Protein AF-0000000075204461 (afdb_homodimer)

InterPro domains:
  IPR001764 Glycoside hydrolase, family 3, N-terminal [PF00933] (90-359)
  IPR001764 Glycoside hydrolase, family 3, N-terminal [PR00133] (100-116)
  IPR001764 Glycoside hydrolase, family 3, N-terminal [PR00133] (123-142)
  IPR001764 Glycoside hydrolase, family 3, N-terminal [PR00133] (169-185)
  IPR001764 Glycoside hydrolase, family 3, N-terminal [PR00133] (207-223)
  IPR001764 Glycoside hydrolase, family 3, N-terminal [PR00133] (277-295)
  IPR002772 Glycoside hydrolase family 3 C-terminal domain [PF01915] (397-802)
  IPR011658 PA14 domain [PF07691] (496-633)
  IPR013783 Immunoglobulin-like fold [G3DSA:2.60.40.10] (804-918)
  IPR017853 Glycoside hydrolase superfamily [SSF51445] (21-396)
  IPR026891 Fibronectin type III-like domain [PF14310] (844-908)
  IPR026891 Fibronectin type III-like domain [SM01217] (843-917)
  IPR036881 Glycoside hydrolase family 3 C-terminal domain superfamily [G3DSA:3.40.50.1700] (381-486)
  IPR036881 Glycoside hydrolase family 3 C-terminal domain superfamily [G3DSA:3.40.50.1700] (586-803)
  IPR036881 Glycoside hydrolase family 3 C-terminal domain superfamily [SSF52279] (397-805)
  IPR036962 Glycoside hydrolase, family 3, N-terminal domain superfamily [G3DSA:3.20.20.300] (21-378)
  IPR037524 PA14/GLEYA domain [PS51820] (492-662)
  IPR044993 Beta-D-xylosidase [PTHR42721] (97-908)

Organism: Armillaria gallica (NCBI:txid47427)

Structure (mmCIF, N/CA/C/O backbone):
data_AF-0000000075204461-model_v1
#
loop_
_entity.id
_entity.type
_entity.pdbx_description
1 polymer 'xylan 1,4-beta-xylosidase'
#
loop_
_atom_site.group_PDB
_atom_site.id
_atom_site.type_symbol
_atom_site.label_atom_id
_atom_site.label_alt_id
_atom_site.label_comp_id
_atom_site.label_asym_id
_atom_site.label_entity_id
_atom_site.label_seq_id
_atom_site.pdbx_PDB_ins_code
_atom_site.Cartn_x
_atom_site.Cartn_y
_atom_site.Cartn_z
_atom_site.occupancy
_atom_site.B_iso_or_equiv
_atom_site.auth_seq_id
_atom_site.auth_comp_id
_atom_site.auth_asym_id
_atom_site.auth_atom_id
_atom_site.pdbx_PDB_model_num
ATOM 1 N N . MET A 1 1 ? 35.406 50.625 -21.578 1 26.52 1 MET A N 1
ATOM 2 C CA . MET A 1 1 ? 35.844 51.031 -20.25 1 26.52 1 MET A CA 1
ATOM 3 C C . MET A 1 1 ? 34.906 50.469 -19.172 1 26.52 1 MET A C 1
ATOM 5 O O . MET A 1 1 ? 35.219 50.531 -17.984 1 26.52 1 MET A O 1
ATOM 9 N N . VAL A 1 2 ? 33.719 50.188 -19.609 1 34.78 2 VAL A N 1
ATOM 10 C CA . VAL A 1 2 ? 32.656 49.812 -18.672 1 34.78 2 VAL A CA 1
ATOM 11 C C . VAL A 1 2 ? 32.844 48.375 -18.219 1 34.78 2 VAL A C 1
ATOM 13 O O . VAL A 1 2 ? 32.219 47.906 -17.25 1 34.78 2 VAL A O 1
ATOM 16 N N . PHE A 1 3 ? 33.688 47.656 -18.906 1 34.09 3 PHE A N 1
ATOM 17 C CA . PHE A 1 3 ? 33.781 46.219 -18.578 1 34.09 3 PHE A CA 1
ATOM 18 C C . PHE A 1 3 ? 34.594 46.031 -17.312 1 34.09 3 PHE A C 1
ATOM 20 O O . PHE A 1 3 ? 34.625 44.906 -16.766 1 34.09 3 PHE A O 1
ATOM 27 N N . LYS A 1 4 ? 35.562 46.906 -17.172 1 38.06 4 LYS A N 1
ATOM 28 C CA . LYS A 1 4 ? 36.5 46.688 -16.078 1 38.06 4 LYS A CA 1
ATOM 29 C C . LYS A 1 4 ? 35.844 46.969 -14.734 1 38.06 4 LYS A C 1
ATOM 31 O O . LYS A 1 4 ? 36.469 46.844 -13.688 1 38.06 4 LYS A O 1
ATOM 36 N N . LEU A 1 5 ? 34.75 47.625 -14.812 1 35.19 5 LEU A N 1
ATOM 37 C CA . LEU A 1 5 ? 34.125 47.969 -13.531 1 35.19 5 LEU A CA 1
ATOM 38 C C . LEU A 1 5 ? 33.375 46.781 -12.953 1 35.19 5 LEU A C 1
ATOM 40 O O . LEU A 1 5 ? 33.062 46.781 -11.766 1 35.19 5 LEU A O 1
ATOM 44 N N . THR A 1 6 ? 33.062 45.812 -13.875 1 40.22 6 THR A N 1
ATOM 45 C CA . THR A 1 6 ? 32.219 44.75 -13.352 1 40.22 6 THR A CA 1
ATOM 46 C C . THR A 1 6 ? 33.031 43.719 -12.57 1 40.22 6 THR A C 1
ATOM 48 O O . THR A 1 6 ? 32.562 43.156 -11.594 1 40.22 6 THR A O 1
ATOM 51 N N . THR A 1 7 ? 34.344 43.656 -12.961 1 44.19 7 THR A N 1
ATOM 52 C CA . THR A 1 7 ? 35.156 42.688 -12.234 1 44.19 7 THR A CA 1
ATOM 53 C C . THR A 1 7 ? 35.5 43.219 -10.836 1 44.19 7 THR A C 1
ATOM 55 O O . THR A 1 7 ? 35.688 42.438 -9.914 1 44.19 7 THR A O 1
ATOM 58 N N . ALA A 1 8 ? 35.656 44.5 -10.734 1 48.88 8 ALA A N 1
ATOM 59 C CA . ALA A 1 8 ? 36.094 45.094 -9.477 1 48.88 8 ALA A CA 1
ATOM 60 C C . ALA A 1 8 ? 35 45.062 -8.438 1 48.88 8 ALA A C 1
ATOM 62 O O . ALA A 1 8 ? 35.25 44.875 -7.25 1 48.88 8 ALA A O 1
ATOM 63 N N . VAL A 1 9 ? 33.719 45.031 -8.836 1 45.78 9 VAL A N 1
ATOM 64 C CA . VAL A 1 9 ? 32.562 44.969 -7.922 1 45.78 9 VAL A CA 1
ATOM 65 C C . VAL A 1 9 ? 32.375 43.531 -7.426 1 45.78 9 VAL A C 1
ATOM 67 O O . VAL A 1 9 ? 32.094 43.312 -6.246 1 45.78 9 VAL A O 1
ATOM 70 N N . LEU A 1 10 ? 32.656 42.5 -8.273 1 48.97 10 LEU A N 1
ATOM 71 C CA . LEU A 1 10 ? 32.531 41.125 -7.828 1 48.97 10 LEU A CA 1
ATOM 72 C C . LEU A 1 10 ? 33.625 40.781 -6.82 1 48.97 10 LEU A C 1
ATOM 74 O O . LEU A 1 10 ? 33.375 40.094 -5.84 1 48.97 10 LEU A O 1
ATOM 78 N N . ALA A 1 11 ? 34.812 41.406 -6.996 1 53.44 11 ALA A N 1
ATOM 79 C CA . ALA A 1 11 ? 35.906 41.188 -6.047 1 53.44 11 ALA A CA 1
ATOM 80 C C . ALA A 1 11 ? 35.625 41.875 -4.711 1 53.44 11 ALA A C 1
ATOM 82 O O . ALA A 1 11 ? 35.906 41.312 -3.65 1 53.44 11 ALA A O 1
ATOM 83 N N . VAL A 1 12 ? 35.031 42.906 -4.77 1 50.91 12 VAL A N 1
ATOM 84 C CA . VAL A 1 12 ? 34.719 43.625 -3.547 1 50.91 12 VAL A CA 1
ATOM 85 C C . VAL A 1 12 ? 33.594 42.938 -2.799 1 50.91 12 VAL A C 1
ATOM 87 O O . VAL A 1 12 ? 33.625 42.812 -1.574 1 50.91 12 VAL A O 1
ATOM 90 N N . VAL A 1 13 ? 32.562 42.375 -3.48 1 49.94 13 VAL A N 1
ATOM 91 C CA . VAL A 1 13 ? 31.453 41.625 -2.846 1 49.94 13 VAL A CA 1
ATOM 92 C C . VAL A 1 13 ? 31.984 40.312 -2.258 1 49.94 13 VAL A C 1
ATOM 94 O O . VAL A 1 13 ? 31.609 39.938 -1.149 1 49.94 13 VAL A O 1
ATOM 97 N N . PHE A 1 14 ? 32.812 39.625 -2.969 1 50.94 14 PHE A N 1
ATOM 98 C CA . PHE A 1 14 ? 33.438 38.438 -2.422 1 50.94 14 PHE A CA 1
ATOM 99 C C . PHE A 1 14 ? 34.312 38.781 -1.219 1 50.94 14 PHE A C 1
ATOM 101 O O . PHE A 1 14 ? 34.344 38.031 -0.232 1 50.94 14 PHE A O 1
ATOM 108 N N . CYS A 1 15 ? 35 39.938 -1.24 1 50.09 15 CYS A N 1
ATOM 109 C CA . CYS A 1 15 ? 35.875 40.344 -0.146 1 50.09 15 CYS A CA 1
ATOM 110 C C . CYS A 1 15 ? 35.062 40.781 1.068 1 50.09 15 CYS A C 1
ATOM 112 O O . CYS A 1 15 ? 35.406 40.469 2.205 1 50.09 15 CYS A O 1
ATOM 114 N N . VAL A 1 16 ? 34 41.5 0.817 1 42.41 16 VAL A N 1
ATOM 115 C CA . VAL A 1 16 ? 33.156 41.938 1.93 1 42.41 16 VAL A CA 1
ATOM 116 C C . VAL A 1 16 ? 32.469 40.719 2.539 1 42.41 16 VAL A C 1
ATOM 118 O O . VAL A 1 16 ? 32.375 40.594 3.762 1 42.41 16 VAL A O 1
ATOM 121 N N . LYS A 1 17 ? 32.062 39.812 1.627 1 54.38 17 LYS A N 1
ATOM 122 C CA . LYS A 1 17 ? 31.469 38.562 2.121 1 54.38 17 LYS A CA 1
ATOM 123 C C . LYS A 1 17 ? 32.5 37.75 2.898 1 54.38 17 LYS A C 1
ATOM 125 O O . LYS A 1 17 ? 32.156 37.156 3.934 1 54.38 17 LYS A O 1
ATOM 130 N N . ALA A 1 18 ? 33.531 37.75 2.584 1 52.06 18 ALA A N 1
ATOM 131 C CA . ALA A 1 18 ? 34.625 37.031 3.258 1 52.06 18 ALA A CA 1
ATOM 132 C C . ALA A 1 18 ? 34.969 37.719 4.574 1 52.06 18 ALA A C 1
ATOM 134 O O . ALA A 1 18 ? 35.219 37.062 5.582 1 52.06 18 ALA A O 1
ATOM 135 N N . CYS A 1 19 ? 34.938 39 4.582 1 49.62 19 CYS A N 1
ATOM 136 C CA . CYS A 1 19 ? 35.25 39.75 5.789 1 49.62 19 CYS A CA 1
ATOM 137 C C . CYS A 1 19 ? 34.125 39.625 6.805 1 49.62 19 CYS A C 1
ATOM 139 O O . CYS A 1 19 ? 34.375 39.469 8 1 49.62 19 CYS A O 1
ATOM 141 N N . PHE A 1 20 ? 32.875 39.781 6.359 1 58.34 20 PHE A N 1
ATOM 142 C CA . PHE A 1 20 ? 31.734 39.625 7.23 1 58.34 20 PHE A CA 1
ATOM 143 C C . PHE A 1 20 ? 31.703 38.188 7.805 1 58.34 20 PHE A C 1
ATOM 145 O O . PHE A 1 20 ? 31.406 38 8.984 1 58.34 20 PHE A O 1
ATOM 152 N N . ASN A 1 21 ? 32 37.25 6.984 1 73.12 21 ASN A N 1
ATOM 153 C CA . ASN A 1 21 ? 32.062 35.875 7.457 1 73.12 21 ASN A CA 1
ATOM 154 C C . ASN A 1 21 ? 33.219 35.688 8.445 1 73.12 21 ASN A C 1
ATOM 156 O O . ASN A 1 21 ? 33.094 34.938 9.414 1 73.12 21 ASN A O 1
ATOM 160 N N . LEU A 1 22 ? 34.281 36.344 8.227 1 73.38 22 LEU A N 1
ATOM 161 C CA . LEU A 1 22 ? 35.406 36.25 9.133 1 73.38 22 LEU A CA 1
ATOM 162 C C . LEU A 1 22 ? 35.062 36.875 10.484 1 73.38 22 LEU A C 1
ATOM 164 O O . LEU A 1 22 ? 35.438 36.312 11.531 1 73.38 22 LEU A O 1
ATOM 168 N N . ASP A 1 23 ? 34.406 37.969 10.445 1 87.38 23 ASP A N 1
ATOM 169 C CA . ASP A 1 23 ? 33.969 38.594 11.695 1 87.38 23 ASP A CA 1
ATOM 170 C C . ASP A 1 23 ? 32.969 37.719 12.445 1 87.38 23 ASP A C 1
ATOM 172 O O . ASP A 1 23 ? 33.062 37.594 13.672 1 87.38 23 ASP A O 1
ATOM 176 N N . LYS A 1 24 ? 32.031 37.125 11.727 1 94 24 LYS A N 1
ATOM 177 C CA . LYS A 1 24 ? 31.078 36.188 12.328 1 94 24 LYS A CA 1
ATOM 178 C C . LYS A 1 24 ? 31.797 35 12.953 1 94 24 LYS A C 1
ATOM 180 O O . LYS A 1 24 ? 31.516 34.625 14.102 1 94 24 LYS A O 1
ATOM 185 N N . ASP A 1 25 ? 32.719 34.5 12.188 1 95.25 25 ASP A N 1
ATOM 186 C CA . ASP A 1 25 ? 33.438 33.312 12.656 1 95.25 25 ASP A CA 1
ATOM 187 C C . ASP A 1 25 ? 34.25 33.625 13.898 1 95.25 25 ASP A C 1
ATOM 189 O O . ASP A 1 25 ? 34.281 32.844 14.844 1 95.25 25 ASP A O 1
ATOM 193 N N . LEU A 1 26 ? 34.906 34.719 13.898 1 95.06 26 LEU A N 1
ATOM 194 C CA . LEU A 1 26 ? 35.719 35.125 15.047 1 95.06 26 LEU A CA 1
ATOM 195 C C . LEU A 1 26 ? 34.844 35.344 16.266 1 95.06 26 LEU A C 1
ATOM 197 O O . LEU A 1 26 ? 35.188 34.938 17.375 1 95.06 26 LEU A O 1
ATOM 201 N N . PHE A 1 27 ? 33.812 36.062 16.016 1 96.5 27 PHE A N 1
ATOM 202 C CA . PHE A 1 27 ? 32.875 36.312 17.109 1 96.5 27 PHE A CA 1
ATOM 203 C C . PHE A 1 27 ? 32.375 35 17.688 1 96.5 27 PHE A C 1
ATOM 205 O O . PHE A 1 27 ? 32.375 34.844 18.906 1 96.5 27 PHE A O 1
ATOM 212 N N . LEU A 1 28 ? 31.906 34.094 16.859 1 97.5 28 LEU A N 1
ATOM 213 C CA . LEU A 1 28 ? 31.312 32.812 17.281 1 97.5 28 LEU A CA 1
ATOM 214 C C . LEU A 1 28 ? 32.344 31.938 17.969 1 97.5 28 LEU A C 1
ATOM 216 O O . LEU A 1 28 ? 32.031 31.281 18.969 1 97.5 28 LEU A O 1
ATOM 220 N N . ASP A 1 29 ? 33.531 31.875 17.406 1 96.88 29 ASP A N 1
ATOM 221 C CA . ASP A 1 29 ? 34.562 31.062 18.016 1 96.88 29 ASP A CA 1
ATOM 222 C C . ASP A 1 29 ? 34.938 31.578 19.406 1 96.88 29 ASP A C 1
ATOM 224 O O . ASP A 1 29 ? 35.125 30.781 20.328 1 96.88 29 ASP A O 1
ATOM 228 N N . ASP A 1 30 ? 35.062 32.875 19.5 1 97 30 ASP A N 1
ATOM 229 C CA . ASP A 1 30 ? 35.375 33.469 20.797 1 97 30 ASP A CA 1
ATOM 230 C C . ASP A 1 30 ? 34.281 33.188 21.812 1 97 30 ASP A C 1
ATOM 232 O O . ASP A 1 30 ? 34.562 32.812 22.953 1 97 30 ASP A O 1
ATOM 236 N N . LEU A 1 31 ? 33.062 33.344 21.375 1 97.69 31 LEU A N 1
ATOM 237 C CA . LEU A 1 31 ? 31.922 33.125 22.25 1 97.69 31 LEU A CA 1
ATOM 238 C C . LEU A 1 31 ? 31.859 31.656 22.688 1 97.69 31 LEU A C 1
ATOM 240 O O . LEU A 1 31 ? 31.703 31.375 23.875 1 97.69 31 LEU A O 1
ATOM 244 N N . VAL A 1 32 ? 31.969 30.703 21.766 1 98 32 VAL A N 1
ATOM 245 C CA . VAL A 1 32 ? 31.859 29.281 22.047 1 98 32 VAL A CA 1
ATOM 246 C C . VAL A 1 32 ? 33 28.828 22.953 1 98 32 VAL A C 1
ATOM 248 O O . VAL A 1 32 ? 32.781 28 23.844 1 98 32 VAL A O 1
ATOM 251 N N . ASN A 1 33 ? 34.125 29.359 22.75 1 96.81 33 ASN A N 1
ATOM 252 C CA . ASN A 1 33 ? 35.281 29 23.547 1 96.81 33 ASN A CA 1
ATOM 253 C C . ASN A 1 33 ? 35.125 29.438 25 1 96.81 33 ASN A C 1
ATOM 255 O O . ASN A 1 33 ? 35.656 28.797 25.906 1 96.81 33 ASN A O 1
ATOM 259 N N . LYS A 1 34 ? 34.406 30.484 25.234 1 97.56 34 LYS A N 1
ATOM 260 C CA . LYS A 1 34 ? 34.219 31.031 26.562 1 97.56 34 LYS A CA 1
ATOM 261 C C . LYS A 1 34 ? 33.094 30.281 27.297 1 97.56 34 LYS A C 1
ATOM 263 O O . LYS A 1 34 ? 32.938 30.391 28.516 1 97.56 34 LYS A O 1
ATOM 268 N N . MET A 1 35 ? 32.375 29.422 26.609 1 98 35 MET A N 1
ATOM 269 C CA . MET A 1 35 ? 31.188 28.781 27.188 1 98 35 MET A CA 1
ATOM 270 C C . MET A 1 35 ? 31.578 27.547 28 1 98 35 MET A C 1
ATOM 272 O O . MET A 1 35 ? 32.438 26.797 27.578 1 98 35 MET A O 1
ATOM 276 N N . THR A 1 36 ? 30.953 27.391 29.125 1 97.44 36 THR A N 1
ATOM 277 C CA . THR A 1 36 ? 31.016 26.156 29.891 1 97.44 36 THR A CA 1
ATOM 278 C C . THR A 1 36 ? 30.094 25.094 29.281 1 97.44 36 THR A C 1
ATOM 280 O O . THR A 1 36 ? 29.281 25.391 28.406 1 97.44 36 THR A O 1
ATOM 283 N N . ILE A 1 37 ? 30.266 23.859 29.781 1 97.38 37 ILE A N 1
ATOM 284 C CA . ILE A 1 37 ? 29.469 22.75 29.266 1 97.38 37 ILE A CA 1
ATOM 285 C C . ILE A 1 37 ? 27.984 23.047 29.5 1 97.38 37 ILE A C 1
ATOM 287 O O . ILE A 1 37 ? 27.156 22.906 28.594 1 97.38 37 ILE A O 1
ATOM 291 N N . PRO A 1 38 ? 27.547 23.484 30.688 1 97.75 38 PRO A N 1
ATOM 292 C CA . PRO A 1 38 ? 26.141 23.797 30.875 1 97.75 38 PRO A CA 1
ATOM 293 C C . PRO A 1 38 ? 25.641 24.875 29.906 1 97.75 38 PRO A C 1
ATOM 295 O O . PRO A 1 38 ? 24.516 24.797 29.406 1 97.75 38 PRO A O 1
ATOM 298 N N . GLU A 1 39 ? 26.5 25.922 29.672 1 97.94 39 GLU A N 1
ATOM 299 C CA . GLU A 1 39 ? 26.141 26.984 28.734 1 97.94 39 GLU A CA 1
ATOM 300 C C . GLU A 1 39 ? 25.953 26.438 27.312 1 97.94 39 GLU A C 1
ATOM 302 O O . GLU A 1 39 ? 25.047 26.844 26.594 1 97.94 39 GLU A O 1
ATOM 307 N N . LEU A 1 40 ? 26.859 25.484 26.922 1 98.31 40 LEU A N 1
ATOM 308 C CA . LEU A 1 40 ? 26.719 24.828 25.625 1 98.31 40 LEU A CA 1
ATOM 309 C C . LEU A 1 40 ? 25.422 24.031 25.562 1 98.31 40 LEU A C 1
ATOM 311 O O . LEU A 1 40 ? 24.688 24.094 24.562 1 98.31 40 LEU A O 1
ATOM 315 N N . VAL A 1 41 ? 25.062 23.25 26.547 1 98.25 41 VAL A N 1
ATOM 316 C CA . VAL A 1 41 ? 23.875 22.406 26.609 1 98.25 41 VAL A CA 1
ATOM 317 C C . VAL A 1 41 ? 22.609 23.266 26.516 1 98.25 41 VAL A C 1
ATOM 319 O O . VAL A 1 41 ? 21.641 22.859 25.875 1 98.25 41 VAL A O 1
ATOM 322 N N . MET A 1 42 ? 22.641 24.422 27.078 1 97.69 42 MET A N 1
ATOM 323 C CA . MET A 1 42 ? 21.469 25.297 27.062 1 97.69 42 MET A CA 1
ATOM 324 C C . MET A 1 42 ? 21.156 25.766 25.656 1 97.69 42 MET A C 1
ATOM 326 O O . MET A 1 42 ? 20 26.047 25.328 1 97.69 42 MET A O 1
ATOM 330 N N . GLN A 1 43 ? 22.203 25.875 24.766 1 98.06 43 GLN A N 1
ATOM 331 C CA . GLN A 1 43 ? 21.969 26.219 23.359 1 98.06 43 GLN A CA 1
ATOM 332 C C . GLN A 1 43 ? 21.312 25.062 22.609 1 98.06 43 GLN A C 1
ATOM 334 O O . GLN A 1 43 ? 20.75 25.25 21.547 1 98.06 43 GLN A O 1
ATOM 339 N N . LEU A 1 44 ? 21.344 23.859 23.156 1 98.5 44 LEU A N 1
ATOM 340 C CA . LEU A 1 44 ? 20.844 22.656 22.5 1 98.5 44 LEU A CA 1
ATOM 341 C C . LEU A 1 44 ? 19.562 22.172 23.172 1 98.5 44 LEU A C 1
ATOM 343 O O . LEU A 1 44 ? 19.062 21.094 22.828 1 98.5 44 LEU A O 1
ATOM 347 N N . HIS A 1 45 ? 19.047 22.859 24.125 1 98 45 HIS A N 1
ATOM 348 C CA . HIS A 1 45 ? 17.844 22.531 24.875 1 98 45 HIS A CA 1
ATOM 349 C C . HIS A 1 45 ? 16.703 23.469 24.5 1 98 45 HIS A C 1
ATOM 351 O O . HIS A 1 45 ? 16.844 24.703 24.578 1 98 45 HIS A O 1
ATOM 357 N N . LEU A 1 46 ? 15.617 22.922 24.094 1 97.62 46 LEU A N 1
ATOM 358 C CA . LEU A 1 46 ? 14.422 23.719 23.828 1 97.62 46 LEU A CA 1
ATOM 359 C C . LEU A 1 46 ? 13.602 23.906 25.094 1 97.62 46 LEU A C 1
ATOM 361 O O . LEU A 1 46 ? 13.039 22.953 25.625 1 97.62 46 LEU A O 1
ATOM 365 N N . MET A 1 47 ? 13.555 25.109 25.562 1 97 47 MET A N 1
ATOM 366 C CA . MET A 1 47 ? 12.852 25.469 26.797 1 97 47 MET A CA 1
ATOM 367 C C . MET A 1 47 ? 11.367 25.703 26.531 1 97 47 MET A C 1
ATOM 369 O O . MET A 1 47 ? 11.016 26.453 25.625 1 97 47 MET A O 1
ATOM 373 N N . PHE A 1 48 ? 10.539 25.016 27.266 1 96.88 48 PHE A N 1
ATOM 374 C CA . PHE A 1 48 ? 9.125 25.359 27.266 1 96.88 48 PHE A CA 1
ATOM 375 C C . PHE A 1 48 ? 8.898 26.672 28.016 1 96.88 48 PHE A C 1
ATOM 377 O O . PHE A 1 48 ? 9.344 26.844 29.141 1 96.88 48 PHE A O 1
ATOM 384 N N . ALA A 1 49 ? 8.25 27.578 27.406 1 96.12 49 ALA A N 1
ATOM 385 C CA . ALA A 1 49 ? 8.18 28.953 27.891 1 96.12 49 ALA A CA 1
ATOM 386 C C . ALA A 1 49 ? 7.613 29 29.312 1 96.12 49 ALA A C 1
ATOM 388 O O . ALA A 1 49 ? 8.062 29.781 30.141 1 96.12 49 ALA A O 1
ATOM 389 N N . ASP A 1 50 ? 6.648 28.125 29.578 1 95.75 50 ASP A N 1
ATOM 390 C CA . ASP A 1 50 ? 5.992 28.219 30.875 1 95.75 50 ASP A CA 1
ATOM 391 C C . ASP A 1 50 ? 6.895 27.703 31.984 1 95.75 50 ASP A C 1
ATOM 393 O O . ASP A 1 50 ? 6.637 27.938 33.156 1 95.75 50 ASP A O 1
ATOM 397 N N . ASN A 1 51 ? 7.938 27.047 31.641 1 95.88 51 ASN A N 1
ATOM 398 C CA . ASN A 1 51 ? 8.922 26.641 32.656 1 95.88 51 ASN A CA 1
ATOM 399 C C . ASN A 1 51 ? 9.625 27.844 33.25 1 95.88 51 ASN A C 1
ATOM 401 O O . ASN A 1 51 ? 10.219 27.75 34.344 1 95.88 51 ASN A O 1
ATOM 405 N N . VAL A 1 52 ? 9.586 29 32.562 1 96.56 52 VAL A N 1
ATOM 406 C CA . VAL A 1 52 ? 10.281 30.188 33.031 1 96.56 52 VAL A CA 1
ATOM 407 C C . VAL A 1 52 ? 9.266 31.266 33.375 1 96.56 52 VAL A C 1
ATOM 409 O O . VAL A 1 52 ? 9.484 32.062 34.312 1 96.56 52 VAL A O 1
ATOM 412 N N . VAL A 1 53 ? 8.227 31.391 32.594 1 95.62 53 VAL A N 1
ATOM 413 C CA . VAL A 1 53 ? 7.234 32.438 32.781 1 95.62 53 VAL A CA 1
ATOM 414 C C . VAL A 1 53 ? 6.445 32.188 34.062 1 95.62 53 VAL A C 1
ATOM 416 O O . VAL A 1 53 ? 6.305 33.062 34.906 1 95.62 53 VAL A O 1
ATOM 419 N N . GLY A 1 54 ? 5.918 30.953 34.219 1 94.12 54 GLY A N 1
ATOM 420 C CA . GLY A 1 54 ? 5.262 30.516 35.438 1 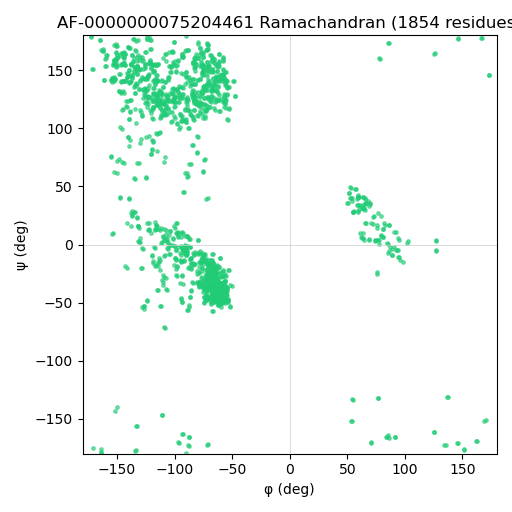94.12 54 GLY A CA 1
ATOM 421 C C . GLY A 1 54 ? 3.791 30.891 35.5 1 94.12 54 GLY A C 1
ATOM 422 O O . GLY A 1 54 ? 3.297 31.609 34.625 1 94.12 54 GLY A O 1
ATOM 423 N N . PRO A 1 55 ? 3.082 30.406 36.531 1 92.19 55 PRO A N 1
ATOM 424 C CA . PRO A 1 55 ? 1.627 30.547 36.625 1 92.19 55 PRO A CA 1
ATOM 425 C C . PRO A 1 55 ? 1.183 31.984 36.812 1 92.19 55 PRO A C 1
ATOM 427 O O . PRO A 1 55 ? 0.061 32.344 36.438 1 92.19 55 PRO A O 1
ATOM 430 N N . ARG A 1 56 ? 2 32.875 37.375 1 93 56 ARG A N 1
ATOM 431 C CA . ARG A 1 56 ? 1.64 34.281 37.594 1 93 56 ARG A CA 1
ATOM 432 C C . ARG A 1 56 ? 2.018 35.125 36.406 1 93 56 ARG A C 1
ATOM 434 O O . ARG A 1 56 ? 1.679 36.312 36.344 1 93 56 ARG A O 1
ATOM 441 N N . SER A 1 57 ? 2.703 34.531 35.375 1 94.06 57 SER A N 1
ATOM 442 C CA . SER A 1 57 ? 3.158 35.188 34.156 1 94.06 57 SER A CA 1
ATOM 443 C C . SER A 1 57 ? 4.09 36.344 34.469 1 94.06 57 SER A C 1
ATOM 445 O O . SER A 1 57 ? 3.982 37.406 33.844 1 94.06 57 SER A O 1
ATOM 447 N N . GLU A 1 58 ? 4.961 36.219 35.438 1 93.94 58 GLU A N 1
ATOM 448 C CA . GLU A 1 58 ? 5.871 37.281 35.844 1 93.94 58 GLU A CA 1
ATOM 449 C C . GLU A 1 58 ? 7.328 36.812 35.75 1 93.94 58 GLU A C 1
ATOM 451 O O . GLU A 1 58 ? 8.203 37.406 36.406 1 93.94 58 GLU A O 1
ATOM 456 N N . ASN A 1 59 ? 7.52 35.75 35 1 97 59 ASN A N 1
ATOM 457 C CA . ASN A 1 59 ? 8.844 35.156 34.844 1 97 59 ASN A CA 1
ATOM 458 C C . ASN A 1 59 ? 9.359 34.656 36.188 1 97 59 ASN A C 1
ATOM 460 O O . ASN A 1 59 ? 10.57 34.625 36.438 1 97 59 ASN A O 1
ATOM 464 N N . GLU A 1 60 ? 8.477 34.219 37.062 1 95.31 60 GLU A N 1
ATOM 465 C CA . GLU A 1 60 ? 8.805 33.938 38.469 1 95.31 60 GLU A CA 1
ATOM 466 C C . GLU A 1 60 ? 9.523 32.594 38.562 1 95.31 60 GLU A C 1
ATOM 468 O O . GLU A 1 60 ? 10.109 32.281 39.625 1 95.31 60 GLU A O 1
ATOM 473 N N . LEU A 1 61 ? 9.445 31.797 37.5 1 96.5 61 LEU A N 1
ATOM 474 C CA . LEU A 1 61 ? 10.047 30.484 37.594 1 96.5 61 LEU A CA 1
ATOM 475 C C . LEU A 1 61 ? 11.398 30.453 36.875 1 96.5 61 LEU A C 1
ATOM 477 O O . LEU A 1 61 ? 12.023 29.391 36.781 1 96.5 61 LEU A O 1
ATOM 481 N N . TYR A 1 62 ? 11.906 31.578 36.375 1 97.25 62 TYR A N 1
ATOM 482 C CA . TYR A 1 62 ? 13.156 31.641 35.625 1 97.25 62 TYR A CA 1
ATOM 483 C C . TYR A 1 62 ? 14.289 30.969 36.406 1 97.25 62 TYR A C 1
ATOM 485 O O . TYR A 1 62 ? 14.969 30.094 35.875 1 97.25 62 TYR A O 1
ATOM 493 N N . ASP A 1 63 ? 14.508 31.391 37.688 1 97 63 ASP A N 1
ATOM 494 C CA . ASP A 1 63 ? 15.625 30.891 38.469 1 97 63 ASP A CA 1
ATOM 495 C C . ASP A 1 63 ? 15.484 29.391 38.75 1 97 63 ASP A C 1
ATOM 497 O O . ASP A 1 63 ? 16.484 28.672 38.781 1 97 63 ASP A O 1
ATOM 501 N N . PHE A 1 64 ? 14.258 29.016 38.969 1 96.31 64 PHE A N 1
ATOM 502 C CA . PHE A 1 64 ? 14.023 27.594 39.219 1 96.31 64 PHE A CA 1
ATOM 503 C C . PHE A 1 64 ? 14.375 26.781 37.969 1 96.31 64 PHE A C 1
ATOM 505 O O . PHE A 1 64 ? 15.047 25.75 38.062 1 96.31 64 PHE A O 1
ATOM 512 N N . ALA A 1 65 ? 13.867 27.219 36.812 1 95.75 65 ALA A N 1
ATOM 513 C CA . ALA A 1 65 ? 14.109 26.531 35.562 1 95.75 65 ALA A CA 1
ATOM 514 C C . ALA A 1 65 ? 15.602 26.438 35.25 1 95.75 65 ALA A C 1
ATOM 516 O O . ALA A 1 65 ? 16.078 25.453 34.688 1 95.75 65 ALA A O 1
ATOM 517 N N . MET A 1 66 ? 16.375 27.453 35.656 1 96 66 MET A N 1
ATOM 518 C CA . MET A 1 66 ? 17.781 27.562 35.312 1 96 66 MET A CA 1
ATOM 519 C C . MET A 1 66 ? 18.672 27.047 36.438 1 96 66 MET A C 1
ATOM 521 O O . MET A 1 66 ? 19.891 27.156 36.344 1 96 66 MET A O 1
ATOM 525 N N . GLN A 1 67 ? 18.125 26.438 37.406 1 95.81 67 GLN A N 1
ATOM 526 C CA . GLN A 1 67 ? 18.844 26.125 38.625 1 95.81 67 GLN A CA 1
ATOM 527 C C . GLN A 1 67 ? 20.047 25.219 38.344 1 95.81 67 GLN A C 1
ATOM 529 O O . GLN A 1 67 ? 21.062 25.297 39.031 1 95.81 67 GLN A O 1
ATOM 534 N N . SER A 1 68 ? 19.906 24.359 37.375 1 94.38 68 SER A N 1
ATOM 535 C CA . SER A 1 68 ? 20.984 23.438 37.062 1 94.38 68 SER A CA 1
ATOM 536 C C . SER A 1 68 ? 22.094 24.141 36.281 1 94.38 68 SER A C 1
ATOM 538 O O . SER A 1 68 ? 23.203 23.625 36.188 1 94.38 68 SER A O 1
ATOM 540 N N . ALA A 1 69 ? 21.812 25.312 35.781 1 94.88 69 ALA A N 1
ATOM 541 C CA . ALA A 1 69 ? 22.75 26.172 35.062 1 94.88 69 ALA A CA 1
ATOM 542 C C . ALA A 1 69 ? 22.422 27.641 35.25 1 94.88 69 ALA A C 1
ATOM 544 O O . ALA A 1 69 ? 22.062 28.344 34.312 1 94.88 69 ALA A O 1
ATOM 545 N N . PRO A 1 70 ? 22.641 28.188 36.375 1 94.44 70 PRO A N 1
ATOM 546 C CA . PRO A 1 70 ? 22.031 29.453 36.781 1 94.44 70 PRO A CA 1
ATOM 547 C C . PRO A 1 70 ? 22.547 30.656 36 1 94.44 70 PRO A C 1
ATOM 549 O O . PRO A 1 70 ? 21.859 31.672 35.906 1 94.44 70 PRO A O 1
ATOM 552 N N . THR A 1 71 ? 23.766 30.609 35.469 1 95.12 71 THR A N 1
ATOM 553 C CA . THR A 1 71 ? 24.312 31.781 34.812 1 95.12 71 THR A CA 1
ATOM 554 C C . THR A 1 71 ? 24.391 31.547 33.281 1 95.12 71 THR A C 1
ATOM 556 O O . THR A 1 71 ? 24.953 32.375 32.562 1 95.12 71 THR A O 1
ATOM 559 N N . ALA A 1 72 ? 23.875 30.469 32.812 1 96.5 72 ALA A N 1
ATOM 560 C CA . ALA A 1 72 ? 24.031 30.094 31.422 1 96.5 72 ALA A CA 1
ATOM 561 C C . ALA A 1 72 ? 23.078 30.891 30.531 1 96.5 72 ALA A C 1
ATOM 563 O O . ALA A 1 72 ? 23.406 31.219 29.391 1 96.5 72 ALA A O 1
ATOM 564 N N . GLY A 1 73 ? 21.875 31.219 31.031 1 96.62 73 GLY A N 1
ATOM 565 C CA . GLY A 1 73 ? 20.812 31.797 30.219 1 96.62 73 GLY A CA 1
ATOM 566 C C . GLY A 1 73 ? 20.094 30.781 29.359 1 96.62 73 GLY A C 1
ATOM 567 O O . GLY A 1 73 ? 20.641 29.734 29.047 1 96.62 73 GLY A O 1
ATOM 568 N N . ILE A 1 74 ? 18.891 31.172 28.938 1 97.88 74 ILE A N 1
ATOM 569 C CA . ILE A 1 74 ? 18.078 30.359 28.031 1 97.88 74 ILE A CA 1
ATOM 570 C C . ILE A 1 74 ? 18.641 30.469 26.609 1 97.88 74 ILE A C 1
ATOM 572 O O . ILE A 1 74 ? 18.953 31.578 26.156 1 97.88 74 ILE A O 1
ATOM 576 N N . GLY A 1 75 ? 18.797 29.328 25.938 1 97.94 75 GLY A N 1
ATOM 577 C CA . GLY A 1 75 ? 19.281 29.359 24.562 1 97.94 75 GLY A CA 1
ATOM 578 C C . GLY A 1 75 ? 18.172 29.484 23.547 1 97.94 75 GLY A C 1
ATOM 579 O O . GLY A 1 75 ? 18.219 30.359 22.672 1 97.94 75 GLY A O 1
ATOM 580 N N . VAL A 1 76 ? 17.25 28.594 23.578 1 98.31 76 VAL A N 1
ATOM 581 C CA . VAL A 1 76 ? 16.125 28.5 22.641 1 98.31 76 VAL A CA 1
ATOM 582 C C . VAL A 1 76 ? 14.828 28.297 23.406 1 98.31 76 VAL A C 1
ATOM 584 O O . VAL A 1 76 ? 14.797 27.578 24.406 1 98.31 76 VAL A O 1
ATOM 587 N N . ILE A 1 77 ? 13.742 28.969 23.016 1 97.38 77 ILE A N 1
ATOM 588 C CA . ILE A 1 77 ? 12.445 28.859 23.672 1 97.38 77 ILE A CA 1
ATOM 589 C C . ILE A 1 77 ? 11.359 28.547 22.641 1 97.38 77 ILE A C 1
ATOM 591 O O . ILE A 1 77 ? 11.469 28.953 21.469 1 97.38 77 ILE A O 1
ATOM 595 N N . HIS A 1 78 ? 10.383 27.75 22.984 1 96 78 HIS A N 1
ATOM 596 C CA . HIS A 1 78 ? 9.266 27.391 22.109 1 96 78 HIS A CA 1
ATOM 597 C C . HIS A 1 78 ? 7.961 27.344 22.906 1 96 78 HIS A C 1
ATOM 599 O O . HIS A 1 78 ? 7.965 27.438 24.125 1 96 78 HIS A O 1
ATOM 605 N N . ASP A 1 79 ? 6.801 27.219 22.141 1 93.12 79 ASP A N 1
ATOM 606 C CA . ASP A 1 79 ? 5.441 27.219 22.672 1 93.12 79 ASP A CA 1
ATOM 607 C C . ASP A 1 79 ? 5.168 28.484 23.469 1 93.12 79 ASP A C 1
ATOM 609 O O . ASP A 1 79 ? 4.746 28.422 24.625 1 93.12 79 ASP A O 1
ATOM 613 N N . TRP A 1 80 ? 5.512 29.594 22.906 1 93.44 80 TRP A N 1
ATOM 614 C CA . TRP A 1 80 ? 5.402 30.922 23.5 1 93.44 80 TRP A CA 1
ATOM 615 C C . TRP A 1 80 ? 4.902 31.938 22.469 1 93.44 80 TRP A C 1
ATOM 617 O O . TRP A 1 80 ? 5.574 32.188 21.469 1 93.44 80 TRP A O 1
ATOM 627 N N . TYR A 1 81 ? 3.711 32.469 22.672 1 92.12 81 TYR A N 1
ATOM 628 C CA . TYR A 1 81 ? 3.104 33.406 21.734 1 92.12 81 TYR A CA 1
ATOM 629 C C . TYR A 1 81 ? 2.57 34.656 22.438 1 92.12 81 TYR A C 1
ATOM 631 O O . TYR A 1 81 ? 1.356 34.844 22.531 1 92.12 81 TYR A O 1
ATOM 639 N N . PRO A 1 82 ? 3.506 35.438 22.891 1 89.62 82 PRO A N 1
ATOM 640 C CA . PRO A 1 82 ? 3.062 36.656 23.594 1 89.62 82 PRO A CA 1
ATOM 641 C C . PRO A 1 82 ? 2.479 37.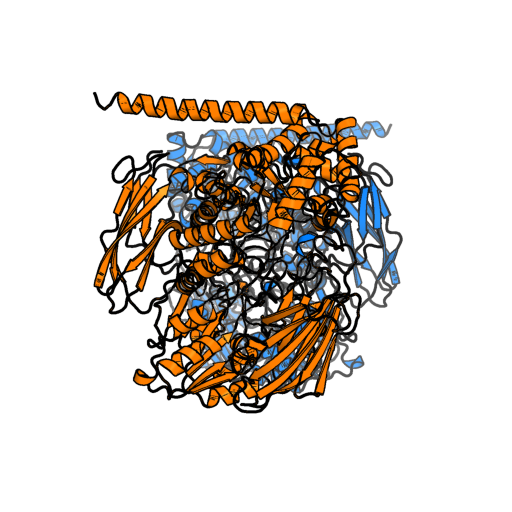719 22.641 1 89.62 82 PRO A C 1
ATOM 643 O O . PRO A 1 82 ? 3.121 38.062 21.656 1 89.62 82 PRO A O 1
ATOM 646 N N . THR A 1 83 ? 1.229 38.062 22.859 1 84.12 83 THR A N 1
ATOM 647 C CA . THR A 1 83 ? 0.583 39 21.969 1 84.12 83 THR A CA 1
ATOM 648 C C . THR A 1 83 ? 0.84 40.438 22.438 1 84.12 83 THR A C 1
ATOM 650 O O . THR A 1 83 ? 0.332 41.406 21.828 1 84.12 83 THR A O 1
ATOM 653 N N . ASP A 1 84 ? 1.637 40.656 23.469 1 89.5 84 ASP A N 1
ATOM 654 C CA . ASP A 1 84 ? 2.225 41.938 23.891 1 89.5 84 ASP A CA 1
ATOM 655 C C . ASP A 1 84 ? 3.75 41.875 23.844 1 89.5 84 ASP A C 1
ATOM 657 O O . ASP A 1 84 ? 4.367 41.094 24.578 1 89.5 84 ASP A O 1
ATOM 661 N N . PRO A 1 85 ? 4.32 42.719 22.984 1 92.56 85 PRO A N 1
ATOM 662 C CA . PRO A 1 85 ? 5.777 42.688 22.828 1 92.56 85 PRO A CA 1
ATOM 663 C C . PRO A 1 85 ? 6.512 42.875 24.156 1 92.56 85 PRO A C 1
ATOM 665 O O . PRO A 1 85 ? 7.648 42.438 24.312 1 92.56 85 PRO A O 1
ATOM 668 N N . ALA A 1 86 ? 5.867 43.562 25.109 1 92.56 86 ALA A N 1
ATOM 669 C CA . ALA A 1 86 ? 6.508 43.844 26.391 1 92.56 86 ALA A CA 1
ATOM 670 C C . ALA A 1 86 ? 6.836 42.531 27.109 1 92.56 86 ALA A C 1
ATOM 672 O O . ALA A 1 86 ? 7.84 42.438 27.812 1 92.56 86 ALA A O 1
ATOM 673 N N . TYR A 1 87 ? 5.953 41.562 26.984 1 93.94 87 TYR A N 1
ATOM 674 C CA . TYR A 1 87 ? 6.203 40.281 27.609 1 93.94 87 TYR A CA 1
ATOM 675 C C . TYR A 1 87 ? 7.484 39.656 27.078 1 93.94 87 TYR A C 1
ATOM 677 O O . TYR A 1 87 ? 8.312 39.156 27.859 1 93.94 87 TYR A O 1
ATOM 685 N N . TYR A 1 88 ? 7.633 39.656 25.766 1 96.12 88 TYR A N 1
ATOM 686 C CA . TYR A 1 88 ? 8.836 39.125 25.141 1 96.12 88 TYR A CA 1
ATOM 687 C C . TYR A 1 88 ? 10.07 39.906 25.578 1 96.12 88 TYR A C 1
ATOM 689 O O . TYR A 1 88 ? 11.07 39.312 25.984 1 96.12 88 TYR A O 1
ATOM 697 N N . ASN A 1 89 ? 10.055 41.219 25.453 1 97.06 89 ASN A N 1
ATOM 698 C CA . ASN A 1 89 ? 11.195 42.094 25.75 1 97.06 89 ASN A CA 1
ATOM 699 C C . ASN A 1 89 ? 11.633 41.938 27.203 1 97.06 89 ASN A C 1
ATOM 701 O O . ASN A 1 89 ? 12.828 41.969 27.5 1 97.06 89 ASN A O 1
ATOM 705 N N . LYS A 1 90 ? 10.625 41.812 28.062 1 96.62 90 LYS A N 1
ATOM 706 C CA . LYS A 1 90 ? 10.938 41.656 29.484 1 96.62 90 LYS A CA 1
ATOM 707 C C . LYS A 1 90 ? 11.695 40.375 29.75 1 96.62 90 LYS A C 1
ATOM 709 O O . LYS A 1 90 ? 12.664 40.344 30.5 1 96.62 90 LYS A O 1
ATOM 714 N N . LEU A 1 91 ? 11.203 39.281 29.203 1 97.56 91 LEU A N 1
ATOM 715 C CA . LEU A 1 91 ? 11.875 38 29.422 1 97.56 91 LEU A CA 1
ATOM 716 C C . LEU A 1 91 ? 13.258 38 28.781 1 97.56 91 LEU A C 1
ATOM 718 O O . LEU A 1 91 ? 14.211 37.469 29.344 1 97.56 91 LEU A O 1
ATOM 722 N N . GLN A 1 92 ? 13.422 38.531 27.531 1 97.94 92 GLN A N 1
ATOM 723 C CA . GLN A 1 92 ? 14.719 38.594 26.859 1 97.94 92 GLN A CA 1
ATOM 724 C C . GLN A 1 92 ? 15.711 39.438 27.688 1 97.94 92 GLN A C 1
ATOM 726 O O . GLN A 1 92 ? 16.875 39.062 27.797 1 97.94 92 GLN A O 1
ATOM 731 N N . LYS A 1 93 ? 15.281 40.562 28.219 1 97.81 93 LYS A N 1
ATOM 732 C CA . LYS A 1 93 ? 16.141 41.406 29.078 1 97.81 93 LYS A CA 1
ATOM 733 C C . LYS A 1 93 ? 16.578 40.625 30.312 1 97.81 93 LYS A C 1
ATOM 735 O O . LYS A 1 93 ? 17.766 40.625 30.672 1 97.81 93 LYS A O 1
ATOM 740 N N . LEU A 1 94 ? 15.578 40 30.938 1 97.94 94 LEU A N 1
ATOM 741 C CA . LEU A 1 94 ? 15.891 39.188 32.125 1 97.94 94 LEU A CA 1
ATOM 742 C C . LEU A 1 94 ? 16.938 38.125 31.781 1 97.94 94 LEU A C 1
ATOM 744 O O . LEU A 1 94 ? 17.891 37.938 32.531 1 97.94 94 LEU A O 1
ATOM 748 N N . ASN A 1 95 ? 16.766 37.406 30.688 1 98.12 95 ASN A N 1
ATOM 749 C CA . ASN A 1 95 ? 17.688 36.375 30.234 1 98.12 95 ASN A CA 1
ATOM 750 C C . ASN A 1 95 ? 19.094 36.938 30.047 1 98.12 95 ASN A C 1
ATOM 752 O O . ASN A 1 95 ? 20.078 36.344 30.484 1 98.12 95 ASN A O 1
ATOM 756 N N . LEU A 1 96 ? 19.234 38.094 29.359 1 97.69 96 LEU A N 1
ATOM 757 C CA . LEU A 1 96 ? 20.516 38.75 29.078 1 97.69 96 LEU A CA 1
ATOM 758 C C . LEU A 1 96 ? 21.188 39.188 30.375 1 97.69 96 LEU A C 1
ATOM 760 O O . LEU A 1 96 ? 22.391 39.062 30.531 1 97.69 96 LEU A O 1
ATOM 764 N N . ASP A 1 97 ? 20.422 39.719 31.234 1 97 97 ASP A N 1
ATOM 765 C CA . ASP A 1 97 ? 20.938 40.219 32.5 1 97 97 ASP A CA 1
ATOM 766 C C . ASP A 1 97 ? 21.469 39.094 33.375 1 97 97 ASP A C 1
ATOM 768 O O . ASP A 1 97 ? 22.438 39.25 34.125 1 97 97 ASP A O 1
ATOM 772 N N . LYS A 1 98 ? 20.875 37.969 33.25 1 96 98 LYS A N 1
ATOM 773 C CA . LYS A 1 98 ? 21.234 36.844 34.125 1 96 98 LYS A CA 1
ATOM 774 C C . LYS A 1 98 ? 22.25 35.938 33.469 1 96 98 LYS A C 1
ATOM 776 O O . LYS A 1 98 ? 22.875 35.094 34.156 1 96 98 LYS A O 1
ATOM 781 N N . SER A 1 99 ? 22.438 36.094 32.281 1 95.88 99 SER A N 1
ATOM 782 C CA . SER A 1 99 ? 23.406 35.281 31.516 1 95.88 99 SER A CA 1
ATOM 783 C C . SER A 1 99 ? 24.828 35.844 31.688 1 95.88 99 SER A C 1
ATOM 785 O O . SER A 1 99 ? 25.062 37.031 31.5 1 95.88 99 SER A O 1
ATOM 787 N N . ARG A 1 100 ? 25.734 34.906 32 1 97.25 100 ARG A N 1
ATOM 788 C CA . ARG A 1 100 ? 27.141 35.312 32.188 1 97.25 100 ARG A CA 1
ATOM 789 C C . ARG A 1 100 ? 27.688 35.969 30.906 1 97.25 100 ARG A C 1
ATOM 791 O O . ARG A 1 100 ? 28.422 36.938 30.969 1 97.25 100 ARG A O 1
ATOM 798 N N . LEU A 1 101 ? 27.312 35.375 29.797 1 97.19 101 LEU A N 1
ATOM 799 C CA . LEU A 1 101 ? 27.891 35.812 28.531 1 97.19 101 LEU A CA 1
ATOM 800 C C . LEU A 1 101 ? 26.906 36.656 27.75 1 97.19 101 LEU A C 1
ATOM 802 O O . LEU A 1 101 ? 27.219 37.125 26.641 1 97.19 101 LEU A O 1
ATOM 806 N N . GLY A 1 102 ? 25.688 36.906 28.219 1 96.12 102 GLY A N 1
ATOM 807 C CA . GLY A 1 102 ? 24.688 37.75 27.578 1 96.12 102 GLY A CA 1
ATOM 808 C C . GLY A 1 102 ? 24.203 37.219 26.25 1 96.12 102 GLY A C 1
ATOM 809 O O . GLY A 1 102 ? 24 37.969 25.312 1 96.12 102 GLY A O 1
ATOM 810 N N . VAL A 1 103 ? 24.109 35.906 26.109 1 97.19 103 VAL A N 1
ATOM 811 C CA . VAL A 1 103 ? 23.625 35.312 24.875 1 97.19 103 VAL A CA 1
ATOM 812 C C . VAL A 1 103 ? 22.094 35.406 24.812 1 97.19 103 VAL A C 1
ATOM 814 O O . VAL A 1 103 ? 21.391 34.969 25.719 1 97.19 103 VAL A O 1
ATOM 817 N N . PRO A 1 104 ? 21.531 36.062 23.797 1 98.12 104 PRO A N 1
ATOM 818 C CA . PRO A 1 104 ? 20.078 36.125 23.672 1 98.12 104 PRO A CA 1
ATOM 819 C C . PRO A 1 104 ? 19.438 34.781 23.375 1 98.12 104 PRO A C 1
ATOM 821 O O . PRO A 1 104 ? 20.062 33.938 22.719 1 98.12 104 PRO A O 1
ATOM 824 N N . PHE A 1 105 ? 18.219 34.562 23.844 1 98.06 105 PHE A N 1
ATOM 825 C CA . PHE A 1 105 ? 17.516 33.344 23.391 1 98.06 105 PHE A CA 1
ATOM 826 C C . PHE A 1 105 ? 16.859 33.594 22.047 1 98.06 105 PHE A C 1
ATOM 828 O O . PHE A 1 105 ? 16.609 34.719 21.656 1 98.06 105 PHE A O 1
ATOM 835 N N . MET A 1 106 ? 16.719 32.531 21.297 1 98.12 106 MET A N 1
ATOM 836 C CA . MET A 1 106 ? 16 32.469 20.031 1 98.12 106 MET A CA 1
ATOM 837 C C . MET A 1 106 ? 14.648 31.781 20.203 1 98.12 106 MET A C 1
ATOM 839 O O . MET A 1 106 ? 14.57 30.734 20.859 1 98.12 106 MET A O 1
ATOM 843 N N . GLN A 1 107 ? 13.555 32.375 19.719 1 97.88 107 GLN A N 1
ATOM 844 C CA . GLN A 1 107 ? 12.227 31.797 19.859 1 97.88 107 GLN A CA 1
ATOM 845 C C . GLN A 1 107 ? 11.797 31.078 18.578 1 97.88 107 GLN A C 1
ATOM 847 O O . GLN A 1 107 ? 11.906 31.641 17.484 1 97.88 107 GLN A O 1
ATOM 852 N N . LEU A 1 108 ? 11.398 29.828 18.703 1 97.88 108 LEU A N 1
ATOM 853 C CA . LEU A 1 108 ? 10.812 29.047 17.609 1 97.88 108 LEU A CA 1
ATOM 854 C C . LEU A 1 108 ? 9.289 29.031 17.719 1 97.88 108 LEU A C 1
ATOM 856 O O . LEU A 1 108 ? 8.742 29.125 18.828 1 97.88 108 LEU A O 1
ATOM 860 N N . GLY A 1 109 ? 8.625 28.969 16.656 1 96.75 109 GLY A N 1
ATOM 861 C CA . GLY A 1 109 ? 7.172 28.844 16.641 1 96.75 109 GLY A CA 1
ATOM 862 C C . GLY A 1 109 ? 6.645 28.094 15.43 1 96.75 109 GLY A C 1
ATOM 863 O O . GLY A 1 109 ? 7.344 27.969 14.422 1 96.75 109 GLY A O 1
ATOM 864 N N . GLU A 1 110 ? 5.449 27.609 15.531 1 95.5 110 GLU A N 1
ATOM 865 C CA . GLU A 1 110 ? 4.758 26.969 14.414 1 95.5 110 GLU A CA 1
ATOM 866 C C . GLU A 1 110 ? 4.273 28.016 13.398 1 95.5 110 GLU A C 1
ATOM 868 O O . GLU A 1 110 ? 3.775 29.078 13.781 1 95.5 110 GLU A O 1
ATOM 873 N N . CYS A 1 111 ? 4.48 27.703 12.117 1 97.5 111 CYS A N 1
ATOM 874 C CA . CYS A 1 111 ? 4.117 28.656 11.078 1 97.5 111 CYS A CA 1
ATOM 875 C C . CYS A 1 111 ? 3.658 27.938 9.812 1 97.5 111 CYS A C 1
ATOM 877 O O . CYS A 1 111 ? 3.99 28.359 8.703 1 97.5 111 CYS A O 1
ATOM 879 N N . VAL A 1 112 ? 2.918 26.891 9.859 1 95.81 112 VAL A N 1
ATOM 880 C CA . VAL A 1 112 ? 2.613 26.016 8.734 1 95.81 112 VAL A CA 1
ATOM 881 C C . VAL A 1 112 ? 1.765 26.766 7.707 1 95.81 112 VAL A C 1
ATOM 883 O O . VAL A 1 112 ? 2.125 26.844 6.531 1 95.81 112 VAL A O 1
ATOM 886 N N . HIS A 1 113 ? 0.571 27.328 8.078 1 97.25 113 HIS A N 1
ATOM 887 C CA . HIS A 1 113 ? -0.26 28.156 7.207 1 97.25 113 HIS A CA 1
ATOM 888 C C . HIS A 1 113 ? -0.808 29.375 7.949 1 97.25 113 HIS A C 1
ATOM 890 O O . HIS A 1 113 ? -1.867 29.891 7.598 1 97.25 113 HIS A O 1
ATOM 896 N N . GLY A 1 114 ? -0.108 29.719 8.945 1 96.62 114 GLY A N 1
ATOM 897 C CA . GLY A 1 114 ? -0.308 30.797 9.898 1 96.62 114 GLY A CA 1
ATOM 898 C C . GLY A 1 114 ? 0.586 30.672 11.125 1 96.62 114 GLY A C 1
ATOM 899 O O . GLY A 1 114 ? 1.365 29.734 11.242 1 96.62 114 GLY A O 1
ATOM 900 N N . VAL A 1 115 ? 0.486 31.656 12.023 1 95.88 115 VAL A N 1
ATOM 901 C CA . VAL A 1 115 ? 1.31 31.641 13.227 1 95.88 115 VAL A CA 1
ATOM 902 C C . VAL A 1 115 ? 0.648 30.781 14.297 1 95.88 115 VAL A C 1
ATOM 904 O O . VAL A 1 115 ? -0.577 30.781 14.438 1 95.88 115 VAL A O 1
ATOM 907 N N . GLY A 1 116 ? 1.392 30.047 15.047 1 92.75 116 GLY A N 1
ATOM 908 C CA . GLY A 1 116 ? 0.954 29.047 16 1 92.75 116 GLY A CA 1
ATOM 909 C C . GLY A 1 116 ? 0.089 29.609 17.109 1 92.75 116 GLY A C 1
ATOM 910 O O . GLY A 1 116 ? -0.618 28.875 17.797 1 92.75 116 GLY A O 1
ATOM 911 N N . SER A 1 117 ? -0.008 30.906 17.266 1 91.19 117 SER A N 1
ATOM 912 C CA . SER A 1 117 ? -0.893 31.516 18.25 1 91.19 117 SER A CA 1
ATOM 913 C C . SER A 1 117 ? -2.355 31.375 17.844 1 91.19 117 SER A C 1
ATOM 915 O O . SER A 1 117 ? -3.252 31.516 18.672 1 91.19 117 SER A O 1
ATOM 917 N N . PHE A 1 118 ? -2.592 31.172 16.562 1 90 118 PHE A N 1
ATOM 918 C CA . PHE A 1 118 ? -3.906 31.047 15.938 1 90 118 PHE A CA 1
ATOM 919 C C . PHE A 1 118 ? -4.738 32.312 16.172 1 90 118 PHE A C 1
ATOM 921 O O . PHE A 1 118 ? -5.957 32.219 16.359 1 90 118 PHE A O 1
ATOM 928 N N . LYS A 1 119 ? -4.082 33.406 16.312 1 90.81 119 LYS A N 1
ATOM 929 C CA . LYS A 1 119 ? -4.75 34.688 16.516 1 90.81 119 LYS A CA 1
ATOM 930 C C . LYS A 1 119 ? -4.512 35.625 15.32 1 90.81 119 LYS A C 1
ATOM 932 O O . LYS A 1 119 ? -5.215 36.625 15.156 1 90.81 119 LYS A O 1
ATOM 937 N N . GLN A 1 120 ? -3.57 35.312 14.5 1 94.06 120 GLN A N 1
ATOM 938 C CA . GLN A 1 120 ? -3.246 36.062 13.305 1 94.06 120 GLN A CA 1
ATOM 939 C C . GLN A 1 120 ? -3.973 35.5 12.078 1 94.06 120 GLN A C 1
ATOM 941 O O . GLN A 1 120 ? -5.023 34.875 12.211 1 94.06 120 GLN A O 1
ATOM 946 N N . SER A 1 121 ? -3.49 35.875 10.883 1 96.25 121 SER A N 1
ATOM 947 C CA . SER A 1 121 ? -4.078 35.406 9.633 1 96.25 121 SER A CA 1
ATOM 948 C C . SER A 1 121 ? -3.955 33.875 9.5 1 96.25 121 SER A C 1
ATOM 950 O O . SER A 1 121 ? -2.928 33.312 9.852 1 96.25 121 SER A O 1
ATOM 952 N N . ILE A 1 122 ? -5.047 33.25 9.062 1 97.19 122 ILE A N 1
ATOM 953 C CA . ILE A 1 122 ? -5.031 31.828 8.75 1 97.19 122 ILE A CA 1
ATOM 954 C C . ILE A 1 122 ? -5.227 31.625 7.25 1 97.19 122 ILE A C 1
ATOM 956 O O . ILE A 1 122 ? -6.316 31.844 6.727 1 97.19 122 ILE A O 1
ATOM 960 N N . PHE A 1 123 ? -4.215 31.219 6.582 1 98.19 123 PHE A N 1
ATOM 961 C CA . PHE A 1 123 ? -4.234 30.969 5.145 1 98.19 123 PHE A CA 1
ATOM 962 C C . PHE A 1 123 ? -4.672 29.531 4.848 1 98.19 123 PHE A C 1
ATOM 964 O O . PHE A 1 123 ? -4.809 28.719 5.758 1 98.19 123 PHE A O 1
ATOM 971 N N . PRO A 1 124 ? -4.996 29.219 3.529 1 98.19 124 PRO A N 1
ATOM 972 C CA . PRO A 1 124 ? -5.262 27.812 3.201 1 98.19 124 PRO A CA 1
ATOM 973 C C . PRO A 1 124 ? -4.102 26.891 3.582 1 98.19 124 PRO A C 1
ATOM 975 O O . PRO A 1 124 ? -2.949 27.328 3.617 1 98.19 124 PRO A O 1
ATOM 978 N N . GLN A 1 125 ? -4.441 25.672 3.926 1 97.94 125 GLN A N 1
ATOM 979 C CA . GLN A 1 125 ? -3.393 24.688 4.164 1 97.94 125 GLN A CA 1
ATOM 980 C C . GLN A 1 125 ? -2.51 24.516 2.93 1 97.94 125 GLN A C 1
ATOM 982 O O . GLN A 1 125 ? -2.934 24.812 1.811 1 97.94 125 GLN A O 1
ATOM 987 N N . ALA A 1 126 ? -1.297 24.031 3.16 1 98.38 126 ALA A N 1
ATOM 988 C CA . ALA A 1 126 ? -0.273 23.938 2.121 1 98.38 126 ALA A CA 1
ATOM 989 C C . ALA A 1 126 ? -0.772 23.141 0.928 1 98.38 126 ALA A C 1
ATOM 991 O O . ALA A 1 126 ? -0.491 23.469 -0.223 1 98.38 126 ALA A O 1
ATOM 992 N N . ILE A 1 127 ? -1.521 22.078 1.16 1 98.44 127 ILE A N 1
ATOM 993 C CA . ILE A 1 127 ? -1.99 21.234 0.068 1 98.44 127 ILE A CA 1
ATOM 994 C C . ILE A 1 127 ? -2.91 22.031 -0.849 1 98.44 127 ILE A C 1
ATOM 996 O O . ILE A 1 127 ? -2.879 21.859 -2.07 1 98.44 127 ILE A O 1
ATOM 1000 N N . GLY A 1 128 ? -3.793 22.859 -0.234 1 98.5 128 GLY A N 1
ATOM 1001 C CA . GLY A 1 128 ? -4.613 23.766 -1.028 1 98.5 128 GLY A CA 1
ATOM 1002 C C . GLY A 1 128 ? -3.799 24.781 -1.81 1 98.5 128 GLY A C 1
ATOM 1003 O O . GLY A 1 128 ? -4.027 24.984 -3.004 1 98.5 128 GLY A O 1
ATOM 1004 N N . MET A 1 129 ? -2.818 25.375 -1.163 1 98.75 129 MET A N 1
ATOM 1005 C CA . MET A 1 129 ? -1.97 26.344 -1.854 1 98.75 129 MET A CA 1
ATOM 1006 C C . MET A 1 129 ? -1.146 25.656 -2.943 1 98.75 129 MET A C 1
ATOM 1008 O O . MET A 1 129 ? -0.873 26.266 -3.984 1 98.75 129 MET A O 1
ATOM 1012 N N . GLY A 1 130 ? -0.763 24.391 -2.66 1 98.75 130 GLY A N 1
ATOM 1013 C CA . GLY A 1 130 ? -0.116 23.625 -3.707 1 98.75 130 GLY A CA 1
ATOM 1014 C C . GLY A 1 130 ? -0.969 23.469 -4.953 1 98.75 130 GLY A C 1
ATOM 1015 O O . GLY A 1 130 ? -0.453 23.5 -6.07 1 98.75 130 GLY A O 1
ATOM 1016 N N . ALA A 1 131 ? -2.254 23.391 -4.801 1 98.81 131 ALA A N 1
ATOM 1017 C CA . ALA A 1 131 ? -3.201 23.25 -5.902 1 98.81 131 ALA A CA 1
ATOM 1018 C C . ALA A 1 131 ? -3.232 24.5 -6.77 1 98.81 131 ALA A C 1
ATOM 1020 O O . ALA A 1 131 ? -3.66 24.453 -7.926 1 98.81 131 ALA A O 1
ATOM 1021 N N . SER A 1 132 ? -2.799 25.625 -6.254 1 98.75 132 SER A N 1
ATOM 1022 C CA . SER A 1 132 ? -2.816 26.875 -6.996 1 98.75 132 SER A CA 1
ATOM 1023 C C . SER A 1 132 ? -1.75 26.891 -8.086 1 98.75 132 SER A C 1
ATOM 1025 O O . SER A 1 132 ? -1.859 27.641 -9.062 1 98.75 132 SER A O 1
ATOM 1027 N N . PHE A 1 133 ? -0.625 26.141 -7.871 1 98.69 133 PHE A N 1
ATOM 1028 C CA . PHE A 1 133 ? 0.534 26.188 -8.758 1 98.69 133 PHE A CA 1
ATOM 1029 C C . PHE A 1 133 ? 1.037 27.609 -8.914 1 98.69 133 PHE A C 1
ATOM 1031 O O . PHE A 1 133 ? 1.515 27.984 -9.984 1 98.69 133 PHE A O 1
ATOM 1038 N N . ASP A 1 134 ? 0.827 28.422 -7.953 1 98.69 134 ASP A N 1
ATOM 1039 C CA . ASP A 1 134 ? 1.145 29.844 -8.023 1 98.69 134 ASP A CA 1
ATOM 1040 C C . ASP A 1 134 ? 2.273 30.203 -7.055 1 98.69 134 ASP A C 1
ATOM 1042 O O . ASP A 1 134 ? 2.02 30.594 -5.918 1 98.69 134 ASP A O 1
ATOM 1046 N N . ARG A 1 135 ? 3.455 30.25 -7.52 1 98.44 135 ARG A N 1
ATOM 1047 C CA . ARG A 1 135 ? 4.633 30.484 -6.691 1 98.44 135 ARG A CA 1
ATOM 1048 C C . ARG A 1 135 ? 4.613 31.891 -6.09 1 98.44 135 ARG A C 1
ATOM 1050 O O . ARG A 1 135 ? 5 32.094 -4.938 1 98.44 135 ARG A O 1
ATOM 1057 N N . GLU A 1 136 ? 4.18 32.812 -6.871 1 98.38 136 GLU A N 1
ATOM 1058 C CA . GLU A 1 136 ? 4.168 34.219 -6.395 1 98.38 136 GLU A CA 1
ATOM 1059 C C . GLU A 1 136 ? 3.193 34.375 -5.234 1 98.38 136 GLU A C 1
ATOM 1061 O O . GLU A 1 136 ? 3.518 35.031 -4.238 1 98.38 136 GLU A O 1
ATOM 1066 N N . MET A 1 137 ? 2.016 33.844 -5.418 1 98.56 137 MET A N 1
ATOM 1067 C CA . MET A 1 137 ? 1.035 33.906 -4.34 1 98.56 137 MET A CA 1
ATOM 1068 C C . MET A 1 137 ? 1.576 33.219 -3.076 1 98.56 137 MET A C 1
ATOM 1070 O O . MET A 1 137 ? 1.44 33.781 -1.979 1 98.56 137 MET A O 1
ATOM 1074 N N . VAL A 1 138 ? 2.23 32.094 -3.191 1 98.88 138 VAL A N 1
ATOM 1075 C CA . VAL A 1 138 ? 2.771 31.359 -2.051 1 98.88 138 VAL A CA 1
ATOM 1076 C C . VAL A 1 138 ? 3.883 32.188 -1.393 1 98.88 138 VAL A C 1
ATOM 1078 O O . VAL A 1 138 ? 4 32.188 -0.166 1 98.88 138 VAL A O 1
ATOM 1081 N N . HIS A 1 139 ? 4.719 32.844 -2.203 1 98.88 139 HIS A N 1
ATOM 1082 C CA . HIS A 1 139 ? 5.746 33.719 -1.659 1 98.88 139 HIS A CA 1
ATOM 1083 C C . HIS A 1 139 ? 5.129 34.812 -0.818 1 98.88 139 HIS A C 1
ATOM 1085 O O . HIS A 1 139 ? 5.625 35.156 0.265 1 98.88 139 HIS A O 1
ATOM 1091 N N . GLN A 1 140 ? 4.062 35.438 -1.321 1 98.81 140 GLN A N 1
ATOM 1092 C CA . GLN A 1 140 ? 3.373 36.5 -0.588 1 98.81 140 GLN A CA 1
ATOM 1093 C C . GLN A 1 140 ? 2.822 35.969 0.737 1 98.81 140 GLN A C 1
ATOM 1095 O O . GLN A 1 140 ? 2.877 36.656 1.752 1 98.81 140 GLN A O 1
ATOM 1100 N N . VAL A 1 141 ? 2.264 34.781 0.723 1 98.88 141 VAL A N 1
ATOM 1101 C CA . VAL A 1 141 ? 1.753 34.188 1.945 1 98.88 141 VAL A CA 1
ATOM 1102 C C . VAL A 1 141 ? 2.896 33.969 2.936 1 98.88 141 VAL A C 1
ATOM 1104 O O . VAL A 1 141 ? 2.768 34.281 4.117 1 98.88 141 VAL A O 1
ATOM 1107 N N . GLY A 1 142 ? 4.035 33.406 2.43 1 98.88 142 GLY A N 1
ATOM 1108 C CA . GLY A 1 142 ? 5.203 33.281 3.285 1 98.88 142 GLY A CA 1
ATOM 1109 C C . GLY A 1 142 ? 5.652 34.594 3.896 1 98.88 142 GLY A C 1
ATOM 1110 O O . GLY A 1 142 ? 5.988 34.656 5.082 1 98.88 142 GLY A O 1
ATOM 1111 N N . ARG A 1 143 ? 5.641 35.688 3.105 1 98.69 143 ARG A N 1
ATOM 1112 C CA . ARG A 1 143 ? 6.035 37 3.574 1 98.69 143 ARG A CA 1
ATOM 1113 C C . ARG A 1 143 ? 5.105 37.5 4.68 1 98.69 143 ARG A C 1
ATOM 1115 O O . ARG A 1 143 ? 5.562 38.031 5.695 1 98.69 143 ARG A O 1
ATOM 1122 N N . ALA A 1 144 ? 3.83 37.25 4.473 1 98.56 144 ALA A N 1
ATOM 1123 C CA . ALA A 1 144 ? 2.844 37.688 5.461 1 98.56 144 ALA A CA 1
ATOM 1124 C C . ALA A 1 144 ? 3.031 36.938 6.777 1 98.56 144 ALA A C 1
ATOM 1126 O O . ALA A 1 144 ? 3.039 37.531 7.852 1 98.56 144 ALA A O 1
ATOM 1127 N N . ILE A 1 145 ? 3.23 35.656 6.738 1 98.44 145 ILE A N 1
ATOM 1128 C CA . ILE A 1 145 ? 3.385 34.844 7.934 1 98.44 145 ILE A CA 1
ATOM 1129 C C . ILE A 1 145 ? 4.672 35.219 8.656 1 98.44 145 ILE A C 1
ATOM 1131 O O . ILE A 1 145 ? 4.695 35.312 9.891 1 98.44 145 ILE A O 1
ATOM 1135 N N . GLY A 1 146 ? 5.758 35.406 7.875 1 98.12 146 GLY A N 1
ATOM 1136 C CA . GLY A 1 146 ? 7.008 35.844 8.484 1 98.12 146 GLY A CA 1
ATOM 1137 C C . GLY A 1 146 ? 6.883 37.156 9.242 1 98.12 146 GLY A C 1
ATOM 1138 O O . GLY A 1 146 ? 7.391 37.25 10.367 1 98.12 146 GLY A O 1
ATOM 1139 N N . GLU A 1 147 ? 6.18 38.125 8.633 1 97.31 147 GLU A N 1
ATOM 1140 C CA . GLU A 1 147 ? 5.957 39.406 9.273 1 97.31 147 GLU A CA 1
ATOM 1141 C C . GLU A 1 147 ? 5.148 39.25 10.562 1 97.31 147 GLU A C 1
ATOM 1143 O O . GLU A 1 147 ? 5.492 39.844 11.586 1 97.31 147 GLU A O 1
ATOM 1148 N N . GLU A 1 148 ? 4.145 38.469 10.492 1 97.06 148 GLU A N 1
ATOM 1149 C CA . GLU A 1 148 ? 3.279 38.281 11.656 1 97.06 148 GLU A CA 1
ATOM 1150 C C . GLU A 1 148 ? 4.004 37.5 12.758 1 97.06 148 GLU A C 1
ATOM 1152 O O . GLU A 1 148 ? 3.793 37.781 13.945 1 97.06 148 GLU A O 1
ATOM 1157 N N . ALA A 1 149 ? 4.82 36.562 12.391 1 97.31 149 ALA A N 1
ATOM 1158 C CA . ALA A 1 149 ? 5.602 35.812 13.359 1 97.31 149 ALA A CA 1
ATOM 1159 C C . ALA A 1 149 ? 6.59 36.719 14.094 1 97.31 149 ALA A C 1
ATOM 1161 O O . ALA A 1 149 ? 6.637 36.719 15.328 1 97.31 149 ALA A O 1
ATOM 1162 N N . ARG A 1 150 ? 7.32 37.531 13.406 1 96.69 150 ARG A N 1
ATOM 1163 C CA . ARG A 1 150 ? 8.32 38.406 13.992 1 96.69 150 ARG A CA 1
ATOM 1164 C C . ARG A 1 150 ? 7.672 39.469 14.883 1 96.69 150 ARG A C 1
ATOM 1166 O O . ARG A 1 150 ? 8.25 39.875 15.891 1 96.69 150 ARG A O 1
ATOM 1173 N N . ALA A 1 151 ? 6.484 39.781 14.547 1 96.38 151 ALA A N 1
ATOM 1174 C CA . ALA A 1 151 ? 5.766 40.812 15.289 1 96.38 151 ALA A CA 1
ATOM 1175 C C . ALA A 1 151 ? 5.477 40.344 16.719 1 96.38 151 ALA A C 1
ATOM 1177 O O . ALA A 1 151 ? 5.176 41.188 17.594 1 96.38 151 ALA A O 1
ATOM 1178 N N . ILE A 1 152 ? 5.578 39.094 17 1 95.5 152 ILE A N 1
ATOM 1179 C CA . ILE A 1 152 ? 5.328 38.594 18.359 1 95.5 152 ILE A CA 1
ATOM 1180 C C . ILE A 1 152 ? 6.57 37.906 18.891 1 95.5 152 ILE A C 1
ATOM 1182 O O . ILE A 1 152 ? 6.48 37.094 19.812 1 95.5 152 ILE A O 1
ATOM 1186 N N . GLY A 1 153 ? 7.652 38.031 18.203 1 96.06 153 GLY A N 1
ATOM 1187 C CA . GLY A 1 153 ? 8.938 37.625 18.75 1 96.06 153 GLY A CA 1
ATOM 1188 C C . GLY A 1 153 ? 9.422 36.281 18.203 1 96.06 153 GLY A C 1
ATOM 1189 O O . GLY A 1 153 ? 10.508 35.844 18.562 1 96.06 153 GLY A O 1
ATOM 1190 N N . ILE A 1 154 ? 8.703 35.656 17.281 1 97.5 154 ILE A N 1
ATOM 1191 C CA . ILE A 1 154 ? 9.141 34.406 16.719 1 97.5 154 ILE A CA 1
ATOM 1192 C C . ILE A 1 154 ? 10.242 34.656 15.68 1 97.5 154 ILE A C 1
ATOM 1194 O O . ILE A 1 154 ? 10.031 35.375 14.711 1 97.5 154 ILE A O 1
ATOM 1198 N N . HIS A 1 155 ? 11.438 34.062 15.891 1 98.19 155 HIS A N 1
ATOM 1199 C CA . HIS A 1 155 ? 12.586 34.25 15.016 1 98.19 155 HIS A CA 1
ATOM 1200 C C . HIS A 1 155 ? 12.68 33.125 13.977 1 98.19 155 HIS A C 1
ATOM 1202 O O . HIS A 1 155 ? 13.203 33.344 12.883 1 98.19 155 HIS A O 1
ATOM 1208 N N . VAL A 1 156 ? 12.25 31.938 14.406 1 98.5 156 VAL A N 1
ATOM 1209 C CA . VAL A 1 156 ? 12.367 30.719 13.602 1 98.5 156 VAL A CA 1
ATOM 1210 C C . VAL A 1 156 ? 10.984 30.094 13.422 1 98.5 156 VAL A C 1
ATOM 1212 O O . VAL A 1 156 ? 10.281 29.828 14.406 1 98.5 156 VAL A O 1
ATOM 1215 N N . CYS A 1 157 ? 10.609 29.844 12.148 1 98.62 157 CYS A N 1
ATOM 1216 C CA . CYS A 1 157 ? 9.328 29.234 11.82 1 98.62 157 CYS A CA 1
ATOM 1217 C C . CYS A 1 157 ? 9.5 27.75 11.492 1 98.62 157 CYS A C 1
ATOM 1219 O O . CYS A 1 157 ? 10.281 27.391 10.609 1 98.62 157 CYS A O 1
ATOM 1221 N N . LEU A 1 158 ? 8.773 26.859 12.219 1 98.38 158 LEU A N 1
ATOM 1222 C CA . LEU A 1 158 ? 8.766 25.438 11.914 1 98.38 158 LEU A CA 1
ATOM 1223 C C . LEU A 1 158 ? 7.93 25.156 10.664 1 98.38 158 LEU A C 1
ATOM 1225 O O . LEU A 1 158 ? 6.848 24.562 10.758 1 98.38 158 LEU A O 1
ATOM 1229 N N . ALA A 1 159 ? 8.367 25.484 9.492 1 98.31 159 ALA A N 1
ATOM 1230 C CA . ALA A 1 159 ? 7.82 25.406 8.141 1 98.31 159 ALA A CA 1
ATOM 1231 C C . ALA A 1 159 ? 8.883 25.734 7.098 1 98.31 159 ALA A C 1
ATOM 1233 O O . ALA A 1 159 ? 9.859 26.422 7.395 1 98.31 159 ALA A O 1
ATOM 1234 N N . PRO A 1 160 ? 8.805 25.234 5.965 1 98.44 160 PRO A N 1
ATOM 1235 C CA . PRO A 1 160 ? 7.672 24.5 5.391 1 98.44 160 PRO A CA 1
ATOM 1236 C C . PRO A 1 160 ? 7.785 22.984 5.602 1 98.44 160 PRO A C 1
ATOM 1238 O O . PRO A 1 160 ? 8.859 22.484 5.922 1 98.44 160 PRO A O 1
ATOM 1241 N N . VAL A 1 161 ? 6.652 22.281 5.453 1 98.56 161 VAL A N 1
ATOM 1242 C CA . VAL A 1 161 ? 6.594 20.828 5.344 1 98.56 161 VAL A CA 1
ATOM 1243 C C . VAL A 1 161 ? 6.863 20.406 3.902 1 98.56 161 VAL A C 1
ATOM 1245 O O . VAL A 1 161 ? 6.156 20.828 2.982 1 98.56 161 VAL A O 1
ATOM 1248 N N . LEU A 1 162 ? 7.875 19.594 3.695 1 98.69 162 LEU A N 1
ATOM 1249 C CA . LEU A 1 162 ? 8.312 19.297 2.336 1 98.69 162 LEU A CA 1
ATOM 1250 C C . LEU A 1 162 ? 8.109 17.828 2.006 1 98.69 162 LEU A C 1
ATOM 1252 O O . LEU A 1 162 ? 8.656 17.328 1.021 1 98.69 162 LEU A O 1
ATOM 1256 N N . ASP A 1 163 ? 7.301 17.125 2.814 1 97.81 163 ASP A N 1
ATOM 1257 C CA . ASP A 1 163 ? 6.945 15.734 2.549 1 97.81 163 ASP A CA 1
ATOM 1258 C C . ASP A 1 163 ? 6.125 15.609 1.265 1 97.81 163 ASP A C 1
ATOM 1260 O O . ASP A 1 163 ? 5.277 16.453 0.98 1 97.81 163 ASP A O 1
ATOM 1264 N N . LEU A 1 164 ? 6.422 14.586 0.456 1 97.88 164 LEU A N 1
ATOM 1265 C CA . LEU A 1 164 ? 5.582 14.289 -0.698 1 97.88 164 LEU A CA 1
ATOM 1266 C C . LEU A 1 164 ? 4.375 13.445 -0.292 1 97.88 164 LEU A C 1
ATOM 1268 O O . LEU A 1 164 ? 4.527 12.438 0.399 1 97.88 164 LEU A O 1
ATOM 1272 N N . GLY A 1 165 ? 3.168 13.93 -0.658 1 96.56 165 GLY A N 1
ATOM 1273 C CA . GLY A 1 165 ? 1.939 13.227 -0.324 1 96.56 165 GLY A CA 1
ATOM 1274 C C . GLY A 1 165 ? 1.705 12 -1.179 1 96.56 165 GLY A C 1
ATOM 1275 O O . GLY A 1 165 ? 0.678 11.891 -1.854 1 96.56 165 GLY A O 1
ATOM 1276 N N . LYS A 1 166 ? 2.594 10.992 -1.115 1 96.5 166 LYS A N 1
ATOM 1277 C CA . LYS A 1 166 ? 2.48 9.805 -1.958 1 96.5 166 LYS A CA 1
ATOM 1278 C C . LYS A 1 166 ? 1.643 8.727 -1.278 1 96.5 166 LYS A C 1
ATOM 1280 O O . LYS A 1 166 ? 1.277 7.727 -1.904 1 96.5 166 LYS A O 1
ATOM 1285 N N . GLU A 1 167 ? 1.291 8.859 -0.056 1 97.19 167 GLU A N 1
ATOM 1286 C CA . GLU A 1 167 ? 0.355 8.031 0.698 1 97.19 167 GLU A CA 1
ATOM 1287 C C . GLU A 1 167 ? -0.789 8.867 1.266 1 97.19 167 GLU A C 1
ATOM 1289 O O . GLU A 1 167 ? -0.704 9.359 2.393 1 97.19 167 GLU A O 1
ATOM 1294 N N . PRO A 1 168 ? -1.88 8.961 0.549 1 97.31 168 PRO A N 1
ATOM 1295 C CA . PRO A 1 168 ? -2.924 9.93 0.905 1 97.31 168 PRO A CA 1
ATOM 1296 C C . PRO A 1 168 ? -3.727 9.5 2.133 1 97.31 168 PRO A C 1
ATOM 1298 O O . PRO A 1 168 ? -4.512 10.289 2.664 1 97.31 168 PRO A O 1
ATOM 1301 N N . ARG A 1 169 ? -3.572 8.242 2.684 1 97.88 169 ARG A N 1
ATOM 1302 C CA . ARG A 1 169 ? -4.23 7.84 3.922 1 97.88 169 ARG A CA 1
ATOM 1303 C C . ARG A 1 169 ? -3.605 8.539 5.125 1 97.88 169 ARG A C 1
ATOM 1305 O O . ARG A 1 169 ? -4.215 8.602 6.195 1 97.88 169 ARG A O 1
ATOM 1312 N N . TRP A 1 170 ? -2.375 9.109 4.965 1 97.19 170 TRP A N 1
ATOM 1313 C CA . TRP A 1 170 ? -1.629 9.82 5.996 1 97.19 170 TRP A CA 1
ATOM 1314 C C . TRP A 1 170 ? -2.322 11.133 6.359 1 97.19 170 TRP A C 1
ATOM 1316 O O . TRP A 1 170 ? -2.588 11.969 5.492 1 97.19 170 TRP A O 1
ATOM 1326 N N . GLY A 1 171 ? -2.609 11.32 7.605 1 96.12 171 GLY A N 1
ATOM 1327 C CA . GLY A 1 171 ? -3.406 12.453 8.047 1 96.12 171 GLY A CA 1
ATOM 1328 C C . GLY A 1 171 ? -2.717 13.789 7.836 1 96.12 171 GLY A C 1
ATOM 1329 O O . GLY A 1 171 ? -3.377 14.82 7.699 1 96.12 171 GLY A O 1
ATOM 1330 N N . ARG A 1 172 ? -1.438 13.812 7.746 1 96.88 172 ARG A N 1
ATOM 1331 C CA . ARG A 1 172 ? -0.688 15.062 7.668 1 96.88 172 ARG A CA 1
ATOM 1332 C C . ARG A 1 172 ? -0.436 15.461 6.215 1 96.88 172 ARG A C 1
ATOM 1334 O O . ARG A 1 172 ? 0.238 16.453 5.945 1 96.88 172 ARG A O 1
ATOM 1341 N N . VAL A 1 173 ? -1.05 14.82 5.266 1 96.5 173 VAL A N 1
ATOM 1342 C CA . VAL A 1 173 ? -0.924 15.164 3.854 1 96.5 173 VAL A CA 1
ATOM 1343 C C . VAL A 1 173 ? -1.325 16.625 3.639 1 96.5 173 VAL A C 1
ATOM 1345 O O . VAL A 1 173 ? -0.754 17.312 2.787 1 96.5 173 VAL A O 1
ATOM 1348 N N . GLN A 1 174 ? -2.211 17.109 4.414 1 97.19 174 GLN A N 1
ATOM 1349 C CA . GLN A 1 174 ? -2.721 18.469 4.301 1 97.19 174 GLN A CA 1
ATOM 1350 C C . GLN A 1 174 ? -1.593 19.484 4.41 1 97.19 174 GLN A C 1
ATOM 1352 O O . GLN A 1 174 ? -1.684 20.578 3.852 1 97.19 174 GLN A O 1
ATOM 1357 N N . GLU A 1 175 ? -0.517 19.109 5.102 1 97.44 175 GLU A N 1
ATOM 1358 C CA . GLU A 1 175 ? 0.583 20.031 5.383 1 97.44 175 GLU A CA 1
ATOM 1359 C C . GLU A 1 175 ? 1.584 20.062 4.23 1 97.44 175 GLU A C 1
ATOM 1361 O O . GLU A 1 175 ? 2.424 20.969 4.152 1 97.44 175 GLU A O 1
ATOM 1366 N N . ALA A 1 176 ? 1.439 19.109 3.324 1 97 176 ALA A N 1
ATOM 1367 C CA . ALA A 1 176 ? 2.365 18.984 2.201 1 97 176 ALA A CA 1
ATOM 1368 C C . ALA A 1 176 ? 1.881 19.797 1.003 1 97 176 ALA A C 1
ATOM 1370 O O . ALA A 1 176 ? 0.845 20.469 1.073 1 97 176 ALA A O 1
ATOM 1371 N N . TRP A 1 177 ? 2.643 19.781 -0.069 1 98.5 177 TRP A N 1
ATOM 1372 C CA . TRP A 1 177 ? 2.34 20.641 -1.213 1 98.5 177 TRP A CA 1
ATOM 1373 C C . TRP A 1 177 ? 1.807 19.812 -2.381 1 98.5 177 TRP A C 1
ATOM 1375 O O . TRP A 1 177 ? 1.312 20.359 -3.365 1 98.5 177 TRP A O 1
ATOM 1385 N N . GLY A 1 178 ? 1.872 18.531 -2.277 1 98.31 178 GLY A N 1
ATOM 1386 C CA . GLY A 1 178 ? 1.419 17.641 -3.338 1 98.31 178 GLY A CA 1
ATOM 1387 C C . GLY A 1 178 ? 2.246 16.375 -3.455 1 98.31 178 GLY A C 1
ATOM 1388 O O . GLY A 1 178 ? 3.031 16.062 -2.561 1 98.31 178 GLY A O 1
ATOM 1389 N N . GLU A 1 179 ? 2.01 15.555 -4.57 1 98.38 179 GLU A N 1
ATOM 1390 C CA . GLU A 1 179 ? 2.68 14.273 -4.758 1 98.38 179 GLU A CA 1
ATOM 1391 C C . GLU A 1 179 ? 3.953 14.43 -5.582 1 98.38 179 GLU A C 1
ATOM 1393 O O . GLU A 1 179 ? 4.711 13.469 -5.75 1 98.38 179 GLU A O 1
ATOM 1398 N N . ASP A 1 180 ? 4.281 15.625 -6.121 1 98.75 180 ASP A N 1
ATOM 1399 C CA . ASP A 1 180 ? 5.379 15.836 -7.062 1 98.75 180 ASP A CA 1
ATOM 1400 C C . ASP A 1 180 ? 6.512 16.625 -6.41 1 98.75 180 ASP A C 1
ATOM 1402 O O . ASP A 1 180 ? 6.27 17.625 -5.738 1 98.75 180 ASP A O 1
ATOM 1406 N N . PHE A 1 181 ? 7.762 16.188 -6.633 1 98.62 181 PHE A N 1
ATOM 1407 C CA . PHE A 1 181 ? 8.891 16.797 -5.941 1 98.62 181 PHE A CA 1
ATOM 1408 C C . PHE A 1 181 ? 9.273 18.109 -6.598 1 98.62 181 PHE A C 1
ATOM 1410 O O . PHE A 1 181 ? 9.852 19 -5.949 1 98.62 181 PHE A O 1
ATOM 1417 N N . VAL A 1 182 ? 8.961 18.344 -7.914 1 98.88 182 VAL A N 1
ATOM 1418 C CA . VAL A 1 182 ? 9.227 19.609 -8.586 1 98.88 182 VAL A CA 1
ATOM 1419 C C . VAL A 1 182 ? 8.258 20.688 -8.078 1 98.88 182 VAL A C 1
ATOM 1421 O O . VAL A 1 182 ? 8.68 21.781 -7.715 1 98.88 182 VAL A O 1
ATOM 1424 N N . LEU A 1 183 ? 6.988 20.281 -8.062 1 98.88 183 LEU A N 1
ATOM 1425 C CA . LEU A 1 183 ? 6.004 21.188 -7.484 1 98.88 183 LEU A CA 1
ATOM 1426 C C . LEU A 1 183 ? 6.367 21.547 -6.051 1 98.88 183 LEU A C 1
ATOM 1428 O O . LEU A 1 183 ? 6.375 22.734 -5.684 1 98.88 183 LEU A O 1
ATOM 1432 N N . THR A 1 184 ? 6.672 20.547 -5.25 1 98.88 184 THR A N 1
ATOM 1433 C CA . THR A 1 184 ? 6.992 20.75 -3.844 1 98.88 184 THR A CA 1
ATOM 1434 C C . THR A 1 184 ? 8.234 21.625 -3.693 1 98.88 184 THR A C 1
ATOM 1436 O O . THR A 1 184 ? 8.297 22.469 -2.805 1 98.88 184 THR A O 1
ATOM 1439 N N . SER A 1 185 ? 9.227 21.422 -4.543 1 98.88 185 SER A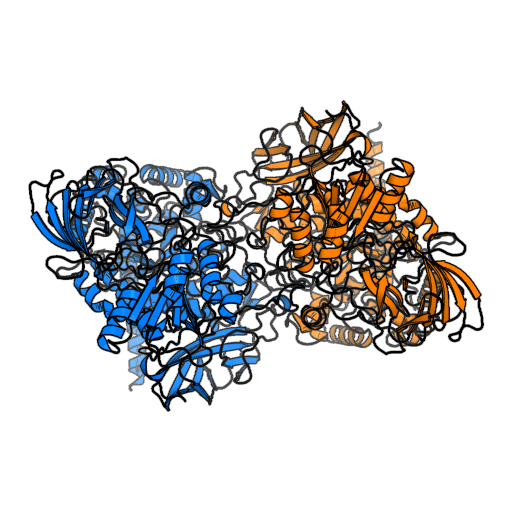 N 1
ATOM 1440 C CA . SER A 1 185 ? 10.43 22.25 -4.508 1 98.88 185 SER A CA 1
ATOM 1441 C C . SER A 1 185 ? 10.102 23.719 -4.746 1 98.88 185 SER A C 1
ATOM 1443 O O . SER A 1 185 ? 10.539 24.594 -3.986 1 98.88 185 SER A O 1
ATOM 1445 N N . HIS A 1 186 ? 9.359 23.984 -5.785 1 98.81 186 HIS A N 1
ATOM 1446 C CA . HIS A 1 186 ? 9.047 25.359 -6.156 1 98.81 186 HIS A CA 1
ATOM 1447 C C . HIS A 1 186 ? 8.172 26.031 -5.102 1 98.81 186 HIS A C 1
ATOM 1449 O O . HIS A 1 186 ? 8.406 27.172 -4.73 1 98.81 186 HIS A O 1
ATOM 1455 N N . MET A 1 187 ? 7.152 25.312 -4.621 1 98.88 187 MET A N 1
ATOM 1456 C CA . MET A 1 187 ? 6.266 25.875 -3.605 1 98.88 187 MET A CA 1
ATOM 1457 C C . MET A 1 187 ? 7.004 26.078 -2.287 1 98.88 187 MET A C 1
ATOM 1459 O O . MET A 1 187 ? 6.824 27.094 -1.615 1 98.88 187 MET A O 1
ATOM 1463 N N . GLY A 1 188 ? 7.816 25.047 -1.923 1 98.88 188 GLY A N 1
ATOM 1464 C CA . GLY A 1 188 ? 8.617 25.156 -0.717 1 98.88 188 GLY A CA 1
ATOM 1465 C C . GLY A 1 188 ? 9.578 26.344 -0.753 1 98.88 188 GLY A C 1
ATOM 1466 O O . GLY A 1 188 ? 9.711 27.062 0.23 1 98.88 188 GLY A O 1
ATOM 1467 N N . VAL A 1 189 ? 10.273 26.531 -1.871 1 98.88 189 VAL A N 1
ATOM 1468 C CA . VAL A 1 189 ? 11.195 27.641 -2.037 1 98.88 189 VAL A CA 1
ATOM 1469 C C . VAL A 1 189 ? 10.43 28.969 -1.934 1 98.88 189 VAL A C 1
ATOM 1471 O O . VAL A 1 189 ? 10.875 29.891 -1.252 1 98.88 189 VAL A O 1
ATOM 1474 N N . ALA A 1 190 ? 9.266 29.047 -2.631 1 98.88 190 ALA A N 1
ATOM 1475 C CA . ALA A 1 190 ? 8.461 30.266 -2.592 1 98.88 190 ALA A CA 1
ATOM 1476 C C . ALA A 1 190 ? 8.062 30.625 -1.161 1 98.88 190 ALA A C 1
ATOM 1478 O O . ALA A 1 190 ? 8.242 31.75 -0.716 1 98.88 190 ALA A O 1
ATOM 1479 N N . PHE A 1 191 ? 7.555 29.703 -0.44 1 98.88 191 PHE A N 1
ATOM 1480 C CA . PHE A 1 191 ? 7.098 29.891 0.931 1 98.88 191 PHE A CA 1
ATOM 1481 C C . PHE A 1 191 ? 8.25 30.297 1.835 1 98.88 191 PHE A C 1
ATOM 1483 O O . PHE A 1 191 ? 8.156 31.281 2.566 1 98.88 191 PHE A O 1
ATOM 1490 N N . ALA A 1 192 ? 9.352 29.547 1.794 1 98.88 192 ALA A N 1
ATOM 1491 C CA . ALA A 1 192 ? 10.516 29.797 2.641 1 98.88 192 ALA A CA 1
ATOM 1492 C C . ALA A 1 192 ? 11.156 31.141 2.316 1 98.88 192 ALA A C 1
ATOM 1494 O O . ALA A 1 192 ? 11.625 31.844 3.215 1 98.88 192 ALA A O 1
ATOM 1495 N N . SER A 1 193 ? 11.211 31.484 1.031 1 98.88 193 SER A N 1
ATOM 1496 C CA . SER A 1 193 ? 11.75 32.781 0.629 1 98.88 193 SER A CA 1
ATOM 1497 C C . SER A 1 193 ? 10.883 33.906 1.162 1 98.88 193 SER A C 1
ATOM 1499 O O . SER A 1 193 ? 11.398 35 1.506 1 98.88 193 SER A O 1
ATOM 1501 N N . GLY A 1 194 ? 9.617 33.656 1.17 1 98.81 194 GLY A N 1
ATOM 1502 C CA . GLY A 1 194 ? 8.742 34.625 1.8 1 98.81 194 GLY A CA 1
ATOM 1503 C C . GLY A 1 194 ? 9.016 34.812 3.283 1 98.81 194 GLY A C 1
ATOM 1504 O O . GLY A 1 194 ? 9.188 35.938 3.758 1 98.81 194 GLY A O 1
ATOM 1505 N N . LEU A 1 195 ? 9.141 33.75 4.004 1 98.81 195 LEU A N 1
ATOM 1506 C CA . LEU A 1 195 ? 9.414 33.75 5.438 1 98.81 195 LEU A CA 1
ATOM 1507 C C . LEU A 1 195 ? 10.727 34.5 5.723 1 98.81 195 LEU A C 1
ATOM 1509 O O . LEU A 1 195 ? 10.797 35.312 6.641 1 98.81 195 LEU A O 1
ATOM 1513 N N . SER A 1 196 ? 11.789 34.188 4.953 1 98.44 196 SER A N 1
ATOM 1514 C CA . SER A 1 196 ? 13.148 34.656 5.227 1 98.44 196 SER A CA 1
ATOM 1515 C C . SER A 1 196 ? 13.422 36 4.586 1 98.44 196 SER A C 1
ATOM 1517 O O . SER A 1 196 ? 14.5 36.562 4.758 1 98.44 196 SER A O 1
ATOM 1519 N N . LYS A 1 197 ? 12.422 36.5 3.871 1 97.88 197 LYS A N 1
ATOM 1520 C CA . LYS A 1 197 ? 12.641 37.719 3.08 1 97.88 197 LYS A CA 1
ATOM 1521 C C . LYS A 1 197 ? 13.852 37.562 2.17 1 97.88 197 LYS A C 1
ATOM 1523 O O . LYS A 1 197 ? 14.766 38.375 2.207 1 97.88 197 LYS A O 1
ATOM 1528 N N . ASN A 1 198 ? 13.852 36.375 1.45 1 97.25 198 ASN A N 1
ATOM 1529 C CA . ASN A 1 198 ? 14.867 36 0.474 1 97.25 198 ASN A CA 1
ATOM 1530 C C . ASN A 1 198 ? 16.25 35.938 1.107 1 97.25 198 ASN A C 1
ATOM 1532 O O . ASN A 1 198 ? 17.234 36.375 0.507 1 97.25 198 ASN A O 1
ATOM 1536 N N . GLY A 1 199 ? 16.266 35.531 2.33 1 95.81 199 GLY A N 1
ATOM 1537 C CA . GLY A 1 199 ? 17.531 35.25 3.008 1 95.81 199 GLY A CA 1
ATOM 1538 C C . GLY A 1 199 ? 18.078 36.469 3.738 1 95.81 199 GLY A C 1
ATOM 1539 O O . GLY A 1 199 ? 19.219 36.469 4.211 1 95.81 199 GLY A O 1
ATOM 1540 N N . SER A 1 200 ? 17.281 37.5 3.846 1 96.81 200 SER A N 1
ATOM 1541 C CA . SER A 1 200 ? 17.688 38.656 4.617 1 96.81 200 SER A CA 1
ATOM 1542 C C . SER A 1 200 ? 17.359 38.5 6.098 1 96.81 200 SER A C 1
ATOM 1544 O O . SER A 1 200 ? 16.594 39.281 6.664 1 96.81 200 SER A O 1
ATOM 1546 N N . TRP A 1 201 ? 18.047 37.625 6.703 1 94.94 201 TRP A N 1
ATOM 1547 C CA . TRP A 1 201 ? 17.719 37.188 8.047 1 94.94 201 TRP A CA 1
ATOM 1548 C C . TRP A 1 201 ? 17.828 38.312 9.055 1 94.94 201 TRP A C 1
ATOM 1550 O O . TRP A 1 201 ? 17.109 38.312 10.062 1 94.94 201 TRP A O 1
ATOM 1560 N N . GLY A 1 202 ? 18.703 39.25 8.852 1 94 202 GLY A N 1
ATOM 1561 C CA . GLY A 1 202 ? 18.938 40.312 9.805 1 94 202 GLY A CA 1
ATOM 1562 C C . GLY A 1 202 ? 17.844 41.375 9.82 1 94 202 GLY A C 1
ATOM 1563 O O . GLY A 1 202 ? 17.766 42.188 10.742 1 94 202 GLY A O 1
ATOM 1564 N N . ASP A 1 203 ? 16.969 41.312 8.758 1 95.31 203 ASP A N 1
ATOM 1565 C CA . ASP A 1 203 ? 15.828 42.219 8.75 1 95.31 203 ASP A CA 1
ATOM 1566 C C . ASP A 1 203 ? 14.867 41.906 9.891 1 95.31 203 ASP A C 1
ATOM 1568 O O . ASP A 1 203 ? 14.609 40.75 10.188 1 95.31 203 ASP A O 1
ATOM 1572 N N . PRO A 1 204 ? 14.312 42.938 10.555 1 93.44 204 PRO A N 1
ATOM 1573 C CA . PRO A 1 204 ? 13.508 42.719 11.766 1 93.44 204 PRO A CA 1
ATOM 1574 C C . PRO A 1 204 ? 12.203 41.969 11.492 1 93.44 204 PRO A C 1
ATOM 1576 O O . PRO A 1 204 ? 11.531 41.531 12.43 1 93.44 204 PRO A O 1
ATOM 1579 N N . ASP A 1 205 ? 11.773 41.875 10.273 1 95 205 ASP A N 1
ATOM 1580 C CA . ASP A 1 205 ? 10.516 41.188 9.969 1 95 205 ASP A CA 1
ATOM 1581 C C . ASP A 1 205 ? 10.758 39.906 9.211 1 95 205 ASP A C 1
ATOM 1583 O O . ASP A 1 205 ? 9.836 39.344 8.609 1 95 205 ASP A O 1
ATOM 1587 N N . ALA A 1 206 ? 12.039 39.406 9.172 1 97.25 206 ALA A N 1
ATOM 1588 C CA . ALA A 1 206 ? 12.375 38.156 8.539 1 97.25 206 ALA A CA 1
ATOM 1589 C C . ALA A 1 206 ? 12.398 37 9.562 1 97.25 206 ALA A C 1
ATOM 1591 O O . ALA A 1 206 ? 12.867 37.188 10.695 1 97.25 206 ALA A O 1
ATOM 1592 N N . ALA A 1 207 ? 11.836 35.906 9.227 1 98.31 207 ALA A N 1
ATOM 1593 C CA . ALA A 1 207 ? 11.883 34.719 10.062 1 98.31 207 ALA A CA 1
ATOM 1594 C C . ALA A 1 207 ? 12.656 33.594 9.367 1 98.31 207 ALA A C 1
ATOM 1596 O O . ALA A 1 207 ? 12.539 33.406 8.156 1 98.31 207 ALA A O 1
ATOM 1597 N N . VAL A 1 208 ? 13.438 32.844 10.094 1 98.56 208 VAL A N 1
ATOM 1598 C CA . VAL A 1 208 ? 14.227 31.734 9.562 1 98.56 208 VAL A CA 1
ATOM 1599 C C . VAL A 1 208 ? 13.336 30.516 9.375 1 98.56 208 VAL A C 1
ATOM 1601 O O . VAL A 1 208 ? 12.648 30.078 10.312 1 98.56 208 VAL A O 1
ATOM 1604 N N . PRO A 1 209 ? 13.328 29.891 8.133 1 98.75 209 PRO A N 1
ATOM 1605 C CA . PRO A 1 209 ? 12.555 28.672 7.934 1 98.75 209 PRO A CA 1
ATOM 1606 C C . PRO A 1 209 ? 13.273 27.422 8.453 1 98.75 209 PRO A C 1
ATOM 1608 O O . PRO A 1 209 ? 14.5 27.312 8.32 1 98.75 209 PRO A O 1
ATOM 1611 N N . VAL A 1 210 ? 12.523 26.516 9.047 1 98.75 210 VAL A N 1
ATOM 1612 C CA . VAL A 1 210 ? 12.969 25.156 9.367 1 98.75 210 VAL A CA 1
ATOM 1613 C C . VAL A 1 210 ? 12.258 24.156 8.445 1 98.75 210 VAL A C 1
ATOM 1615 O O . VAL A 1 210 ? 11.039 24 8.508 1 98.75 210 VAL A O 1
ATOM 1618 N N . MET A 1 211 ? 12.984 23.516 7.555 1 98.19 211 MET A N 1
ATOM 1619 C CA . MET A 1 211 ? 12.406 22.531 6.645 1 98.19 211 MET A CA 1
ATOM 1620 C C . MET A 1 211 ? 12.086 21.234 7.375 1 98.19 211 MET A C 1
ATOM 1622 O O . MET A 1 211 ? 12.898 20.734 8.156 1 98.19 211 MET A O 1
ATOM 1626 N N . LYS A 1 212 ? 10.914 20.625 7.172 1 97.94 212 LYS A N 1
ATOM 1627 C CA . LYS A 1 212 ? 10.484 19.422 7.883 1 97.94 212 LYS A CA 1
ATOM 1628 C C . LYS A 1 212 ? 9.523 18.609 7.035 1 97.94 212 LYS A C 1
ATOM 1630 O O . LYS A 1 212 ? 8.93 19.109 6.082 1 97.94 212 LYS A O 1
ATOM 1635 N N . HIS A 1 213 ? 9.32 17.297 7.254 1 98.06 213 HIS A N 1
ATOM 1636 C CA . HIS A 1 213 ? 10.133 16.484 8.156 1 98.06 213 HIS A CA 1
ATOM 1637 C C . HIS A 1 213 ? 11.258 15.789 7.402 1 98.06 213 HIS A C 1
ATOM 1639 O O . HIS A 1 213 ? 11.008 15.031 6.461 1 98.06 213 HIS A O 1
ATOM 1645 N N . PHE A 1 214 ? 12.469 15.945 7.832 1 98.38 214 PHE A N 1
ATOM 1646 C CA . PHE A 1 214 ? 13.641 15.492 7.09 1 98.38 214 PHE A CA 1
ATOM 1647 C C . PHE A 1 214 ? 13.922 14.023 7.355 1 98.38 214 PHE A C 1
ATOM 1649 O O . PHE A 1 214 ? 14.352 13.656 8.453 1 98.38 214 PHE A O 1
ATOM 1656 N N . ALA A 1 215 ? 13.68 12.977 6.371 1 96.44 215 ALA A N 1
ATOM 1657 C CA . ALA A 1 215 ? 12.969 13.156 5.109 1 96.44 215 ALA A CA 1
ATOM 1658 C C . ALA A 1 215 ? 12.133 11.922 4.762 1 96.44 215 ALA A C 1
ATOM 1660 O O . ALA A 1 215 ? 12.273 10.875 5.395 1 96.44 215 ALA A O 1
ATOM 1661 N N . ALA A 1 216 ? 11.273 11.945 3.906 1 96.44 216 ALA A N 1
ATOM 1662 C CA . ALA A 1 216 ? 10.477 10.883 3.303 1 96.44 216 ALA A CA 1
ATOM 1663 C C . ALA A 1 216 ? 9.359 10.43 4.242 1 96.44 216 ALA A C 1
ATOM 1665 O O . ALA A 1 216 ? 8.945 9.266 4.211 1 96.44 216 ALA A O 1
ATOM 1666 N N . HIS A 1 217 ? 8.938 11.344 5.102 1 97 217 HIS A N 1
ATOM 1667 C CA . HIS A 1 217 ? 7.902 11.047 6.086 1 97 217 HIS A CA 1
ATOM 1668 C C . HIS A 1 217 ? 6.551 10.82 5.418 1 97 217 HIS A C 1
ATOM 1670 O O . HIS A 1 217 ? 5.695 10.117 5.965 1 97 217 HIS A O 1
ATOM 1676 N N . GLY A 1 218 ? 6.32 11.336 4.254 1 96.44 218 GLY A N 1
ATOM 1677 C CA . GLY A 1 218 ? 5.027 11.375 3.584 1 96.44 218 GLY A CA 1
ATOM 1678 C C . GLY A 1 218 ? 4.668 10.07 2.908 1 96.44 218 GLY A C 1
ATOM 1679 O O . GLY A 1 218 ? 3.641 9.977 2.234 1 96.44 218 GLY A O 1
ATOM 1680 N N . SER A 1 219 ? 5.484 8.977 3.029 1 95.69 219 SER A N 1
ATOM 1681 C CA . SER A 1 219 ? 5.219 7.656 2.465 1 95.69 219 SER A CA 1
ATOM 1682 C C . SER A 1 219 ? 5.262 6.574 3.539 1 95.69 219 SER A C 1
ATOM 1684 O O . SER A 1 219 ? 5.977 5.582 3.4 1 95.69 219 SER A O 1
ATOM 1686 N N . PRO A 1 220 ? 4.414 6.746 4.551 1 96.44 220 PRO A N 1
ATOM 1687 C CA . PRO A 1 220 ? 4.461 5.797 5.664 1 96.44 220 PRO A CA 1
ATOM 1688 C C . PRO A 1 220 ? 3.682 4.512 5.375 1 96.44 220 PRO A C 1
ATOM 1690 O O . PRO A 1 220 ? 2.688 4.539 4.645 1 96.44 220 PRO A O 1
ATOM 1693 N N . HIS A 1 221 ? 4.094 3.445 6.008 1 95.62 221 HIS A N 1
ATOM 1694 C CA . HIS A 1 221 ? 3.408 2.158 5.973 1 95.62 221 HIS A CA 1
ATOM 1695 C C . HIS A 1 221 ? 1.937 2.305 6.34 1 95.62 221 HIS A C 1
ATOM 1697 O O . HIS A 1 221 ? 1.611 2.773 7.434 1 95.62 221 HIS A O 1
ATOM 1703 N N . GLY A 1 222 ? 1.021 1.987 5.355 1 95.38 222 GLY A N 1
ATOM 1704 C CA . GLY A 1 222 ? -0.417 1.986 5.574 1 95.38 222 GLY A CA 1
ATOM 1705 C C . GLY A 1 222 ? -0.987 3.375 5.793 1 95.38 222 GLY A C 1
ATOM 1706 O O . GLY A 1 222 ? -2.168 3.523 6.117 1 95.38 222 GLY A O 1
ATOM 1707 N N . GLY A 1 223 ? -0.169 4.414 5.676 1 96.69 223 GLY A N 1
ATOM 1708 C CA . GLY A 1 223 ? -0.62 5.777 5.906 1 96.69 223 GLY A CA 1
ATOM 1709 C C . GLY A 1 223 ? -0.668 6.152 7.375 1 96.69 223 GLY A C 1
ATOM 1710 O O . GLY A 1 223 ? -1.224 7.191 7.738 1 96.69 223 GLY A O 1
ATOM 1711 N N . ILE A 1 224 ? -0.058 5.34 8.227 1 96.88 224 ILE A N 1
ATOM 1712 C CA . ILE A 1 224 ? -0.036 5.605 9.656 1 96.88 224 ILE A CA 1
ATOM 1713 C C . ILE A 1 224 ? 1.114 6.551 9.992 1 96.88 224 ILE A C 1
ATOM 1715 O O . ILE A 1 224 ? 2.27 6.281 9.648 1 96.88 224 ILE A O 1
ATOM 1719 N N . ASN A 1 225 ? 0.822 7.57 10.688 1 96.88 225 ASN A N 1
ATOM 1720 C CA . ASN A 1 225 ? 1.804 8.586 11.039 1 96.88 225 ASN A CA 1
ATOM 1721 C C . ASN A 1 225 ? 2.998 7.988 11.773 1 96.88 225 ASN A C 1
ATOM 1723 O O . ASN A 1 225 ? 2.826 7.23 12.734 1 96.88 225 ASN A O 1
ATOM 1727 N N . ALA A 1 226 ? 4.238 8.258 11.352 1 96.94 226 ALA A N 1
ATOM 1728 C CA . ALA A 1 226 ? 5.508 7.875 11.969 1 96.94 226 ALA A CA 1
ATOM 1729 C C . ALA A 1 226 ? 5.828 6.406 11.688 1 96.94 226 ALA A C 1
ATOM 1731 O O . ALA A 1 226 ? 6.82 5.879 12.188 1 96.94 226 ALA A O 1
ATOM 1732 N N . ALA A 1 227 ? 4.984 5.711 10.883 1 97.31 227 ALA A N 1
ATOM 1733 C CA . ALA A 1 227 ? 5.258 4.32 10.531 1 97.31 227 ALA A CA 1
ATOM 1734 C C . ALA A 1 227 ? 6.441 4.219 9.578 1 97.31 227 ALA A C 1
ATOM 1736 O O . ALA A 1 227 ? 6.973 5.234 9.125 1 97.31 227 ALA A O 1
ATOM 1737 N N . SER A 1 228 ? 6.898 2.996 9.312 1 97.06 228 SER A N 1
ATOM 1738 C CA . SER A 1 228 ? 8.047 2.717 8.461 1 97.06 228 SER A CA 1
ATOM 1739 C C . SER A 1 228 ? 7.852 3.295 7.062 1 97.06 228 SER A C 1
ATOM 1741 O O . SER A 1 228 ? 6.73 3.322 6.551 1 97.06 228 SER A O 1
ATOM 1743 N N . PHE A 1 229 ? 8.984 3.652 6.422 1 96.44 229 PHE A N 1
ATOM 1744 C CA . PHE A 1 229 ? 8.961 4.113 5.039 1 96.44 229 PHE A CA 1
ATOM 1745 C C . PHE A 1 229 ? 8.562 2.982 4.098 1 96.44 229 PHE A C 1
ATOM 1747 O O . PHE A 1 229 ? 9.102 1.876 4.191 1 96.44 229 PHE A O 1
ATOM 1754 N N . MET A 1 230 ? 7.672 3.273 3.213 1 94.69 230 MET A N 1
ATOM 1755 C CA . MET A 1 230 ? 7.289 2.334 2.16 1 94.69 230 MET A CA 1
ATOM 1756 C C . MET A 1 230 ? 7.316 3.01 0.793 1 94.69 230 MET A C 1
ATOM 1758 O O . MET A 1 230 ? 6.316 3.586 0.36 1 94.69 230 MET A O 1
ATOM 1762 N N . GLY A 1 231 ? 8.367 3.059 0.092 1 94.38 231 GLY A N 1
ATOM 1763 C CA . GLY A 1 231 ? 8.562 3.551 -1.263 1 94.38 231 GLY A CA 1
ATOM 1764 C C . GLY A 1 231 ? 9.359 2.596 -2.137 1 94.38 231 GLY A C 1
ATOM 1765 O O . GLY A 1 231 ? 9.305 1.38 -1.936 1 94.38 231 GLY A O 1
ATOM 1766 N N . HIS A 1 232 ? 9.992 3.17 -3.195 1 93.81 232 HIS A N 1
ATOM 1767 C CA . HIS A 1 232 ? 10.695 2.352 -4.176 1 93.81 232 HIS A CA 1
ATOM 1768 C C . HIS A 1 232 ? 12.109 2.021 -3.703 1 93.81 232 HIS A C 1
ATOM 1770 O O . HIS A 1 232 ? 12.734 1.084 -4.207 1 93.81 232 HIS A O 1
ATOM 1776 N N . GLY A 1 233 ? 12.633 2.787 -2.699 1 94 233 GLY A N 1
ATOM 1777 C CA . GLY A 1 233 ? 13.977 2.533 -2.197 1 94 233 GLY A CA 1
ATOM 1778 C C . GLY A 1 233 ? 14.789 3.799 -1.993 1 94 233 GLY A C 1
ATOM 1779 O O . GLY A 1 233 ? 14.25 4.906 -2.049 1 94 233 GLY A O 1
ATOM 1780 N N . LEU A 1 234 ? 16.141 3.666 -1.663 1 95.25 234 LEU A N 1
ATOM 1781 C CA . LEU A 1 234 ? 17 4.781 -1.294 1 95.25 234 LEU A CA 1
ATOM 1782 C C . LEU A 1 234 ? 17.25 5.691 -2.49 1 95.25 234 LEU A C 1
ATOM 1784 O O . LEU A 1 234 ? 17.422 6.902 -2.328 1 95.25 234 LEU A O 1
ATOM 1788 N N . ARG A 1 235 ? 17.234 5.125 -3.74 1 96.38 235 ARG A N 1
ATOM 1789 C CA . ARG A 1 235 ? 17.391 5.969 -4.918 1 96.38 235 ARG A CA 1
ATOM 1790 C C . ARG A 1 235 ? 16.281 7 -5.02 1 96.38 235 ARG A C 1
ATOM 1792 O O . ARG A 1 235 ? 16.531 8.172 -5.32 1 96.38 235 ARG A O 1
ATOM 1799 N N . GLN A 1 236 ? 15.055 6.5 -4.781 1 96.38 236 GLN A N 1
ATOM 1800 C CA . GLN A 1 236 ? 13.93 7.43 -4.793 1 96.38 236 GLN A CA 1
ATOM 1801 C C . GLN A 1 236 ? 14.117 8.531 -3.752 1 96.38 236 GLN A C 1
ATOM 1803 O O . GLN A 1 236 ? 13.805 9.695 -4.012 1 96.38 236 GLN A O 1
ATOM 1808 N N . VAL A 1 237 ? 14.57 8.156 -2.508 1 97.38 237 VAL A N 1
ATOM 1809 C CA . VAL A 1 237 ? 14.797 9.141 -1.451 1 97.38 237 VAL A CA 1
ATOM 1810 C C . VAL A 1 237 ? 15.781 10.195 -1.931 1 97.38 237 VAL A C 1
ATOM 1812 O O . VAL A 1 237 ? 15.539 11.398 -1.779 1 97.38 237 VAL A O 1
ATOM 1815 N N . MET A 1 238 ? 16.844 9.828 -2.545 1 97.31 238 MET A N 1
ATOM 1816 C CA . MET A 1 238 ? 17.922 10.727 -2.955 1 97.31 238 MET A CA 1
ATOM 1817 C C . MET A 1 238 ? 17.484 11.609 -4.113 1 97.31 238 MET A C 1
ATOM 1819 O O . MET A 1 238 ? 17.766 12.812 -4.121 1 97.31 238 MET A O 1
ATOM 1823 N N . VAL A 1 239 ? 16.719 11.055 -5.09 1 97.19 239 VAL A N 1
ATOM 1824 C CA . VAL A 1 239 ? 16.5 11.773 -6.34 1 97.19 239 VAL A CA 1
ATOM 1825 C C . VAL A 1 239 ? 15.141 12.469 -6.297 1 97.19 239 VAL A C 1
ATOM 1827 O O . VAL A 1 239 ? 14.844 13.32 -7.145 1 97.19 239 VAL A O 1
ATOM 1830 N N . GLU A 1 240 ? 14.352 12.109 -5.34 1 97.44 240 GLU A N 1
ATOM 1831 C CA . GLU A 1 240 ? 12.992 12.641 -5.309 1 97.44 240 GLU A CA 1
ATOM 1832 C C . GLU A 1 240 ? 12.688 13.289 -3.961 1 97.44 240 GLU A C 1
ATOM 1834 O O . GLU A 1 240 ? 12.438 14.492 -3.889 1 97.44 240 GLU A O 1
ATOM 1839 N N . MET A 1 241 ? 12.891 12.617 -2.854 1 98.06 241 MET A N 1
ATOM 1840 C CA . MET A 1 241 ? 12.414 13.078 -1.552 1 98.06 241 MET A CA 1
ATOM 1841 C C . MET A 1 241 ? 13.328 14.156 -0.982 1 98.06 241 MET A C 1
ATOM 1843 O O . MET A 1 241 ? 12.867 15.047 -0.262 1 98.06 241 MET A O 1
ATOM 1847 N N . LEU A 1 242 ? 14.625 14.117 -1.253 1 98.5 242 LEU A N 1
ATOM 1848 C CA . LEU A 1 242 ? 15.578 15.07 -0.695 1 98.5 242 LEU A CA 1
ATOM 1849 C C . LEU A 1 242 ? 15.648 16.328 -1.539 1 98.5 242 LEU A C 1
ATOM 1851 O O . LEU A 1 242 ? 16.094 17.375 -1.062 1 98.5 242 LEU A O 1
ATOM 1855 N N . VAL A 1 243 ? 15.141 16.312 -2.777 1 98.62 243 VAL A N 1
ATOM 1856 C CA . VAL A 1 243 ? 15.32 17.406 -3.738 1 98.62 243 VAL A CA 1
ATOM 1857 C C . VAL A 1 243 ? 14.625 18.656 -3.236 1 98.62 243 VAL A C 1
ATOM 1859 O O . VAL A 1 243 ? 15.211 19.75 -3.238 1 98.62 243 VAL A O 1
ATOM 1862 N N . PRO A 1 244 ? 13.391 18.562 -2.768 1 98.81 244 PRO A N 1
ATOM 1863 C CA . PRO A 1 244 ? 12.75 19.766 -2.254 1 98.81 244 PRO A CA 1
ATOM 1864 C C . PRO A 1 244 ? 13.508 20.391 -1.083 1 98.81 244 PRO A C 1
ATOM 1866 O O . PRO A 1 244 ? 13.578 21.609 -0.966 1 98.81 244 PRO A O 1
ATOM 1869 N N . PHE A 1 245 ? 14.062 19.562 -0.198 1 98.88 245 PHE A N 1
ATOM 1870 C CA . PHE A 1 245 ? 14.82 20.062 0.948 1 98.88 245 PHE A CA 1
ATOM 1871 C C . PHE A 1 245 ? 16.062 20.812 0.495 1 98.88 245 PHE A C 1
ATOM 1873 O O . PHE A 1 245 ? 16.344 21.922 0.972 1 98.88 245 PHE A O 1
ATOM 1880 N N . LYS A 1 246 ? 16.797 20.234 -0.432 1 98.81 246 LYS A N 1
ATOM 1881 C CA . LYS A 1 246 ? 18 20.891 -0.948 1 98.81 246 LYS A CA 1
ATOM 1882 C C . LYS A 1 246 ? 17.656 22.219 -1.616 1 98.81 246 LYS A C 1
ATOM 1884 O O . LYS A 1 246 ? 18.375 23.219 -1.437 1 98.81 246 LYS A O 1
ATOM 1889 N N . ALA A 1 247 ? 16.594 22.219 -2.391 1 98.81 247 ALA A N 1
ATOM 1890 C CA . ALA A 1 247 ? 16.156 23.453 -3.064 1 98.81 247 ALA A CA 1
ATOM 1891 C C . ALA A 1 247 ? 15.828 24.547 -2.053 1 98.81 247 ALA A C 1
ATOM 1893 O O . ALA A 1 247 ? 16.234 25.688 -2.217 1 98.81 247 ALA A O 1
ATOM 1894 N N . VAL A 1 248 ? 15.078 24.234 -1.021 1 98.81 248 VAL A N 1
ATOM 1895 C CA . VAL A 1 248 ? 14.633 25.203 -0.032 1 98.81 248 VAL A CA 1
ATOM 1896 C C . VAL A 1 248 ? 15.836 25.719 0.757 1 98.81 248 VAL A C 1
ATOM 1898 O O . VAL A 1 248 ? 15.891 26.906 1.112 1 98.81 248 VAL A O 1
ATOM 1901 N N . PHE A 1 249 ? 16.844 24.906 1.054 1 98.5 249 PHE A N 1
ATOM 1902 C CA . PHE A 1 249 ? 18.078 25.344 1.711 1 98.5 249 PHE A CA 1
ATOM 1903 C C . PHE A 1 249 ? 18.828 26.344 0.841 1 98.5 249 PHE A C 1
ATOM 1905 O O . PHE A 1 249 ? 19.172 27.438 1.296 1 98.5 249 PHE A O 1
ATOM 1912 N N . GLU A 1 250 ? 18.953 25.984 -0.404 1 98.31 250 GLU A N 1
ATOM 1913 C CA . GLU A 1 250 ? 19.797 26.766 -1.3 1 98.31 250 GLU A CA 1
ATOM 1914 C C . GLU A 1 250 ? 19.109 28.062 -1.715 1 98.31 250 GLU A C 1
ATOM 1916 O O . GLU A 1 250 ? 19.766 29.094 -1.88 1 98.31 250 GLU A O 1
ATOM 1921 N N . LEU A 1 251 ? 17.781 27.938 -1.891 1 98.31 251 LEU A N 1
ATOM 1922 C CA . LEU A 1 251 ? 17.109 29.047 -2.568 1 98.31 251 LEU A CA 1
ATOM 1923 C C . LEU A 1 251 ? 16.109 29.719 -1.64 1 98.31 251 LEU A C 1
ATOM 1925 O O . LEU A 1 251 ? 15.68 30.844 -1.903 1 98.31 251 LEU A O 1
ATOM 1929 N N . GLY A 1 252 ? 15.711 29.047 -0.559 1 98.44 252 GLY A N 1
ATOM 1930 C CA . GLY A 1 252 ? 14.586 29.531 0.235 1 98.44 252 GLY A CA 1
ATOM 1931 C C . GLY A 1 252 ? 15.016 30.172 1.542 1 98.44 252 GLY A C 1
ATOM 1932 O O . GLY A 1 252 ? 14.18 30.703 2.279 1 98.44 252 GLY A O 1
ATOM 1933 N N . GLY A 1 253 ? 16.281 30.094 1.901 1 98.06 253 GLY A N 1
ATOM 1934 C CA . GLY A 1 253 ? 16.797 30.75 3.098 1 98.06 253 GLY A CA 1
ATOM 1935 C C . GLY A 1 253 ? 16.641 29.891 4.348 1 98.06 253 GLY A C 1
ATOM 1936 O O . GLY A 1 253 ? 16.75 30.406 5.465 1 98.06 253 GLY A O 1
ATOM 1937 N N . ALA A 1 254 ? 16.406 28.625 4.238 1 98.5 254 ALA A N 1
ATOM 1938 C CA . ALA A 1 254 ? 16.266 27.75 5.391 1 98.5 254 ALA A CA 1
ATOM 1939 C C . ALA A 1 254 ? 17.594 27.625 6.145 1 98.5 254 ALA A C 1
ATOM 1941 O O . ALA A 1 254 ? 18.656 27.531 5.531 1 98.5 254 ALA A O 1
ATOM 1942 N N . ARG A 1 255 ? 17.516 27.688 7.488 1 98.31 255 ARG A N 1
ATOM 1943 C CA . ARG A 1 255 ? 18.703 27.5 8.328 1 98.31 255 ARG A CA 1
ATOM 1944 C C . ARG A 1 255 ? 18.406 26.516 9.461 1 98.31 255 ARG A C 1
ATOM 1946 O O . ARG A 1 255 ? 19.109 26.5 10.469 1 98.31 255 ARG A O 1
ATOM 1953 N N . GLY A 1 256 ? 17.359 25.766 9.398 1 98.56 256 GLY A N 1
ATOM 1954 C CA . GLY A 1 256 ? 17.047 24.656 10.281 1 98.56 256 GLY A CA 1
ATOM 1955 C C . GLY A 1 256 ? 16.438 23.469 9.562 1 98.56 256 GLY A C 1
ATOM 1956 O O . GLY A 1 256 ? 15.789 23.625 8.531 1 98.56 256 GLY A O 1
ATOM 1957 N N . VAL A 1 257 ? 16.703 22.312 10.031 1 98.56 257 VAL A N 1
ATOM 1958 C CA . VAL A 1 257 ? 16.078 21.094 9.539 1 98.56 257 VAL A CA 1
ATOM 1959 C C . VAL A 1 257 ? 15.555 20.266 10.711 1 98.56 257 VAL A C 1
ATOM 1961 O O . VAL A 1 257 ? 16.203 20.172 11.75 1 98.56 257 VAL A O 1
ATOM 1964 N N . MET A 1 258 ? 14.328 19.781 10.609 1 98.81 258 MET A N 1
ATOM 1965 C CA . MET A 1 258 ? 13.719 18.938 11.633 1 98.81 258 MET A CA 1
ATOM 1966 C C . MET A 1 258 ? 13.648 17.484 11.172 1 98.81 258 MET A C 1
ATOM 1968 O O . MET A 1 258 ? 13.047 17.188 10.141 1 98.81 258 MET A O 1
ATOM 1972 N N . MET A 1 259 ? 14.203 16.578 11.938 1 98.62 259 MET A N 1
ATOM 1973 C CA . MET A 1 259 ? 14.258 15.164 11.57 1 98.62 259 MET A CA 1
ATOM 1974 C C . MET A 1 259 ? 12.883 14.516 11.68 1 98.62 259 MET A C 1
ATOM 1976 O O . MET A 1 259 ? 12.109 14.844 12.578 1 98.62 259 MET A O 1
ATOM 1980 N N . ALA A 1 260 ? 12.617 13.602 10.797 1 98.12 260 ALA A N 1
ATOM 1981 C CA . ALA A 1 260 ? 11.336 12.906 10.766 1 98.12 260 ALA A CA 1
ATOM 1982 C C . ALA A 1 260 ? 11.273 11.805 11.82 1 98.12 260 ALA A C 1
ATOM 1984 O O . ALA A 1 260 ? 12.312 11.305 12.258 1 98.12 260 ALA A O 1
ATOM 1985 N N . TYR A 1 261 ? 10.062 11.328 12.125 1 97.69 261 TYR A N 1
ATOM 1986 C CA . TYR A 1 261 ? 9.82 10.359 13.188 1 97.69 261 TYR A CA 1
ATOM 1987 C C . TYR A 1 261 ? 10.148 8.945 12.727 1 97.69 261 TYR A C 1
ATOM 1989 O O . TYR A 1 261 ? 10.602 8.117 13.516 1 97.69 261 TYR A O 1
ATOM 1997 N N . HIS A 1 262 ? 9.969 8.586 11.5 1 97.38 262 HIS A N 1
ATOM 1998 C CA . HIS A 1 262 ? 9.938 7.223 10.992 1 97.38 262 HIS A CA 1
ATOM 1999 C C . HIS A 1 262 ? 11.344 6.664 10.812 1 97.38 262 HIS A C 1
ATOM 2001 O O . HIS A 1 262 ? 12.328 7.348 11.109 1 97.38 262 HIS A O 1
ATOM 2007 N N . GLU A 1 263 ? 11.414 5.422 10.477 1 97.56 263 GLU A N 1
ATOM 2008 C CA . GLU A 1 263 ? 12.68 4.836 10.055 1 97.56 263 GLU A CA 1
ATOM 2009 C C . GLU A 1 263 ? 12.719 4.641 8.539 1 97.56 263 GLU A C 1
ATOM 2011 O O . GLU A 1 263 ? 11.68 4.508 7.895 1 97.56 263 GLU A O 1
ATOM 2016 N N . LEU A 1 264 ? 13.875 4.738 7.98 1 96.81 264 LEU A N 1
ATOM 2017 C CA . LEU A 1 264 ? 14.219 4.492 6.586 1 96.81 264 LEU A CA 1
ATOM 2018 C C . LEU A 1 264 ? 15.234 3.355 6.469 1 96.81 264 LEU A C 1
ATOM 2020 O O . LEU A 1 264 ? 16.344 3.449 7 1 96.81 264 LEU A O 1
ATOM 2024 N N . ASP A 1 265 ? 14.758 2.244 5.73 1 96.94 265 ASP A N 1
ATOM 2025 C CA . ASP A 1 265 ? 15.633 1.088 5.602 1 96.94 265 ASP A CA 1
ATOM 2026 C C . ASP A 1 265 ? 16.109 0.601 6.969 1 96.94 265 ASP A C 1
ATOM 2028 O O . ASP A 1 265 ? 17.297 0.413 7.191 1 96.94 265 ASP A O 1
ATOM 2032 N N . GLU A 1 266 ? 15.242 0.614 7.922 1 97.25 266 GLU A N 1
ATOM 2033 C CA . GLU A 1 266 ? 15.359 0.028 9.25 1 97.25 266 GLU A CA 1
ATOM 2034 C C . GLU A 1 266 ? 16.188 0.916 10.172 1 97.25 266 GLU A C 1
ATOM 2036 O O . GLU A 1 266 ? 16.547 0.507 11.281 1 97.25 266 GLU A O 1
ATOM 2041 N N . ILE A 1 267 ? 16.547 2.084 9.789 1 98.25 267 ILE A N 1
ATOM 2042 C CA . ILE A 1 267 ? 17.281 3.025 10.633 1 98.25 267 ILE A CA 1
ATOM 2043 C C . ILE A 1 267 ? 16.406 4.254 10.906 1 98.25 267 ILE A C 1
ATOM 2045 O O . ILE A 1 267 ? 15.914 4.891 9.969 1 98.25 267 ILE A O 1
ATOM 2049 N N . PRO A 1 268 ? 16.219 4.633 12.172 1 98.5 268 PRO A N 1
ATOM 2050 C CA . PRO A 1 268 ? 15.445 5.844 12.445 1 98.5 268 PRO A CA 1
ATOM 2051 C C . PRO A 1 268 ? 16.062 7.094 11.82 1 98.5 268 PRO A C 1
ATOM 2053 O O . PRO A 1 268 ? 17.281 7.242 11.805 1 98.5 268 PRO A O 1
ATOM 2056 N N . ALA A 1 269 ? 15.227 7.984 11.328 1 98.38 269 ALA A N 1
ATOM 2057 C CA . ALA A 1 269 ? 15.688 9.203 10.664 1 98.38 269 ALA A CA 1
ATOM 2058 C C . ALA A 1 269 ? 16.609 10.016 11.57 1 98.38 269 ALA A C 1
ATOM 2060 O O . ALA A 1 269 ? 17.609 10.578 11.109 1 98.38 269 ALA A O 1
ATOM 2061 N N . HIS A 1 270 ? 16.359 10.039 12.859 1 98.62 270 HIS A N 1
ATOM 2062 C CA . HIS A 1 270 ? 17.078 10.875 13.82 1 98.62 270 HIS A CA 1
ATOM 2063 C C . HIS A 1 270 ? 18.547 10.477 13.906 1 98.62 270 HIS A C 1
ATOM 2065 O O . HIS A 1 270 ? 19.375 11.234 14.406 1 98.62 270 HIS A O 1
ATOM 2071 N N . VAL A 1 271 ? 18.844 9.297 13.477 1 98.56 271 VAL A N 1
ATOM 2072 C CA . VAL A 1 271 ? 20.234 8.859 13.555 1 98.56 271 VAL A CA 1
ATOM 2073 C C . VAL A 1 271 ? 20.672 8.25 12.227 1 98.56 271 VAL A C 1
ATOM 2075 O O . VAL A 1 271 ? 21.578 7.414 12.18 1 98.56 271 VAL A O 1
ATOM 2078 N N . HIS A 1 272 ? 20.094 8.523 11.164 1 98.12 272 HIS A N 1
ATOM 2079 C CA . HIS A 1 272 ? 20.297 7.863 9.883 1 98.12 272 HIS A CA 1
ATOM 2080 C C . HIS A 1 272 ? 21.531 8.422 9.164 1 98.12 272 HIS A C 1
ATOM 2082 O O . HIS A 1 272 ? 21.547 9.594 8.789 1 98.12 272 HIS A O 1
ATOM 2088 N N . PRO A 1 273 ? 22.5 7.641 8.797 1 97.38 273 PRO A N 1
ATOM 2089 C CA . PRO A 1 273 ? 23.734 8.156 8.211 1 97.38 273 PRO A CA 1
ATOM 2090 C C . PRO A 1 273 ? 23.516 8.805 6.844 1 97.38 273 PRO A C 1
ATOM 2092 O O . PRO A 1 273 ? 24.094 9.852 6.555 1 97.38 273 PRO A O 1
ATOM 2095 N N . LEU A 1 274 ? 22.656 8.266 6.004 1 96.38 274 LEU A N 1
ATOM 2096 C CA . LEU A 1 274 ? 22.406 8.805 4.668 1 96.38 274 LEU A CA 1
ATOM 2097 C C . LEU A 1 274 ? 21.875 10.234 4.75 1 96.38 274 LEU A C 1
ATOM 2099 O O . LEU A 1 274 ? 22.234 11.086 3.939 1 96.38 274 LEU A O 1
ATOM 2103 N N . LEU A 1 275 ? 20.969 10.516 5.656 1 98.25 275 LEU A N 1
ATOM 2104 C CA . LEU A 1 275 ? 20.359 11.828 5.793 1 98.25 275 LEU A CA 1
ATOM 2105 C C . LEU A 1 275 ? 21.391 12.859 6.266 1 98.25 275 LEU A C 1
ATOM 2107 O O . LEU A 1 275 ? 21.438 13.977 5.746 1 98.25 275 LEU A O 1
ATOM 2111 N N . TYR A 1 276 ? 22.234 12.508 7.262 1 98.19 276 TYR A N 1
ATOM 2112 C CA . TYR A 1 276 ? 23.266 13.406 7.746 1 98.19 276 TYR A CA 1
ATOM 2113 C C . TYR A 1 276 ? 24.344 13.625 6.688 1 98.19 276 TYR A C 1
ATOM 2115 O O . TYR A 1 276 ? 24.859 14.734 6.543 1 98.19 276 TYR A O 1
ATOM 2123 N N . ASP A 1 277 ? 24.656 12.555 5.918 1 97.25 277 ASP A N 1
ATOM 2124 C CA . ASP A 1 277 ? 25.609 12.688 4.816 1 97.25 277 ASP A CA 1
ATOM 2125 C C . ASP A 1 277 ? 25.094 13.672 3.768 1 97.25 277 ASP A C 1
ATOM 2127 O O . ASP A 1 277 ? 25.875 14.445 3.211 1 97.25 277 ASP A O 1
ATOM 2131 N N . ALA A 1 278 ? 23.812 13.602 3.451 1 97.69 278 ALA A N 1
ATOM 2132 C CA . ALA A 1 278 ? 23.234 14.523 2.482 1 97.69 278 ALA A CA 1
ATOM 2133 C C . ALA A 1 278 ? 23.406 15.969 2.936 1 97.69 278 ALA A C 1
ATOM 2135 O O . ALA A 1 278 ? 23.828 16.828 2.156 1 97.69 278 ALA A O 1
ATOM 2136 N N . LEU A 1 279 ? 23.078 16.297 4.18 1 98.5 279 LEU A N 1
ATOM 2137 C CA . LEU A 1 279 ? 23.234 17.641 4.715 1 98.5 279 LEU A CA 1
ATOM 2138 C C . LEU A 1 279 ? 24.688 18.094 4.648 1 98.5 279 LEU A C 1
ATOM 2140 O O . LEU A 1 279 ? 24.969 19.25 4.309 1 98.5 279 LEU A O 1
ATOM 2144 N N . ASP A 1 280 ? 25.594 17.188 5 1 97.94 280 ASP A N 1
ATOM 2145 C CA . ASP A 1 280 ? 27.031 17.5 4.926 1 97.94 280 ASP A CA 1
ATOM 2146 C C . ASP A 1 280 ? 27.453 17.797 3.488 1 97.94 280 ASP A C 1
ATOM 2148 O O . ASP A 1 280 ? 28.156 18.781 3.236 1 97.94 280 ASP A O 1
ATOM 2152 N N . GLU A 1 281 ? 26.953 16.969 2.613 1 97.06 281 GLU A N 1
ATOM 2153 C CA . GLU A 1 281 ? 27.281 17.141 1.2 1 97.06 281 GLU A CA 1
ATOM 2154 C C . GLU A 1 281 ? 26.766 18.469 0.667 1 97.06 281 GLU A C 1
ATOM 2156 O O . GLU A 1 281 ? 27.391 19.078 -0.205 1 97.06 281 GLU A O 1
ATOM 2161 N N . TRP A 1 282 ? 25.609 18.922 1.15 1 97.94 282 TRP A N 1
ATOM 2162 C CA . TRP A 1 282 ? 25.031 20.188 0.725 1 97.94 282 TRP A CA 1
ATOM 2163 C C . TRP A 1 282 ? 25.75 21.375 1.366 1 97.94 282 TRP A C 1
ATOM 2165 O O . TRP A 1 282 ? 25.469 22.531 1.029 1 97.94 282 TRP A O 1
ATOM 2175 N N . ASP A 1 283 ? 26.688 21.156 2.328 1 97.56 283 ASP A N 1
ATOM 2176 C CA . ASP A 1 283 ? 27.312 22.188 3.145 1 97.56 283 ASP A CA 1
ATOM 2177 C C . ASP A 1 283 ? 26.266 22.969 3.949 1 97.56 283 ASP A C 1
ATOM 2179 O O . ASP A 1 283 ? 26.297 24.188 4.008 1 97.56 283 ASP A O 1
ATOM 2183 N N . PHE A 1 284 ? 25.344 22.203 4.441 1 97.94 284 PHE A N 1
ATOM 2184 C CA . PHE A 1 284 ? 24.297 22.797 5.266 1 97.94 284 PHE A CA 1
ATOM 2185 C C . PHE A 1 284 ? 24.906 23.453 6.508 1 97.94 284 PHE A C 1
ATOM 2187 O O . PHE A 1 284 ? 25.609 22.781 7.277 1 97.94 284 PHE A O 1
ATOM 2194 N N . ASP A 1 285 ? 24.609 24.656 6.793 1 95.19 285 ASP A N 1
ATOM 2195 C CA . ASP A 1 285 ? 25.25 25.391 7.895 1 95.19 285 ASP A CA 1
ATOM 2196 C C . ASP A 1 285 ? 24.203 25.875 8.898 1 95.19 285 ASP A C 1
ATOM 2198 O O . ASP A 1 285 ? 24.484 26.766 9.703 1 95.19 285 ASP A O 1
ATOM 2202 N N . GLY A 1 286 ? 22.984 25.391 8.812 1 97.88 286 GLY A N 1
ATOM 2203 C CA . GLY A 1 286 ? 21.984 25.641 9.836 1 97.88 286 GLY A CA 1
ATOM 2204 C C . GLY A 1 286 ? 22.016 24.625 10.961 1 97.88 286 GLY A C 1
ATOM 2205 O O . GLY A 1 286 ? 23 23.906 11.125 1 97.88 286 GLY A O 1
ATOM 2206 N N . PHE A 1 287 ? 20.984 24.562 11.797 1 98.5 287 PHE A N 1
ATOM 2207 C CA . PHE A 1 287 ? 20.938 23.609 12.898 1 98.5 287 PHE A CA 1
ATOM 2208 C C . PHE A 1 287 ? 20 22.453 12.586 1 98.5 287 PHE A C 1
ATOM 2210 O O . PHE A 1 287 ? 19.109 22.578 11.75 1 98.5 287 PHE A O 1
ATOM 2217 N N . ILE A 1 288 ? 20.25 21.297 13.188 1 98.75 288 ILE A N 1
ATOM 2218 C CA . ILE A 1 288 ? 19.453 20.078 13.078 1 98.75 288 ILE A CA 1
ATOM 2219 C C . ILE A 1 288 ? 18.688 19.844 14.375 1 98.75 288 ILE A C 1
ATOM 2221 O O . ILE A 1 288 ? 19.281 19.719 15.445 1 98.75 288 ILE A O 1
ATOM 2225 N N . MET A 1 289 ? 17.391 19.844 14.281 1 98.75 289 MET A N 1
ATOM 2226 C CA . MET A 1 289 ? 16.594 19.656 15.492 1 98.75 289 MET A CA 1
ATOM 2227 C C . MET A 1 289 ? 15.789 18.359 15.422 1 98.75 289 MET A C 1
ATOM 2229 O O . MET A 1 289 ? 15.539 17.844 14.328 1 98.75 289 MET A O 1
ATOM 2233 N N . ALA A 1 290 ? 15.453 17.812 16.578 1 98.5 290 ALA A N 1
ATOM 2234 C CA . ALA A 1 290 ? 14.516 16.703 16.656 1 98.5 290 ALA A CA 1
ATOM 2235 C C . ALA A 1 290 ? 13.078 17.172 16.438 1 98.5 290 ALA A C 1
ATOM 2237 O O . ALA A 1 290 ? 12.781 18.359 16.594 1 98.5 290 ALA A O 1
ATOM 2238 N N . ASP A 1 291 ? 12.281 16.328 15.945 1 97.75 291 ASP A N 1
ATOM 2239 C CA . ASP A 1 291 ? 10.852 16.578 16.062 1 97.75 291 ASP A CA 1
ATOM 2240 C C . ASP A 1 291 ? 10.375 16.359 17.5 1 97.75 291 ASP A C 1
ATOM 2242 O O . ASP A 1 291 ? 11.125 15.883 18.344 1 97.75 291 ASP A O 1
ATOM 2246 N N . ASP A 1 292 ? 9.156 16.812 17.75 1 96.75 292 ASP A N 1
ATOM 2247 C CA . ASP A 1 292 ? 8.602 16.797 19.109 1 96.75 292 ASP A CA 1
ATOM 2248 C C . ASP A 1 292 ? 8.672 15.391 19.703 1 96.75 292 ASP A C 1
ATOM 2250 O O . ASP A 1 292 ? 7.941 14.492 19.281 1 96.75 292 ASP A O 1
ATOM 2254 N N . THR A 1 293 ? 9.562 15.148 20.672 1 96.5 293 THR A N 1
ATOM 2255 C CA . THR A 1 293 ? 9.812 13.898 21.375 1 96.5 293 THR A CA 1
ATOM 2256 C C . THR A 1 293 ? 10.359 12.836 20.422 1 96.5 293 THR A C 1
ATOM 2258 O O . THR A 1 293 ? 10.25 11.641 20.688 1 96.5 293 THR A O 1
ATOM 2261 N N . GLY A 1 294 ? 10.859 13.305 19.281 1 97.44 294 GLY A N 1
ATOM 2262 C CA . GLY A 1 294 ? 11.297 12.367 18.266 1 97.44 294 GLY A CA 1
ATOM 2263 C C . GLY A 1 294 ? 12.586 11.656 18.625 1 97.44 294 GLY A C 1
ATOM 2264 O O . GLY A 1 294 ? 12.781 10.492 18.266 1 97.44 294 GLY A O 1
ATOM 2265 N N . MET A 1 295 ? 13.508 12.352 19.266 1 97.81 295 MET A N 1
ATOM 2266 C CA . MET A 1 295 ? 14.758 11.75 19.719 1 97.81 295 MET A CA 1
ATOM 2267 C C . MET A 1 295 ? 14.484 10.609 20.703 1 97.81 295 MET A C 1
ATOM 2269 O O . MET A 1 295 ? 15.078 9.531 20.594 1 97.81 295 MET A O 1
ATOM 2273 N N . ARG A 1 296 ? 13.609 10.844 21.609 1 97.69 296 ARG A N 1
ATOM 2274 C CA . ARG A 1 296 ? 13.273 9.867 22.641 1 97.69 296 ARG A CA 1
ATOM 2275 C C . ARG A 1 296 ? 12.672 8.609 22.016 1 97.69 296 ARG A C 1
ATOM 2277 O O . ARG A 1 296 ? 12.734 7.531 22.609 1 97.69 296 ARG A O 1
ATOM 2284 N N . MET A 1 297 ? 12.086 8.68 20.844 1 97.81 297 MET A N 1
ATOM 2285 C CA . MET A 1 297 ? 11.492 7.539 20.156 1 97.81 297 MET A CA 1
ATOM 2286 C C . MET A 1 297 ? 12.539 6.465 19.891 1 97.81 297 MET A C 1
ATOM 2288 O O . MET A 1 297 ? 12.211 5.285 19.75 1 97.81 297 MET A O 1
ATOM 2292 N N . LEU A 1 298 ? 13.859 6.836 19.75 1 98.62 298 LEU A N 1
ATOM 2293 C CA . LEU A 1 298 ? 14.914 5.848 19.578 1 98.62 298 LEU A CA 1
ATOM 2294 C C . LEU A 1 298 ? 14.828 4.75 20.625 1 98.62 298 LEU A C 1
ATOM 2296 O O . LEU A 1 298 ? 15.102 3.582 20.344 1 98.62 298 LEU A O 1
ATOM 2300 N N . ASN A 1 299 ? 14.422 5.16 21.828 1 98 299 ASN A N 1
ATOM 2301 C CA . ASN A 1 299 ? 14.32 4.25 22.953 1 98 299 ASN A CA 1
ATOM 2302 C C . ASN A 1 299 ? 12.914 3.674 23.094 1 98 299 ASN A C 1
ATOM 2304 O O . ASN A 1 299 ? 12.734 2.457 23.078 1 98 299 ASN A O 1
ATOM 2308 N N . VAL A 1 300 ? 11.906 4.477 23.078 1 96.06 300 VAL A N 1
ATOM 2309 C CA . VAL A 1 300 ? 10.602 4.066 23.578 1 96.06 300 VAL A CA 1
ATOM 2310 C C . VAL A 1 300 ? 9.742 3.533 22.438 1 96.06 300 VAL A C 1
ATOM 2312 O O . VAL A 1 300 ? 8.703 2.91 22.656 1 96.06 300 VAL A O 1
ATOM 2315 N N . ARG A 1 301 ? 10.102 3.752 21.203 1 96.75 301 ARG A N 1
ATOM 2316 C CA . ARG A 1 301 ? 9.297 3.307 20.078 1 96.75 301 ARG A CA 1
ATOM 2317 C C . ARG A 1 301 ? 10.117 2.428 19.141 1 96.75 301 ARG A C 1
ATOM 2319 O O . ARG A 1 301 ? 9.703 1.312 18.812 1 96.75 301 ARG A O 1
ATOM 2326 N N . HIS A 1 302 ? 11.32 2.852 18.75 1 98.06 302 HIS A N 1
ATOM 2327 C CA . HIS A 1 302 ? 12.133 2.16 17.75 1 98.06 302 HIS A CA 1
ATOM 2328 C C . HIS A 1 302 ? 12.961 1.052 18.391 1 98.06 302 HIS A C 1
ATOM 2330 O O . HIS A 1 302 ? 13.453 0.163 17.688 1 98.06 302 HIS A O 1
ATOM 2336 N N . THR A 1 303 ? 13.203 1.117 19.734 1 97.56 303 THR A N 1
ATOM 2337 C CA . THR A 1 303 ? 13.953 0.131 20.5 1 97.56 303 THR A CA 1
ATOM 2338 C C . THR A 1 303 ? 15.375 -0.001 19.969 1 97.56 303 THR A C 1
ATOM 2340 O O . THR A 1 303 ? 15.898 -1.111 19.844 1 97.56 303 THR A O 1
ATOM 2343 N N . VAL A 1 304 ? 16.031 1.1 19.641 1 98.38 304 VAL A N 1
ATOM 2344 C CA . VAL A 1 304 ? 17.406 1.063 19.125 1 98.38 304 VAL A CA 1
ATOM 2345 C C . VAL A 1 304 ? 18.344 1.685 20.156 1 98.38 304 VAL A C 1
ATOM 2347 O O . VAL A 1 304 ? 19.531 1.897 19.875 1 98.38 304 VAL A O 1
ATOM 2350 N N . SER A 1 305 ? 17.891 2.109 21.281 1 98.12 305 SER A N 1
ATOM 2351 C CA . SER A 1 305 ? 18.672 2.592 22.422 1 98.12 305 SER A CA 1
ATOM 2352 C C . SER A 1 305 ? 18.141 2.027 23.734 1 98.12 305 SER A C 1
ATOM 2354 O O . SER A 1 305 ? 16.984 1.635 23.828 1 98.12 305 SER A O 1
ATOM 2356 N N . ASN A 1 306 ? 18.984 1.989 24.766 1 97.19 306 ASN A N 1
ATOM 2357 C CA . ASN A 1 306 ? 18.594 1.277 25.969 1 97.19 306 ASN A CA 1
ATOM 2358 C C . ASN A 1 306 ? 18.484 2.221 27.172 1 97.19 306 ASN A C 1
ATOM 2360 O O . ASN A 1 306 ? 18.125 1.795 28.266 1 97.19 306 ASN A O 1
ATOM 2364 N N . SER A 1 307 ? 18.812 3.535 27 1 97.81 307 SER A N 1
ATOM 2365 C CA . SER A 1 307 ? 18.75 4.52 28.078 1 97.81 307 SER A CA 1
ATOM 2366 C C . SER A 1 307 ? 18.75 5.941 27.516 1 97.81 307 SER A C 1
ATOM 2368 O O . SER A 1 307 ? 19.031 6.156 26.344 1 97.81 307 SER A O 1
ATOM 2370 N N . PRO A 1 308 ? 18.406 6.914 28.391 1 98.25 308 PRO A N 1
ATOM 2371 C CA . PRO A 1 308 ? 18.516 8.305 27.953 1 98.25 308 PRO A CA 1
ATOM 2372 C C . PRO A 1 308 ? 19.938 8.664 27.5 1 98.25 308 PRO A C 1
ATOM 2374 O O . PRO A 1 308 ? 20.109 9.328 26.469 1 98.25 308 PRO A O 1
ATOM 2377 N N . ALA A 1 309 ? 20.953 8.219 28.25 1 98.56 309 ALA A N 1
ATOM 2378 C CA . ALA A 1 309 ? 22.344 8.5 27.906 1 98.56 309 ALA A CA 1
ATOM 2379 C C . ALA A 1 309 ? 22.688 7.906 26.547 1 98.56 309 ALA A C 1
ATOM 2381 O O . ALA A 1 309 ? 23.359 8.547 25.734 1 98.56 309 ALA A O 1
ATOM 2382 N N . ASP A 1 310 ? 22.172 6.648 26.344 1 98.5 310 ASP A N 1
ATOM 2383 C CA . ASP A 1 310 ? 22.406 5.988 25.062 1 98.5 310 ASP A CA 1
ATOM 2384 C C . ASP A 1 310 ? 21.719 6.742 23.922 1 98.5 310 ASP A C 1
ATOM 2386 O O . ASP A 1 310 ? 22.297 6.906 22.844 1 98.5 310 ASP A O 1
ATOM 2390 N N . THR A 1 311 ? 20.547 7.164 24.156 1 98.75 311 THR A N 1
ATOM 2391 C CA . THR A 1 311 ? 19.797 7.93 23.172 1 98.75 311 THR A CA 1
ATOM 2392 C C . THR A 1 311 ? 20.5 9.242 22.844 1 98.75 311 THR A C 1
ATOM 2394 O O . THR A 1 311 ? 20.703 9.562 21.672 1 98.75 311 THR A O 1
ATOM 2397 N N . ILE A 1 312 ? 20.969 9.984 23.844 1 98.81 312 ILE A N 1
ATOM 2398 C CA . ILE A 1 312 ? 21.562 11.305 23.703 1 98.81 312 ILE A CA 1
ATOM 2399 C C . ILE A 1 312 ? 22.906 11.195 22.984 1 98.81 312 ILE A C 1
ATOM 2401 O O . ILE A 1 312 ? 23.203 12 22.094 1 98.81 312 ILE A O 1
ATOM 2405 N N . GLN A 1 313 ? 23.734 10.211 23.375 1 98.69 313 GLN A N 1
ATOM 2406 C CA . GLN A 1 313 ? 25.031 10.07 22.703 1 98.69 313 GLN A CA 1
ATOM 2407 C C . GLN A 1 313 ? 24.844 9.719 21.234 1 98.69 313 GLN A C 1
ATOM 2409 O O . GLN A 1 313 ? 25.594 10.203 20.375 1 98.69 313 GLN A O 1
ATOM 2414 N N . GLN A 1 314 ? 23.828 8.844 20.844 1 98.62 314 GLN A N 1
ATOM 2415 C CA . GLN A 1 314 ? 23.547 8.539 19.453 1 98.62 314 GLN A CA 1
ATOM 2416 C C . GLN A 1 314 ? 23.125 9.789 18.688 1 98.62 314 GLN A C 1
ATOM 2418 O O . GLN A 1 314 ? 23.578 10.008 17.562 1 98.62 314 GLN A O 1
ATOM 2423 N N . TRP A 1 315 ? 22.281 10.57 19.281 1 98.62 315 TRP A N 1
ATOM 2424 C CA . TRP A 1 315 ? 21.781 11.805 18.688 1 98.62 315 TRP A CA 1
ATOM 2425 C C . TRP A 1 315 ? 22.922 12.773 18.391 1 98.62 315 TRP A C 1
ATOM 2427 O O . TRP A 1 315 ? 23.062 13.234 17.25 1 98.62 315 TRP A O 1
ATOM 2437 N N . PHE A 1 316 ? 23.844 13.07 19.344 1 98.81 316 PHE A N 1
ATOM 2438 C CA . PHE A 1 316 ? 24.953 14.008 19.172 1 98.81 316 PHE A CA 1
ATOM 2439 C C . PHE A 1 316 ? 25.953 13.492 18.156 1 98.81 316 PHE A C 1
ATOM 2441 O O . PHE A 1 316 ? 26.406 14.234 17.281 1 98.81 316 PHE A O 1
ATOM 2448 N N . ASN A 1 317 ? 26.203 12.211 18.297 1 98.56 317 ASN A N 1
ATOM 2449 C CA . ASN A 1 317 ? 27.25 11.656 17.422 1 98.56 317 ASN A CA 1
ATOM 2450 C C . ASN A 1 317 ? 26.766 11.539 15.984 1 98.56 317 ASN A C 1
ATOM 2452 O O . ASN A 1 317 ? 27.578 11.516 15.055 1 98.56 317 ASN A O 1
ATOM 2456 N N . ALA A 1 318 ? 25.453 11.406 15.797 1 98.19 318 ALA A N 1
ATOM 2457 C CA . ALA A 1 318 ? 24.906 11.398 14.445 1 98.19 318 ALA A CA 1
ATOM 2458 C C . ALA A 1 318 ? 24.969 12.789 13.82 1 98.19 318 ALA A C 1
ATOM 2460 O O . ALA A 1 318 ? 25.016 12.93 12.594 1 98.19 318 ALA A O 1
ATOM 2461 N N . GLY A 1 319 ? 24.891 13.844 14.625 1 98.5 319 GLY A N 1
ATOM 2462 C CA . GLY A 1 319 ? 24.922 15.211 14.133 1 98.5 319 GLY A CA 1
ATOM 2463 C C . GLY A 1 319 ? 23.766 16.047 14.625 1 98.5 319 GLY A C 1
ATOM 2464 O O . GLY A 1 319 ? 23.672 17.234 14.297 1 98.5 319 GLY A O 1
ATOM 2465 N N . GLY A 1 320 ? 22.922 15.477 15.477 1 98.62 320 GLY A N 1
ATOM 2466 C CA . GLY A 1 320 ? 21.766 16.188 16 1 98.62 320 GLY A CA 1
ATOM 2467 C C . GLY A 1 320 ? 22.125 17.297 16.969 1 98.62 320 GLY A C 1
ATOM 2468 O O . GLY A 1 320 ? 23.062 17.156 17.75 1 98.62 320 GLY A O 1
ATOM 2469 N N . ASN A 1 321 ? 21.406 18.469 16.891 1 98.62 321 ASN A N 1
ATOM 2470 C CA . ASN A 1 321 ? 21.703 19.641 17.703 1 98.62 321 ASN A CA 1
ATOM 2471 C C . ASN A 1 321 ? 20.641 19.859 18.781 1 98.62 321 ASN A C 1
ATOM 2473 O O . ASN A 1 321 ? 20.828 19.469 19.938 1 98.62 321 ASN A O 1
ATOM 2477 N N . LEU A 1 322 ? 19.516 20.266 18.391 1 98.56 322 LEU A N 1
ATOM 2478 C CA . LEU A 1 322 ? 18.484 20.75 19.297 1 98.56 322 LEU A CA 1
ATOM 2479 C C . LEU A 1 322 ? 17.484 19.641 19.609 1 98.56 322 LEU A C 1
ATOM 2481 O O . LEU A 1 322 ? 16.922 19.016 18.703 1 98.56 322 LEU A O 1
ATOM 2485 N N . GLN A 1 323 ? 17.297 19.297 20.906 1 98.12 323 GLN A N 1
ATOM 2486 C CA . GLN A 1 323 ? 16.203 18.406 21.281 1 98.12 323 GLN A CA 1
ATOM 2487 C C . GLN A 1 323 ? 14.867 19.156 21.297 1 98.12 323 GLN A C 1
ATOM 2489 O O . GLN A 1 323 ? 14.836 20.391 21.375 1 98.12 323 GLN A O 1
ATOM 2494 N N . PHE A 1 324 ? 13.773 18.531 21.094 1 97.81 324 PHE A N 1
ATOM 2495 C CA . PHE A 1 324 ? 12.43 19.094 21.141 1 97.81 324 PHE A CA 1
ATOM 2496 C C . PHE A 1 324 ? 11.586 18.391 22.188 1 97.81 324 PHE A C 1
ATOM 2498 O O . PHE A 1 324 ? 10.789 17.5 21.875 1 97.81 324 PHE A O 1
ATOM 2505 N N . TYR A 1 325 ? 11.789 18.734 23.453 1 96.81 325 TYR A N 1
ATOM 2506 C CA . TYR A 1 325 ? 11.062 18.25 24.625 1 96.81 325 TYR A CA 1
ATOM 2507 C C . TYR A 1 325 ? 11.297 16.766 24.828 1 96.81 325 TYR A C 1
ATOM 2509 O O . TYR A 1 325 ? 10.398 16.031 25.25 1 96.81 325 TYR A O 1
ATOM 2517 N N . ASP A 1 326 ? 12.367 16.266 24.453 1 97.38 326 ASP A N 1
ATOM 2518 C CA . ASP A 1 326 ? 12.688 14.852 24.609 1 97.38 326 ASP A CA 1
ATOM 2519 C C . ASP A 1 326 ? 13.016 14.516 26.062 1 97.38 326 ASP A C 1
ATOM 2521 O O . ASP A 1 326 ? 12.609 13.469 26.562 1 97.38 326 ASP A O 1
ATOM 2525 N N . TYR A 1 327 ? 13.812 15.328 26.672 1 97.12 327 TYR A N 1
ATOM 2526 C CA . TYR A 1 327 ? 14.227 15.141 28.062 1 97.12 327 TYR A CA 1
ATOM 2527 C C . TYR A 1 327 ? 14.156 16.453 28.844 1 97.12 327 TYR A C 1
ATOM 2529 O O . TYR A 1 327 ? 14.367 17.531 28.281 1 97.12 327 TYR A O 1
ATOM 2537 N N . ASP A 1 328 ? 13.891 16.391 30.141 1 94.94 328 ASP A N 1
ATOM 2538 C CA . ASP A 1 328 ? 13.969 17.578 30.984 1 94.94 328 ASP A CA 1
ATOM 2539 C C . ASP A 1 328 ? 15.406 18.062 31.125 1 94.94 328 ASP A C 1
ATOM 2541 O O . ASP A 1 328 ? 16.344 17.297 30.875 1 94.94 328 ASP A O 1
ATOM 2545 N N . LEU A 1 329 ? 15.562 19.344 31.469 1 96.19 329 LEU A N 1
ATOM 2546 C CA . LEU A 1 329 ? 16.875 19.984 31.469 1 96.19 329 LEU A CA 1
ATOM 2547 C C . LEU A 1 329 ? 17.844 19.234 32.375 1 96.19 329 LEU A C 1
ATOM 2549 O O . LEU A 1 329 ? 18.969 18.953 32 1 96.19 329 LEU A O 1
ATOM 2553 N N . PRO A 1 330 ? 17.469 18.797 33.656 1 96.38 330 PRO A N 1
ATOM 2554 C CA . PRO A 1 330 ? 18.438 18.078 34.5 1 96.38 330 PRO A CA 1
ATOM 2555 C C . PRO A 1 330 ? 18.922 16.781 33.875 1 96.38 330 PRO A C 1
ATOM 2557 O O . PRO A 1 330 ? 20.125 16.516 33.875 1 96.38 330 PRO A O 1
ATOM 2560 N N . THR A 1 331 ? 17.984 16.016 33.344 1 97.44 331 THR A N 1
ATOM 2561 C CA . THR A 1 331 ? 18.359 14.758 32.688 1 97.44 331 THR A CA 1
ATOM 2562 C C . THR A 1 331 ? 19.266 15.008 31.5 1 97.44 331 THR A C 1
ATOM 2564 O O . THR A 1 331 ? 20.297 14.359 31.344 1 97.44 331 THR A O 1
ATOM 2567 N N . TYR A 1 332 ? 18.875 15.914 30.688 1 98.12 332 TYR A N 1
ATOM 2568 C CA . TYR A 1 332 ? 19.609 16.219 29.453 1 98.12 332 TYR A CA 1
ATOM 2569 C C . TYR A 1 332 ? 21 16.734 29.766 1 98.12 332 TYR A C 1
ATOM 2571 O O . TYR A 1 332 ? 21.984 16.297 29.156 1 98.12 332 TYR A O 1
ATOM 2579 N N . LEU A 1 333 ? 21.125 17.688 30.734 1 98.06 333 LEU A N 1
ATOM 2580 C CA . LEU A 1 333 ? 22.391 18.297 31.141 1 98.06 333 LEU A CA 1
ATOM 2581 C C . LEU A 1 333 ? 23.312 17.281 31.797 1 98.06 333 LEU A C 1
ATOM 2583 O O . LEU A 1 333 ? 24.469 17.141 31.406 1 98.06 333 LEU A O 1
ATOM 2587 N N . ASN A 1 334 ? 22.797 16.5 32.781 1 98.06 334 ASN A N 1
ATOM 2588 C CA . ASN A 1 334 ? 23.609 15.547 33.531 1 98.06 334 ASN A CA 1
ATOM 2589 C C . ASN A 1 334 ? 24.109 14.414 32.625 1 98.06 334 ASN A C 1
ATOM 2591 O O . ASN A 1 334 ? 25.281 14.016 32.719 1 98.06 334 ASN A O 1
ATOM 2595 N N . CYS A 1 335 ? 23.203 13.914 31.797 1 98.44 335 CYS A N 1
ATOM 2596 C CA . CYS A 1 335 ? 23.625 12.891 30.859 1 98.44 335 CYS A CA 1
ATOM 2597 C C . CYS A 1 335 ? 24.719 13.414 29.938 1 98.44 335 CYS A C 1
ATOM 2599 O O . CYS A 1 335 ? 25.719 12.727 29.688 1 98.44 335 CYS A O 1
ATOM 2601 N N . THR A 1 336 ? 24.578 14.625 29.438 1 98.62 336 THR A N 1
ATOM 2602 C CA . THR A 1 336 ? 25.547 15.211 28.516 1 98.62 336 THR A CA 1
ATOM 2603 C C . THR A 1 336 ? 26.891 15.414 29.203 1 98.62 336 THR A C 1
ATOM 2605 O O . THR A 1 336 ? 27.938 15.109 28.641 1 98.62 336 THR A O 1
ATOM 2608 N N . ILE A 1 337 ? 26.891 15.945 30.469 1 98.12 337 ILE A N 1
ATOM 2609 C CA . ILE A 1 337 ? 28.109 16.141 31.234 1 98.12 337 ILE A CA 1
ATOM 2610 C C . ILE A 1 337 ? 28.844 14.82 31.391 1 98.12 337 ILE A C 1
ATOM 2612 O O . ILE A 1 337 ? 30.047 14.734 31.156 1 98.12 337 ILE A O 1
ATOM 2616 N N . ASP A 1 338 ? 28.078 13.781 31.734 1 98.5 338 ASP A N 1
ATOM 2617 C CA . ASP A 1 338 ? 28.672 12.469 31.953 1 98.5 338 ASP A CA 1
ATOM 2618 C C . ASP A 1 338 ? 29.234 11.906 30.641 1 98.5 338 ASP A C 1
ATOM 2620 O O . ASP A 1 338 ? 30.312 11.289 30.641 1 98.5 338 ASP A O 1
ATOM 2624 N N . LEU A 1 339 ? 28.531 12.055 29.562 1 98.75 339 LEU A N 1
ATOM 2625 C CA . LEU A 1 339 ? 28.938 11.555 28.266 1 98.75 339 LEU A CA 1
ATOM 2626 C C . LEU A 1 339 ? 30.219 12.242 27.797 1 98.75 339 LEU A C 1
ATOM 2628 O O . LEU A 1 339 ? 31.062 11.617 27.156 1 98.75 339 LEU A O 1
ATOM 2632 N N . ILE A 1 340 ? 30.344 13.578 28.062 1 98.38 340 ILE A N 1
ATOM 2633 C CA . ILE A 1 340 ? 31.562 14.305 27.734 1 98.38 340 ILE A CA 1
ATOM 2634 C C . ILE A 1 340 ? 32.719 13.844 28.641 1 98.38 340 ILE A C 1
ATOM 2636 O O . ILE A 1 340 ? 33.812 13.594 28.156 1 98.38 340 ILE A O 1
ATOM 2640 N N . ALA A 1 341 ? 32.438 13.719 29.906 1 98.06 341 ALA A N 1
ATOM 2641 C CA . ALA A 1 341 ? 33.438 13.336 30.891 1 98.06 341 ALA A CA 1
ATOM 2642 C C . ALA A 1 341 ? 34.031 11.961 30.578 1 98.06 341 ALA A C 1
ATOM 2644 O O . ALA A 1 341 ? 35.219 11.734 30.781 1 98.06 341 ALA A O 1
ATOM 2645 N N . ASN A 1 342 ? 33.188 11.062 30.172 1 98 342 ASN A N 1
ATOM 2646 C CA . ASN A 1 342 ? 33.688 9.711 29.922 1 98 342 ASN A CA 1
ATOM 2647 C C . ASN A 1 342 ? 34.156 9.531 28.484 1 98 342 ASN A C 1
ATOM 2649 O O . ASN A 1 342 ? 34.531 8.438 28.078 1 98 342 ASN A O 1
ATOM 2653 N N . GLY A 1 343 ? 34 10.539 27.609 1 97.94 343 GLY A N 1
ATOM 2654 C CA . GLY A 1 343 ? 34.594 10.547 26.281 1 97.94 343 GLY A CA 1
ATOM 2655 C C . GLY A 1 343 ? 33.656 9.977 25.219 1 97.94 343 GLY A C 1
ATOM 2656 O O . GLY A 1 343 ? 34.031 9.914 24.047 1 97.94 343 GLY A O 1
ATOM 2657 N N . THR A 1 344 ? 32.5 9.469 25.578 1 98.31 344 THR A N 1
ATOM 2658 C CA . THR A 1 344 ? 31.531 8.922 24.625 1 98.31 344 THR A CA 1
ATOM 2659 C C . THR A 1 344 ? 31.109 9.984 23.609 1 98.31 344 THR A C 1
ATOM 2661 O O . THR A 1 344 ? 30.891 9.68 22.438 1 98.31 344 THR A O 1
ATOM 2664 N N . VAL A 1 345 ? 30.969 11.219 24.031 1 98.69 345 VAL A N 1
ATOM 2665 C CA . VAL A 1 345 ? 30.766 12.383 23.172 1 98.69 345 VAL A CA 1
ATOM 2666 C C . VAL A 1 345 ? 31.938 13.344 23.312 1 98.69 345 VAL A C 1
ATOM 2668 O O . VAL A 1 345 ? 32.312 13.727 24.438 1 98.69 345 VAL A O 1
ATOM 2671 N N . ALA A 1 346 ? 32.531 13.695 22.219 1 98.62 346 ALA A N 1
ATOM 2672 C CA . ALA A 1 346 ? 33.625 14.664 22.297 1 98.62 346 ALA A CA 1
ATOM 2673 C C . ALA A 1 346 ? 33.125 16.062 22.625 1 98.62 346 ALA A C 1
ATOM 2675 O O . ALA A 1 346 ? 32.062 16.469 22.141 1 98.62 346 ALA A O 1
ATOM 2676 N N . GLU A 1 347 ? 33.844 16.75 23.484 1 98.19 347 GLU A N 1
ATOM 2677 C CA . GLU A 1 347 ? 33.469 18.125 23.781 1 98.19 347 GLU A CA 1
ATOM 2678 C C . GLU A 1 347 ? 33.406 18.969 22.516 1 98.19 347 GLU A C 1
ATOM 2680 O O . GLU A 1 347 ? 32.562 19.875 22.406 1 98.19 347 GLU A O 1
ATOM 2685 N N . SER A 1 348 ? 34.312 18.688 21.594 1 98.19 348 SER A N 1
ATOM 2686 C CA . SER A 1 348 ? 34.344 19.422 20.344 1 98.19 348 SER A CA 1
ATOM 2687 C C . SER A 1 348 ? 33.031 19.234 19.562 1 98.19 348 SER A C 1
ATOM 2689 O O . SER A 1 348 ? 32.594 20.156 18.859 1 98.19 348 SER A O 1
ATOM 2691 N N . THR A 1 349 ? 32.406 18.016 19.688 1 98.19 349 THR A N 1
ATOM 2692 C CA . THR A 1 349 ? 31.125 17.766 19.062 1 98.19 349 THR A CA 1
ATOM 2693 C C . THR A 1 349 ? 30.047 18.688 19.641 1 98.19 349 THR A C 1
ATOM 2695 O O . THR A 1 349 ? 29.297 19.312 18.891 1 98.19 349 THR A O 1
ATOM 2698 N N . LEU A 1 350 ? 30.031 18.781 20.891 1 98.19 350 LEU A N 1
ATOM 2699 C CA . LEU A 1 350 ? 29.047 19.625 21.547 1 98.19 350 LEU A CA 1
ATOM 2700 C C . LEU A 1 350 ? 29.25 21.094 21.172 1 98.19 350 LEU A C 1
ATOM 2702 O O . LEU A 1 350 ? 28.281 21.812 20.938 1 98.19 350 LEU A O 1
ATOM 2706 N N . ARG A 1 351 ? 30.516 21.609 21.172 1 98.25 351 ARG A N 1
ATOM 2707 C CA . ARG A 1 351 ? 30.844 22.984 20.812 1 98.25 351 ARG A CA 1
ATOM 2708 C C . ARG A 1 351 ? 30.422 23.297 19.391 1 98.25 351 ARG A C 1
ATOM 2710 O O . ARG A 1 351 ? 29.875 24.359 19.109 1 98.25 351 ARG A O 1
ATOM 2717 N N . SER A 1 352 ? 30.719 22.344 18.547 1 98 352 SER A N 1
ATOM 2718 C CA . SER A 1 352 ? 30.328 22.516 17.156 1 98 352 SER A CA 1
ATOM 2719 C C . SER A 1 352 ? 28.812 22.625 17.016 1 98 352 SER A C 1
ATOM 2721 O O . SER A 1 352 ? 28.328 23.422 16.219 1 98 352 SER A O 1
ATOM 2723 N N . HIS A 1 353 ? 28.078 21.797 17.719 1 98.38 353 HIS A N 1
ATOM 2724 C CA . HIS A 1 353 ? 26.609 21.812 17.672 1 98.38 353 HIS A CA 1
ATOM 2725 C C . HIS A 1 353 ? 26.062 23.141 18.172 1 98.38 353 HIS A C 1
ATOM 2727 O O . HIS A 1 353 ? 25.188 23.734 17.547 1 98.38 353 HIS A O 1
ATOM 2733 N N . ALA A 1 354 ? 26.547 23.625 19.266 1 98.38 354 ALA A N 1
ATOM 2734 C CA . ALA A 1 354 ? 26.125 24.922 19.812 1 98.38 354 ALA A CA 1
ATOM 2735 C C . ALA A 1 354 ? 26.469 26.062 18.859 1 98.38 354 ALA A C 1
ATOM 2737 O O . ALA A 1 354 ? 25.688 27 18.703 1 98.38 354 ALA A O 1
ATOM 2738 N N . ARG A 1 355 ? 27.641 26.016 18.266 1 98.19 355 ARG A N 1
ATOM 2739 C CA . ARG A 1 355 ? 28.094 27.047 17.328 1 98.19 355 ARG A CA 1
ATOM 2740 C C . ARG A 1 355 ? 27.078 27.234 16.203 1 98.19 355 ARG A C 1
ATOM 2742 O O . ARG A 1 355 ? 26.891 28.359 15.719 1 98.19 355 ARG A O 1
ATOM 2749 N N . ARG A 1 356 ? 26.453 26.188 15.703 1 97.94 356 ARG A N 1
ATOM 2750 C CA . ARG A 1 356 ? 25.469 26.266 14.633 1 97.94 356 ARG A CA 1
ATOM 2751 C C . ARG A 1 356 ? 24.266 27.109 15.062 1 97.94 356 ARG A C 1
ATOM 2753 O O . ARG A 1 356 ? 23.812 27.969 14.312 1 97.94 356 ARG A O 1
ATOM 2760 N N . ILE A 1 357 ? 23.781 26.875 16.25 1 98.38 357 ILE A N 1
ATOM 2761 C CA . ILE A 1 357 ? 22.641 27.609 16.766 1 98.38 357 ILE A CA 1
ATOM 2762 C C . ILE A 1 357 ? 23.016 29.078 17 1 98.38 357 ILE A C 1
ATOM 2764 O O . ILE A 1 357 ? 22.266 29.984 16.641 1 98.38 357 ILE A O 1
ATOM 2768 N N . LEU A 1 358 ? 24.203 29.328 17.562 1 98.38 358 LEU A N 1
ATOM 2769 C CA . LEU A 1 358 ? 24.703 30.688 17.781 1 98.38 358 LEU A CA 1
ATOM 2770 C C . LEU A 1 358 ? 24.891 31.406 16.453 1 98.38 358 LEU A C 1
ATOM 2772 O O . LEU A 1 358 ? 24.672 32.625 16.359 1 98.38 358 LEU A O 1
ATOM 2776 N N . GLY A 1 359 ? 25.297 30.641 15.453 1 98.06 359 GLY A N 1
ATOM 2777 C CA . GLY A 1 359 ? 25.422 31.219 14.125 1 98.06 359 GLY A CA 1
ATOM 2778 C C . GLY A 1 359 ? 24.109 31.75 13.578 1 98.06 359 GLY A C 1
ATOM 2779 O O . GLY A 1 359 ? 24.062 32.812 12.977 1 98.06 359 GLY A O 1
ATOM 2780 N N . VAL A 1 360 ? 23.062 31.047 13.758 1 98.25 360 VAL A N 1
ATOM 2781 C CA . VAL A 1 360 ? 21.75 31.484 13.32 1 98.25 360 VAL A CA 1
ATOM 2782 C C . VAL A 1 360 ? 21.312 32.719 14.109 1 98.25 360 VAL A C 1
ATOM 2784 O O . VAL A 1 360 ? 20.75 33.656 13.539 1 98.25 360 VAL A O 1
ATOM 2787 N N . LYS A 1 361 ? 21.609 32.781 15.438 1 98.12 361 LYS A N 1
ATOM 2788 C CA . LYS A 1 361 ? 21.312 33.938 16.25 1 98.12 361 LYS A CA 1
ATOM 2789 C C . LYS A 1 361 ? 22.047 35.188 15.727 1 98.12 361 LYS A C 1
ATOM 2791 O O . LYS A 1 361 ? 21.5 36.281 15.711 1 98.12 361 LYS A O 1
ATOM 2796 N N . TYR A 1 362 ? 23.266 34.938 15.391 1 97.56 362 TYR A N 1
ATOM 2797 C CA . TYR A 1 362 ? 24.094 36.031 14.844 1 97.56 362 TYR A CA 1
ATOM 2798 C C . TYR A 1 362 ? 23.469 36.562 13.555 1 97.56 362 TYR A C 1
ATOM 2800 O O . TYR A 1 362 ? 23.328 37.781 13.398 1 97.56 362 TYR A O 1
ATOM 2808 N N . ASP A 1 363 ? 23.094 35.688 12.641 1 96.81 363 ASP A N 1
ATOM 2809 C CA . ASP A 1 363 ? 22.516 36.062 11.352 1 96.81 363 ASP A CA 1
ATOM 2810 C C . ASP A 1 363 ? 21.188 36.812 11.547 1 96.81 363 ASP A C 1
ATOM 2812 O O . ASP A 1 363 ? 20.844 37.719 10.773 1 96.81 363 ASP A O 1
ATOM 2816 N N . LEU A 1 364 ? 20.5 36.469 12.57 1 97.19 364 LEU A N 1
ATOM 2817 C CA . LEU A 1 364 ? 19.219 37.094 12.875 1 97.19 364 LEU A CA 1
ATOM 2818 C C . LEU A 1 364 ? 19.406 38.5 13.477 1 97.19 364 LEU A C 1
ATOM 2820 O O . LEU A 1 364 ? 18.438 39.219 13.656 1 97.19 364 LEU A O 1
ATOM 2824 N N . GLY A 1 365 ? 20.594 38.844 13.852 1 96.25 365 GLY A N 1
ATOM 2825 C CA . GLY A 1 365 ? 20.891 40.125 14.43 1 96.25 365 GLY A CA 1
ATOM 2826 C C . GLY A 1 365 ? 20.578 40.219 15.914 1 96.25 365 GLY A C 1
ATOM 2827 O O . GLY A 1 365 ? 20.531 41.312 16.484 1 96.25 365 GLY A O 1
ATOM 2828 N N . LEU A 1 366 ? 20.438 39.094 16.578 1 97.12 366 LEU A N 1
ATOM 2829 C CA . LEU A 1 366 ? 19.984 39.062 17.953 1 97.12 366 LEU A CA 1
ATOM 2830 C C . LEU A 1 366 ? 21.062 39.594 18.891 1 97.12 366 LEU A C 1
ATOM 2832 O O . LEU A 1 366 ? 20.766 40.094 19.984 1 97.12 366 LEU A O 1
ATOM 2836 N N . PHE A 1 367 ? 22.359 39.5 18.547 1 96.44 367 PHE A N 1
ATOM 2837 C CA . PHE A 1 367 ? 23.438 40 19.391 1 96.44 367 PHE A CA 1
ATOM 2838 C C . PHE A 1 367 ? 23.516 41.531 19.297 1 96.44 367 PHE A C 1
ATOM 2840 O O . PHE A 1 367 ? 24.109 42.188 20.172 1 96.44 367 PHE A O 1
ATOM 2847 N N . ASN A 1 368 ? 22.969 42.062 18.266 1 95 368 ASN A N 1
ATOM 2848 C CA . ASN A 1 368 ? 22.922 43.531 18.109 1 95 368 ASN A CA 1
ATOM 2849 C C . ASN A 1 368 ? 21.703 44.125 18.766 1 95 368 ASN A C 1
ATOM 2851 O O . ASN A 1 368 ? 21.812 45.062 19.547 1 95 368 ASN A O 1
ATOM 2855 N N . ASP A 1 369 ? 20.562 43.625 18.469 1 94.94 369 ASP A N 1
ATOM 2856 C CA . ASP A 1 369 ? 19.297 44.062 19.047 1 94.94 369 ASP A CA 1
ATOM 2857 C C . ASP A 1 369 ? 18.328 42.875 19.156 1 94.94 369 ASP A C 1
ATOM 2859 O O . ASP A 1 369 ? 17.625 42.562 18.203 1 94.94 369 ASP A O 1
ATOM 2863 N N . PRO A 1 370 ? 18.203 42.344 20.297 1 95.81 370 PRO A N 1
ATOM 2864 C CA . PRO A 1 370 ? 17.406 41.125 20.453 1 95.81 370 PRO A CA 1
ATOM 2865 C C . PRO A 1 370 ? 15.938 41.438 20.781 1 95.81 370 PRO A C 1
ATOM 2867 O O . PRO A 1 370 ? 15.172 40.531 21.094 1 95.81 370 PRO A O 1
ATOM 2870 N N . TYR A 1 371 ? 15.461 42.688 20.75 1 96.12 371 TYR A N 1
ATOM 2871 C CA . TYR A 1 371 ? 14.133 43.062 21.234 1 96.12 371 TYR A CA 1
ATOM 2872 C C . TYR A 1 371 ? 13.172 43.281 20.062 1 96.12 371 TYR A C 1
ATOM 2874 O O . TYR A 1 371 ? 13.594 43.531 18.938 1 96.12 371 TYR A O 1
ATOM 2882 N N . ILE A 1 372 ? 11.867 43.062 20.344 1 95.25 372 ILE A N 1
ATOM 2883 C CA . ILE A 1 372 ? 10.836 43.5 19.406 1 95.25 372 ILE A CA 1
ATOM 2884 C C . ILE A 1 372 ? 10.797 45.031 19.359 1 95.25 372 ILE A C 1
ATOM 2886 O O . ILE A 1 372 ? 10.68 45.688 20.406 1 95.25 372 ILE A O 1
ATOM 2890 N N . PRO A 1 373 ? 10.875 45.562 18.172 1 91.19 373 PRO A N 1
ATOM 2891 C CA . PRO A 1 373 ? 10.883 47.031 18.078 1 91.19 373 PRO A CA 1
ATOM 2892 C C . PRO A 1 373 ? 9.594 47.656 18.609 1 91.19 373 PRO A C 1
ATOM 2894 O O . PRO A 1 373 ? 8.531 47.031 18.547 1 91.19 373 PRO A O 1
ATOM 2897 N N . ASN A 1 374 ? 9.789 48.875 19.016 1 87.38 374 ASN A N 1
ATOM 2898 C CA . ASN A 1 374 ? 8.625 49.625 19.484 1 87.38 374 ASN A CA 1
ATOM 2899 C C . ASN A 1 374 ? 7.652 49.906 18.344 1 87.38 374 ASN A C 1
ATOM 2901 O O . ASN A 1 374 ? 8.07 50.125 17.203 1 87.38 374 ASN A O 1
ATOM 2905 N N . GLY A 1 375 ? 6.438 49.875 18.547 1 85.88 375 GLY A N 1
ATOM 2906 C CA . GLY A 1 375 ? 5.441 50.281 17.562 1 85.88 375 GLY A CA 1
ATOM 2907 C C . GLY A 1 375 ? 4.91 49.125 16.734 1 85.88 375 GLY A C 1
ATOM 2908 O O . GLY A 1 375 ? 3.949 49.281 15.977 1 85.88 375 GLY A O 1
ATOM 2909 N N . VAL A 1 376 ? 5.508 48.031 16.828 1 87.38 376 VAL A N 1
ATOM 2910 C CA . VAL A 1 376 ? 5.016 46.875 16.078 1 87.38 376 VAL A CA 1
ATOM 2911 C C . VAL A 1 376 ? 3.697 46.406 16.672 1 87.38 376 VAL A C 1
ATOM 2913 O O . VAL A 1 376 ? 3.615 46.156 17.875 1 87.38 376 VAL A O 1
ATOM 2916 N N . ASP A 1 377 ? 2.586 46.438 15.883 1 89.12 377 ASP A N 1
ATOM 2917 C CA . ASP A 1 377 ? 1.268 45.938 16.25 1 89.12 377 ASP A CA 1
ATOM 2918 C C . ASP A 1 377 ? 0.818 44.812 15.312 1 89.12 377 ASP A C 1
ATOM 2920 O O . ASP A 1 377 ? 0.434 45.094 14.172 1 89.12 377 ASP A O 1
ATOM 2924 N N . TYR A 1 378 ? 0.814 43.562 15.844 1 88.44 378 TYR A N 1
ATOM 2925 C CA . TYR A 1 378 ? 0.496 42.438 14.961 1 88.44 378 TYR A CA 1
ATOM 2926 C C . TYR A 1 378 ? -0.939 42.531 14.453 1 88.44 378 TYR A C 1
ATOM 2928 O O . TYR A 1 378 ? -1.266 42.031 13.391 1 88.44 378 TYR A O 1
ATOM 2936 N N . LYS A 1 379 ? -1.882 43.156 15.164 1 90.62 379 LYS A N 1
ATOM 2937 C CA . LYS A 1 379 ? -3.273 43.281 14.734 1 90.62 379 LYS A CA 1
ATOM 2938 C C . LYS A 1 379 ? -3.381 44.125 13.453 1 90.62 379 LYS A C 1
ATOM 2940 O O . LYS A 1 379 ? -4.191 43.812 12.578 1 90.62 379 LYS A O 1
ATOM 2945 N N . ASN A 1 380 ? -2.611 45.156 13.406 1 92.38 380 ASN A N 1
ATOM 2946 C CA . ASN A 1 380 ? -2.594 45.938 12.18 1 92.38 380 ASN A CA 1
ATOM 2947 C C . ASN A 1 380 ? -2.08 45.125 10.992 1 92.38 380 ASN A C 1
ATOM 2949 O O . ASN A 1 380 ? -2.613 45.25 9.883 1 92.38 380 ASN A O 1
ATOM 2953 N N . LEU A 1 381 ? -1.083 44.375 11.234 1 92.62 381 LEU A N 1
ATOM 2954 C CA . LEU A 1 381 ? -0.537 43.531 10.18 1 92.62 381 LEU A CA 1
ATOM 2955 C C . LEU A 1 381 ? -1.577 42.5 9.695 1 92.62 381 LEU A C 1
ATOM 2957 O O . LEU A 1 381 ? -1.729 42.312 8.492 1 92.62 381 LEU A O 1
ATOM 2961 N N . THR A 1 382 ? -2.215 41.938 10.633 1 93.81 382 THR A N 1
ATOM 2962 C CA . THR A 1 382 ? -3.223 40.938 10.305 1 93.81 382 THR A CA 1
ATOM 2963 C C . THR A 1 382 ? -4.34 41.562 9.469 1 93.81 382 THR A C 1
ATOM 2965 O O . THR A 1 382 ? -4.824 40.938 8.516 1 93.81 382 THR A O 1
ATOM 2968 N N . ALA A 1 383 ? -4.789 42.688 9.82 1 94.88 383 ALA A N 1
ATOM 2969 C CA . ALA A 1 383 ? -5.809 43.406 9.055 1 94.88 383 ALA A CA 1
ATOM 2970 C C . ALA A 1 383 ? -5.332 43.656 7.629 1 94.88 383 ALA A C 1
ATOM 2972 O O . ALA A 1 383 ? -6.098 43.531 6.676 1 94.88 383 ALA A O 1
ATOM 2973 N N . GLU A 1 384 ? -4.129 44 7.512 1 96.44 384 GLU A N 1
ATOM 2974 C CA . GLU A 1 384 ? -3.541 44.312 6.211 1 96.44 384 GLU A CA 1
ATOM 2975 C C . GLU A 1 384 ? -3.445 43.062 5.34 1 96.44 384 GLU A C 1
ATOM 2977 O O . GLU A 1 384 ? -3.506 43.156 4.113 1 96.44 384 GLU A O 1
ATOM 2982 N N . HIS A 1 385 ? -3.303 41.938 5.941 1 97.62 385 HIS A N 1
ATOM 2983 C CA . HIS A 1 385 ? -3.074 40.688 5.211 1 97.62 385 HIS A CA 1
ATOM 2984 C C . HIS A 1 385 ? -4.391 40 4.855 1 97.62 385 HIS A C 1
ATOM 2986 O O . HIS A 1 385 ? -4.406 39.031 4.102 1 97.62 385 HIS A O 1
ATOM 2992 N N . THR A 1 386 ? -5.547 40.438 5.344 1 96.94 386 THR A N 1
ATOM 2993 C CA . THR A 1 386 ? -6.844 39.812 5.156 1 96.94 386 THR A CA 1
ATOM 2994 C C . THR A 1 386 ? -7.148 39.625 3.672 1 96.94 386 THR A C 1
ATOM 2996 O O . THR A 1 386 ? -7.59 38.562 3.252 1 96.94 386 THR A O 1
ATOM 2999 N N . PRO A 1 387 ? -6.871 40.594 2.766 1 97.94 387 PRO A N 1
ATOM 3000 C CA . PRO A 1 387 ? -7.148 40.375 1.343 1 97.94 387 PRO A CA 1
ATOM 3001 C C . PRO A 1 387 ? -6.332 39.25 0.743 1 97.94 387 PRO A C 1
ATOM 3003 O O . PRO A 1 387 ? -6.812 38.531 -0.147 1 97.94 387 PRO A O 1
ATOM 3006 N N . LEU A 1 388 ? -5.152 39.062 1.251 1 98.5 388 LEU A N 1
ATOM 3007 C CA . LEU A 1 388 ? -4.297 38 0.758 1 98.5 388 LEU A CA 1
ATOM 3008 C C . LEU A 1 388 ? -4.863 36.625 1.14 1 98.5 388 LEU A C 1
ATOM 3010 O O . LEU A 1 388 ? -4.734 35.656 0.382 1 98.5 388 LEU A O 1
ATOM 3014 N N . THR A 1 389 ? -5.508 36.562 2.338 1 98.44 389 THR A N 1
ATOM 3015 C CA . THR A 1 389 ? -6.125 35.281 2.744 1 98.44 389 THR A CA 1
ATOM 3016 C C . THR A 1 389 ? -7.234 34.906 1.775 1 98.44 389 THR A C 1
ATOM 3018 O O . THR A 1 389 ? -7.398 33.719 1.457 1 98.44 389 THR A O 1
ATOM 3021 N N . LEU A 1 390 ? -8 35.844 1.267 1 98.62 390 LEU A N 1
ATOM 3022 C CA . LEU A 1 390 ? -9.07 35.562 0.305 1 98.62 390 LEU A CA 1
ATOM 3023 C C . LEU A 1 390 ? -8.492 35.188 -1.055 1 98.62 390 LEU A C 1
ATOM 3025 O O . LEU A 1 390 ? -8.953 34.25 -1.689 1 98.62 390 LEU A O 1
ATOM 3029 N N . ASP A 1 391 ? -7.484 35.969 -1.489 1 98.44 391 ASP A N 1
ATOM 3030 C CA . ASP A 1 391 ? -6.855 35.656 -2.775 1 98.44 391 ASP A CA 1
ATOM 3031 C C . ASP A 1 391 ? -6.285 34.25 -2.803 1 98.44 391 ASP A C 1
ATOM 3033 O O . ASP A 1 391 ? -6.469 33.531 -3.779 1 98.44 391 ASP A O 1
ATOM 3037 N N . ALA A 1 392 ? -5.598 33.906 -1.744 1 98.75 392 ALA A N 1
ATOM 3038 C CA . ALA A 1 392 ? -4.996 32.562 -1.663 1 98.75 392 ALA A CA 1
ATOM 3039 C C . ALA A 1 392 ? -6.066 31.484 -1.695 1 98.75 392 ALA A C 1
ATOM 3041 O O . ALA A 1 392 ? -5.895 30.453 -2.352 1 98.75 392 ALA A O 1
ATOM 3042 N N . ALA A 1 393 ? -7.156 31.672 -0.981 1 98.75 393 ALA A N 1
ATOM 3043 C CA . ALA A 1 393 ? -8.242 30.703 -0.961 1 98.75 393 ALA A CA 1
ATOM 3044 C C . ALA A 1 393 ? -8.867 30.547 -2.344 1 98.75 393 ALA A C 1
ATOM 3046 O O . ALA A 1 393 ? -9.086 29.422 -2.818 1 98.75 393 ALA A O 1
ATOM 3047 N N . ARG A 1 394 ? -9.125 31.703 -3.008 1 98.69 394 ARG A N 1
ATOM 3048 C CA . ARG A 1 394 ? -9.719 31.703 -4.344 1 98.69 394 ARG A CA 1
ATOM 3049 C C . ARG A 1 394 ? -8.852 30.938 -5.332 1 98.69 394 ARG A C 1
ATOM 3051 O O . ARG A 1 394 ? -9.359 30.078 -6.059 1 98.69 394 ARG A O 1
ATOM 3058 N N . ARG A 1 395 ? -7.629 31.172 -5.297 1 98.69 395 ARG A N 1
ATOM 3059 C CA . ARG A 1 395 ? -6.695 30.625 -6.281 1 98.69 395 ARG A CA 1
ATOM 3060 C C . ARG A 1 395 ? -6.434 29.156 -6.039 1 98.69 395 ARG A C 1
ATOM 3062 O O . ARG A 1 395 ? -5.918 28.453 -6.918 1 98.69 395 ARG A O 1
ATOM 3069 N N . SER A 1 396 ? -6.812 28.625 -4.863 1 98.62 396 SER A N 1
ATOM 3070 C CA . SER A 1 396 ? -6.539 27.25 -4.461 1 98.62 396 SER A CA 1
ATOM 3071 C C . SER A 1 396 ? -7.684 26.312 -4.855 1 98.62 396 SER A C 1
ATOM 3073 O O . SER A 1 396 ? -7.531 25.094 -4.84 1 98.62 396 SER A O 1
ATOM 3075 N N . ILE A 1 397 ? -8.852 26.797 -5.215 1 98.88 397 ILE A N 1
ATOM 3076 C CA . ILE A 1 397 ? -10.039 25.984 -5.453 1 98.88 397 ILE A CA 1
ATOM 3077 C C . ILE A 1 397 ? -9.93 25.281 -6.805 1 98.88 397 ILE A C 1
ATOM 3079 O O . ILE A 1 397 ? -9.578 25.906 -7.809 1 98.88 397 ILE A O 1
ATOM 3083 N N . VAL A 1 398 ? -10.172 24 -6.859 1 98.94 398 VAL A N 1
ATOM 3084 C CA . VAL A 1 398 ? -10.125 23.188 -8.07 1 98.94 398 VAL A CA 1
ATOM 3085 C C . VAL A 1 398 ? -11.547 22.859 -8.523 1 98.94 398 VAL A C 1
ATOM 3087 O O . VAL A 1 398 ? -12.352 22.359 -7.742 1 98.94 398 VAL A O 1
ATOM 3090 N N . LEU A 1 399 ? -11.875 23.203 -9.742 1 98.88 399 LEU A N 1
ATOM 3091 C CA . LEU A 1 399 ? -13.094 22.719 -10.367 1 98.88 399 LEU A CA 1
ATOM 3092 C C . LEU A 1 399 ? -12.891 21.328 -10.961 1 98.88 399 LEU A C 1
ATOM 3094 O O . LEU A 1 399 ? -12.109 21.156 -11.898 1 98.88 399 LEU A O 1
ATOM 3098 N N . LEU A 1 400 ? -13.586 20.344 -10.438 1 98.75 400 LEU A N 1
ATOM 3099 C CA . LEU A 1 400 ? -13.398 18.953 -10.844 1 98.75 400 LEU A CA 1
ATOM 3100 C C . LEU A 1 400 ? -14.398 18.562 -11.93 1 98.75 400 LEU A C 1
ATOM 3102 O O . LEU A 1 400 ? -14.047 17.844 -12.867 1 98.75 400 LEU A O 1
ATOM 3106 N N . GLU A 1 401 ? -15.641 18.922 -11.695 1 98.62 401 GLU A N 1
ATOM 3107 C CA . GLU A 1 401 ? -16.734 18.656 -12.625 1 98.62 401 GLU A CA 1
ATOM 3108 C C . GLU A 1 401 ? -17.594 19.906 -12.852 1 98.62 401 GLU A C 1
ATOM 3110 O O . GLU A 1 401 ? -17.781 20.703 -11.93 1 98.62 401 GLU A O 1
ATOM 3115 N N . ASN A 1 402 ? -18.094 20.047 -14.008 1 98.69 402 ASN A N 1
ATOM 3116 C CA . ASN A 1 402 ? -19.062 21.094 -14.312 1 98.69 402 ASN A CA 1
ATOM 3117 C C . ASN A 1 402 ? -19.938 20.719 -15.508 1 98.69 402 ASN A C 1
ATOM 3119 O O . ASN A 1 402 ? -19.812 21.297 -16.578 1 98.69 402 ASN A O 1
ATOM 3123 N N . LYS A 1 403 ? -20.844 19.859 -15.273 1 98.12 403 LYS A N 1
ATOM 3124 C CA . LYS A 1 403 ? -21.719 19.344 -16.328 1 98.12 403 LYS A CA 1
ATOM 3125 C C . LYS A 1 403 ? -22.766 20.391 -16.719 1 98.12 403 LYS A C 1
ATOM 3127 O O . LYS A 1 403 ? -23.297 21.094 -15.859 1 98.12 403 LYS A O 1
ATOM 3132 N N . ASN A 1 404 ? -23.016 20.594 -17.953 1 96.19 404 ASN A N 1
ATOM 3133 C CA . ASN A 1 404 ? -24 21.516 -18.516 1 96.19 404 ASN A CA 1
ATOM 3134 C C . ASN A 1 404 ? -23.766 22.938 -18.016 1 96.19 404 ASN A C 1
ATOM 3136 O O . ASN A 1 404 ? -24.719 23.688 -17.797 1 96.19 404 ASN A O 1
ATOM 3140 N N . SER A 1 405 ? -22.5 23.297 -17.688 1 96 405 SER A N 1
ATOM 3141 C CA . SER A 1 405 ? -22.156 24.625 -17.219 1 96 405 SER A CA 1
ATOM 3142 C C . SER A 1 405 ? -23.062 25.047 -16.062 1 96 405 SER A C 1
ATOM 3144 O O . SER A 1 405 ? -23.578 26.172 -16.047 1 96 405 SER A O 1
ATOM 3146 N N . THR A 1 406 ? -23.25 24.125 -15.156 1 97.81 406 THR A N 1
ATOM 3147 C CA . THR A 1 406 ? -24.047 24.406 -13.969 1 97.81 406 THR A CA 1
ATOM 3148 C C . THR A 1 406 ? -23.453 25.562 -13.18 1 97.81 406 THR A C 1
ATOM 3150 O O . THR A 1 406 ? -24.188 26.422 -12.688 1 97.81 406 THR A O 1
ATOM 3153 N N . LEU A 1 407 ? -22.188 25.562 -12.922 1 98.31 407 LEU A N 1
ATOM 3154 C CA . LEU A 1 407 ? -21.484 26.688 -12.312 1 98.31 407 LEU A CA 1
ATOM 3155 C C . LEU A 1 407 ? -20.969 27.641 -13.375 1 98.31 407 LEU A C 1
ATOM 3157 O O . LEU A 1 407 ? -20.562 27.219 -14.461 1 98.31 407 LEU A O 1
ATOM 3161 N N . PRO A 1 408 ? -20.984 28.875 -13.086 1 98.19 408 PRO A N 1
ATOM 3162 C CA . PRO A 1 408 ? -21.453 29.5 -11.852 1 98.19 408 PRO A CA 1
ATOM 3163 C C . PRO A 1 408 ? -22.984 29.531 -11.75 1 98.19 408 PRO A C 1
ATOM 3165 O O . PRO A 1 408 ? -23.672 29.5 -12.766 1 98.19 408 PRO A O 1
ATOM 3168 N N . ILE A 1 409 ? -23.406 29.578 -10.578 1 98.5 409 ILE A N 1
ATOM 3169 C CA . ILE A 1 409 ? -24.828 29.734 -10.344 1 98.5 409 ILE A CA 1
ATOM 3170 C C . ILE A 1 409 ? -25.266 31.156 -10.688 1 98.5 409 ILE A C 1
ATOM 3172 O O . ILE A 1 409 ? -24.797 32.125 -10.07 1 98.5 409 ILE A O 1
ATOM 3176 N N . ARG A 1 410 ? -26.094 31.312 -11.656 1 96.56 410 ARG A N 1
ATOM 3177 C CA . ARG A 1 410 ? -26.719 32.562 -12.078 1 96.56 410 ARG A CA 1
ATOM 3178 C C . ARG A 1 410 ? -28.234 32.5 -11.953 1 96.56 410 ARG A C 1
ATOM 3180 O O . ARG A 1 410 ? -28.922 32.188 -12.93 1 96.56 410 ARG A O 1
ATOM 3187 N N . PRO A 1 411 ? -28.688 32.875 -10.75 1 97.25 411 PRO A N 1
ATOM 3188 C CA . PRO A 1 411 ? -30.078 32.594 -10.414 1 97.25 411 PRO A CA 1
ATOM 3189 C C . PRO A 1 411 ? -31.062 33.125 -11.445 1 97.25 411 PRO A C 1
ATOM 3191 O O . PRO A 1 411 ? -31.969 32.406 -11.875 1 97.25 411 PRO A O 1
ATOM 3194 N N . THR A 1 412 ? -30.906 34.375 -11.875 1 95.25 412 THR A N 1
ATOM 3195 C CA . THR A 1 412 ? -31.828 35 -12.828 1 95.25 412 THR A CA 1
ATOM 3196 C C . THR A 1 412 ? -31.781 34.281 -14.172 1 95.25 412 THR A C 1
ATOM 3198 O O . THR A 1 412 ? -32.812 33.906 -14.727 1 95.25 412 THR A O 1
ATOM 3201 N N . LYS A 1 413 ? -30.641 34.062 -14.664 1 94.75 413 LYS A N 1
ATOM 3202 C CA . LYS A 1 413 ? -30.469 33.438 -15.969 1 94.75 413 LYS A CA 1
ATOM 3203 C C . LYS A 1 413 ? -30.922 31.969 -15.945 1 94.75 413 LYS A C 1
ATOM 3205 O O . LYS A 1 413 ? -31.391 31.438 -16.953 1 94.75 413 LYS A O 1
ATOM 3210 N N . GLN A 1 414 ? -30.781 31.312 -14.773 1 96.38 414 GLN A N 1
ATOM 3211 C CA . GLN A 1 414 ? -31.031 29.891 -14.688 1 96.38 414 GLN A CA 1
ATOM 3212 C C . GLN A 1 414 ? -32.406 29.609 -14.094 1 96.38 414 GLN A C 1
ATOM 3214 O O . GLN A 1 414 ? -32.781 28.453 -13.93 1 96.38 414 GLN A O 1
ATOM 3219 N N . GLY A 1 415 ? -33.125 30.594 -13.734 1 96.5 415 GLY A N 1
ATOM 3220 C CA . GLY A 1 415 ? -34.469 30.438 -13.18 1 96.5 415 GLY A CA 1
ATOM 3221 C C . GLY A 1 415 ? -34.469 29.828 -11.797 1 96.5 415 GLY A C 1
ATOM 3222 O O . GLY A 1 415 ? -35.344 29 -11.484 1 96.5 415 GLY A O 1
ATOM 3223 N N . ILE A 1 416 ? -33.469 30.188 -11.023 1 97.88 416 ILE A N 1
ATOM 3224 C CA . ILE A 1 416 ? -33.344 29.641 -9.672 1 97.88 416 ILE A CA 1
ATOM 3225 C C . ILE A 1 416 ? -33.969 30.609 -8.672 1 97.88 416 ILE A C 1
ATOM 3227 O O . ILE A 1 416 ? -33.625 31.797 -8.641 1 97.88 416 ILE A O 1
ATOM 3231 N N . SER A 1 417 ? -34.906 30.125 -7.855 1 97.88 417 SER A N 1
ATOM 3232 C CA . SER A 1 417 ? -35.531 30.953 -6.844 1 97.88 417 SER A CA 1
ATOM 3233 C C . SER A 1 417 ? -35.188 30.484 -5.438 1 97.88 417 SER A C 1
ATOM 3235 O O . SER A 1 417 ? -35.344 31.234 -4.469 1 97.88 417 SER A O 1
ATOM 3237 N N . LYS A 1 418 ? -34.75 29.266 -5.34 1 97.5 418 LYS A N 1
ATOM 3238 C CA . LYS A 1 418 ? -34.438 28.719 -4.027 1 97.5 418 LYS A CA 1
ATOM 3239 C C . LYS A 1 418 ? -33.188 27.812 -4.09 1 97.5 418 LYS A C 1
ATOM 3241 O O . LYS A 1 418 ? -33.156 26.891 -4.895 1 97.5 418 LYS A O 1
ATOM 3246 N N . ILE A 1 419 ? -32.125 28.062 -3.307 1 98.75 419 ILE A N 1
ATOM 3247 C CA . ILE A 1 419 ? -30.922 27.281 -3.189 1 98.75 419 ILE A CA 1
ATOM 3248 C C . ILE A 1 419 ? -30.859 26.609 -1.814 1 98.75 419 ILE A C 1
ATOM 3250 O O . ILE A 1 419 ? -31.109 27.266 -0.795 1 98.75 419 ILE A O 1
ATOM 3254 N N . ALA A 1 420 ? -30.625 25.328 -1.729 1 98.75 420 ALA A N 1
ATOM 3255 C CA . ALA A 1 420 ? -30.406 24.625 -0.465 1 98.75 420 ALA A CA 1
ATOM 3256 C C . ALA A 1 420 ? -28.922 24.391 -0.22 1 98.75 420 ALA A C 1
ATOM 3258 O O . ALA A 1 420 ? -28.219 23.844 -1.075 1 98.75 420 ALA A O 1
ATOM 3259 N N . LEU A 1 421 ? -28.406 24.938 0.835 1 98.75 421 LEU A N 1
ATOM 3260 C CA . LEU A 1 421 ? -27.062 24.641 1.325 1 98.75 421 LEU A CA 1
ATOM 3261 C C . LEU A 1 421 ? -27.094 23.531 2.381 1 98.75 421 LEU A C 1
ATOM 3263 O O . LEU A 1 421 ? -27.531 23.766 3.514 1 98.75 421 LEU A O 1
ATOM 3267 N N . ILE A 1 422 ? -26.625 22.328 2.014 1 98.69 422 ILE A N 1
ATOM 3268 C CA . ILE A 1 422 ? -26.766 21.141 2.836 1 98.69 422 ILE A CA 1
ATOM 3269 C C . ILE A 1 422 ? -25.375 20.609 3.207 1 98.69 422 ILE A C 1
ATOM 3271 O O . ILE A 1 422 ? -24.469 20.625 2.381 1 98.69 422 ILE A O 1
ATOM 3275 N N . GLY A 1 423 ? -25.203 20.156 4.414 1 98.5 423 GLY A N 1
ATOM 3276 C CA . GLY A 1 423 ? -23.984 19.5 4.848 1 98.5 423 GLY A CA 1
ATOM 3277 C C . GLY A 1 423 ? -23.375 20.125 6.086 1 98.5 423 GLY A C 1
ATOM 3278 O O . GLY A 1 423 ? -23.688 21.266 6.43 1 98.5 423 GLY A O 1
ATOM 3279 N N . PRO A 1 424 ? -22.484 19.406 6.664 1 97.31 424 PRO A N 1
ATOM 3280 C CA . PRO A 1 424 ? -21.938 19.859 7.941 1 97.31 424 PRO A CA 1
ATOM 3281 C C . PRO A 1 424 ? -21.078 21.109 7.805 1 97.31 424 PRO A C 1
ATOM 3283 O O . PRO A 1 424 ? -20.875 21.844 8.781 1 97.31 424 PRO A O 1
ATOM 3286 N N . PHE A 1 425 ? -20.625 21.438 6.641 1 97.69 425 PHE A N 1
ATOM 3287 C CA . PHE A 1 425 ? -19.688 22.547 6.492 1 97.69 425 PHE A CA 1
ATOM 3288 C C . PHE A 1 425 ? -20.422 23.812 6.059 1 97.69 425 PHE A C 1
ATOM 3290 O O . PHE A 1 425 ? -19.797 24.812 5.742 1 97.69 425 PHE A O 1
ATOM 3297 N N . SER A 1 426 ? -21.719 23.75 6.098 1 97.31 426 SER A N 1
ATOM 3298 C CA . SER A 1 426 ? -22.531 24.875 5.664 1 97.31 426 SER A CA 1
ATOM 3299 C C . SER A 1 426 ? -22.25 26.125 6.496 1 97.31 426 SER A C 1
ATOM 3301 O O . SER A 1 426 ? -22.141 27.219 5.953 1 97.31 426 SER A O 1
ATOM 3303 N N . ASP A 1 427 ? -22.109 25.953 7.785 1 96.06 427 ASP A N 1
ATOM 3304 C CA . ASP A 1 427 ? -22.047 27.125 8.641 1 96.06 427 ASP A CA 1
ATOM 3305 C C . ASP A 1 427 ? -21 26.969 9.734 1 96.06 427 ASP A C 1
ATOM 3307 O O . ASP A 1 427 ? -21.219 27.344 10.883 1 96.06 427 ASP A O 1
ATOM 3311 N N . ILE A 1 428 ? -19.906 26.391 9.391 1 94.81 428 ILE A N 1
ATOM 3312 C CA . ILE A 1 428 ? -18.766 26.266 10.289 1 94.81 428 ILE A CA 1
ATOM 3313 C C . ILE A 1 428 ? -17.516 26.797 9.602 1 94.81 428 ILE A C 1
ATOM 3315 O O . ILE A 1 428 ? -17.469 26.922 8.375 1 94.81 428 ILE A O 1
ATOM 3319 N N . LEU A 1 429 ? -16.531 27.141 10.438 1 95.19 429 LEU A N 1
ATOM 3320 C CA . LEU A 1 429 ? -15.188 27.422 9.945 1 95.19 429 LEU A CA 1
ATOM 3321 C C . LEU A 1 429 ? -14.367 26.141 9.852 1 95.19 429 LEU A C 1
ATOM 3323 O O . LEU A 1 429 ? -14.562 25.219 10.656 1 95.19 429 LEU A O 1
ATOM 3327 N N . ASN A 1 430 ? -13.57 25.984 8.859 1 96.38 430 ASN A N 1
ATOM 3328 C CA . ASN A 1 430 ? -12.773 24.781 8.648 1 96.38 430 ASN A CA 1
ATOM 3329 C C . ASN A 1 430 ? -11.375 25.125 8.141 1 96.38 430 ASN A C 1
ATOM 3331 O O . ASN A 1 430 ? -11.133 25.125 6.934 1 96.38 430 ASN A O 1
ATOM 3335 N N . TYR A 1 431 ? -10.414 25.266 9.125 1 96.06 431 TYR A N 1
ATOM 3336 C CA . TYR A 1 431 ? -9.078 25.75 8.773 1 96.06 431 TYR A CA 1
ATOM 3337 C C . TYR A 1 431 ? -8.109 24.578 8.609 1 96.06 431 TYR A C 1
ATOM 3339 O O . TYR A 1 431 ? -7.043 24.734 8.008 1 96.06 431 TYR A O 1
ATOM 3347 N N . GLY A 1 432 ? -8.352 23.391 9.109 1 94.44 432 GLY A N 1
ATOM 3348 C CA . GLY A 1 432 ? -7.434 22.266 9.094 1 94.44 432 GLY A CA 1
ATOM 3349 C C . GLY A 1 432 ? -6.555 22.203 10.328 1 94.44 432 GLY A C 1
ATOM 3350 O O . GLY A 1 432 ? -6.887 22.766 11.367 1 94.44 432 GLY A O 1
ATOM 3351 N N . ASP A 1 433 ? -5.512 21.406 10.273 1 92.19 433 ASP A N 1
ATOM 3352 C CA . ASP A 1 433 ? -4.582 21.203 11.383 1 92.19 433 ASP A CA 1
ATOM 3353 C C . ASP A 1 433 ? -3.727 22.438 11.617 1 92.19 433 ASP A C 1
ATOM 3355 O O . ASP A 1 433 ? -3.629 23.312 10.75 1 92.19 433 ASP A O 1
ATOM 3359 N N . TYR A 1 434 ? -3.262 22.609 12.906 1 89.69 434 TYR A N 1
ATOM 3360 C CA . TYR A 1 434 ? -2.414 23.734 13.289 1 89.69 434 TYR A CA 1
ATOM 3361 C C . TYR A 1 434 ? -3.154 25.062 13.125 1 89.69 434 TYR A C 1
ATOM 3363 O O . TYR A 1 434 ? -2.623 26.016 12.547 1 89.69 434 TYR A O 1
ATOM 3371 N N . SER A 1 435 ? -4.418 25 13.531 1 90.69 435 SER A N 1
ATOM 3372 C CA . SER A 1 435 ? -5.27 26.188 13.469 1 90.69 435 SER A CA 1
ATOM 3373 C C . SER A 1 435 ? -6.121 26.328 14.727 1 90.69 435 SER A C 1
ATOM 3375 O O . SER A 1 435 ? -7.242 26.844 14.672 1 90.69 435 SER A O 1
ATOM 3377 N N . GLY A 1 436 ? -5.621 25.797 15.82 1 82.06 436 GLY A N 1
ATOM 3378 C CA . GLY A 1 436 ? -6.371 25.859 17.062 1 82.06 436 GLY A CA 1
ATOM 3379 C C . GLY A 1 436 ? -7.359 24.719 17.234 1 82.06 436 GLY A C 1
ATOM 3380 O O . GLY A 1 436 ? -7.301 23.734 16.484 1 82.06 436 GLY A O 1
ATOM 3381 N N . SER A 1 437 ? -8.273 24.844 18.203 1 76.69 437 SER A N 1
ATOM 3382 C CA . SER A 1 437 ? -9.195 23.75 18.516 1 76.69 437 SER A CA 1
ATOM 3383 C C . SER A 1 437 ? -10.125 23.469 17.328 1 76.69 437 SER A C 1
ATOM 3385 O O . SER A 1 437 ? -10.781 24.375 16.828 1 76.69 437 SER A O 1
ATOM 3387 N N . TRP A 1 438 ? -10.117 22.25 16.859 1 72.94 438 TRP A N 1
ATOM 3388 C CA . TRP A 1 438 ? -10.938 21.688 15.789 1 72.94 438 TRP A CA 1
ATOM 3389 C C . TRP A 1 438 ? -10.672 22.406 14.469 1 72.94 438 TRP A C 1
ATOM 3391 O O . TRP A 1 438 ? -11.414 22.219 13.492 1 72.94 438 TRP A O 1
ATOM 3401 N N . GLY A 1 439 ? -9.641 23.312 14.492 1 83.75 439 GLY A N 1
ATOM 3402 C CA . GLY A 1 439 ? -9.383 24.062 13.281 1 83.75 439 GLY A CA 1
ATOM 3403 C C . GLY A 1 439 ? -10.43 25.125 13.016 1 83.75 439 GLY A C 1
ATOM 3404 O O . GLY A 1 439 ? -10.68 25.484 11.859 1 83.75 439 GLY A O 1
ATOM 3405 N N . GLU A 1 440 ? -11.148 25.625 14.094 1 87.31 440 GLU A N 1
ATOM 3406 C CA . GLU A 1 440 ? -12.328 26.453 13.891 1 87.31 440 GLU A CA 1
ATOM 3407 C C . GLU A 1 440 ? -12.258 27.719 14.727 1 87.31 440 GLU A C 1
ATOM 3409 O O . GLU A 1 440 ? -13.172 28.547 14.688 1 87.31 440 GLU A O 1
ATOM 3414 N N . TYR A 1 441 ? -11.188 27.953 15.383 1 84.06 441 TYR A N 1
ATOM 3415 C CA . TYR A 1 441 ? -11.141 29.156 16.203 1 84.06 441 TYR A CA 1
ATOM 3416 C C . TYR A 1 441 ? -11.312 30.406 15.344 1 84.06 441 TYR A C 1
ATOM 3418 O O . TYR A 1 441 ? -10.562 30.625 14.391 1 84.06 441 TYR A O 1
ATOM 3426 N N . PRO A 1 442 ? -12.25 31.094 15.75 1 84.25 442 PRO A N 1
ATOM 3427 C CA . PRO A 1 442 ? -12.523 32.25 14.898 1 84.25 442 PRO A CA 1
ATOM 3428 C C . PRO A 1 442 ? -11.43 33.312 14.961 1 84.25 442 PRO A C 1
ATOM 3430 O O . PRO A 1 442 ? -11.078 33.781 16.047 1 84.25 442 PRO A O 1
ATOM 3433 N N . VAL A 1 443 ? -10.906 33.625 13.828 1 89.06 443 VAL A N 1
ATOM 3434 C CA . VAL A 1 443 ? -10.016 34.781 13.695 1 89.06 443 VAL A CA 1
ATOM 3435 C C . VAL A 1 443 ? -10.758 35.938 13.008 1 89.06 443 VAL A C 1
ATOM 3437 O O . VAL A 1 443 ? -11.852 35.75 12.477 1 89.06 443 VAL A O 1
ATOM 3440 N N . SER A 1 444 ? -10.172 37.031 13.109 1 88 444 SER A N 1
ATOM 3441 C CA . SER A 1 444 ? -10.828 38.219 12.539 1 88 444 SER A CA 1
ATOM 3442 C C . SER A 1 444 ? -11.047 38.031 11.039 1 88 444 SER A C 1
ATOM 3444 O O . SER A 1 444 ? -10.219 37.438 10.344 1 88 444 SER A O 1
ATOM 3446 N N . ASN A 1 445 ? -12.211 38.531 10.562 1 90.12 445 ASN A N 1
ATOM 3447 C CA . ASN A 1 445 ? -12.57 38.531 9.148 1 90.12 445 ASN A CA 1
ATOM 3448 C C . ASN A 1 445 ? -12.711 37.125 8.578 1 90.12 445 ASN A C 1
ATOM 3450 O O . ASN A 1 445 ? -12.297 36.875 7.449 1 90.12 445 ASN A O 1
ATOM 3454 N N . SER A 1 446 ? -13.117 36.25 9.414 1 94.06 446 SER A N 1
ATOM 3455 C CA . SER A 1 446 ? -13.438 34.906 8.93 1 94.06 446 SER A CA 1
ATOM 3456 C C . SER A 1 446 ? -14.859 34.844 8.391 1 94.06 446 SER A C 1
ATOM 3458 O O . SER A 1 446 ? -15.695 35.688 8.727 1 94.06 446 SER A O 1
ATOM 3460 N N . SER A 1 447 ? -15.094 33.875 7.508 1 95.25 447 SER A N 1
ATOM 3461 C CA . SER A 1 447 ? -16.422 33.75 6.938 1 95.25 447 SER A CA 1
ATOM 3462 C C . SER A 1 447 ? -16.781 32.281 6.723 1 95.25 447 SER A C 1
ATOM 3464 O O . SER A 1 447 ? -15.938 31.469 6.336 1 95.25 447 SER A O 1
ATOM 3466 N N . THR A 1 448 ? -18.062 31.891 7 1 97.5 448 THR A N 1
ATOM 3467 C CA . THR A 1 448 ? -18.594 30.578 6.645 1 97.5 448 THR A CA 1
ATOM 3468 C C . THR A 1 448 ? -19.234 30.609 5.258 1 97.5 448 THR A C 1
ATOM 3470 O O . THR A 1 448 ? -19.438 31.688 4.688 1 97.5 448 THR A O 1
ATOM 3473 N N . ILE A 1 449 ? -19.5 29.406 4.703 1 98.75 449 ILE A N 1
ATOM 3474 C CA . ILE A 1 449 ? -20.125 29.328 3.385 1 98.75 449 ILE A CA 1
ATOM 3475 C C . ILE A 1 449 ? -21.5 29.984 3.426 1 98.75 449 ILE A C 1
ATOM 3477 O O . ILE A 1 449 ? -21.859 30.766 2.539 1 98.75 449 ILE A O 1
ATOM 3481 N N . ARG A 1 450 ? -22.328 29.703 4.43 1 98.62 450 ARG A N 1
ATOM 3482 C CA . ARG A 1 450 ? -23.688 30.25 4.539 1 98.62 450 ARG A CA 1
ATOM 3483 C C . ARG A 1 450 ? -23.656 31.766 4.621 1 98.62 450 ARG A C 1
ATOM 3485 O O . ARG A 1 450 ? -24.422 32.438 3.939 1 98.62 450 ARG A O 1
ATOM 3492 N N . GLN A 1 451 ? -22.766 32.312 5.504 1 97.88 451 GLN A N 1
ATOM 3493 C CA . GLN A 1 451 ? -22.641 33.75 5.641 1 97.88 451 GLN A CA 1
ATOM 3494 C C . GLN A 1 451 ? -22.375 34.438 4.293 1 97.88 451 GLN A C 1
ATOM 3496 O O . GLN A 1 451 ? -23.031 35.406 3.928 1 97.88 451 GLN A O 1
ATOM 3501 N N . ALA A 1 452 ? -21.391 33.875 3.607 1 98.62 452 ALA A N 1
ATOM 3502 C CA . ALA A 1 452 ? -20.953 34.469 2.348 1 98.62 452 ALA A CA 1
ATOM 3503 C C . ALA A 1 452 ? -22.047 34.375 1.287 1 98.62 452 ALA A C 1
ATOM 3505 O O . ALA A 1 452 ? -22.266 35.312 0.519 1 98.62 452 ALA A O 1
ATOM 3506 N N . MET A 1 453 ? -22.703 33.219 1.174 1 98.69 453 MET A N 1
ATOM 3507 C CA . MET A 1 453 ? -23.781 33.031 0.202 1 98.69 453 MET A CA 1
ATOM 3508 C C . MET A 1 453 ? -24.953 33.969 0.514 1 98.69 453 MET A C 1
ATOM 3510 O O . MET A 1 453 ? -25.547 34.562 -0.394 1 98.69 453 MET A O 1
ATOM 3514 N N . LYS A 1 454 ? -25.328 34.031 1.777 1 97.75 454 LYS A N 1
ATOM 3515 C CA . LYS A 1 454 ? -26.406 34.938 2.195 1 97.75 454 LYS A CA 1
ATOM 3516 C C . LYS A 1 454 ? -26.094 36.375 1.812 1 97.75 454 LYS A C 1
ATOM 3518 O O . LYS A 1 454 ? -26.953 37.094 1.289 1 97.75 454 LYS A O 1
ATOM 3523 N N . ASP A 1 455 ? -24.906 36.812 2.113 1 97.69 455 ASP A N 1
ATOM 3524 C CA . ASP A 1 455 ? -24.484 38.188 1.79 1 97.69 455 ASP A CA 1
ATOM 3525 C C . ASP A 1 455 ? -24.562 38.438 0.286 1 97.69 455 ASP A C 1
ATOM 3527 O O . ASP A 1 455 ? -25.031 39.5 -0.151 1 97.69 455 ASP A O 1
ATOM 3531 N N . TYR A 1 456 ? -24.062 37.5 -0.497 1 98.19 456 TYR A N 1
ATOM 3532 C CA . TYR A 1 456 ? -24.094 37.625 -1.949 1 98.19 456 TYR A CA 1
ATOM 3533 C C . TYR A 1 456 ? -25.516 37.75 -2.461 1 98.19 456 TYR A C 1
ATOM 3535 O O . TYR A 1 456 ? -25.812 38.625 -3.275 1 98.19 456 TYR A O 1
ATOM 3543 N N . LEU A 1 457 ? -26.406 36.875 -2.043 1 98.12 457 LEU A N 1
ATOM 3544 C CA . LEU A 1 457 ? -27.781 36.812 -2.529 1 98.12 457 LEU A CA 1
ATOM 3545 C C . LEU A 1 457 ? -28.547 38.094 -2.117 1 98.12 457 LEU A C 1
ATOM 3547 O O . LEU A 1 457 ? -29.328 38.625 -2.902 1 98.12 457 LEU A O 1
ATOM 3551 N N . SER A 1 458 ? -28.344 38.5 -0.853 1 97.44 458 SER A N 1
ATOM 3552 C CA . SER A 1 458 ? -29.031 39.719 -0.378 1 97.44 458 SER A CA 1
ATOM 3553 C C . SER A 1 458 ? -28.656 40.938 -1.217 1 97.44 458 SER A C 1
ATOM 3555 O O . SER A 1 458 ? -29.469 41.812 -1.443 1 97.44 458 SER A O 1
ATOM 3557 N N . THR A 1 459 ? -27.484 40.938 -1.665 1 97.62 459 THR A N 1
ATOM 3558 C CA . THR A 1 459 ? -26.969 42.094 -2.408 1 97.62 459 THR A CA 1
ATOM 3559 C C . THR A 1 459 ? -27.344 42 -3.885 1 97.62 459 THR A C 1
ATOM 3561 O O . THR A 1 459 ? -27.734 42.969 -4.5 1 97.62 459 THR A O 1
ATOM 3564 N N . ASN A 1 460 ? -27.281 40.812 -4.473 1 97.31 460 ASN A N 1
ATOM 3565 C CA . ASN A 1 460 ? -27.344 40.656 -5.926 1 97.31 460 ASN A CA 1
ATOM 3566 C C . ASN A 1 460 ? -28.672 40.062 -6.383 1 97.31 460 ASN A C 1
ATOM 3568 O O . ASN A 1 460 ? -29.094 40.281 -7.516 1 97.31 460 ASN A O 1
ATOM 3572 N N . HIS A 1 461 ? -29.234 39.281 -5.484 1 97.31 461 HIS A N 1
ATOM 3573 C CA . HIS A 1 461 ? -30.469 38.594 -5.812 1 97.31 461 HIS A CA 1
ATOM 3574 C C . HIS A 1 461 ? -31.391 38.5 -4.598 1 97.31 461 HIS A C 1
ATOM 3576 O O . HIS A 1 461 ? -31.688 37.406 -4.121 1 97.31 461 HIS A O 1
ATOM 3582 N N . PRO A 1 462 ? -31.922 39.531 -4.172 1 95.75 462 PRO A N 1
ATOM 3583 C CA . PRO A 1 462 ? -32.688 39.562 -2.914 1 95.75 462 PRO A CA 1
ATOM 3584 C C . PRO A 1 462 ? -33.906 38.688 -2.943 1 95.75 462 PRO A C 1
ATOM 3586 O O . PRO A 1 462 ? -34.469 38.344 -1.89 1 95.75 462 PRO A O 1
ATOM 3589 N N . ASN A 1 463 ? -34.438 38.25 -4.102 1 95.44 463 ASN A N 1
ATOM 3590 C CA . ASN A 1 463 ? -35.625 37.438 -4.203 1 95.44 463 ASN A CA 1
ATOM 3591 C C . ASN A 1 463 ? -35.312 35.938 -4.172 1 95.44 463 ASN A C 1
ATOM 3593 O O . ASN A 1 463 ? -36.219 35.125 -4.141 1 95.44 463 ASN A O 1
ATOM 3597 N N . VAL A 1 464 ? -34.031 35.625 -4.207 1 97.88 464 VAL A N 1
ATOM 3598 C CA . VAL A 1 464 ? -33.625 34.219 -4.141 1 97.88 464 VAL A CA 1
ATOM 3599 C C . VAL A 1 464 ? -33.438 33.812 -2.684 1 97.88 464 VAL A C 1
ATOM 3601 O O . VAL A 1 464 ? -32.75 34.469 -1.915 1 97.88 464 VAL A O 1
ATOM 3604 N N . SER A 1 465 ? -34.094 32.75 -2.281 1 96.94 465 SER A N 1
ATOM 3605 C CA . SER A 1 465 ? -34.031 32.281 -0.9 1 96.94 465 SER A CA 1
ATOM 3606 C C . SER A 1 465 ? -32.875 31.297 -0.716 1 96.94 465 SER A C 1
ATOM 3608 O O . SER A 1 465 ? -32.625 30.469 -1.596 1 96.94 465 SER A O 1
ATOM 3610 N N . LEU A 1 466 ? -32.188 31.391 0.391 1 97.88 466 LEU A N 1
ATOM 3611 C CA . LEU A 1 466 ? -31.203 30.406 0.833 1 97.88 466 LEU A CA 1
ATOM 3612 C C . LEU A 1 466 ? -31.703 29.656 2.055 1 97.88 466 LEU A C 1
ATOM 3614 O O . LEU A 1 466 ? -32.062 30.266 3.068 1 97.88 466 LEU A O 1
ATOM 3618 N N . VAL A 1 467 ? -31.812 28.359 1.942 1 97.5 467 VAL A N 1
ATOM 3619 C CA . VAL A 1 467 ? -32.188 27.5 3.064 1 97.5 467 VAL A CA 1
ATOM 3620 C C . VAL A 1 467 ? -31.047 26.531 3.367 1 97.5 467 VAL A C 1
ATOM 3622 O O . VAL A 1 467 ? -30.25 26.203 2.484 1 97.5 467 VAL A O 1
ATOM 3625 N N . SER A 1 468 ? -30.906 26.156 4.613 1 97.38 468 SER A N 1
ATOM 3626 C CA . SER A 1 468 ? -29.766 25.312 4.945 1 97.38 468 SER A CA 1
ATOM 3627 C C . SER A 1 468 ? -30.125 24.266 5.996 1 97.38 468 SER A C 1
ATOM 3629 O O . SER A 1 468 ? -31.078 24.453 6.746 1 97.38 468 SER A O 1
ATOM 3631 N N . SER A 1 469 ? -29.406 23.172 6 1 97.69 469 SER A N 1
ATOM 3632 C CA . SER A 1 469 ? -29.453 22.094 6.984 1 97.69 469 SER A CA 1
ATOM 3633 C C . SER A 1 469 ? -28.141 21.328 7.039 1 97.69 469 SER A C 1
ATOM 3635 O O . SER A 1 469 ? -27.516 21.078 6.004 1 97.69 469 SER A O 1
ATOM 3637 N N . TRP A 1 470 ? -27.672 20.906 8.227 1 97.75 470 TRP A N 1
ATOM 3638 C CA . TRP A 1 470 ? -26.406 20.203 8.352 1 97.75 470 TRP A CA 1
ATOM 3639 C C . TRP A 1 470 ? -26.531 18.766 7.863 1 97.75 470 TRP A C 1
ATOM 3641 O O . TRP A 1 470 ? -25.672 18.266 7.137 1 97.75 470 TRP A O 1
ATOM 3651 N N . GLY A 1 471 ? -27.484 18.094 8.328 1 97.88 471 GLY A N 1
ATOM 3652 C CA . GLY A 1 471 ? -27.828 16.75 7.867 1 97.88 471 GLY A CA 1
ATOM 3653 C C . GLY A 1 471 ? -26.891 15.68 8.383 1 97.88 471 GLY A C 1
ATOM 3654 O O . GLY A 1 471 ? -27.25 14.5 8.43 1 97.88 471 GLY A O 1
ATOM 3655 N N . ALA A 1 472 ? -25.594 16.016 8.781 1 97.69 472 ALA A N 1
ATOM 3656 C CA . ALA A 1 472 ? -24.609 15.086 9.312 1 97.69 472 ALA A CA 1
ATOM 3657 C C . ALA A 1 472 ? -23.5 15.828 10.07 1 97.69 472 ALA A C 1
ATOM 3659 O O . ALA A 1 472 ? -23.312 17.031 9.875 1 97.69 472 ALA A O 1
ATOM 3660 N N . ASP A 1 473 ? -22.781 15.07 10.953 1 96.69 473 ASP A N 1
ATOM 3661 C CA . ASP A 1 473 ? -21.578 15.617 11.594 1 96.69 473 ASP A CA 1
ATOM 3662 C C . ASP A 1 473 ? -20.406 15.656 10.617 1 96.69 473 ASP A C 1
ATOM 3664 O O . ASP A 1 473 ? -20.469 15.062 9.539 1 96.69 473 ASP A O 1
ATOM 3668 N N . THR A 1 474 ? -19.406 16.422 10.992 1 95.81 474 THR A N 1
ATOM 3669 C CA . THR A 1 474 ? -18.234 16.547 10.141 1 95.81 474 THR A CA 1
ATOM 3670 C C . THR A 1 474 ? -17.5 15.219 10.023 1 95.81 474 THR A C 1
ATOM 3672 O O . THR A 1 474 ? -16.75 15 9.07 1 95.81 474 THR A O 1
ATOM 3675 N N . TRP A 1 475 ? -17.719 14.375 11.039 1 94.88 475 TRP A N 1
ATOM 3676 C CA . TRP A 1 475 ? -17.156 13.031 11.047 1 94.88 475 TRP A CA 1
ATOM 3677 C C . TRP A 1 475 ? -18.031 12.078 11.844 1 94.88 475 TRP A C 1
ATOM 3679 O O . TRP A 1 475 ? -19.266 12.18 11.82 1 94.88 475 TRP A O 1
ATOM 3689 N N . MET A 1 476 ? -17.406 11.117 12.578 1 94.38 476 MET A N 1
ATOM 3690 C CA . MET A 1 476 ? -18.172 9.969 13.062 1 94.38 476 MET A CA 1
ATOM 3691 C C . MET A 1 476 ? -18.672 10.211 14.477 1 94.38 476 MET A C 1
ATOM 3693 O O . MET A 1 476 ? -19.125 9.273 15.141 1 94.38 476 MET A O 1
ATOM 3697 N N . TYR A 1 477 ? -18.547 11.43 15.008 1 94.75 477 TYR A N 1
ATOM 3698 C CA . TYR A 1 477 ? -19.047 11.734 16.344 1 94.75 477 TYR A CA 1
ATOM 3699 C C . TYR A 1 477 ? -19.609 13.148 16.406 1 94.75 477 TYR A C 1
ATOM 3701 O O . TYR A 1 477 ? -19.328 13.984 15.555 1 94.75 477 TYR A O 1
ATOM 3709 N N . THR A 1 478 ? -20.438 13.422 17.406 1 95.81 478 THR A N 1
ATOM 3710 C CA . THR A 1 478 ? -21 14.742 17.656 1 95.81 478 THR A CA 1
ATOM 3711 C C . THR A 1 478 ? -19.953 15.68 18.234 1 95.81 478 THR A C 1
ATOM 3713 O O . THR A 1 478 ? -19.625 15.602 19.406 1 95.81 478 THR A O 1
ATOM 3716 N N . ALA A 1 479 ? -19.531 16.641 17.406 1 93.94 479 ALA A N 1
ATOM 3717 C CA . ALA A 1 479 ? -18.422 17.5 17.812 1 93.94 479 ALA A CA 1
ATOM 3718 C C . ALA A 1 479 ? -18.922 18.844 18.297 1 93.94 479 ALA A C 1
ATOM 3720 O O . ALA A 1 479 ? -20.094 19.188 18.109 1 93.94 479 ALA A O 1
ATOM 3721 N N . GLN A 1 480 ? -18.031 19.516 18.938 1 95.94 480 GLN A N 1
ATOM 3722 C CA . GLN A 1 480 ? -18.25 20.891 19.375 1 95.94 480 GLN A CA 1
ATOM 3723 C C . GLN A 1 480 ? -17.844 21.891 18.281 1 95.94 480 GLN A C 1
ATOM 3725 O O . GLN A 1 480 ? -16.672 21.953 17.891 1 95.94 480 GLN A O 1
ATOM 3730 N N . HIS A 1 481 ? -18.828 22.609 17.812 1 96 481 HIS A N 1
ATOM 3731 C CA . HIS A 1 481 ? -18.516 23.625 16.812 1 96 481 HIS A CA 1
ATOM 3732 C C . HIS A 1 481 ? -18.828 25.016 17.312 1 96 481 HIS A C 1
ATOM 3734 O O . HIS A 1 481 ? -19.906 25.25 17.875 1 96 481 HIS A O 1
ATOM 3740 N N . GLY A 1 482 ? -17.859 25.938 17.172 1 95.31 482 GLY A N 1
ATOM 3741 C CA . GLY A 1 482 ? -18.094 27.312 17.578 1 95.31 482 GLY A CA 1
ATOM 3742 C C . GLY A 1 482 ? -19.219 27.969 16.797 1 95.31 482 GLY A C 1
ATOM 3743 O O . GLY A 1 482 ? -19.359 27.734 15.594 1 95.31 482 GLY A O 1
ATOM 3744 N N . ILE A 1 483 ? -20.016 28.75 17.484 1 95.88 483 ILE A N 1
ATOM 3745 C CA . ILE A 1 483 ? -21.078 29.5 16.812 1 95.88 483 ILE A CA 1
ATOM 3746 C C . ILE A 1 483 ? -20.453 30.672 16.047 1 95.88 483 ILE A C 1
ATOM 3748 O O . ILE A 1 483 ? -19.75 31.5 16.625 1 95.88 483 ILE A O 1
ATOM 3752 N N . PRO A 1 484 ? -20.656 30.703 14.75 1 94.88 484 PRO A N 1
ATOM 3753 C CA . PRO A 1 484 ? -20.062 31.781 13.969 1 94.88 484 PRO A CA 1
ATOM 3754 C C . PRO A 1 484 ? -20.5 33.156 14.445 1 94.88 484 PRO A C 1
ATOM 3756 O O . PRO A 1 484 ? -21.656 33.375 14.82 1 94.88 484 PRO A O 1
ATOM 3759 N N . GLY A 1 485 ? -19.609 34.156 14.352 1 94.88 485 GLY A N 1
ATOM 3760 C CA . GLY A 1 485 ? -19.797 35.5 14.914 1 94.88 485 GLY A CA 1
ATOM 3761 C C . GLY A 1 485 ? -20.906 36.281 14.25 1 94.88 485 GLY A C 1
ATOM 3762 O O . GLY A 1 485 ? -21.562 37.094 14.891 1 94.88 485 GLY A O 1
ATOM 3763 N N . TYR A 1 486 ? -21.203 36.031 12.969 1 95.56 486 TYR A N 1
ATOM 3764 C CA . TYR A 1 486 ? -22.203 36.812 12.258 1 95.56 486 TYR A CA 1
ATOM 3765 C C . TYR A 1 486 ? -23.609 36.5 12.766 1 95.56 486 TYR A C 1
ATOM 3767 O O . TYR A 1 486 ? -24.562 37.25 12.5 1 95.56 486 TYR A O 1
ATOM 3775 N N . LEU A 1 487 ? -23.766 35.375 13.57 1 96.62 487 LEU A N 1
ATOM 3776 C CA . LEU A 1 487 ? -25.062 35 14.133 1 96.62 487 LEU A CA 1
ATOM 3777 C C . LEU A 1 487 ? -25.219 35.531 15.547 1 96.62 487 LEU A C 1
ATOM 3779 O O . LEU A 1 487 ? -26.297 35.406 16.141 1 96.62 487 LEU A O 1
ATOM 3783 N N . LEU A 1 488 ? -24.172 36.094 16.094 1 97.44 488 LEU A N 1
ATOM 3784 C CA . LEU A 1 488 ? -24.172 36.719 17.422 1 97.44 488 LEU A CA 1
ATOM 3785 C C . LEU A 1 488 ? -24.156 38.219 17.312 1 97.44 488 LEU A C 1
ATOM 3787 O O . LEU A 1 488 ? -23.5 38.781 16.438 1 97.44 488 LEU A O 1
ATOM 3791 N N . SER A 1 489 ? -24.906 38.875 18.219 1 97.56 489 SER A N 1
ATOM 3792 C CA . SER A 1 489 ? -24.938 40.344 18.172 1 97.56 489 SER A CA 1
ATOM 3793 C C . SER A 1 489 ? -25.078 40.906 19.578 1 97.56 489 SER A C 1
ATOM 3795 O O . SER A 1 489 ? -25.547 40.25 20.5 1 97.56 489 SER A O 1
ATOM 3797 N N . SER A 1 490 ? -24.641 42.062 19.781 1 97 490 SER A N 1
ATOM 3798 C CA . SER A 1 490 ? -24.844 42.906 20.953 1 97 490 SER A CA 1
ATOM 3799 C C . SER A 1 490 ? -25.406 44.25 20.578 1 97 490 SER A C 1
ATOM 3801 O O . SER A 1 490 ? -24.828 44.969 19.734 1 97 490 SER A O 1
ATOM 3803 N N . ASN A 1 491 ? -26.516 44.625 21.219 1 94.25 491 ASN A N 1
ATOM 3804 C CA . ASN A 1 491 ? -27.203 45.875 20.922 1 94.25 491 ASN A CA 1
ATOM 3805 C C . ASN A 1 491 ? -27.438 46.062 19.438 1 94.25 491 ASN A C 1
ATOM 3807 O O . ASN A 1 491 ? -27.188 47.125 18.875 1 94.25 491 ASN A O 1
ATOM 3811 N N . GLY A 1 492 ? -27.703 44.938 18.812 1 92.62 492 GLY A N 1
ATOM 3812 C CA . GLY A 1 492 ? -28.078 44.969 17.406 1 92.62 492 GLY A CA 1
ATOM 3813 C C . GLY A 1 492 ? -26.891 44.938 16.453 1 92.62 492 GLY A C 1
ATOM 3814 O O . GLY A 1 492 ? -27.062 44.844 15.242 1 92.62 492 GLY A O 1
ATOM 3815 N N . ILE A 1 493 ? -25.734 44.938 16.922 1 95.44 493 ILE A N 1
ATOM 3816 C CA . ILE A 1 493 ? -24.531 44.938 16.078 1 95.44 493 ILE A CA 1
ATOM 3817 C C . ILE A 1 493 ? -23.984 43.5 16 1 95.44 493 ILE A C 1
ATOM 3819 O O . ILE A 1 493 ? -23.562 42.938 17.016 1 95.44 493 ILE A O 1
ATOM 3823 N N . PRO A 1 494 ? -23.875 43 14.812 1 94.31 494 PRO A N 1
ATOM 3824 C CA . PRO A 1 494 ? -23.391 41.625 14.68 1 94.31 494 PRO A CA 1
ATOM 3825 C C . PRO A 1 494 ? -21.875 41.5 14.898 1 94.31 494 PRO A C 1
ATOM 3827 O O . PRO A 1 494 ? -21.156 42.5 14.742 1 94.31 494 PRO A O 1
ATOM 3830 N N . GLY A 1 495 ? -21.391 40.312 15.18 1 93.38 495 GLY A N 1
ATOM 3831 C CA . GLY A 1 495 ? -19.953 40.062 15.25 1 93.38 495 GLY A CA 1
ATOM 3832 C C . GLY A 1 495 ? -19.531 39.406 16.547 1 93.38 495 GLY A C 1
ATOM 3833 O O . GLY A 1 495 ? -18.375 39.031 16.703 1 93.38 495 GLY A O 1
ATOM 3834 N N . GLY A 1 496 ? -20.391 39.219 17.484 1 96.25 496 GLY A N 1
ATOM 3835 C CA . GLY A 1 496 ? -20.078 38.656 18.781 1 96.25 496 GLY A CA 1
ATOM 3836 C C . GLY A 1 496 ? -20.984 39.125 19.891 1 96.25 496 GLY A C 1
ATOM 3837 O O . GLY A 1 496 ? -21.953 39.844 19.625 1 96.25 496 GLY A O 1
ATOM 3838 N N . LEU A 1 497 ? -20.688 38.688 21.078 1 98.12 497 LEU A N 1
ATOM 3839 C CA . LEU A 1 497 ? -21.375 39.125 22.297 1 98.12 497 LEU A CA 1
ATOM 3840 C C . LEU A 1 497 ? -20.547 40.156 23.047 1 98.12 497 LEU A C 1
ATOM 3842 O O . LEU A 1 497 ? -19.344 40.312 22.797 1 98.12 497 LEU A O 1
ATOM 3846 N N . LEU A 1 498 ? -21.219 40.938 23.859 1 98.25 498 LEU A N 1
ATOM 3847 C CA . LEU A 1 498 ? -20.484 41.906 24.688 1 98.25 498 LEU A CA 1
ATOM 3848 C C . LEU A 1 498 ? -19.844 41.219 25.891 1 98.25 498 LEU A C 1
ATOM 3850 O O . LEU A 1 498 ? -20.547 40.688 26.766 1 98.25 498 LEU A O 1
ATOM 3854 N N . ALA A 1 499 ? -18.609 41.188 25.906 1 98.06 499 ALA A N 1
ATOM 3855 C CA . ALA A 1 499 ? -17.844 40.594 27 1 98.06 499 ALA A CA 1
ATOM 3856 C C . ALA A 1 499 ? -17.484 41.656 28.047 1 98.06 499 ALA A C 1
ATOM 3858 O O . ALA A 1 499 ? -16.984 42.719 27.719 1 98.06 499 ALA A O 1
ATOM 3859 N N . THR A 1 500 ? -17.75 41.406 29.25 1 98.38 500 THR A N 1
ATOM 3860 C CA . THR A 1 500 ? -17.25 42.188 30.391 1 98.38 500 THR A CA 1
ATOM 3861 C C . THR A 1 500 ? -16.25 41.375 31.203 1 98.38 500 THR A C 1
ATOM 3863 O O . THR A 1 500 ? -16.594 40.344 31.797 1 98.38 500 THR A O 1
ATOM 3866 N N . TYR A 1 501 ? -15.039 41.844 31.203 1 98.19 501 TYR A N 1
ATOM 3867 C CA . TYR A 1 501 ? -13.961 41.156 31.906 1 98.19 501 TYR A CA 1
ATOM 3868 C C . TYR A 1 501 ? -13.805 41.688 33.312 1 98.19 501 TYR A C 1
ATOM 3870 O O . TYR A 1 501 ? -13.82 42.906 33.531 1 98.19 501 TYR A O 1
ATOM 3878 N N . TYR A 1 502 ? -13.664 40.781 34.312 1 97.81 502 TYR A N 1
ATOM 3879 C CA . TYR A 1 502 ? -13.484 41.094 35.719 1 97.81 502 TYR A CA 1
ATOM 3880 C C . TYR A 1 502 ? -12.133 40.625 36.219 1 97.81 502 TYR A C 1
ATOM 3882 O O . TYR A 1 502 ? -11.672 39.531 35.844 1 97.81 502 TYR A O 1
ATOM 3890 N N . SER A 1 503 ? -11.5 41.344 37.062 1 95.44 503 SER A N 1
ATOM 3891 C CA . SER A 1 503 ? -10.148 41.062 37.5 1 95.44 503 SER A CA 1
ATOM 3892 C C . SER A 1 503 ? -10.156 39.938 38.562 1 95.44 503 SER A C 1
ATOM 3894 O O . SER A 1 503 ? -9.094 39.469 38.969 1 95.44 503 SER A O 1
ATOM 3896 N N . ASP A 1 504 ? -11.328 39.531 39 1 93.62 504 ASP A N 1
ATOM 3897 C CA . ASP A 1 504 ? -11.438 38.438 39.969 1 93.62 504 ASP A CA 1
ATOM 3898 C C . ASP A 1 504 ? -12.297 37.312 39.406 1 93.62 504 ASP A C 1
ATOM 3900 O O . ASP A 1 504 ? -12.867 37.406 38.312 1 93.62 504 ASP A O 1
ATOM 3904 N N . ILE A 1 505 ? -12.43 36.25 40.219 1 95.19 505 ILE A N 1
ATOM 3905 C CA . ILE A 1 505 ? -13.109 35.031 39.75 1 95.19 505 ILE A CA 1
ATOM 3906 C C . ILE A 1 505 ? -14.594 35.125 40.094 1 95.19 505 ILE A C 1
ATOM 3908 O O . ILE A 1 505 ? -15.359 34.219 39.75 1 95.19 505 ILE A O 1
ATOM 3912 N N . ASN A 1 506 ? -15.07 36.219 40.75 1 95.06 506 ASN A N 1
ATOM 3913 C CA . ASN A 1 506 ? -16.422 36.219 41.281 1 95.06 506 ASN A CA 1
ATOM 3914 C C . ASN A 1 506 ? -17.281 37.281 40.594 1 95.06 506 ASN A C 1
ATOM 3916 O O . ASN A 1 506 ? -18.312 37.719 41.156 1 95.06 506 ASN A O 1
ATOM 3920 N N . PHE A 1 507 ? -16.891 37.844 39.531 1 96.94 507 PHE A N 1
ATOM 3921 C CA . PHE A 1 507 ? -17.625 38.812 38.688 1 96.94 507 PHE A CA 1
ATOM 3922 C C . PHE A 1 507 ? -17.797 40.125 39.438 1 96.94 507 PHE A C 1
ATOM 3924 O O . PHE A 1 507 ? -18.844 40.781 39.312 1 96.94 507 PHE A O 1
ATOM 3931 N N . LEU A 1 508 ? -16.984 40.719 40.219 1 93.88 508 LEU A N 1
ATOM 3932 C CA . LEU A 1 508 ? -17.172 41.906 41.031 1 93.88 508 LEU A CA 1
ATOM 3933 C C . LEU A 1 508 ? -16.344 43.062 40.469 1 93.88 508 LEU A C 1
ATOM 3935 O O . LEU A 1 508 ? -16.75 44.219 40.594 1 93.88 508 LEU A O 1
ATOM 3939 N N . ASP A 1 509 ? -15.266 43.062 39.938 1 91.56 509 ASP A N 1
ATOM 3940 C CA . ASP A 1 509 ? -14.352 44.094 39.531 1 91.56 509 ASP A CA 1
ATOM 3941 C C . ASP A 1 509 ? -14.188 44.125 38 1 91.56 509 ASP A C 1
ATOM 3943 O O . ASP A 1 509 ? -13.156 43.719 37.469 1 91.56 509 ASP A O 1
ATOM 3947 N N . ALA A 1 510 ? -15.258 44.812 37.344 1 96.69 510 ALA A N 1
ATOM 3948 C CA . ALA A 1 510 ? -15.203 44.938 35.875 1 96.69 510 ALA A CA 1
ATOM 3949 C C . ALA A 1 510 ? -14.062 45.844 35.438 1 96.69 510 ALA A C 1
ATOM 3951 O O . ALA A 1 510 ? -13.859 46.906 36 1 96.69 510 ALA A O 1
ATOM 3952 N N . VAL A 1 511 ? -13.352 45.469 34.5 1 97.06 511 VAL A N 1
ATOM 3953 C CA . VAL A 1 511 ? -12.164 46.188 34.062 1 97.06 511 VAL A CA 1
ATOM 3954 C C . VAL A 1 511 ? -12.391 46.781 32.688 1 97.06 511 VAL A C 1
ATOM 3956 O O . VAL A 1 511 ? -12.109 47.938 32.438 1 97.06 511 VAL A O 1
ATOM 3959 N N . PHE A 1 512 ? -12.82 46 31.656 1 96.06 512 PHE A N 1
ATOM 3960 C CA . PHE A 1 512 ? -13.086 46.5 30.312 1 96.06 512 PHE A CA 1
ATOM 3961 C C . PHE A 1 512 ? -14.156 45.656 29.625 1 96.06 512 PHE A C 1
ATOM 3963 O O . PHE A 1 512 ? -14.5 44.562 30.094 1 96.06 512 PHE A O 1
ATOM 3970 N N . GLN A 1 513 ? -14.688 46.156 28.547 1 96.44 513 GLN A N 1
ATOM 3971 C CA . GLN A 1 513 ? -15.672 45.5 27.703 1 96.44 513 GLN A CA 1
ATOM 3972 C C . GLN A 1 513 ? -15.203 45.406 26.25 1 96.44 513 GLN A C 1
ATOM 3974 O O . GLN A 1 513 ? -14.523 46.312 25.766 1 96.44 513 GLN A O 1
ATOM 3979 N N . VAL A 1 514 ? -15.508 44.375 25.609 1 95.31 514 VAL A N 1
ATOM 3980 C CA . VAL A 1 514 ? -15.188 44.188 24.188 1 95.31 514 VAL A CA 1
ATOM 3981 C C . VAL A 1 514 ? -16.203 43.25 23.547 1 95.31 514 VAL A C 1
ATOM 3983 O O . VAL A 1 514 ? -16.703 42.344 24.203 1 95.31 514 VAL A O 1
ATOM 3986 N N . GLN A 1 515 ? -16.609 43.438 22.328 1 95.75 515 GLN A N 1
ATOM 3987 C CA . GLN A 1 515 ? -17.453 42.5 21.594 1 95.75 515 GLN A CA 1
ATOM 3988 C C . GLN A 1 515 ? -16.625 41.406 20.969 1 95.75 515 GLN A C 1
ATOM 3990 O O . GLN A 1 515 ? -15.672 41.656 20.234 1 95.75 515 GLN A O 1
ATOM 3995 N N . GLU A 1 516 ? -16.922 40.188 21.25 1 94.5 516 GLU A N 1
ATOM 3996 C CA . GLU A 1 516 ? -16.156 39.031 20.781 1 94.5 516 GLU A CA 1
ATOM 3997 C C . GLU A 1 516 ? -16.969 37.75 20.938 1 94.5 516 GLU A C 1
ATOM 3999 O O . GLU A 1 516 ? -18.047 37.75 21.516 1 94.5 516 GLU A O 1
ATOM 4004 N N . GLN A 1 517 ? -16.469 36.656 20.297 1 93.88 517 GLN A N 1
ATOM 4005 C CA . GLN A 1 517 ? -17.062 35.344 20.469 1 93.88 517 GLN A CA 1
ATOM 4006 C C . GLN A 1 517 ? -16.469 34.656 21.703 1 93.88 517 GLN A C 1
ATOM 4008 O O . GLN A 1 517 ? -15.266 34.75 21.953 1 93.88 517 GLN A O 1
ATOM 4013 N N . PRO A 1 518 ? -17.328 34 22.484 1 95.62 518 PRO A N 1
ATOM 4014 C CA . PRO A 1 518 ? -16.797 33.25 23.609 1 95.62 518 PRO A CA 1
ATOM 4015 C C . PRO A 1 518 ? -16.062 31.969 23.172 1 95.62 518 PRO A C 1
ATOM 4017 O O . PRO A 1 518 ? -16.312 30.891 23.734 1 95.62 518 PRO A O 1
ATOM 4020 N N . ASN A 1 519 ? -15.328 31.906 22.172 1 94.94 519 ASN A N 1
ATOM 4021 C CA . ASN A 1 519 ? -14.375 30.906 21.703 1 94.94 519 ASN A CA 1
ATOM 4022 C C . ASN A 1 519 ? -12.945 31.453 21.688 1 94.94 519 ASN A C 1
ATOM 4024 O O . ASN A 1 519 ? -12.492 32 20.688 1 94.94 519 ASN A O 1
ATOM 4028 N N . ARG A 1 520 ? -12.266 31.141 22.812 1 91.06 520 ARG A N 1
ATOM 4029 C CA . ARG A 1 520 ? -11 31.812 23.047 1 91.06 520 ARG A CA 1
ATOM 4030 C C . ARG A 1 520 ? -10.07 30.953 23.891 1 91.06 520 ARG A C 1
ATOM 4032 O O . ARG A 1 520 ? -10.523 30.062 24.609 1 91.06 520 ARG A O 1
ATOM 4039 N N . ASP A 1 521 ? -8.852 31.234 23.703 1 91.56 521 ASP A N 1
ATOM 4040 C CA . ASP A 1 521 ? -7.809 30.812 24.625 1 91.56 521 ASP A CA 1
ATOM 4041 C C . ASP A 1 521 ? -6.84 31.953 24.922 1 91.56 521 ASP A C 1
ATOM 4043 O O . ASP A 1 521 ? -6.656 32.844 24.094 1 91.56 521 ASP A O 1
ATOM 4047 N N . TRP A 1 522 ? -6.184 32 26.094 1 90.81 522 TRP A N 1
ATOM 4048 C CA . TRP A 1 522 ? -5.367 33.125 26.5 1 90.81 522 TRP A CA 1
ATOM 4049 C C . TRP A 1 522 ? -3.902 32.719 26.641 1 90.81 522 TRP A C 1
ATOM 4051 O O . TRP A 1 522 ? -3.096 33.5 27.188 1 90.81 522 TRP A O 1
ATOM 4061 N N . GLY A 1 523 ? -3.498 31.594 26.078 1 89.88 523 GLY A N 1
ATOM 4062 C CA . GLY A 1 523 ? -2.119 31.141 26.172 1 89.88 523 GLY A CA 1
ATOM 4063 C C . GLY A 1 523 ? -1.627 31.047 27.609 1 89.88 523 GLY A C 1
ATOM 4064 O O . GLY A 1 523 ? -2.318 30.516 28.484 1 89.88 523 GLY A O 1
ATOM 4065 N N . ILE A 1 524 ? -0.399 31.578 27.844 1 92.06 524 ILE A N 1
ATOM 4066 C CA . ILE A 1 524 ? 0.168 31.453 29.172 1 92.06 524 ILE A CA 1
ATOM 4067 C C . ILE A 1 524 ? 0.135 32.812 29.875 1 92.06 524 ILE A C 1
ATOM 4069 O O . ILE A 1 524 ? 0.823 33.031 30.891 1 92.06 524 ILE A O 1
ATOM 4073 N N . TYR A 1 525 ? -0.597 33.781 29.328 1 92.5 525 TYR A N 1
ATOM 4074 C CA . TYR A 1 525 ? -0.749 35.094 29.922 1 92.5 525 TYR A CA 1
ATOM 4075 C C . TYR A 1 525 ? -2.211 35.406 30.234 1 92.5 525 TYR A C 1
ATOM 4077 O O . TYR A 1 525 ? -3.111 34.781 29.641 1 92.5 525 TYR A O 1
ATOM 4085 N N . PRO A 1 526 ? -2.477 36.281 31.188 1 91.69 526 PRO A N 1
ATOM 4086 C CA . PRO A 1 526 ? -3.855 36.75 31.375 1 91.69 526 PRO A CA 1
ATOM 4087 C C . PRO A 1 526 ? -4.359 37.594 30.219 1 91.69 526 PRO A C 1
ATOM 4089 O O . PRO A 1 526 ? -3.564 38.062 29.391 1 91.69 526 PRO A O 1
ATOM 4092 N N . PRO A 1 527 ? -5.734 37.719 30.109 1 92.19 527 PRO A N 1
ATOM 4093 C CA . PRO A 1 527 ? -6.203 38.75 29.172 1 92.19 527 PRO A CA 1
ATOM 4094 C C . PRO A 1 527 ? -5.508 40.094 29.359 1 92.19 527 PRO A C 1
ATOM 4096 O O . PRO A 1 527 ? -5.242 40.5 30.5 1 92.19 527 PRO A O 1
ATOM 4099 N N . LEU A 1 528 ? -5.223 40.719 28.203 1 87.81 528 LEU A N 1
ATOM 4100 C CA . LEU A 1 528 ? -4.535 42 28.281 1 87.81 528 LEU A CA 1
ATOM 4101 C C . LEU A 1 528 ? -5.289 42.969 29.188 1 87.81 528 LEU A C 1
ATOM 4103 O O . LEU A 1 528 ? -6.516 43.062 29.109 1 87.81 528 LEU A O 1
ATOM 4107 N N . SER A 1 529 ? -4.742 43.594 30.109 1 88.69 529 SER A N 1
ATOM 4108 C CA . SER A 1 529 ? -5.254 44.594 31.031 1 88.69 529 SER A CA 1
ATOM 4109 C C . SER A 1 529 ? -5.691 43.969 32.344 1 88.69 529 SER A C 1
ATOM 4111 O O . SER A 1 529 ? -6.074 44.688 33.281 1 88.69 529 SER A O 1
ATOM 4113 N N . LEU A 1 530 ? -5.816 42.688 32.375 1 93.94 530 LEU A N 1
ATOM 4114 C CA . LEU A 1 530 ? -6.125 42.062 33.656 1 93.94 530 LEU A CA 1
ATOM 4115 C C . LEU A 1 530 ? -4.848 41.688 34.406 1 93.94 530 LEU A C 1
ATOM 4117 O O . LEU A 1 530 ? -3.852 41.312 33.781 1 93.94 530 LEU A O 1
ATOM 4121 N N . PRO A 1 531 ? -4.852 41.719 35.688 1 90.38 531 PRO A N 1
ATOM 4122 C CA . PRO A 1 531 ? -3.627 41.531 36.469 1 90.38 531 PRO A CA 1
ATOM 4123 C C . PRO A 1 531 ? -3.312 40.062 36.75 1 90.38 531 PRO A C 1
ATOM 4125 O O . PRO A 1 531 ? -2.217 39.75 37.219 1 90.38 531 PRO A O 1
ATOM 4128 N N . SER A 1 532 ? -4.273 39.156 36.5 1 92.38 532 SER A N 1
ATOM 4129 C CA . SER A 1 532 ? -4.105 37.781 36.938 1 92.38 532 SER A CA 1
ATOM 4130 C C . SER A 1 532 ? -4.711 36.781 35.938 1 92.38 532 SER A C 1
ATOM 4132 O O . SER A 1 532 ? -5.645 37.125 35.219 1 92.38 532 SER A O 1
ATOM 4134 N N . ASN A 1 533 ? -4.117 35.5 36.031 1 93.56 533 ASN A N 1
ATOM 4135 C CA . ASN A 1 533 ? -4.691 34.406 35.281 1 93.56 533 ASN A CA 1
ATOM 4136 C C . ASN A 1 533 ? -5.988 33.906 35.875 1 93.56 533 ASN A C 1
ATOM 4138 O O . ASN A 1 533 ? -6.68 33.062 35.312 1 93.56 533 ASN A O 1
ATOM 4142 N N . ASN A 1 534 ? -6.273 34.375 37.094 1 95.31 534 ASN A N 1
ATOM 4143 C CA . ASN A 1 534 ? -7.566 34.156 37.75 1 95.31 534 ASN A CA 1
ATOM 4144 C C . ASN A 1 534 ? -8.523 35.312 37.469 1 95.31 534 ASN A C 1
ATOM 4146 O O . ASN A 1 534 ? -8.312 36.438 38 1 95.31 534 ASN A O 1
ATOM 4150 N N . PHE A 1 535 ? -9.461 35.125 36.688 1 96.5 535 PHE A N 1
ATOM 4151 C CA . PHE A 1 535 ? -10.375 36.156 36.25 1 96.5 535 PHE A CA 1
ATOM 4152 C C . PHE A 1 535 ? -11.734 35.562 35.875 1 96.5 535 PHE A C 1
ATOM 4154 O O . PHE A 1 535 ? -11.93 34.375 35.938 1 96.5 535 PHE A O 1
ATOM 4161 N N . SER A 1 536 ? -12.664 36.406 35.625 1 97.88 536 SER A N 1
ATOM 4162 C CA . SER A 1 536 ? -13.969 35.969 35.125 1 97.88 536 SER A CA 1
ATOM 4163 C C . SER A 1 536 ? -14.477 36.875 34.031 1 97.88 536 SER A C 1
ATOM 4165 O O . SER A 1 536 ? -14.008 38 33.875 1 97.88 536 SER A O 1
ATOM 4167 N N . VAL A 1 537 ? -15.305 36.406 33.188 1 98.31 537 VAL A N 1
ATOM 4168 C CA . VAL A 1 537 ? -15.891 37.125 32.094 1 98.31 537 VAL A CA 1
ATOM 4169 C C . VAL A 1 537 ? -17.375 36.781 31.953 1 98.31 537 VAL A C 1
ATOM 4171 O O . VAL A 1 537 ? -17.75 35.625 32.125 1 98.31 537 VAL A O 1
ATOM 4174 N N . VAL A 1 538 ? -18.219 37.75 31.672 1 98.62 538 VAL A N 1
ATOM 4175 C CA . VAL A 1 538 ? -19.609 37.531 31.281 1 98.62 538 VAL A CA 1
ATOM 4176 C C . VAL A 1 538 ? -19.812 38.031 29.844 1 98.62 538 VAL A C 1
ATOM 4178 O O . VAL A 1 538 ? -19.469 39.156 29.516 1 98.62 538 VAL A O 1
ATOM 4181 N N . TRP A 1 539 ? -20.281 37.219 28.969 1 98.69 539 TRP A N 1
ATOM 4182 C CA . TRP A 1 539 ? -20.703 37.594 27.625 1 98.69 539 TRP A CA 1
ATOM 4183 C C . TRP A 1 539 ? -22.219 37.688 27.547 1 98.69 539 TRP A C 1
ATOM 4185 O O . TRP A 1 539 ? -22.938 36.812 28.047 1 98.69 539 TRP A O 1
ATOM 4195 N N . GLU A 1 540 ? -22.719 38.75 26.953 1 98.31 540 GLU A N 1
ATOM 4196 C CA . GLU A 1 540 ? -24.156 38.938 26.812 1 98.31 540 GLU A CA 1
ATOM 4197 C C . GLU A 1 540 ? -24.516 39.469 25.406 1 98.31 540 GLU A C 1
ATOM 4199 O O . GLU A 1 540 ? -23.781 40.281 24.844 1 98.31 540 GLU A O 1
ATOM 4204 N N . GLY A 1 541 ? -25.562 38.969 24.906 1 98.5 541 GLY A N 1
ATOM 4205 C CA . GLY A 1 541 ? -26.062 39.375 23.609 1 98.5 541 GLY A CA 1
ATOM 4206 C C . GLY A 1 541 ? -27.188 38.5 23.078 1 98.5 541 GLY A C 1
ATOM 4207 O O . GLY A 1 541 ? -28.016 38 23.844 1 98.5 541 GLY A O 1
ATOM 4208 N N . GLU A 1 542 ? -27.234 38.438 21.797 1 98.25 542 GLU A N 1
ATOM 4209 C CA . GLU A 1 542 ? -28.312 37.688 21.156 1 98.25 542 GLU A CA 1
ATOM 4210 C C . GLU A 1 542 ? -27.75 36.719 20.125 1 98.25 542 GLU A C 1
ATOM 4212 O O . GLU A 1 542 ? -26.672 36.938 19.578 1 98.25 542 GLU A O 1
ATOM 4217 N N . LEU A 1 543 ? -28.438 35.625 19.906 1 98.19 543 LEU A N 1
ATOM 4218 C CA . LEU A 1 543 ? -28.156 34.594 18.906 1 98.19 543 LEU A CA 1
ATOM 4219 C C . LEU A 1 543 ? -29.297 34.469 17.922 1 98.19 543 LEU A C 1
ATOM 4221 O O . LEU A 1 543 ? -30.453 34.344 18.312 1 98.19 543 LEU A O 1
ATOM 4225 N N . GLU A 1 544 ? -29 34.625 16.703 1 96.81 544 GLU A N 1
ATOM 4226 C CA . GLU A 1 544 ? -29.938 34.312 15.648 1 96.81 544 GLU A CA 1
ATOM 4227 C C . GLU A 1 544 ? -29.812 32.844 15.211 1 96.81 544 GLU A C 1
ATOM 4229 O O . GLU A 1 544 ? -28.719 32.406 14.875 1 96.81 544 GLU A O 1
ATOM 4234 N N . VAL A 1 545 ? -30.906 32.094 15.234 1 96.5 545 VAL A N 1
ATOM 4235 C CA . VAL A 1 545 ? -30.891 30.672 14.914 1 96.5 545 VAL A CA 1
ATOM 4236 C C . VAL A 1 545 ? -30.906 30.484 13.398 1 96.5 545 VAL A C 1
ATOM 4238 O O . VAL A 1 545 ? -31.812 30.969 12.711 1 96.5 545 VAL A O 1
ATOM 4241 N N . PRO A 1 546 ? -29.859 29.781 12.828 1 94.81 546 PRO A N 1
ATOM 4242 C CA . PRO A 1 546 ? -29.766 29.594 11.375 1 94.81 546 PRO A CA 1
ATOM 4243 C C . PRO A 1 546 ? -30.406 28.297 10.906 1 94.81 546 PRO A C 1
ATOM 4245 O O . PRO A 1 546 ? -29.812 27.562 10.109 1 94.81 546 PRO A O 1
ATOM 4248 N N . VAL A 1 547 ? -31.531 27.938 11.336 1 94.25 547 VAL A N 1
ATOM 4249 C CA . VAL A 1 547 ? -32.219 26.719 10.961 1 94.25 547 VAL A CA 1
ATOM 4250 C C . VAL A 1 547 ? -33.406 27.047 10.062 1 94.25 547 VAL A C 1
ATOM 4252 O O . VAL A 1 547 ? -34.125 28.047 10.289 1 94.25 547 VAL A O 1
ATOM 4255 N N . ASP A 1 548 ? -33.594 26.25 9.086 1 94.62 548 ASP A N 1
ATOM 4256 C CA . ASP A 1 548 ? -34.688 26.406 8.148 1 94.62 548 ASP A CA 1
ATOM 4257 C C . ASP A 1 548 ? -35.562 25.156 8.141 1 94.62 548 ASP A C 1
ATOM 4259 O O . ASP A 1 548 ? -35.094 24.047 8.438 1 94.62 548 ASP A O 1
ATOM 4263 N N . GLY A 1 549 ? -36.812 25.297 7.734 1 91.75 549 GLY A N 1
ATOM 4264 C CA . GLY A 1 549 ? -37.75 24.172 7.738 1 91.75 549 GLY A CA 1
ATOM 4265 C C . GLY A 1 549 ? -38.281 23.844 9.117 1 91.75 549 GLY A C 1
ATOM 4266 O O . GLY A 1 549 ? -38.688 24.734 9.875 1 91.75 549 GLY A O 1
ATOM 4267 N N . ASN A 1 550 ? -38.219 22.484 9.422 1 91.56 550 ASN A N 1
ATOM 4268 C CA . ASN A 1 550 ? -38.688 22.016 10.719 1 91.56 550 ASN A CA 1
ATOM 4269 C C . ASN A 1 550 ? -37.656 22.25 11.812 1 91.56 550 ASN A C 1
ATOM 4271 O O . ASN A 1 550 ? -36.469 22.469 11.516 1 91.56 550 ASN A O 1
ATOM 4275 N N . ASN A 1 551 ? -38.156 22.234 13.039 1 94.94 551 ASN A N 1
ATOM 4276 C CA . ASN A 1 551 ? -37.25 22.406 14.18 1 94.94 551 ASN A CA 1
ATOM 4277 C C . ASN A 1 551 ? -36.156 21.328 14.203 1 94.94 551 ASN A C 1
ATOM 4279 O O . ASN A 1 551 ? -36.406 20.203 13.742 1 94.94 551 ASN A O 1
ATOM 4283 N N . VAL A 1 552 ? -35.031 21.719 14.641 1 96.75 552 VAL A N 1
ATOM 4284 C CA . VAL A 1 552 ? -33.906 20.812 14.742 1 96.75 552 VAL A CA 1
ATOM 4285 C C . VAL A 1 552 ? -33.625 20.516 16.219 1 96.75 552 VAL A C 1
ATOM 4287 O O . VAL A 1 552 ? -33.406 21.422 17 1 96.75 552 VAL A O 1
ATOM 4290 N N . ASP A 1 553 ? -33.688 19.219 16.578 1 97.44 553 ASP A N 1
ATOM 4291 C CA . ASP A 1 553 ? -33.281 18.766 17.922 1 97.44 553 ASP A CA 1
ATOM 4292 C C . ASP A 1 553 ? -31.781 18.547 17.984 1 97.44 553 ASP A C 1
ATOM 4294 O O . ASP A 1 553 ? -31.312 17.422 17.812 1 97.44 553 ASP A O 1
ATOM 4298 N N . GLY A 1 554 ? -31 19.672 18.266 1 97.75 554 GLY A N 1
ATOM 4299 C CA . GLY A 1 554 ? -29.547 19.609 18.312 1 97.75 554 GLY A CA 1
ATOM 4300 C C . GLY A 1 554 ? -28.984 19.781 19.703 1 97.75 554 GLY A C 1
ATOM 4301 O O . GLY A 1 554 ? -29.516 19.234 20.672 1 97.75 554 GLY A O 1
ATOM 4302 N N . TYR A 1 555 ? -27.812 20.406 19.734 1 98.25 555 TYR A N 1
ATOM 4303 C CA . TYR A 1 555 ? -27.141 20.641 21 1 98.25 555 TYR A CA 1
ATOM 4304 C C . TYR A 1 555 ? -26.656 22.078 21.125 1 98.25 555 TYR A C 1
ATOM 4306 O O . TYR A 1 555 ? -26.453 22.75 20.109 1 98.25 555 TYR A O 1
ATOM 4314 N N . ILE A 1 556 ? -26.516 22.578 22.297 1 98.25 556 ILE A N 1
ATOM 4315 C CA . ILE A 1 556 ? -25.812 23.812 22.641 1 98.25 556 ILE A CA 1
ATOM 4316 C C . ILE A 1 556 ? -25.016 23.625 23.922 1 98.25 556 ILE A C 1
ATOM 4318 O O . ILE A 1 556 ? -25.281 22.688 24.703 1 98.25 556 ILE A O 1
ATOM 4322 N N . GLY A 1 557 ? -23.938 24.344 24.016 1 98.44 557 GLY A N 1
ATOM 4323 C CA . GLY A 1 557 ? -23.219 24.172 25.25 1 98.44 557 GLY A CA 1
ATOM 4324 C C . GLY A 1 557 ? -22.062 25.141 25.406 1 98.44 557 GLY A C 1
ATOM 4325 O O . GLY A 1 557 ? -21.875 26.031 24.578 1 98.44 557 GLY A O 1
ATOM 4326 N N . ILE A 1 558 ? -21.391 25.047 26.547 1 98.25 558 ILE A N 1
ATOM 4327 C CA . ILE A 1 558 ? -20.188 25.781 26.906 1 98.25 558 ILE A CA 1
ATOM 4328 C C . ILE A 1 558 ? -19.109 24.812 27.406 1 98.25 558 ILE A C 1
ATOM 4330 O O . ILE A 1 558 ? -19.328 24.125 28.406 1 98.25 558 ILE A O 1
ATOM 4334 N N . ALA A 1 559 ? -18.047 24.703 26.672 1 97.44 559 ALA A N 1
ATOM 4335 C CA . ALA A 1 559 ? -16.938 23.844 27.047 1 97.44 559 ALA A CA 1
ATOM 4336 C C . ALA A 1 559 ? -15.75 24.656 27.578 1 97.44 559 ALA A C 1
ATOM 4338 O O . ALA A 1 559 ? -15.5 25.766 27.109 1 97.44 559 ALA A O 1
ATOM 4339 N N . VAL A 1 560 ? -15.047 24.078 28.578 1 96.75 560 VAL A N 1
ATOM 4340 C CA . VAL A 1 560 ? -13.938 24.797 29.203 1 96.75 560 VAL A CA 1
ATOM 4341 C C . VAL A 1 560 ? -12.766 23.844 29.422 1 96.75 560 VAL A C 1
ATOM 4343 O O . VAL A 1 560 ? -12.961 22.625 29.516 1 96.75 560 VAL A O 1
ATOM 4346 N N . TYR A 1 561 ? -11.641 24.391 29.484 1 94.25 561 TYR A N 1
ATOM 4347 C CA . TYR A 1 561 ? -10.453 23.641 29.859 1 94.25 561 TYR A CA 1
ATOM 4348 C C . TYR A 1 561 ? -10.461 23.297 31.344 1 94.25 561 TYR A C 1
ATOM 4350 O O . TYR A 1 561 ? -11.375 23.688 32.062 1 94.25 561 TYR A O 1
ATOM 4358 N N . ALA A 1 562 ? -9.484 22.484 31.75 1 92.56 562 ALA A N 1
ATOM 4359 C CA . ALA A 1 562 ? -9.352 22.094 33.156 1 92.56 562 ALA A CA 1
ATOM 4360 C C . ALA A 1 562 ? -9.258 23.328 34.062 1 92.56 562 ALA A C 1
ATOM 4362 O O . ALA A 1 562 ? -8.648 24.328 33.688 1 92.56 562 ALA A O 1
ATOM 4363 N N . ASN A 1 563 ? -9.836 23.312 35.188 1 92.88 563 ASN A N 1
ATOM 4364 C CA . ASN A 1 563 ? -9.797 24.312 36.25 1 92.88 563 ASN A CA 1
ATOM 4365 C C . ASN A 1 563 ? -10.57 25.562 35.844 1 92.88 563 ASN A C 1
ATOM 4367 O O . ASN A 1 563 ? -10.242 26.672 36.312 1 92.88 563 ASN A O 1
ATOM 4371 N N . ASN A 1 564 ? -11.391 25.484 34.906 1 96.38 564 ASN A N 1
ATOM 4372 C CA . ASN A 1 564 ? -12.305 26.547 34.531 1 96.38 564 ASN A CA 1
ATOM 4373 C C . ASN A 1 564 ? -13.758 26.125 34.656 1 96.38 564 ASN A C 1
ATOM 4375 O O . ASN A 1 564 ? -14.055 24.922 34.75 1 96.38 564 ASN A O 1
ATOM 4379 N N . THR A 1 565 ? -14.633 27.031 34.844 1 97.38 565 THR A N 1
ATOM 4380 C CA . THR A 1 565 ? -16.062 26.734 34.844 1 97.38 565 THR A CA 1
ATOM 4381 C C . THR A 1 565 ? -16.797 27.625 33.844 1 97.38 565 THR A C 1
ATOM 4383 O O . THR A 1 565 ? -16.281 28.672 33.438 1 97.38 565 THR A O 1
ATOM 4386 N N . GLY A 1 566 ? -17.891 27.219 33.375 1 98.19 566 GLY A N 1
ATOM 4387 C CA . GLY A 1 566 ? -18.75 27.953 32.438 1 98.19 566 GLY A CA 1
ATOM 4388 C C . GLY A 1 566 ? -20.219 27.672 32.656 1 98.19 566 GLY A C 1
ATOM 4389 O O . GLY A 1 566 ? -20.609 26.547 33 1 98.19 566 GLY A O 1
ATOM 4390 N N . ARG A 1 567 ? -21.062 28.656 32.562 1 98.44 567 ARG A N 1
ATOM 4391 C CA . ARG A 1 567 ? -22.516 28.547 32.562 1 98.44 567 ARG A CA 1
ATOM 4392 C C . ARG A 1 567 ? -23.141 29.266 31.375 1 98.44 567 ARG A C 1
ATOM 4394 O O . ARG A 1 567 ? -22.703 30.359 31 1 98.44 567 ARG A O 1
ATOM 4401 N N . LEU A 1 568 ? -24.016 28.594 30.766 1 98.75 568 LEU A N 1
ATOM 4402 C CA . LEU A 1 568 ? -24.703 29.156 29.609 1 98.75 568 LEU A CA 1
ATOM 4403 C C . LEU A 1 568 ? -26.188 29.328 29.906 1 98.75 568 LEU A C 1
ATOM 4405 O O . LEU A 1 568 ? -26.875 28.375 30.266 1 98.75 568 LEU A O 1
ATOM 4409 N N . TYR A 1 569 ? -26.688 30.562 29.797 1 98.69 569 TYR A N 1
ATOM 4410 C CA . TYR A 1 569 ? -28.109 30.906 29.906 1 98.69 569 TYR A CA 1
ATOM 4411 C C . TYR A 1 569 ? -28.688 31.266 28.547 1 98.69 569 TYR A C 1
ATOM 4413 O O . TYR A 1 569 ? -28.109 32.062 27.812 1 98.69 569 TYR A O 1
ATOM 4421 N N . VAL A 1 570 ? -29.703 30.688 28.188 1 98.62 570 VAL A N 1
ATOM 4422 C CA . VAL A 1 570 ? -30.5 31.031 27.016 1 98.62 570 VAL A CA 1
ATOM 4423 C C . VAL A 1 570 ? -31.875 31.531 27.453 1 98.62 570 VAL A C 1
ATOM 4425 O O . VAL A 1 570 ? -32.625 30.812 28.125 1 98.62 570 VAL A O 1
ATOM 4428 N N . ASP A 1 571 ? -32.25 32.781 27.109 1 98.12 571 ASP A N 1
ATOM 4429 C CA . ASP A 1 571 ? -33.5 33.406 27.531 1 98.12 571 ASP A CA 1
ATOM 4430 C C . ASP A 1 571 ? -33.656 33.312 29.047 1 98.12 571 ASP A C 1
ATOM 4432 O O . ASP A 1 571 ? -34.719 32.906 29.547 1 98.12 571 ASP A O 1
ATOM 4436 N N . ASP A 1 572 ? -32.625 33.5 29.719 1 97.56 572 ASP A N 1
ATOM 4437 C CA . ASP A 1 572 ? -32.562 33.656 31.156 1 97.56 572 ASP A CA 1
ATOM 4438 C C . ASP A 1 572 ? -32.719 32.312 31.859 1 97.56 572 ASP A C 1
ATOM 4440 O O . ASP A 1 572 ? -32.969 32.25 33.062 1 97.56 572 ASP A O 1
ATOM 4444 N N . VAL A 1 573 ? -32.594 31.266 31.094 1 98.19 573 VAL A N 1
ATOM 4445 C CA . VAL A 1 573 ? -32.656 29.922 31.656 1 98.19 573 VAL A CA 1
ATOM 4446 C C . VAL A 1 573 ? -31.297 29.234 31.547 1 98.19 573 VAL A C 1
ATOM 4448 O O . VAL A 1 573 ? -30.688 29.219 30.469 1 98.19 573 VAL A O 1
ATOM 4451 N N . LEU A 1 574 ? -30.781 28.656 32.656 1 98.31 574 LEU A N 1
ATOM 4452 C CA . LEU A 1 574 ? -29.547 27.875 32.594 1 98.31 574 LEU A CA 1
ATOM 4453 C C . LEU A 1 574 ? -29.734 26.625 31.766 1 98.31 574 LEU A C 1
ATOM 4455 O O . LEU A 1 574 ? -30.531 25.75 32.125 1 98.31 574 LEU A O 1
ATOM 4459 N N . VAL A 1 575 ? -29.016 26.5 30.672 1 98.06 575 VAL A N 1
ATOM 4460 C CA . VAL A 1 575 ? -29.266 25.406 29.734 1 98.06 575 VAL A CA 1
ATOM 4461 C C . VAL A 1 575 ? -28.094 24.422 29.766 1 98.06 575 VAL A C 1
ATOM 4463 O O . VAL A 1 575 ? -28.266 23.234 29.469 1 98.06 575 VAL A O 1
ATOM 4466 N N . ALA A 1 576 ? -26.891 24.891 30.047 1 98.25 576 ALA A N 1
ATOM 4467 C CA . ALA A 1 576 ? -25.688 24.062 30.094 1 98.25 576 ALA A CA 1
ATOM 4468 C C . ALA A 1 576 ? -24.672 24.625 31.078 1 98.25 576 ALA A C 1
ATOM 4470 O O . ALA A 1 576 ? -24.656 25.844 31.328 1 98.25 576 ALA A O 1
ATOM 4471 N N . GLN A 1 577 ? -23.828 23.781 31.562 1 97.81 577 GLN A N 1
ATOM 4472 C CA . GLN A 1 577 ? -22.781 24.203 32.5 1 97.81 577 GLN A CA 1
ATOM 4473 C C . GLN A 1 577 ? -21.594 23.25 32.438 1 97.81 577 GLN A C 1
ATOM 4475 O O . GLN A 1 577 ? -21.75 22.047 32.188 1 97.81 577 GLN A O 1
ATOM 4480 N N . SER A 1 578 ? -20.453 23.75 32.5 1 97.88 578 SER A N 1
ATOM 4481 C CA . SER A 1 578 ? -19.203 23.031 32.688 1 97.88 578 SER A CA 1
ATOM 4482 C C . SER A 1 578 ? -18.656 23.281 34.094 1 97.88 578 SER A C 1
ATOM 4484 O O . SER A 1 578 ? -18.188 24.375 34.406 1 97.88 578 SER A O 1
ATOM 4486 N N . GLU A 1 579 ? -18.688 22.234 34.875 1 95.94 579 GLU A N 1
ATOM 4487 C CA . GLU A 1 579 ? -18.281 22.344 36.281 1 95.94 579 GLU A CA 1
ATOM 4488 C C . GLU A 1 579 ? -16.766 22.25 36.406 1 95.94 579 GLU A C 1
ATOM 4490 O O . GLU A 1 579 ? -16.062 21.828 35.469 1 95.94 579 GLU A O 1
ATOM 4495 N N . LEU A 1 580 ? -16.359 22.75 37.531 1 94 580 LEU A N 1
ATOM 4496 C CA . LEU A 1 580 ? -14.938 22.656 37.844 1 94 580 LEU A CA 1
ATOM 4497 C C . LEU A 1 580 ? -14.461 21.219 37.812 1 94 580 LEU A C 1
ATOM 4499 O O . LEU A 1 580 ? -15.07 20.344 38.406 1 94 580 LEU A O 1
ATOM 4503 N N . SER A 1 581 ? -13.562 20.953 37.031 1 92.19 581 SER A N 1
ATOM 4504 C CA . SER A 1 581 ? -13 19.625 36.906 1 92.19 581 SER A CA 1
ATOM 4505 C C . SER A 1 581 ? -11.523 19.672 36.5 1 92.19 581 SER A C 1
ATOM 4507 O O . SER A 1 581 ? -11.039 20.703 36.062 1 92.19 581 SER A O 1
ATOM 4509 N N . ASP A 1 582 ? -10.773 18.562 36.719 1 89.25 582 ASP A N 1
ATOM 4510 C CA . ASP A 1 582 ? -9.352 18.469 36.375 1 89.25 582 ASP A CA 1
ATOM 4511 C C . ASP A 1 582 ? -9.148 18.125 34.906 1 89.25 582 ASP A C 1
ATOM 4513 O O . ASP A 1 582 ? -8.031 18.219 34.406 1 89.25 582 ASP A O 1
ATOM 4517 N N . THR A 1 583 ? -10.109 17.844 34.188 1 89.44 583 THR A N 1
ATOM 4518 C CA . THR A 1 583 ? -9.93 17.438 32.812 1 89.44 583 THR A CA 1
ATOM 4519 C C . THR A 1 583 ? -10.625 18.406 31.859 1 89.44 583 THR A C 1
ATOM 4521 O O . THR A 1 583 ? -10.312 18.453 30.672 1 89.44 583 THR A O 1
ATOM 4524 N N . GLY A 1 584 ? -11.461 19.25 32.281 1 94.06 584 GLY A N 1
ATOM 4525 C CA . GLY A 1 584 ? -12.227 20.156 31.438 1 94.06 584 GLY A CA 1
ATOM 4526 C C . GLY A 1 584 ? -13.297 19.453 30.625 1 94.06 584 GLY A C 1
ATOM 4527 O O . GLY A 1 584 ? -13.602 18.281 30.875 1 94.06 584 GLY A O 1
ATOM 4528 N N . THR A 1 585 ? -13.922 20.109 29.703 1 96.75 585 THR A N 1
ATOM 4529 C CA . THR A 1 585 ? -15.008 19.562 28.891 1 96.75 585 THR A CA 1
ATOM 4530 C C . THR A 1 585 ? -14.781 19.859 27.422 1 96.75 585 THR A C 1
ATOM 4532 O O . THR A 1 585 ? -15.625 19.547 26.578 1 96.75 585 THR A O 1
ATOM 4535 N N . VAL A 1 586 ? -13.672 20.484 27.062 1 95 586 VAL A N 1
ATOM 4536 C CA . VAL A 1 586 ? -13.312 20.672 25.656 1 95 586 VAL A CA 1
ATOM 4537 C C . VAL A 1 586 ? -12.898 19.328 25.047 1 95 586 VAL A C 1
ATOM 4539 O O . VAL A 1 586 ? -12.023 18.656 25.578 1 95 586 VAL A O 1
ATOM 4542 N N . MET A 1 587 ? -13.523 18.969 23.969 1 93.06 587 MET A N 1
ATOM 4543 C CA . MET A 1 587 ? -13.18 17.719 23.297 1 93.06 587 MET A CA 1
ATOM 4544 C C . MET A 1 587 ? -11.875 17.859 22.531 1 93.06 587 MET A C 1
ATOM 4546 O O . MET A 1 587 ? -11.531 18.953 22.078 1 93.06 587 MET A O 1
ATOM 4550 N N . GLY A 1 588 ? -11.164 16.719 22.438 1 89.75 588 GLY A N 1
ATOM 4551 C CA . GLY A 1 588 ? -10 16.703 21.547 1 89.75 588 GLY A CA 1
ATOM 4552 C C . GLY A 1 588 ? -10.359 16.875 20.094 1 89.75 588 GLY A C 1
ATOM 4553 O O . GLY A 1 588 ? -11.5 16.609 19.688 1 89.75 588 GLY A O 1
ATOM 4554 N N . ASN A 1 589 ? -9.414 17.344 19.297 1 88.56 589 ASN A N 1
ATOM 4555 C CA . ASN A 1 589 ? -9.641 17.578 17.875 1 88.56 589 ASN A CA 1
ATOM 4556 C C . ASN A 1 589 ? -9.906 16.281 17.125 1 88.56 589 ASN A C 1
ATOM 4558 O O . ASN A 1 589 ? -10.656 16.266 16.141 1 88.56 589 ASN A O 1
ATOM 4562 N N . ILE A 1 590 ? -9.188 15.273 17.453 1 93.75 590 ILE A N 1
ATOM 4563 C CA . ILE A 1 590 ? -9.352 13.953 16.859 1 93.75 590 ILE A CA 1
ATOM 4564 C C . ILE A 1 590 ? -9.602 12.922 17.969 1 93.75 590 ILE A C 1
ATOM 4566 O O . ILE A 1 590 ? -8.742 12.703 18.812 1 93.75 590 ILE A O 1
ATOM 4570 N N . GLN A 1 591 ? -10.703 12.305 17.938 1 93.88 591 GLN A N 1
ATOM 4571 C CA . GLN A 1 591 ? -11.023 11.273 18.922 1 93.88 591 GLN A CA 1
ATOM 4572 C C . GLN A 1 591 ? -10.562 9.898 18.438 1 93.88 591 GLN A C 1
ATOM 4574 O O . GLN A 1 591 ? -10.594 9.617 17.234 1 93.88 591 GLN A O 1
ATOM 4579 N N . SER A 1 592 ? -10.117 9.109 19.359 1 93.5 592 SER A N 1
ATOM 4580 C CA . SER A 1 592 ? -9.711 7.758 19.016 1 93.5 592 SER A CA 1
ATOM 4581 C C . SER A 1 592 ? -10.891 6.941 18.484 1 93.5 592 SER A C 1
ATOM 4583 O O . SER A 1 592 ? -12.039 7.242 18.797 1 93.5 592 SER A O 1
ATOM 4585 N N . LEU A 1 593 ? -10.586 5.98 17.703 1 94.56 593 LEU A N 1
ATOM 4586 C CA . LEU A 1 593 ? -11.625 5.082 17.219 1 94.56 593 LEU A CA 1
ATOM 4587 C C . LEU A 1 593 ? -12.406 4.469 18.375 1 94.56 593 LEU A C 1
ATOM 4589 O O . LEU A 1 593 ? -13.633 4.332 18.297 1 94.56 593 LEU A O 1
ATOM 4593 N N . ASN A 1 594 ? -11.758 4.094 19.469 1 93.25 594 ASN A N 1
ATOM 4594 C CA . ASN A 1 594 ? -12.414 3.51 20.625 1 93.25 594 ASN A CA 1
ATOM 4595 C C . ASN A 1 594 ? -13.43 4.473 21.25 1 93.25 594 ASN A C 1
ATOM 4597 O O . ASN A 1 594 ? -14.523 4.062 21.641 1 93.25 594 ASN A O 1
ATOM 4601 N N . TYR A 1 595 ? -12.984 5.711 21.344 1 93.88 595 TYR A N 1
ATOM 4602 C CA . TYR A 1 595 ? -13.906 6.723 21.844 1 93.88 595 TYR A CA 1
ATOM 4603 C C . TYR A 1 595 ? -15.141 6.828 20.953 1 93.88 595 TYR A C 1
ATOM 4605 O O . TYR A 1 595 ? -16.266 6.902 21.453 1 93.88 595 TYR A O 1
ATOM 4613 N N . VAL A 1 596 ? -14.945 6.883 19.688 1 94.5 596 VAL A N 1
ATOM 4614 C CA . VAL A 1 596 ? -16.031 7.074 18.719 1 94.5 596 VAL A CA 1
ATOM 4615 C C . VAL A 1 596 ? -17.016 5.918 18.828 1 94.5 596 VAL A C 1
ATOM 4617 O O . VAL A 1 596 ? -18.234 6.137 18.844 1 94.5 596 VAL A O 1
ATOM 4620 N N . LEU A 1 597 ? -16.531 4.711 18.922 1 92.75 597 LEU A N 1
ATOM 4621 C CA . LEU A 1 597 ? -17.391 3.529 18.984 1 92.75 597 LEU A CA 1
ATOM 4622 C C . LEU A 1 597 ? -18.25 3.562 20.25 1 92.75 597 LEU A C 1
ATOM 4624 O O . LEU A 1 597 ? -19.391 3.092 20.234 1 92.75 597 LEU A O 1
ATOM 4628 N N . ALA A 1 598 ? -17.734 4.215 21.25 1 94.12 598 ALA A N 1
ATOM 4629 C CA . ALA A 1 598 ? -18.453 4.227 22.516 1 94.12 598 ALA A CA 1
ATOM 4630 C C . ALA A 1 598 ? -19.344 5.453 22.625 1 94.12 598 ALA A C 1
ATOM 4632 O O . ALA A 1 598 ? -20.391 5.406 23.281 1 94.12 598 ALA A O 1
ATOM 4633 N N . ASN A 1 599 ? -18.953 6.617 21.875 1 93.62 599 ASN A N 1
ATOM 4634 C CA . ASN A 1 599 ? -19.562 7.891 22.234 1 93.62 599 ASN A CA 1
ATOM 4635 C C . ASN A 1 599 ? -20.094 8.625 21 1 93.62 599 ASN A C 1
ATOM 4637 O O . ASN A 1 599 ? -20.453 9.797 21.078 1 93.62 599 ASN A O 1
ATOM 4641 N N . ALA A 1 600 ? -20.219 8.039 19.922 1 91 600 ALA A N 1
ATOM 4642 C CA . ALA A 1 600 ? -20.469 8.688 18.641 1 91 600 ALA A CA 1
ATOM 4643 C C . ALA A 1 600 ? -21.703 9.586 18.719 1 91 600 ALA A C 1
ATOM 4645 O O . ALA A 1 600 ? -21.734 10.672 18.125 1 91 600 ALA A O 1
ATOM 4646 N N . THR A 1 601 ? -22.766 9.211 19.438 1 91.62 601 THR A N 1
ATOM 4647 C CA . THR A 1 601 ? -24.031 9.945 19.453 1 91.62 601 THR A CA 1
ATOM 4648 C C . THR A 1 601 ? -24.312 10.531 20.828 1 91.62 601 THR A C 1
ATOM 4650 O O . THR A 1 601 ? -25.422 10.961 21.109 1 91.62 601 THR A O 1
ATOM 4653 N N . SER A 1 602 ? -23.281 10.523 21.656 1 94.56 602 SER A N 1
ATOM 4654 C CA . SER A 1 602 ? -23.453 11.047 23 1 94.56 602 SER A CA 1
ATOM 4655 C C . SER A 1 602 ? -23.484 12.57 23.016 1 94.56 602 SER A C 1
ATOM 4657 O O . SER A 1 602 ? -22.984 13.211 22.078 1 94.56 602 SER A O 1
ATOM 4659 N N . THR A 1 603 ? -24.156 13.117 24.047 1 96.44 603 THR A N 1
ATOM 4660 C CA . THR A 1 603 ? -24.078 14.555 24.281 1 96.44 603 THR A CA 1
ATOM 4661 C C . THR A 1 603 ? -22.625 14.992 24.469 1 96.44 603 THR A C 1
ATOM 4663 O O . THR A 1 603 ? -21.906 14.422 25.281 1 96.44 603 THR A O 1
ATOM 4666 N N . PRO A 1 604 ? -22.219 15.992 23.688 1 95.94 604 PRO A N 1
ATOM 4667 C CA . PRO A 1 604 ? -20.859 16.469 23.938 1 95.94 604 PRO A CA 1
ATOM 4668 C C . PRO A 1 604 ? -20.656 17 25.359 1 95.94 604 PRO A C 1
ATOM 4670 O O . PRO A 1 604 ? -21.562 17.625 25.922 1 95.94 604 PRO A O 1
ATOM 4673 N N . PRO A 1 605 ? -19.469 16.781 25.875 1 96.06 605 PRO A N 1
ATOM 4674 C CA . PRO A 1 605 ? -19.234 17.328 27.203 1 96.06 605 PRO A CA 1
ATOM 4675 C C . PRO A 1 605 ? -19.469 18.828 27.281 1 96.06 605 PRO A C 1
ATOM 4677 O O . PRO A 1 605 ? -19.125 19.562 26.359 1 96.06 605 PRO A O 1
ATOM 4680 N N . GLY A 1 606 ? -20.141 19.297 28.359 1 97.62 606 GLY A N 1
ATOM 4681 C CA . GLY A 1 606 ? -20.453 20.703 28.547 1 97.62 606 GLY A CA 1
ATOM 4682 C C . GLY A 1 606 ? -21.688 21.141 27.766 1 97.62 606 GLY A C 1
ATOM 4683 O O . GLY A 1 606 ? -22 22.344 27.734 1 97.62 606 GLY A O 1
ATOM 4684 N N . GLY A 1 607 ? -22.359 20.234 27.172 1 97.69 607 GLY A N 1
ATOM 4685 C CA . GLY A 1 607 ? -23.5 20.578 26.344 1 97.69 607 GLY A CA 1
ATOM 4686 C C . GLY A 1 607 ? -24.797 19.938 26.812 1 97.69 607 GLY A C 1
ATOM 4687 O O . GLY A 1 607 ? -24.812 19.219 27.812 1 97.69 607 GLY A O 1
ATOM 4688 N N . ALA A 1 608 ? -25.922 20.25 26.172 1 97.94 608 ALA A N 1
ATOM 4689 C CA . ALA A 1 608 ? -27.25 19.703 26.391 1 97.94 608 ALA A CA 1
ATOM 4690 C C . ALA A 1 608 ? -28.078 19.734 25.109 1 97.94 608 ALA A C 1
ATOM 4692 O O . ALA A 1 608 ? -27.828 20.547 24.219 1 97.94 608 ALA A O 1
ATOM 4693 N N . PRO A 1 609 ? -29.016 18.781 25.047 1 97.5 609 PRO A N 1
ATOM 4694 C CA . PRO A 1 609 ? -29.938 18.891 23.922 1 97.5 609 PRO A CA 1
ATOM 4695 C C . PRO A 1 609 ? -30.672 20.234 23.891 1 97.5 609 PRO A C 1
ATOM 4697 O O . PRO A 1 609 ? -31 20.781 24.953 1 97.5 609 PRO A O 1
ATOM 4700 N N . PHE A 1 610 ? -30.906 20.734 22.812 1 98 610 PHE A N 1
ATOM 4701 C CA . PHE A 1 610 ? -31.562 22.031 22.609 1 98 610 PHE A CA 1
ATOM 4702 C C . PHE A 1 610 ? -32.375 22.031 21.312 1 98 610 PHE A C 1
ATOM 4704 O O . PHE A 1 610 ? -31.859 21.625 20.266 1 98 610 PHE A O 1
ATOM 4711 N N . ILE A 1 611 ? -33.625 22.484 21.328 1 97.56 611 ILE A N 1
ATOM 4712 C CA . ILE A 1 611 ? -34.469 22.547 20.141 1 97.56 611 ILE A CA 1
ATOM 4713 C C . ILE A 1 611 ? -34.25 23.891 19.438 1 97.56 611 ILE A C 1
ATOM 4715 O O . ILE A 1 611 ? -34.531 24.953 20 1 97.56 611 ILE A O 1
ATOM 4719 N N . TRP A 1 612 ? -33.75 23.828 18.297 1 97.56 612 TRP A N 1
ATOM 4720 C CA . TRP A 1 612 ? -33.531 25 17.453 1 97.56 612 TRP A CA 1
ATOM 4721 C C . TRP A 1 612 ? -34.75 25.266 16.562 1 97.56 612 TRP A C 1
ATOM 4723 O O . TRP A 1 612 ? -35.062 24.453 15.695 1 97.56 612 TRP A O 1
ATOM 4733 N N . ARG A 1 613 ? -35.375 26.359 16.766 1 95.88 613 ARG A N 1
ATOM 4734 C CA . ARG A 1 613 ? -36.562 26.719 16.016 1 95.88 613 ARG A CA 1
ATOM 4735 C C . ARG A 1 613 ? -36.25 27.703 14.898 1 95.88 613 ARG A C 1
ATOM 4737 O O . ARG A 1 613 ? -35.531 28.688 15.109 1 95.88 613 ARG A O 1
ATOM 4744 N N . ALA A 1 614 ? -36.75 27.438 13.727 1 91.31 614 ALA A N 1
ATOM 4745 C CA . ALA A 1 614 ? -36.5 28.281 12.562 1 91.31 614 ALA A CA 1
ATOM 4746 C C . ALA A 1 614 ? -36.906 29.734 12.844 1 91.31 614 ALA A C 1
ATOM 4748 O O . ALA A 1 614 ? -38 30 13.32 1 91.31 614 ALA A O 1
ATOM 4749 N N . GLY A 1 615 ? -35.938 30.641 12.648 1 86.5 615 GLY A N 1
ATOM 4750 C CA . GLY A 1 615 ? -36.219 32.062 12.727 1 86.5 615 GLY A CA 1
ATOM 4751 C C . GLY A 1 615 ? -36.156 32.625 14.141 1 86.5 615 GLY A C 1
ATOM 4752 O O . GLY A 1 615 ? -36.281 33.812 14.359 1 86.5 615 GLY A O 1
ATOM 4753 N N . ALA A 1 616 ? -35.875 31.844 15.039 1 95.69 616 ALA A N 1
ATOM 4754 C CA . ALA A 1 616 ? -35.875 32.25 16.438 1 95.69 616 ALA A CA 1
ATOM 4755 C C . ALA A 1 616 ? -34.625 33.125 16.734 1 95.69 616 ALA A C 1
ATOM 4757 O O . ALA A 1 616 ? -33.625 33 16.062 1 95.69 616 ALA A O 1
ATOM 4758 N N . ARG A 1 617 ? -34.781 34 17.688 1 96.69 617 ARG A N 1
ATOM 4759 C CA . ARG A 1 617 ? -33.719 34.781 18.312 1 96.69 617 ARG A CA 1
ATOM 4760 C C . ARG A 1 617 ? -33.688 34.562 19.828 1 96.69 617 ARG A C 1
ATOM 4762 O O . ARG A 1 617 ? -34.75 34.5 20.453 1 96.69 617 ARG A O 1
ATOM 4769 N N . HIS A 1 618 ? -32.562 34.375 20.328 1 98.19 618 HIS A N 1
ATOM 4770 C CA . HIS A 1 618 ? -32.438 34.094 21.75 1 98.19 618 HIS A CA 1
ATOM 4771 C C . HIS A 1 618 ? -31.5 35.094 22.438 1 98.19 618 HIS A C 1
ATOM 4773 O O . HIS A 1 618 ? -30.5 35.5 21.844 1 98.19 618 HIS A O 1
ATOM 4779 N N . LYS A 1 619 ? -31.859 35.438 23.625 1 98.25 619 LYS A N 1
ATOM 4780 C CA . LYS A 1 619 ? -30.906 36.125 24.5 1 98.25 619 LYS A CA 1
ATOM 4781 C C . LYS A 1 619 ? -29.891 35.125 25.062 1 98.25 619 LYS A C 1
ATOM 4783 O O . LYS A 1 619 ? -30.266 34.062 25.562 1 98.25 619 LYS A O 1
ATOM 4788 N N . LEU A 1 620 ? -28.672 35.469 24.938 1 98.5 620 LEU A N 1
ATOM 4789 C CA . LEU A 1 620 ? -27.609 34.625 25.484 1 98.5 620 LEU A CA 1
ATOM 4790 C C . LEU A 1 620 ? -26.859 35.312 26.594 1 98.5 620 LEU A C 1
ATOM 4792 O O . LEU A 1 620 ? -26.609 36.531 26.516 1 98.5 620 LEU A O 1
ATOM 4796 N N . ARG A 1 621 ? -26.484 34.625 27.609 1 98.62 621 ARG A N 1
ATOM 4797 C CA . ARG A 1 621 ? -25.547 35.031 28.641 1 98.62 621 ARG A CA 1
ATOM 4798 C C . ARG A 1 621 ? -24.594 33.906 29 1 98.62 621 ARG A C 1
ATOM 4800 O O . ARG A 1 621 ? -25.047 32.781 29.281 1 98.62 621 ARG A O 1
ATOM 4807 N N . VAL A 1 622 ? -23.344 34.094 28.922 1 98.62 622 VAL A N 1
ATOM 4808 C CA . VAL A 1 622 ? -22.312 33.094 29.234 1 98.62 622 VAL A CA 1
ATOM 4809 C C . VAL A 1 622 ? -21.453 33.625 30.391 1 98.62 622 VAL A C 1
ATOM 4811 O O . VAL A 1 622 ? -20.953 34.75 30.344 1 98.62 622 VAL A O 1
ATOM 4814 N N . GLU A 1 623 ? -21.266 32.844 31.391 1 98.56 623 GLU A N 1
ATOM 4815 C CA . GLU A 1 623 ? -20.375 33.125 32.5 1 98.56 623 GLU A CA 1
ATOM 4816 C C . GLU A 1 623 ? -19.188 32.188 32.5 1 98.56 623 GLU A C 1
ATOM 4818 O O . GLU A 1 623 ? -19.344 30.969 32.375 1 98.56 623 GLU A O 1
ATOM 4823 N N . PHE A 1 624 ? -18.047 32.719 32.531 1 97.88 624 PHE A N 1
ATOM 4824 C CA . PHE A 1 624 ? -16.812 31.938 32.531 1 97.88 624 PHE A CA 1
ATOM 4825 C C . PHE A 1 624 ? -15.93 32.344 33.719 1 97.88 624 PHE A C 1
ATOM 4827 O O . PHE A 1 624 ? -15.805 33.531 34.031 1 97.88 624 PHE A O 1
ATOM 4834 N N . GLN A 1 625 ? -15.391 31.422 34.469 1 97.44 625 GLN A N 1
ATOM 4835 C CA . GLN A 1 625 ? -14.414 31.641 35.531 1 97.44 625 GLN A CA 1
ATOM 4836 C C . GLN A 1 625 ? -13.148 30.828 35.281 1 97.44 625 GLN A C 1
ATOM 4838 O O . GLN A 1 625 ? -13.219 29.625 35.031 1 97.44 625 GLN A O 1
ATOM 4843 N N . ALA A 1 626 ? -12.016 31.453 35.312 1 96.25 626 ALA A N 1
ATOM 4844 C CA . ALA A 1 626 ? -10.711 30.812 35.188 1 96.25 626 ALA A CA 1
ATOM 4845 C C . ALA A 1 626 ? -10.008 30.766 36.562 1 96.25 626 ALA A C 1
ATOM 4847 O O . ALA A 1 626 ? -9.773 31.797 37.188 1 96.25 626 ALA A O 1
ATOM 4848 N N . TRP A 1 627 ? -9.773 29.453 37 1 91.5 627 TRP A N 1
ATOM 4849 C CA . TRP A 1 627 ? -9 29.219 38.219 1 91.5 627 TRP A CA 1
ATOM 4850 C C . TRP A 1 627 ? -7.633 28.625 37.906 1 91.5 627 TRP A C 1
ATOM 4852 O O . TRP A 1 627 ? -7.418 27.422 38.031 1 91.5 627 TRP A O 1
ATOM 4862 N N . ASN A 1 628 ? -6.746 29.312 37.375 1 82.69 628 ASN A N 1
ATOM 4863 C CA . ASN A 1 628 ? -5.477 28.766 36.906 1 82.69 628 ASN A CA 1
ATOM 4864 C C . ASN A 1 628 ? -4.293 29.453 37.594 1 82.69 628 ASN A C 1
ATOM 4866 O O . ASN A 1 628 ? -4.086 30.656 37.438 1 82.69 628 ASN A O 1
ATOM 4870 N N . LEU A 1 629 ? -3.555 28.625 38.375 1 78.38 629 LEU A N 1
ATOM 4871 C CA . LEU A 1 629 ? -2.354 29.188 39 1 78.38 629 LEU A CA 1
ATOM 4872 C C . LEU A 1 629 ? -1.222 28.172 39 1 78.38 629 LEU A C 1
ATOM 4874 O O . LEU A 1 629 ? -0.222 28.344 39.688 1 78.38 629 LEU A O 1
ATOM 4878 N N . TRP A 1 630 ? -1.458 27.156 38.062 1 85.06 630 TRP A N 1
ATOM 4879 C CA . TRP A 1 630 ? -0.454 26.094 38.062 1 85.06 630 TRP A CA 1
ATOM 4880 C C . TRP A 1 630 ? 0.431 26.156 36.844 1 85.06 630 TRP A C 1
ATOM 4882 O O . TRP A 1 630 ? 0.012 26.672 35.781 1 85.06 630 TRP A O 1
ATOM 4892 N N . GLN A 1 631 ? 1.569 25.562 37 1 88.94 631 GLN A N 1
ATOM 4893 C CA . GLN A 1 631 ? 2.502 25.469 35.875 1 88.94 631 GLN A CA 1
ATOM 4894 C C . GLN A 1 631 ? 1.964 24.562 34.781 1 88.94 631 GLN A C 1
ATOM 4896 O O . GLN A 1 631 ? 1.412 23.5 35.062 1 88.94 631 GLN A O 1
ATOM 4901 N N . LYS A 1 632 ? 2.119 24.984 33.562 1 91 632 LYS A N 1
ATOM 4902 C CA . LYS A 1 632 ? 1.688 24.188 32.406 1 91 632 LYS A CA 1
ATOM 4903 C C . LYS A 1 632 ? 2.734 23.141 32.031 1 91 632 LYS A C 1
ATOM 4905 O O . LYS A 1 632 ? 3.865 23.188 32.531 1 91 632 LYS A O 1
ATOM 4910 N N . VAL A 1 633 ? 2.279 22.094 31.266 1 87.38 633 VAL A N 1
ATOM 4911 C CA . VAL A 1 633 ? 3.137 21 30.828 1 87.38 633 VAL A CA 1
ATOM 4912 C C . VAL A 1 633 ? 3.268 21.016 29.312 1 87.38 633 VAL A C 1
ATOM 4914 O O . VAL A 1 633 ? 2.266 21.094 28.594 1 87.38 633 VAL A O 1
ATOM 4917 N N . GLU A 1 634 ? 4.504 21 28.891 1 86.94 634 GLU A N 1
ATOM 4918 C CA . GLU A 1 634 ? 4.789 21.031 27.469 1 86.94 634 GLU A CA 1
ATOM 4919 C C . GLU A 1 634 ? 4.094 19.891 26.734 1 86.94 634 GLU A C 1
ATOM 4921 O O . GLU A 1 634 ? 4.016 18.766 27.266 1 86.94 634 GLU A O 1
ATOM 4926 N N . ASN A 1 635 ? 3.52 20.125 25.516 1 77.44 635 ASN A N 1
ATOM 4927 C CA . ASN A 1 635 ? 2.898 19.188 24.578 1 77.44 635 ASN A CA 1
ATOM 4928 C C . ASN A 1 635 ? 1.663 18.531 25.188 1 77.44 635 ASN A C 1
ATOM 4930 O O . ASN A 1 635 ? 1.168 17.531 24.656 1 77.44 635 ASN A O 1
ATOM 4934 N N . VAL A 1 636 ? 1.178 18.859 26.344 1 73.25 636 VAL A N 1
ATOM 4935 C CA . VAL A 1 636 ? 0.037 18.219 27 1 73.25 636 VAL A CA 1
ATOM 4936 C C . VAL A 1 636 ? -0.992 19.281 27.375 1 73.25 636 VAL A C 1
ATOM 4938 O O . VAL A 1 636 ? -2.17 19.172 27.031 1 73.25 636 VAL A O 1
ATOM 4941 N N . ASN A 1 637 ? -0.587 20.281 28.125 1 78.88 637 ASN A N 1
ATOM 4942 C CA . ASN A 1 637 ? -1.366 21.422 28.609 1 78.88 637 ASN A CA 1
ATOM 4943 C C . ASN A 1 637 ? -0.576 22.719 28.516 1 78.88 637 ASN A C 1
ATOM 4945 O O . ASN A 1 637 ? -0.038 23.188 29.516 1 78.88 637 ASN A O 1
ATOM 4949 N N . SER A 1 638 ? -0.703 23.391 27.375 1 84.75 638 SER A N 1
ATOM 4950 C CA . SER A 1 638 ? 0.219 24.484 27.125 1 84.75 638 SER A CA 1
ATOM 4951 C C . SER A 1 638 ? -0.486 25.828 27.25 1 84.75 638 SER A C 1
ATOM 4953 O O . SER A 1 638 ? 0.081 26.875 26.891 1 84.75 638 SER A O 1
ATOM 4955 N N . ILE A 1 639 ? -1.783 25.891 27.75 1 89.69 639 ILE A N 1
ATOM 4956 C CA . ILE A 1 639 ? -2.504 27.156 27.859 1 89.69 639 ILE A CA 1
ATOM 4957 C C . ILE A 1 639 ? -3.168 27.25 29.219 1 89.69 639 ILE A C 1
ATOM 4959 O O . ILE A 1 639 ? -3.559 26.25 29.812 1 89.69 639 ILE A O 1
ATOM 4963 N N . ASN A 1 640 ? -3.354 28.469 29.688 1 90.12 640 ASN A N 1
ATOM 4964 C CA . ASN A 1 640 ? -3.928 28.719 31.016 1 90.12 640 ASN A CA 1
ATOM 4965 C C . ASN A 1 640 ? -5.426 28.422 31.031 1 90.12 640 ASN A C 1
ATOM 4967 O O . ASN A 1 640 ? -5.93 27.828 32 1 90.12 640 ASN A O 1
ATOM 4971 N N . ALA A 1 641 ? -6.066 28.891 29.984 1 93 641 ALA A N 1
ATOM 4972 C CA . ALA A 1 641 ? -7.52 28.766 29.969 1 93 641 ALA A CA 1
ATOM 4973 C C . ALA A 1 641 ? -8.047 28.734 28.531 1 93 641 ALA A C 1
ATOM 4975 O O . ALA A 1 641 ? -7.41 29.266 27.625 1 93 641 ALA A O 1
ATOM 4976 N N . GLN A 1 642 ? -9.172 28.141 28.422 1 93.81 642 GLN A N 1
ATOM 4977 C CA . GLN A 1 642 ? -9.867 28.031 27.141 1 93.81 642 GLN A CA 1
ATOM 4978 C C . GLN A 1 642 ? -11.375 27.906 27.344 1 93.81 642 GLN A C 1
ATOM 4980 O O . GLN A 1 642 ? -11.82 27.266 28.312 1 93.81 642 GLN A O 1
ATOM 4985 N N . VAL A 1 643 ? -12.156 28.516 26.5 1 96.19 643 VAL A N 1
ATOM 4986 C CA . VAL A 1 643 ? -13.617 28.438 26.547 1 96.19 643 VAL A CA 1
ATOM 4987 C C . VAL A 1 643 ? -14.18 28.344 25.141 1 96.19 643 VAL A C 1
ATOM 4989 O O . VAL A 1 643 ? -13.664 28.969 24.203 1 96.19 643 VAL A O 1
ATOM 4992 N N . GLU A 1 644 ? -15.25 27.609 24.984 1 96.56 644 GLU A N 1
ATOM 4993 C CA . GLU A 1 644 ? -15.922 27.453 23.703 1 96.56 644 GLU A CA 1
ATOM 4994 C C . GLU A 1 644 ? -17.438 27.469 23.859 1 96.56 644 GLU A C 1
ATOM 4996 O O . GLU A 1 644 ? -18.016 26.578 24.5 1 96.56 644 GLU A O 1
ATOM 5001 N N . LEU A 1 645 ? -18.078 28.484 23.453 1 97.56 645 LEU A N 1
ATOM 5002 C CA . LEU A 1 645 ? -19.516 28.391 23.203 1 97.56 645 LEU A CA 1
ATOM 5003 C C . LEU A 1 645 ? -19.797 27.625 21.922 1 97.56 645 LEU A C 1
ATOM 5005 O O . LEU A 1 645 ? -19.391 28.047 20.828 1 97.56 645 LEU A O 1
ATOM 5009 N N . PHE A 1 646 ? -20.469 26.484 22.078 1 97 646 PHE A N 1
ATOM 5010 C CA . PHE A 1 646 ? -20.562 25.609 20.906 1 97 646 PHE A CA 1
ATOM 5011 C C . PHE A 1 646 ? -22 25.188 20.672 1 97 646 PHE A C 1
ATOM 5013 O O . PHE A 1 646 ? -22.859 25.344 21.547 1 97 646 PHE A O 1
ATOM 5020 N N . TRP A 1 647 ? -22.234 24.766 19.516 1 97.06 647 TRP A N 1
ATOM 5021 C CA . TRP A 1 647 ? -23.5 24.141 19.125 1 97.06 647 TRP A CA 1
ATOM 5022 C C . TRP A 1 647 ? -23.234 22.938 18.219 1 97.06 647 TRP A C 1
ATOM 5024 O O . TRP A 1 647 ? -22.078 22.625 17.891 1 97.06 647 TRP A O 1
ATOM 5034 N N . ASN A 1 648 ? -24.188 22.188 17.969 1 97.25 648 ASN A N 1
ATOM 5035 C CA . ASN A 1 648 ? -24.281 21.141 16.953 1 97.25 648 ASN A CA 1
ATOM 5036 C C . ASN A 1 648 ? -25.703 21.031 16.391 1 97.25 648 ASN A C 1
ATOM 5038 O O . ASN A 1 648 ? -26.625 20.688 17.125 1 97.25 648 ASN A O 1
ATOM 5042 N N . LEU A 1 649 ? -25.875 21.312 15.156 1 97.12 649 LEU A N 1
ATOM 5043 C CA . LEU A 1 649 ? -27.203 21.438 14.562 1 97.12 649 LEU A CA 1
ATOM 5044 C C . LEU A 1 649 ? -27.594 20.141 13.859 1 97.12 649 LEU A C 1
ATOM 5046 O O . LEU A 1 649 ? -28.422 20.156 12.938 1 97.12 649 LEU A O 1
ATOM 5050 N N . VAL A 1 650 ? -26.969 19.047 14.156 1 97.31 650 VAL A N 1
ATOM 5051 C CA . VAL A 1 650 ? -27.391 17.75 13.664 1 97.31 650 VAL A CA 1
ATOM 5052 C C . VAL A 1 650 ? -28.578 17.234 14.484 1 97.31 650 VAL A C 1
ATOM 5054 O O . VAL A 1 650 ? -28.469 17.078 15.703 1 97.31 650 VAL A O 1
ATOM 5057 N N . ASP A 1 651 ? -29.672 17.016 13.836 1 97.06 651 ASP A N 1
ATOM 5058 C CA . ASP A 1 651 ? -30.844 16.516 14.547 1 97.06 651 ASP A CA 1
ATOM 5059 C C . ASP A 1 651 ? -30.594 15.141 15.148 1 97.06 651 ASP A C 1
ATOM 5061 O O . ASP A 1 651 ? -30.109 14.234 14.461 1 97.06 651 ASP A O 1
ATOM 5065 N N . ARG A 1 652 ? -30.922 14.969 16.359 1 95.62 652 ARG A N 1
ATOM 5066 C CA . ARG A 1 652 ? -30.594 13.75 17.094 1 95.62 652 ARG A CA 1
ATOM 5067 C C . ARG A 1 652 ? -31.453 12.578 16.625 1 95.62 652 ARG A C 1
ATOM 5069 O O . ARG A 1 652 ? -31.078 11.422 16.812 1 95.62 652 ARG A O 1
ATOM 5076 N N . THR A 1 653 ? -32.625 12.898 16 1 93.88 653 THR A N 1
ATOM 5077 C CA . THR A 1 653 ? -33.562 11.844 15.672 1 93.88 653 THR A CA 1
ATOM 5078 C C . THR A 1 653 ? -33.562 11.562 14.172 1 93.88 653 THR A C 1
ATOM 5080 O O . THR A 1 653 ? -33.688 10.406 13.758 1 93.88 653 THR A O 1
ATOM 5083 N N . ASP A 1 654 ? -33.469 12.633 13.375 1 96.56 654 ASP A N 1
ATOM 5084 C CA . ASP A 1 654 ? -33.625 12.469 11.93 1 96.56 654 ASP A CA 1
ATOM 5085 C C . ASP A 1 654 ? -32.812 13.523 11.172 1 96.56 654 ASP A C 1
ATOM 5087 O O . ASP A 1 654 ? -33.375 14.312 10.406 1 96.56 654 ASP A O 1
ATOM 5091 N N . ALA A 1 655 ? -31.562 13.477 11.359 1 96.81 655 ALA A N 1
ATOM 5092 C CA . ALA A 1 655 ? -30.688 14.477 10.75 1 96.81 655 ALA A CA 1
ATOM 5093 C C . ALA A 1 655 ? -30.812 14.469 9.234 1 96.81 655 ALA A C 1
ATOM 5095 O O . ALA A 1 655 ? -30.969 15.523 8.609 1 96.81 655 ALA A O 1
ATOM 5096 N N . VAL A 1 656 ? -30.766 13.281 8.578 1 98.31 656 VAL A N 1
ATOM 5097 C CA . VAL A 1 656 ? -30.828 13.148 7.125 1 98.31 656 VAL A CA 1
ATOM 5098 C C . VAL A 1 656 ? -32.188 13.586 6.613 1 98.31 656 VAL A C 1
ATOM 5100 O O . VAL A 1 656 ? -32.281 14.297 5.613 1 98.31 656 VAL A O 1
ATOM 5103 N N . GLY A 1 657 ? -33.312 13.141 7.312 1 97.75 657 GLY A N 1
ATOM 5104 C CA . GLY A 1 657 ? -34.656 13.508 6.906 1 97.75 657 GLY A CA 1
ATOM 5105 C C . GLY A 1 657 ? -34.875 15 6.898 1 97.75 657 GLY A C 1
ATOM 5106 O O . GLY A 1 657 ? -35.531 15.531 5.988 1 97.75 657 GLY A O 1
ATOM 5107 N N . LYS A 1 658 ? -34.406 15.789 7.883 1 96.75 658 LYS A N 1
ATOM 5108 C CA . LYS A 1 658 ? -34.531 17.25 7.93 1 96.75 658 LYS A CA 1
ATOM 5109 C C . LYS A 1 658 ? -33.844 17.891 6.727 1 96.75 658 LYS A C 1
ATOM 5111 O O . LYS A 1 658 ? -34.375 18.859 6.156 1 96.75 658 LYS A O 1
ATOM 5116 N N . ALA A 1 659 ? -32.656 17.375 6.434 1 98.19 659 ALA A N 1
ATOM 5117 C CA . ALA A 1 659 ? -31.906 17.906 5.289 1 98.19 659 ALA A CA 1
ATOM 5118 C C . ALA A 1 659 ? -32.656 17.656 3.986 1 98.19 659 ALA A C 1
ATOM 5120 O O . ALA A 1 659 ? -32.688 18.531 3.107 1 98.19 659 ALA A O 1
ATOM 5121 N N . VAL A 1 660 ? -33.156 16.438 3.842 1 98.44 660 VAL A N 1
ATOM 5122 C CA . VAL A 1 660 ? -33.906 16.078 2.646 1 98.44 660 VAL A CA 1
ATOM 5123 C C . VAL A 1 660 ? -35.125 16.984 2.498 1 98.44 660 VAL A C 1
ATOM 5125 O O . VAL A 1 660 ? -35.438 17.453 1.396 1 98.44 660 VAL A O 1
ATOM 5128 N N . ASP A 1 661 ? -35.875 17.312 3.615 1 97.31 661 ASP A N 1
ATOM 5129 C CA . ASP A 1 661 ? -37.031 18.188 3.594 1 97.31 661 ASP A CA 1
ATOM 5130 C C . ASP A 1 661 ? -36.656 19.578 3.08 1 97.31 661 ASP A C 1
ATOM 5132 O O . ASP A 1 661 ? -37.375 20.141 2.244 1 97.31 661 ASP A O 1
ATOM 5136 N N . VAL A 1 662 ? -35.594 20.109 3.553 1 97 662 VAL A N 1
ATOM 5137 C CA . VAL A 1 662 ? -35.125 21.438 3.174 1 97 662 VAL A CA 1
ATOM 5138 C C . VAL A 1 662 ? -34.688 21.422 1.707 1 97 662 VAL A C 1
ATOM 5140 O O . VAL A 1 662 ? -35.031 22.344 0.956 1 97 662 VAL A O 1
ATOM 5143 N N . ALA A 1 663 ? -34 20.406 1.242 1 98.19 663 ALA A N 1
ATOM 5144 C CA . ALA A 1 663 ? -33.438 20.297 -0.105 1 98.19 663 ALA A CA 1
ATOM 5145 C C . ALA A 1 663 ? -34.531 20.047 -1.134 1 98.19 663 ALA A C 1
ATOM 5147 O O . ALA A 1 663 ? -34.438 20.5 -2.279 1 98.19 663 ALA A O 1
ATOM 5148 N N . ASN A 1 664 ? -35.562 19.312 -0.677 1 97.31 664 ASN A N 1
ATOM 5149 C CA . ASN A 1 664 ? -36.625 18.906 -1.592 1 97.31 664 ASN A CA 1
ATOM 5150 C C . ASN A 1 664 ? -37.344 20.109 -2.205 1 97.31 664 ASN A C 1
ATOM 5152 O O . ASN A 1 664 ? -37.844 20.031 -3.318 1 97.31 664 ASN A O 1
ATOM 5156 N N . GLU A 1 665 ? -37.312 21.219 -1.543 1 94.12 665 GLU A N 1
ATOM 5157 C CA . GLU A 1 665 ? -38.031 22.406 -1.983 1 94.12 665 GLU A CA 1
ATOM 5158 C C . GLU A 1 665 ? -37.125 23.328 -2.816 1 94.12 665 GLU A C 1
ATOM 5160 O O . GLU A 1 665 ? -37.594 24.328 -3.367 1 94.12 665 GLU A O 1
ATOM 5165 N N . ALA A 1 666 ? -35.906 23 -3.01 1 98.06 666 ALA A N 1
ATOM 5166 C CA . ALA A 1 666 ? -34.938 23.891 -3.652 1 98.06 666 ALA A CA 1
ATOM 5167 C C . ALA A 1 666 ? -34.812 23.562 -5.137 1 98.06 666 ALA A C 1
ATOM 5169 O O . ALA A 1 666 ? -35.156 22.453 -5.57 1 98.06 666 ALA A O 1
ATOM 5170 N N . ASP A 1 667 ? -34.344 24.469 -5.934 1 98.12 667 ASP A N 1
ATOM 5171 C CA . ASP A 1 667 ? -34.062 24.297 -7.359 1 98.12 667 ASP A CA 1
ATOM 5172 C C . ASP A 1 667 ? -32.688 23.688 -7.578 1 98.12 667 ASP A C 1
ATOM 5174 O O . ASP A 1 667 ? -32.438 22.984 -8.562 1 98.12 667 ASP A O 1
ATOM 5178 N N . VAL A 1 668 ? -31.766 24.016 -6.715 1 98.38 668 VAL A N 1
ATOM 5179 C CA . VAL A 1 668 ? -30.391 23.516 -6.746 1 98.38 668 VAL A CA 1
ATOM 5180 C C . VAL A 1 668 ? -29.891 23.266 -5.32 1 98.38 668 VAL A C 1
ATOM 5182 O O . VAL A 1 668 ? -30.281 23.984 -4.395 1 98.38 668 VAL A O 1
ATOM 5185 N N . VAL A 1 669 ? -29.141 22.172 -5.145 1 98.81 669 VAL A N 1
ATOM 5186 C CA . VAL A 1 669 ? -28.578 21.828 -3.84 1 98.81 669 VAL A CA 1
ATOM 5187 C C . VAL A 1 669 ? -27.062 22.016 -3.871 1 98.81 669 VAL A C 1
ATOM 5189 O O . VAL A 1 669 ? -26.375 21.469 -4.742 1 98.81 669 VAL A O 1
ATOM 5192 N N . VAL A 1 670 ? -26.5 22.828 -3.039 1 98.88 670 VAL A N 1
ATOM 5193 C CA . VAL A 1 670 ? -25.078 22.859 -2.732 1 98.88 670 VAL A CA 1
ATOM 5194 C C . VAL A 1 670 ? -24.781 21.938 -1.559 1 98.88 670 VAL A C 1
ATOM 5196 O O . VAL A 1 670 ? -25.188 22.203 -0.428 1 98.88 670 VAL A O 1
ATOM 5199 N N . LEU A 1 671 ? -24.156 20.828 -1.81 1 98.88 671 LEU A N 1
ATOM 5200 C CA . LEU A 1 671 ? -23.844 19.828 -0.807 1 98.88 671 LEU A CA 1
ATOM 5201 C C . LEU A 1 671 ? -22.406 19.969 -0.317 1 98.88 671 LEU A C 1
ATOM 5203 O O . LEU A 1 671 ? -21.469 19.578 -1.01 1 98.88 671 LEU A O 1
ATOM 5207 N N . ALA A 1 672 ? -22.234 20.531 0.872 1 98.81 672 ALA A N 1
ATOM 5208 C CA . ALA A 1 672 ? -20.922 20.812 1.465 1 98.81 672 ALA A CA 1
ATOM 5209 C C . ALA A 1 672 ? -20.516 19.672 2.404 1 98.81 672 ALA A C 1
ATOM 5211 O O . ALA A 1 672 ? -20.938 19.625 3.559 1 98.81 672 ALA A O 1
ATOM 5212 N N . VAL A 1 673 ? -19.641 18.781 1.927 1 98.69 673 VAL A N 1
ATOM 5213 C CA . VAL A 1 673 ? -19.234 17.594 2.67 1 98.69 673 VAL A CA 1
ATOM 5214 C C . VAL A 1 673 ? -17.719 17.438 2.625 1 98.69 673 VAL A C 1
ATOM 5216 O O . VAL A 1 673 ? -17.031 18.281 2.049 1 98.69 673 VAL A O 1
ATOM 5219 N N . GLY A 1 674 ? -17.188 16.5 3.305 1 97.94 674 GLY A N 1
ATOM 5220 C CA . GLY A 1 674 ? -15.75 16.234 3.312 1 97.94 674 GLY A CA 1
ATOM 5221 C C . GLY A 1 674 ? -15.203 15.93 4.695 1 97.94 674 GLY A C 1
ATOM 5222 O O . GLY A 1 674 ? -15.734 15.062 5.398 1 97.94 674 GLY A O 1
ATOM 5223 N N . ALA A 1 675 ? -14.062 16.656 5.008 1 96.69 675 ALA A N 1
ATOM 5224 C CA . ALA A 1 675 ? -13.383 16.359 6.266 1 96.69 675 ALA A CA 1
ATOM 5225 C C . ALA A 1 675 ? -12.969 17.641 6.98 1 96.69 675 ALA A C 1
ATOM 5227 O O . ALA A 1 675 ? -12.945 18.719 6.379 1 96.69 675 ALA A O 1
ATOM 5228 N N . SER A 1 676 ? -12.688 17.484 8.227 1 95.25 676 SER A N 1
ATOM 5229 C CA . SER A 1 676 ? -12.133 18.516 9.102 1 95.25 676 SER A CA 1
ATOM 5230 C C . SER A 1 676 ? -10.977 17.969 9.93 1 95.25 676 SER A C 1
ATOM 5232 O O . SER A 1 676 ? -10.523 16.844 9.711 1 95.25 676 SER A O 1
ATOM 5234 N N . TRP A 1 677 ? -10.445 18.75 10.781 1 92.31 677 TRP A N 1
ATOM 5235 C CA . TRP A 1 677 ? -9.359 18.328 11.664 1 92.31 677 TRP A CA 1
ATOM 5236 C C . TRP A 1 677 ? -9.742 17.062 12.43 1 92.31 677 TRP A C 1
ATOM 5238 O O . TRP A 1 677 ? -8.875 16.281 12.82 1 92.31 677 TRP A O 1
ATOM 5248 N N . SER A 1 678 ? -11.031 16.781 12.578 1 91.88 678 SER A N 1
ATOM 5249 C CA . SER A 1 678 ? -11.516 15.625 13.328 1 91.88 678 SER A CA 1
ATOM 5250 C C . SER A 1 678 ? -11.133 14.312 12.648 1 91.88 678 SER A C 1
ATOM 5252 O O . SER A 1 678 ? -11.234 13.242 13.242 1 91.88 678 SER A O 1
ATOM 5254 N N . SER A 1 679 ? -10.602 14.422 11.445 1 93.69 679 SER A N 1
ATOM 5255 C CA . SER A 1 679 ? -10.234 13.203 10.734 1 93.69 679 SER A CA 1
ATOM 5256 C C . SER A 1 679 ? -8.961 13.398 9.93 1 93.69 679 SER A C 1
ATOM 5258 O O . SER A 1 679 ? -8.375 12.43 9.438 1 93.69 679 SER A O 1
ATOM 5260 N N . ASP A 1 680 ? -8.586 14.656 9.656 1 93.69 680 ASP A N 1
ATOM 5261 C CA . ASP A 1 680 ? -7.453 14.984 8.805 1 93.69 680 ASP A CA 1
ATOM 5262 C C . ASP A 1 680 ? -6.402 15.789 9.57 1 93.69 680 ASP A C 1
ATOM 5264 O O . ASP A 1 680 ? -6.398 17.016 9.516 1 93.69 680 ASP A O 1
ATOM 5268 N N . GLY A 1 681 ? -5.609 15.289 10.273 1 93.94 681 GLY A N 1
ATOM 5269 C CA . GLY A 1 681 ? -4.535 15.938 11.008 1 93.94 681 GLY A CA 1
ATOM 5270 C C . GLY A 1 681 ? -3.477 14.969 11.5 1 93.94 681 GLY A C 1
ATOM 5271 O O . GLY A 1 681 ? -3.498 13.789 11.141 1 93.94 681 GLY A O 1
ATOM 5272 N N . GLU A 1 682 ? -2.592 15.484 12.188 1 92.81 682 GLU A N 1
ATOM 5273 C CA . GLU A 1 682 ? -1.53 14.648 12.742 1 92.81 682 GLU A CA 1
ATOM 5274 C C . GLU A 1 682 ? -2.105 13.508 13.57 1 92.81 682 GLU A C 1
ATOM 5276 O O . GLU A 1 682 ? -2.865 13.734 14.516 1 92.81 682 GLU A O 1
ATOM 5281 N N . SER A 1 683 ? -1.858 12.305 13.164 1 91.31 683 SER A N 1
ATOM 5282 C CA . SER A 1 683 ? -2.312 11.07 13.781 1 91.31 683 SER A CA 1
ATOM 5283 C C . SER A 1 683 ? -3.797 10.828 13.523 1 91.31 683 SER A C 1
ATOM 5285 O O . SER A 1 683 ? -4.41 9.961 14.148 1 91.31 683 SER A O 1
ATOM 5287 N N . GLY A 1 684 ? -4.398 11.773 12.711 1 95.06 684 GLY A N 1
ATOM 5288 C CA . GLY A 1 684 ? -5.73 11.539 12.18 1 95.06 684 GLY A CA 1
ATOM 5289 C C . GLY A 1 684 ? -5.727 10.82 10.844 1 95.06 684 GLY A C 1
ATOM 5290 O O . GLY A 1 684 ? -6.199 11.359 9.844 1 95.06 684 GLY A O 1
ATOM 5291 N N . ASP A 1 685 ? -5.191 9.594 10.844 1 97 685 ASP A N 1
ATOM 5292 C CA . ASP A 1 685 ? -5.055 8.789 9.625 1 97 685 ASP A CA 1
ATOM 5293 C C . ASP A 1 685 ? -6.363 8.07 9.297 1 97 685 ASP A C 1
ATOM 5295 O O . ASP A 1 685 ? -7.066 7.609 10.195 1 97 685 ASP A O 1
ATOM 5299 N N . ARG A 1 686 ? -6.68 8.086 7.977 1 96.44 686 ARG A N 1
ATOM 5300 C CA . ARG A 1 686 ? -7.902 7.43 7.516 1 96.44 686 ARG A CA 1
ATOM 5301 C C . ARG A 1 686 ? -7.582 6.246 6.609 1 96.44 686 ARG A C 1
ATOM 5303 O O . ARG A 1 686 ? -6.719 6.344 5.734 1 96.44 686 ARG A O 1
ATOM 5310 N N . ALA A 1 687 ? -8.336 5.207 6.773 1 96.25 687 ALA A N 1
ATOM 5311 C CA . ALA A 1 687 ? -8.102 4.008 5.973 1 96.25 687 ALA A CA 1
ATOM 5312 C C . ALA A 1 687 ? -8.844 4.086 4.641 1 96.25 687 ALA A C 1
ATOM 5314 O O . ALA A 1 687 ? -8.297 3.723 3.596 1 96.25 687 ALA A O 1
ATOM 5315 N N . THR A 1 688 ? -10.102 4.469 4.363 1 93.5 688 THR A N 1
ATOM 5316 C CA . THR A 1 688 ? -10.984 4.234 3.229 1 93.5 688 THR A CA 1
ATOM 5317 C C . THR A 1 688 ? -11 5.445 2.299 1 93.5 688 THR A C 1
ATOM 5319 O O . THR A 1 688 ? -11.422 5.344 1.145 1 93.5 688 THR A O 1
ATOM 5322 N N . LEU A 1 689 ? -10.641 6.617 2.502 1 95.94 689 LEU A N 1
ATOM 5323 C CA . LEU A 1 689 ? -10.531 7.859 1.739 1 95.94 689 LEU A CA 1
ATOM 5324 C C . LEU A 1 689 ? -11.898 8.297 1.22 1 95.94 689 LEU A C 1
ATOM 5326 O O . LEU A 1 689 ? -11.984 9.141 0.325 1 95.94 689 LEU A O 1
ATOM 5330 N N . GLY A 1 690 ? -13.047 7.742 1.598 1 96.62 690 GLY A N 1
ATOM 5331 C CA . GLY A 1 690 ? -14.383 8.203 1.26 1 96.62 690 GLY A CA 1
ATOM 5332 C C . GLY A 1 690 ? -14.922 9.242 2.229 1 96.62 690 GLY A C 1
ATOM 5333 O O . GLY A 1 690 ? -14.164 9.797 3.027 1 96.62 690 GLY A O 1
ATOM 5334 N N . LEU A 1 691 ? -16.203 9.586 2.041 1 97.94 691 LEU A N 1
ATOM 5335 C CA . LEU A 1 691 ? -16.891 10.336 3.078 1 97.94 691 LEU A CA 1
ATOM 5336 C C . LEU A 1 691 ? -17.156 9.461 4.305 1 97.94 691 LEU A C 1
ATOM 5338 O O . LEU A 1 691 ? -17.125 8.234 4.215 1 97.94 691 LEU A O 1
ATOM 5342 N N . SER A 1 692 ? -17.266 10.078 5.48 1 96.75 692 SER A N 1
ATOM 5343 C CA . SER A 1 692 ? -17.656 9.297 6.652 1 96.75 692 SER A CA 1
ATOM 5344 C C . SER A 1 692 ? -19 8.617 6.441 1 96.75 692 SER A C 1
ATOM 5346 O O . SER A 1 692 ? -19.766 9.008 5.559 1 96.75 692 SER A O 1
ATOM 5348 N N . VAL A 1 693 ? -19.266 7.613 7.219 1 95.56 693 VAL A N 1
ATOM 5349 C CA . VAL A 1 693 ? -20.484 6.805 7.062 1 95.56 693 VAL A CA 1
ATOM 5350 C C . VAL A 1 693 ? -21.719 7.695 7.152 1 95.56 693 VAL A C 1
ATOM 5352 O O . VAL A 1 693 ? -22.656 7.531 6.379 1 95.56 693 VAL A O 1
ATOM 5355 N N . ASN A 1 694 ? -21.797 8.648 8.07 1 96.44 694 ASN A N 1
ATOM 5356 C CA . ASN A 1 694 ? -22.953 9.531 8.234 1 96.44 694 ASN A CA 1
ATOM 5357 C C . ASN A 1 694 ? -23.094 10.5 7.066 1 96.44 694 ASN A C 1
ATOM 5359 O O . ASN A 1 694 ? -24.203 10.789 6.625 1 96.44 694 ASN A O 1
ATOM 5363 N N . GLN A 1 695 ? -22 11 6.539 1 98.19 695 GLN A N 1
ATOM 5364 C CA . GLN A 1 695 ? -22.062 11.875 5.379 1 98.19 695 GLN A CA 1
ATOM 5365 C C . GLN A 1 695 ? -22.453 11.109 4.121 1 98.19 695 GLN A C 1
ATOM 5367 O O . GLN A 1 695 ? -23.094 11.656 3.223 1 98.19 695 GLN A O 1
ATOM 5372 N N . THR A 1 696 ? -21.969 9.852 4.02 1 98.5 696 THR A N 1
ATOM 5373 C CA . THR A 1 696 ? -22.359 8.992 2.904 1 98.5 696 THR A CA 1
ATOM 5374 C C . THR A 1 696 ? -23.875 8.812 2.869 1 98.5 696 THR A C 1
ATOM 5376 O O . THR A 1 696 ? -24.484 8.906 1.807 1 98.5 696 THR A O 1
ATOM 5379 N N . LYS A 1 697 ? -24.484 8.555 4.012 1 98.19 697 LYS A N 1
ATOM 5380 C CA . LYS A 1 697 ? -25.938 8.43 4.102 1 98.19 697 LYS A CA 1
ATOM 5381 C C . LYS A 1 697 ? -26.625 9.711 3.645 1 98.19 697 LYS A C 1
ATOM 5383 O O . LYS A 1 697 ? -27.641 9.664 2.934 1 98.19 697 LYS A O 1
ATOM 5388 N N . LEU A 1 698 ? -26.109 10.797 4.07 1 98.75 698 LEU A N 1
ATOM 5389 C CA . LEU A 1 698 ? -26.656 12.094 3.684 1 98.75 698 LEU A CA 1
ATOM 5390 C C . LEU A 1 698 ? -26.562 12.297 2.176 1 98.75 698 LEU A C 1
ATOM 5392 O O . LEU A 1 698 ? -27.547 12.656 1.527 1 98.75 698 LEU A O 1
ATOM 5396 N N . ALA A 1 699 ? -25.344 12.102 1.658 1 98.81 699 ALA A N 1
ATOM 5397 C CA . ALA A 1 699 ? -25.125 12.289 0.228 1 98.81 699 ALA A CA 1
ATOM 5398 C C . ALA A 1 699 ? -26.047 11.398 -0.595 1 98.81 699 ALA A C 1
ATOM 5400 O O . ALA A 1 699 ? -26.656 11.852 -1.569 1 98.81 699 ALA A O 1
ATOM 5401 N N . ASP A 1 700 ? -26.125 10.141 -0.207 1 98.69 700 ASP A N 1
ATOM 5402 C CA . ASP A 1 700 ? -27 9.211 -0.902 1 98.69 700 ASP A CA 1
ATOM 5403 C C . ASP A 1 700 ? -28.438 9.742 -0.948 1 98.69 700 ASP A C 1
ATOM 5405 O O . ASP A 1 700 ? -29.094 9.695 -1.994 1 98.69 700 ASP A O 1
ATOM 5409 N N . ALA A 1 701 ? -28.953 10.203 0.175 1 98.81 701 ALA A N 1
ATOM 5410 C CA . ALA A 1 701 ? -30.328 10.695 0.281 1 98.81 701 ALA A CA 1
ATOM 5411 C C . ALA A 1 701 ? -30.531 11.938 -0.572 1 98.81 701 ALA A C 1
ATOM 5413 O O . ALA A 1 701 ? -31.578 12.102 -1.199 1 98.81 701 ALA A O 1
ATOM 5414 N N . ILE A 1 702 ? -29.609 12.82 -0.568 1 98.81 702 ILE A N 1
ATOM 5415 C CA . ILE A 1 702 ? -29.719 14.062 -1.326 1 98.81 702 ILE A CA 1
ATOM 5416 C C . ILE A 1 702 ? -29.703 13.758 -2.822 1 98.81 702 ILE A C 1
ATOM 5418 O O . ILE A 1 702 ? -30.484 14.312 -3.586 1 98.81 702 ILE A O 1
ATOM 5422 N N . PHE A 1 703 ? -28.781 12.922 -3.289 1 98.69 703 PHE A N 1
ATOM 5423 C CA . PHE A 1 703 ? -28.703 12.562 -4.699 1 98.69 703 PHE A CA 1
ATOM 5424 C C . PHE A 1 703 ? -29.969 11.828 -5.145 1 98.69 703 PHE A C 1
ATOM 5426 O O . PHE A 1 703 ? -30.344 11.898 -6.316 1 98.69 703 PHE A O 1
ATOM 5433 N N . ALA A 1 704 ? -30.562 11.133 -4.23 1 98.44 704 ALA A N 1
ATOM 5434 C CA . ALA A 1 704 ? -31.781 10.398 -4.539 1 98.44 704 ALA A CA 1
ATOM 5435 C C . ALA A 1 704 ? -32.938 11.344 -4.898 1 98.44 704 ALA A C 1
ATOM 5437 O O . ALA A 1 704 ? -33.906 10.938 -5.516 1 98.44 704 ALA A O 1
ATOM 5438 N N . LEU A 1 705 ? -32.875 12.656 -4.531 1 98.25 705 LEU A N 1
ATOM 5439 C CA . LEU A 1 705 ? -33.875 13.648 -4.855 1 98.25 705 LEU A CA 1
ATOM 5440 C C . LEU A 1 705 ? -33.875 13.969 -6.348 1 98.25 705 LEU A C 1
ATOM 5442 O O . LEU A 1 705 ? -34.844 14.547 -6.867 1 98.25 705 LEU A O 1
ATOM 5446 N N . ARG A 1 706 ? -32.844 13.656 -7.133 1 96.69 706 ARG A N 1
ATOM 5447 C CA . ARG A 1 706 ? -32.688 13.844 -8.57 1 96.69 706 ARG A CA 1
ATOM 5448 C C . ARG A 1 706 ? -32.75 15.32 -8.945 1 96.69 706 ARG A C 1
ATOM 5450 O O . ARG A 1 706 ? -33.375 15.688 -9.93 1 96.69 706 ARG A O 1
ATOM 5457 N N . LYS A 1 707 ? -32.25 16.188 -8.016 1 97.06 707 LYS A N 1
ATOM 5458 C CA . LYS A 1 707 ? -32.031 17.609 -8.266 1 97.06 707 LYS A CA 1
ATOM 5459 C C . LYS A 1 707 ? -30.562 17.875 -8.617 1 97.06 707 LYS A C 1
ATOM 5461 O O . LYS A 1 707 ? -29.688 17.062 -8.297 1 97.06 707 LYS A O 1
ATOM 5466 N N . PRO A 1 708 ? -30.297 18.984 -9.383 1 98.19 708 PRO A N 1
ATOM 5467 C CA . PRO A 1 708 ? -28.891 19.312 -9.578 1 98.19 708 PRO A CA 1
ATOM 5468 C C . PRO A 1 708 ? -28.141 19.516 -8.258 1 98.19 708 PRO A C 1
ATOM 5470 O O . PRO A 1 708 ? -28.594 20.297 -7.406 1 98.19 708 PRO A O 1
ATOM 5473 N N . VAL A 1 709 ? -27.062 18.75 -8.07 1 98.88 709 VAL A N 1
ATOM 5474 C CA . VAL A 1 709 ? -26.25 18.844 -6.859 1 98.88 709 VAL A CA 1
ATOM 5475 C C . VAL A 1 709 ? -24.875 19.391 -7.203 1 98.88 709 VAL A C 1
ATOM 5477 O O . VAL A 1 709 ? -24.188 18.859 -8.078 1 98.88 709 VAL A O 1
ATOM 5480 N N . VAL A 1 710 ? -24.484 20.469 -6.609 1 98.88 710 VAL A N 1
ATOM 5481 C CA . VAL A 1 710 ? -23.109 20.984 -6.641 1 98.88 710 VAL A CA 1
ATOM 5482 C C . VAL A 1 710 ? -22.359 20.516 -5.406 1 98.88 710 VAL A C 1
ATOM 5484 O O . VAL A 1 710 ? -22.656 20.922 -4.285 1 98.88 710 VAL A O 1
ATOM 5487 N N . LEU A 1 711 ? -21.406 19.688 -5.605 1 98.88 711 LEU A N 1
ATOM 5488 C CA . LEU A 1 711 ? -20.594 19.156 -4.516 1 98.88 711 LEU A CA 1
ATOM 5489 C C . LEU A 1 711 ? -19.5 20.156 -4.129 1 98.88 711 LEU A C 1
ATOM 5491 O O . LEU A 1 711 ? -18.734 20.594 -4.984 1 98.88 711 LEU A O 1
ATOM 5495 N N . VAL A 1 712 ? -19.422 20.547 -2.898 1 98.88 712 VAL A N 1
ATOM 5496 C CA . VAL A 1 712 ? -18.328 21.328 -2.328 1 98.88 712 VAL A CA 1
ATOM 5497 C C . VAL A 1 712 ? -17.547 20.484 -1.331 1 98.88 712 VAL A C 1
ATOM 5499 O O . VAL A 1 712 ? -18.047 20.172 -0.242 1 98.88 712 VAL A O 1
ATOM 5502 N N . LEU A 1 713 ? -16.359 20.172 -1.7 1 98.81 713 LEU A N 1
ATOM 5503 C CA . LEU A 1 713 ? -15.531 19.297 -0.875 1 98.81 713 LEU A CA 1
ATOM 5504 C C . LEU A 1 713 ? -14.508 20.109 -0.085 1 98.81 713 LEU A C 1
ATOM 5506 O O . LEU A 1 713 ? -13.82 20.969 -0.646 1 98.81 713 LEU A O 1
ATOM 5510 N N . GLU A 1 714 ? -14.422 19.891 1.157 1 98.19 714 GLU A N 1
ATOM 5511 C CA . GLU A 1 714 ? -13.359 20.406 2.021 1 98.19 714 GLU A CA 1
ATOM 5512 C C . GLU A 1 714 ? -12.602 19.266 2.693 1 98.19 714 GLU A C 1
ATOM 5514 O O . GLU A 1 714 ? -13.172 18.203 2.951 1 98.19 714 GLU A O 1
ATOM 5519 N N . GLY A 1 715 ? -11.359 19.5 3 1 96.88 715 GLY A N 1
ATOM 5520 C CA . GLY A 1 715 ? -10.539 18.484 3.639 1 96.88 715 GLY A CA 1
ATOM 5521 C C . GLY A 1 715 ? -9.078 18.547 3.219 1 96.88 715 GLY A C 1
ATOM 5522 O O . GLY A 1 715 ? -8.688 19.438 2.451 1 96.88 715 GLY A O 1
ATOM 5523 N N . GLY A 1 716 ? -8.242 17.703 3.795 1 96 716 GLY A N 1
ATOM 5524 C CA . GLY A 1 716 ? -6.809 17.75 3.582 1 96 716 GLY A CA 1
ATOM 5525 C C . GLY A 1 716 ? -6.293 16.641 2.697 1 96 716 GLY A C 1
ATOM 5526 O O . GLY A 1 716 ? -5.086 16.516 2.48 1 96 716 GLY A O 1
ATOM 5527 N N . ARG A 1 717 ? -7.145 15.766 2.162 1 95.56 717 ARG A N 1
ATOM 5528 C CA . ARG A 1 717 ? -6.797 14.594 1.364 1 95.56 717 ARG A CA 1
ATOM 5529 C C . ARG A 1 717 ? -7.805 14.375 0.239 1 95.56 717 ARG A C 1
ATOM 5531 O O . ARG A 1 717 ? -8.898 14.938 0.263 1 95.56 717 ARG A O 1
ATOM 5538 N N . PRO A 1 718 ? -7.441 13.531 -0.775 1 96.69 718 PRO A N 1
ATOM 5539 C CA . PRO A 1 718 ? -8.414 13.234 -1.835 1 96.69 718 PRO A CA 1
ATOM 5540 C C . PRO A 1 718 ? -9.602 12.422 -1.336 1 96.69 718 PRO A C 1
ATOM 5542 O O . PRO A 1 718 ? -9.477 11.672 -0.364 1 96.69 718 PRO A O 1
ATOM 5545 N N . PHE A 1 719 ? -10.727 12.609 -1.987 1 98.25 719 PHE A N 1
ATOM 5546 C CA . PHE A 1 719 ? -11.914 11.812 -1.707 1 98.25 719 PHE A CA 1
ATOM 5547 C C . PHE A 1 719 ? -12.172 10.82 -2.832 1 98.25 719 PHE A C 1
ATOM 5549 O O . PHE A 1 719 ? -12.477 11.211 -3.961 1 98.25 719 PHE A O 1
ATOM 5556 N N . ALA A 1 720 ? -12.023 9.539 -2.574 1 97.94 720 ALA A N 1
ATOM 5557 C CA . ALA A 1 720 ? -12.312 8.484 -3.535 1 97.94 720 ALA A CA 1
ATOM 5558 C C . ALA A 1 720 ? -13.812 8.188 -3.588 1 97.94 720 ALA A C 1
ATOM 5560 O O . ALA A 1 720 ? -14.273 7.18 -3.043 1 97.94 720 ALA A O 1
ATOM 5561 N N . ILE A 1 721 ? -14.57 9.016 -4.297 1 98.44 721 ILE A N 1
ATOM 5562 C CA . ILE A 1 721 ? -16.031 8.914 -4.332 1 98.44 721 ILE A CA 1
ATOM 5563 C C . ILE A 1 721 ? -16.516 9.047 -5.773 1 98.44 721 ILE A C 1
ATOM 5565 O O . ILE A 1 721 ? -17.375 9.875 -6.07 1 98.44 721 ILE A O 1
ATOM 5569 N N . PRO A 1 722 ? -16.047 8.203 -6.652 1 97.44 722 PRO A N 1
ATOM 5570 C CA . PRO A 1 722 ? -16.359 8.312 -8.078 1 97.44 722 PRO A CA 1
ATOM 5571 C C . PRO A 1 722 ? -17.859 8.312 -8.352 1 97.44 722 PRO A C 1
ATOM 5573 O O . PRO A 1 722 ? -18.328 8.953 -9.297 1 97.44 722 PRO A O 1
ATOM 5576 N N . GLU A 1 723 ? -18.672 7.629 -7.551 1 97.12 723 GLU A N 1
ATOM 5577 C CA . GLU A 1 723 ? -20.109 7.559 -7.738 1 97.12 723 GLU A CA 1
ATOM 5578 C C . GLU A 1 723 ? -20.75 8.945 -7.633 1 97.12 723 GLU A C 1
ATOM 5580 O O . GLU A 1 723 ? -21.656 9.273 -8.398 1 97.12 723 GLU A O 1
ATOM 5585 N N . TYR A 1 724 ? -20.328 9.742 -6.688 1 98.62 724 TYR A N 1
ATOM 5586 C CA . TYR A 1 724 ? -20.875 11.086 -6.512 1 98.62 724 TYR A CA 1
ATOM 5587 C C . TYR A 1 724 ? -20.375 12.023 -7.605 1 98.62 724 TYR A C 1
ATOM 5589 O O . TYR A 1 724 ? -21.094 12.914 -8.047 1 98.62 724 TYR A O 1
ATOM 5597 N N . TYR A 1 725 ? -19.094 11.836 -8.047 1 98.56 725 TYR A N 1
ATOM 5598 C CA . TYR A 1 725 ? -18.578 12.641 -9.148 1 98.56 725 TYR A CA 1
ATOM 5599 C C . TYR A 1 725 ? -19.391 12.398 -10.422 1 98.56 725 TYR A C 1
ATOM 5601 O O . TYR A 1 725 ? -19.641 13.336 -11.188 1 98.56 725 TYR A O 1
ATOM 5609 N N . SER A 1 726 ? -19.734 11.125 -10.641 1 97.81 726 SER A N 1
ATOM 5610 C CA . SER A 1 726 ? -20.484 10.766 -11.836 1 97.81 726 SER A CA 1
ATOM 5611 C C . SER A 1 726 ? -21.891 11.352 -11.812 1 97.81 726 SER A C 1
ATOM 5613 O O . SER A 1 726 ? -22.469 11.664 -12.859 1 97.81 726 SER A O 1
ATOM 5615 N N . LYS A 1 727 ? -22.469 11.609 -10.625 1 98.19 727 LYS A N 1
ATOM 5616 C CA . LYS A 1 727 ? -23.859 12 -10.492 1 98.19 727 LYS A CA 1
ATOM 5617 C C . LYS A 1 727 ? -24 13.508 -10.328 1 98.19 727 LYS A C 1
ATOM 5619 O O . LYS A 1 727 ? -25.047 14.078 -10.633 1 98.19 727 LYS A O 1
ATOM 5624 N N . CYS A 1 728 ? -23.031 14.172 -9.82 1 98.75 728 CYS A N 1
ATOM 5625 C CA . CYS A 1 728 ? -23.156 15.578 -9.469 1 98.75 728 CYS A CA 1
ATOM 5626 C C . CYS A 1 728 ? -23.234 16.453 -10.719 1 98.75 728 CYS A C 1
ATOM 5628 O O . CYS A 1 728 ? -22.781 16.047 -11.789 1 98.75 728 CYS A O 1
ATOM 5630 N N . ALA A 1 729 ? -23.875 17.609 -10.602 1 98.75 729 ALA A N 1
ATOM 5631 C CA . ALA A 1 729 ? -23.891 18.594 -11.672 1 98.75 729 ALA A CA 1
ATOM 5632 C C . ALA A 1 729 ? -22.547 19.312 -11.773 1 98.75 729 ALA A C 1
ATOM 5634 O O . ALA A 1 729 ? -22.094 19.625 -12.867 1 98.75 729 ALA A O 1
ATOM 5635 N N . ALA A 1 730 ? -21.953 19.594 -10.664 1 98.88 730 ALA A N 1
ATOM 5636 C CA . ALA A 1 730 ? -20.609 20.172 -10.562 1 98.88 730 ALA A CA 1
ATOM 5637 C C . ALA A 1 730 ? -19.938 19.766 -9.258 1 98.88 730 ALA A C 1
ATOM 5639 O O . ALA A 1 730 ? -20.609 19.328 -8.312 1 98.88 730 ALA A O 1
ATOM 5640 N N . ALA A 1 731 ? -18.672 19.844 -9.219 1 98.88 731 ALA A N 1
ATOM 5641 C CA . ALA A 1 731 ? -17.891 19.547 -8.016 1 98.88 731 ALA A CA 1
ATOM 5642 C C . ALA A 1 731 ? -16.688 20.469 -7.902 1 98.88 731 ALA A C 1
ATOM 5644 O O . ALA A 1 731 ? -15.938 20.641 -8.867 1 98.88 731 ALA A O 1
ATOM 5645 N N . ILE A 1 732 ? -16.516 21.062 -6.73 1 98.75 732 ILE A N 1
ATOM 5646 C CA . ILE A 1 732 ? -15.289 21.812 -6.457 1 98.75 732 ILE A CA 1
ATOM 5647 C C . ILE A 1 732 ? -14.602 21.25 -5.223 1 98.75 732 ILE A C 1
ATOM 5649 O O . ILE A 1 732 ? -15.258 20.734 -4.312 1 98.75 732 ILE A O 1
ATOM 5653 N N . ASN A 1 733 ? -13.336 21.266 -5.223 1 98.88 733 ASN A N 1
ATOM 5654 C CA . ASN A 1 733 ? -12.5 20.938 -4.066 1 98.88 733 ASN A CA 1
ATOM 5655 C C . ASN A 1 733 ? -11.836 22.188 -3.494 1 98.88 733 ASN A C 1
ATOM 5657 O O . ASN A 1 733 ? -11.008 22.812 -4.156 1 98.88 733 ASN A O 1
ATOM 5661 N N . ALA A 1 734 ? -12.195 22.516 -2.268 1 98.75 734 ALA A N 1
ATOM 5662 C CA . ALA A 1 734 ? -11.719 23.75 -1.663 1 98.75 734 ALA A CA 1
ATOM 5663 C C . ALA A 1 734 ? -10.641 23.484 -0.623 1 98.75 734 ALA A C 1
ATOM 5665 O O . ALA A 1 734 ? -10.055 24.422 -0.069 1 98.75 734 ALA A O 1
ATOM 5666 N N . PHE A 1 735 ? -10.352 22.172 -0.365 1 98.44 735 PHE A N 1
ATOM 5667 C CA . PHE A 1 735 ? -9.367 21.812 0.651 1 98.44 735 PHE A CA 1
ATOM 5668 C C . PHE A 1 735 ? -9.711 22.469 1.984 1 98.44 735 PHE A C 1
ATOM 5670 O O . PHE A 1 735 ? -10.875 22.531 2.375 1 98.44 735 PHE A O 1
ATOM 5677 N N . PHE A 1 736 ? -8.703 22.75 2.854 1 98.12 736 PHE A N 1
ATOM 5678 C CA . PHE A 1 736 ? -8.844 23.641 3.994 1 98.12 736 PHE A CA 1
ATOM 5679 C C . PHE A 1 736 ? -8.547 25.078 3.592 1 98.12 736 PHE A C 1
ATOM 5681 O O . PHE A 1 736 ? -7.391 25.5 3.588 1 98.12 736 PHE A O 1
ATOM 5688 N N . PRO A 1 737 ? -9.578 25.828 3.373 1 97.94 737 PRO A N 1
ATOM 5689 C CA . PRO A 1 737 ? -9.398 27.062 2.609 1 97.94 737 PRO A CA 1
ATOM 5690 C C . PRO A 1 737 ? -8.977 28.25 3.484 1 97.94 737 PRO A C 1
ATOM 5692 O O . PRO A 1 737 ? -8.719 29.328 2.971 1 97.94 737 PRO A O 1
ATOM 5695 N N . GLY A 1 738 ? -8.852 28.125 4.801 1 97.19 738 GLY A N 1
ATOM 5696 C CA . GLY A 1 738 ? -8.43 29.219 5.672 1 97.19 738 GLY A CA 1
ATOM 5697 C C . GLY A 1 738 ? -9.57 30.125 6.09 1 97.19 738 GLY A C 1
ATOM 5698 O O . GLY A 1 738 ? -10.742 29.75 5.953 1 97.19 738 GLY A O 1
ATOM 5699 N N . GLN A 1 739 ? -9.242 31.312 6.637 1 96.5 739 GLN A N 1
ATOM 5700 C CA . GLN A 1 739 ? -10.203 32.156 7.316 1 96.5 739 GLN A CA 1
ATOM 5701 C C . GLN A 1 739 ? -11.211 32.75 6.328 1 96.5 739 GLN A C 1
ATOM 5703 O O . GLN A 1 739 ? -12.359 33 6.688 1 96.5 739 GLN A O 1
ATOM 5708 N N . SER A 1 740 ? -10.781 32.875 5.051 1 97.38 740 SER A N 1
ATOM 5709 C CA . SER A 1 740 ? -11.656 33.469 4.055 1 97.38 740 SER A CA 1
ATOM 5710 C C . SER A 1 740 ? -12.328 32.406 3.191 1 97.38 740 SER A C 1
ATOM 5712 O O . SER A 1 740 ? -12.836 32.719 2.107 1 97.38 740 SER A O 1
ATOM 5714 N N . GLY A 1 741 ? -12.281 31.172 3.662 1 97.75 741 GLY A N 1
ATOM 5715 C CA . GLY A 1 741 ? -12.742 30.047 2.871 1 97.75 741 GLY A CA 1
ATOM 5716 C C . GLY A 1 741 ? -14.195 30.172 2.443 1 97.75 741 GLY A C 1
ATOM 5717 O O . GLY A 1 741 ? -14.539 29.875 1.3 1 97.75 741 GLY A O 1
ATOM 5718 N N . GLY A 1 742 ? -15.109 30.547 3.381 1 98.31 742 GLY A N 1
ATOM 5719 C CA . GLY A 1 742 ? -16.516 30.719 3.037 1 98.31 742 GLY A CA 1
ATOM 5720 C C . GLY A 1 742 ? -16.734 31.688 1.889 1 98.31 742 GLY A C 1
ATOM 5721 O O . GLY A 1 742 ? -17.469 31.391 0.948 1 98.31 742 GLY A O 1
ATOM 5722 N N . GLN A 1 743 ? -16.062 32.844 1.974 1 98.44 743 GLN A N 1
ATOM 5723 C CA . GLN A 1 743 ? -16.188 33.844 0.931 1 98.44 743 GLN A CA 1
ATOM 5724 C C . GLN A 1 743 ? -15.617 33.344 -0.393 1 98.44 743 GLN A C 1
ATOM 5726 O O . GLN A 1 743 ? -16.219 33.562 -1.451 1 98.44 743 GLN A O 1
ATOM 5731 N N . ALA A 1 744 ? -14.453 32.688 -0.351 1 98.81 744 ALA A N 1
ATOM 5732 C CA . ALA A 1 744 ? -13.828 32.188 -1.566 1 98.81 744 ALA A CA 1
ATOM 5733 C C . ALA A 1 744 ? -14.742 31.188 -2.271 1 98.81 744 ALA A C 1
ATOM 5735 O O . ALA A 1 744 ? -14.883 31.219 -3.496 1 98.81 744 ALA A O 1
ATOM 5736 N N . ILE A 1 745 ? -15.32 30.25 -1.551 1 98.88 745 ILE A N 1
ATOM 5737 C CA . ILE A 1 745 ? -16.219 29.234 -2.104 1 98.88 745 ILE A CA 1
ATOM 5738 C C . ILE A 1 745 ? -17.422 29.922 -2.742 1 98.88 745 ILE A C 1
ATOM 5740 O O . ILE A 1 745 ? -17.812 29.578 -3.863 1 98.88 745 ILE A O 1
ATOM 5744 N N . ALA A 1 746 ? -18.016 30.891 -2.023 1 98.81 746 ALA A N 1
ATOM 5745 C CA . ALA A 1 746 ? -19.156 31.625 -2.568 1 98.81 746 ALA A CA 1
ATOM 5746 C C . ALA A 1 746 ? -18.781 32.344 -3.861 1 98.81 746 ALA A C 1
ATOM 5748 O O . ALA A 1 746 ? -19.562 32.344 -4.816 1 98.81 746 ALA A O 1
ATOM 5749 N N . ASP A 1 747 ? -17.594 32.969 -3.844 1 98.75 747 ASP A N 1
ATOM 5750 C CA . ASP A 1 747 ? -17.125 33.688 -5.035 1 98.75 747 ASP A CA 1
ATOM 5751 C C . ASP A 1 747 ? -17.062 32.75 -6.238 1 98.75 747 ASP A C 1
ATOM 5753 O O . ASP A 1 747 ? -17.406 33.156 -7.355 1 98.75 747 ASP A O 1
ATOM 5757 N N . VAL A 1 748 ? -16.578 31.562 -6.055 1 98.81 748 VAL A N 1
ATOM 5758 C CA . VAL A 1 748 ? -16.484 30.578 -7.133 1 98.81 748 VAL A CA 1
ATOM 5759 C C . VAL A 1 748 ? -17.875 30.094 -7.523 1 98.81 748 VAL A C 1
ATOM 5761 O O . VAL A 1 748 ? -18.188 29.984 -8.711 1 98.81 748 VAL A O 1
ATOM 5764 N N . LEU A 1 749 ? -18.734 29.766 -6.527 1 98.88 749 LEU A N 1
ATOM 5765 C CA . LEU A 1 749 ? -20.078 29.266 -6.793 1 98.88 749 LEU A CA 1
ATOM 5766 C C . LEU A 1 749 ? -20.875 30.234 -7.66 1 98.88 749 LEU A C 1
ATOM 5768 O O . LEU A 1 749 ? -21.594 29.812 -8.57 1 98.88 749 LEU A O 1
ATOM 5772 N N . PHE A 1 750 ? -20.766 31.547 -7.383 1 98.5 750 PHE A N 1
ATOM 5773 C CA . PHE A 1 750 ? -21.594 32.531 -8.062 1 98.5 750 PHE A CA 1
ATOM 5774 C C . PHE A 1 750 ? -20.828 33.188 -9.203 1 98.5 750 PHE A C 1
ATOM 5776 O O . PHE A 1 750 ? -21.391 34.031 -9.938 1 98.5 750 PHE A O 1
ATOM 5783 N N . GLY A 1 751 ? -19.516 32.875 -9.391 1 97.81 751 GLY A N 1
ATOM 5784 C CA . GLY A 1 751 ? -18.797 33.281 -10.586 1 97.81 751 GLY A CA 1
ATOM 5785 C C . GLY A 1 751 ? -18.031 34.562 -10.414 1 97.81 751 GLY A C 1
ATOM 5786 O O . GLY A 1 751 ? -17.469 35.125 -11.375 1 97.81 751 GLY A O 1
ATOM 5787 N N . ASP A 1 752 ? -18.031 35.125 -9.188 1 97.5 752 ASP A N 1
ATOM 5788 C CA . ASP A 1 752 ? -17.219 36.312 -8.93 1 97.5 752 ASP A CA 1
ATOM 5789 C C . ASP A 1 752 ? -15.734 36 -9.094 1 97.5 752 ASP A C 1
ATOM 5791 O O . ASP A 1 752 ? -14.93 36.906 -9.297 1 97.5 752 ASP A O 1
ATOM 5795 N N . PHE A 1 753 ? -15.391 34.781 -9 1 98.12 753 PHE A N 1
ATOM 5796 C CA . PHE A 1 753 ? -14.039 34.312 -9.273 1 98.12 753 PHE A CA 1
ATOM 5797 C C . PHE A 1 753 ? -14.062 33.062 -10.133 1 98.12 753 PHE A C 1
ATOM 5799 O O . PHE A 1 753 ? -14.852 32.156 -9.891 1 98.12 753 PHE A O 1
ATOM 5806 N N . ASN A 1 754 ? -13.258 33.062 -11.219 1 98.56 754 ASN A N 1
ATOM 5807 C CA . ASN A 1 754 ? -13.078 31.891 -12.07 1 98.56 754 ASN A CA 1
ATOM 5808 C C . ASN A 1 754 ? -12 30.969 -11.516 1 98.56 754 ASN A C 1
ATOM 5810 O O . ASN A 1 754 ? -10.82 31.297 -11.508 1 98.56 754 ASN A O 1
ATOM 5814 N N . PRO A 1 755 ? -12.445 29.766 -11.016 1 98.31 755 PRO A N 1
ATOM 5815 C CA . PRO A 1 755 ? -11.453 28.859 -10.438 1 98.31 755 PRO A CA 1
ATOM 5816 C C . PRO A 1 755 ? -10.414 28.406 -11.461 1 98.31 755 PRO A C 1
ATOM 5818 O O . PRO A 1 755 ? -10.695 28.359 -12.656 1 98.31 755 PRO A O 1
ATOM 5821 N N . GLY A 1 756 ? -9.242 28.078 -10.992 1 98.19 756 GLY A N 1
ATOM 5822 C CA . GLY A 1 756 ? -8.164 27.656 -11.859 1 98.19 756 GLY A CA 1
ATOM 5823 C C . GLY A 1 756 ? -7.164 26.75 -11.164 1 98.19 756 GLY A C 1
ATOM 5824 O O . GLY A 1 756 ? -6.078 26.5 -11.688 1 98.19 756 GLY A O 1
ATOM 5825 N N . GLY A 1 757 ? -7.473 26.266 -9.906 1 98.56 757 GLY A N 1
ATOM 5826 C CA . GLY A 1 757 ? -6.605 25.328 -9.211 1 98.56 757 GLY A CA 1
ATOM 5827 C C . GLY A 1 757 ? -6.438 24.016 -9.953 1 98.56 757 GLY A C 1
ATOM 5828 O O . GLY A 1 757 ? -7.223 23.703 -10.844 1 98.56 757 GLY A O 1
ATOM 5829 N N . ARG A 1 758 ? -5.375 23.297 -9.695 1 98.81 758 ARG A N 1
ATOM 5830 C CA . ARG A 1 758 ? -5.082 21.984 -10.258 1 98.81 758 ARG A CA 1
ATOM 5831 C C . ARG A 1 758 ? -4.887 20.938 -9.156 1 98.81 758 ARG A C 1
ATOM 5833 O O . ARG A 1 758 ? -4.328 21.25 -8.102 1 98.81 758 ARG A O 1
ATOM 5840 N N . VAL A 1 759 ? -5.289 19.734 -9.445 1 98.5 759 VAL A N 1
ATOM 5841 C CA . VAL A 1 759 ? -5.188 18.609 -8.508 1 98.5 759 VAL A CA 1
ATOM 5842 C C . VAL A 1 759 ? -3.723 18.359 -8.156 1 98.5 759 VAL A C 1
ATOM 5844 O O . VAL A 1 759 ? -2.928 17.984 -9.016 1 98.5 759 VAL A O 1
ATOM 5847 N N . PRO A 1 760 ? -3.363 18.578 -6.863 1 98.56 760 PRO A N 1
ATOM 5848 C CA . PRO A 1 760 ? -1.968 18.359 -6.473 1 98.56 760 PRO A CA 1
ATOM 5849 C C . PRO A 1 760 ? -1.683 16.922 -6.055 1 98.56 760 PRO A C 1
ATOM 5851 O O . PRO A 1 760 ? -0.52 16.531 -5.945 1 98.56 760 PRO A O 1
ATOM 5854 N N . LEU A 1 761 ? -2.713 16.156 -5.711 1 98.19 761 LEU A N 1
ATOM 5855 C CA . LEU A 1 761 ? -2.695 14.734 -5.359 1 98.19 761 LEU A CA 1
ATOM 5856 C C . LEU A 1 761 ? -3.672 13.953 -6.227 1 98.19 761 LEU A C 1
ATOM 5858 O O . LEU A 1 761 ? -4.875 14.219 -6.219 1 98.19 761 LEU A O 1
ATOM 5862 N N . SER A 1 762 ? -3.16 12.961 -6.941 1 98.31 762 SER A N 1
ATOM 5863 C CA . SER A 1 762 ? -4.055 12.141 -7.746 1 98.31 762 SER A CA 1
ATOM 5864 C C . SER A 1 762 ? -5.184 11.555 -6.902 1 98.31 762 SER A C 1
ATOM 5866 O O . SER A 1 762 ? -4.953 11.117 -5.773 1 98.31 762 SER A O 1
ATOM 5868 N N . VAL A 1 763 ? -6.434 11.609 -7.398 1 98.19 763 VAL A N 1
ATOM 5869 C CA . VAL A 1 763 ? -7.613 11.125 -6.695 1 98.19 763 VAL A CA 1
ATOM 5870 C C . VAL A 1 763 ? -7.914 9.68 -7.113 1 98.19 763 VAL A C 1
ATOM 5872 O O . VAL A 1 763 ? -8.383 9.438 -8.227 1 98.19 763 VAL A O 1
ATOM 5875 N N . SER A 1 764 ? -7.711 8.75 -6.203 1 97.12 764 SER A N 1
ATOM 5876 C CA . SER A 1 764 ? -7.957 7.344 -6.52 1 97.12 764 SER A CA 1
ATOM 5877 C C . SER A 1 764 ? -9.438 7.078 -6.746 1 97.12 764 SER A C 1
ATOM 5879 O O . SER A 1 764 ? -10.297 7.75 -6.164 1 97.12 764 SER A O 1
ATOM 5881 N N . TYR A 1 765 ? -9.734 6.109 -7.605 1 96.56 765 TYR A N 1
ATOM 5882 C CA . TYR A 1 765 ? -11.102 5.633 -7.777 1 96.56 765 TYR A CA 1
ATOM 5883 C C . TYR A 1 765 ? -11.594 4.93 -6.52 1 96.56 765 TYR A C 1
ATOM 5885 O O . TYR A 1 765 ? -12.758 5.086 -6.133 1 96.56 765 TYR A O 1
ATOM 5893 N N . ASP A 1 766 ? -10.742 4.172 -5.93 1 96.62 766 ASP A N 1
ATOM 5894 C CA . ASP A 1 766 ? -10.938 3.371 -4.727 1 96.62 766 ASP A CA 1
ATOM 5895 C C . ASP A 1 766 ? -9.641 3.273 -3.916 1 96.62 766 ASP A C 1
ATOM 5897 O O . ASP A 1 766 ? -8.547 3.314 -4.48 1 96.62 766 ASP A O 1
ATOM 5901 N N . VAL A 1 767 ? -9.812 3.205 -2.539 1 96.88 767 VAL A N 1
ATOM 5902 C CA . VAL A 1 767 ? -8.617 3.084 -1.703 1 96.88 767 VAL A CA 1
ATOM 5903 C C . VAL A 1 767 ? -7.84 1.833 -2.096 1 96.88 767 VAL A C 1
ATOM 5905 O O . VAL A 1 767 ? -6.613 1.788 -1.95 1 96.88 767 VAL A O 1
ATOM 5908 N N . ALA A 1 768 ? -8.469 0.852 -2.715 1 96.62 768 ALA A N 1
ATOM 5909 C CA . ALA A 1 768 ? -7.871 -0.417 -3.117 1 96.62 768 ALA A CA 1
ATOM 5910 C C . ALA A 1 768 ? -6.84 -0.21 -4.219 1 96.62 768 ALA A C 1
ATOM 5912 O O . ALA A 1 768 ? -6.004 -1.082 -4.469 1 96.62 768 ALA A O 1
ATOM 5913 N N . GLN A 1 769 ? -6.805 0.957 -4.875 1 95.75 769 GLN A N 1
ATOM 5914 C CA . GLN A 1 769 ? -5.891 1.271 -5.969 1 95.75 769 GLN A CA 1
ATOM 5915 C C . GLN A 1 769 ? -4.531 1.717 -5.438 1 95.75 769 GLN A C 1
ATOM 5917 O O . GLN A 1 769 ? -3.551 1.756 -6.184 1 95.75 769 GLN A O 1
ATOM 5922 N N . LEU A 1 770 ? -4.445 2.082 -4.16 1 95.75 770 LEU A N 1
ATOM 5923 C CA . LEU A 1 770 ? -3.23 2.705 -3.645 1 95.75 770 LEU A CA 1
ATOM 5924 C C . LEU A 1 770 ? -2.047 1.748 -3.74 1 95.75 770 LEU A C 1
ATOM 5926 O O . LEU A 1 770 ? -2.213 0.532 -3.615 1 95.75 770 LEU A O 1
ATOM 5930 N N . PRO A 1 771 ? -0.869 2.318 -3.92 1 94.31 771 PRO A N 1
ATOM 5931 C CA . PRO A 1 771 ? -0.583 3.742 -4.109 1 94.31 771 PRO A CA 1
ATOM 5932 C C . PRO A 1 771 ? -0.929 4.23 -5.516 1 94.31 771 PRO A C 1
ATOM 5934 O O . PRO A 1 771 ? -0.841 3.467 -6.477 1 94.31 771 PRO A O 1
ATOM 5937 N N . VAL A 1 772 ? -1.353 5.52 -5.633 1 93.06 772 VAL A N 1
ATOM 5938 C CA . VAL A 1 772 ? -1.704 6.105 -6.922 1 93.06 772 VAL A CA 1
ATOM 5939 C C . VAL A 1 772 ? -1.064 7.484 -7.055 1 93.06 772 VAL A C 1
ATOM 5941 O O . VAL A 1 772 ? -1.368 8.391 -6.277 1 93.06 772 VAL A O 1
ATOM 5944 N N . TYR A 1 773 ? -0.074 7.695 -7.766 1 95.31 773 TYR A N 1
ATOM 5945 C CA . TYR A 1 773 ? 0.505 8.977 -8.156 1 95.31 773 TYR A CA 1
ATOM 5946 C C . TYR A 1 773 ? 0.846 9 -9.641 1 95.31 773 TYR A C 1
ATOM 5948 O O . TYR A 1 773 ? 0.91 7.945 -10.281 1 95.31 773 TYR A O 1
ATOM 5956 N N . TYR A 1 774 ? 1.001 10.172 -10.242 1 97.38 774 TYR A N 1
ATOM 5957 C CA . TYR A 1 774 ? 0.975 10.336 -11.695 1 97.38 774 TYR A CA 1
ATOM 5958 C C . TYR A 1 774 ? 2.271 9.844 -12.32 1 97.38 774 TYR A C 1
ATOM 5960 O O . TYR A 1 774 ? 2.283 9.422 -13.484 1 97.38 774 TYR A O 1
ATOM 5968 N N . ASN A 1 775 ? 3.402 9.969 -11.586 1 97.5 775 ASN A N 1
ATOM 5969 C CA . ASN A 1 775 ? 4.695 9.617 -12.156 1 97.5 775 ASN A CA 1
ATOM 5970 C C . ASN A 1 775 ? 5.023 8.141 -11.945 1 97.5 775 ASN A C 1
ATOM 5972 O O . ASN A 1 775 ? 6.086 7.812 -11.414 1 97.5 775 ASN A O 1
ATOM 5976 N N . TYR A 1 776 ? 4.188 7.289 -12.438 1 95.69 776 TYR A N 1
ATOM 5977 C CA . TYR A 1 776 ? 4.328 5.84 -12.32 1 95.69 776 TYR A CA 1
ATOM 5978 C C . TYR A 1 776 ? 5.242 5.293 -13.414 1 95.69 776 TYR A C 1
ATOM 5980 O O . TYR A 1 776 ? 5.465 5.949 -14.43 1 95.69 776 TYR A O 1
ATOM 5988 N N . LYS A 1 777 ? 5.812 4.16 -13.188 1 96.81 777 LYS A N 1
ATOM 5989 C CA . LYS A 1 777 ? 6.543 3.377 -14.18 1 96.81 777 LYS A CA 1
ATOM 5990 C C . LYS A 1 777 ? 5.594 2.527 -15.016 1 96.81 777 LYS A C 1
ATOM 5992 O O . LYS A 1 777 ? 4.5 2.182 -14.562 1 96.81 777 LYS A O 1
ATOM 5997 N N . PHE A 1 778 ? 6.027 2.174 -16.172 1 95.81 778 PHE A N 1
ATOM 5998 C CA . PHE A 1 778 ? 5.164 1.457 -17.094 1 95.81 778 PHE A CA 1
ATOM 5999 C C . PHE A 1 778 ? 4.594 0.202 -16.453 1 95.81 778 PHE A C 1
ATOM 6001 O O . PHE A 1 778 ? 3.389 -0.054 -16.531 1 95.81 778 PHE A O 1
ATOM 6008 N N . THR A 1 779 ? 5.344 -0.559 -15.758 1 96.38 779 THR A N 1
ATOM 6009 C CA . THR A 1 779 ? 4.945 -1.854 -15.219 1 96.38 779 THR A CA 1
ATOM 6010 C C . THR A 1 779 ? 3.924 -1.681 -14.094 1 96.38 779 THR A C 1
ATOM 6012 O O . THR A 1 779 ? 3.195 -2.617 -13.758 1 96.38 779 THR A O 1
ATOM 6015 N N . ASP A 1 780 ? 3.816 -0.522 -13.484 1 95.69 780 ASP A N 1
ATOM 6016 C CA . ASP A 1 780 ? 2.924 -0.266 -12.359 1 95.69 780 ASP A CA 1
ATOM 6017 C C . ASP A 1 780 ? 1.463 -0.283 -12.797 1 95.69 780 ASP A C 1
ATOM 6019 O O . ASP A 1 780 ? 0.565 -0.49 -11.984 1 95.69 780 ASP A O 1
ATOM 6023 N N . HIS A 1 781 ? 1.175 -0.004 -14.109 1 93.44 781 HIS A N 1
ATOM 6024 C CA . HIS A 1 781 ? -0.186 0.028 -14.633 1 93.44 781 HIS A CA 1
ATOM 6025 C C . HIS A 1 781 ? -0.283 -0.724 -15.953 1 93.44 781 HIS A C 1
ATOM 6027 O O . HIS A 1 781 ? -1.103 -0.38 -16.812 1 93.44 781 HIS A O 1
ATOM 6033 N N . ALA A 1 782 ? 0.604 -1.688 -16.094 1 92.12 782 ALA A N 1
ATOM 6034 C CA . ALA A 1 782 ? 0.631 -2.418 -17.359 1 92.12 782 ALA A CA 1
ATOM 6035 C C . ALA A 1 782 ? -0.689 -3.145 -17.594 1 92.12 782 ALA A C 1
ATOM 6037 O O . ALA A 1 782 ? -1.1 -3.334 -18.75 1 92.12 782 ALA A O 1
ATOM 6038 N N . ARG A 1 783 ? -1.325 -3.559 -16.562 1 92.38 783 ARG A N 1
ATOM 6039 C CA . ARG A 1 783 ? -2.613 -4.242 -16.625 1 92.38 783 ARG A CA 1
ATOM 6040 C C . ARG A 1 783 ? -3.559 -3.727 -15.547 1 92.38 783 ARG A C 1
ATOM 6042 O O . ARG A 1 783 ? -3.121 -3.369 -14.453 1 92.38 783 ARG A O 1
ATOM 6049 N N . ASN A 1 784 ? -4.887 -3.691 -15.898 1 95.56 784 ASN A N 1
ATOM 6050 C CA . ASN A 1 784 ? -5.902 -3.416 -14.891 1 95.56 784 ASN A CA 1
ATOM 6051 C C . ASN A 1 784 ? -6.082 -4.598 -13.938 1 95.56 784 ASN A C 1
ATOM 6053 O O . ASN A 1 784 ? -5.699 -5.723 -14.258 1 95.56 784 ASN A O 1
ATOM 6057 N N . TYR A 1 785 ? -6.59 -4.32 -12.742 1 96.81 785 TYR A N 1
ATOM 6058 C CA . TYR A 1 785 ? -7.059 -5.41 -11.891 1 96.81 785 TYR A CA 1
ATOM 6059 C C . TYR A 1 785 ? -8.195 -6.172 -12.562 1 96.81 785 TYR A C 1
ATOM 6061 O O . TYR A 1 785 ? -8.789 -5.688 -13.531 1 96.81 785 TYR A O 1
ATOM 6069 N N . THR A 1 786 ? -8.5 -7.352 -12.078 1 95.94 786 THR A N 1
ATOM 6070 C CA . THR A 1 786 ? -9.609 -8.133 -12.609 1 95.94 786 THR A CA 1
ATOM 6071 C C . THR A 1 786 ? -10.945 -7.52 -12.203 1 95.94 786 THR A C 1
ATOM 6073 O O . THR A 1 786 ? -11.977 -7.789 -12.828 1 95.94 786 THR A O 1
ATOM 6076 N N . ASP A 1 787 ? -10.914 -6.633 -11.18 1 95.94 787 ASP A N 1
ATOM 6077 C CA . ASP A 1 787 ? -12.188 -6.176 -10.633 1 95.94 787 ASP A CA 1
ATOM 6078 C C . ASP A 1 787 ? -12.258 -4.652 -10.586 1 95.94 787 ASP A C 1
ATOM 6080 O O . ASP A 1 787 ? -13.289 -4.082 -10.219 1 95.94 787 ASP A O 1
ATOM 6084 N N . LEU A 1 788 ? -11.188 -3.988 -10.969 1 94.81 788 LEU A N 1
ATOM 6085 C CA . LEU A 1 788 ? -11.156 -2.531 -10.898 1 94.81 788 LEU A CA 1
ATOM 6086 C C . LEU A 1 788 ? -10.172 -1.957 -11.906 1 94.81 788 LEU A C 1
ATOM 6088 O O . LEU A 1 788 ? -9.117 -2.549 -12.156 1 94.81 788 LEU A O 1
ATOM 6092 N N . ASN A 1 789 ? -10.539 -0.788 -12.492 1 93.5 789 ASN A N 1
ATOM 6093 C CA . ASN A 1 789 ? -9.555 -0.049 -13.281 1 93.5 789 ASN A CA 1
ATOM 6094 C C . ASN A 1 789 ? -8.398 0.44 -12.414 1 93.5 789 ASN A C 1
ATOM 6096 O O . ASN A 1 789 ? -8.602 0.855 -11.273 1 93.5 789 ASN A O 1
ATOM 6100 N N . SER A 1 790 ? -7.16 0.469 -12.93 1 93.62 790 SER A N 1
ATOM 6101 C CA . SER A 1 790 ? -5.977 0.702 -12.109 1 93.62 790 SER A CA 1
ATOM 6102 C C . SER A 1 790 ? -5.594 2.178 -12.094 1 93.62 790 SER A C 1
ATOM 6104 O O . SER A 1 790 ? -4.648 2.574 -11.414 1 93.62 790 SER A O 1
ATOM 6106 N N . PHE A 1 791 ? -6.238 3.096 -12.812 1 95.12 791 PHE A N 1
ATOM 6107 C CA . PHE A 1 791 ? -5.867 4.504 -12.898 1 95.12 791 PHE A CA 1
ATOM 6108 C C . PHE A 1 791 ? -6.77 5.355 -12.016 1 95.12 791 PHE A C 1
ATOM 6110 O O . PHE A 1 791 ? -7.891 4.957 -11.695 1 95.12 791 PHE A O 1
ATOM 6117 N N . PRO A 1 792 ? -6.297 6.551 -11.555 1 96.25 792 PRO A N 1
ATOM 6118 C CA . PRO A 1 792 ? -7.09 7.434 -10.695 1 96.25 792 PRO A CA 1
ATOM 6119 C C . PRO A 1 792 ? -8.273 8.055 -11.43 1 96.25 792 PRO A C 1
ATOM 6121 O O . PRO A 1 792 ? -8.32 8.047 -12.656 1 96.25 792 PRO A O 1
ATOM 6124 N N . THR A 1 793 ? -9.242 8.594 -10.625 1 97.44 793 THR A N 1
ATOM 6125 C CA . THR A 1 793 ? -10.375 9.344 -11.164 1 97.44 793 THR A CA 1
ATOM 6126 C C . THR A 1 793 ? -9.914 10.672 -11.75 1 97.44 793 THR A C 1
ATOM 6128 O O . THR A 1 793 ? -10.328 11.055 -12.844 1 97.44 793 THR A O 1
ATOM 6131 N N . TYR A 1 794 ? -9.109 11.422 -11.016 1 98.12 794 TYR A N 1
ATOM 6132 C CA . TYR A 1 794 ? -8.453 12.648 -11.453 1 98.12 794 TYR A CA 1
ATOM 6133 C C . TYR A 1 794 ? -6.953 12.578 -11.227 1 98.12 794 TYR A C 1
ATOM 6135 O O . TYR A 1 794 ? -6.5 12.242 -10.125 1 98.12 794 TYR A O 1
ATOM 6143 N N . SER A 1 795 ? -6.195 12.859 -12.227 1 97.88 795 SER A N 1
ATOM 6144 C CA . SER A 1 795 ? -4.742 12.781 -12.125 1 97.88 795 SER A CA 1
ATOM 6145 C C . SER A 1 795 ? -4.145 14.133 -11.734 1 97.88 795 SER A C 1
ATOM 6147 O O . SER A 1 795 ? -4.785 15.172 -11.906 1 97.88 795 SER A O 1
ATOM 6149 N N . PHE A 1 796 ? -2.916 14.102 -11.25 1 98.56 796 PHE A N 1
ATOM 6150 C CA . PHE A 1 796 ? -2.115 15.266 -10.906 1 98.56 796 PHE A CA 1
ATOM 6151 C C . PHE A 1 796 ? -2.162 16.297 -12.023 1 98.56 796 PHE A C 1
ATOM 6153 O O . PHE A 1 796 ? -2.033 15.961 -13.203 1 98.56 796 PHE A O 1
ATOM 6160 N N . GLY A 1 797 ? -2.494 17.516 -11.633 1 98.75 797 GLY A N 1
ATOM 6161 C CA . GLY A 1 797 ? -2.465 18.625 -12.578 1 98.75 797 GLY A CA 1
ATOM 6162 C C . GLY A 1 797 ? -3.805 18.875 -13.242 1 98.75 797 GLY A C 1
ATOM 6163 O O . GLY A 1 797 ? -3.973 19.859 -13.961 1 98.75 797 GLY A O 1
ATOM 6164 N N . TYR A 1 798 ? -4.777 18.031 -12.969 1 98.56 798 TYR A N 1
ATOM 6165 C CA . TYR A 1 798 ? -6.105 18.156 -13.562 1 98.56 798 TYR A CA 1
ATOM 6166 C C . TYR A 1 798 ? -6.883 19.297 -12.906 1 98.56 798 TYR A C 1
ATOM 6168 O O . TYR A 1 798 ? -6.781 19.516 -11.703 1 98.56 798 TYR A O 1
ATOM 6176 N N . GLY A 1 799 ? -7.691 20 -13.602 1 98.5 799 GLY A N 1
ATOM 6177 C CA . GLY A 1 799 ? -8.609 21.016 -13.141 1 98.5 799 GLY A CA 1
ATOM 6178 C C . GLY A 1 799 ? -9.289 21.766 -14.266 1 98.5 799 GLY A C 1
ATOM 6179 O O . GLY A 1 799 ? -8.68 22.031 -15.305 1 98.5 799 GLY A O 1
ATOM 6180 N N . LEU A 1 800 ? -10.508 22.141 -14.055 1 98.31 800 LEU A N 1
ATOM 6181 C CA . LEU A 1 800 ? -11.297 22.828 -15.062 1 98.31 800 LEU A CA 1
ATOM 6182 C C . LEU A 1 800 ? -11.328 24.344 -14.797 1 98.31 800 LEU A C 1
ATOM 6184 O O . LEU A 1 800 ? -10.68 24.812 -13.867 1 98.31 800 LEU A O 1
ATOM 6188 N N . SER A 1 801 ? -11.891 25.078 -15.656 1 98.31 801 SER A N 1
ATOM 6189 C CA . SER A 1 801 ? -12.125 26.531 -15.617 1 98.31 801 SER A CA 1
ATOM 6190 C C . SER A 1 801 ? -13.453 26.891 -16.266 1 98.31 801 SER A C 1
ATOM 6192 O O . SER A 1 801 ? -14.039 26.078 -17 1 98.31 801 SER A O 1
ATOM 6194 N N . TYR A 1 802 ? -14.016 28.094 -16 1 98.12 802 TYR A N 1
ATOM 6195 C CA . TYR A 1 802 ? -15.234 28.562 -16.641 1 98.12 802 TYR A CA 1
ATOM 6196 C C . TYR A 1 802 ? -14.945 29.109 -18.031 1 98.12 802 TYR A C 1
ATOM 6198 O O . TYR A 1 802 ? -15.867 29.422 -18.797 1 98.12 802 TYR A O 1
ATOM 6206 N N . THR A 1 803 ? -13.688 29.203 -18.328 1 97.5 803 THR A N 1
ATOM 6207 C CA . THR A 1 803 ? -13.281 29.641 -19.672 1 97.5 803 THR A CA 1
ATOM 6208 C C . THR A 1 803 ? -12.375 28.609 -20.328 1 97.5 803 THR A C 1
ATOM 6210 O O . THR A 1 803 ? -12.172 27.516 -19.781 1 97.5 803 THR A O 1
ATOM 6213 N N . THR A 1 804 ? -11.992 28.828 -21.547 1 96.81 804 THR A N 1
ATOM 6214 C CA . THR A 1 804 ? -11.148 27.906 -22.297 1 96.81 804 THR A CA 1
ATOM 6215 C C . THR A 1 804 ? -9.875 28.594 -22.766 1 96.81 804 THR A C 1
ATOM 6217 O O . THR A 1 804 ? -9.812 29.828 -22.844 1 96.81 804 THR A O 1
ATOM 6220 N N . PHE A 1 805 ? -8.891 27.828 -23 1 98.06 805 PHE A N 1
ATOM 6221 C CA . PHE A 1 805 ? -7.59 28.344 -23.391 1 98.06 805 PHE A CA 1
ATOM 6222 C C . PHE A 1 805 ? -7.023 27.578 -24.578 1 98.06 805 PHE A C 1
ATOM 6224 O O . PHE A 1 805 ? -7.355 26.406 -24.766 1 98.06 805 PHE A O 1
ATOM 6231 N N . SER A 1 806 ? -6.215 28.141 -25.359 1 97.81 806 SER A N 1
ATOM 6232 C CA . SER A 1 806 ? -5.402 27.5 -26.391 1 97.81 806 SER A CA 1
ATOM 6233 C C . SER A 1 806 ? -3.924 27.844 -26.219 1 97.81 806 SER A C 1
ATOM 6235 O O . SER A 1 806 ? -3.582 28.844 -25.578 1 97.81 806 SER A O 1
ATOM 6237 N N . VAL A 1 807 ? -3.055 26.969 -26.656 1 97.88 807 VAL A N 1
ATOM 6238 C CA . VAL A 1 807 ? -1.613 27.172 -26.562 1 97.88 807 VAL A CA 1
ATOM 6239 C C . VAL A 1 807 ? -0.975 27.047 -27.938 1 97.88 807 VAL A C 1
ATOM 6241 O O . VAL A 1 807 ? -1.41 26.234 -28.75 1 97.88 807 VAL A O 1
ATOM 6244 N N . GLN A 1 808 ? 0.048 27.891 -28.188 1 97.69 808 GLN A N 1
ATOM 6245 C CA . GLN A 1 808 ? 0.777 27.844 -29.453 1 97.69 808 GLN A CA 1
ATOM 6246 C C . GLN A 1 808 ? 2.258 28.156 -29.25 1 97.69 808 GLN A C 1
ATOM 6248 O O . GLN A 1 808 ? 2.646 28.688 -28.203 1 97.69 808 GLN A O 1
ATOM 6253 N N . ASN A 1 809 ? 3.123 27.688 -30.156 1 98 809 ASN A N 1
ATOM 6254 C CA . ASN A 1 809 ? 4.531 28.047 -30.266 1 98 809 ASN A CA 1
ATOM 6255 C C . ASN A 1 809 ? 5.328 27.578 -29.047 1 98 809 ASN A C 1
ATOM 6257 O O . ASN A 1 809 ? 6.137 28.328 -28.5 1 98 809 ASN A O 1
ATOM 6261 N N . PHE A 1 810 ? 5.004 26.391 -28.594 1 98.31 810 PHE A N 1
ATOM 6262 C CA . PHE A 1 810 ? 5.793 25.812 -27.516 1 98.31 810 PHE A CA 1
ATOM 6263 C C . PHE A 1 810 ? 7.219 25.531 -27.984 1 98.31 810 PHE A C 1
ATOM 6265 O O . PHE A 1 810 ? 7.434 24.906 -29.031 1 98.31 810 PHE A O 1
ATOM 6272 N N . ASN A 1 811 ? 8.219 26.031 -27.297 1 97.38 811 ASN A N 1
ATOM 6273 C CA . ASN A 1 811 ? 9.625 25.844 -27.641 1 97.38 811 ASN A CA 1
ATOM 6274 C C . ASN A 1 811 ? 10.516 25.859 -26.391 1 97.38 811 ASN A C 1
ATOM 6276 O O . ASN A 1 811 ? 10.031 26.109 -25.297 1 97.38 811 ASN A O 1
ATOM 6280 N N . ALA A 1 812 ? 11.789 25.516 -26.531 1 97.62 812 ALA A N 1
ATOM 6281 C CA . ALA A 1 812 ? 12.75 25.469 -25.422 1 97.62 812 ALA A CA 1
ATOM 6282 C C . ALA A 1 812 ? 14.141 25.906 -25.891 1 97.62 812 ALA A C 1
ATOM 6284 O O . ALA A 1 812 ? 14.539 25.609 -27.016 1 97.62 812 ALA A O 1
ATOM 6285 N N . THR A 1 813 ? 14.828 26.625 -25.094 1 96.81 813 THR A N 1
ATOM 6286 C CA . THR A 1 813 ? 16.234 26.984 -25.25 1 96.81 813 THR A CA 1
ATOM 6287 C C . THR A 1 813 ? 17 26.766 -23.953 1 96.81 813 THR A C 1
ATOM 6289 O O . THR A 1 813 ? 16.391 26.609 -22.891 1 96.81 813 THR A O 1
ATOM 6292 N N . SER A 1 814 ? 18.203 26.531 -24.016 1 96 814 SER A N 1
ATOM 6293 C CA . SER A 1 814 ? 19.031 26.484 -22.812 1 96 814 SER A CA 1
ATOM 6294 C C . SER A 1 814 ? 19.938 27.703 -22.734 1 96 814 SER A C 1
ATOM 6296 O O . SER A 1 814 ? 20.109 28.438 -23.703 1 96 814 SER A O 1
ATOM 6298 N N . SER A 1 815 ? 20.5 27.969 -21.578 1 91.94 815 SER A N 1
ATOM 6299 C CA . SER A 1 815 ? 21.438 29.078 -21.406 1 91.94 815 SER A CA 1
ATOM 6300 C C . SER A 1 815 ? 22.672 28.922 -22.281 1 91.94 815 SER A C 1
ATOM 6302 O O . SER A 1 815 ? 23.359 29.891 -22.578 1 91.94 815 SER A O 1
ATOM 6304 N N . GLY A 1 816 ? 22.953 27.641 -22.766 1 86.06 816 GLY A N 1
ATOM 6305 C CA . GLY A 1 816 ? 24.109 27.391 -23.609 1 86.06 816 GLY A CA 1
ATOM 6306 C C . GLY A 1 816 ? 23.766 27.312 -25.078 1 86.06 816 GLY A C 1
ATOM 6307 O O . GLY A 1 816 ? 24.656 27.234 -25.922 1 86.06 816 GLY A O 1
ATOM 6308 N N . GLY A 1 817 ? 22.609 27.234 -25.484 1 82.75 817 GLY A N 1
ATOM 6309 C CA . GLY A 1 817 ? 22.312 27.172 -26.906 1 82.75 817 GLY A CA 1
ATOM 6310 C C . GLY A 1 817 ? 20.922 26.656 -27.203 1 82.75 817 GLY A C 1
ATOM 6311 O O . GLY A 1 817 ? 20.062 26.625 -26.312 1 82.75 817 GLY A O 1
ATOM 6312 N N . VAL A 1 818 ? 20.844 26.391 -28.609 1 86.81 818 VAL A N 1
ATOM 6313 C CA . VAL A 1 818 ? 19.531 25.969 -29.109 1 86.81 818 VAL A CA 1
ATOM 6314 C C . VAL A 1 818 ? 19.5 24.453 -29.281 1 86.81 818 VAL A C 1
ATOM 6316 O O . VAL A 1 818 ? 20.453 23.875 -29.812 1 86.81 818 VAL A O 1
ATOM 6319 N N . LYS A 1 819 ? 18.5 23.75 -28.703 1 91.5 819 LYS A N 1
ATOM 6320 C CA . LYS A 1 819 ? 18.156 22.344 -28.875 1 91.5 819 LYS A CA 1
ATOM 6321 C C . LYS A 1 819 ? 19.141 21.438 -28.141 1 91.5 819 LYS A C 1
ATOM 6323 O O . LYS A 1 819 ? 19.125 20.219 -28.312 1 91.5 819 LYS A O 1
ATOM 6328 N N . THR A 1 820 ? 20.062 22 -27.438 1 96.56 820 THR A N 1
ATOM 6329 C CA . THR A 1 820 ? 21.016 21.234 -26.641 1 96.56 820 THR A CA 1
ATOM 6330 C C . THR A 1 820 ? 21.125 21.828 -25.234 1 96.56 820 THR A C 1
ATOM 6332 O O . THR A 1 820 ? 20.75 22.969 -25 1 96.56 820 THR A O 1
ATOM 6335 N N . PHE A 1 821 ? 21.562 21.062 -24.297 1 97.56 821 PHE A N 1
ATOM 6336 C CA . PHE A 1 821 ? 21.875 21.547 -22.953 1 97.56 821 PHE A CA 1
ATOM 6337 C C . PHE A 1 821 ? 22.938 20.688 -22.297 1 97.56 821 PHE A C 1
ATOM 6339 O O . PHE A 1 821 ? 23.25 19.594 -22.781 1 97.56 821 PHE A O 1
ATOM 6346 N N . THR A 1 822 ? 23.656 21.188 -21.281 1 96.88 822 THR A N 1
ATOM 6347 C CA . THR A 1 822 ? 24.656 20.484 -20.5 1 96.88 822 THR A CA 1
ATOM 6348 C C . THR A 1 822 ? 24.484 20.781 -19 1 96.88 822 THR A C 1
ATOM 6350 O O . THR A 1 822 ? 23.609 21.531 -18.609 1 96.88 822 THR A O 1
ATOM 6353 N N . SER A 1 823 ? 25.328 20.109 -18.203 1 96.81 823 SER A N 1
ATOM 6354 C CA . SER A 1 823 ? 25.359 20.344 -16.766 1 96.81 823 SER A CA 1
ATOM 6355 C C . SER A 1 823 ? 25.578 21.828 -16.453 1 96.81 823 SER A C 1
ATOM 6357 O O . SER A 1 823 ? 26.375 22.484 -17.109 1 96.81 823 SER A O 1
ATOM 6359 N N . GLY A 1 824 ? 24.875 22.281 -15.43 1 96.44 824 GLY A N 1
ATOM 6360 C CA . GLY A 1 824 ? 25.031 23.656 -14.961 1 96.44 824 GLY A CA 1
ATOM 6361 C C . GLY A 1 824 ? 24.109 24.641 -15.656 1 96.44 824 GLY A C 1
ATOM 6362 O O . GLY A 1 824 ? 23.969 25.781 -15.211 1 96.44 824 GLY A O 1
ATOM 6363 N N . GLU A 1 825 ? 23.406 24.203 -16.719 1 97.62 825 GLU A N 1
ATOM 6364 C CA . GLU A 1 825 ? 22.578 25.125 -17.5 1 97.62 825 GLU A CA 1
ATOM 6365 C C . GLU A 1 825 ? 21.141 25.125 -17.016 1 97.62 825 GLU A C 1
ATOM 6367 O O . GLU A 1 825 ? 20.75 24.281 -16.188 1 97.62 825 GLU A O 1
ATOM 6372 N N . THR A 1 826 ? 20.453 26.094 -17.406 1 98.06 826 THR A N 1
ATOM 6373 C CA . THR A 1 826 ? 19 26.219 -17.219 1 98.06 826 THR A CA 1
ATOM 6374 C C . THR A 1 826 ? 18.281 26.156 -18.562 1 98.06 826 THR A C 1
ATOM 6376 O O . THR A 1 826 ? 18.656 26.875 -19.5 1 98.06 826 THR A O 1
ATOM 6379 N N . ILE A 1 827 ? 17.375 25.25 -18.688 1 98.56 827 ILE A N 1
ATOM 6380 C CA . ILE A 1 827 ? 16.5 25.219 -19.859 1 98.56 827 ILE A CA 1
ATOM 6381 C C . ILE A 1 827 ? 15.32 26.156 -19.656 1 98.56 827 ILE A C 1
ATOM 6383 O O . ILE A 1 827 ? 14.703 26.172 -18.594 1 98.56 827 ILE A O 1
ATOM 6387 N N . THR A 1 828 ? 14.992 26.984 -20.609 1 98.5 828 THR A N 1
ATOM 6388 C CA . THR A 1 828 ? 13.852 27.906 -20.578 1 98.5 828 THR A CA 1
ATOM 6389 C C . THR A 1 828 ? 12.805 27.5 -21.609 1 98.5 828 THR A C 1
ATOM 6391 O O . THR A 1 828 ? 13.094 27.438 -22.812 1 98.5 828 THR A O 1
ATOM 6394 N N . PHE A 1 829 ? 11.625 27.172 -21.172 1 98.56 829 PHE A N 1
ATOM 6395 C CA . PHE A 1 829 ? 10.492 26.875 -22.047 1 98.56 829 PHE A CA 1
ATOM 6396 C C . PHE A 1 829 ? 9.641 28.125 -22.25 1 98.56 829 PHE A C 1
ATOM 6398 O O . PHE A 1 829 ? 9.516 28.953 -21.344 1 98.56 829 PHE A O 1
ATOM 6405 N N . ARG A 1 830 ? 9.062 28.25 -23.391 1 98.25 830 ARG A N 1
ATOM 6406 C CA . ARG A 1 830 ? 8.141 29.344 -23.688 1 98.25 830 ARG A CA 1
ATOM 6407 C C . ARG A 1 830 ? 6.914 28.828 -24.438 1 98.25 830 ARG A C 1
ATOM 6409 O O . ARG A 1 830 ? 7.02 27.922 -25.266 1 98.25 830 ARG A O 1
ATOM 6416 N N . VAL A 1 831 ? 5.793 29.375 -24.172 1 98.56 831 VAL A N 1
ATOM 6417 C CA . VAL A 1 831 ? 4.555 29.047 -24.859 1 98.56 831 VAL A CA 1
ATOM 6418 C C . VAL A 1 831 ? 3.613 30.25 -24.844 1 98.56 831 VAL A C 1
ATOM 6420 O O . VAL A 1 831 ? 3.566 30.984 -23.875 1 98.56 831 VAL A O 1
ATOM 6423 N N . GLU A 1 832 ? 2.906 30.453 -25.922 1 98.62 832 GLU A N 1
ATOM 6424 C CA . GLU A 1 832 ? 1.854 31.469 -25.969 1 98.62 832 GLU A CA 1
ATOM 6425 C C . GLU A 1 832 ? 0.509 30.891 -25.547 1 98.62 832 GLU A C 1
ATOM 6427 O O . GLU A 1 832 ? 0.06 29.875 -26.109 1 98.62 832 GLU A O 1
ATOM 6432 N N . VAL A 1 833 ? -0.077 31.5 -24.594 1 98.69 833 VAL A N 1
ATOM 6433 C CA . VAL A 1 833 ? -1.386 31.078 -24.109 1 98.69 833 VAL A CA 1
ATOM 6434 C C . VAL A 1 833 ? -2.426 32.156 -24.438 1 98.69 833 VAL A C 1
ATOM 6436 O O . VAL A 1 833 ? -2.203 33.344 -24.172 1 98.69 833 VAL A O 1
ATOM 6439 N N . THR A 1 834 ? -3.531 31.734 -24.984 1 98.69 834 THR A N 1
ATOM 6440 C CA . THR A 1 834 ? -4.637 32.656 -25.297 1 98.69 834 THR A CA 1
ATOM 6441 C C . THR A 1 834 ? -5.902 32.219 -24.562 1 98.69 834 THR A C 1
ATOM 6443 O O . THR A 1 834 ? -6.285 31.031 -24.609 1 98.69 834 THR A O 1
ATOM 6446 N N . ASN A 1 835 ? -6.535 33.156 -23.797 1 98.62 835 ASN A N 1
ATOM 6447 C CA . ASN A 1 835 ? -7.879 32.938 -23.281 1 98.62 835 ASN A CA 1
ATOM 6448 C C . ASN A 1 835 ? -8.938 33.062 -24.375 1 98.62 835 ASN A C 1
ATOM 6450 O O . ASN A 1 835 ? -9.211 34.156 -24.828 1 98.62 835 ASN A O 1
ATOM 6454 N N . GLU A 1 836 ? -9.516 32 -24.703 1 97.81 836 GLU A N 1
ATOM 6455 C CA . GLU A 1 836 ? -10.438 31.984 -25.844 1 97.81 836 GLU A CA 1
ATOM 6456 C C . GLU A 1 836 ? -11.867 32.281 -25.391 1 97.81 836 GLU A C 1
ATOM 6458 O O . GLU A 1 836 ? -12.758 32.469 -26.219 1 97.81 836 GLU A O 1
ATOM 6463 N N . GLY A 1 837 ? -12.086 32.375 -24.125 1 96.12 837 GLY A N 1
ATOM 6464 C CA . GLY A 1 837 ? -13.438 32.562 -23.609 1 96.12 837 GLY A CA 1
ATOM 6465 C C . GLY A 1 837 ? -13.758 34.031 -23.344 1 96.12 837 GLY A C 1
ATOM 6466 O O . GLY A 1 837 ? -13.031 34.938 -23.766 1 96.12 837 GLY A O 1
ATOM 6467 N N . ASN A 1 838 ? -14.93 34.312 -22.672 1 94.06 838 ASN A N 1
ATOM 6468 C CA . ASN A 1 838 ? -15.445 35.656 -22.422 1 94.06 838 ASN A CA 1
ATOM 6469 C C . ASN A 1 838 ? -15.273 36.062 -20.969 1 94.06 838 ASN A C 1
ATOM 6471 O O . ASN A 1 838 ? -15.758 37.125 -20.547 1 94.06 838 ASN A O 1
ATOM 6475 N N . LEU A 1 839 ? -14.625 35.219 -20.203 1 96.81 839 LEU A N 1
ATOM 6476 C CA . LEU A 1 839 ? -14.359 35.5 -18.797 1 96.81 839 LEU A CA 1
ATOM 6477 C C . LEU A 1 839 ? -12.859 35.562 -18.531 1 96.81 839 LEU A C 1
ATOM 6479 O O . LEU A 1 839 ? -12.078 34.906 -19.219 1 96.81 839 LEU A O 1
ATOM 6483 N N . THR A 1 840 ? -12.516 36.406 -17.531 1 97.38 840 THR A N 1
ATOM 6484 C CA . THR A 1 840 ? -11.148 36.344 -17.047 1 97.38 840 THR A CA 1
ATOM 6485 C C . THR A 1 840 ? -10.875 34.969 -16.422 1 97.38 840 THR A C 1
ATOM 6487 O O . THR A 1 840 ? -11.781 34.344 -15.883 1 97.38 840 THR A O 1
ATOM 6490 N N . GLY A 1 841 ? -9.703 34.5 -16.578 1 97.75 841 GLY A N 1
ATOM 6491 C CA . GLY A 1 841 ? -9.312 33.219 -16 1 97.75 841 GLY A CA 1
ATOM 6492 C C . GLY A 1 841 ? -7.812 33 -15.953 1 97.75 841 GLY A C 1
ATOM 6493 O O . GLY A 1 841 ? -7.047 33.938 -16.234 1 97.75 841 GLY A O 1
ATOM 6494 N N . SER A 1 842 ? -7.469 31.844 -15.469 1 98.31 842 SER A N 1
ATOM 6495 C CA . SER A 1 842 ? -6.047 31.531 -15.383 1 98.31 842 SER A CA 1
ATOM 6496 C C . SER A 1 842 ? -5.742 30.156 -15.984 1 98.31 842 SER A C 1
ATOM 6498 O O . SER A 1 842 ? -6.617 29.297 -16.031 1 98.31 842 SER A O 1
ATOM 6500 N N . TYR A 1 843 ? -4.523 30.016 -16.516 1 98.19 843 TYR A N 1
ATOM 6501 C CA . TYR A 1 843 ? -4.008 28.797 -17.141 1 98.19 843 TYR A CA 1
ATOM 6502 C C . TYR A 1 843 ? -2.703 28.359 -16.469 1 98.19 843 TYR A C 1
ATOM 6504 O O . TYR A 1 843 ? -1.851 29.203 -16.156 1 98.19 843 TYR A O 1
ATOM 6512 N N . VAL A 1 844 ? -2.57 27.078 -16.125 1 98.62 844 VAL A N 1
ATOM 6513 C CA . VAL A 1 844 ? -1.328 26.516 -15.609 1 98.62 844 VAL A CA 1
ATOM 6514 C C . VAL A 1 844 ? -0.618 25.719 -16.703 1 98.62 844 VAL A C 1
ATOM 6516 O O . VAL A 1 844 ? -1.054 24.625 -17.078 1 98.62 844 VAL A O 1
ATOM 6519 N N . ALA A 1 845 ? 0.451 26.266 -17.25 1 98.62 845 ALA A N 1
ATOM 6520 C CA . ALA A 1 845 ? 1.308 25.531 -18.172 1 98.62 845 ALA A CA 1
ATOM 6521 C C . ALA A 1 845 ? 2.162 24.516 -17.422 1 98.62 845 ALA A C 1
ATOM 6523 O O . ALA A 1 845 ? 2.801 24.844 -16.422 1 98.62 845 ALA A O 1
ATOM 6524 N N . GLN A 1 846 ? 2.121 23.25 -17.812 1 98.75 846 GLN A N 1
ATOM 6525 C CA . GLN A 1 846 ? 2.865 22.172 -17.203 1 98.75 846 GLN A CA 1
ATOM 6526 C C . GLN A 1 846 ? 3.754 21.453 -18.219 1 98.75 846 GLN A C 1
ATOM 6528 O O . GLN A 1 846 ? 3.26 20.906 -19.203 1 98.75 846 GLN A O 1
ATOM 6533 N N . VAL A 1 847 ? 5.055 21.422 -18 1 98.88 847 VAL A N 1
ATOM 6534 C CA . VAL A 1 847 ? 5.988 20.719 -18.875 1 98.88 847 VAL A CA 1
ATOM 6535 C C . VAL A 1 847 ? 6.461 19.438 -18.219 1 98.88 847 VAL A C 1
ATOM 6537 O O . VAL A 1 847 ? 6.906 19.453 -17.062 1 98.88 847 VAL A O 1
ATOM 6540 N N . TYR A 1 848 ? 6.344 18.344 -18.938 1 98.81 848 TYR A N 1
ATOM 6541 C CA . TYR A 1 848 ? 6.75 17.031 -18.453 1 98.81 848 TYR A CA 1
ATOM 6542 C C . TYR A 1 848 ? 7.879 16.453 -19.297 1 98.81 848 TYR A C 1
ATOM 6544 O O . TYR A 1 848 ? 7.898 16.641 -20.516 1 98.81 848 TYR A O 1
ATOM 6552 N N . LEU A 1 849 ? 8.82 15.875 -18.641 1 98.75 849 LEU A N 1
ATOM 6553 C CA . LEU A 1 849 ? 9.789 15.023 -19.312 1 98.75 849 LEU A CA 1
ATOM 6554 C C . LEU A 1 849 ? 9.195 13.648 -19.609 1 98.75 849 LEU A C 1
ATOM 6556 O O . LEU A 1 849 ? 8.719 12.969 -18.703 1 98.75 849 LEU A O 1
ATOM 6560 N N . LEU A 1 850 ? 9.188 13.266 -20.891 1 98.31 850 LEU A N 1
ATOM 6561 C CA . LEU A 1 850 ? 8.727 11.938 -21.266 1 98.31 850 LEU A CA 1
ATOM 6562 C C . LEU A 1 850 ? 9.836 10.906 -21.062 1 98.31 850 LEU A C 1
ATOM 6564 O O . LEU A 1 850 ? 11.023 11.242 -21.109 1 98.31 850 LEU A O 1
ATOM 6568 N N . VAL A 1 851 ? 9.453 9.664 -20.875 1 96.62 851 VAL A N 1
ATOM 6569 C CA . VAL A 1 851 ? 10.391 8.578 -20.625 1 96.62 851 VAL A CA 1
ATOM 6570 C C . VAL A 1 851 ? 11.305 8.398 -21.828 1 96.62 851 VAL A C 1
ATOM 6572 O O . VAL A 1 851 ? 10.875 8.586 -22.969 1 96.62 851 VAL A O 1
ATOM 6575 N N . ARG A 1 852 ? 12.57 8.102 -21.562 1 96.19 852 ARG A N 1
ATOM 6576 C CA . ARG A 1 852 ? 13.602 7.746 -22.531 1 96.19 852 ARG A CA 1
ATOM 6577 C C . ARG A 1 852 ? 14.391 6.527 -22.062 1 96.19 852 ARG A C 1
ATOM 6579 O O . ARG A 1 852 ? 14.234 6.078 -20.922 1 96.19 852 ARG A O 1
ATOM 6586 N N . VAL A 1 853 ? 15.172 5.941 -22.984 1 96.81 853 VAL A N 1
ATOM 6587 C CA . VAL A 1 853 ? 16.062 4.867 -22.562 1 96.81 853 VAL A CA 1
ATOM 6588 C C . VAL A 1 853 ? 17.078 5.398 -21.547 1 96.81 853 VAL A C 1
ATOM 6590 O O . VAL A 1 853 ? 17.672 6.453 -21.75 1 96.81 853 VAL A O 1
ATOM 6593 N N . SER A 1 854 ? 17.125 4.801 -20.422 1 96.88 854 SER A N 1
ATOM 6594 C CA . SER A 1 854 ? 18 5.145 -19.312 1 96.88 854 SER A CA 1
ATOM 6595 C C . SER A 1 854 ? 18.688 3.908 -18.75 1 96.88 854 SER A C 1
ATOM 6597 O O . SER A 1 854 ? 18.297 2.779 -19.062 1 96.88 854 SER A O 1
ATOM 6599 N N . THR A 1 855 ? 19.766 4.098 -18.016 1 95.62 855 THR A N 1
ATOM 6600 C CA . THR A 1 855 ? 20.453 2.98 -17.375 1 95.62 855 THR A CA 1
ATOM 6601 C C . THR A 1 855 ? 19.594 2.379 -16.266 1 95.62 855 THR A C 1
ATOM 6603 O O . THR A 1 855 ? 19.828 1.24 -15.844 1 95.62 855 THR A O 1
ATOM 6606 N N . ILE A 1 856 ? 18.672 3.127 -15.727 1 97.69 856 ILE A N 1
ATOM 6607 C CA . ILE A 1 856 ? 17.75 2.658 -14.703 1 97.69 856 ILE A CA 1
ATOM 6608 C C . ILE A 1 856 ? 16.312 2.9 -15.148 1 97.69 856 ILE A C 1
ATOM 6610 O O . ILE A 1 856 ? 16.078 3.631 -16.109 1 97.69 856 ILE A O 1
ATOM 6614 N N . VAL A 1 857 ? 15.344 2.293 -14.492 1 98.25 857 VAL A N 1
ATOM 6615 C CA . VAL A 1 857 ? 13.938 2.439 -14.844 1 98.25 857 VAL A CA 1
ATOM 6616 C C . VAL A 1 857 ? 13.445 3.828 -14.438 1 98.25 857 VAL A C 1
ATOM 6618 O O . VAL A 1 857 ? 13.711 4.289 -13.328 1 98.25 857 VAL A O 1
ATOM 6621 N N . ARG A 1 858 ? 12.773 4.488 -15.289 1 97.38 858 ARG A N 1
ATOM 6622 C CA . ARG A 1 858 ? 12.281 5.84 -15.047 1 97.38 858 ARG A CA 1
ATOM 6623 C C . ARG A 1 858 ? 10.758 5.898 -15.18 1 97.38 858 ARG A C 1
ATOM 6625 O O . ARG A 1 858 ? 10.156 5.035 -15.82 1 97.38 858 ARG A O 1
ATOM 6632 N N . PRO A 1 859 ? 10.117 6.914 -14.57 1 97.06 859 PRO A N 1
ATOM 6633 C CA . PRO A 1 859 ? 8.68 7.086 -14.773 1 97.06 859 PRO A CA 1
ATOM 6634 C C . PRO A 1 859 ? 8.328 7.457 -16.219 1 97.06 859 PRO A C 1
ATOM 6636 O O . PRO A 1 859 ? 9.164 8.023 -16.938 1 97.06 859 PRO A O 1
ATOM 6639 N N . GLN A 1 860 ? 7.078 7.238 -16.609 1 97.06 860 GLN A N 1
ATOM 6640 C CA . GLN A 1 860 ? 6.605 7.531 -17.969 1 97.06 860 GLN A CA 1
ATOM 6641 C C . GLN A 1 860 ? 6.578 9.031 -18.219 1 97.06 860 GLN A C 1
ATOM 6643 O O . GLN A 1 860 ? 6.777 9.477 -19.359 1 97.06 860 GLN A O 1
ATOM 6648 N N . LYS A 1 861 ? 6.238 9.797 -17.188 1 97.75 861 LYS A N 1
ATOM 6649 C CA . LYS A 1 861 ? 6.199 11.258 -17.203 1 97.75 861 LYS A CA 1
ATOM 6650 C C . LYS A 1 861 ? 6.703 11.836 -15.891 1 97.75 861 LYS A C 1
ATOM 6652 O O . LYS A 1 861 ? 6.461 11.273 -14.82 1 97.75 861 LYS A O 1
ATOM 6657 N N . GLN A 1 862 ? 7.363 12.922 -15.922 1 98.38 862 GLN A N 1
ATOM 6658 C CA . GLN A 1 862 ? 7.82 13.664 -14.75 1 98.38 862 GLN A CA 1
ATOM 6659 C C . GLN A 1 862 ? 7.703 15.172 -14.977 1 98.38 862 GLN A C 1
ATOM 6661 O O . GLN A 1 862 ? 8.281 15.711 -15.922 1 98.38 862 GLN A O 1
ATOM 6666 N N . LEU A 1 863 ? 6.871 15.852 -14.117 1 98.88 863 LEU A N 1
ATOM 6667 C CA . LEU A 1 863 ? 6.84 17.312 -14.156 1 98.88 863 LEU A CA 1
ATOM 6668 C C . LEU A 1 863 ? 8.25 17.875 -14.016 1 98.88 863 LEU A C 1
ATOM 6670 O O . LEU A 1 863 ? 9.031 17.422 -13.18 1 98.88 863 LEU A O 1
ATOM 6674 N N . VAL A 1 864 ? 8.578 18.906 -14.898 1 98.81 864 VAL A N 1
ATOM 6675 C CA . VAL A 1 864 ? 9.922 19.484 -14.781 1 98.81 864 VAL A CA 1
ATOM 6676 C C . VAL A 1 864 ? 9.828 21 -14.672 1 98.81 864 VAL A C 1
ATOM 6678 O O . VAL A 1 864 ? 10.766 21.656 -14.227 1 98.81 864 VAL A O 1
ATOM 6681 N N . ALA A 1 865 ? 8.719 21.578 -15.094 1 98.75 865 ALA A N 1
ATOM 6682 C CA . ALA A 1 865 ? 8.5 23.016 -15.008 1 98.75 865 ALA A CA 1
ATOM 6683 C C . ALA A 1 865 ? 7.016 23.359 -15.094 1 98.75 865 ALA A C 1
ATOM 6685 O O . ALA A 1 865 ? 6.238 22.625 -15.703 1 98.75 865 ALA A O 1
ATOM 6686 N N . PHE A 1 866 ? 6.637 24.438 -14.547 1 98.81 866 PHE A N 1
ATOM 6687 C CA . PHE A 1 866 ? 5.266 24.922 -14.633 1 98.81 866 PHE A CA 1
ATOM 6688 C C . PHE A 1 866 ? 5.199 26.406 -14.344 1 98.81 866 PHE A C 1
ATOM 6690 O O . PHE A 1 866 ? 6.141 26.984 -13.797 1 98.81 866 PHE A O 1
ATOM 6697 N N . ASP A 1 867 ? 4.133 27 -14.719 1 98.5 867 ASP A N 1
ATOM 6698 C CA . ASP A 1 867 ? 3.801 28.375 -14.359 1 98.5 867 ASP A CA 1
ATOM 6699 C C . ASP A 1 867 ? 2.309 28.656 -14.547 1 98.5 867 ASP A C 1
ATOM 6701 O O . ASP A 1 867 ? 1.678 28.094 -15.445 1 98.5 867 ASP A O 1
ATOM 6705 N N . ARG A 1 868 ? 1.76 29.406 -13.664 1 98.56 868 ARG A N 1
ATOM 6706 C CA . ARG A 1 868 ? 0.384 29.875 -13.797 1 98.56 868 ARG A CA 1
ATOM 6707 C C . ARG A 1 868 ? 0.339 31.297 -14.359 1 98.56 868 ARG A C 1
ATOM 6709 O O . ARG A 1 868 ? 1.07 32.188 -13.906 1 98.56 868 ARG A O 1
ATOM 6716 N N . VAL A 1 869 ? -0.554 31.547 -15.375 1 98.38 869 VAL A N 1
ATOM 6717 C CA . VAL A 1 869 ? -0.705 32.844 -15.984 1 98.38 869 VAL A CA 1
ATOM 6718 C C . VAL A 1 869 ? -2.166 33.281 -15.922 1 98.38 869 VAL A C 1
ATOM 6720 O O . VAL A 1 869 ? -3.072 32.469 -16.109 1 98.38 869 VAL A O 1
ATOM 6723 N N . TYR A 1 870 ? -2.396 34.5 -15.523 1 98.12 870 TYR A N 1
ATOM 6724 C CA . TYR A 1 870 ? -3.727 35.094 -15.492 1 98.12 870 TYR A CA 1
ATOM 6725 C C . TYR A 1 870 ? -3.984 35.938 -16.75 1 98.12 870 TYR A C 1
ATOM 6727 O O . TYR A 1 870 ? -3.139 36.719 -17.156 1 98.12 870 TYR A O 1
ATOM 6735 N N . LEU A 1 871 ? -5.168 35.688 -17.359 1 98.56 871 LEU A N 1
ATOM 6736 C CA . LEU A 1 871 ? -5.48 36.312 -18.641 1 98.56 871 LEU A CA 1
ATOM 6737 C C . LEU A 1 871 ? -6.902 36.875 -18.641 1 98.56 871 LEU A C 1
ATOM 6739 O O . LEU A 1 871 ? -7.832 36.219 -18.172 1 98.56 871 LEU A O 1
ATOM 6743 N N . ASP A 1 872 ? -7.02 38.062 -19.172 1 98.12 872 ASP A N 1
ATOM 6744 C CA . ASP A 1 872 ? -8.352 38.562 -19.484 1 98.12 872 ASP A CA 1
ATOM 6745 C C . ASP A 1 872 ? -8.953 37.844 -20.688 1 98.12 872 ASP A C 1
ATOM 6747 O O . ASP A 1 872 ? -8.258 37.125 -21.391 1 98.12 872 ASP A O 1
ATOM 6751 N N . ALA A 1 873 ? -10.281 38.062 -20.906 1 97.88 873 ALA A N 1
ATOM 6752 C CA . ALA A 1 873 ? -10.945 37.5 -22.062 1 97.88 873 ALA A CA 1
ATOM 6753 C C . ALA A 1 873 ? -10.273 37.938 -23.359 1 97.88 873 ALA A C 1
ATOM 6755 O O . ALA A 1 873 ? -10.039 39.125 -23.578 1 97.88 873 ALA A O 1
ATOM 6756 N N . GLY A 1 874 ? -9.836 37 -24.141 1 97.75 874 GLY A N 1
ATOM 6757 C CA . GLY A 1 874 ? -9.25 37.281 -25.438 1 97.75 874 GLY A CA 1
ATOM 6758 C C . GLY A 1 874 ? -7.773 37.594 -25.375 1 97.75 874 GLY A C 1
ATOM 6759 O O . GLY A 1 874 ? -7.109 37.688 -26.422 1 97.75 874 GLY A O 1
ATOM 6760 N N . GLN A 1 875 ? -7.211 37.719 -24.25 1 98.56 875 GLN A N 1
ATOM 6761 C CA . GLN A 1 875 ? -5.82 38.125 -24.094 1 98.56 875 GLN A CA 1
ATOM 6762 C C . GLN A 1 875 ? -4.863 36.969 -24.375 1 98.56 875 GLN A C 1
ATOM 6764 O O . GLN A 1 875 ? -5.18 35.812 -24.109 1 98.56 875 GLN A O 1
ATOM 6769 N N . THR A 1 876 ? -3.771 37.25 -24.984 1 98.56 876 THR A N 1
ATOM 6770 C CA . THR A 1 876 ? -2.666 36.312 -25.203 1 98.56 876 THR A CA 1
ATOM 6771 C C . THR A 1 876 ? -1.434 36.75 -24.406 1 98.56 876 THR A C 1
ATOM 6773 O O . THR A 1 876 ? -1.098 37.938 -24.391 1 98.56 876 THR A O 1
ATOM 6776 N N . LYS A 1 877 ? -0.783 35.875 -23.688 1 98.62 877 LYS A N 1
ATOM 6777 C CA . LYS A 1 877 ? 0.469 36.125 -22.984 1 98.62 877 LYS A CA 1
ATOM 6778 C C . LYS A 1 877 ? 1.482 35 -23.25 1 98.62 877 LYS A C 1
ATOM 6780 O O . LYS A 1 877 ? 1.104 33.875 -23.531 1 98.62 877 LYS A O 1
ATOM 6785 N N . VAL A 1 878 ? 2.727 35.344 -23.219 1 98.44 878 VAL A N 1
ATOM 6786 C CA . VAL A 1 878 ? 3.803 34.344 -23.281 1 98.44 878 VAL A CA 1
ATOM 6787 C C . VAL A 1 878 ? 4.176 33.906 -21.875 1 98.44 878 VAL A C 1
ATOM 6789 O O . VAL A 1 878 ? 4.48 34.719 -21.016 1 98.44 878 VAL A O 1
ATOM 6792 N N . VAL A 1 879 ? 4.066 32.656 -21.672 1 98.38 879 VAL A N 1
ATOM 6793 C CA . VAL A 1 879 ? 4.473 32.062 -20.406 1 98.38 879 VAL A CA 1
ATOM 6794 C C . VAL A 1 879 ? 5.895 31.516 -20.531 1 98.38 879 VAL A C 1
ATOM 6796 O O . VAL A 1 879 ? 6.215 30.781 -21.469 1 98.38 879 VAL A O 1
ATOM 6799 N N . THR A 1 880 ? 6.75 31.875 -19.641 1 98.19 880 THR A N 1
ATOM 6800 C CA . THR A 1 880 ? 8.125 31.391 -19.562 1 98.19 880 THR A CA 1
ATOM 6801 C C . THR A 1 880 ? 8.336 30.516 -18.328 1 98.19 880 THR A C 1
ATOM 6803 O O . THR A 1 880 ? 7.938 30.891 -17.234 1 98.19 880 THR A O 1
ATOM 6806 N N . MET A 1 881 ? 8.93 29.344 -18.453 1 98.38 881 MET A N 1
ATOM 6807 C CA . MET A 1 881 ? 9.211 28.391 -17.391 1 98.38 881 MET A CA 1
ATOM 6808 C C . MET A 1 881 ? 10.672 27.938 -17.438 1 98.38 881 MET A C 1
ATOM 6810 O O . MET A 1 881 ? 11.234 27.75 -18.516 1 98.38 881 MET A O 1
ATOM 6814 N N . GLU A 1 882 ? 11.266 27.797 -16.328 1 98.19 882 GLU A N 1
ATOM 6815 C CA . GLU A 1 882 ? 12.68 27.438 -16.266 1 98.19 882 GLU A CA 1
ATOM 6816 C C . GLU A 1 882 ? 12.875 26.062 -15.609 1 98.19 882 GLU A C 1
ATOM 6818 O O . GLU A 1 882 ? 12.133 25.688 -14.703 1 98.19 882 GLU A O 1
ATOM 6823 N N . LEU A 1 883 ? 13.852 25.344 -16.062 1 98.56 883 LEU A N 1
ATOM 6824 C CA . LEU A 1 883 ? 14.281 24.047 -15.547 1 98.56 883 LEU A CA 1
ATOM 6825 C C . LEU A 1 883 ? 15.781 24.031 -15.266 1 98.56 883 LEU A C 1
ATOM 6827 O O . LEU A 1 883 ? 16.594 24.109 -16.188 1 98.56 883 LEU A O 1
ATOM 6831 N N . GLU A 1 884 ? 16.141 23.984 -13.984 1 98.31 884 GLU A N 1
ATOM 6832 C CA . GLU A 1 884 ? 17.547 23.797 -13.633 1 98.31 884 GLU A CA 1
ATOM 6833 C C . GLU A 1 884 ? 18 22.359 -13.922 1 98.31 884 GLU A C 1
ATOM 6835 O O . GLU A 1 884 ? 17.578 21.422 -13.242 1 98.31 884 GLU A O 1
ATOM 6840 N N . VAL A 1 885 ? 18.891 22.188 -14.844 1 98.25 885 VAL A N 1
ATOM 6841 C CA . VAL A 1 885 ? 19.281 20.891 -15.375 1 98.25 885 VAL A CA 1
ATOM 6842 C C . VAL A 1 885 ? 19.828 20.016 -14.25 1 98.25 885 VAL A C 1
ATOM 6844 O O . VAL A 1 885 ? 19.359 18.906 -14.031 1 98.25 885 VAL A O 1
ATOM 6847 N N . ASP A 1 886 ? 20.781 20.5 -13.445 1 97.69 886 ASP A N 1
ATOM 6848 C CA . ASP A 1 886 ? 21.484 19.688 -12.461 1 97.69 886 ASP A CA 1
ATOM 6849 C C . ASP A 1 886 ? 20.562 19.328 -11.297 1 97.69 886 ASP A C 1
ATOM 6851 O O . ASP A 1 886 ? 20.734 18.266 -10.672 1 97.69 886 ASP A O 1
ATOM 6855 N N . ARG A 1 887 ? 19.641 20.125 -11 1 98 887 ARG A N 1
ATOM 6856 C CA . ARG A 1 887 ? 18.781 19.891 -9.852 1 98 887 ARG A CA 1
ATOM 6857 C C . ARG A 1 887 ? 17.719 18.844 -10.172 1 98 887 ARG A C 1
ATOM 6859 O O . ARG A 1 887 ? 17.359 18.016 -9.32 1 98 887 ARG A O 1
ATOM 6866 N N . TYR A 1 888 ? 17.188 18.844 -11.414 1 98.38 888 TYR A N 1
ATOM 6867 C CA . TYR A 1 888 ? 15.953 18.109 -11.617 1 98.38 888 TYR A CA 1
ATOM 6868 C C . TYR A 1 888 ? 16.141 17 -12.641 1 98.38 888 TYR A C 1
ATOM 6870 O O . TYR A 1 888 ? 15.266 16.141 -12.805 1 98.38 888 TYR A O 1
ATOM 6878 N N . LEU A 1 889 ? 17.266 16.922 -13.367 1 98.19 889 LEU A N 1
ATOM 6879 C CA . LEU A 1 889 ? 17.359 15.953 -14.453 1 98.19 889 LEU A CA 1
ATOM 6880 C C . LEU A 1 889 ? 18.375 14.867 -14.141 1 98.19 889 LEU A C 1
ATOM 6882 O O . LEU A 1 889 ? 18.422 13.836 -14.812 1 98.19 889 LEU A O 1
ATOM 6886 N N . ARG A 1 890 ? 19.234 15.016 -13.117 1 97.69 890 ARG A N 1
ATOM 6887 C CA . ARG A 1 890 ? 20.234 14.016 -12.789 1 97.69 890 ARG A CA 1
ATOM 6888 C C . ARG A 1 890 ? 19.594 12.766 -12.188 1 97.69 890 ARG A C 1
ATOM 6890 O O . ARG A 1 890 ? 18.547 12.852 -11.539 1 97.69 890 ARG A O 1
ATOM 6897 N N . ILE A 1 891 ? 20.188 11.633 -12.391 1 97.19 891 ILE A N 1
ATOM 6898 C CA . ILE A 1 891 ? 19.734 10.359 -11.828 1 97.19 891 ILE A CA 1
ATOM 6899 C C . ILE A 1 891 ? 20.859 9.75 -10.977 1 97.19 891 ILE A C 1
ATOM 6901 O O . ILE A 1 891 ? 21.969 10.289 -10.922 1 97.19 891 ILE A O 1
ATOM 6905 N N . ILE A 1 892 ? 20.531 8.719 -10.203 1 97.25 892 ILE A N 1
ATOM 6906 C CA . ILE A 1 892 ? 21.5 7.832 -9.57 1 97.25 892 ILE A CA 1
ATOM 6907 C C . ILE A 1 892 ? 21.641 6.543 -10.375 1 97.25 892 ILE A C 1
ATOM 6909 O O . ILE A 1 892 ? 20.719 5.723 -10.398 1 97.25 892 ILE A O 1
ATOM 6913 N N . ASN A 1 893 ? 22.75 6.379 -11.023 1 96.62 893 ASN A N 1
ATOM 6914 C CA . ASN A 1 893 ? 22.922 5.25 -11.93 1 96.62 893 ASN A CA 1
ATOM 6915 C C . ASN A 1 893 ? 23.047 3.934 -11.164 1 96.62 893 ASN A C 1
ATOM 6917 O O . ASN A 1 893 ? 22.797 3.883 -9.961 1 96.62 893 ASN A O 1
ATOM 6921 N N . ARG A 1 894 ? 23.391 2.787 -11.812 1 96.19 894 ARG A N 1
ATOM 6922 C CA . ARG A 1 894 ? 23.406 1.453 -11.219 1 96.19 894 ARG A CA 1
ATOM 6923 C C . ARG A 1 894 ? 24.531 1.307 -10.211 1 96.19 894 ARG A C 1
ATOM 6925 O O . ARG A 1 894 ? 24.5 0.407 -9.367 1 96.19 894 ARG A O 1
ATOM 6932 N N . LYS A 1 895 ? 25.531 2.221 -10.25 1 94.5 895 LYS A N 1
ATOM 6933 C CA . LYS A 1 895 ? 26.656 2.213 -9.328 1 94.5 895 LYS A CA 1
ATOM 6934 C C . LYS A 1 895 ? 26.422 3.178 -8.172 1 94.5 895 LYS A C 1
ATOM 6936 O O . LYS A 1 895 ? 27.344 3.445 -7.391 1 94.5 895 LYS A O 1
ATOM 6941 N N . TYR A 1 896 ? 25.219 3.76 -8.07 1 93.38 896 TYR A N 1
ATOM 6942 C CA . TYR A 1 896 ? 24.828 4.711 -7.039 1 93.38 896 TYR A CA 1
ATOM 6943 C C . TYR A 1 896 ? 25.609 6.016 -7.172 1 93.38 896 TYR A C 1
ATOM 6945 O O . TYR A 1 896 ? 25.984 6.625 -6.168 1 93.38 896 TYR A O 1
ATOM 6953 N N . GLU A 1 897 ? 25.906 6.438 -8.375 1 96.06 897 GLU A N 1
ATOM 6954 C CA . GLU A 1 897 ? 26.562 7.699 -8.68 1 96.06 897 GLU A CA 1
ATOM 6955 C C . GLU A 1 897 ? 25.609 8.672 -9.367 1 96.06 897 GLU A C 1
ATOM 6957 O O . GLU A 1 897 ? 24.781 8.266 -10.188 1 96.06 897 GLU A O 1
ATOM 6962 N N . TRP A 1 898 ? 25.734 9.922 -9 1 96.88 898 TRP A N 1
ATOM 6963 C CA . TRP A 1 898 ? 24.984 10.953 -9.703 1 96.88 898 TRP A CA 1
ATOM 6964 C C . TRP A 1 898 ? 25.438 11.078 -11.148 1 96.88 898 TRP A C 1
ATOM 6966 O O . TRP A 1 898 ? 26.641 11.07 -11.422 1 96.88 898 TRP A O 1
ATOM 6976 N N . GLU A 1 899 ? 24.484 11.117 -12.023 1 96.81 899 GLU A N 1
ATOM 6977 C CA . GLU A 1 899 ? 24.812 11.188 -13.445 1 96.81 899 GLU A CA 1
ATOM 6978 C C . GLU A 1 899 ? 23.781 12.008 -14.211 1 96.81 899 GLU A C 1
ATOM 6980 O O . GLU A 1 899 ? 22.578 11.898 -13.945 1 96.81 899 GLU A O 1
ATOM 6985 N N . LEU A 1 900 ? 24.172 12.953 -15.023 1 98.12 900 LEU A N 1
ATOM 6986 C CA . LEU A 1 900 ? 23.359 13.539 -16.078 1 98.12 900 LEU A CA 1
ATOM 6987 C C . LEU A 1 900 ? 23.531 12.781 -17.391 1 98.12 900 LEU A C 1
ATOM 6989 O O . LEU A 1 900 ? 24.562 12.906 -18.047 1 98.12 900 LEU A O 1
ATOM 6993 N N . GLU A 1 901 ? 22.562 12 -17.781 1 97.69 901 GLU A N 1
ATOM 6994 C CA . GLU A 1 901 ? 22.688 11.133 -18.938 1 97.69 901 GLU A CA 1
ATOM 6995 C C . GLU A 1 901 ? 22.672 11.93 -20.234 1 97.69 901 GLU A C 1
ATOM 6997 O O . GLU A 1 901 ? 21.891 12.883 -20.375 1 97.69 901 GLU A O 1
ATOM 7002 N N . ARG A 1 902 ? 23.5 11.578 -21.141 1 97.38 902 ARG A N 1
ATOM 7003 C CA . ARG A 1 902 ? 23.531 12.18 -22.469 1 97.38 902 ARG A CA 1
ATOM 7004 C C . ARG A 1 902 ? 22.406 11.641 -23.344 1 97.38 902 ARG A C 1
ATOM 7006 O O . ARG A 1 902 ? 21.844 10.578 -23.062 1 97.38 902 ARG A O 1
ATOM 7013 N N . GLY A 1 903 ? 22.047 12.414 -24.328 1 96.56 903 GLY A N 1
ATOM 7014 C CA . GLY A 1 903 ? 21.109 11.906 -25.312 1 96.56 903 GLY A CA 1
ATOM 7015 C C . GLY A 1 903 ? 19.891 12.789 -25.5 1 96.56 903 GLY A C 1
ATOM 7016 O O . GLY A 1 903 ? 19.938 13.984 -25.188 1 96.56 903 GLY A O 1
ATOM 7017 N N . GLU A 1 904 ? 18.906 12.164 -26.062 1 97 904 GLU A N 1
ATOM 7018 C CA . GLU A 1 904 ? 17.688 12.883 -26.438 1 97 904 GLU A CA 1
ATOM 7019 C C . GLU A 1 904 ? 16.719 12.992 -25.266 1 97 904 GLU A C 1
ATOM 7021 O O . GLU A 1 904 ? 16.484 12.016 -24.562 1 97 904 GLU A O 1
ATOM 7026 N N . TYR A 1 905 ? 16.281 14.164 -24.984 1 98.19 905 TYR A N 1
ATOM 7027 C CA . TYR A 1 905 ? 15.227 14.453 -24.016 1 98.19 905 TYR A CA 1
ATOM 7028 C C . TYR A 1 905 ? 14.008 15.07 -24.688 1 98.19 905 TYR A C 1
ATOM 7030 O O . TYR A 1 905 ? 14.117 16.094 -25.359 1 98.19 905 TYR A O 1
ATOM 7038 N N . VAL A 1 906 ? 12.805 14.453 -24.516 1 98.56 906 VAL A N 1
ATOM 7039 C CA . VAL A 1 906 ? 11.57 15.008 -25.062 1 98.56 906 VAL A CA 1
ATOM 7040 C C . VAL A 1 906 ? 10.766 15.656 -23.938 1 98.56 906 VAL A C 1
ATOM 7042 O O . VAL A 1 906 ? 10.367 14.977 -22.984 1 98.56 906 VAL A O 1
ATOM 7045 N N . PHE A 1 907 ? 10.609 16.969 -24 1 98.69 907 PHE A N 1
ATOM 7046 C CA . PHE A 1 907 ? 9.781 17.734 -23.062 1 98.69 907 PHE A CA 1
ATOM 7047 C C . PHE A 1 907 ? 8.43 18.062 -23.688 1 98.69 907 PHE A C 1
ATOM 7049 O O . PHE A 1 907 ? 8.359 18.625 -24.781 1 98.69 907 PHE A O 1
ATOM 7056 N N . ALA A 1 908 ? 7.336 17.688 -22.984 1 98.75 908 ALA A N 1
ATOM 7057 C CA . ALA A 1 908 ? 5.992 17.875 -23.516 1 98.75 908 ALA A CA 1
ATOM 7058 C C . ALA A 1 908 ? 5.172 18.812 -22.641 1 98.75 908 ALA A C 1
ATOM 7060 O O . ALA A 1 908 ? 5.266 18.75 -21.406 1 98.75 908 ALA A O 1
ATOM 7061 N N . LEU A 1 909 ? 4.473 19.75 -23.266 1 98.62 909 LEU A N 1
ATOM 7062 C CA . LEU A 1 909 ? 3.447 20.562 -22.594 1 98.62 909 LEU A CA 1
ATOM 7063 C C . LEU A 1 909 ? 2.141 19.781 -22.484 1 98.62 909 LEU A C 1
ATOM 7065 O O . LEU A 1 909 ? 1.503 19.469 -23.484 1 98.62 909 LEU A O 1
ATOM 7069 N N . LEU A 1 910 ? 1.754 19.391 -21.219 1 97.81 910 LEU A N 1
ATOM 7070 C CA . LEU A 1 910 ? 0.565 18.578 -21 1 97.81 910 LEU A CA 1
ATOM 7071 C C . LEU A 1 910 ? -0.496 19.359 -20.234 1 97.81 910 LEU A C 1
ATOM 7073 O O . LEU A 1 910 ? -0.17 20.266 -19.469 1 97.81 910 LEU A O 1
ATOM 7077 N N . GLU A 1 911 ? -1.78 18.953 -20.406 1 95.69 911 GLU A N 1
ATOM 7078 C CA . GLU A 1 911 ? -2.879 19.531 -19.641 1 95.69 911 GLU A CA 1
ATOM 7079 C C . GLU A 1 911 ? -2.881 19.016 -18.203 1 95.69 911 GLU A C 1
ATOM 7081 O O . GLU A 1 911 ? -3.396 19.672 -17.297 1 95.69 911 GLU A O 1
ATOM 7086 N N . HIS A 1 912 ? -2.438 17.859 -17.969 1 97.69 912 HIS A N 1
ATOM 7087 C CA . HIS A 1 912 ? -2.289 17.203 -16.672 1 97.69 912 HIS A CA 1
ATOM 7088 C C . HIS A 1 912 ? -1.385 15.977 -16.781 1 97.69 912 HIS A C 1
ATOM 7090 O O . HIS A 1 912 ? -0.952 15.609 -17.875 1 97.69 912 HIS A O 1
ATOM 7096 N N . GLY A 1 913 ? -1.094 15.328 -15.641 1 97.5 913 GLY A N 1
ATOM 7097 C CA . GLY A 1 913 ? -0.135 14.234 -15.617 1 97.5 913 GLY A CA 1
ATOM 7098 C C . GLY A 1 913 ? -0.767 12.883 -15.891 1 97.5 913 GLY A C 1
ATOM 7099 O O . GLY A 1 913 ? -0.101 11.844 -15.789 1 97.5 913 GLY A O 1
ATOM 7100 N N . GLY A 1 914 ? -2.029 12.789 -16.25 1 96 914 GLY A N 1
ATOM 7101 C CA . GLY A 1 914 ? -2.742 11.531 -16.438 1 96 914 GLY A CA 1
ATOM 7102 C C . GLY A 1 914 ? -2.4 10.844 -17.75 1 96 914 GLY A C 1
ATOM 7103 O O . GLY A 1 914 ? -1.777 11.438 -18.625 1 96 914 GLY A O 1
ATOM 7104 N N . PRO A 1 915 ? -2.77 9.562 -17.875 1 92.94 915 PRO A N 1
ATOM 7105 C CA . PRO A 1 915 ? -2.418 8.789 -19.062 1 92.94 915 PRO A CA 1
ATOM 7106 C C . PRO A 1 915 ? -3.102 9.312 -20.328 1 92.94 915 PRO A C 1
ATOM 7108 O O . PRO A 1 915 ? -2.615 9.086 -21.438 1 92.94 915 PRO A O 1
ATOM 7111 N N . ASP A 1 916 ? -4.148 10.023 -20.156 1 92.12 916 ASP A N 1
ATOM 7112 C CA . ASP A 1 916 ? -4.938 10.453 -21.312 1 92.12 916 ASP A CA 1
ATOM 7113 C C . ASP A 1 916 ? -4.48 11.82 -21.812 1 92.12 916 ASP A C 1
ATOM 7115 O O . ASP A 1 916 ? -4.98 12.32 -22.828 1 92.12 916 ASP A O 1
ATOM 7119 N N . ALA A 1 917 ? -3.559 12.453 -21.141 1 95.25 917 ALA A N 1
ATOM 7120 C CA . ALA A 1 917 ? -3.049 13.742 -21.609 1 95.25 917 ALA A CA 1
ATOM 7121 C C . ALA A 1 917 ? -2.242 13.578 -22.891 1 95.25 917 ALA A C 1
ATOM 7123 O O . ALA A 1 917 ? -1.385 12.695 -22.984 1 95.25 917 ALA A O 1
ATOM 7124 N N . THR A 1 918 ? -2.496 14.398 -23.922 1 93.38 918 THR A N 1
ATOM 7125 C CA . THR A 1 918 ? -1.791 14.32 -25.203 1 93.38 918 THR A CA 1
ATOM 7126 C C . THR A 1 918 ? -0.355 14.812 -25.062 1 93.38 918 THR A C 1
ATOM 7128 O O . THR A 1 918 ? -0.103 15.82 -24.391 1 93.38 918 THR A O 1
ATOM 7131 N N . THR A 1 919 ? 0.57 14.109 -25.641 1 95.19 919 THR A N 1
ATOM 7132 C CA . THR A 1 919 ? 1.984 14.461 -25.578 1 95.19 919 THR A CA 1
ATOM 7133 C C . THR A 1 919 ? 2.457 15.07 -26.891 1 95.19 919 THR A C 1
ATOM 7135 O O . THR A 1 919 ? 3.658 15.227 -27.109 1 95.19 919 THR A O 1
ATOM 7138 N N . GLY A 1 920 ? 1.496 15.422 -27.797 1 95.69 920 GLY A N 1
ATOM 7139 C CA . GLY A 1 920 ? 1.817 15.867 -29.141 1 95.69 920 GLY A CA 1
ATOM 7140 C C . GLY A 1 920 ? 2.51 17.219 -29.156 1 95.69 920 GLY A C 1
ATOM 7141 O O . GLY A 1 920 ? 3.264 17.516 -30.078 1 95.69 920 GLY A O 1
ATOM 7142 N N . THR A 1 921 ? 2.158 18.141 -28.25 1 98 921 THR A N 1
ATOM 7143 C CA . THR A 1 921 ? 2.854 19.406 -28.125 1 98 921 THR A CA 1
ATOM 7144 C C . THR A 1 921 ? 4.145 19.25 -27.328 1 98 921 THR A C 1
ATOM 7146 O O . THR A 1 921 ? 4.125 19.281 -26.094 1 98 921 THR A O 1
ATOM 7149 N N . ASN A 1 922 ? 5.301 19.016 -28.016 1 98.25 922 ASN A N 1
ATOM 7150 C CA . ASN A 1 922 ? 6.559 18.703 -27.344 1 98.25 922 ASN A CA 1
ATOM 7151 C C . ASN A 1 922 ? 7.754 19.297 -28.078 1 98.25 922 ASN A C 1
ATOM 7153 O O . ASN A 1 922 ? 7.605 19.812 -29.188 1 98.25 922 ASN A O 1
ATOM 7157 N N . VAL A 1 923 ? 8.852 19.359 -27.484 1 98.06 923 VAL A N 1
ATOM 7158 C CA . VAL A 1 923 ? 10.133 19.797 -28.031 1 98.06 923 VAL A CA 1
ATOM 7159 C C . VAL A 1 923 ? 11.227 18.812 -27.609 1 98.06 923 VAL A C 1
ATOM 7161 O O . VAL A 1 923 ? 11.219 18.297 -26.484 1 98.06 923 VAL A O 1
ATOM 7164 N N . THR A 1 924 ? 12.109 18.453 -28.484 1 97.81 924 THR A N 1
ATOM 7165 C CA . THR A 1 924 ? 13.234 17.547 -28.234 1 97.81 924 THR A CA 1
ATOM 7166 C C . THR A 1 924 ? 14.523 18.328 -28.062 1 97.81 924 THR A C 1
ATOM 7168 O O . THR A 1 924 ? 14.844 19.203 -28.875 1 97.81 924 THR A O 1
ATOM 7171 N N . MET A 1 925 ? 15.156 18.156 -26.984 1 97.62 925 MET A N 1
ATOM 7172 C CA . MET A 1 925 ? 16.484 18.703 -26.719 1 97.62 925 MET A CA 1
ATOM 7173 C C . MET A 1 925 ? 17.516 17.594 -26.562 1 97.62 925 MET A C 1
ATOM 7175 O O . MET A 1 925 ? 17.172 16.453 -26.25 1 97.62 925 MET A O 1
ATOM 7179 N N . PHE A 1 926 ? 18.781 17.891 -26.812 1 97.31 926 PHE A N 1
ATOM 7180 C CA . PHE A 1 926 ? 19.844 16.906 -26.703 1 97.31 926 PHE A CA 1
ATOM 7181 C C . PHE A 1 926 ? 20.812 17.281 -25.594 1 97.31 926 PHE A C 1
ATOM 7183 O O . PHE A 1 926 ? 21.375 18.375 -25.594 1 97.31 926 PHE A O 1
ATOM 7190 N N . CYS A 1 927 ? 20.984 16.438 -24.609 1 97.5 927 CYS A N 1
ATOM 7191 C CA . CYS A 1 927 ? 21.938 16.641 -23.531 1 97.5 927 CYS A CA 1
ATOM 7192 C C . CYS A 1 927 ? 23.344 16.219 -23.953 1 97.5 927 CYS A C 1
ATOM 7194 O O . CYS A 1 927 ? 23.562 15.078 -24.344 1 97.5 927 CYS A O 1
ATOM 7196 N N . LEU A 1 928 ? 24.297 17.016 -23.828 1 94.62 928 LEU A N 1
ATOM 7197 C CA . LEU A 1 928 ? 25.688 16.766 -24.219 1 94.62 928 LEU A CA 1
ATOM 7198 C C . LEU A 1 928 ? 26.516 16.312 -23.031 1 94.62 928 LEU A C 1
ATOM 7200 O O . LEU A 1 928 ? 27.688 15.945 -23.188 1 94.62 928 LEU A O 1
ATOM 7204 N N . GLY A 1 929 ? 26.016 16.234 -21.922 1 89.81 929 GLY A N 1
ATOM 7205 C CA . GLY A 1 929 ? 26.703 15.797 -20.719 1 89.81 929 GLY A CA 1
ATOM 7206 C C . GLY A 1 929 ? 27.266 16.938 -19.906 1 89.81 929 GLY A C 1
ATOM 7207 O O . GLY A 1 929 ? 27.484 18.031 -20.422 1 89.81 929 GLY A O 1
ATOM 7208 N N . MET B 1 1 ? 41.469 -46.688 20.094 1 26.98 1 MET B N 1
ATOM 7209 C CA . MET B 1 1 ? 41.844 -47.094 18.734 1 26.98 1 MET B CA 1
ATOM 7210 C C . MET B 1 1 ? 40.812 -46.656 17.719 1 26.98 1 MET B C 1
ATOM 7212 O O . MET B 1 1 ? 41.031 -46.688 16.516 1 26.98 1 MET B O 1
ATOM 7216 N N . VAL B 1 2 ? 39.562 -46.438 18.281 1 32.22 2 VAL B N 1
ATOM 7217 C CA . VAL B 1 2 ? 38.406 -46.219 17.453 1 32.22 2 VAL B CA 1
ATOM 7218 C C . VAL B 1 2 ? 38.406 -44.781 16.953 1 32.22 2 VAL B C 1
ATOM 7220 O O . VAL B 1 2 ? 37.656 -44.406 16.047 1 32.22 2 VAL B O 1
ATOM 7223 N N . PHE B 1 3 ? 39.25 -43.906 17.594 1 35.94 3 PHE B N 1
ATOM 7224 C CA . PHE B 1 3 ? 39.188 -42.5 17.219 1 35.94 3 PHE B CA 1
ATOM 7225 C C . PHE B 1 3 ? 39.875 -42.281 15.875 1 35.94 3 PHE B C 1
ATOM 7227 O O . PHE B 1 3 ? 39.75 -41.188 15.281 1 35.94 3 PHE B O 1
ATOM 7234 N N . LYS B 1 4 ? 40.906 -43.094 15.781 1 41.94 4 LYS B N 1
ATOM 7235 C CA . LYS B 1 4 ? 41.75 -42.844 14.617 1 41.94 4 LYS B CA 1
ATOM 7236 C C . LYS B 1 4 ? 41.031 -43.25 13.32 1 41.94 4 LYS B C 1
ATOM 7238 O O . LYS B 1 4 ? 41.594 -43.062 12.234 1 41.94 4 LYS B O 1
ATOM 7243 N N . LEU B 1 5 ? 40.031 -44 13.539 1 37.78 5 LEU B N 1
ATOM 7244 C CA . LEU B 1 5 ? 39.406 -44.469 12.32 1 37.78 5 LEU B CA 1
ATOM 7245 C C . LEU B 1 5 ? 38.469 -43.406 11.727 1 37.78 5 LEU B C 1
ATOM 7247 O O . LEU B 1 5 ? 38.156 -43.438 10.539 1 37.78 5 LEU B O 1
ATOM 7251 N N . THR B 1 6 ? 38 -42.469 12.641 1 45.81 6 THR B N 1
ATOM 7252 C CA . THR B 1 6 ? 37 -41.531 12.117 1 45.81 6 THR B CA 1
ATOM 7253 C C . THR B 1 6 ? 37.688 -40.469 11.25 1 45.81 6 THR B C 1
ATOM 7255 O O . THR B 1 6 ? 37.062 -39.969 10.297 1 45.81 6 THR B O 1
ATOM 7258 N N . THR B 1 7 ? 38.969 -40.281 11.492 1 47.72 7 THR B N 1
ATOM 7259 C CA . THR B 1 7 ? 39.656 -39.25 10.711 1 47.72 7 THR B CA 1
ATOM 7260 C C . THR B 1 7 ? 39.969 -39.75 9.305 1 47.72 7 THR B C 1
ATOM 7262 O O . THR B 1 7 ? 39.938 -39 8.336 1 47.72 7 THR B O 1
ATOM 7265 N N . ALA B 1 8 ? 40.156 -41.062 9.133 1 47.44 8 ALA B N 1
ATOM 7266 C CA . ALA B 1 8 ? 40.562 -41.594 7.828 1 47.44 8 ALA B CA 1
ATOM 7267 C C . ALA B 1 8 ? 39.375 -41.625 6.871 1 47.44 8 ALA B C 1
ATOM 7269 O O . ALA B 1 8 ? 39.531 -41.375 5.672 1 47.44 8 ALA B O 1
ATOM 7270 N N . VAL B 1 9 ? 38.125 -41.75 7.426 1 51.59 9 VAL B N 1
ATOM 7271 C CA . VAL B 1 9 ? 36.938 -41.781 6.574 1 51.59 9 VAL B CA 1
ATOM 7272 C C . VAL B 1 9 ? 36.594 -40.375 6.102 1 51.59 9 VAL B C 1
ATOM 7274 O O . VAL B 1 9 ? 36.25 -40.156 4.934 1 51.59 9 VAL B O 1
ATOM 7277 N N . LEU B 1 10 ? 36.844 -39.375 6.984 1 50.19 10 LEU B N 1
ATOM 7278 C CA . LEU B 1 10 ? 36.594 -38.031 6.566 1 50.19 10 LEU B CA 1
ATOM 7279 C C . LEU B 1 10 ? 37.594 -37.562 5.5 1 50.19 10 LEU B C 1
ATOM 7281 O O . LEU B 1 10 ? 37.219 -36.875 4.547 1 50.19 10 LEU B O 1
ATOM 7285 N N . ALA B 1 11 ? 38.781 -38.062 5.637 1 55.19 11 ALA B N 1
ATOM 7286 C CA . ALA B 1 11 ? 39.812 -37.719 4.648 1 55.19 11 ALA B CA 1
ATOM 7287 C C . ALA B 1 11 ? 39.531 -38.438 3.324 1 55.19 11 ALA B C 1
ATOM 7289 O O . ALA B 1 11 ? 39.75 -37.875 2.252 1 55.19 11 ALA B O 1
ATOM 7290 N N . VAL B 1 12 ? 39 -39.531 3.391 1 51.78 12 VAL B N 1
ATOM 7291 C CA . VAL B 1 12 ? 38.688 -40.281 2.184 1 51.78 12 VAL B CA 1
ATOM 7292 C C . VAL B 1 12 ? 37.469 -39.688 1.479 1 51.78 12 VAL B C 1
ATOM 7294 O O . VAL B 1 12 ? 37.469 -39.562 0.253 1 51.78 12 VAL B O 1
ATOM 7297 N N . VAL B 1 13 ? 36.375 -39.25 2.178 1 51.5 13 VAL B N 1
ATOM 7298 C CA . VAL B 1 13 ? 35.188 -38.594 1.591 1 51.5 13 VAL B CA 1
ATOM 7299 C C . VAL B 1 13 ? 35.594 -37.25 0.986 1 51.5 13 VAL B C 1
ATOM 7301 O O . VAL B 1 13 ? 35.125 -36.906 -0.106 1 51.5 13 VAL B O 1
ATOM 7304 N N . PHE B 1 14 ? 36.375 -36.5 1.657 1 51.94 14 PHE B N 1
ATOM 7305 C CA . PHE B 1 14 ? 36.875 -35.25 1.093 1 51.94 14 PHE B CA 1
ATOM 7306 C C . PHE B 1 14 ? 37.719 -35.5 -0.141 1 51.94 14 PHE B C 1
ATOM 7308 O O . PHE B 1 14 ? 37.656 -34.781 -1.125 1 51.94 14 PHE B O 1
ATOM 7315 N N . CYS B 1 15 ? 38.5 -36.594 -0.131 1 50.66 15 CYS B N 1
ATOM 7316 C CA . CYS B 1 15 ? 39.375 -36.938 -1.254 1 50.66 15 CYS B CA 1
ATOM 7317 C C . CYS B 1 15 ? 38.562 -37.438 -2.438 1 50.66 15 CYS B C 1
ATOM 7319 O O . CYS B 1 15 ? 38.844 -37.094 -3.586 1 50.66 15 CYS B O 1
ATOM 7321 N N . VAL B 1 16 ? 37.594 -38.25 -2.137 1 43.97 16 VAL B N 1
ATOM 7322 C CA . VAL B 1 16 ? 36.75 -38.75 -3.215 1 43.97 16 VAL B CA 1
ATOM 7323 C C . VAL B 1 16 ? 35.938 -37.594 -3.805 1 43.97 16 VAL B C 1
ATOM 7325 O O . VAL B 1 16 ? 35.781 -37.5 -5.023 1 43.97 16 VAL B O 1
ATOM 7328 N N . LYS B 1 17 ? 35.5 -36.75 -2.877 1 54.69 17 LYS B N 1
ATOM 7329 C CA . LYS B 1 17 ? 34.781 -35.594 -3.35 1 54.69 17 LYS B CA 1
ATOM 7330 C C . LYS B 1 17 ? 35.688 -34.656 -4.16 1 54.69 17 LYS B C 1
ATOM 7332 O O . LYS B 1 17 ? 35.25 -34.125 -5.18 1 54.69 17 LYS B O 1
ATOM 7337 N N . ALA B 1 18 ? 36.719 -34.562 -3.881 1 52.41 18 ALA B N 1
ATOM 7338 C CA . ALA B 1 18 ? 37.719 -33.75 -4.59 1 52.41 18 ALA B CA 1
ATOM 7339 C C . ALA B 1 18 ? 38.094 -34.406 -5.914 1 52.41 18 ALA B C 1
ATOM 7341 O O . ALA B 1 18 ? 38.25 -33.719 -6.93 1 52.41 18 ALA B O 1
ATOM 7342 N N . CYS B 1 19 ? 38.156 -35.688 -5.938 1 50.38 19 CYS B N 1
ATOM 7343 C CA . CYS B 1 19 ? 38.5 -36.438 -7.152 1 50.38 19 CYS B CA 1
ATOM 7344 C C . CYS B 1 19 ? 37.312 -36.406 -8.133 1 50.38 19 CYS B C 1
ATOM 7346 O O . CYS B 1 19 ? 37.531 -36.25 -9.336 1 50.38 19 CYS B O 1
ATOM 7348 N N . PHE B 1 20 ? 36.125 -36.688 -7.645 1 59.09 20 PHE B N 1
ATOM 7349 C CA . PHE B 1 20 ? 34.938 -36.625 -8.477 1 59.09 20 PHE B CA 1
ATOM 7350 C C . PHE B 1 20 ? 34.75 -35.219 -9.047 1 59.09 20 PHE B C 1
ATOM 7352 O O . PHE B 1 20 ? 34.406 -35.062 -10.219 1 59.09 20 PHE B O 1
ATOM 7359 N N . ASN B 1 21 ? 35 -34.219 -8.234 1 73.06 21 ASN B N 1
ATOM 7360 C CA . ASN B 1 21 ? 34.906 -32.844 -8.719 1 73.06 21 ASN B CA 1
ATOM 7361 C C . ASN B 1 21 ? 36 -32.562 -9.734 1 73.06 21 ASN B C 1
ATOM 7363 O O . ASN B 1 21 ? 35.781 -31.828 -10.703 1 73.06 21 ASN B O 1
ATOM 7367 N N . LEU B 1 22 ? 37.125 -33.125 -9.555 1 73.56 22 LEU B N 1
ATOM 7368 C CA . LEU B 1 22 ? 38.219 -32.938 -10.5 1 73.56 22 LEU B CA 1
ATOM 7369 C C . LEU B 1 22 ? 37.906 -33.562 -11.844 1 73.56 22 LEU B C 1
ATOM 7371 O O . LEU B 1 22 ? 38.156 -32.969 -12.898 1 73.56 22 LEU B O 1
ATOM 7375 N N . ASP B 1 23 ? 37.312 -34.719 -11.773 1 87.44 23 ASP B N 1
ATOM 7376 C CA . ASP B 1 23 ? 36.906 -35.406 -13.008 1 87.44 23 ASP B CA 1
ATOM 7377 C C . ASP B 1 23 ? 35.844 -34.594 -13.734 1 87.44 23 ASP B C 1
ATOM 7379 O O . ASP B 1 23 ? 35.844 -34.5 -14.961 1 87.44 23 ASP B O 1
ATOM 7383 N N . LYS B 1 24 ? 34.844 -34.125 -12.984 1 93.94 24 LYS B N 1
ATOM 7384 C CA . LYS B 1 24 ? 33.812 -33.281 -13.555 1 93.94 24 LYS B CA 1
ATOM 7385 C C . LYS B 1 24 ? 34.375 -32.031 -14.211 1 93.94 24 LYS B C 1
ATOM 7387 O O . LYS B 1 24 ? 34.031 -31.688 -15.344 1 93.94 24 LYS B O 1
ATOM 7392 N N . ASP B 1 25 ? 35.281 -31.438 -13.461 1 95.25 25 ASP B N 1
ATOM 7393 C CA . ASP B 1 25 ? 35.875 -30.203 -13.953 1 95.25 25 ASP B CA 1
ATOM 7394 C C . ASP B 1 25 ? 36.688 -30.438 -15.219 1 95.25 25 ASP B C 1
ATOM 7396 O O . ASP B 1 25 ? 36.594 -29.656 -16.172 1 95.25 25 ASP B O 1
ATOM 7400 N N . LEU B 1 26 ? 37.438 -31.469 -15.242 1 95.12 26 LEU B N 1
ATOM 7401 C CA . LEU B 1 26 ? 38.219 -31.797 -16.422 1 95.12 26 LEU B CA 1
ATOM 7402 C C . LEU B 1 26 ? 37.344 -32.125 -17.609 1 95.12 26 LEU B C 1
ATOM 7404 O O . LEU B 1 26 ? 37.625 -31.688 -18.734 1 95.12 26 LEU B O 1
ATOM 7408 N N . PHE B 1 27 ? 36.406 -32.875 -17.312 1 96.44 27 PHE B N 1
ATOM 7409 C CA . PHE B 1 27 ? 35.438 -33.25 -18.375 1 96.44 27 PHE B CA 1
ATOM 7410 C C . PHE B 1 27 ? 34.781 -31.984 -18.953 1 96.44 27 PHE B C 1
ATOM 7412 O O . PHE B 1 27 ? 34.75 -31.812 -20.172 1 96.44 27 PHE B O 1
ATOM 7419 N N . LEU B 1 28 ? 34.281 -31.109 -18.109 1 97.5 28 LEU B N 1
ATOM 7420 C CA . LEU B 1 28 ? 33.562 -29.906 -18.516 1 97.5 28 LEU B CA 1
ATOM 7421 C C . LEU B 1 28 ? 34.5 -28.938 -19.25 1 97.5 28 LEU B C 1
ATOM 7423 O O . LEU B 1 28 ? 34.094 -28.312 -20.234 1 97.5 28 LEU B O 1
ATOM 7427 N N . ASP B 1 29 ? 35.688 -28.766 -18.719 1 96.94 29 ASP B N 1
ATOM 7428 C CA . ASP B 1 29 ? 36.625 -27.859 -19.344 1 96.94 29 ASP B CA 1
ATOM 7429 C C . ASP B 1 29 ? 37 -28.344 -20.75 1 96.94 29 ASP B C 1
ATOM 7431 O O . ASP B 1 29 ? 37.094 -27.547 -21.688 1 96.94 29 ASP B O 1
ATOM 7435 N N . ASP B 1 30 ? 37.25 -29.625 -20.859 1 97.06 30 ASP B N 1
ATOM 7436 C CA . ASP B 1 30 ? 37.562 -30.203 -22.156 1 97.06 30 ASP B CA 1
ATOM 7437 C C . ASP B 1 30 ? 36.406 -30 -23.141 1 97.06 30 ASP B C 1
ATOM 7439 O O . ASP B 1 30 ? 36.594 -29.609 -24.281 1 97.06 30 ASP B O 1
ATOM 7443 N N . LEU B 1 31 ? 35.25 -30.266 -22.656 1 97.69 31 LEU B N 1
ATOM 7444 C CA . LEU B 1 31 ? 34.031 -30.156 -23.484 1 97.69 31 LEU B CA 1
ATOM 7445 C C . LEU B 1 31 ? 33.812 -28.719 -23.922 1 97.69 31 LEU B C 1
ATOM 7447 O O . LEU B 1 31 ? 33.625 -28.453 -25.109 1 97.69 31 LEU B O 1
ATOM 7451 N N . VAL B 1 32 ? 33.875 -27.75 -23.016 1 98 32 VAL B N 1
ATOM 7452 C CA . VAL B 1 32 ? 33.625 -26.344 -23.297 1 98 32 VAL B CA 1
ATOM 7453 C C . VAL B 1 32 ? 34.688 -25.797 -24.234 1 98 32 VAL B C 1
ATOM 7455 O O . VAL B 1 32 ? 34.375 -25 -25.125 1 98 32 VAL B O 1
ATOM 7458 N N . ASN B 1 33 ? 35.875 -26.203 -24.062 1 96.88 33 ASN B N 1
ATOM 7459 C CA . ASN B 1 33 ? 36.969 -25.75 -24.906 1 96.88 33 ASN B CA 1
ATOM 7460 C C . ASN B 1 33 ? 36.812 -26.203 -26.344 1 96.88 33 ASN B C 1
ATOM 7462 O O . ASN B 1 33 ? 37.25 -25.531 -27.266 1 96.88 33 ASN B O 1
ATOM 7466 N N . LYS B 1 34 ? 36.188 -27.328 -26.547 1 97.62 34 LYS B N 1
ATOM 7467 C CA . LYS B 1 34 ? 36 -27.891 -27.891 1 97.62 34 LYS B CA 1
ATOM 7468 C C . LYS B 1 34 ? 34.781 -27.25 -28.578 1 97.62 34 LYS B C 1
ATOM 7470 O O . LYS B 1 34 ? 34.625 -27.375 -29.797 1 97.62 34 LYS B O 1
ATOM 7475 N N . MET B 1 35 ? 34 -26.469 -27.875 1 98 35 MET B N 1
ATOM 7476 C CA . MET B 1 35 ? 32.75 -25.938 -28.422 1 98 35 MET B CA 1
ATOM 7477 C C . MET B 1 35 ? 33 -24.672 -29.234 1 98 35 MET B C 1
ATOM 7479 O O . MET B 1 35 ? 33.844 -23.844 -28.859 1 98 35 MET B O 1
ATOM 7483 N N . THR B 1 36 ? 32.344 -24.578 -30.344 1 97.44 36 THR B N 1
ATOM 7484 C CA . THR B 1 36 ? 32.281 -23.344 -31.109 1 97.44 36 THR B CA 1
ATOM 7485 C C . THR B 1 36 ? 31.281 -22.359 -30.484 1 97.44 36 THR B C 1
ATOM 7487 O O . THR B 1 36 ? 30.516 -22.734 -29.594 1 97.44 36 THR B O 1
ATOM 7490 N N . ILE B 1 37 ? 31.328 -21.125 -30.984 1 97.31 37 ILE B N 1
ATOM 7491 C CA . ILE B 1 37 ? 30.438 -20.094 -30.453 1 97.31 37 ILE B CA 1
ATOM 7492 C C . ILE B 1 37 ? 28.984 -20.531 -30.641 1 97.31 37 ILE B C 1
ATOM 7494 O O . ILE B 1 37 ? 28.172 -20.469 -29.703 1 97.31 37 ILE B O 1
ATOM 7498 N N . PRO B 1 38 ? 28.547 -21 -31.797 1 97.75 38 PRO B N 1
ATOM 7499 C CA . PRO B 1 38 ? 27.156 -21.469 -31.953 1 97.75 38 PRO B CA 1
ATOM 7500 C C . PRO B 1 38 ? 26.797 -22.578 -30.969 1 97.75 38 PRO B C 1
ATOM 7502 O O . PRO B 1 38 ? 25.688 -22.594 -30.422 1 97.75 38 PRO B O 1
ATOM 7505 N N . GLU B 1 39 ? 27.766 -23.531 -30.75 1 97.88 39 GLU B N 1
ATOM 7506 C CA . GLU B 1 39 ? 27.531 -24.625 -29.797 1 97.88 39 GLU B CA 1
ATOM 7507 C C . GLU B 1 39 ? 27.344 -24.078 -28.375 1 97.88 39 GLU B C 1
ATOM 7509 O O . GLU B 1 39 ? 26.5 -24.562 -27.625 1 97.88 39 GLU B O 1
ATOM 7514 N N . LEU B 1 40 ? 28.172 -23.047 -28.016 1 98.31 40 LEU B N 1
ATOM 7515 C CA . LEU B 1 40 ? 28.016 -22.406 -26.719 1 98.31 40 LEU B CA 1
ATOM 7516 C C . LEU B 1 40 ? 26.641 -21.719 -26.609 1 98.31 40 LEU B C 1
ATOM 7518 O O . LEU B 1 40 ? 25.953 -21.859 -25.594 1 98.31 40 LEU B O 1
ATOM 7522 N N . VAL B 1 41 ? 26.188 -20.984 -27.594 1 98.25 41 VAL B N 1
ATOM 7523 C CA . VAL B 1 41 ? 24.922 -20.25 -27.609 1 98.25 41 VAL B CA 1
ATOM 7524 C C . VAL B 1 41 ? 23.75 -21.219 -27.469 1 98.25 41 VAL B C 1
ATOM 7526 O O . VAL B 1 41 ? 22.766 -20.906 -26.812 1 98.25 41 VAL B O 1
ATOM 7529 N N . MET B 1 42 ? 23.859 -22.375 -28.031 1 97.62 42 MET B N 1
ATOM 7530 C CA . MET B 1 42 ? 22.781 -23.344 -27.984 1 97.62 42 MET B CA 1
ATOM 7531 C C . MET B 1 42 ? 22.562 -23.844 -26.562 1 97.62 42 MET B C 1
ATOM 7533 O O . MET B 1 42 ? 21.438 -24.219 -26.203 1 97.62 42 MET B O 1
ATOM 7537 N N . GLN B 1 43 ? 23.641 -23.844 -25.719 1 98.06 43 GLN B N 1
ATOM 7538 C CA . GLN B 1 43 ? 23.484 -24.203 -24.312 1 98.06 43 GLN B CA 1
ATOM 7539 C C . GLN B 1 43 ? 22.734 -23.109 -23.547 1 98.06 43 GLN B C 1
ATOM 7541 O O . GLN B 1 43 ? 22.219 -23.359 -22.453 1 98.06 43 GLN B O 1
ATOM 7546 N N . LEU B 1 44 ? 22.656 -21.922 -24.094 1 98.5 44 LEU B N 1
ATOM 7547 C CA . LEU B 1 44 ? 22.078 -20.766 -23.422 1 98.5 44 LEU B CA 1
ATOM 7548 C C . LEU B 1 44 ? 20.734 -20.391 -24.047 1 98.5 44 LEU B C 1
ATOM 7550 O O . LEU B 1 44 ? 20.141 -19.375 -23.688 1 98.5 44 LEU B O 1
ATOM 7554 N N . HIS B 1 45 ? 20.25 -21.125 -24.984 1 98 45 HIS B N 1
ATOM 7555 C CA . HIS B 1 45 ? 19 -20.922 -25.688 1 98 45 HIS B CA 1
ATOM 7556 C C . HIS B 1 45 ? 17.953 -21.953 -25.281 1 98 45 HIS B C 1
ATOM 7558 O O . HIS B 1 45 ? 18.203 -23.172 -25.344 1 98 45 HIS B O 1
ATOM 7564 N N . LEU B 1 46 ? 16.844 -21.5 -24.828 1 97.62 46 LEU B N 1
ATOM 7565 C CA . LEU B 1 46 ? 15.727 -22.391 -24.516 1 97.62 46 LEU B CA 1
ATOM 7566 C C . LEU B 1 46 ? 14.883 -22.672 -25.766 1 97.62 46 LEU B C 1
ATOM 7568 O O . LEU B 1 46 ? 14.219 -21.766 -26.266 1 97.62 46 LEU B O 1
ATOM 7572 N N . MET B 1 47 ? 14.93 -23.875 -26.234 1 97 47 MET B N 1
ATOM 7573 C CA . MET B 1 47 ? 14.227 -24.297 -27.438 1 97 47 MET B CA 1
ATOM 7574 C C . MET B 1 47 ? 12.781 -24.672 -27.125 1 97 47 MET B C 1
ATOM 7576 O O . MET B 1 47 ? 12.523 -25.438 -26.203 1 97 47 MET B O 1
ATOM 7580 N N . PHE B 1 48 ? 11.867 -24.062 -27.828 1 96.88 48 PHE B N 1
ATOM 7581 C CA . PHE B 1 48 ? 10.492 -24.531 -27.781 1 96.88 48 PHE B CA 1
ATOM 7582 C C . PHE B 1 48 ? 10.359 -25.875 -28.516 1 96.88 48 PHE B C 1
ATOM 7584 O O . PHE B 1 48 ? 10.781 -26 -29.672 1 96.88 48 PHE B O 1
ATOM 7591 N N . ALA B 1 49 ? 9.828 -26.812 -27.875 1 96.12 49 ALA B N 1
ATOM 7592 C CA . ALA B 1 49 ? 9.875 -28.188 -28.375 1 96.12 49 ALA B CA 1
ATOM 7593 C C . ALA B 1 49 ? 9.266 -28.297 -29.766 1 96.12 49 ALA B C 1
ATOM 7595 O O . ALA B 1 49 ? 9.766 -29.047 -30.609 1 96.12 49 ALA B O 1
ATOM 7596 N N . ASP B 1 50 ? 8.219 -27.531 -30 1 95.75 50 ASP B N 1
ATOM 7597 C CA . ASP B 1 50 ? 7.527 -27.688 -31.281 1 95.75 50 ASP B CA 1
ATOM 7598 C C . ASP B 1 50 ? 8.344 -27.094 -32.406 1 95.75 50 ASP B C 1
ATOM 7600 O O . ASP B 1 50 ? 8.07 -27.359 -33.594 1 95.75 50 ASP B O 1
ATOM 7604 N N . ASN B 1 51 ? 9.336 -26.344 -32.125 1 95.81 51 ASN B N 1
ATOM 7605 C CA . ASN B 1 51 ? 10.242 -25.859 -33.156 1 95.81 51 ASN B CA 1
ATOM 7606 C C . ASN B 1 51 ? 11.031 -27 -33.781 1 95.81 51 ASN B C 1
ATOM 7608 O O . ASN B 1 51 ? 11.578 -26.844 -34.875 1 95.81 51 ASN B O 1
ATOM 7612 N N . VAL B 1 52 ? 11.133 -28.156 -33.094 1 96.56 52 VAL B N 1
ATOM 7613 C CA . VAL B 1 52 ? 11.914 -29.281 -33.594 1 96.56 52 VAL B CA 1
ATOM 7614 C C . VAL B 1 52 ? 10.992 -30.453 -33.906 1 96.56 52 VAL B C 1
ATOM 7616 O O . VAL B 1 52 ? 11.25 -31.219 -34.812 1 96.56 52 VAL B O 1
ATOM 7619 N N . VAL B 1 53 ? 9.992 -30.656 -33.062 1 95.56 53 VAL B N 1
ATOM 7620 C CA . VAL B 1 53 ? 9.086 -31.797 -33.219 1 95.56 53 VAL B CA 1
ATOM 7621 C C . VAL B 1 53 ? 8.234 -31.609 -34.469 1 95.56 53 VAL B C 1
ATOM 7623 O O . VAL B 1 53 ? 8.148 -32.5 -35.312 1 95.56 53 VAL B O 1
ATOM 7626 N N . GLY B 1 54 ? 7.598 -30.422 -34.625 1 94 54 GLY B N 1
ATOM 7627 C CA . GLY B 1 54 ? 6.871 -30.062 -35.812 1 94 54 GLY B CA 1
ATOM 7628 C C . GLY B 1 54 ? 5.434 -30.547 -35.812 1 94 54 GLY B C 1
ATOM 7629 O O . GLY B 1 54 ? 5.027 -31.297 -34.906 1 94 54 GLY B O 1
ATOM 7630 N N . PRO B 1 55 ? 4.652 -30.141 -36.812 1 92.06 55 PRO B N 1
ATOM 7631 C CA . PRO B 1 55 ? 3.213 -30.406 -36.875 1 92.06 55 PRO B CA 1
ATOM 7632 C C . PRO B 1 55 ? 2.891 -31.891 -37.031 1 92.06 55 PRO B C 1
ATOM 7634 O O . PRO B 1 55 ? 1.818 -32.344 -36.625 1 92.06 55 PRO B O 1
ATOM 7637 N N . ARG B 1 56 ? 3.76 -32.719 -37.625 1 92.94 56 ARG B N 1
ATOM 7638 C CA . ARG B 1 56 ? 3.516 -34.156 -37.812 1 92.94 56 ARG B CA 1
ATOM 7639 C C . ARG B 1 56 ? 4.012 -34.969 -36.625 1 92.94 56 ARG B C 1
ATOM 7641 O O . ARG B 1 56 ? 3.781 -36.188 -36.562 1 92.94 56 ARG B O 1
ATOM 7648 N N . SER B 1 57 ? 4.684 -34.281 -35.656 1 94.12 57 SER B N 1
ATOM 7649 C CA . SER B 1 57 ? 5.238 -34.875 -34.438 1 94.12 57 SER B CA 1
ATOM 7650 C C . SER B 1 57 ? 6.254 -35.969 -34.781 1 94.12 57 SER B C 1
ATOM 7652 O O . SER B 1 57 ? 6.262 -37.031 -34.156 1 94.12 57 SER B O 1
ATOM 7654 N N . GLU B 1 58 ? 7.074 -35.781 -35.75 1 93.94 58 GLU B N 1
ATOM 7655 C CA . GLU B 1 58 ? 8.062 -36.75 -36.219 1 93.94 58 GLU B CA 1
ATOM 7656 C C . GLU B 1 58 ? 9.477 -36.156 -36.188 1 93.94 58 GLU B C 1
ATOM 7658 O O . GLU B 1 58 ? 10.375 -36.656 -36.844 1 93.94 58 GLU B O 1
ATOM 7663 N N . ASN B 1 59 ? 9.594 -35.094 -35.406 1 96.88 59 ASN B N 1
ATOM 7664 C CA . ASN B 1 59 ? 10.859 -34.375 -35.312 1 96.88 59 ASN B CA 1
ATOM 7665 C C . ASN B 1 59 ? 11.289 -33.812 -36.688 1 96.88 59 ASN B C 1
ATOM 7667 O O . ASN B 1 59 ? 12.484 -33.688 -36.969 1 96.88 59 ASN B O 1
ATOM 7671 N N . GLU B 1 60 ? 10.336 -33.469 -37.531 1 95.25 60 GLU B N 1
ATOM 7672 C CA . GLU B 1 60 ? 10.586 -33.156 -38.938 1 95.25 60 GLU B CA 1
ATOM 7673 C C . GLU B 1 60 ? 11.18 -31.75 -39.062 1 95.25 60 GLU B C 1
ATOM 7675 O O . GLU B 1 60 ? 11.703 -31.391 -40.125 1 95.25 60 GLU B O 1
ATOM 7680 N N . LEU B 1 61 ? 11.07 -30.969 -38 1 96.38 61 LEU B N 1
ATOM 7681 C CA . LEU B 1 61 ? 11.547 -29.594 -38.125 1 96.38 61 LEU B CA 1
ATOM 7682 C C . LEU B 1 61 ? 12.914 -29.438 -37.469 1 96.38 61 LEU B C 1
ATOM 7684 O O . LEU B 1 61 ? 13.445 -28.328 -37.375 1 96.38 61 LEU B O 1
ATOM 7688 N N . TYR B 1 62 ? 13.539 -30.5 -36.969 1 97.31 62 TYR B N 1
ATOM 7689 C CA . TYR B 1 62 ? 14.812 -30.453 -36.25 1 97.31 62 TYR B CA 1
ATOM 7690 C C . TYR B 1 62 ? 15.859 -29.703 -37.062 1 97.31 62 TYR B C 1
ATOM 7692 O O . TYR B 1 62 ? 16.484 -28.75 -36.562 1 97.31 62 TYR B O 1
ATOM 7700 N N . ASP B 1 63 ? 16.078 -30.109 -38.344 1 96.94 63 ASP B N 1
ATOM 7701 C CA . ASP B 1 63 ? 17.109 -29.516 -39.188 1 96.94 63 ASP B CA 1
ATOM 7702 C C . ASP B 1 63 ? 16.828 -28.047 -39.438 1 96.94 63 ASP B C 1
ATOM 7704 O O . ASP B 1 63 ? 17.75 -27.234 -39.531 1 96.94 63 ASP B O 1
ATOM 7708 N N . PHE B 1 64 ? 15.562 -27.766 -39.656 1 96.12 64 PHE B N 1
ATOM 7709 C CA . PHE B 1 64 ? 15.195 -26.375 -39.875 1 96.12 64 PHE B CA 1
ATOM 7710 C C . PHE B 1 64 ? 15.508 -25.516 -38.656 1 96.12 64 PHE B C 1
ATOM 7712 O O . PHE B 1 64 ? 16.078 -24.438 -38.781 1 96.12 64 PHE B O 1
ATOM 7719 N N . ALA B 1 65 ? 15.078 -26 -37.5 1 95.62 65 ALA B N 1
ATOM 7720 C CA . ALA B 1 65 ? 15.297 -25.266 -36.25 1 95.62 65 ALA B CA 1
ATOM 7721 C C . ALA B 1 65 ? 16.781 -25.047 -36 1 95.62 65 ALA B C 1
ATOM 7723 O O . ALA B 1 65 ? 17.188 -24.016 -35.438 1 95.62 65 ALA B O 1
ATOM 7724 N N . MET B 1 66 ? 17.625 -26 -36.406 1 95.88 66 MET B N 1
ATOM 7725 C CA . MET B 1 66 ? 19.047 -25.984 -36.094 1 95.88 66 MET B CA 1
ATOM 7726 C C . MET B 1 66 ? 19.859 -25.406 -37.25 1 95.88 66 MET B C 1
ATOM 7728 O O . MET B 1 66 ? 21.094 -25.406 -37.219 1 95.88 66 MET B O 1
ATOM 7732 N N . GLN B 1 67 ? 19.219 -24.828 -38.219 1 95.62 67 GLN B N 1
ATOM 7733 C CA . GLN B 1 67 ? 19.875 -24.469 -39.469 1 95.62 67 GLN B CA 1
ATOM 7734 C C . GLN B 1 67 ? 21 -23.453 -39.219 1 95.62 67 GLN B C 1
ATOM 7736 O O . GLN B 1 67 ? 22 -23.453 -39.906 1 95.62 67 GLN B O 1
ATOM 7741 N N . SER B 1 68 ? 20.812 -22.609 -38.25 1 94.19 68 SER B N 1
ATOM 7742 C CA . SER B 1 68 ? 21.828 -21.594 -37.938 1 94.19 68 SER B CA 1
ATOM 7743 C C . SER B 1 68 ? 23.016 -22.203 -37.219 1 94.19 68 SER B C 1
ATOM 7745 O O . SER B 1 68 ? 24.078 -21.578 -37.125 1 94.19 68 SER B O 1
ATOM 7747 N N . ALA B 1 69 ? 22.844 -23.391 -36.688 1 94.75 69 ALA B N 1
ATOM 7748 C CA . ALA B 1 69 ? 23.875 -24.156 -36 1 94.75 69 ALA B CA 1
ATOM 7749 C C . ALA B 1 69 ? 23.672 -25.656 -36.188 1 94.75 69 ALA B C 1
ATOM 7751 O O . ALA B 1 69 ? 23.422 -26.375 -35.219 1 94.75 69 ALA B O 1
ATOM 7752 N N . PRO B 1 70 ? 23.922 -26.188 -37.281 1 94.19 70 PRO B N 1
ATOM 7753 C CA . PRO B 1 70 ? 23.422 -27.5 -37.688 1 94.19 70 PRO B CA 1
ATOM 7754 C C . PRO B 1 70 ? 24.062 -28.641 -36.938 1 94.19 70 PRO B C 1
ATOM 7756 O O . PRO B 1 70 ? 23.484 -29.719 -36.781 1 94.19 70 PRO B O 1
ATOM 7759 N N . THR B 1 71 ? 25.281 -28.484 -36.438 1 95 71 THR B N 1
ATOM 7760 C CA . THR B 1 71 ? 25.953 -29.594 -35.781 1 95 71 THR B CA 1
ATOM 7761 C C . THR B 1 71 ? 26.062 -29.344 -34.281 1 95 71 THR B C 1
ATOM 7763 O O . THR B 1 71 ? 26.719 -30.109 -33.562 1 95 71 THR B O 1
ATOM 7766 N N . ALA B 1 72 ? 25.453 -28.312 -33.781 1 96.38 72 ALA B N 1
ATOM 7767 C CA . ALA B 1 72 ? 25.625 -27.922 -32.375 1 96.38 72 ALA B CA 1
ATOM 7768 C C . ALA B 1 72 ? 24.781 -28.812 -31.469 1 96.38 72 ALA B C 1
ATOM 7770 O O . ALA B 1 72 ? 25.172 -29.094 -30.328 1 96.38 72 ALA B O 1
ATOM 7771 N N . GLY B 1 73 ? 23.594 -29.25 -31.938 1 96.5 73 GLY B N 1
ATOM 7772 C CA . GLY B 1 73 ? 22.625 -29.922 -31.094 1 96.5 73 GLY B CA 1
ATOM 7773 C C . GLY B 1 73 ? 21.828 -28.969 -30.219 1 96.5 73 GLY B C 1
ATOM 7774 O O . GLY B 1 73 ? 22.297 -27.859 -29.906 1 96.5 73 GLY B O 1
ATOM 7775 N N . ILE B 1 74 ? 20.672 -29.453 -29.766 1 97.81 74 ILE B N 1
ATOM 7776 C CA . ILE B 1 74 ? 19.828 -28.719 -28.828 1 97.81 74 ILE B CA 1
ATOM 7777 C C . ILE B 1 74 ? 20.438 -28.766 -27.438 1 97.81 74 ILE B C 1
ATOM 7779 O O . ILE B 1 74 ? 20.859 -29.828 -26.969 1 97.81 74 ILE B O 1
ATOM 7783 N N . GLY B 1 75 ? 20.531 -27.625 -26.766 1 97.94 75 GLY B N 1
ATOM 7784 C CA . GLY B 1 75 ? 21.062 -27.594 -25.406 1 97.94 75 GLY B CA 1
ATOM 7785 C C . GLY B 1 75 ? 20 -27.812 -24.344 1 97.94 75 GLY B C 1
ATOM 7786 O O . GLY B 1 75 ? 20.141 -28.672 -23.484 1 97.94 75 GLY B O 1
ATOM 7787 N N . VAL B 1 76 ? 18.984 -27 -24.359 1 98.31 76 VAL B N 1
ATOM 7788 C CA . VAL B 1 76 ? 17.891 -27.016 -23.391 1 98.31 76 VAL B CA 1
ATOM 7789 C C . VAL B 1 76 ? 16.562 -26.922 -24.109 1 98.31 76 VAL B C 1
ATOM 7791 O O . VAL B 1 76 ? 16.422 -26.219 -25.109 1 98.31 76 VAL B O 1
ATOM 7794 N N . ILE B 1 77 ? 15.547 -27.688 -23.672 1 97.44 77 ILE B N 1
ATOM 7795 C CA . ILE B 1 77 ? 14.227 -27.703 -24.297 1 97.44 77 ILE B CA 1
ATOM 7796 C C . ILE B 1 77 ? 13.156 -27.484 -23.234 1 97.44 77 ILE B C 1
ATOM 7798 O O . ILE B 1 77 ? 13.336 -27.859 -22.078 1 97.44 77 ILE B O 1
ATOM 7802 N N . HIS B 1 78 ? 12.102 -26.781 -23.547 1 96.06 78 HIS B N 1
ATOM 7803 C CA . HIS B 1 78 ? 10.984 -26.516 -22.656 1 96.06 78 HIS B CA 1
ATOM 7804 C C . HIS B 1 78 ? 9.656 -26.578 -23.391 1 96.06 78 HIS B C 1
ATOM 7806 O O . HIS B 1 78 ? 9.633 -26.688 -24.625 1 96.06 78 HIS B O 1
ATOM 7812 N N . ASP B 1 79 ? 8.508 -26.562 -22.594 1 93.12 79 ASP B N 1
ATOM 7813 C CA . ASP B 1 79 ? 7.141 -26.688 -23.094 1 93.12 79 ASP B CA 1
ATOM 7814 C C . ASP B 1 79 ? 6.961 -27.984 -23.875 1 93.12 79 ASP B C 1
ATOM 7816 O O . ASP B 1 79 ? 6.496 -27.953 -25.031 1 93.12 79 ASP B O 1
ATOM 7820 N N . TRP B 1 80 ? 7.414 -29.047 -23.312 1 93.38 80 TRP B N 1
ATOM 7821 C CA . TRP B 1 80 ? 7.402 -30.391 -23.906 1 93.38 80 TRP B CA 1
ATOM 7822 C C . TRP B 1 80 ? 7.027 -31.438 -22.859 1 93.38 80 TRP B C 1
ATOM 7824 O O . TRP B 1 80 ? 7.754 -31.641 -21.875 1 93.38 80 TRP B O 1
ATOM 7834 N N . TYR B 1 81 ? 5.887 -32.094 -23.031 1 91.88 81 TYR B N 1
ATOM 7835 C CA . TYR B 1 81 ? 5.391 -33.062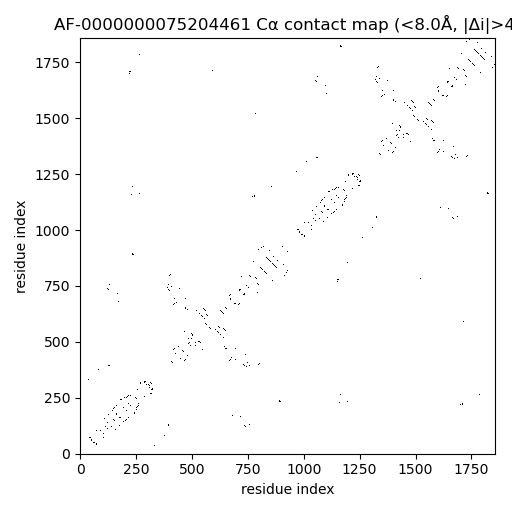 -22.062 1 91.88 81 TYR B CA 1
ATOM 7836 C C . TYR B 1 81 ? 4.945 -34.344 -22.75 1 91.88 81 TYR B C 1
ATOM 7838 O O . TYR B 1 81 ? 3.75 -34.625 -22.797 1 91.88 81 TYR B O 1
ATOM 7846 N N . PRO B 1 82 ? 5.934 -35.062 -23.25 1 89.44 82 PRO B N 1
ATOM 7847 C CA . PRO B 1 82 ? 5.582 -36.312 -23.922 1 89.44 82 PRO B CA 1
ATOM 7848 C C . PRO B 1 82 ? 5.125 -37.406 -22.953 1 89.44 82 PRO B C 1
ATOM 7850 O O . PRO B 1 82 ? 5.844 -37.719 -22 1 89.44 82 PRO B O 1
ATOM 7853 N N . THR B 1 83 ? 3.906 -37.844 -23.125 1 83.88 83 THR B N 1
ATOM 7854 C CA . THR B 1 83 ? 3.377 -38.844 -22.203 1 83.88 83 THR B CA 1
ATOM 7855 C C . THR B 1 83 ? 3.744 -40.25 -22.672 1 83.88 83 THR B C 1
ATOM 7857 O O . THR B 1 83 ? 3.32 -41.25 -22.062 1 83.88 83 THR B O 1
ATOM 7860 N N . ASP B 1 84 ? 4.535 -40.406 -23.734 1 89.44 84 ASP B N 1
ATOM 7861 C CA . ASP B 1 84 ? 5.219 -41.625 -24.156 1 89.44 84 ASP B CA 1
ATOM 7862 C C . ASP B 1 84 ? 6.734 -41.438 -24.172 1 89.44 84 ASP B C 1
ATOM 7864 O O . ASP B 1 84 ? 7.258 -40.625 -24.922 1 89.44 84 ASP B O 1
ATOM 7868 N N . PRO B 1 85 ? 7.414 -42.219 -23.328 1 92.56 85 PRO B N 1
ATOM 7869 C CA . PRO B 1 85 ? 8.867 -42.062 -23.219 1 92.56 85 PRO B CA 1
ATOM 7870 C C . PRO B 1 85 ? 9.57 -42.219 -24.562 1 92.56 85 PRO B C 1
ATOM 7872 O O . PRO B 1 85 ? 10.656 -41.656 -24.766 1 92.56 85 PRO B O 1
ATOM 7875 N N . ALA B 1 86 ? 8.961 -42.938 -25.484 1 92.56 86 ALA B N 1
ATOM 7876 C CA . ALA B 1 86 ? 9.578 -43.156 -26.797 1 92.56 86 ALA B CA 1
ATOM 7877 C C . ALA B 1 86 ? 9.773 -41.844 -27.531 1 92.56 86 ALA B C 1
ATOM 7879 O O . ALA B 1 86 ? 10.742 -41.656 -28.266 1 92.56 86 ALA B O 1
ATOM 7880 N N . TYR B 1 87 ? 8.812 -40.969 -27.375 1 94 87 TYR B N 1
ATOM 7881 C CA . TYR B 1 87 ? 8.93 -39.656 -28.016 1 94 87 TYR B CA 1
ATOM 7882 C C . TYR B 1 87 ? 10.164 -38.906 -27.531 1 94 87 TYR B C 1
ATOM 7884 O O . TYR B 1 87 ? 10.93 -38.375 -28.328 1 94 87 TYR B O 1
ATOM 7892 N N . TYR B 1 88 ? 10.352 -38.875 -26.219 1 96.12 88 TYR B N 1
ATOM 7893 C CA . TYR B 1 88 ? 11.531 -38.25 -25.625 1 96.12 88 TYR B CA 1
ATOM 7894 C C . TYR B 1 88 ? 12.812 -38.906 -26.109 1 96.12 88 TYR B C 1
ATOM 7896 O O . TYR B 1 88 ? 13.742 -38.25 -26.547 1 96.12 88 TYR B O 1
ATOM 7904 N N . ASN B 1 89 ? 12.914 -40.25 -25.969 1 97.06 89 ASN B N 1
ATOM 7905 C CA . ASN B 1 89 ? 14.117 -41 -26.312 1 97.06 89 ASN B CA 1
ATOM 7906 C C . ASN B 1 89 ? 14.492 -40.812 -27.781 1 97.06 89 ASN B C 1
ATOM 7908 O O . ASN B 1 89 ? 15.68 -40.75 -28.109 1 97.06 89 ASN B O 1
ATOM 7912 N N . LYS B 1 90 ? 13.453 -40.781 -28.609 1 96.62 90 LYS B N 1
ATOM 7913 C CA . LYS B 1 90 ? 13.703 -40.625 -30.031 1 96.62 90 LYS B CA 1
ATOM 7914 C C . LYS B 1 90 ? 14.328 -39.25 -30.328 1 96.62 90 LYS B C 1
ATOM 7916 O O . LYS B 1 90 ? 15.273 -39.156 -31.109 1 96.62 90 LYS B O 1
ATOM 7921 N N . LEU B 1 91 ? 13.766 -38.219 -29.766 1 97.62 91 LEU B N 1
ATOM 7922 C CA . LEU B 1 91 ? 14.312 -36.906 -30 1 97.62 91 LEU B CA 1
ATOM 7923 C C . LEU B 1 91 ? 15.703 -36.75 -29.406 1 97.62 91 LEU B C 1
ATOM 7925 O O . LEU B 1 91 ? 16.594 -36.156 -30.016 1 97.62 91 LEU B O 1
ATOM 7929 N N . GLN B 1 92 ? 15.961 -37.281 -28.172 1 97.94 92 GLN B N 1
ATOM 7930 C CA . GLN B 1 92 ? 17.281 -37.219 -27.547 1 97.94 92 GLN B CA 1
ATOM 7931 C C . GLN B 1 92 ? 18.312 -37.938 -28.391 1 97.94 92 GLN B C 1
ATOM 7933 O O . GLN B 1 92 ? 19.438 -37.469 -28.547 1 97.94 92 GLN B O 1
ATOM 7938 N N . LYS B 1 93 ? 17.969 -39.125 -28.906 1 97.81 93 LYS B N 1
ATOM 7939 C CA . LYS B 1 93 ? 18.875 -39.875 -29.781 1 97.81 93 LYS B CA 1
ATOM 7940 C C . LYS B 1 93 ? 19.203 -39.062 -31.047 1 97.81 93 LYS B C 1
ATOM 7942 O O . LYS B 1 93 ? 20.375 -38.969 -31.438 1 97.81 93 LYS B O 1
ATOM 7947 N N . LEU B 1 94 ? 18.125 -38.562 -31.641 1 97.94 94 LEU B N 1
ATOM 7948 C CA . LEU B 1 94 ? 18.328 -37.719 -32.812 1 97.94 94 LEU B CA 1
ATOM 7949 C C . LEU B 1 94 ? 19.297 -36.562 -32.531 1 97.94 94 LEU B C 1
ATOM 7951 O O . LEU B 1 94 ? 20.188 -36.281 -33.312 1 97.94 94 LEU B O 1
ATOM 7955 N N . ASN B 1 95 ? 19.078 -35.875 -31.422 1 98.12 95 ASN B N 1
ATOM 7956 C CA . ASN B 1 95 ? 19.922 -34.75 -31.016 1 98.12 95 ASN B CA 1
ATOM 7957 C C . ASN B 1 95 ? 21.375 -35.188 -30.844 1 98.12 95 ASN B C 1
ATOM 7959 O O . ASN B 1 95 ? 22.281 -34.5 -31.312 1 98.12 95 ASN B O 1
ATOM 7963 N N . LEU B 1 96 ? 21.641 -36.312 -30.172 1 97.69 96 LEU B N 1
ATOM 7964 C CA . LEU B 1 96 ? 22.984 -36.844 -29.922 1 97.69 96 LEU B CA 1
ATOM 7965 C C . LEU B 1 96 ? 23.656 -37.219 -31.234 1 97.69 96 LEU B C 1
ATOM 7967 O O . LEU B 1 96 ? 24.844 -37 -31.422 1 97.69 96 LEU B O 1
ATOM 7971 N N . ASP B 1 97 ? 22.906 -37.844 -32.062 1 96.94 97 ASP B N 1
ATOM 7972 C CA . ASP B 1 97 ? 23.438 -38.281 -33.375 1 96.94 97 ASP B CA 1
ATOM 7973 C C . ASP B 1 97 ? 23.844 -37.094 -34.25 1 96.94 97 ASP B C 1
ATOM 7975 O O . ASP B 1 97 ? 24.797 -37.188 -35.031 1 96.94 97 ASP B O 1
ATOM 7979 N N . LYS B 1 98 ? 23.156 -36.031 -34.125 1 95.94 98 LYS B N 1
ATOM 7980 C CA . LYS B 1 98 ? 23.375 -34.906 -35 1 95.94 98 LYS B CA 1
ATOM 7981 C C . LYS B 1 98 ? 24.344 -33.906 -34.375 1 95.94 98 LYS B C 1
ATOM 7983 O O . LYS B 1 98 ? 24.891 -33.031 -35.062 1 95.94 98 LYS B O 1
ATOM 7988 N N . SER B 1 99 ? 24.562 -34.031 -33.156 1 95.94 99 SER B N 1
ATOM 7989 C CA . SER B 1 99 ? 25.469 -33.156 -32.438 1 95.94 99 SER B CA 1
ATOM 7990 C C . SER B 1 99 ? 26.922 -33.562 -32.656 1 95.94 99 SER B C 1
ATOM 7992 O O . SER B 1 99 ? 27.281 -34.719 -32.469 1 95.94 99 SER B O 1
ATOM 7994 N N . ARG B 1 100 ? 27.75 -32.562 -33 1 97.25 100 ARG B N 1
ATOM 7995 C CA . ARG B 1 100 ? 29.172 -32.844 -33.25 1 97.25 100 ARG B CA 1
ATOM 7996 C C . ARG B 1 100 ? 29.812 -33.406 -31.984 1 97.25 100 ARG B C 1
ATOM 7998 O O . ARG B 1 100 ? 30.641 -34.344 -32.094 1 97.25 100 ARG B O 1
ATOM 8005 N N . LEU B 1 101 ? 29.438 -32.875 -30.859 1 97.25 101 LEU B N 1
ATOM 8006 C CA . LEU B 1 101 ? 30.094 -33.25 -29.625 1 97.25 101 LEU B CA 1
ATOM 8007 C C . LEU B 1 101 ? 29.203 -34.188 -28.797 1 97.25 101 LEU B C 1
ATOM 8009 O O . LEU B 1 101 ? 29.594 -34.625 -27.703 1 97.25 101 LEU B O 1
ATOM 8013 N N . GLY B 1 102 ? 28 -34.531 -29.234 1 96.19 102 GLY B N 1
ATOM 8014 C CA . GLY B 1 102 ? 27.109 -35.469 -28.562 1 96.19 102 GLY B CA 1
ATOM 8015 C C . GLY B 1 102 ? 26.625 -34.969 -27.219 1 96.19 102 GLY B C 1
ATOM 8016 O O . GLY B 1 102 ? 26.5 -35.75 -26.266 1 96.19 102 GLY B O 1
ATOM 8017 N N . VAL B 1 103 ? 26.406 -33.688 -27.094 1 97.19 103 VAL B N 1
ATOM 8018 C CA . VAL B 1 103 ? 25.891 -33.125 -25.859 1 97.19 103 VAL B CA 1
ATOM 8019 C C . VAL B 1 103 ? 24.391 -33.375 -25.734 1 97.19 103 VAL B C 1
ATOM 8021 O O . VAL B 1 103 ? 23.625 -33 -26.625 1 97.19 103 VAL B O 1
ATOM 8024 N N . PRO B 1 104 ? 23.922 -34.031 -24.703 1 98.06 104 PRO B N 1
ATOM 8025 C CA . PRO B 1 104 ? 22.469 -34.25 -24.531 1 98.06 104 PRO B CA 1
ATOM 8026 C C . PRO B 1 104 ? 21.734 -32.969 -24.219 1 98.06 104 PRO B C 1
ATOM 8028 O O . PRO B 1 104 ? 22.297 -32.062 -23.594 1 98.06 104 PRO B O 1
ATOM 8031 N N . PHE B 1 105 ? 20.484 -32.844 -24.641 1 98.06 105 PHE B N 1
ATOM 8032 C CA . PHE B 1 105 ? 19.688 -31.719 -24.188 1 98.06 105 PHE B CA 1
ATOM 8033 C C . PHE B 1 105 ? 19.094 -32 -22.812 1 98.06 105 PHE B C 1
ATOM 8035 O O . PHE B 1 105 ? 18.953 -33.156 -22.406 1 98.06 105 PHE B O 1
ATOM 8042 N N . MET B 1 106 ? 18.906 -30.953 -22.047 1 98.19 106 MET B N 1
ATOM 8043 C CA . MET B 1 106 ? 18.219 -30.953 -20.766 1 98.19 106 MET B CA 1
ATOM 8044 C C . MET B 1 106 ? 16.797 -30.391 -20.906 1 98.19 106 MET B C 1
ATOM 8046 O O . MET B 1 106 ? 16.609 -29.359 -21.547 1 98.19 106 MET B O 1
ATOM 8050 N N . GLN B 1 107 ? 15.773 -31.094 -20.391 1 97.88 107 GLN B N 1
ATOM 8051 C CA . GLN B 1 107 ? 14.398 -30.625 -20.484 1 97.88 107 GLN B CA 1
ATOM 8052 C C . GLN B 1 107 ? 13.945 -29.953 -19.188 1 97.88 107 GLN B C 1
ATOM 8054 O O . GLN B 1 107 ? 14.133 -30.5 -18.109 1 97.88 107 GLN B O 1
ATOM 8059 N N . LEU B 1 108 ? 13.438 -28.734 -19.297 1 97.94 108 LEU B N 1
ATOM 8060 C CA . LEU B 1 108 ? 12.812 -28.016 -18.188 1 97.94 108 LEU B CA 1
ATOM 8061 C C . LEU B 1 108 ? 11.297 -28.125 -18.25 1 97.94 108 LEU B C 1
ATOM 8063 O O . LEU B 1 108 ? 10.727 -28.266 -19.344 1 97.94 108 LEU B O 1
ATOM 8067 N N . GLY B 1 109 ? 10.656 -28.109 -17.172 1 96.75 109 GLY B N 1
ATOM 8068 C CA . GLY B 1 109 ? 9.203 -28.109 -17.109 1 96.75 109 GLY B CA 1
ATOM 8069 C C . GLY B 1 109 ? 8.648 -27.422 -15.883 1 96.75 109 GLY B C 1
ATOM 8070 O O . GLY B 1 109 ? 9.359 -27.234 -14.898 1 96.75 109 GLY B O 1
ATOM 8071 N N . GLU B 1 110 ? 7.418 -27.047 -15.945 1 95.5 110 GLU B N 1
ATOM 8072 C CA . GLU B 1 110 ? 6.707 -26.469 -14.812 1 95.5 110 GLU B CA 1
ATOM 8073 C C . GLU B 1 110 ? 6.348 -27.547 -13.789 1 95.5 110 GLU B C 1
ATOM 8075 O O . GLU B 1 110 ? 5.938 -28.641 -14.156 1 95.5 110 GLU B O 1
ATOM 8080 N N . CYS B 1 111 ? 6.562 -27.219 -12.508 1 97.5 111 CYS B N 1
ATOM 8081 C CA . CYS B 1 111 ? 6.316 -28.203 -11.461 1 97.5 111 CYS B CA 1
ATOM 8082 C C . CYS B 1 111 ? 5.836 -27.531 -10.18 1 97.5 111 CYS B C 1
ATOM 8084 O O . CYS B 1 111 ? 6.238 -27.922 -9.086 1 97.5 111 CYS B O 1
ATOM 8086 N N . VAL B 1 112 ? 4.996 -26.562 -10.203 1 95.75 112 VAL B N 1
ATOM 8087 C CA . VAL B 1 112 ? 4.652 -25.719 -9.07 1 95.75 112 VAL B CA 1
ATOM 8088 C C . VAL B 1 112 ? 3.9 -26.531 -8.023 1 95.75 112 VAL B C 1
ATOM 8090 O O . VAL B 1 112 ? 4.305 -26.594 -6.859 1 95.75 112 VAL B O 1
ATOM 8093 N N . HIS B 1 113 ? 2.752 -27.188 -8.359 1 97.19 113 HIS B N 1
ATOM 8094 C CA . HIS B 1 113 ? 2.023 -28.078 -7.461 1 97.19 113 HIS B CA 1
ATOM 8095 C C . HIS B 1 113 ? 1.56 -29.344 -8.195 1 97.19 113 HIS B C 1
ATOM 8097 O O . HIS B 1 113 ? 0.554 -29.953 -7.816 1 97.19 113 HIS B O 1
ATOM 8103 N N . GLY B 1 114 ? 2.268 -29.625 -9.195 1 96.62 114 GLY B N 1
ATOM 8104 C CA . GLY B 1 114 ? 2.133 -30.719 -10.156 1 96.62 114 GLY B CA 1
ATOM 8105 C C . GLY B 1 114 ? 2.979 -30.531 -11.398 1 96.62 114 GLY B C 1
ATOM 8106 O O . GLY B 1 114 ? 3.666 -29.516 -11.539 1 96.62 114 GLY B O 1
ATOM 8107 N N . VAL B 1 115 ? 2.943 -31.516 -12.297 1 95.81 115 VAL B N 1
ATOM 8108 C CA . VAL B 1 115 ? 3.73 -31.438 -13.523 1 95.81 115 VAL B CA 1
ATOM 8109 C C . VAL B 1 115 ? 2.965 -30.625 -14.578 1 95.81 115 VAL B C 1
ATOM 8111 O O . VAL B 1 115 ? 1.742 -30.75 -14.688 1 95.81 115 VAL B O 1
ATOM 8114 N N . GLY B 1 116 ? 3.619 -29.844 -15.344 1 92.69 116 GLY B N 1
ATOM 8115 C CA . GLY B 1 116 ? 3.068 -28.891 -16.297 1 92.69 116 GLY B CA 1
ATOM 8116 C C . GLY B 1 116 ? 2.227 -29.531 -17.375 1 92.69 116 GLY B C 1
ATOM 8117 O O . GLY B 1 116 ? 1.447 -28.859 -18.047 1 92.69 116 GLY B O 1
ATOM 8118 N N . SER B 1 117 ? 2.234 -30.828 -17.516 1 91.19 117 SER B N 1
ATOM 8119 C CA . SER B 1 117 ? 1.374 -31.531 -18.469 1 91.19 117 SER B CA 1
ATOM 8120 C C . SER B 1 117 ? -0.085 -31.484 -18.016 1 91.19 117 SER B C 1
ATOM 8122 O O . SER B 1 117 ? -0.989 -31.719 -18.828 1 91.19 117 SER B O 1
ATOM 8124 N N . PHE B 1 118 ? -0.29 -31.297 -16.719 1 89.75 118 PHE B N 1
ATOM 8125 C CA . PHE B 1 118 ? -1.59 -31.266 -16.062 1 89.75 118 PHE B CA 1
ATOM 8126 C C . PHE B 1 118 ? -2.336 -32.594 -16.281 1 89.75 118 PHE B C 1
ATOM 8128 O O . PHE B 1 118 ? -3.561 -32.594 -16.422 1 89.75 118 PHE B O 1
ATOM 8135 N N . LYS B 1 119 ? -1.598 -33.656 -16.453 1 90.62 119 LYS B N 1
ATOM 8136 C CA . LYS B 1 119 ? -2.166 -34.969 -16.625 1 90.62 119 LYS B CA 1
ATOM 8137 C C . LYS B 1 119 ? -1.815 -35.875 -15.445 1 90.62 119 LYS B C 1
ATOM 8139 O O . LYS B 1 119 ? -2.432 -36.938 -15.258 1 90.62 119 LYS B O 1
ATOM 8144 N N . GLN B 1 120 ? -0.876 -35.5 -14.656 1 94 120 GLN B N 1
ATOM 8145 C CA . GLN B 1 120 ? -0.452 -36.219 -13.469 1 94 120 GLN B CA 1
ATOM 8146 C C . GLN B 1 120 ? -1.182 -35.719 -12.227 1 94 120 GLN B C 1
ATOM 8148 O O . GLN B 1 120 ? -2.285 -35.188 -12.32 1 94 120 GLN B O 1
ATOM 8153 N N . SER B 1 121 ? -0.628 -36.062 -11.039 1 96.19 121 SER B N 1
ATOM 8154 C CA . SER B 1 121 ? -1.213 -35.625 -9.766 1 96.19 121 SER B CA 1
ATOM 8155 C C . SER B 1 121 ? -1.219 -34.125 -9.633 1 96.19 121 SER B C 1
ATOM 8157 O O . SER B 1 121 ? -0.258 -33.438 -10.023 1 96.19 121 SER B O 1
ATOM 8159 N N . ILE B 1 122 ? -2.354 -33.562 -9.172 1 97.12 122 ILE B N 1
ATOM 8160 C CA . ILE B 1 122 ? -2.453 -32.156 -8.859 1 97.12 122 ILE B CA 1
ATOM 8161 C C . ILE B 1 122 ? -2.621 -31.969 -7.355 1 97.12 122 ILE B C 1
ATOM 8163 O O . ILE B 1 122 ? -3.672 -32.281 -6.797 1 97.12 122 ILE B O 1
ATOM 8167 N N . PHE B 1 123 ? -1.626 -31.469 -6.715 1 98.19 123 PHE B N 1
ATOM 8168 C CA . PHE B 1 123 ? -1.624 -31.219 -5.281 1 98.19 123 PHE B CA 1
ATOM 8169 C C . PHE B 1 123 ? -2.176 -29.844 -4.965 1 98.19 123 PHE B C 1
ATOM 8171 O O . PHE B 1 123 ? -2.414 -29.047 -5.875 1 98.19 123 PHE B O 1
ATOM 8178 N N . PRO B 1 124 ? -2.498 -29.547 -3.641 1 98.12 124 PRO B N 1
ATOM 8179 C CA . PRO B 1 124 ? -2.871 -28.172 -3.303 1 98.12 124 PRO B CA 1
ATOM 8180 C C . PRO B 1 124 ? -1.812 -27.141 -3.719 1 98.12 124 PRO B C 1
ATOM 8182 O O . PRO B 1 124 ? -0.625 -27.484 -3.791 1 98.12 124 PRO B O 1
ATOM 8185 N N . GLN B 1 125 ? -2.266 -25.984 -4.051 1 97.88 125 GLN B N 1
ATOM 8186 C CA . GLN B 1 125 ? -1.315 -24.906 -4.324 1 97.88 125 GLN B CA 1
ATOM 8187 C C . GLN B 1 125 ? -0.409 -24.656 -3.121 1 97.88 125 GLN B C 1
ATOM 8189 O O . GLN B 1 125 ? -0.764 -24.984 -1.988 1 97.88 125 GLN B O 1
ATOM 8194 N N . ALA B 1 126 ? 0.741 -24.047 -3.387 1 98.38 126 ALA B N 1
ATOM 8195 C CA . ALA B 1 126 ? 1.787 -23.875 -2.385 1 98.38 126 ALA B CA 1
ATOM 8196 C C . ALA B 1 126 ? 1.259 -23.109 -1.175 1 98.38 126 ALA B C 1
ATOM 8198 O O . ALA B 1 126 ? 1.607 -23.422 -0.034 1 98.38 126 ALA B O 1
ATOM 8199 N N . ILE B 1 127 ? 0.412 -22.125 -1.383 1 98.38 127 ILE B N 1
ATOM 8200 C CA . ILE B 1 127 ? -0.094 -21.312 -0.276 1 98.38 127 ILE B CA 1
ATOM 8201 C C . ILE B 1 127 ? -0.91 -22.188 0.67 1 98.38 127 ILE B C 1
ATOM 8203 O O . ILE B 1 127 ? -0.854 -22.016 1.89 1 98.38 127 ILE B O 1
ATOM 8207 N N . GLY B 1 128 ? -1.732 -23.109 0.089 1 98.5 128 GLY B N 1
ATOM 8208 C CA . GLY B 1 128 ? -2.441 -24.078 0.91 1 98.5 128 GLY B CA 1
ATOM 8209 C C . GLY B 1 128 ? -1.517 -25 1.666 1 98.5 128 GLY B C 1
ATOM 8210 O O . GLY B 1 128 ? -1.684 -25.219 2.869 1 98.5 128 GLY B O 1
ATOM 8211 N N . MET B 1 129 ? -0.509 -25.516 0.982 1 98.75 129 MET B N 1
ATOM 8212 C CA . MET B 1 129 ? 0.444 -26.406 1.648 1 98.75 129 MET B CA 1
ATOM 8213 C C . MET B 1 129 ? 1.237 -25.641 2.709 1 98.75 129 MET B C 1
ATOM 8215 O O . MET B 1 129 ? 1.599 -26.203 3.742 1 98.75 129 MET B O 1
ATOM 8219 N N . GLY B 1 130 ? 1.5 -24.344 2.414 1 98.75 130 GLY B N 1
ATOM 8220 C CA . GLY B 1 130 ? 2.107 -23.516 3.438 1 98.75 130 GLY B CA 1
ATOM 8221 C C . GLY B 1 130 ? 1.283 -23.438 4.711 1 98.75 130 GLY B C 1
ATOM 8222 O O . GLY B 1 130 ? 1.834 -23.422 5.812 1 98.75 130 GLY B O 1
ATOM 8223 N N . ALA B 1 131 ? -0.012 -23.484 4.59 1 98.81 131 ALA B N 1
ATOM 8224 C CA . ALA B 1 131 ? -0.932 -23.406 5.723 1 98.81 131 ALA B CA 1
ATOM 8225 C C . ALA B 1 131 ? -0.827 -24.656 6.59 1 98.81 131 ALA B C 1
ATOM 8227 O O . ALA B 1 131 ? -1.223 -24.656 7.758 1 98.81 131 ALA B O 1
ATOM 8228 N N . SER B 1 132 ? -0.31 -25.734 6.066 1 98.81 132 SER B N 1
ATOM 8229 C CA . SER B 1 132 ? -0.194 -26.984 6.809 1 98.81 132 SER B CA 1
ATOM 8230 C C . SER B 1 132 ? 0.902 -26.906 7.867 1 98.81 132 SER B C 1
ATOM 8232 O O . SER B 1 132 ? 0.891 -27.656 8.844 1 98.81 132 SER B O 1
ATOM 8234 N N . PHE B 1 133 ? 1.949 -26.047 7.613 1 98.69 133 PHE B N 1
ATOM 8235 C CA . PHE B 1 133 ? 3.135 -25.984 8.461 1 98.69 133 PHE B CA 1
ATOM 8236 C C . PHE B 1 133 ? 3.768 -27.375 8.609 1 98.69 133 PHE B C 1
ATOM 8238 O O . PHE B 1 133 ? 4.309 -27.703 9.664 1 98.69 133 PHE B O 1
ATOM 8245 N N . ASP B 1 134 ? 3.596 -28.203 7.648 1 98.69 134 ASP B N 1
ATOM 8246 C CA . ASP B 1 134 ? 4.039 -29.594 7.707 1 98.69 134 ASP B CA 1
ATOM 8247 C C . ASP B 1 134 ? 5.164 -29.844 6.707 1 98.69 134 ASP B C 1
ATOM 8249 O O . ASP B 1 134 ? 4.91 -30.266 5.578 1 98.69 134 ASP B O 1
ATOM 8253 N N . ARG B 1 135 ? 6.359 -29.797 7.141 1 98.5 135 ARG B N 1
ATOM 8254 C CA . ARG B 1 135 ? 7.527 -29.938 6.277 1 98.5 135 ARG B CA 1
ATOM 8255 C C . ARG B 1 135 ? 7.609 -31.328 5.676 1 98.5 135 ARG B C 1
ATOM 8257 O O . ARG B 1 135 ? 7.977 -31.5 4.512 1 98.5 135 ARG B O 1
ATOM 8264 N N . GLU B 1 136 ? 7.281 -32.312 6.469 1 98.38 136 GLU B N 1
ATOM 8265 C CA . GLU B 1 136 ? 7.375 -33.688 5.996 1 98.38 136 GLU B CA 1
ATOM 8266 C C . GLU B 1 136 ? 6.383 -33.938 4.863 1 98.38 136 GLU B C 1
ATOM 8268 O O . GLU B 1 136 ? 6.734 -34.562 3.857 1 98.38 136 GLU B O 1
ATOM 8273 N N . MET B 1 137 ? 5.172 -33.5 5.082 1 98.56 137 MET B N 1
ATOM 8274 C CA . MET B 1 137 ? 4.168 -33.625 4.031 1 98.56 137 MET B CA 1
ATOM 8275 C C . MET B 1 137 ? 4.613 -32.938 2.752 1 98.56 137 MET B C 1
ATOM 8277 O O . MET B 1 137 ? 4.492 -33.5 1.659 1 98.56 137 MET B O 1
ATOM 8281 N N . VAL B 1 138 ? 5.164 -31.75 2.85 1 98.88 138 VAL B N 1
ATOM 8282 C CA . VAL B 1 138 ? 5.605 -30.969 1.692 1 98.88 138 VAL B CA 1
ATOM 8283 C C . VAL B 1 138 ? 6.762 -31.688 1.001 1 98.88 138 VAL B C 1
ATOM 8285 O O . VAL B 1 138 ? 6.848 -31.703 -0.229 1 98.88 138 VAL B O 1
ATOM 8288 N N . HIS B 1 139 ? 7.68 -32.281 1.789 1 98.88 139 HIS B N 1
ATOM 8289 C CA . HIS B 1 139 ? 8.766 -33.062 1.219 1 98.88 139 HIS B CA 1
ATOM 8290 C C . HIS B 1 139 ? 8.219 -34.219 0.397 1 98.88 139 HIS B C 1
ATOM 8292 O O . HIS B 1 139 ? 8.711 -34.5 -0.7 1 98.88 139 HIS B O 1
ATOM 8298 N N . GLN B 1 140 ? 7.219 -34.906 0.931 1 98.81 140 GLN B N 1
ATOM 8299 C CA . GLN B 1 140 ? 6.605 -36.031 0.221 1 98.81 140 GLN B CA 1
ATOM 8300 C C . GLN B 1 140 ? 5.973 -35.562 -1.088 1 98.81 140 GLN B C 1
ATOM 8302 O O . GLN B 1 140 ? 6.055 -36.25 -2.104 1 98.81 140 GLN B O 1
ATOM 8307 N N . VAL B 1 141 ? 5.32 -34.438 -1.062 1 98.88 141 VAL B N 1
ATOM 8308 C CA . VAL B 1 141 ? 4.719 -33.875 -2.268 1 98.88 141 VAL B CA 1
ATOM 8309 C C . VAL B 1 141 ? 5.812 -33.594 -3.293 1 98.88 141 VAL B C 1
ATOM 8311 O O . VAL B 1 141 ? 5.676 -33.938 -4.469 1 98.88 141 VAL B O 1
ATOM 8314 N N . GLY B 1 142 ? 6.914 -32.938 -2.82 1 98.88 142 GLY B N 1
ATOM 8315 C CA . GLY B 1 142 ? 8.039 -32.688 -3.711 1 98.88 142 GLY B CA 1
ATOM 8316 C C . GLY B 1 142 ? 8.586 -33.969 -4.332 1 98.88 142 GLY B C 1
ATOM 8317 O O . GLY B 1 142 ? 8.891 -34 -5.527 1 98.88 142 GLY B O 1
ATOM 8318 N N . ARG B 1 143 ? 8.688 -35.031 -3.539 1 98.69 143 ARG B N 1
ATOM 8319 C CA . ARG B 1 143 ? 9.18 -36.312 -4.016 1 98.69 143 ARG B CA 1
ATOM 8320 C C . ARG B 1 143 ? 8.266 -36.906 -5.094 1 98.69 143 ARG B C 1
ATOM 8322 O O . ARG B 1 143 ? 8.742 -37.375 -6.125 1 98.69 143 ARG B O 1
ATOM 8329 N N . ALA B 1 144 ? 6.988 -36.781 -4.852 1 98.56 144 ALA B N 1
ATOM 8330 C CA . ALA B 1 144 ? 6.016 -37.281 -5.812 1 98.56 144 ALA B CA 1
ATOM 8331 C C . ALA B 1 144 ? 6.098 -36.531 -7.133 1 98.56 144 ALA B C 1
ATOM 8333 O O . ALA B 1 144 ? 6.125 -37.125 -8.203 1 98.56 144 ALA B O 1
ATOM 8334 N N . ILE B 1 145 ? 6.188 -35.25 -7.102 1 98.38 145 ILE B N 1
ATOM 8335 C CA . ILE B 1 145 ? 6.23 -34.406 -8.297 1 98.38 145 ILE B CA 1
ATOM 8336 C C . ILE B 1 145 ? 7.527 -34.688 -9.062 1 98.38 145 ILE B C 1
ATOM 8338 O O . ILE B 1 145 ? 7.52 -34.781 -10.289 1 98.38 145 ILE B O 1
ATOM 8342 N N . GLY B 1 146 ? 8.648 -34.781 -8.312 1 98.12 146 GLY B N 1
ATOM 8343 C CA . GLY B 1 146 ? 9.914 -35.094 -8.953 1 98.12 146 GLY B CA 1
ATOM 8344 C C . GLY B 1 146 ? 9.883 -36.406 -9.711 1 98.12 146 GLY B C 1
ATOM 8345 O O . GLY B 1 146 ? 10.359 -36.469 -10.844 1 98.12 146 GLY B O 1
ATOM 8346 N N . GLU B 1 147 ? 9.281 -37.438 -9.078 1 97.31 147 GLU B N 1
ATOM 8347 C CA . GLU B 1 147 ? 9.156 -38.75 -9.719 1 97.31 147 GLU B CA 1
ATOM 8348 C C . GLU B 1 147 ? 8.305 -38.656 -10.977 1 97.31 147 GLU B C 1
ATOM 8350 O O . GLU B 1 147 ? 8.664 -39.219 -12.016 1 97.31 147 GLU B O 1
ATOM 8355 N N . GLU B 1 148 ? 7.234 -37.969 -10.875 1 97.06 148 GLU B N 1
ATOM 8356 C CA . GLU B 1 148 ? 6.32 -37.844 -12.008 1 97.06 148 GLU B CA 1
ATOM 8357 C C . GLU B 1 148 ? 6.941 -37.031 -13.133 1 97.06 148 GLU B C 1
ATOM 8359 O O . GLU B 1 148 ? 6.719 -37.312 -14.312 1 97.06 148 GLU B O 1
ATOM 8364 N N . ALA B 1 149 ? 7.684 -36.031 -12.797 1 97.31 149 ALA B N 1
ATOM 8365 C CA . ALA B 1 149 ? 8.367 -35.188 -13.789 1 97.31 149 ALA B CA 1
ATOM 8366 C C . ALA B 1 149 ? 9.406 -36 -14.555 1 97.31 149 ALA B C 1
ATOM 8368 O O . ALA B 1 149 ? 9.414 -36 -15.789 1 97.31 149 ALA B O 1
ATOM 8369 N N . ARG B 1 150 ? 10.227 -36.75 -13.891 1 96.69 150 ARG B N 1
ATOM 8370 C CA . ARG B 1 150 ? 11.289 -37.531 -14.508 1 96.69 150 ARG B CA 1
ATOM 8371 C C . ARG B 1 150 ? 10.703 -38.656 -15.375 1 96.69 150 ARG B C 1
ATOM 8373 O O . ARG B 1 150 ? 11.289 -39.031 -16.406 1 96.69 150 ARG B O 1
ATOM 8380 N N . ALA B 1 151 ? 9.555 -39.062 -15 1 96.38 151 ALA B N 1
ATOM 8381 C CA . ALA B 1 151 ? 8.914 -40.156 -15.727 1 96.38 151 ALA B CA 1
ATOM 8382 C C . ALA B 1 151 ? 8.539 -39.75 -17.141 1 96.38 151 ALA B C 1
ATOM 8384 O O . ALA B 1 151 ? 8.289 -40.594 -18 1 96.38 151 ALA B O 1
ATOM 8385 N N . ILE B 1 152 ? 8.523 -38.469 -17.422 1 95.5 152 ILE B N 1
ATOM 8386 C CA . ILE B 1 152 ? 8.195 -38.031 -18.766 1 95.5 152 ILE B CA 1
ATOM 8387 C C . ILE B 1 152 ? 9.352 -37.188 -19.344 1 95.5 152 ILE B C 1
ATOM 8389 O O . ILE B 1 152 ? 9.156 -36.406 -20.266 1 95.5 152 ILE B O 1
ATOM 8393 N N . GLY B 1 153 ? 10.453 -37.25 -18.688 1 96.06 153 GLY B N 1
ATOM 8394 C CA . GLY B 1 153 ? 11.68 -36.719 -19.281 1 96.06 153 GLY B CA 1
ATOM 8395 C C . GLY B 1 153 ? 12.062 -35.344 -18.734 1 96.06 153 GLY B C 1
ATOM 8396 O O . GLY B 1 153 ? 13.086 -34.781 -19.141 1 96.06 153 GLY B O 1
ATOM 8397 N N . ILE B 1 154 ? 11.32 -34.781 -17.797 1 97.5 154 ILE B N 1
ATOM 8398 C CA . ILE B 1 154 ? 11.656 -33.5 -17.234 1 97.5 154 ILE B CA 1
ATOM 8399 C C . ILE B 1 154 ? 12.805 -33.625 -16.234 1 97.5 154 ILE B C 1
ATOM 8401 O O . ILE B 1 154 ? 12.695 -34.375 -15.258 1 97.5 154 ILE B O 1
ATOM 8405 N N . HIS B 1 155 ? 13.938 -32.969 -16.484 1 98.12 155 HIS B N 1
ATOM 8406 C CA . HIS B 1 155 ? 15.125 -33.031 -15.648 1 98.12 155 HIS B CA 1
ATOM 8407 C C . HIS B 1 155 ? 15.148 -31.906 -14.617 1 98.12 155 HIS B C 1
ATOM 8409 O O . HIS B 1 155 ? 15.719 -32.062 -13.531 1 98.12 155 HIS B O 1
ATOM 8415 N N . VAL B 1 156 ? 14.602 -30.75 -15.039 1 98.5 156 VAL B N 1
ATOM 8416 C CA . VAL B 1 156 ? 14.633 -29.531 -14.234 1 98.5 156 VAL B CA 1
ATOM 8417 C C . VAL B 1 156 ? 13.211 -29.031 -14.016 1 98.5 156 VAL B C 1
ATOM 8419 O O . VAL B 1 156 ? 12.453 -28.844 -14.977 1 98.5 156 VAL B O 1
ATOM 8422 N N . CYS B 1 157 ? 12.844 -28.812 -12.734 1 98.56 157 CYS B N 1
ATOM 8423 C CA . CYS B 1 157 ? 11.523 -28.312 -12.359 1 98.56 157 CYS B CA 1
ATOM 8424 C C . CYS B 1 157 ? 11.578 -26.828 -12.047 1 98.56 157 CYS B C 1
ATOM 8426 O O . CYS B 1 157 ? 12.344 -26.391 -11.188 1 98.56 157 CYS B O 1
ATOM 8428 N N . LEU B 1 158 ? 10.758 -26 -12.75 1 98.38 158 LEU B N 1
ATOM 8429 C CA . LEU B 1 158 ? 10.625 -24.594 -12.438 1 98.38 158 LEU B CA 1
ATOM 8430 C C . LEU B 1 158 ? 9.805 -24.391 -11.164 1 98.38 158 LEU B C 1
ATOM 8432 O O . LEU B 1 158 ? 8.672 -23.906 -11.219 1 98.38 158 LEU B O 1
ATOM 8436 N N . ALA B 1 159 ? 10.305 -24.656 -10.008 1 98.31 159 ALA B N 1
ATOM 8437 C CA . ALA B 1 159 ? 9.789 -24.625 -8.641 1 98.31 159 ALA B CA 1
ATOM 8438 C C . ALA B 1 159 ? 10.906 -24.859 -7.629 1 98.31 159 ALA B C 1
ATOM 8440 O O . ALA B 1 159 ? 11.93 -25.469 -7.953 1 98.31 159 ALA B O 1
ATOM 8441 N N . PRO B 1 160 ? 10.82 -24.359 -6.492 1 98.44 160 PRO B N 1
ATOM 8442 C CA . PRO B 1 160 ? 9.641 -23.734 -5.887 1 98.44 160 PRO B CA 1
ATOM 8443 C C . PRO B 1 160 ? 9.617 -22.219 -6.098 1 98.44 160 PRO B C 1
ATOM 8445 O O . PRO B 1 160 ? 10.633 -21.625 -6.441 1 98.44 160 PRO B O 1
ATOM 8448 N N . VAL B 1 161 ? 8.43 -21.625 -5.93 1 98.56 161 VAL B N 1
ATOM 8449 C CA . VAL B 1 161 ? 8.25 -20.172 -5.824 1 98.56 161 VAL B CA 1
ATOM 8450 C C . VAL B 1 161 ? 8.523 -19.719 -4.395 1 98.56 161 VAL B C 1
ATOM 8452 O O . VAL B 1 161 ? 7.879 -20.203 -3.453 1 98.56 161 VAL B O 1
ATOM 8455 N N . LEU B 1 162 ? 9.461 -18.812 -4.219 1 98.69 162 LEU B N 1
ATOM 8456 C CA . LEU B 1 162 ? 9.906 -18.484 -2.871 1 98.69 162 LEU B CA 1
ATOM 8457 C C . LEU B 1 162 ? 9.586 -17.031 -2.539 1 98.69 162 LEU B C 1
ATOM 8459 O O . LEU B 1 162 ? 10.125 -16.469 -1.581 1 98.69 162 LEU B O 1
ATOM 8463 N N . ASP B 1 163 ? 8.688 -16.406 -3.32 1 97.81 163 ASP B N 1
ATOM 8464 C CA . ASP B 1 163 ? 8.219 -15.055 -3.051 1 97.81 163 ASP B CA 1
ATOM 8465 C C . ASP B 1 163 ? 7.434 -14.992 -1.74 1 97.81 163 ASP B C 1
ATOM 8467 O O . ASP B 1 163 ? 6.664 -15.906 -1.428 1 97.81 163 ASP B O 1
ATOM 8471 N N . LEU B 1 164 ? 7.676 -13.945 -0.933 1 97.88 164 LEU B N 1
ATOM 8472 C CA . LEU B 1 164 ? 6.848 -13.719 0.249 1 97.88 164 LEU B CA 1
ATOM 8473 C C . LEU B 1 164 ? 5.566 -12.977 -0.118 1 97.88 164 LEU B C 1
ATOM 8475 O O . LEU B 1 164 ? 5.613 -11.961 -0.809 1 97.88 164 LEU B O 1
ATOM 8479 N N . GLY B 1 165 ? 4.414 -13.562 0.287 1 96.56 165 GLY B N 1
ATOM 8480 C CA . GLY B 1 165 ? 3.119 -12.969 -0.01 1 96.56 165 GLY B CA 1
ATOM 8481 C C . GLY B 1 165 ? 2.809 -11.758 0.852 1 96.56 165 GLY B C 1
ATOM 8482 O O . GLY B 1 165 ? 1.8 -11.734 1.561 1 96.56 165 GLY B O 1
ATOM 8483 N N . LYS B 1 166 ? 3.602 -10.672 0.752 1 96.5 166 LYS B N 1
ATOM 8484 C CA . LYS B 1 166 ? 3.412 -9.5 1.593 1 96.5 166 LYS B CA 1
ATOM 8485 C C . LYS B 1 166 ? 2.469 -8.492 0.933 1 96.5 166 LYS B C 1
ATOM 8487 O O . LYS B 1 166 ? 2.059 -7.516 1.559 1 96.5 166 LYS B O 1
ATOM 8492 N N . GLU B 1 167 ? 2.074 -8.68 -0.267 1 97.19 167 GLU B N 1
ATOM 8493 C CA . GLU B 1 167 ? 1.047 -7.938 -0.993 1 97.19 167 GLU B CA 1
ATOM 8494 C C . GLU B 1 167 ? -0.034 -8.867 -1.528 1 97.19 167 GLU B C 1
ATOM 8496 O O . GLU B 1 167 ? 0.06 -9.352 -2.66 1 97.19 167 GLU B O 1
ATOM 8501 N N . PRO B 1 168 ? -1.082 -9.062 -0.782 1 97.31 168 PRO B N 1
ATOM 8502 C CA . PRO B 1 168 ? -2.045 -10.117 -1.108 1 97.31 168 PRO B CA 1
ATOM 8503 C C . PRO B 1 168 ? -2.924 -9.766 -2.307 1 97.31 168 PRO B C 1
ATOM 8505 O O . PRO B 1 168 ? -3.654 -10.617 -2.814 1 97.31 168 PRO B O 1
ATOM 8508 N N . ARG B 1 169 ? -2.893 -8.508 -2.855 1 97.88 169 ARG B N 1
ATOM 8509 C CA . ARG B 1 169 ? -3.623 -8.164 -4.07 1 97.88 169 ARG B CA 1
ATOM 8510 C C . ARG B 1 169 ? -2.984 -8.812 -5.297 1 97.88 169 ARG B C 1
ATOM 8512 O O . ARG B 1 169 ? -3.623 -8.938 -6.344 1 97.88 169 ARG B O 1
ATOM 8519 N N . TRP B 1 170 ? -1.704 -9.273 -5.176 1 97.25 170 TRP B N 1
ATOM 8520 C CA . TRP B 1 170 ? -0.936 -9.922 -6.234 1 97.25 170 TRP B CA 1
ATOM 8521 C C . TRP B 1 170 ? -1.521 -11.289 -6.566 1 97.25 170 TRP B C 1
ATOM 8523 O O . TRP B 1 170 ? -1.677 -12.133 -5.684 1 97.25 170 TRP B O 1
ATOM 8533 N N . GLY B 1 171 ? -1.83 -11.516 -7.797 1 96.12 171 GLY B N 1
ATOM 8534 C CA . GLY B 1 171 ? -2.535 -12.719 -8.211 1 96.12 171 GLY B CA 1
ATOM 8535 C C . GLY B 1 171 ? -1.719 -13.977 -8.016 1 96.12 171 GLY B C 1
ATOM 8536 O O . GLY B 1 171 ? -2.275 -15.062 -7.848 1 96.12 171 GLY B O 1
ATOM 8537 N N . ARG B 1 172 ? -0.445 -13.891 -7.969 1 96.75 172 ARG B N 1
ATOM 8538 C CA . ARG B 1 172 ? 0.417 -15.062 -7.918 1 96.75 172 ARG B CA 1
ATOM 8539 C C . ARG B 1 172 ? 0.751 -15.438 -6.477 1 96.75 172 ARG B C 1
ATOM 8541 O O . ARG B 1 172 ? 1.517 -16.375 -6.234 1 96.75 172 ARG B O 1
ATOM 8548 N N . VAL B 1 173 ? 0.122 -14.852 -5.508 1 96.56 173 VAL B N 1
ATOM 8549 C CA . VAL B 1 173 ? 0.321 -15.188 -4.102 1 96.56 173 VAL B CA 1
ATOM 8550 C C . VAL B 1 173 ? 0.058 -16.672 -3.879 1 96.56 173 VAL B C 1
ATOM 8552 O O . VAL B 1 173 ? 0.713 -17.312 -3.051 1 96.56 173 VAL B O 1
ATOM 8555 N N . GLN B 1 174 ? -0.805 -17.219 -4.621 1 97.06 174 GLN B N 1
ATOM 8556 C CA . GLN B 1 174 ? -1.191 -18.625 -4.492 1 97.06 174 GLN B CA 1
ATOM 8557 C C . GLN B 1 174 ? 0.017 -19.547 -4.641 1 97.06 174 GLN B C 1
ATOM 8559 O O . GLN B 1 174 ? 0.045 -20.641 -4.078 1 97.06 174 GLN B O 1
ATOM 8564 N N . GLU B 1 175 ? 1.029 -19.078 -5.375 1 97.31 175 GLU B N 1
ATOM 8565 C CA . GLU B 1 175 ? 2.193 -19.906 -5.691 1 97.31 175 GLU B CA 1
ATOM 8566 C C . GLU B 1 175 ? 3.23 -19.844 -4.57 1 97.31 175 GLU B C 1
ATOM 8568 O O . GLU B 1 175 ? 4.148 -20.672 -4.523 1 97.31 175 GLU B O 1
ATOM 8573 N N . ALA B 1 176 ? 3.031 -18.906 -3.652 1 97.06 176 ALA B N 1
ATOM 8574 C CA . ALA B 1 176 ? 3.979 -18.703 -2.559 1 97.06 176 ALA B CA 1
ATOM 8575 C C . ALA B 1 176 ? 3.605 -19.562 -1.347 1 97.06 176 ALA B C 1
ATOM 8577 O O . ALA B 1 176 ? 2.641 -20.328 -1.394 1 97.06 176 ALA B O 1
ATOM 8578 N N . TRP B 1 177 ? 4.391 -19.453 -0.298 1 98.5 177 TRP B N 1
ATOM 8579 C CA . TRP B 1 177 ? 4.203 -20.328 0.855 1 98.5 177 TRP B CA 1
ATOM 8580 C C . TRP B 1 177 ? 3.637 -19.547 2.039 1 98.5 177 TRP B C 1
ATOM 8582 O O . TRP B 1 177 ? 3.227 -20.141 3.041 1 98.5 177 TRP B O 1
ATOM 8592 N N . GLY B 1 178 ? 3.588 -18.266 1.938 1 98.31 178 GLY B N 1
ATOM 8593 C CA . GLY B 1 178 ? 3.094 -17.422 3.016 1 98.31 178 GLY B CA 1
ATOM 8594 C C . GLY B 1 178 ? 3.807 -16.094 3.104 1 98.31 178 GLY B C 1
ATOM 8595 O O . GLY B 1 178 ? 4.527 -15.703 2.182 1 98.31 178 GLY B O 1
ATOM 8596 N N . GLU B 1 179 ? 3.539 -15.297 4.23 1 98.44 179 GLU B N 1
ATOM 8597 C CA . GLU B 1 179 ? 4.098 -13.961 4.395 1 98.44 179 GLU B CA 1
ATOM 8598 C C . GLU B 1 179 ? 5.406 -14 5.18 1 98.44 179 GLU B C 1
ATOM 8600 O O . GLU B 1 179 ? 6.082 -12.977 5.328 1 98.44 179 GLU B O 1
ATOM 8605 N N . ASP B 1 180 ? 5.852 -15.156 5.707 1 98.75 180 ASP B N 1
ATOM 8606 C CA . ASP B 1 180 ? 6.992 -15.273 6.613 1 98.75 180 ASP B CA 1
ATOM 8607 C C . ASP B 1 180 ? 8.172 -15.961 5.93 1 98.75 180 ASP B C 1
ATOM 8609 O O . ASP B 1 180 ? 8 -16.984 5.266 1 98.75 180 ASP B O 1
ATOM 8613 N N . PHE B 1 181 ? 9.383 -15.406 6.113 1 98.62 181 PHE B N 1
ATOM 8614 C CA . PHE B 1 181 ? 10.539 -15.914 5.391 1 98.62 181 PHE B CA 1
ATOM 8615 C C . PHE B 1 181 ? 11.062 -17.203 6.035 1 98.62 181 PHE B C 1
ATOM 8617 O O . PHE B 1 181 ? 11.688 -18.016 5.367 1 98.62 181 PHE B O 1
ATOM 8624 N N . VAL B 1 182 ? 10.797 -17.438 7.359 1 98.88 182 VAL B N 1
ATOM 8625 C CA . VAL B 1 182 ? 11.195 -18.688 8.016 1 98.88 182 VAL B CA 1
ATOM 8626 C C . VAL B 1 182 ? 10.312 -19.828 7.539 1 98.88 182 VAL B C 1
ATOM 8628 O O . VAL B 1 182 ? 10.812 -20.891 7.16 1 98.88 182 VAL B O 1
ATOM 8631 N N . LEU B 1 183 ? 9.016 -19.547 7.559 1 98.88 183 LEU B N 1
ATOM 8632 C CA . LEU B 1 183 ? 8.094 -20.547 7.016 1 98.88 183 LEU B CA 1
ATOM 8633 C C . LEU B 1 183 ? 8.445 -20.875 5.57 1 98.88 183 LEU B C 1
ATOM 8635 O O . LEU B 1 183 ? 8.547 -22.047 5.203 1 98.88 183 LEU B O 1
ATOM 8639 N N . THR B 1 184 ? 8.633 -19.844 4.766 1 98.88 184 THR B N 1
ATOM 8640 C CA . THR B 1 184 ? 8.93 -20.031 3.35 1 98.88 184 THR B CA 1
ATOM 8641 C C . THR B 1 184 ? 10.234 -20.797 3.16 1 98.88 184 THR B C 1
ATOM 8643 O O . THR B 1 184 ? 10.344 -21.641 2.271 1 98.88 184 THR B O 1
ATOM 8646 N N . SER B 1 185 ? 11.234 -20.5 3.979 1 98.88 185 SER B N 1
ATOM 8647 C CA . SER B 1 185 ? 12.508 -21.219 3.906 1 98.88 185 SER B CA 1
ATOM 8648 C C . SER B 1 185 ? 12.32 -22.703 4.156 1 98.88 185 SER B C 1
ATOM 8650 O O . SER B 1 185 ? 12.805 -23.531 3.385 1 98.88 185 SER B O 1
ATOM 8652 N N . HIS B 1 186 ? 11.625 -23.031 5.219 1 98.88 186 HIS B N 1
ATOM 8653 C CA . HIS B 1 186 ? 11.445 -24.422 5.598 1 98.88 186 HIS B CA 1
ATOM 8654 C C . HIS B 1 186 ? 10.602 -25.172 4.574 1 98.88 186 HIS B C 1
ATOM 8656 O O . HIS B 1 186 ? 10.922 -26.297 4.195 1 98.88 186 HIS B O 1
ATOM 8662 N N . MET B 1 187 ? 9.508 -24.562 4.121 1 98.88 187 MET B N 1
ATOM 8663 C CA . MET B 1 187 ? 8.648 -25.188 3.129 1 98.88 187 MET B CA 1
ATOM 8664 C C . MET B 1 187 ? 9.359 -25.328 1.791 1 98.88 187 MET B C 1
ATOM 8666 O O . MET B 1 187 ? 9.25 -26.359 1.125 1 98.88 187 MET B O 1
ATOM 8670 N N . GLY B 1 188 ? 10.078 -24.234 1.399 1 98.88 188 GLY B N 1
ATOM 8671 C CA . GLY B 1 188 ? 10.852 -24.297 0.171 1 98.88 188 GLY B CA 1
ATOM 8672 C C . GLY B 1 188 ? 11.914 -25.375 0.18 1 98.88 188 GLY B C 1
ATOM 8673 O O . GLY B 1 188 ? 12.07 -26.109 -0.805 1 98.88 188 GLY B O 1
ATOM 8674 N N . VAL B 1 189 ? 12.648 -25.5 1.28 1 98.88 189 VAL B N 1
ATOM 8675 C CA . VAL B 1 189 ? 13.672 -26.531 1.418 1 98.88 189 VAL B CA 1
ATOM 8676 C C . VAL B 1 189 ? 13.023 -27.906 1.34 1 98.88 189 VAL B C 1
ATOM 8678 O O . VAL B 1 189 ? 13.523 -28.797 0.646 1 98.88 189 VAL B O 1
ATOM 8681 N N . ALA B 1 190 ? 11.898 -28.094 2.072 1 98.88 190 ALA B N 1
ATOM 8682 C CA . ALA B 1 190 ? 11.203 -29.391 2.061 1 98.88 190 ALA B CA 1
ATOM 8683 C C . ALA B 1 190 ? 10.789 -29.766 0.643 1 98.88 190 ALA B C 1
ATOM 8685 O O . ALA B 1 190 ? 11.062 -30.891 0.192 1 98.88 190 ALA B O 1
ATOM 8686 N N . PHE B 1 191 ? 10.172 -28.906 -0.064 1 98.88 191 PHE B N 1
ATOM 8687 C CA . PHE B 1 191 ? 9.695 -29.141 -1.42 1 98.88 191 PHE B CA 1
ATOM 8688 C C . PHE B 1 191 ? 10.852 -29.453 -2.359 1 98.88 191 PHE B C 1
ATOM 8690 O O . PHE B 1 191 ? 10.828 -30.453 -3.084 1 98.88 191 PHE B O 1
ATOM 8697 N N . ALA B 1 192 ? 11.891 -28.609 -2.354 1 98.88 192 ALA B N 1
ATOM 8698 C CA . ALA B 1 192 ? 13.047 -28.75 -3.234 1 98.88 192 ALA B CA 1
ATOM 8699 C C . ALA B 1 192 ? 13.805 -30.031 -2.93 1 98.88 192 ALA B C 1
ATOM 8701 O O . ALA B 1 192 ? 14.305 -30.703 -3.844 1 98.88 192 ALA B O 1
ATOM 8702 N N . SER B 1 193 ? 13.93 -30.359 -1.642 1 98.88 193 SER B N 1
ATOM 8703 C CA . SER B 1 193 ? 14.586 -31.609 -1.256 1 98.88 193 SER B CA 1
ATOM 8704 C C . SER B 1 193 ? 13.812 -32.812 -1.759 1 98.88 193 SER B C 1
ATOM 8706 O O . SER B 1 193 ? 14.398 -33.844 -2.119 1 98.88 193 SER B O 1
ATOM 8708 N N . GLY B 1 194 ? 12.523 -32.656 -1.726 1 98.81 194 GLY B N 1
ATOM 8709 C CA . GLY B 1 194 ? 11.711 -33.719 -2.326 1 98.81 194 GLY B CA 1
ATOM 8710 C C . GLY B 1 194 ? 11.953 -33.875 -3.816 1 98.81 194 GLY B C 1
ATOM 8711 O O . GLY B 1 194 ? 12.219 -34.969 -4.293 1 98.81 194 GLY B O 1
ATOM 8712 N N . LEU B 1 195 ? 11.961 -32.812 -4.551 1 98.81 195 LEU B N 1
ATOM 8713 C CA . LEU B 1 195 ? 12.195 -32.812 -5.992 1 98.81 195 LEU B CA 1
ATOM 8714 C C . LEU B 1 195 ? 13.555 -33.438 -6.316 1 98.81 195 LEU B C 1
ATOM 8716 O O . LEU B 1 195 ? 13.664 -34.25 -7.234 1 98.81 195 LEU B O 1
ATOM 8720 N N . SER B 1 196 ? 14.602 -33.062 -5.57 1 98.44 196 SER B N 1
ATOM 8721 C CA . SER B 1 196 ? 15.992 -33.375 -5.891 1 98.44 196 SER B CA 1
ATOM 8722 C C . SER B 1 196 ? 16.406 -34.688 -5.254 1 98.44 196 SER B C 1
ATOM 8724 O O . SER B 1 196 ? 17.531 -35.156 -5.449 1 98.44 196 SER B O 1
ATOM 8726 N N . LYS B 1 197 ? 15.477 -35.281 -4.508 1 97.81 197 LYS B N 1
ATOM 8727 C CA . LYS B 1 197 ? 15.828 -36.469 -3.719 1 97.81 197 LYS B CA 1
ATOM 8728 C C . LYS B 1 197 ? 17.062 -36.188 -2.854 1 97.81 197 LYS B C 1
ATOM 8730 O O . LYS B 1 197 ? 18.047 -36.938 -2.92 1 97.81 197 LYS B O 1
ATOM 8735 N N . ASN B 1 198 ? 16.969 -35.031 -2.137 1 97.19 198 ASN B N 1
ATOM 8736 C CA . ASN B 1 198 ? 17.984 -34.531 -1.195 1 97.19 198 ASN B CA 1
ATOM 8737 C C . ASN B 1 198 ? 19.328 -34.344 -1.875 1 97.19 198 ASN B C 1
ATOM 8739 O O . ASN B 1 198 ? 20.375 -34.688 -1.305 1 97.19 198 ASN B O 1
ATOM 8743 N N . GLY B 1 199 ? 19.281 -33.969 -3.113 1 95.75 199 GLY B N 1
ATOM 8744 C CA . GLY B 1 199 ? 20.484 -33.594 -3.834 1 95.75 199 GLY B CA 1
ATOM 8745 C C . GLY B 1 199 ? 21.125 -34.719 -4.59 1 95.75 199 GLY B C 1
ATOM 8746 O O . GLY B 1 199 ? 22.234 -34.594 -5.102 1 95.75 199 GLY B O 1
ATOM 8747 N N . SER B 1 200 ? 20.406 -35.812 -4.672 1 96.75 200 SER B N 1
ATOM 8748 C CA . SER B 1 200 ? 20.906 -36.938 -5.457 1 96.75 200 SER B CA 1
ATOM 8749 C C . SER B 1 200 ? 20.5 -36.812 -6.922 1 96.75 200 SER B C 1
ATOM 8751 O O . SER B 1 200 ? 19.797 -37.656 -7.465 1 96.75 200 SER B O 1
ATOM 8753 N N . TRP B 1 201 ? 21.078 -35.875 -7.555 1 94.81 201 TRP B N 1
ATOM 8754 C CA . TRP B 1 201 ? 20.656 -35.469 -8.883 1 94.81 201 TRP B CA 1
ATOM 8755 C C . TRP B 1 201 ? 20.828 -36.594 -9.898 1 94.81 201 TRP B C 1
ATOM 8757 O O . TRP B 1 201 ? 20.078 -36.688 -10.875 1 94.81 201 TRP B O 1
ATOM 8767 N N . GLY B 1 202 ? 21.812 -37.438 -9.727 1 93.94 202 GLY B N 1
ATOM 8768 C CA . GLY B 1 202 ? 22.125 -38.469 -10.68 1 93.94 202 GLY B CA 1
ATOM 8769 C C . GLY B 1 202 ? 21.141 -39.625 -10.656 1 93.94 202 GLY B C 1
ATOM 8770 O O . GLY B 1 202 ? 21.094 -40.438 -11.586 1 93.94 202 GLY B O 1
ATOM 8771 N N . ASP B 1 203 ? 20.297 -39.656 -9.57 1 95.38 203 ASP B N 1
ATOM 8772 C CA . ASP B 1 203 ? 19.25 -40.656 -9.523 1 95.38 203 ASP B CA 1
ATOM 8773 C C . ASP B 1 203 ? 18.219 -40.438 -10.625 1 95.38 203 ASP B C 1
ATOM 8775 O O . ASP B 1 203 ? 17.844 -39.312 -10.914 1 95.38 203 ASP B O 1
ATOM 8779 N N . PRO B 1 204 ? 17.734 -41.5 -11.266 1 93.56 204 PRO B N 1
ATOM 8780 C CA . PRO B 1 204 ? 16.875 -41.375 -12.445 1 93.56 204 PRO B CA 1
ATOM 8781 C C . PRO B 1 204 ? 15.516 -40.781 -12.133 1 93.56 204 PRO B C 1
ATOM 8783 O O . PRO B 1 204 ? 14.773 -40.406 -13.047 1 93.56 204 PRO B O 1
ATOM 8786 N N . ASP B 1 205 ? 15.117 -40.688 -10.891 1 95.12 205 ASP B N 1
ATOM 8787 C CA . ASP B 1 205 ? 13.812 -40.156 -10.547 1 95.12 205 ASP B CA 1
ATOM 8788 C C . ASP B 1 205 ? 13.961 -38.812 -9.797 1 95.12 205 ASP B C 1
ATOM 8790 O O . ASP B 1 205 ? 13.016 -38.375 -9.156 1 95.12 205 ASP B O 1
ATOM 8794 N N . ALA B 1 206 ? 15.188 -38.219 -9.797 1 97.31 206 ALA B N 1
ATOM 8795 C CA . ALA B 1 206 ? 15.422 -36.906 -9.172 1 97.31 206 ALA B CA 1
ATOM 8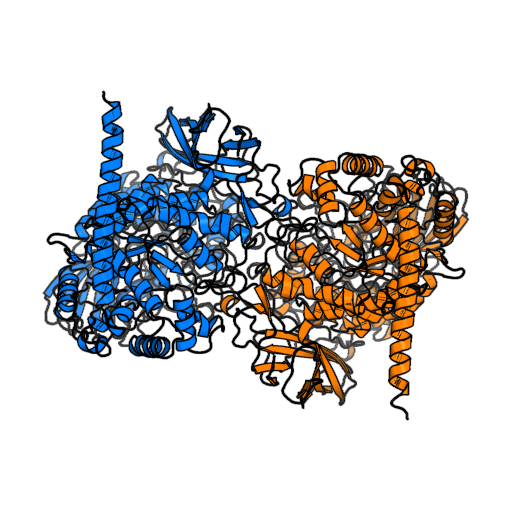796 C C . ALA B 1 206 ? 15.344 -35.781 -10.195 1 97.31 206 ALA B C 1
ATOM 8798 O O . ALA B 1 206 ? 15.805 -35.938 -11.328 1 97.31 206 ALA B O 1
ATOM 8799 N N . ALA B 1 207 ? 14.688 -34.719 -9.844 1 98.31 207 ALA B N 1
ATOM 8800 C CA . ALA B 1 207 ? 14.617 -33.531 -10.688 1 98.31 207 ALA B CA 1
ATOM 8801 C C . ALA B 1 207 ? 15.305 -32.344 -10.016 1 98.31 207 ALA B C 1
ATOM 8803 O O . ALA B 1 207 ? 15.203 -32.188 -8.797 1 98.31 207 ALA B O 1
ATOM 8804 N N . VAL B 1 208 ? 16 -31.547 -10.758 1 98.56 208 VAL B N 1
ATOM 8805 C CA . VAL B 1 208 ? 16.688 -30.359 -10.25 1 98.56 208 VAL B CA 1
ATOM 8806 C C . VAL B 1 208 ? 15.703 -29.219 -10.039 1 98.56 208 VAL B C 1
ATOM 8808 O O . VAL B 1 208 ? 14.953 -28.859 -10.953 1 98.56 208 VAL B O 1
ATOM 8811 N N . PRO B 1 209 ? 15.672 -28.609 -8.797 1 98.75 209 PRO B N 1
ATOM 8812 C CA . PRO B 1 209 ? 14.805 -27.453 -8.578 1 98.75 209 PRO B CA 1
ATOM 8813 C C . PRO B 1 209 ? 15.398 -26.156 -9.117 1 98.75 209 PRO B C 1
ATOM 8815 O O . PRO B 1 209 ? 16.609 -25.938 -9.023 1 98.75 209 PRO B O 1
ATOM 8818 N N . VAL B 1 210 ? 14.547 -25.312 -9.695 1 98.75 210 VAL B N 1
ATOM 8819 C CA . VAL B 1 210 ? 14.859 -23.922 -10.023 1 98.75 210 VAL B CA 1
ATOM 8820 C C . VAL B 1 210 ? 14.094 -23 -9.086 1 98.75 210 VAL B C 1
ATOM 8822 O O . VAL B 1 210 ? 12.859 -22.953 -9.109 1 98.75 210 VAL B O 1
ATOM 8825 N N . MET B 1 211 ? 14.789 -22.281 -8.211 1 98.19 211 MET B N 1
ATOM 8826 C CA . MET B 1 211 ? 14.141 -21.359 -7.281 1 98.19 211 MET B CA 1
ATOM 8827 C C . MET B 1 211 ? 13.695 -20.094 -8 1 98.19 211 MET B C 1
ATOM 8829 O O . MET B 1 211 ? 14.445 -19.531 -8.805 1 98.19 211 MET B O 1
ATOM 8833 N N . LYS B 1 212 ? 12.477 -19.594 -7.762 1 98.06 212 LYS B N 1
ATOM 8834 C CA . LYS B 1 212 ? 11.922 -18.438 -8.469 1 98.06 212 LYS B CA 1
ATOM 8835 C C . LYS B 1 212 ? 10.906 -17.703 -7.602 1 98.06 212 LYS B C 1
ATOM 8837 O O . LYS B 1 212 ? 10.391 -18.266 -6.629 1 98.06 212 LYS B O 1
ATOM 8842 N N . HIS B 1 213 ? 10.562 -16.422 -7.816 1 98 213 HIS B N 1
ATOM 8843 C CA . HIS B 1 213 ? 11.289 -15.562 -8.742 1 98 213 HIS B CA 1
ATOM 8844 C C . HIS B 1 213 ? 12.367 -14.758 -8.016 1 98 213 HIS B C 1
ATOM 8846 O O . HIS B 1 213 ? 12.062 -14.039 -7.059 1 98 213 HIS B O 1
ATOM 8852 N N . PHE B 1 214 ? 13.57 -14.805 -8.461 1 98.31 214 PHE B N 1
ATOM 8853 C CA . PHE B 1 214 ? 14.719 -14.258 -7.746 1 98.31 214 PHE B CA 1
ATOM 8854 C C . PHE B 1 214 ? 14.852 -12.766 -7.992 1 98.31 214 PHE B C 1
ATOM 8856 O O . PHE B 1 214 ? 15.227 -12.336 -9.086 1 98.31 214 PHE B O 1
ATOM 8863 N N . ALA B 1 215 ? 14.539 -11.75 -6.984 1 96.19 215 ALA B N 1
ATOM 8864 C CA . ALA B 1 215 ? 13.875 -12 -5.707 1 96.19 215 ALA B CA 1
ATOM 8865 C C . ALA B 1 215 ? 12.961 -10.836 -5.328 1 96.19 215 ALA B C 1
ATOM 8867 O O . ALA B 1 215 ? 13.016 -9.773 -5.945 1 96.19 215 ALA B O 1
ATOM 8868 N N . ALA B 1 216 ? 12.109 -10.914 -4.477 1 96.31 216 ALA B N 1
ATOM 8869 C CA . ALA B 1 216 ? 11.25 -9.906 -3.863 1 96.31 216 ALA B CA 1
ATOM 8870 C C . ALA B 1 216 ? 10.07 -9.562 -4.773 1 96.31 216 ALA B C 1
ATOM 8872 O O . ALA B 1 216 ? 9.531 -8.453 -4.711 1 96.31 216 ALA B O 1
ATOM 8873 N N . HIS B 1 217 ? 9.719 -10.5 -5.645 1 97 217 HIS B N 1
ATOM 8874 C CA . HIS B 1 217 ? 8.641 -10.297 -6.602 1 97 217 HIS B CA 1
ATOM 8875 C C . HIS B 1 217 ? 7.289 -10.195 -5.898 1 97 217 HIS B C 1
ATOM 8877 O O . HIS B 1 217 ? 6.363 -9.562 -6.406 1 97 217 HIS B O 1
ATOM 8883 N N . GLY B 1 218 ? 7.141 -10.742 -4.73 1 96.5 218 GLY B N 1
ATOM 8884 C CA . GLY B 1 218 ? 5.879 -10.891 -4.023 1 96.5 218 GLY B CA 1
ATOM 8885 C C . GLY B 1 218 ? 5.426 -9.617 -3.332 1 96.5 218 GLY B C 1
ATOM 8886 O O . GLY B 1 218 ? 4.414 -9.609 -2.629 1 96.5 218 GLY B O 1
ATOM 8887 N N . SER B 1 219 ? 6.145 -8.453 -3.482 1 95.81 219 SER B N 1
ATOM 8888 C CA . SER B 1 219 ? 5.789 -7.16 -2.904 1 95.81 219 SER B CA 1
ATOM 8889 C C . SER B 1 219 ? 5.707 -6.078 -3.977 1 95.81 219 SER B C 1
ATOM 8891 O O . SER B 1 219 ? 6.34 -5.027 -3.855 1 95.81 219 SER B O 1
ATOM 8893 N N . PRO B 1 220 ? 4.844 -6.324 -4.969 1 96.5 220 PRO B N 1
ATOM 8894 C CA . PRO B 1 220 ? 4.777 -5.375 -6.082 1 96.5 220 PRO B CA 1
ATOM 8895 C C . PRO B 1 220 ? 3.898 -4.164 -5.773 1 96.5 220 PRO B C 1
ATOM 8897 O O . PRO B 1 220 ? 2.932 -4.277 -5.016 1 96.5 220 PRO B O 1
ATOM 8900 N N . HIS B 1 221 ? 4.191 -3.07 -6.414 1 95.69 221 HIS B N 1
ATOM 8901 C CA . HIS B 1 221 ? 3.4 -1.847 -6.355 1 95.69 221 HIS B CA 1
ATOM 8902 C C . HIS B 1 221 ? 1.938 -2.121 -6.684 1 95.69 221 HIS B C 1
ATOM 8904 O O . HIS B 1 221 ? 1.624 -2.623 -7.766 1 95.69 221 HIS B O 1
ATOM 8910 N N . GLY B 1 222 ? 1.031 -1.867 -5.68 1 95.44 222 GLY B N 1
ATOM 8911 C CA . GLY B 1 222 ? -0.406 -1.991 -5.863 1 95.44 222 GLY B CA 1
ATOM 8912 C C . GLY B 1 222 ? -0.861 -3.426 -6.055 1 95.44 222 GLY B C 1
ATOM 8913 O O . GLY B 1 222 ? -2.035 -3.678 -6.336 1 95.44 222 GLY B O 1
ATOM 8914 N N . GLY B 1 223 ? 0.055 -4.395 -5.961 1 96.75 223 GLY B N 1
ATOM 8915 C CA . GLY B 1 223 ? -0.28 -5.793 -6.176 1 96.75 223 GLY B CA 1
ATOM 8916 C C . GLY B 1 223 ? -0.345 -6.172 -7.641 1 96.75 223 GLY B C 1
ATOM 8917 O O . GLY B 1 223 ? -0.815 -7.258 -7.984 1 96.75 223 GLY B O 1
ATOM 8918 N N . ILE B 1 224 ? 0.164 -5.312 -8.516 1 96.94 224 ILE B N 1
ATOM 8919 C CA . ILE B 1 224 ? 0.16 -5.578 -9.945 1 96.94 224 ILE B CA 1
ATOM 8920 C C . ILE B 1 224 ? 1.374 -6.426 -10.32 1 96.94 224 ILE B C 1
ATOM 8922 O O . ILE B 1 224 ? 2.512 -6.062 -10.008 1 96.94 224 ILE B O 1
ATOM 8926 N N . ASN B 1 225 ? 1.148 -7.457 -11.016 1 96.88 225 ASN B N 1
ATOM 8927 C CA . ASN B 1 225 ? 2.203 -8.391 -11.398 1 96.88 225 ASN B CA 1
ATOM 8928 C C . ASN B 1 225 ? 3.314 -7.684 -12.172 1 96.88 225 ASN B C 1
ATOM 8930 O O . ASN B 1 225 ? 3.045 -6.941 -13.117 1 96.88 225 ASN B O 1
ATOM 8934 N N . ALA B 1 226 ? 4.586 -7.848 -11.805 1 97.06 226 ALA B N 1
ATOM 8935 C CA . ALA B 1 226 ? 5.793 -7.352 -12.453 1 97.06 226 ALA B CA 1
ATOM 8936 C C . ALA B 1 226 ? 5.996 -5.863 -12.172 1 97.06 226 ALA B C 1
ATOM 8938 O O . ALA B 1 226 ? 6.926 -5.246 -12.703 1 97.06 226 ALA B O 1
ATOM 8939 N N . ALA B 1 227 ? 5.117 -5.258 -11.328 1 97.31 227 ALA B N 1
ATOM 8940 C CA . ALA B 1 227 ? 5.277 -3.85 -10.977 1 97.31 227 ALA B CA 1
ATOM 8941 C C . ALA B 1 227 ? 6.48 -3.648 -10.062 1 97.31 227 ALA B C 1
ATOM 8943 O O . ALA B 1 227 ? 7.113 -4.617 -9.633 1 97.31 227 ALA B O 1
ATOM 8944 N N . SER B 1 228 ? 6.84 -2.393 -9.805 1 97.12 228 SER B N 1
ATOM 8945 C CA . SER B 1 228 ? 7.992 -2.018 -8.992 1 97.12 228 SER B CA 1
ATOM 8946 C C . SER B 1 228 ? 7.887 -2.602 -7.586 1 97.12 228 SER B C 1
ATOM 8948 O O . SER B 1 228 ? 6.789 -2.721 -7.039 1 97.12 228 SER B O 1
ATOM 8950 N N . PHE B 1 229 ? 9.062 -2.867 -6.973 1 96.5 229 PHE B N 1
ATOM 8951 C CA . PHE B 1 229 ? 9.117 -3.328 -5.59 1 96.5 229 PHE B CA 1
ATOM 8952 C C . PHE B 1 229 ? 8.68 -2.229 -4.637 1 96.5 229 PHE B C 1
ATOM 8954 O O . PHE B 1 229 ? 9.125 -1.086 -4.742 1 96.5 229 PHE B O 1
ATOM 8961 N N . MET B 1 230 ? 7.836 -2.574 -3.727 1 94.81 230 MET B N 1
ATOM 8962 C CA . MET B 1 230 ? 7.434 -1.667 -2.656 1 94.81 230 MET B CA 1
ATOM 8963 C C . MET B 1 230 ? 7.57 -2.338 -1.294 1 94.81 230 MET B C 1
ATOM 8965 O O . MET B 1 230 ? 6.66 -3.035 -0.844 1 94.81 230 MET B O 1
ATOM 8969 N N . GLY B 1 231 ? 8.648 -2.26 -0.615 1 94.31 231 GLY B N 1
ATOM 8970 C CA . GLY B 1 231 ? 8.93 -2.738 0.728 1 94.31 231 GLY B CA 1
ATOM 8971 C C . GLY B 1 231 ? 9.648 -1.717 1.586 1 94.31 231 GLY B C 1
ATOM 8972 O O . GLY B 1 231 ? 9.484 -0.51 1.396 1 94.31 231 GLY B O 1
ATOM 8973 N N . HIS B 1 232 ? 10.367 -2.23 2.623 1 93.69 232 HIS B N 1
ATOM 8974 C CA . HIS B 1 232 ? 11.023 -1.355 3.586 1 93.69 232 HIS B CA 1
ATOM 8975 C C . HIS B 1 232 ? 12.391 -0.905 3.076 1 93.69 232 HIS B C 1
ATOM 8977 O O . HIS B 1 232 ? 12.961 0.066 3.582 1 93.69 232 HIS B O 1
ATOM 8983 N N . GLY B 1 233 ? 12.93 -1.604 2.027 1 93.88 233 GLY B N 1
ATOM 8984 C CA . GLY B 1 233 ? 14.227 -1.24 1.49 1 93.88 233 GLY B CA 1
ATOM 8985 C C . GLY B 1 233 ? 15.133 -2.436 1.257 1 93.88 233 GLY B C 1
ATOM 8986 O O . GLY B 1 233 ? 14.688 -3.582 1.321 1 93.88 233 GLY B O 1
ATOM 8987 N N . LEU B 1 234 ? 16.453 -2.195 0.89 1 95.38 234 LEU B N 1
ATOM 8988 C CA . LEU B 1 234 ? 17.391 -3.234 0.491 1 95.38 234 LEU B CA 1
ATOM 8989 C C . LEU B 1 234 ? 17.766 -4.117 1.679 1 95.38 234 LEU B C 1
ATOM 8991 O O . LEU B 1 234 ? 18.047 -5.309 1.511 1 95.38 234 LEU B O 1
ATOM 8995 N N . ARG B 1 235 ? 17.734 -3.549 2.922 1 96.44 235 ARG B N 1
ATOM 8996 C CA . ARG B 1 235 ? 18.016 -4.371 4.094 1 96.44 235 ARG B CA 1
ATOM 8997 C C . ARG B 1 235 ? 16.984 -5.496 4.23 1 96.44 235 ARG B C 1
ATOM 8999 O O . ARG B 1 235 ? 17.344 -6.637 4.52 1 96.44 235 ARG B O 1
ATOM 9006 N N . GLN B 1 236 ? 15.719 -5.105 4.039 1 96.38 236 GLN B N 1
ATOM 9007 C CA . GLN B 1 236 ? 14.68 -6.125 4.082 1 96.38 236 GLN B CA 1
ATOM 9008 C C . GLN B 1 236 ? 14.93 -7.211 3.039 1 96.38 236 GLN B C 1
ATOM 9010 O O . GLN B 1 236 ? 14.734 -8.398 3.311 1 96.38 236 GLN B O 1
ATOM 9015 N N . VAL B 1 237 ? 15.312 -6.809 1.782 1 97.44 237 VAL B N 1
ATOM 9016 C CA . VAL B 1 237 ? 15.586 -7.773 0.72 1 97.44 237 VAL B CA 1
ATOM 9017 C C . VAL B 1 237 ? 16.688 -8.742 1.167 1 97.44 237 VAL B C 1
ATOM 9019 O O . VAL B 1 237 ? 16.531 -9.953 1.026 1 97.44 237 VAL B O 1
ATOM 9022 N N . MET B 1 238 ? 17.719 -8.273 1.747 1 97.38 238 MET B N 1
ATOM 9023 C CA . MET B 1 238 ? 18.891 -9.07 2.121 1 97.38 238 MET B CA 1
ATOM 9024 C C . MET B 1 238 ? 18.562 -9.984 3.293 1 97.38 238 MET B C 1
ATOM 9026 O O . MET B 1 238 ? 18.953 -11.156 3.295 1 97.38 238 MET B O 1
ATOM 9030 N N . VAL B 1 239 ? 17.781 -9.508 4.289 1 97.19 239 VAL B N 1
ATOM 9031 C CA . VAL B 1 239 ? 17.656 -10.234 5.547 1 97.19 239 VAL B CA 1
ATOM 9032 C C . VAL B 1 239 ? 16.359 -11.047 5.543 1 97.19 239 VAL B C 1
ATOM 9034 O O . VAL B 1 239 ? 16.172 -11.914 6.402 1 97.19 239 VAL B O 1
ATOM 9037 N N . GLU B 1 240 ? 15.516 -10.758 4.605 1 97.44 240 GLU B N 1
ATOM 9038 C CA . GLU B 1 240 ? 14.211 -11.406 4.613 1 97.44 240 GLU B CA 1
ATOM 9039 C C . GLU B 1 240 ? 13.922 -12.086 3.277 1 97.44 240 GLU B C 1
ATOM 9041 O O . GLU B 1 240 ? 13.773 -13.312 3.215 1 97.44 240 GLU B O 1
ATOM 9046 N N . MET B 1 241 ? 14.031 -11.398 2.168 1 98.12 241 MET B N 1
ATOM 9047 C CA . MET B 1 241 ? 13.555 -11.898 0.882 1 98.12 241 MET B CA 1
ATOM 9048 C C . MET B 1 241 ? 14.539 -12.898 0.288 1 98.12 241 MET B C 1
ATOM 9050 O O . MET B 1 241 ? 14.141 -13.828 -0.418 1 98.12 241 MET B O 1
ATOM 9054 N N . LEU B 1 242 ? 15.836 -12.758 0.525 1 98.5 242 LEU B N 1
ATOM 9055 C CA . LEU B 1 242 ? 16.859 -13.617 -0.063 1 98.5 242 LEU B CA 1
ATOM 9056 C C . LEU B 1 242 ? 17.062 -14.867 0.78 1 98.5 242 LEU B C 1
ATOM 9058 O O . LEU B 1 242 ? 17.594 -15.867 0.29 1 98.5 242 LEU B O 1
ATOM 9062 N N . VAL B 1 243 ? 16.609 -14.891 2.029 1 98.62 243 VAL B N 1
ATOM 9063 C CA . VAL B 1 243 ? 16.922 -15.945 2.984 1 98.62 243 VAL B CA 1
ATOM 9064 C C . VAL B 1 243 ? 16.312 -17.266 2.508 1 98.62 243 VAL B C 1
ATOM 9066 O O . VAL B 1 243 ? 17 -18.297 2.492 1 98.62 243 VAL B O 1
ATOM 9069 N N . PRO B 1 244 ? 15.062 -17.281 2.078 1 98.81 244 PRO B N 1
ATOM 9070 C CA . PRO B 1 244 ? 14.523 -18.547 1.588 1 98.81 244 PRO B CA 1
ATOM 9071 C C . PRO B 1 244 ? 15.297 -19.094 0.395 1 98.81 244 PRO B C 1
ATOM 9073 O O . PRO B 1 244 ? 15.477 -20.312 0.278 1 98.81 244 PRO B O 1
ATOM 9076 N N . PHE B 1 245 ? 15.742 -18.234 -0.508 1 98.88 245 PHE B N 1
ATOM 9077 C CA . PHE B 1 245 ? 16.5 -18.672 -1.678 1 98.88 245 PHE B CA 1
ATOM 9078 C C . PHE B 1 245 ? 17.828 -19.297 -1.264 1 98.88 245 PHE B C 1
ATOM 9080 O O . PHE B 1 245 ? 18.188 -20.375 -1.748 1 98.88 245 PHE B O 1
ATOM 9087 N N . LYS B 1 246 ? 18.531 -18.656 -0.355 1 98.81 246 LYS B N 1
ATOM 9088 C CA . LYS B 1 246 ? 19.812 -19.188 0.125 1 98.81 246 LYS B CA 1
ATOM 9089 C C . LYS B 1 246 ? 19.609 -20.547 0.804 1 98.81 246 LYS B C 1
ATOM 9091 O O . LYS B 1 246 ? 20.391 -21.469 0.603 1 98.81 246 LYS B O 1
ATOM 9096 N N . ALA B 1 247 ? 18.578 -20.641 1.61 1 98.81 247 ALA B N 1
ATOM 9097 C CA . ALA B 1 247 ? 18.266 -21.891 2.295 1 98.81 247 ALA B CA 1
ATOM 9098 C C . ALA B 1 247 ? 18 -23.016 1.294 1 98.81 247 ALA B C 1
ATOM 9100 O O . ALA B 1 247 ? 18.531 -24.125 1.441 1 98.81 247 ALA B O 1
ATOM 9101 N N . VAL B 1 248 ? 17.188 -22.781 0.286 1 98.81 248 VAL B N 1
ATOM 9102 C CA . VAL B 1 248 ? 16.812 -23.797 -0.689 1 98.81 248 VAL B CA 1
ATOM 9103 C C . VAL B 1 248 ? 18.031 -24.203 -1.513 1 98.81 248 VAL B C 1
ATOM 9105 O O . VAL B 1 248 ? 18.188 -25.375 -1.867 1 98.81 248 VAL B O 1
ATOM 9108 N N . PHE B 1 249 ? 18.953 -23.312 -1.845 1 98.5 249 PHE B N 1
ATOM 9109 C CA . PHE B 1 249 ? 20.203 -23.625 -2.539 1 98.5 249 PHE B CA 1
ATOM 9110 C C . PHE B 1 249 ? 21.062 -24.547 -1.693 1 98.5 249 PHE B C 1
ATOM 9112 O O . PHE B 1 249 ? 21.484 -25.609 -2.158 1 98.5 249 PHE B O 1
ATOM 9119 N N . GLU B 1 250 ? 21.188 -24.172 -0.45 1 98.31 250 GLU B N 1
ATOM 9120 C CA . GLU B 1 250 ? 22.141 -24.875 0.417 1 98.31 250 GLU B CA 1
ATOM 9121 C C . GLU B 1 250 ? 21.578 -26.234 0.851 1 98.31 250 GLU B C 1
ATOM 9123 O O . GLU B 1 250 ? 22.328 -27.203 0.996 1 98.31 250 GLU B O 1
ATOM 9128 N N . LEU B 1 251 ? 20.266 -26.234 1.06 1 98.31 251 LEU B N 1
ATOM 9129 C CA . LEU B 1 251 ? 19.719 -27.391 1.757 1 98.31 251 LEU B CA 1
ATOM 9130 C C . LEU B 1 251 ? 18.75 -28.156 0.859 1 98.31 251 LEU B C 1
ATOM 9132 O O . LEU B 1 251 ? 18.422 -29.312 1.137 1 98.31 251 LEU B O 1
ATOM 9136 N N . GLY B 1 252 ? 18.25 -27.531 -0.206 1 98.44 252 GLY B N 1
ATOM 9137 C CA . GLY B 1 252 ? 17.156 -28.109 -0.963 1 98.44 252 GLY B CA 1
ATOM 9138 C C . GLY B 1 252 ? 17.594 -28.719 -2.281 1 98.44 252 GLY B C 1
ATOM 9139 O O . GLY B 1 252 ? 16.797 -29.328 -2.99 1 98.44 252 GLY B O 1
ATOM 9140 N N . GLY B 1 253 ? 18.828 -28.531 -2.682 1 98.06 253 GLY B N 1
ATOM 9141 C CA . GLY B 1 253 ? 19.359 -29.125 -3.896 1 98.06 253 GLY B CA 1
ATOM 9142 C C . GLY B 1 253 ? 19.094 -28.297 -5.137 1 98.06 253 GLY B C 1
ATOM 9143 O O . GLY B 1 253 ? 19.188 -28.812 -6.258 1 98.06 253 GLY B O 1
ATOM 9144 N N . ALA B 1 254 ? 18.766 -27.078 -5.02 1 98.5 254 ALA B N 1
ATOM 9145 C CA . ALA B 1 254 ? 18.516 -26.203 -6.168 1 98.5 254 ALA B CA 1
ATOM 9146 C C . ALA B 1 254 ? 19.781 -25.969 -6.965 1 98.5 254 ALA B C 1
ATOM 9148 O O . ALA B 1 254 ? 20.859 -25.797 -6.391 1 98.5 254 ALA B O 1
ATOM 9149 N N . ARG B 1 255 ? 19.672 -26.031 -8.305 1 98.31 255 ARG B N 1
ATOM 9150 C CA . ARG B 1 255 ? 20.812 -25.734 -9.188 1 98.31 255 ARG B CA 1
ATOM 9151 C C . ARG B 1 255 ? 20.391 -24.781 -10.297 1 98.31 255 ARG B C 1
ATOM 9153 O O . ARG B 1 255 ? 21.062 -24.703 -11.336 1 98.31 255 ARG B O 1
ATOM 9160 N N . GLY B 1 256 ? 19.297 -24.125 -10.195 1 98.56 256 GLY B N 1
ATOM 9161 C CA . GLY B 1 256 ? 18.859 -23.047 -11.07 1 98.56 256 GLY B CA 1
ATOM 9162 C C . GLY B 1 256 ? 18.156 -21.922 -10.328 1 98.56 256 GLY B C 1
ATOM 9163 O O . GLY B 1 256 ? 17.547 -22.141 -9.281 1 98.56 256 GLY B O 1
ATOM 9164 N N . VAL B 1 257 ? 18.312 -20.75 -10.812 1 98.56 257 VAL B N 1
ATOM 9165 C CA . VAL B 1 257 ? 17.578 -19.594 -10.297 1 98.56 257 VAL B CA 1
ATOM 9166 C C . VAL B 1 257 ? 16.953 -18.828 -11.453 1 98.56 257 VAL B C 1
ATOM 9168 O O . VAL B 1 257 ? 17.547 -18.688 -12.523 1 98.56 257 VAL B O 1
ATOM 9171 N N . MET B 1 258 ? 15.68 -18.453 -11.32 1 98.81 258 MET B N 1
ATOM 9172 C CA . MET B 1 258 ? 14.969 -17.656 -12.328 1 98.81 258 MET B CA 1
ATOM 9173 C C . MET B 1 258 ? 14.789 -16.219 -11.859 1 98.81 258 MET B C 1
ATOM 9175 O O . MET B 1 258 ? 14.195 -15.977 -10.805 1 98.81 258 MET B O 1
ATOM 9179 N N . MET B 1 259 ? 15.219 -15.266 -12.633 1 98.62 259 MET B N 1
ATOM 9180 C CA . MET B 1 259 ? 15.156 -13.859 -12.266 1 98.62 259 MET B CA 1
ATOM 9181 C C . MET B 1 259 ? 13.727 -13.344 -12.328 1 98.62 259 MET B C 1
ATOM 9183 O O . MET B 1 259 ? 12.945 -13.758 -13.188 1 98.62 259 MET B O 1
ATOM 9187 N N . ALA B 1 260 ? 13.406 -12.438 -11.461 1 98.12 260 ALA B N 1
ATOM 9188 C CA . ALA B 1 260 ? 12.062 -11.867 -11.383 1 98.12 260 ALA B CA 1
ATOM 9189 C C . ALA B 1 260 ? 11.875 -10.773 -12.438 1 98.12 260 ALA B C 1
ATOM 9191 O O . ALA B 1 260 ? 12.844 -10.18 -12.906 1 98.12 260 ALA B O 1
ATOM 9192 N N . TYR B 1 261 ? 10.609 -10.398 -12.703 1 97.69 261 TYR B N 1
ATOM 9193 C CA . TYR B 1 261 ? 10.258 -9.453 -13.758 1 97.69 261 TYR B CA 1
ATOM 9194 C C . TYR B 1 261 ? 10.477 -8.016 -13.297 1 97.69 261 TYR B C 1
ATOM 9196 O O . TYR B 1 261 ? 10.812 -7.148 -14.109 1 97.69 261 TYR B O 1
ATOM 9204 N N . HIS B 1 262 ? 10.312 -7.684 -12.062 1 97.44 262 HIS B N 1
ATOM 9205 C CA . HIS B 1 262 ? 10.172 -6.328 -11.539 1 97.44 262 HIS B CA 1
ATOM 9206 C C . HIS B 1 262 ? 11.531 -5.645 -11.422 1 97.44 262 HIS B C 1
ATOM 9208 O O . HIS B 1 262 ? 12.562 -6.246 -11.727 1 97.44 262 HIS B O 1
ATOM 9214 N N . GLU B 1 263 ? 11.492 -4.387 -11.109 1 97.62 263 GLU B N 1
ATOM 9215 C CA . GLU B 1 263 ? 12.719 -3.688 -10.727 1 97.62 263 GLU B CA 1
ATOM 9216 C C . GLU B 1 263 ? 12.789 -3.49 -9.211 1 97.62 263 GLU B C 1
ATOM 9218 O O . GLU B 1 263 ? 11.758 -3.449 -8.539 1 97.62 263 GLU B O 1
ATOM 9223 N N . LEU B 1 264 ? 13.953 -3.492 -8.688 1 96.88 264 LEU B N 1
ATOM 9224 C CA . LEU B 1 264 ? 14.32 -3.219 -7.305 1 96.88 264 LEU B CA 1
ATOM 9225 C C . LEU B 1 264 ? 15.234 -2.002 -7.215 1 96.88 264 LEU B C 1
ATOM 9227 O O . LEU B 1 264 ? 16.328 -2 -7.773 1 96.88 264 LEU B O 1
ATOM 9231 N N . ASP B 1 265 ? 14.688 -0.928 -6.465 1 97 265 ASP B N 1
ATOM 9232 C CA . ASP B 1 265 ? 15.469 0.301 -6.355 1 97 265 ASP B CA 1
ATOM 9233 C C . ASP B 1 265 ? 15.852 0.83 -7.738 1 97 265 ASP B C 1
ATOM 9235 O O . ASP B 1 265 ? 17.031 1.119 -7.992 1 97 265 ASP B O 1
ATOM 9239 N N . GLU B 1 266 ? 14.961 0.746 -8.656 1 97.31 266 GLU B N 1
ATOM 9240 C CA . GLU B 1 266 ? 14.992 1.34 -9.992 1 97.31 266 GLU B CA 1
ATOM 9241 C C . GLU B 1 266 ? 15.859 0.523 -10.945 1 97.31 266 GLU B C 1
ATOM 9243 O O . GLU B 1 266 ? 16.141 0.957 -12.062 1 97.31 266 GLU B O 1
ATOM 9248 N N . ILE B 1 267 ? 16.328 -0.615 -10.57 1 98.25 267 ILE B N 1
ATOM 9249 C CA . ILE B 1 267 ? 17.109 -1.489 -11.438 1 98.25 267 ILE B CA 1
ATOM 9250 C C . ILE B 1 267 ? 16.344 -2.791 -11.68 1 98.25 267 ILE B C 1
ATOM 9252 O O . ILE B 1 267 ? 15.945 -3.467 -10.727 1 98.25 267 ILE B O 1
ATOM 9256 N N . PRO B 1 268 ? 16.156 -3.191 -12.938 1 98.5 268 PRO B N 1
ATOM 9257 C CA . PRO B 1 268 ? 15.477 -4.469 -13.195 1 98.5 268 PRO B CA 1
ATOM 9258 C C . PRO B 1 268 ? 16.219 -5.656 -12.586 1 98.5 268 PRO B C 1
ATOM 9260 O O . PRO B 1 268 ? 17.453 -5.695 -12.609 1 98.5 268 PRO B O 1
ATOM 9263 N N . ALA B 1 269 ? 15.5 -6.617 -12.07 1 98.38 269 ALA B N 1
ATOM 9264 C CA . ALA B 1 269 ? 16.078 -7.789 -11.422 1 98.38 269 ALA B CA 1
ATOM 9265 C C . ALA B 1 269 ? 17.047 -8.516 -12.352 1 98.38 269 ALA B C 1
ATOM 9267 O O . ALA B 1 269 ? 18.094 -8.984 -11.93 1 98.38 269 ALA B O 1
ATOM 9268 N N . HIS B 1 270 ? 16.75 -8.57 -13.641 1 98.62 270 HIS B N 1
ATOM 9269 C CA . HIS B 1 270 ? 17.5 -9.344 -14.617 1 98.62 270 HIS B CA 1
ATOM 9270 C C . HIS B 1 270 ? 18.938 -8.812 -14.75 1 98.62 270 HIS B C 1
ATOM 9272 O O . HIS B 1 270 ? 19.812 -9.508 -15.281 1 98.62 270 HIS B O 1
ATOM 9278 N N . VAL B 1 271 ? 19.156 -7.609 -14.328 1 98.56 271 VAL B N 1
ATOM 9279 C CA . VAL B 1 271 ? 20.5 -7.051 -14.453 1 98.56 271 VAL B CA 1
ATOM 9280 C C . VAL B 1 271 ? 20.906 -6.398 -13.141 1 98.56 271 VAL B C 1
ATOM 9282 O O . VAL B 1 271 ? 21.734 -5.484 -13.125 1 98.56 271 VAL B O 1
ATOM 9285 N N . HIS B 1 272 ? 20.406 -6.719 -12.062 1 98.12 272 HIS B N 1
ATOM 9286 C CA . HIS B 1 272 ? 20.594 -6.039 -10.789 1 98.12 272 HIS B CA 1
ATOM 9287 C C . HIS B 1 272 ? 21.875 -6.488 -10.109 1 98.12 272 HIS B C 1
ATOM 9289 O O . HIS B 1 272 ? 22.016 -7.652 -9.734 1 98.12 272 HIS B O 1
ATOM 9295 N N . PRO B 1 273 ? 22.781 -5.617 -9.773 1 97.44 273 PRO B N 1
ATOM 9296 C CA . PRO B 1 273 ? 24.078 -6.016 -9.219 1 97.44 273 PRO B CA 1
ATOM 9297 C C . PRO B 1 273 ? 23.953 -6.68 -7.848 1 97.44 273 PRO B C 1
ATOM 9299 O O . PRO B 1 273 ? 24.641 -7.672 -7.574 1 97.44 273 PRO B O 1
ATOM 9302 N N . LEU B 1 274 ? 23.078 -6.219 -6.977 1 96.44 274 LEU B N 1
ATOM 9303 C CA . LEU B 1 274 ? 22.938 -6.773 -5.637 1 96.44 274 LEU B CA 1
ATOM 9304 C C . LEU B 1 274 ? 22.516 -8.242 -5.699 1 96.44 274 LEU B C 1
ATOM 9306 O O . LEU B 1 274 ? 22.984 -9.055 -4.902 1 96.44 274 LEU B O 1
ATOM 9310 N N . LEU B 1 275 ? 21.625 -8.602 -6.57 1 98.19 275 LEU B N 1
ATOM 9311 C CA . LEU B 1 275 ? 21.125 -9.969 -6.688 1 98.19 275 LEU B CA 1
ATOM 9312 C C . LEU B 1 275 ? 22.219 -10.898 -7.191 1 98.19 275 LEU B C 1
ATOM 9314 O O . LEU B 1 275 ? 22.391 -12.008 -6.676 1 98.19 275 LEU B O 1
ATOM 9318 N N . TYR B 1 276 ? 23 -10.484 -8.219 1 98.19 276 TYR B N 1
ATOM 9319 C CA . TYR B 1 276 ? 24.094 -11.289 -8.742 1 98.19 276 TYR B CA 1
ATOM 9320 C C . TYR B 1 276 ? 25.219 -11.406 -7.715 1 98.19 276 TYR B C 1
ATOM 9322 O O . TYR B 1 276 ? 25.844 -12.469 -7.582 1 98.19 276 TYR B O 1
ATOM 9330 N N . ASP B 1 277 ? 25.469 -10.305 -6.957 1 97.25 277 ASP B N 1
ATOM 9331 C CA . ASP B 1 277 ? 26.453 -10.344 -5.891 1 97.25 277 ASP B CA 1
ATOM 9332 C C . ASP B 1 277 ? 26.078 -11.367 -4.824 1 97.25 277 ASP B C 1
ATOM 9334 O O . ASP B 1 277 ? 26.953 -12.07 -4.293 1 97.25 277 ASP B O 1
ATOM 9338 N N . ALA B 1 278 ? 24.797 -11.422 -4.465 1 97.69 278 ALA B N 1
ATOM 9339 C CA . ALA B 1 278 ? 24.344 -12.391 -3.475 1 97.69 278 ALA B CA 1
ATOM 9340 C C . ALA B 1 278 ? 24.625 -13.82 -3.936 1 97.69 278 ALA B C 1
ATOM 9342 O O . ALA B 1 278 ? 25.156 -14.633 -3.172 1 97.69 278 ALA B O 1
ATOM 9343 N N . LEU B 1 279 ? 24.281 -14.172 -5.168 1 98.5 279 LEU B N 1
ATOM 9344 C CA . LEU B 1 279 ? 24.531 -15.5 -5.711 1 98.5 279 LEU B CA 1
ATOM 9345 C C . LEU B 1 279 ? 26.031 -15.82 -5.691 1 98.5 279 LEU B C 1
ATOM 9347 O O . LEU B 1 279 ? 26.422 -16.938 -5.363 1 98.5 279 LEU B O 1
ATOM 9351 N N . ASP B 1 280 ? 26.844 -14.844 -6.074 1 97.88 280 ASP B N 1
ATOM 9352 C CA . ASP B 1 280 ? 28.297 -15.023 -6.047 1 97.88 280 ASP B CA 1
ATOM 9353 C C . ASP B 1 280 ? 28.797 -15.281 -4.625 1 97.88 280 ASP B C 1
ATOM 9355 O O . ASP B 1 280 ? 29.594 -16.188 -4.398 1 97.88 280 ASP B O 1
ATOM 9359 N N . GLU B 1 281 ? 28.266 -14.5 -3.732 1 97.12 281 GLU B N 1
ATOM 9360 C CA . GLU B 1 281 ? 28.656 -14.633 -2.332 1 97.12 281 GLU B CA 1
ATOM 9361 C C . GLU B 1 281 ? 28.281 -16.016 -1.782 1 97.12 281 GLU B C 1
ATOM 9363 O O . GLU B 1 281 ? 28.984 -16.562 -0.93 1 97.12 281 GLU B O 1
ATOM 9368 N N . TRP B 1 282 ? 27.156 -16.562 -2.221 1 97.94 282 TRP B N 1
ATOM 9369 C CA . TRP B 1 282 ? 26.688 -17.875 -1.777 1 97.94 282 TRP B CA 1
ATOM 9370 C C . TRP B 1 282 ? 27.5 -18.984 -2.445 1 97.94 282 TRP B C 1
ATOM 9372 O O . TRP B 1 282 ? 27.344 -20.156 -2.1 1 97.94 282 TRP B O 1
ATOM 9382 N N . ASP B 1 283 ? 28.375 -18.688 -3.439 1 97.56 283 ASP B N 1
ATOM 9383 C CA . ASP B 1 283 ? 29.062 -19.672 -4.273 1 97.56 283 ASP B CA 1
ATOM 9384 C C . ASP B 1 283 ? 28.062 -20.531 -5.043 1 97.56 283 ASP B C 1
ATOM 9386 O O . ASP B 1 283 ? 28.203 -21.75 -5.102 1 97.56 283 ASP B O 1
ATOM 9390 N N . PHE B 1 284 ? 27.078 -19.875 -5.512 1 97.88 284 PHE B N 1
ATOM 9391 C CA . PHE B 1 284 ? 26.062 -20.578 -6.297 1 97.88 284 PHE B CA 1
ATOM 9392 C C . PHE B 1 284 ? 26.688 -21.172 -7.562 1 97.88 284 PHE B C 1
ATOM 9394 O O . PHE B 1 284 ? 27.297 -20.453 -8.352 1 97.88 284 PHE B O 1
ATOM 9401 N N . ASP B 1 285 ? 26.469 -22.391 -7.836 1 95.19 285 ASP B N 1
ATOM 9402 C CA . ASP B 1 285 ? 27.141 -23.062 -8.953 1 95.19 285 ASP B CA 1
ATOM 9403 C C . ASP B 1 285 ? 26.109 -23.641 -9.93 1 95.19 285 ASP B C 1
ATOM 9405 O O . ASP B 1 285 ? 26.438 -24.531 -10.719 1 95.19 285 ASP B O 1
ATOM 9409 N N . GLY B 1 286 ? 24.859 -23.266 -9.805 1 97.94 286 GLY B N 1
ATOM 9410 C CA . GLY B 1 286 ? 23.859 -23.594 -10.797 1 97.94 286 GLY B CA 1
ATOM 9411 C C . GLY B 1 286 ? 23.766 -22.578 -11.914 1 97.94 286 GLY B C 1
ATOM 9412 O O . GLY B 1 286 ? 24.672 -21.766 -12.109 1 97.94 286 GLY B O 1
ATOM 9413 N N . PHE B 1 287 ? 22.703 -22.609 -12.719 1 98.5 287 PHE B N 1
ATOM 9414 C CA . PHE B 1 287 ? 22.547 -21.672 -13.82 1 98.5 287 PHE B CA 1
ATOM 9415 C C . PHE B 1 287 ? 21.516 -20.609 -13.477 1 98.5 287 PHE B C 1
ATOM 9417 O O . PHE B 1 287 ? 20.672 -20.812 -12.602 1 98.5 287 PHE B O 1
ATOM 9424 N N . ILE B 1 288 ? 21.625 -19.438 -14.078 1 98.75 288 ILE B N 1
ATOM 9425 C CA . ILE B 1 288 ? 20.719 -18.297 -13.938 1 98.75 288 ILE B CA 1
ATOM 9426 C C . ILE B 1 288 ? 19.906 -18.141 -15.219 1 98.75 288 ILE B C 1
ATOM 9428 O O . ILE B 1 288 ? 20.453 -17.969 -16.297 1 98.75 288 ILE B O 1
ATOM 9432 N N . MET B 1 289 ? 18.609 -18.234 -15.086 1 98.75 289 MET B N 1
ATOM 9433 C CA . MET B 1 289 ? 17.766 -18.125 -16.281 1 98.75 289 MET B CA 1
ATOM 9434 C C . MET B 1 289 ? 16.859 -16.906 -16.172 1 98.75 289 MET B C 1
ATOM 9436 O O . MET B 1 289 ? 16.594 -16.422 -15.078 1 98.75 289 MET B O 1
ATOM 9440 N N . ALA B 1 290 ? 16.438 -16.406 -17.312 1 98.5 290 ALA B N 1
ATOM 9441 C CA . ALA B 1 290 ? 15.398 -15.383 -17.375 1 98.5 290 ALA B CA 1
ATOM 9442 C C . ALA B 1 290 ? 14.016 -15.984 -17.109 1 98.5 290 ALA B C 1
ATOM 9444 O O . ALA B 1 290 ? 13.82 -17.188 -17.266 1 98.5 290 ALA B O 1
ATOM 9445 N N . ASP B 1 291 ? 13.172 -15.211 -16.578 1 97.81 291 ASP B N 1
ATOM 9446 C CA . ASP B 1 291 ? 11.758 -15.586 -16.656 1 97.81 291 ASP B CA 1
ATOM 9447 C C . ASP B 1 291 ? 11.219 -15.422 -18.078 1 97.81 291 ASP B C 1
ATOM 9449 O O . ASP B 1 291 ? 11.898 -14.875 -18.938 1 97.81 291 ASP B O 1
ATOM 9453 N N . ASP B 1 292 ? 10.047 -15.977 -18.297 1 96.75 292 ASP B N 1
ATOM 9454 C CA . ASP B 1 292 ? 9.453 -16 -19.625 1 96.75 292 ASP B CA 1
ATOM 9455 C C . ASP B 1 292 ? 9.375 -14.602 -20.234 1 96.75 292 ASP B C 1
ATOM 9457 O O . ASP B 1 292 ? 8.586 -13.773 -19.781 1 96.75 292 ASP B O 1
ATOM 9461 N N . THR B 1 293 ? 10.211 -14.297 -21.219 1 96.56 293 THR B N 1
ATOM 9462 C CA . THR B 1 293 ? 10.328 -13.039 -21.953 1 96.56 293 THR B CA 1
ATOM 9463 C C . THR B 1 293 ? 10.812 -11.93 -21.016 1 96.56 293 THR B C 1
ATOM 9465 O O . THR B 1 293 ? 10.586 -10.742 -21.281 1 96.56 293 THR B O 1
ATOM 9468 N N . GLY B 1 294 ? 11.391 -12.344 -19.891 1 97.5 294 GLY B N 1
ATOM 9469 C CA . GLY B 1 294 ? 11.773 -11.359 -18.891 1 97.5 294 GLY B CA 1
ATOM 9470 C C . GLY B 1 294 ? 12.984 -10.531 -19.281 1 97.5 294 GLY B C 1
ATOM 9471 O O . GLY B 1 294 ? 13.078 -9.359 -18.938 1 97.5 294 GLY B O 1
ATOM 9472 N N . MET B 1 295 ? 13.93 -11.141 -19.969 1 97.75 295 MET B N 1
ATOM 9473 C CA . MET B 1 295 ? 15.109 -10.43 -20.469 1 97.75 295 MET B CA 1
ATOM 9474 C C . MET B 1 295 ? 14.703 -9.32 -21.438 1 97.75 295 MET B C 1
ATOM 9476 O O . MET B 1 295 ? 15.195 -8.195 -21.344 1 97.75 295 MET B O 1
ATOM 9480 N N . ARG B 1 296 ? 13.82 -9.641 -22.312 1 97.69 296 ARG B N 1
ATOM 9481 C CA . ARG B 1 296 ? 13.367 -8.695 -23.328 1 97.69 296 ARG B CA 1
ATOM 9482 C C . ARG B 1 296 ? 12.672 -7.496 -22.688 1 97.69 296 ARG B C 1
ATOM 9484 O O . ARG B 1 296 ? 12.625 -6.414 -23.281 1 97.69 296 ARG B O 1
ATOM 9491 N N . MET B 1 297 ? 12.125 -7.625 -21.5 1 97.75 297 MET B N 1
ATOM 9492 C CA . MET B 1 297 ? 11.461 -6.535 -20.781 1 97.75 297 MET B CA 1
ATOM 9493 C C . MET B 1 297 ? 12.414 -5.375 -20.547 1 97.75 297 MET B C 1
ATOM 9495 O O . MET B 1 297 ? 11.977 -4.227 -20.406 1 97.75 297 MET B O 1
ATOM 9499 N N . LEU B 1 298 ? 13.766 -5.613 -20.469 1 98.56 298 LEU B N 1
ATOM 9500 C CA . LEU B 1 298 ? 14.734 -4.531 -20.312 1 98.56 298 LEU B CA 1
ATOM 9501 C C . LEU B 1 298 ? 14.516 -3.451 -21.359 1 98.56 298 LEU B C 1
ATOM 9503 O O . LEU B 1 298 ? 14.695 -2.264 -21.078 1 98.56 298 LEU B O 1
ATOM 9507 N N . ASN B 1 299 ? 14.109 -3.898 -22.531 1 98 299 ASN B N 1
ATOM 9508 C CA . ASN B 1 299 ? 13.891 -3.006 -23.672 1 98 299 ASN B CA 1
ATOM 9509 C C . ASN B 1 299 ? 12.438 -2.559 -23.766 1 98 299 ASN B C 1
ATOM 9511 O O . ASN B 1 299 ? 12.148 -1.36 -23.75 1 98 299 ASN B O 1
ATOM 9515 N N . VAL B 1 300 ? 11.508 -3.445 -23.703 1 96 300 VAL B N 1
ATOM 9516 C CA . VAL B 1 300 ? 10.156 -3.152 -24.156 1 96 300 VAL B CA 1
ATOM 9517 C C . VAL B 1 300 ? 9.297 -2.697 -22.984 1 96 300 VAL B C 1
ATOM 9519 O O . VAL B 1 300 ? 8.195 -2.17 -23.188 1 96 300 VAL B O 1
ATOM 9522 N N . ARG B 1 301 ? 9.711 -2.879 -21.781 1 96.69 301 ARG B N 1
ATOM 9523 C CA . ARG B 1 301 ? 8.906 -2.51 -20.625 1 96.69 301 ARG B CA 1
ATOM 9524 C C . ARG B 1 301 ? 9.664 -1.562 -19.703 1 96.69 301 ARG B C 1
ATOM 9526 O O . ARG B 1 301 ? 9.164 -0.496 -19.344 1 96.69 301 ARG B O 1
ATOM 9533 N N . HIS B 1 302 ? 10.914 -1.871 -19.359 1 98.06 302 HIS B N 1
ATOM 9534 C CA . HIS B 1 302 ? 11.695 -1.11 -18.391 1 98.06 302 HIS B CA 1
ATOM 9535 C C . HIS B 1 302 ? 12.406 0.066 -19.047 1 98.06 302 HIS B C 1
ATOM 9537 O O . HIS B 1 302 ? 12.844 0.993 -18.375 1 98.06 302 HIS B O 1
ATOM 9543 N N . THR B 1 303 ? 12.594 0.023 -20.406 1 97.5 303 THR B N 1
ATOM 9544 C CA . THR B 1 303 ? 13.227 1.071 -21.203 1 97.5 303 THR B CA 1
ATOM 9545 C C . THR B 1 303 ? 14.656 1.33 -20.719 1 97.5 303 THR B C 1
ATOM 9547 O O . THR B 1 303 ? 15.078 2.482 -20.594 1 97.5 303 THR B O 1
ATOM 9550 N N . VAL B 1 304 ? 15.422 0.295 -20.391 1 98.38 304 VAL B N 1
ATOM 9551 C CA . VAL B 1 304 ? 16.797 0.455 -19.938 1 98.38 304 VAL B CA 1
ATOM 9552 C C . VAL B 1 304 ? 17.766 -0.081 -20.984 1 98.38 304 VAL B C 1
ATOM 9554 O O . VAL B 1 304 ? 18.969 -0.191 -20.75 1 98.38 304 VAL B O 1
ATOM 9557 N N . SER B 1 305 ? 17.312 -0.542 -22.094 1 98.06 305 SER B N 1
ATOM 9558 C CA . SER B 1 305 ? 18.094 -0.953 -23.25 1 98.06 305 SER B CA 1
ATOM 9559 C C . SER B 1 305 ? 17.484 -0.439 -24.547 1 98.06 305 SER B C 1
ATOM 9561 O O . SER B 1 305 ? 16.281 -0.147 -24.609 1 98.06 305 SER B O 1
ATOM 9563 N N . ASN B 1 306 ? 18.281 -0.341 -25.625 1 97.12 306 ASN B N 1
ATOM 9564 C CA . ASN B 1 306 ? 17.781 0.333 -26.812 1 97.12 306 ASN B CA 1
ATOM 9565 C C . ASN B 1 306 ? 17.719 -0.618 -28.016 1 97.12 306 ASN B C 1
ATOM 9567 O O . ASN B 1 306 ? 17.312 -0.223 -29.094 1 97.12 306 ASN B O 1
ATOM 9571 N N . SER B 1 307 ? 18.172 -1.902 -27.844 1 97.81 307 SER B N 1
ATOM 9572 C CA . SER B 1 307 ? 18.156 -2.895 -28.922 1 97.81 307 SER B CA 1
ATOM 9573 C C . SER B 1 307 ? 18.297 -4.309 -28.359 1 97.81 307 SER B C 1
ATOM 9575 O O . SER B 1 307 ? 18.641 -4.492 -27.188 1 97.81 307 SER B O 1
ATOM 9577 N N . PRO B 1 308 ? 18.016 -5.32 -29.219 1 98.25 308 PRO B N 1
ATOM 9578 C CA . PRO B 1 308 ? 18.281 -6.695 -28.781 1 98.25 308 PRO B CA 1
ATOM 9579 C C . PRO B 1 308 ? 19.734 -6.918 -28.375 1 98.25 308 PRO B C 1
ATOM 9581 O O . PRO B 1 308 ? 20 -7.562 -27.359 1 98.25 308 PRO B O 1
ATOM 9584 N N . ALA B 1 309 ? 20.672 -6.387 -29.172 1 98.56 309 ALA B N 1
ATOM 9585 C CA . ALA B 1 309 ? 22.094 -6.543 -28.859 1 98.56 309 ALA B CA 1
ATOM 9586 C C . ALA B 1 309 ? 22.438 -5.914 -27.516 1 98.56 309 ALA B C 1
ATOM 9588 O O . ALA B 1 309 ? 23.188 -6.488 -26.734 1 98.56 309 ALA B O 1
ATOM 9589 N N . ASP B 1 310 ? 21.828 -4.703 -27.297 1 98.44 310 ASP B N 1
ATOM 9590 C CA . ASP B 1 310 ? 22.031 -4.023 -26.031 1 98.44 310 ASP B CA 1
ATOM 9591 C C . ASP B 1 310 ? 21.453 -4.832 -24.875 1 98.44 310 ASP B C 1
ATOM 9593 O O . ASP B 1 310 ? 22.078 -4.938 -23.812 1 98.44 310 ASP B O 1
ATOM 9597 N N . THR B 1 311 ? 20.328 -5.363 -25.062 1 98.75 311 THR B N 1
ATOM 9598 C CA . THR B 1 311 ? 19.672 -6.191 -24.062 1 98.75 311 THR B CA 1
ATOM 9599 C C . THR B 1 311 ? 20.5 -7.43 -23.75 1 98.75 311 THR B C 1
ATOM 9601 O O . THR B 1 311 ? 20.766 -7.734 -22.578 1 98.75 311 THR B O 1
ATOM 9604 N N . ILE B 1 312 ? 21 -8.133 -24.781 1 98.81 312 ILE B N 1
ATOM 9605 C CA . ILE B 1 312 ? 21.719 -9.398 -24.656 1 98.81 312 ILE B CA 1
ATOM 9606 C C . ILE B 1 312 ? 23.062 -9.164 -23.969 1 98.81 312 ILE B C 1
ATOM 9608 O O . ILE B 1 312 ? 23.453 -9.938 -23.094 1 98.81 312 ILE B O 1
ATOM 9612 N N . GLN B 1 313 ? 23.797 -8.102 -24.391 1 98.69 313 GLN B N 1
ATOM 9613 C CA . GLN B 1 313 ? 25.078 -7.844 -23.75 1 98.69 313 GLN B CA 1
ATOM 9614 C C . GLN B 1 313 ? 24.906 -7.508 -22.281 1 98.69 313 GLN B C 1
ATOM 9616 O O . GLN B 1 313 ? 25.719 -7.918 -21.438 1 98.69 313 GLN B O 1
ATOM 9621 N N . GLN B 1 314 ? 23.828 -6.727 -21.859 1 98.62 314 GLN B N 1
ATOM 9622 C CA . GLN B 1 314 ? 23.562 -6.438 -20.453 1 98.62 314 GLN B CA 1
ATOM 9623 C C . GLN B 1 314 ? 23.281 -7.719 -19.672 1 98.62 314 GLN B C 1
ATOM 9625 O O . GLN B 1 314 ? 23.781 -7.898 -18.562 1 98.62 314 GLN B O 1
ATOM 9630 N N . TRP B 1 315 ? 22.5 -8.586 -20.25 1 98.62 315 TRP B N 1
ATOM 9631 C CA . TRP B 1 315 ? 22.125 -9.859 -19.641 1 98.62 315 TRP B CA 1
ATOM 9632 C C . TRP B 1 315 ? 23.359 -10.719 -19.375 1 98.62 315 TRP B C 1
ATOM 9634 O O . TRP B 1 315 ? 23.578 -11.164 -18.25 1 98.62 315 TRP B O 1
ATOM 9644 N N . PHE B 1 316 ? 24.281 -10.93 -20.359 1 98.81 316 PHE B N 1
ATOM 9645 C CA . PHE B 1 316 ? 25.469 -11.766 -20.219 1 98.81 316 PHE B CA 1
ATOM 9646 C C . PHE B 1 316 ? 26.453 -11.156 -19.234 1 98.81 316 PHE B C 1
ATOM 9648 O O . PHE B 1 316 ? 26.984 -11.859 -18.375 1 98.81 316 PHE B O 1
ATOM 9655 N N . ASN B 1 317 ? 26.594 -9.867 -19.375 1 98.56 317 ASN B N 1
ATOM 9656 C CA . ASN B 1 317 ? 27.594 -9.211 -18.547 1 98.56 317 ASN B CA 1
ATOM 9657 C C . ASN B 1 317 ? 27.156 -9.141 -17.094 1 98.56 317 ASN B C 1
ATOM 9659 O O . ASN B 1 317 ? 27.984 -9.047 -16.188 1 98.56 317 ASN B O 1
ATOM 9663 N N . ALA B 1 318 ? 25.844 -9.117 -16.859 1 98.19 318 ALA B N 1
ATOM 9664 C CA . ALA B 1 318 ? 25.344 -9.156 -15.492 1 98.19 318 ALA B CA 1
ATOM 9665 C C . ALA B 1 318 ? 25.547 -10.539 -14.867 1 98.19 318 ALA B C 1
ATOM 9667 O O . ALA B 1 318 ? 25.656 -10.664 -13.648 1 98.19 318 ALA B O 1
ATOM 9668 N N . GLY B 1 319 ? 25.547 -11.594 -15.672 1 98.5 319 GLY B N 1
ATOM 9669 C CA . GLY B 1 319 ? 25.719 -12.953 -15.18 1 98.5 319 GLY B CA 1
ATOM 9670 C C . GLY B 1 319 ? 24.609 -13.891 -15.641 1 98.5 319 GLY B C 1
ATOM 9671 O O . GLY B 1 319 ? 24.625 -15.078 -15.305 1 98.5 319 GLY B O 1
ATOM 9672 N N . GLY B 1 320 ? 23.688 -13.406 -16.469 1 98.62 320 GLY B N 1
ATOM 9673 C CA . GLY B 1 320 ? 22.594 -14.219 -16.938 1 98.62 320 GLY B CA 1
ATOM 9674 C C . GLY B 1 320 ? 23.031 -15.297 -17.922 1 98.62 320 GLY B C 1
ATOM 9675 O O . GLY B 1 320 ? 23.922 -15.07 -18.75 1 98.62 320 GLY B O 1
ATOM 9676 N N . ASN B 1 321 ? 22.422 -16.516 -17.828 1 98.62 321 ASN B N 1
ATOM 9677 C CA . ASN B 1 321 ? 22.797 -17.656 -18.656 1 98.62 321 ASN B CA 1
ATOM 9678 C C . ASN B 1 321 ? 21.719 -17.984 -19.688 1 98.62 321 ASN B C 1
ATOM 9680 O O . ASN B 1 321 ? 21.828 -17.562 -20.844 1 98.62 321 ASN B O 1
ATOM 9684 N N . LEU B 1 322 ? 20.656 -18.484 -19.25 1 98.62 322 LEU B N 1
ATOM 9685 C CA . LEU B 1 322 ? 19.641 -19.062 -20.125 1 98.62 322 LEU B CA 1
ATOM 9686 C C . LEU B 1 322 ? 18.531 -18.047 -20.422 1 98.62 322 LEU B C 1
ATOM 9688 O O . LEU B 1 322 ? 17.953 -17.469 -19.484 1 98.62 322 LEU B O 1
ATOM 9692 N N . GLN B 1 323 ? 18.281 -17.75 -21.703 1 98.12 323 GLN B N 1
ATOM 9693 C CA . GLN B 1 323 ? 17.094 -16.953 -22.047 1 98.12 323 GLN B CA 1
ATOM 9694 C C . GLN B 1 323 ? 15.836 -17.812 -22.016 1 98.12 323 GLN B C 1
ATOM 9696 O O . GLN B 1 323 ? 15.914 -19.047 -22.094 1 98.12 323 GLN B O 1
ATOM 9701 N N . PHE B 1 324 ? 14.695 -17.281 -21.781 1 97.81 324 PHE B N 1
ATOM 9702 C CA . PHE B 1 324 ? 13.406 -17.953 -21.781 1 97.81 324 PHE B CA 1
ATOM 9703 C C . PHE B 1 324 ? 12.469 -17.344 -22.812 1 97.81 324 PHE B C 1
ATOM 9705 O O . PHE B 1 324 ? 11.602 -16.547 -22.469 1 97.81 324 PHE B O 1
ATOM 9712 N N . TYR B 1 325 ? 12.672 -17.688 -24.078 1 96.81 325 TYR B N 1
ATOM 9713 C CA . TYR B 1 325 ? 11.867 -17.266 -25.234 1 96.81 325 TYR B CA 1
ATOM 9714 C C . TYR B 1 325 ? 11.953 -15.766 -25.438 1 96.81 325 TYR B C 1
ATOM 9716 O O . TYR B 1 325 ? 10.977 -15.125 -25.844 1 96.81 325 TYR B O 1
ATOM 9724 N N . ASP B 1 326 ? 12.984 -15.18 -25.109 1 97.38 326 ASP B N 1
ATOM 9725 C CA . ASP B 1 326 ? 13.172 -13.742 -25.281 1 97.38 326 ASP B CA 1
ATOM 9726 C C . ASP B 1 326 ? 13.422 -13.383 -26.734 1 97.38 326 ASP B C 1
ATOM 9728 O O . ASP B 1 326 ? 12.914 -12.375 -27.234 1 97.38 326 ASP B O 1
ATOM 9732 N N . TYR B 1 327 ? 14.273 -14.125 -27.375 1 97.12 327 TYR B N 1
ATOM 9733 C CA . TYR B 1 327 ? 14.633 -13.906 -28.766 1 97.12 327 TYR B CA 1
ATOM 9734 C C . TYR B 1 327 ? 14.656 -15.219 -29.547 1 97.12 327 TYR B C 1
ATOM 9736 O O . TYR B 1 327 ? 14.992 -16.266 -28.984 1 97.12 327 TYR B O 1
ATOM 9744 N N . ASP B 1 328 ? 14.336 -15.188 -30.828 1 94.88 328 ASP B N 1
ATOM 9745 C CA . ASP B 1 328 ? 14.492 -16.375 -31.672 1 94.88 328 ASP B CA 1
ATOM 9746 C C . ASP B 1 328 ? 15.969 -16.719 -31.875 1 94.88 328 ASP B C 1
ATOM 9748 O O . ASP B 1 328 ? 16.844 -15.875 -31.656 1 94.88 328 ASP B O 1
ATOM 9752 N N . LEU B 1 329 ? 16.234 -17.984 -32.219 1 96.06 329 LEU B N 1
ATOM 9753 C CA . LEU B 1 329 ? 17.594 -18.5 -32.25 1 96.06 329 LEU B CA 1
ATOM 9754 C C . LEU B 1 329 ? 18.453 -17.672 -33.188 1 96.06 329 LEU B C 1
ATOM 9756 O O . LEU B 1 329 ? 19.578 -17.281 -32.844 1 96.06 329 LEU B O 1
ATOM 9760 N N . PRO B 1 330 ? 18.016 -17.266 -34.438 1 96.25 330 PRO B N 1
ATOM 9761 C CA . PRO B 1 330 ? 18.875 -16.484 -35.312 1 96.25 330 PRO B CA 1
ATOM 9762 C C . PRO B 1 330 ? 19.266 -15.133 -34.719 1 96.25 330 PRO B C 1
ATOM 9764 O O . PRO B 1 330 ? 20.438 -14.758 -34.75 1 96.25 330 PRO B O 1
ATOM 9767 N N . THR B 1 331 ? 18.266 -14.461 -34.156 1 97.38 331 THR B N 1
ATOM 9768 C CA . THR B 1 331 ? 18.547 -13.164 -33.531 1 97.38 331 THR B CA 1
ATOM 9769 C C . THR B 1 331 ? 19.516 -13.328 -32.375 1 97.38 331 THR B C 1
ATOM 9771 O O . THR B 1 331 ? 20.484 -12.586 -32.25 1 97.38 331 THR B O 1
ATOM 9774 N N . TYR B 1 332 ? 19.234 -14.258 -31.531 1 98.06 332 TYR B N 1
ATOM 9775 C CA . TYR B 1 332 ? 20.031 -14.492 -30.344 1 98.06 332 TYR B CA 1
ATOM 9776 C C . TYR B 1 332 ? 21.469 -14.875 -30.703 1 98.06 332 TYR B C 1
ATOM 9778 O O . TYR B 1 332 ? 22.422 -14.352 -30.109 1 98.06 332 TYR B O 1
ATOM 9786 N N . LEU B 1 333 ? 21.656 -15.812 -31.656 1 98.06 333 LEU B N 1
ATOM 9787 C CA . LEU B 1 333 ? 22.953 -16.297 -32.094 1 98.06 333 LEU B CA 1
ATOM 9788 C C . LEU B 1 333 ? 23.734 -15.195 -32.781 1 98.06 333 LEU B C 1
ATOM 9790 O O . LEU B 1 333 ? 24.906 -14.945 -32.438 1 98.06 333 LEU B O 1
ATOM 9794 N N . ASN B 1 334 ? 23.125 -14.469 -33.75 1 98.06 334 ASN B N 1
ATOM 9795 C CA . ASN B 1 334 ? 23.828 -13.453 -34.531 1 98.06 334 ASN B CA 1
ATOM 9796 C C . ASN B 1 334 ? 24.25 -12.273 -33.656 1 98.06 334 ASN B C 1
ATOM 9798 O O . ASN B 1 334 ? 25.375 -11.773 -33.781 1 98.06 334 ASN B O 1
ATOM 9802 N N . CYS B 1 335 ? 23.328 -11.859 -32.781 1 98.44 335 CYS B N 1
ATOM 9803 C CA . CYS B 1 335 ? 23.688 -10.797 -31.859 1 98.44 335 CYS B CA 1
ATOM 9804 C C . CYS B 1 335 ? 24.844 -11.219 -30.984 1 98.44 335 CYS B C 1
ATOM 9806 O O . CYS B 1 335 ? 25.781 -10.438 -30.75 1 98.44 335 CYS B O 1
ATOM 9808 N N . THR B 1 336 ? 24.828 -12.438 -30.469 1 98.62 336 THR B N 1
ATOM 9809 C CA . THR B 1 336 ? 25.891 -12.93 -29.578 1 98.62 336 THR B CA 1
ATOM 9810 C C . THR B 1 336 ? 27.219 -13.008 -30.312 1 98.62 336 THR B C 1
ATOM 9812 O O . THR B 1 336 ? 28.25 -12.594 -29.781 1 98.62 336 THR B O 1
ATOM 9815 N N . ILE B 1 337 ? 27.219 -13.539 -31.578 1 98.06 337 ILE B N 1
ATOM 9816 C CA . ILE B 1 337 ? 28.438 -13.625 -32.375 1 98.06 337 ILE B CA 1
ATOM 9817 C C . ILE B 1 337 ? 29.031 -12.234 -32.562 1 98.06 337 ILE B C 1
ATOM 9819 O O . ILE B 1 337 ? 30.234 -12.039 -32.375 1 98.06 337 ILE B O 1
ATOM 9823 N N . ASP B 1 338 ? 28.156 -11.273 -32.875 1 98.44 338 ASP B N 1
ATOM 9824 C CA . ASP B 1 338 ? 28.609 -9.906 -33.125 1 98.44 338 ASP B CA 1
ATOM 9825 C C . ASP B 1 338 ? 29.172 -9.297 -31.828 1 98.44 338 ASP B C 1
ATOM 9827 O O . ASP B 1 338 ? 30.172 -8.586 -31.859 1 98.44 338 ASP B O 1
ATOM 9831 N N . LEU B 1 339 ? 28.516 -9.516 -30.734 1 98.75 339 LEU B N 1
ATOM 9832 C CA . LEU B 1 339 ? 28.922 -8.969 -29.438 1 98.75 339 LEU B CA 1
ATOM 9833 C C . LEU B 1 339 ? 30.281 -9.531 -29.016 1 98.75 339 LEU B C 1
ATOM 9835 O O . LEU B 1 339 ? 31.094 -8.828 -28.406 1 98.75 339 LEU B O 1
ATOM 9839 N N . ILE B 1 340 ? 30.516 -10.836 -29.281 1 98.38 340 ILE B N 1
ATOM 9840 C CA . ILE B 1 340 ? 31.812 -11.445 -29 1 98.38 340 ILE B CA 1
ATOM 9841 C C . ILE B 1 340 ? 32.875 -10.883 -29.938 1 98.38 340 ILE B C 1
ATOM 9843 O O . ILE B 1 340 ? 33.969 -10.531 -29.5 1 98.38 340 ILE B O 1
ATOM 9847 N N . ALA B 1 341 ? 32.562 -10.789 -31.188 1 98.06 341 ALA B N 1
ATOM 9848 C CA . ALA B 1 341 ? 33.5 -10.312 -32.219 1 98.06 341 ALA B CA 1
ATOM 9849 C C . ALA B 1 341 ? 33.938 -8.891 -31.906 1 98.06 341 ALA B C 1
ATOM 9851 O O . ALA B 1 341 ? 35.125 -8.547 -32.156 1 98.06 341 ALA B O 1
ATOM 9852 N N . ASN B 1 342 ? 33.062 -8.062 -31.469 1 98 342 ASN B N 1
ATOM 9853 C CA . ASN B 1 342 ? 33.406 -6.668 -31.234 1 98 342 ASN B CA 1
ATOM 9854 C C . ASN B 1 342 ? 33.906 -6.449 -29.812 1 98 342 ASN B C 1
ATOM 9856 O O . ASN B 1 342 ? 34.188 -5.32 -29.422 1 98 342 ASN B O 1
ATOM 9860 N N . GLY B 1 343 ? 33.875 -7.469 -28.953 1 97.94 343 GLY B N 1
ATOM 9861 C CA . GLY B 1 343 ? 34.5 -7.426 -27.641 1 97.94 343 GLY B CA 1
ATOM 9862 C C . GLY B 1 343 ? 33.594 -6.938 -26.547 1 97.94 343 GLY B C 1
ATOM 9863 O O . GLY B 1 343 ? 33.969 -6.836 -25.391 1 97.94 343 GLY B O 1
ATOM 9864 N N . THR B 1 344 ? 32.344 -6.551 -26.859 1 98.31 344 THR B N 1
ATOM 9865 C CA . THR B 1 344 ? 31.375 -6.098 -25.875 1 98.31 344 THR B CA 1
ATOM 9866 C C . THR B 1 344 ? 31.094 -7.199 -24.859 1 98.31 344 THR B C 1
ATOM 9868 O O . THR B 1 344 ? 30.859 -6.914 -23.672 1 98.31 344 THR B O 1
ATOM 9871 N N . VAL B 1 345 ? 31.047 -8.438 -25.266 1 98.69 345 VAL B N 1
ATOM 9872 C CA . VAL B 1 345 ? 30.984 -9.617 -24.406 1 98.69 345 VAL B CA 1
ATOM 9873 C C . VAL B 1 345 ? 32.25 -10.469 -24.594 1 98.69 345 VAL B C 1
ATOM 9875 O O . VAL B 1 345 ? 32.594 -10.82 -25.719 1 98.69 345 VAL B O 1
ATOM 9878 N N . ALA B 1 346 ? 32.906 -10.766 -23.516 1 98.62 346 ALA B N 1
ATOM 9879 C CA . ALA B 1 346 ? 34.062 -11.633 -23.609 1 98.62 346 ALA B CA 1
ATOM 9880 C C . ALA B 1 346 ? 33.656 -13.062 -23.938 1 98.62 346 ALA B C 1
ATOM 9882 O O . ALA B 1 346 ? 32.656 -13.57 -23.422 1 98.62 346 ALA B O 1
ATOM 9883 N N . GLU B 1 347 ? 34.438 -13.695 -24.812 1 98.19 347 GLU B N 1
ATOM 9884 C CA . GLU B 1 347 ? 34.156 -15.102 -25.109 1 98.19 347 GLU B CA 1
ATOM 9885 C C . GLU B 1 347 ? 34.219 -15.945 -23.844 1 98.19 347 GLU B C 1
ATOM 9887 O O . GLU B 1 347 ? 33.469 -16.922 -23.703 1 98.19 347 GLU B O 1
ATOM 9892 N N . SER B 1 348 ? 35.125 -15.578 -22.953 1 98.19 348 SER B N 1
ATOM 9893 C CA . SER B 1 348 ? 35.281 -16.297 -21.703 1 98.19 348 SER B CA 1
ATOM 9894 C C . SER B 1 348 ? 33.969 -16.234 -20.891 1 98.19 348 SER B C 1
ATOM 9896 O O . SER B 1 348 ? 33.656 -17.172 -20.172 1 98.19 348 SER B O 1
ATOM 9898 N N . THR B 1 349 ? 33.25 -15.078 -20.984 1 98.19 349 THR B N 1
ATOM 9899 C CA . THR B 1 349 ? 31.953 -14.938 -20.312 1 98.19 349 THR B CA 1
ATOM 9900 C C . THR B 1 349 ? 30.953 -15.953 -20.859 1 98.19 349 THR B C 1
ATOM 9902 O O . THR B 1 349 ? 30.281 -16.641 -20.094 1 98.19 349 THR B O 1
ATOM 9905 N N . LEU B 1 350 ? 30.891 -16.047 -22.094 1 98.19 350 LEU B N 1
ATOM 9906 C CA . LEU B 1 350 ? 29.969 -16.984 -22.734 1 98.19 350 LEU B CA 1
ATOM 9907 C C . LEU B 1 350 ? 30.328 -18.422 -22.359 1 98.19 350 LEU B C 1
ATOM 9909 O O . LEU B 1 350 ? 29.438 -19.234 -22.078 1 98.19 350 LEU B O 1
ATOM 9913 N N . ARG B 1 351 ? 31.625 -18.828 -22.391 1 98.25 351 ARG B N 1
ATOM 9914 C CA . ARG B 1 351 ? 32.094 -20.172 -22.047 1 98.25 351 ARG B CA 1
ATOM 9915 C C . ARG B 1 351 ? 31.75 -20.516 -20.594 1 98.25 351 ARG B C 1
ATOM 9917 O O . ARG B 1 351 ? 31.312 -21.625 -20.297 1 98.25 351 ARG B O 1
ATOM 9924 N N . SER B 1 352 ? 31.984 -19.531 -19.781 1 98 352 SER B N 1
ATOM 9925 C CA . SER B 1 352 ? 31.656 -19.734 -18.375 1 98 352 SER B CA 1
ATOM 9926 C C . SER B 1 352 ? 30.172 -19.984 -18.188 1 98 352 SER B C 1
ATOM 9928 O O . SER B 1 352 ? 29.766 -20.812 -17.359 1 98 352 SER B O 1
ATOM 9930 N N . HIS B 1 353 ? 29.312 -19.234 -18.875 1 98.38 353 HIS B N 1
ATOM 9931 C CA . HIS B 1 353 ? 27.875 -19.391 -18.781 1 98.38 353 HIS B CA 1
ATOM 9932 C C . HIS B 1 353 ? 27.438 -20.766 -19.266 1 98.38 353 HIS B C 1
ATOM 9934 O O . HIS B 1 353 ? 26.641 -21.438 -18.594 1 98.38 353 HIS B O 1
ATOM 9940 N N . ALA B 1 354 ? 27.938 -21.203 -20.375 1 98.38 354 ALA B N 1
ATOM 9941 C CA . ALA B 1 354 ? 27.609 -22.531 -20.891 1 98.38 354 ALA B CA 1
ATOM 9942 C C . ALA B 1 354 ? 28.078 -23.625 -19.938 1 98.38 354 ALA B C 1
ATOM 9944 O O . ALA B 1 354 ? 27.406 -24.641 -19.766 1 98.38 354 ALA B O 1
ATOM 9945 N N . ARG B 1 355 ? 29.266 -23.469 -19.391 1 98.19 355 ARG B N 1
ATOM 9946 C CA . ARG B 1 355 ? 29.828 -24.438 -18.469 1 98.19 355 ARG B CA 1
ATOM 9947 C C . ARG B 1 355 ? 28.891 -24.719 -17.312 1 98.19 355 ARG B C 1
ATOM 9949 O O . ARG B 1 355 ? 28.812 -25.859 -16.812 1 98.19 355 ARG B O 1
ATOM 9956 N N . ARG B 1 356 ? 28.188 -23.734 -16.797 1 97.88 356 ARG B N 1
ATOM 9957 C CA . ARG B 1 356 ? 27.25 -23.906 -15.695 1 97.88 356 ARG B CA 1
ATOM 9958 C C . ARG B 1 356 ? 26.109 -24.844 -16.094 1 97.88 356 ARG B C 1
ATOM 9960 O O . ARG B 1 356 ? 25.75 -25.75 -15.32 1 97.88 356 ARG B O 1
ATOM 9967 N N . ILE B 1 357 ? 25.562 -24.672 -17.25 1 98.38 357 ILE B N 1
ATOM 9968 C CA . ILE B 1 357 ? 24.469 -25.516 -17.734 1 98.38 357 ILE B CA 1
ATOM 9969 C C . ILE B 1 357 ? 24.984 -26.938 -17.969 1 98.38 357 ILE B C 1
ATOM 9971 O O . ILE B 1 357 ? 24.328 -27.906 -17.594 1 98.38 357 ILE B O 1
ATOM 9975 N N . LEU B 1 358 ? 26.172 -27.062 -18.578 1 98.38 358 LEU B N 1
ATOM 9976 C CA . LEU B 1 358 ? 26.781 -28.375 -18.797 1 98.38 358 LEU B CA 1
ATOM 9977 C C . LEU B 1 358 ? 27.078 -29.078 -17.484 1 98.38 358 LEU B C 1
ATOM 9979 O O . LEU B 1 358 ? 26.969 -30.297 -17.391 1 98.38 358 LEU B O 1
ATOM 9983 N N . GLY B 1 359 ? 27.438 -28.266 -16.5 1 98.06 359 GLY B N 1
ATOM 9984 C CA . GLY B 1 359 ? 27.656 -28.828 -15.172 1 98.06 359 GLY B CA 1
ATOM 9985 C C . GLY B 1 359 ? 26.422 -29.469 -14.594 1 98.06 359 GLY B C 1
ATOM 9986 O O . GLY B 1 359 ? 26.484 -30.547 -13.984 1 98.06 359 GLY B O 1
ATOM 9987 N N . VAL B 1 360 ? 25.312 -28.875 -14.742 1 98.25 360 VAL B N 1
ATOM 9988 C CA . VAL B 1 360 ? 24.047 -29.422 -14.258 1 98.25 360 VAL B CA 1
ATOM 9989 C C . VAL B 1 360 ? 23.703 -30.703 -15.031 1 98.25 360 VAL B C 1
ATOM 9991 O O . VAL B 1 360 ? 23.25 -31.688 -14.445 1 98.25 360 VAL B O 1
ATOM 9994 N N . LYS B 1 361 ? 23.953 -30.719 -16.359 1 98.12 361 LYS B N 1
ATOM 9995 C CA . LYS B 1 361 ? 23.75 -31.922 -17.172 1 98.12 361 LYS B CA 1
ATOM 9996 C C . LYS B 1 361 ? 24.609 -33.094 -16.656 1 98.12 361 LYS B C 1
ATOM 9998 O O . LYS B 1 361 ? 24.156 -34.219 -16.625 1 98.12 361 LYS B O 1
ATOM 10003 N N . TYR B 1 362 ? 25.812 -32.75 -16.359 1 97.56 362 TYR B N 1
ATOM 10004 C CA . TYR B 1 362 ? 26.734 -33.75 -15.844 1 97.56 362 TYR B CA 1
ATOM 10005 C C . TYR B 1 362 ? 26.219 -34.344 -14.539 1 97.56 362 TYR B C 1
ATOM 10007 O O . TYR B 1 362 ? 26.188 -35.562 -14.375 1 97.56 362 TYR B O 1
ATOM 10015 N N . ASP B 1 363 ? 25.781 -33.5 -13.609 1 96.75 363 ASP B N 1
ATOM 10016 C CA . ASP B 1 363 ? 25.281 -33.906 -12.305 1 96.75 363 ASP B CA 1
ATOM 10017 C C . ASP B 1 363 ? 24.016 -34.781 -12.453 1 96.75 363 ASP B C 1
ATOM 10019 O O . ASP B 1 363 ? 23.781 -35.688 -11.672 1 96.75 363 ASP B O 1
ATOM 10023 N N . LEU B 1 364 ? 23.266 -34.5 -13.453 1 97.19 364 LEU B N 1
ATOM 10024 C CA . LEU B 1 364 ? 22.047 -35.25 -13.727 1 97.19 364 LEU B CA 1
ATOM 10025 C C . LEU B 1 364 ? 22.344 -36.594 -14.328 1 97.19 364 LEU B C 1
ATOM 10027 O O . LEU B 1 364 ? 21.438 -37.438 -14.477 1 97.19 364 LEU B O 1
ATOM 10031 N N . GLY B 1 365 ? 23.547 -36.844 -14.734 1 96.25 365 GLY B N 1
ATOM 10032 C CA . GLY B 1 365 ? 23.938 -38.125 -15.32 1 96.25 365 GLY B CA 1
ATOM 10033 C C . GLY B 1 365 ? 23.594 -38.219 -16.797 1 96.25 365 GLY B C 1
ATOM 10034 O O . GLY B 1 365 ? 23.625 -39.312 -17.359 1 96.25 365 GLY B O 1
ATOM 10035 N N . LEU B 1 366 ? 23.328 -37.125 -17.453 1 97.12 366 LEU B N 1
ATOM 10036 C CA . LEU B 1 366 ? 22.844 -37.156 -18.828 1 97.12 366 LEU B CA 1
ATOM 10037 C C . LEU B 1 366 ? 23.938 -37.594 -19.797 1 97.12 366 LEU B C 1
ATOM 10039 O O . LEU B 1 366 ? 23.641 -38.125 -20.859 1 97.12 366 LEU B O 1
ATOM 10043 N N . PHE B 1 367 ? 25.219 -37.375 -19.469 1 96.44 367 PHE B N 1
ATOM 10044 C CA . PHE B 1 367 ? 26.297 -37.781 -20.344 1 96.44 367 PHE B CA 1
ATOM 10045 C C . PHE B 1 367 ? 26.516 -39.281 -20.266 1 96.44 367 PHE B C 1
ATOM 10047 O O . PHE B 1 367 ? 27.141 -39.875 -21.141 1 96.44 367 PHE B O 1
ATOM 10054 N N . ASN B 1 368 ? 26.062 -39.875 -19.219 1 95 368 ASN B N 1
ATOM 10055 C CA . ASN B 1 368 ? 26.156 -41.312 -19.047 1 95 368 ASN B CA 1
ATOM 10056 C C . ASN B 1 368 ? 24.969 -42.031 -19.672 1 95 368 ASN B C 1
ATOM 10058 O O . ASN B 1 368 ? 25.141 -42.969 -20.453 1 95 368 ASN B O 1
ATOM 10062 N N . ASP B 1 369 ? 23.797 -41.656 -19.328 1 95 369 ASP B N 1
ATOM 10063 C CA . ASP B 1 369 ? 22.562 -42.188 -19.859 1 95 369 ASP B CA 1
ATOM 10064 C C . ASP B 1 369 ? 21.484 -41.125 -19.953 1 95 369 ASP B C 1
ATOM 10066 O O . ASP B 1 369 ? 20.797 -40.844 -18.984 1 95 369 ASP B O 1
ATOM 10070 N N . PRO B 1 370 ? 21.281 -40.594 -21.094 1 95.88 370 PRO B N 1
ATOM 10071 C CA . PRO B 1 370 ? 20.375 -39.469 -21.234 1 95.88 370 PRO B CA 1
ATOM 10072 C C . PRO B 1 370 ? 18.938 -39.875 -21.5 1 95.88 370 PRO B C 1
ATOM 10074 O O . PRO B 1 370 ? 18.078 -39.062 -21.797 1 95.88 370 PRO B O 1
ATOM 10077 N N . TYR B 1 371 ? 18.562 -41.188 -21.438 1 96.25 371 TYR B N 1
ATOM 10078 C CA . TYR B 1 371 ? 17.266 -41.688 -21.875 1 96.25 371 TYR B CA 1
ATOM 10079 C C . TYR B 1 371 ? 16.359 -41.969 -20.688 1 96.25 371 TYR B C 1
ATOM 10081 O O . TYR B 1 371 ? 16.844 -42.156 -19.578 1 96.25 371 TYR B O 1
ATOM 10089 N N . ILE B 1 372 ? 15.047 -41.875 -20.922 1 95.38 372 ILE B N 1
ATOM 10090 C CA . ILE B 1 372 ? 14.086 -42.406 -19.953 1 95.38 372 ILE B CA 1
ATOM 10091 C C . ILE B 1 372 ? 14.18 -43.938 -19.922 1 95.38 372 ILE B C 1
ATOM 10093 O O . ILE B 1 372 ? 14.094 -44.594 -20.953 1 95.38 372 ILE B O 1
ATOM 10097 N N . PRO B 1 373 ? 14.336 -44.469 -18.719 1 91.44 373 PRO B N 1
ATOM 10098 C CA . PRO B 1 373 ? 14.477 -45.938 -18.641 1 91.44 373 PRO B CA 1
ATOM 10099 C C . PRO B 1 373 ? 13.242 -46.656 -19.141 1 91.44 373 PRO B C 1
ATOM 10101 O O . PRO B 1 373 ? 12.125 -46.156 -19.047 1 91.44 373 PRO B O 1
ATOM 10104 N N . ASN B 1 374 ? 13.523 -47.875 -19.562 1 87.81 374 ASN B N 1
ATOM 10105 C CA . ASN B 1 374 ? 12.422 -48.719 -19.984 1 87.81 374 ASN B CA 1
ATOM 10106 C C . ASN B 1 374 ? 11.508 -49.094 -18.812 1 87.81 374 ASN B C 1
ATOM 10108 O O . ASN B 1 374 ? 11.969 -49.25 -17.688 1 87.81 374 ASN B O 1
ATOM 10112 N N . GLY B 1 375 ? 10.289 -49.156 -18.984 1 86 375 GLY B N 1
ATOM 10113 C CA . GLY B 1 375 ? 9.359 -49.656 -17.984 1 86 375 GLY B CA 1
ATOM 10114 C C . GLY B 1 375 ? 8.758 -48.531 -17.141 1 86 375 GLY B C 1
ATOM 10115 O O . GLY B 1 375 ? 7.832 -48.781 -16.359 1 86 375 GLY B O 1
ATOM 10116 N N . VAL B 1 376 ? 9.25 -47.406 -17.25 1 87.69 376 VAL B N 1
ATOM 10117 C CA . VAL B 1 376 ? 8.68 -46.281 -16.484 1 87.69 376 VAL B CA 1
ATOM 10118 C C . VAL B 1 376 ? 7.305 -45.938 -17.047 1 87.69 376 VAL B C 1
ATOM 10120 O O . VAL B 1 376 ? 7.16 -45.688 -18.25 1 87.69 376 VAL B O 1
ATOM 10123 N N . ASP B 1 377 ? 6.223 -46.062 -16.219 1 89.12 377 ASP B N 1
ATOM 10124 C CA . ASP B 1 377 ? 4.855 -45.656 -16.547 1 89.12 377 ASP B CA 1
ATOM 10125 C C . ASP B 1 377 ? 4.34 -44.594 -15.594 1 89.12 377 ASP B C 1
ATOM 10127 O O . ASP B 1 377 ? 4.016 -44.906 -14.438 1 89.12 377 ASP B O 1
ATOM 10131 N N . TYR B 1 378 ? 4.203 -43.344 -16.109 1 88.5 378 TYR B N 1
ATOM 10132 C CA . TYR B 1 378 ? 3.814 -42.25 -15.219 1 88.5 378 TYR B CA 1
ATOM 10133 C C . TYR B 1 378 ? 2.41 -42.5 -14.672 1 88.5 378 TYR B C 1
ATOM 10135 O O . TYR B 1 378 ? 2.068 -42 -13.594 1 88.5 378 TYR B O 1
ATOM 10143 N N . LYS B 1 379 ? 1.515 -43.188 -15.344 1 90.31 379 LYS B N 1
ATOM 10144 C CA . LYS B 1 379 ? 0.154 -43.438 -14.875 1 90.31 379 LYS B CA 1
ATOM 10145 C C . LYS B 1 379 ? 0.156 -44.25 -13.594 1 90.31 379 LYS B C 1
ATOM 10147 O O . LYS B 1 379 ? -0.654 -44.031 -12.695 1 90.31 379 LYS B O 1
ATOM 10152 N N . ASN B 1 380 ? 1.021 -45.219 -13.57 1 92.44 380 ASN B N 1
ATOM 10153 C CA . ASN B 1 380 ? 1.146 -46 -12.344 1 92.44 380 ASN B CA 1
ATOM 10154 C C . ASN B 1 380 ? 1.616 -45.156 -11.172 1 92.44 380 ASN B C 1
ATOM 10156 O O . ASN B 1 380 ? 1.124 -45.312 -10.055 1 92.44 380 ASN B O 1
ATOM 10160 N N . LEU B 1 381 ? 2.531 -44.312 -11.453 1 92.62 381 LEU B N 1
ATOM 10161 C CA . LEU B 1 381 ? 3.027 -43.406 -10.414 1 92.62 381 LEU B CA 1
ATOM 10162 C C . LEU B 1 381 ? 1.913 -42.5 -9.906 1 92.62 381 LEU B C 1
ATOM 10164 O O . LEU B 1 381 ? 1.773 -42.312 -8.695 1 92.62 381 LEU B O 1
ATOM 10168 N N . THR B 1 382 ? 1.199 -42 -10.812 1 93.81 382 THR B N 1
ATOM 10169 C CA . THR B 1 382 ? 0.116 -41.094 -10.453 1 93.81 382 THR B CA 1
ATOM 10170 C C . THR B 1 382 ? -0.919 -41.781 -9.586 1 93.81 382 THR B C 1
ATOM 10172 O O . THR B 1 382 ? -1.432 -41.219 -8.625 1 93.81 382 THR B O 1
ATOM 10175 N N . ALA B 1 383 ? -1.273 -42.969 -9.93 1 94.81 383 ALA B N 1
ATOM 10176 C CA . ALA B 1 383 ? -2.205 -43.75 -9.133 1 94.81 383 ALA B CA 1
ATOM 10177 C C . ALA B 1 383 ? -1.666 -44 -7.723 1 94.81 383 ALA B C 1
ATOM 10179 O O . ALA B 1 383 ? -2.412 -43.906 -6.746 1 94.81 383 ALA B O 1
ATOM 10180 N N . GLU B 1 384 ? -0.438 -44.219 -7.641 1 96.38 384 GLU B N 1
ATOM 10181 C CA . GLU B 1 384 ? 0.209 -44.469 -6.355 1 96.38 384 GLU B CA 1
ATOM 10182 C C . GLU B 1 384 ? 0.219 -43.188 -5.492 1 96.38 384 GLU B C 1
ATOM 10184 O O . GLU B 1 384 ? 0.206 -43.281 -4.262 1 96.38 384 GLU B O 1
ATOM 10189 N N . HIS B 1 385 ? 0.242 -42.062 -6.098 1 97.62 385 HIS B N 1
ATOM 10190 C CA . HIS B 1 385 ? 0.381 -40.812 -5.375 1 97.62 385 HIS B CA 1
ATOM 10191 C C . HIS B 1 385 ? -0.98 -40.25 -4.977 1 97.62 385 HIS B C 1
ATOM 10193 O O . HIS B 1 385 ? -1.06 -39.25 -4.227 1 97.62 385 HIS B O 1
ATOM 10199 N N . THR B 1 386 ? -2.107 -40.781 -5.422 1 96.94 386 THR B N 1
ATOM 10200 C CA . THR B 1 386 ? -3.449 -40.25 -5.195 1 96.94 386 THR B CA 1
ATOM 10201 C C . THR B 1 386 ? -3.721 -40.094 -3.701 1 96.94 386 THR B C 1
ATOM 10203 O O . THR B 1 386 ? -4.242 -39.062 -3.27 1 96.94 386 THR B O 1
ATOM 10206 N N . PRO B 1 387 ? -3.332 -41.031 -2.809 1 97.94 387 PRO B N 1
ATOM 10207 C CA . PRO B 1 387 ? -3.582 -40.844 -1.378 1 97.94 387 PRO B CA 1
ATOM 10208 C C . PRO B 1 387 ? -2.85 -39.625 -0.808 1 97.94 387 PRO B C 1
ATOM 10210 O O . PRO B 1 387 ? -3.361 -38.969 0.095 1 97.94 387 PRO B O 1
ATOM 10213 N N . LEU B 1 388 ? -1.705 -39.375 -1.352 1 98.5 388 LEU B N 1
ATOM 10214 C CA . LEU B 1 388 ? -0.934 -38.219 -0.889 1 98.5 388 LEU B CA 1
ATOM 10215 C C . LEU B 1 388 ? -1.63 -36.906 -1.254 1 98.5 388 LEU B C 1
ATOM 10217 O O . LEU B 1 388 ? -1.563 -35.938 -0.502 1 98.5 388 LEU B O 1
ATOM 10221 N N . THR B 1 389 ? -2.311 -36.906 -2.438 1 98.44 389 THR B N 1
ATOM 10222 C CA . THR B 1 389 ? -3.049 -35.688 -2.824 1 98.44 389 THR B CA 1
ATOM 10223 C C . THR B 1 389 ? -4.16 -35.406 -1.823 1 98.44 389 THR B C 1
ATOM 10225 O O . THR B 1 389 ? -4.414 -34.219 -1.499 1 98.44 389 THR B O 1
ATOM 10228 N N . LEU B 1 390 ? -4.824 -36.406 -1.287 1 98.62 390 LEU B N 1
ATOM 10229 C CA . LEU B 1 390 ? -5.879 -36.219 -0.294 1 98.62 390 LEU B CA 1
ATOM 10230 C C . LEU B 1 390 ? -5.297 -35.781 1.048 1 98.62 390 LEU B C 1
ATOM 10232 O O . LEU B 1 390 ? -5.82 -34.875 1.692 1 98.62 390 LEU B O 1
ATOM 10236 N N . ASP B 1 391 ? -4.215 -36.438 1.447 1 98.44 391 ASP B N 1
ATOM 10237 C CA . ASP B 1 391 ? -3.578 -36.094 2.715 1 98.44 391 ASP B CA 1
ATOM 10238 C C . ASP B 1 391 ? -3.131 -34.656 2.725 1 98.44 391 ASP B C 1
ATOM 10240 O O . ASP B 1 391 ? -3.352 -33.938 3.705 1 98.44 391 ASP B O 1
ATOM 10244 N N . ALA B 1 392 ? -2.518 -34.25 1.646 1 98.75 392 ALA B N 1
ATOM 10245 C CA . ALA B 1 392 ? -2.039 -32.875 1.547 1 98.75 392 ALA B CA 1
ATOM 10246 C C . ALA B 1 392 ? -3.199 -31.875 1.609 1 98.75 392 ALA B C 1
ATOM 10248 O O . ALA B 1 392 ? -3.1 -30.828 2.262 1 98.75 392 ALA B O 1
ATOM 10249 N N . ALA B 1 393 ? -4.289 -32.156 0.927 1 98.75 393 ALA B N 1
ATOM 10250 C CA . ALA B 1 393 ? -5.457 -31.281 0.938 1 98.75 393 ALA B CA 1
ATOM 10251 C C . ALA B 1 393 ? -6.059 -31.188 2.338 1 98.75 393 ALA B C 1
ATOM 10253 O O . ALA B 1 393 ? -6.355 -30.094 2.816 1 98.75 393 ALA B O 1
ATOM 10254 N N . ARG B 1 394 ? -6.18 -32.344 3.012 1 98.69 394 ARG B N 1
ATOM 10255 C CA . ARG B 1 394 ? -6.727 -32.406 4.363 1 98.69 394 ARG B CA 1
ATOM 10256 C C . ARG B 1 394 ? -5.91 -31.562 5.324 1 98.69 394 ARG B C 1
ATOM 10258 O O . ARG B 1 394 ? -6.461 -30.734 6.062 1 98.69 394 ARG B O 1
ATOM 10265 N N . ARG B 1 395 ? -4.668 -31.688 5.25 1 98.69 395 ARG B N 1
ATOM 10266 C CA . ARG B 1 395 ? -3.756 -31.078 6.207 1 98.69 395 ARG B CA 1
ATOM 10267 C C . ARG B 1 395 ? -3.627 -29.578 5.957 1 98.69 395 ARG B C 1
ATOM 10269 O O . ARG B 1 395 ? -3.15 -28.828 6.82 1 98.69 395 ARG B O 1
ATOM 10276 N N . SER B 1 396 ? -4.09 -29.094 4.793 1 98.62 396 SER B N 1
ATOM 10277 C CA . SER B 1 396 ? -3.953 -27.688 4.387 1 98.62 396 SER B CA 1
ATOM 10278 C C . SER B 1 396 ? -5.164 -26.875 4.812 1 98.62 396 SER B C 1
ATOM 10280 O O . SER B 1 396 ? -5.121 -25.641 4.785 1 98.62 396 SER B O 1
ATOM 10282 N N . ILE B 1 397 ? -6.27 -27.453 5.219 1 98.88 397 ILE B N 1
ATOM 10283 C CA . ILE B 1 397 ? -7.52 -26.75 5.492 1 98.88 397 ILE B CA 1
ATOM 10284 C C . ILE B 1 397 ? -7.426 -26.031 6.84 1 98.88 397 ILE B C 1
ATOM 10286 O O . ILE B 1 397 ? -6.988 -26.625 7.832 1 98.88 397 ILE B O 1
ATOM 10290 N N . VAL B 1 398 ? -7.781 -24.766 6.895 1 98.94 398 VAL B N 1
ATOM 10291 C CA . VAL B 1 398 ? -7.773 -23.953 8.109 1 98.94 398 VAL B CA 1
ATOM 10292 C C . VAL B 1 398 ? -9.203 -23.75 8.602 1 98.94 398 VAL B C 1
ATOM 10294 O O . VAL B 1 398 ? -10.078 -23.328 7.844 1 98.94 398 VAL B O 1
ATOM 10297 N N . LEU B 1 399 ? -9.445 -24.125 9.828 1 98.88 399 LEU B N 1
ATOM 10298 C CA . LEU B 1 399 ? -10.688 -23.75 10.492 1 98.88 399 LEU B CA 1
ATOM 10299 C C . LEU B 1 399 ? -10.586 -22.344 11.078 1 98.88 399 LEU B C 1
ATOM 10301 O O . LEU B 1 399 ? -9.797 -22.094 11.992 1 98.88 399 LEU B O 1
ATOM 10305 N N . LEU B 1 400 ? -11.391 -21.422 10.57 1 98.75 400 LEU B N 1
ATOM 10306 C CA . LEU B 1 400 ? -11.312 -20.031 10.969 1 98.75 400 LEU B CA 1
ATOM 10307 C C . LEU B 1 400 ? -12.305 -19.719 12.086 1 98.75 400 LEU B C 1
ATOM 10309 O O . LEU B 1 400 ? -11.992 -18.969 13.008 1 98.75 400 LEU B O 1
ATOM 10313 N N . GLU B 1 401 ? -13.523 -20.188 11.891 1 98.62 401 GLU B N 1
ATOM 10314 C CA . GLU B 1 401 ? -14.602 -20.016 12.859 1 98.62 401 GLU B CA 1
ATOM 10315 C C . GLU B 1 401 ? -15.344 -21.328 13.102 1 98.62 401 GLU B C 1
ATOM 10317 O O . GLU B 1 401 ? -15.484 -22.141 12.195 1 98.62 401 GLU B O 1
ATOM 10322 N N . ASN B 1 402 ? -15.789 -21.5 14.289 1 98.62 402 ASN B N 1
ATOM 10323 C CA . ASN B 1 402 ? -16.656 -22.625 14.625 1 98.62 402 ASN B CA 1
ATOM 10324 C C . ASN B 1 402 ? -17.531 -22.328 15.836 1 98.62 402 ASN B C 1
ATOM 10326 O O . ASN B 1 402 ? -17.312 -22.891 16.906 1 98.62 402 ASN B O 1
ATOM 10330 N N . LYS B 1 403 ? -18.516 -21.562 15.633 1 98.06 403 LYS B N 1
ATOM 10331 C CA . LYS B 1 403 ? -19.391 -21.125 16.703 1 98.06 403 LYS B CA 1
ATOM 10332 C C . LYS B 1 403 ? -20.328 -22.25 17.141 1 98.06 403 LYS B C 1
ATOM 10334 O O . LYS B 1 403 ? -20.828 -23 16.297 1 98.06 403 LYS B O 1
ATOM 10339 N N . ASN B 1 404 ? -20.531 -22.469 18.391 1 96.19 404 ASN B N 1
ATOM 10340 C CA . ASN B 1 404 ? -21.406 -23.484 18.984 1 96.19 404 ASN B CA 1
ATOM 10341 C C . ASN B 1 404 ? -21.062 -24.891 18.469 1 96.19 404 ASN B C 1
ATOM 10343 O O . ASN B 1 404 ? -21.953 -25.719 18.297 1 96.19 404 ASN B O 1
ATOM 10347 N N . SER B 1 405 ? -19.797 -25.125 18.094 1 96 405 SER B N 1
ATOM 10348 C CA . SER B 1 405 ? -19.344 -26.422 17.609 1 96 405 SER B CA 1
ATOM 10349 C C . SER B 1 405 ? -20.234 -26.938 16.484 1 96 405 SER B C 1
ATOM 10351 O O . SER B 1 405 ? -20.656 -28.094 16.484 1 96 405 SER B O 1
ATOM 10353 N N . THR B 1 406 ? -20.531 -26.016 15.586 1 97.81 406 THR B N 1
ATOM 10354 C CA . THR B 1 406 ? -21.344 -26.375 14.43 1 97.81 406 THR B CA 1
ATOM 10355 C C . THR B 1 406 ? -20.672 -27.484 13.625 1 97.81 406 THR B C 1
ATOM 10357 O O . THR B 1 406 ? -21.344 -28.406 13.156 1 97.81 406 THR B O 1
ATOM 10360 N N . LEU B 1 407 ? -19.406 -27.375 13.328 1 98.31 407 LEU B N 1
ATOM 10361 C CA . LEU B 1 407 ? -18.641 -28.438 12.695 1 98.31 407 LEU B CA 1
ATOM 10362 C C . LEU B 1 407 ? -18.016 -29.344 13.75 1 98.31 407 LEU B C 1
ATOM 10364 O O . LEU B 1 407 ? -17.609 -28.875 14.82 1 98.31 407 LEU B O 1
ATOM 10368 N N . PRO B 1 408 ? -17.938 -30.578 13.461 1 98.19 408 PRO B N 1
ATOM 10369 C CA . PRO B 1 408 ? -18.391 -31.234 12.234 1 98.19 408 PRO B CA 1
ATOM 10370 C C . PRO B 1 408 ? -19.906 -31.391 12.172 1 98.19 408 PRO B C 1
ATOM 10372 O O . PRO B 1 408 ? -20.562 -31.422 13.219 1 98.19 408 PRO B O 1
ATOM 10375 N N . ILE B 1 409 ? -20.359 -31.469 11.023 1 98.5 409 ILE B N 1
ATOM 10376 C CA . ILE B 1 409 ? -21.781 -31.766 10.828 1 98.5 409 ILE B CA 1
ATOM 10377 C C . ILE B 1 409 ? -22.062 -33.219 11.18 1 98.5 409 ILE B C 1
ATOM 10379 O O . ILE B 1 409 ? -21.531 -34.125 10.547 1 98.5 409 ILE B O 1
ATOM 10383 N N . ARG B 1 410 ? -22.859 -33.438 12.18 1 96.56 410 ARG B N 1
ATOM 10384 C CA . ARG B 1 410 ? -23.344 -34.75 12.617 1 96.56 410 ARG B CA 1
ATOM 10385 C C . ARG B 1 410 ? -24.875 -34.812 12.547 1 96.56 410 ARG B C 1
ATOM 10387 O O . ARG B 1 410 ? -25.547 -34.562 13.547 1 96.56 410 ARG B O 1
ATOM 10394 N N . PRO B 1 411 ? -25.312 -35.25 11.344 1 97.25 411 PRO B N 1
ATOM 10395 C CA . PRO B 1 411 ? -26.75 -35.062 11.055 1 97.25 411 PRO B CA 1
ATOM 10396 C C . PRO B 1 411 ? -27.641 -35.688 12.117 1 97.25 411 PRO B C 1
ATOM 10398 O O . PRO B 1 411 ? -28.594 -35.062 12.578 1 97.25 411 PRO B O 1
ATOM 10401 N N . THR B 1 412 ? -27.391 -36.906 12.539 1 95.25 412 THR B N 1
ATOM 10402 C CA . THR B 1 412 ? -28.219 -37.594 13.516 1 95.25 412 THR B CA 1
ATOM 10403 C C . THR B 1 412 ? -28.188 -36.875 14.859 1 95.25 412 THR B C 1
ATOM 10405 O O . THR B 1 412 ? -29.234 -36.625 15.453 1 95.25 412 THR B O 1
ATOM 10408 N N . LYS B 1 413 ? -27.047 -36.562 15.312 1 94.75 413 LYS B N 1
ATOM 10409 C CA . LYS B 1 413 ? -26.891 -35.938 16.609 1 94.75 413 LYS B CA 1
ATOM 10410 C C . LYS B 1 413 ? -27.453 -34.5 16.609 1 94.75 413 LYS B C 1
ATOM 10412 O O . LYS B 1 413 ? -27.953 -34.031 17.625 1 94.75 413 LYS B O 1
ATOM 10417 N N . GLN B 1 414 ? -27.422 -33.844 15.438 1 96.38 414 GLN B N 1
ATOM 10418 C CA . GLN B 1 414 ? -27.797 -32.438 15.367 1 96.38 414 GLN B CA 1
ATOM 10419 C C . GLN B 1 414 ? -29.219 -32.281 14.805 1 96.38 414 GLN B C 1
ATOM 10421 O O . GLN B 1 414 ? -29.703 -31.156 14.648 1 96.38 414 GLN B O 1
ATOM 10426 N N . GLY B 1 415 ? -29.875 -33.344 14.477 1 96.44 415 GLY B N 1
ATOM 10427 C CA . GLY B 1 415 ? -31.234 -33.281 13.969 1 96.44 415 GLY B CA 1
ATOM 10428 C C . GLY B 1 415 ? -31.328 -32.688 12.586 1 96.44 415 GLY B C 1
ATOM 10429 O O . GLY B 1 415 ? -32.281 -31.938 12.297 1 96.44 415 GLY B O 1
ATOM 10430 N N . ILE B 1 416 ? -30.312 -32.969 11.781 1 97.88 416 ILE B N 1
ATOM 10431 C CA . ILE B 1 416 ? -30.281 -32.406 10.43 1 97.88 416 ILE B CA 1
ATOM 10432 C C . ILE B 1 416 ? -30.844 -33.438 9.445 1 97.88 416 ILE B C 1
ATOM 10434 O O . ILE B 1 416 ? -30.406 -34.594 9.398 1 97.88 416 ILE B O 1
ATOM 10438 N N . SER B 1 417 ? -31.844 -33.031 8.664 1 97.88 417 SER B N 1
ATOM 10439 C CA . SER B 1 417 ? -32.438 -33.906 7.676 1 97.88 417 SER B CA 1
ATOM 10440 C C . SER B 1 417 ? -32.156 -33.438 6.258 1 97.88 417 SER B C 1
ATOM 10442 O O . SER B 1 417 ? -32.312 -34.188 5.297 1 97.88 417 SER B O 1
ATOM 10444 N N . LYS B 1 418 ? -31.859 -32.156 6.152 1 97.5 418 LYS B N 1
ATOM 10445 C CA . LYS B 1 418 ? -31.625 -31.594 4.828 1 97.5 418 LYS B CA 1
ATOM 10446 C C . LYS B 1 418 ? -30.469 -30.594 4.852 1 97.5 418 LYS B C 1
ATOM 10448 O O . LYS B 1 418 ? -30.469 -29.656 5.652 1 97.5 418 LYS B O 1
ATOM 10453 N N . ILE B 1 419 ? -29.406 -30.766 4.031 1 98.75 419 ILE B N 1
ATOM 10454 C CA . ILE B 1 419 ? -28.266 -29.875 3.875 1 98.75 419 ILE B CA 1
ATOM 10455 C C . ILE B 1 419 ? -28.312 -29.219 2.498 1 98.75 419 ILE B C 1
ATOM 10457 O O . ILE B 1 419 ? -28.531 -29.891 1.488 1 98.75 419 ILE B O 1
ATOM 10461 N N . ALA B 1 420 ? -28.188 -27.906 2.41 1 98.75 420 ALA B N 1
ATOM 10462 C CA . ALA B 1 420 ? -28.062 -27.188 1.139 1 98.75 420 ALA B CA 1
ATOM 10463 C C . ALA B 1 420 ? -26.609 -26.828 0.849 1 98.75 420 ALA B C 1
ATOM 10465 O O . ALA B 1 420 ? -25.938 -26.219 1.683 1 98.75 420 ALA B O 1
ATOM 10466 N N . LEU B 1 421 ? -26.094 -27.328 -0.223 1 98.75 421 LEU B N 1
ATOM 10467 C CA . LEU B 1 421 ? -24.797 -26.922 -0.752 1 98.75 421 LEU B CA 1
ATOM 10468 C C . LEU B 1 421 ? -24.953 -25.828 -1.808 1 98.75 421 LEU B C 1
ATOM 10470 O O . LEU B 1 421 ? -25.391 -26.094 -2.926 1 98.75 421 LEU B O 1
ATOM 10474 N N . ILE B 1 422 ? -24.594 -24.578 -1.459 1 98.69 422 ILE B N 1
ATOM 10475 C CA . ILE B 1 422 ? -24.844 -23.391 -2.277 1 98.69 422 ILE B CA 1
ATOM 10476 C C . ILE B 1 422 ? -23.531 -22.766 -2.693 1 98.69 422 ILE B C 1
ATOM 10478 O O . ILE B 1 422 ? -22.594 -22.688 -1.897 1 98.69 422 ILE B O 1
ATOM 10482 N N . GLY B 1 423 ? -23.438 -22.297 -3.908 1 98.44 423 GLY B N 1
ATOM 10483 C CA . GLY B 1 423 ? -22.281 -21.547 -4.383 1 98.44 423 GLY B CA 1
ATOM 10484 C C . GLY B 1 423 ? -21.656 -22.125 -5.629 1 98.44 423 GLY B C 1
ATOM 10485 O O . GLY B 1 423 ? -21.875 -23.297 -5.953 1 98.44 423 GLY B O 1
ATOM 10486 N N . PRO B 1 424 ? -20.859 -21.328 -6.242 1 97.25 424 PRO B N 1
ATOM 10487 C CA . PRO B 1 424 ? -20.297 -21.75 -7.535 1 97.25 424 PRO B CA 1
ATOM 10488 C C . PRO B 1 424 ? -19.344 -22.922 -7.414 1 97.25 424 PRO B C 1
ATOM 10490 O O . PRO B 1 424 ? -19.094 -23.625 -8.398 1 97.25 424 PRO B O 1
ATOM 10493 N N . PHE B 1 425 ? -18.828 -23.188 -6.266 1 97.56 425 PHE B N 1
ATOM 10494 C CA . PHE B 1 425 ? -17.797 -24.219 -6.141 1 97.56 425 PHE B CA 1
ATOM 10495 C C . PHE B 1 425 ? -18.391 -25.531 -5.676 1 97.56 425 PHE B C 1
ATOM 10497 O O . PHE B 1 425 ? -17.672 -26.484 -5.379 1 97.56 425 PHE B O 1
ATOM 10504 N N . SER B 1 426 ? -19.703 -25.578 -5.676 1 97.25 426 SER B N 1
ATOM 10505 C CA . SER B 1 426 ? -20.391 -26.781 -5.223 1 97.25 426 SER B CA 1
ATOM 10506 C C . SER B 1 426 ? -20.016 -28 -6.066 1 97.25 426 SER B C 1
ATOM 10508 O O . SER B 1 426 ? -19.797 -29.078 -5.531 1 97.25 426 SER B O 1
ATOM 10510 N N . ASP B 1 427 ? -19.938 -27.812 -7.355 1 96 427 ASP B N 1
ATOM 10511 C CA . ASP B 1 427 ? -19.797 -28.984 -8.227 1 96 427 ASP B CA 1
ATOM 10512 C C . ASP B 1 427 ? -18.812 -28.719 -9.352 1 96 427 ASP B C 1
ATOM 10514 O O . ASP B 1 427 ? -19.031 -29.109 -10.5 1 96 427 ASP B O 1
ATOM 10518 N N . ILE B 1 428 ? -17.766 -28.062 -9.031 1 94.62 428 ILE B N 1
ATOM 10519 C CA . ILE B 1 428 ? -16.656 -27.828 -9.961 1 94.62 428 ILE B CA 1
ATOM 10520 C C . ILE B 1 428 ? -15.344 -28.25 -9.32 1 94.62 428 ILE B C 1
ATOM 10522 O O . ILE B 1 428 ? -15.25 -28.375 -8.094 1 94.62 428 ILE B O 1
ATOM 10526 N N . LEU B 1 429 ? -14.367 -28.516 -10.188 1 95 429 LEU B N 1
ATOM 10527 C CA . LEU B 1 429 ? -12.984 -28.672 -9.734 1 95 429 LEU B CA 1
ATOM 10528 C C . LEU B 1 429 ? -12.273 -27.328 -9.672 1 95 429 LEU B C 1
ATOM 10530 O O . LEU B 1 429 ? -12.562 -26.422 -10.469 1 95 429 LEU B O 1
ATOM 10534 N N . ASN B 1 430 ? -11.461 -27.094 -8.711 1 96.12 430 ASN B N 1
ATOM 10535 C CA . ASN B 1 430 ? -10.758 -25.828 -8.516 1 96.12 430 ASN B CA 1
ATOM 10536 C C . ASN B 1 430 ? -9.32 -26.047 -8.055 1 96.12 430 ASN B C 1
ATOM 10538 O O . ASN B 1 430 ? -9.047 -26.047 -6.855 1 96.12 430 ASN B O 1
ATOM 10542 N N . TYR B 1 431 ? -8.383 -26.094 -9.062 1 95.75 431 TYR B N 1
ATOM 10543 C CA . TYR B 1 431 ? -7.004 -26.453 -8.758 1 95.75 431 TYR B CA 1
ATOM 10544 C C . TYR B 1 431 ? -6.125 -25.219 -8.617 1 95.75 431 TYR B C 1
ATOM 10546 O O . TYR B 1 431 ? -5.031 -25.281 -8.055 1 95.75 431 TYR B O 1
ATOM 10554 N N . GLY B 1 432 ? -6.484 -24.062 -9.094 1 93.94 432 GLY B N 1
ATOM 10555 C CA . GLY B 1 432 ? -5.66 -22.859 -9.094 1 93.94 432 GLY B CA 1
ATOM 10556 C C . GLY B 1 432 ? -4.828 -22.719 -10.359 1 93.94 432 GLY B C 1
ATOM 10557 O O . GLY B 1 432 ? -5.141 -23.312 -11.391 1 93.94 432 GLY B O 1
ATOM 10558 N N . ASP B 1 433 ? -3.863 -21.844 -10.336 1 91.56 433 ASP B N 1
ATOM 10559 C CA . ASP B 1 433 ? -2.99 -21.562 -11.477 1 91.56 433 ASP B CA 1
ATOM 10560 C C . ASP B 1 433 ? -2.037 -22.719 -11.742 1 91.56 433 ASP B C 1
ATOM 10562 O O . ASP B 1 433 ? -1.839 -23.578 -10.875 1 91.56 433 ASP B O 1
ATOM 10566 N N . TYR B 1 434 ? -1.597 -22.844 -13.039 1 89.31 434 TYR B N 1
ATOM 10567 C CA . TYR B 1 434 ? -0.665 -23.891 -13.445 1 89.31 434 TYR B CA 1
ATOM 10568 C C . TYR B 1 434 ? -1.281 -25.266 -13.266 1 89.31 434 TYR B C 1
ATOM 10570 O O . TYR B 1 434 ? -0.652 -26.172 -12.703 1 89.31 434 TYR B O 1
ATOM 10578 N N . SER B 1 435 ? -2.561 -25.328 -13.633 1 89.94 435 SER B N 1
ATOM 10579 C CA . SER B 1 435 ? -3.303 -26.578 -13.547 1 89.94 435 SER B CA 1
ATOM 10580 C C . SER B 1 435 ? -4.168 -26.797 -14.789 1 89.94 435 SER B C 1
ATOM 10582 O O . SER B 1 435 ? -5.223 -27.422 -14.711 1 89.94 435 SER B O 1
ATOM 10584 N N . GLY B 1 436 ? -3.75 -26.266 -15.891 1 81.31 436 GLY B N 1
ATOM 10585 C CA . GLY B 1 436 ? -4.512 -26.422 -17.125 1 81.31 436 GLY B CA 1
ATOM 10586 C C . GLY B 1 436 ? -5.605 -25.375 -17.281 1 81.31 436 GLY B C 1
ATOM 10587 O O . GLY B 1 436 ? -5.582 -24.344 -16.625 1 81.31 436 GLY B O 1
ATOM 10588 N N . SER B 1 437 ? -6.547 -25.641 -18.203 1 76.38 437 SER B N 1
ATOM 10589 C CA . SER B 1 437 ? -7.574 -24.656 -18.516 1 76.38 437 SER B CA 1
ATOM 10590 C C . SER B 1 437 ? -8.484 -24.406 -17.312 1 76.38 437 SER B C 1
ATOM 10592 O O . SER B 1 437 ? -9.07 -25.344 -16.766 1 76.38 437 SER B O 1
ATOM 10594 N N . TRP B 1 438 ? -8.594 -23.203 -16.844 1 71.31 438 TRP B N 1
ATOM 10595 C CA . TRP B 1 438 ? -9.422 -22.672 -15.766 1 71.31 438 TRP B CA 1
ATOM 10596 C C . TRP B 1 438 ? -9.047 -23.312 -14.43 1 71.31 438 TRP B C 1
ATOM 10598 O O . TRP B 1 438 ? -9.773 -23.172 -13.445 1 71.31 438 TRP B O 1
ATOM 10608 N N . GLY B 1 439 ? -7.953 -24.141 -14.477 1 82.5 439 GLY B N 1
ATOM 10609 C CA . GLY B 1 439 ? -7.625 -24.859 -13.25 1 82.5 439 GLY B CA 1
ATOM 10610 C C . GLY B 1 439 ? -8.594 -25.984 -12.93 1 82.5 439 GLY B C 1
ATOM 10611 O O . GLY B 1 439 ? -8.766 -26.344 -11.766 1 82.5 439 GLY B O 1
ATOM 10612 N N . GLU B 1 440 ? -9.305 -26.531 -13.992 1 86.94 440 GLU B N 1
ATOM 10613 C CA . GLU B 1 440 ? -10.422 -27.438 -13.727 1 86.94 440 GLU B CA 1
ATOM 10614 C C . GLU B 1 440 ? -10.305 -28.719 -14.547 1 86.94 440 GLU B C 1
ATOM 10616 O O . GLU B 1 440 ? -11.133 -29.625 -14.414 1 86.94 440 GLU B O 1
ATOM 10621 N N . TYR B 1 441 ? -9.258 -28.844 -15.297 1 84.38 441 TYR B N 1
ATOM 10622 C CA . TYR B 1 441 ? -9.164 -30.062 -16.109 1 84.38 441 TYR B CA 1
ATOM 10623 C C . TYR B 1 441 ? -9.156 -31.312 -15.234 1 84.38 441 TYR B C 1
ATOM 10625 O O . TYR B 1 441 ? -8.312 -31.438 -14.344 1 84.38 441 TYR B O 1
ATOM 10633 N N . PRO B 1 442 ? -10.039 -32.094 -15.555 1 84.06 442 PRO B N 1
ATOM 10634 C CA . PRO B 1 442 ? -10.148 -33.281 -14.68 1 84.06 442 PRO B CA 1
ATOM 10635 C C . PRO B 1 442 ? -8.953 -34.219 -14.812 1 84.06 442 PRO B C 1
ATOM 10637 O O . PRO B 1 442 ? -8.648 -34.688 -15.914 1 84.06 442 PRO B O 1
ATOM 10640 N N . VAL B 1 443 ? -8.312 -34.469 -13.719 1 88.81 443 VAL B N 1
ATOM 10641 C CA . VAL B 1 443 ? -7.316 -35.531 -13.641 1 88.81 443 VAL B CA 1
ATOM 10642 C C . VAL B 1 443 ? -7.918 -36.75 -12.938 1 88.81 443 VAL B C 1
ATOM 10644 O O . VAL B 1 443 ? -9.008 -36.656 -12.367 1 88.81 443 VAL B O 1
ATOM 10647 N N . SER B 1 444 ? -7.246 -37.812 -13.055 1 87.62 444 SER B N 1
ATOM 10648 C CA . SER B 1 444 ? -7.762 -39.031 -12.461 1 87.62 444 SER B CA 1
ATOM 10649 C C . SER B 1 444 ? -7.953 -38.875 -10.961 1 87.62 444 SER B C 1
ATOM 10651 O O . SER B 1 444 ? -7.152 -38.219 -10.289 1 87.62 444 SER B O 1
ATOM 10653 N N . ASN B 1 445 ? -9.055 -39.469 -10.445 1 89.94 445 ASN B N 1
ATOM 10654 C CA . ASN B 1 445 ? -9.367 -39.5 -9.023 1 89.94 445 ASN B CA 1
ATOM 10655 C C . ASN B 1 445 ? -9.617 -38.125 -8.453 1 89.94 445 ASN B C 1
ATOM 10657 O O . ASN B 1 445 ? -9.188 -37.812 -7.34 1 89.94 445 ASN B O 1
ATOM 10661 N N . SER B 1 446 ? -10.125 -37.281 -9.266 1 93.94 446 SER B N 1
ATOM 10662 C CA . SER B 1 446 ? -10.555 -35.969 -8.781 1 93.94 446 SER B CA 1
ATOM 10663 C C . SER B 1 446 ? -11.961 -36.031 -8.195 1 93.94 446 SER B C 1
ATOM 10665 O O . SER B 1 446 ? -12.727 -36.969 -8.516 1 93.94 446 SER B O 1
ATOM 10667 N N . SER B 1 447 ? -12.25 -35.094 -7.309 1 95.19 447 SER B N 1
ATOM 10668 C CA . SER B 1 447 ? -13.57 -35.062 -6.695 1 95.19 447 SER B CA 1
ATOM 10669 C C . SER B 1 447 ? -14.055 -33.625 -6.469 1 95.19 447 SER B C 1
ATOM 10671 O O . SER B 1 447 ? -13.266 -32.75 -6.105 1 95.19 447 SER B O 1
ATOM 10673 N N . THR B 1 448 ? -15.367 -33.344 -6.703 1 97.5 448 THR B N 1
ATOM 10674 C CA . THR B 1 448 ? -16 -32.094 -6.332 1 97.5 448 THR B CA 1
ATOM 10675 C C . THR B 1 448 ? -16.578 -32.188 -4.922 1 97.5 448 THR B C 1
ATOM 10677 O O . THR B 1 448 ? -16.672 -33.281 -4.348 1 97.5 448 THR B O 1
ATOM 10680 N N . ILE B 1 449 ? -16.953 -31 -4.359 1 98.75 449 ILE B N 1
ATOM 10681 C CA . ILE B 1 449 ? -17.531 -30.984 -3.02 1 98.75 449 ILE B CA 1
ATOM 10682 C C . ILE B 1 449 ? -18.844 -31.75 -3.016 1 98.75 449 ILE B C 1
ATOM 10684 O O . ILE B 1 449 ? -19.094 -32.562 -2.123 1 98.75 449 ILE B O 1
ATOM 10688 N N . ARG B 1 450 ? -19.734 -31.547 -3.99 1 98.56 450 ARG B N 1
ATOM 10689 C CA . ARG B 1 450 ? -21.031 -32.219 -4.059 1 98.56 450 ARG B CA 1
ATOM 10690 C C . ARG B 1 450 ? -20.875 -33.719 -4.145 1 98.56 450 ARG B C 1
ATOM 10692 O O . ARG B 1 450 ? -21.562 -34.469 -3.436 1 98.56 450 ARG B O 1
ATOM 10699 N N . GLN B 1 451 ? -19.969 -34.188 -5.055 1 97.81 451 GLN B N 1
ATOM 10700 C CA . GLN B 1 451 ? -19.719 -35.625 -5.199 1 97.81 451 GLN B CA 1
ATOM 10701 C C . GLN B 1 451 ? -19.344 -36.25 -3.861 1 97.81 451 GLN B C 1
ATOM 10703 O O . GLN B 1 451 ? -19.906 -37.281 -3.479 1 97.81 451 GLN B O 1
ATOM 10708 N N . ALA B 1 452 ? -18.406 -35.625 -3.205 1 98.62 452 ALA B N 1
ATOM 10709 C CA . ALA B 1 452 ? -17.875 -36.156 -1.959 1 98.62 452 ALA B CA 1
ATOM 10710 C C . ALA B 1 452 ? -18.938 -36.156 -0.866 1 98.62 452 ALA B C 1
ATOM 10712 O O . ALA B 1 452 ? -19.047 -37.125 -0.094 1 98.62 452 ALA B O 1
ATOM 10713 N N . MET B 1 453 ? -19.703 -35.062 -0.726 1 98.62 453 MET B N 1
ATOM 10714 C CA . MET B 1 453 ? -20.75 -35 0.277 1 98.62 453 MET B CA 1
ATOM 10715 C C . MET B 1 453 ? -21.844 -36.031 0.002 1 98.62 453 MET B C 1
ATOM 10717 O O . MET B 1 453 ? -22.344 -36.688 0.927 1 98.62 453 MET B O 1
ATOM 10721 N N . LYS B 1 454 ? -22.25 -36.125 -1.255 1 97.69 454 LYS B N 1
ATOM 10722 C CA . LYS B 1 454 ? -23.25 -37.125 -1.638 1 97.69 454 LYS B CA 1
ATOM 10723 C C . LYS B 1 454 ? -22.797 -38.531 -1.264 1 97.69 454 LYS B C 1
ATOM 10725 O O . LYS B 1 454 ? -23.578 -39.312 -0.715 1 97.69 454 LYS B O 1
ATOM 10730 N N . ASP B 1 455 ? -21.594 -38.875 -1.601 1 97.69 455 ASP B N 1
ATOM 10731 C CA . ASP B 1 455 ? -21.047 -40.188 -1.288 1 97.69 455 ASP B CA 1
ATOM 10732 C C . ASP B 1 455 ? -21.047 -40.438 0.218 1 97.69 455 ASP B C 1
ATOM 10734 O O . ASP B 1 455 ? -21.422 -41.531 0.67 1 97.69 455 ASP B O 1
ATOM 10738 N N . TYR B 1 456 ? -20.625 -39.469 0.985 1 98.12 456 TYR B N 1
ATOM 10739 C CA . TYR B 1 456 ? -20.594 -39.594 2.438 1 98.12 456 TYR B CA 1
ATOM 10740 C C . TYR B 1 456 ? -21.984 -39.844 2.992 1 98.12 456 TYR B C 1
ATOM 10742 O O . TYR B 1 456 ? -22.188 -40.75 3.816 1 98.12 456 TYR B O 1
ATOM 10750 N N . LEU B 1 457 ? -22.969 -39.031 2.6 1 98.12 457 LEU B N 1
ATOM 10751 C CA . LEU B 1 457 ? -24.328 -39.094 3.129 1 98.12 457 LEU B CA 1
ATOM 10752 C C . LEU B 1 457 ? -24.984 -40.438 2.74 1 98.12 457 LEU B C 1
ATOM 10754 O O . LEU B 1 457 ? -25.688 -41.031 3.547 1 98.12 457 LEU B O 1
ATOM 10758 N N . SER B 1 458 ? -24.781 -40.844 1.47 1 97.44 458 SER B N 1
ATOM 10759 C CA . SER B 1 458 ? -25.375 -42.094 1.018 1 97.44 458 SER B CA 1
ATOM 10760 C C . SER B 1 458 ? -24.859 -43.281 1.847 1 97.44 458 SER B C 1
ATOM 10762 O O . SER B 1 458 ? -25.594 -44.25 2.096 1 97.44 458 SER B O 1
ATOM 10764 N N . THR B 1 459 ? -23.672 -43.188 2.26 1 97.62 459 THR B N 1
ATOM 10765 C CA . THR B 1 459 ? -23.047 -44.281 2.988 1 97.62 459 THR B CA 1
ATOM 10766 C C . THR B 1 459 ? -23.375 -44.188 4.477 1 97.62 459 THR B C 1
ATOM 10768 O O . THR B 1 459 ? -23.672 -45.219 5.105 1 97.62 459 THR B O 1
ATOM 10771 N N . ASN B 1 460 ? -23.406 -43 5.059 1 97.31 460 ASN B N 1
ATOM 10772 C CA . ASN B 1 460 ? -23.438 -42.875 6.512 1 97.31 460 ASN B CA 1
ATOM 10773 C C . ASN B 1 460 ? -24.781 -42.375 7.008 1 97.31 460 ASN B C 1
ATOM 10775 O O . ASN B 1 460 ? -25.156 -42.656 8.156 1 97.31 460 ASN B O 1
ATOM 10779 N N . HIS B 1 461 ? -25.453 -41.656 6.129 1 97.31 461 HIS B N 1
ATOM 10780 C CA . HIS B 1 461 ? -26.75 -41.094 6.492 1 97.31 461 HIS B CA 1
ATOM 10781 C C . HIS B 1 461 ? -27.703 -41.062 5.305 1 97.31 461 HIS B C 1
ATOM 10783 O O . HIS B 1 461 ? -28.125 -40 4.844 1 97.31 461 HIS B O 1
ATOM 10789 N N . PRO B 1 462 ? -28.156 -42.156 4.895 1 95.69 462 PRO B N 1
ATOM 10790 C CA . PRO B 1 462 ? -28.938 -42.281 3.66 1 95.69 462 PRO B CA 1
ATOM 10791 C C . PRO B 1 462 ? -30.25 -41.5 3.727 1 95.69 462 PRO B C 1
ATOM 10793 O O . PRO B 1 462 ? -30.859 -41.219 2.691 1 95.69 462 PRO B O 1
ATOM 10796 N N . ASN B 1 463 ? -30.766 -41.094 4.902 1 95.5 463 ASN B N 1
ATOM 10797 C CA . ASN B 1 463 ? -32.031 -40.406 5.039 1 95.5 463 ASN B CA 1
ATOM 10798 C C . ASN B 1 463 ? -31.844 -38.875 4.992 1 95.5 463 ASN B C 1
ATOM 10800 O O . ASN B 1 463 ? -32.812 -38.125 4.992 1 95.5 463 ASN B O 1
ATOM 10804 N N . VAL B 1 464 ? -30.609 -38.438 4.988 1 97.88 464 VAL B N 1
ATOM 10805 C CA . VAL B 1 464 ? -30.312 -37.031 4.91 1 97.88 464 VAL B CA 1
ATOM 10806 C C . VAL B 1 464 ? -30.219 -36.594 3.445 1 97.88 464 VAL B C 1
ATOM 10808 O O . VAL B 1 464 ? -29.5 -37.219 2.658 1 97.88 464 VAL B O 1
ATOM 10811 N N . SER B 1 465 ? -30.969 -35.625 3.062 1 96.94 465 SER B N 1
ATOM 10812 C CA . SER B 1 465 ? -30.984 -35.156 1.68 1 96.94 465 SER B CA 1
ATOM 10813 C C . SER B 1 465 ? -29.953 -34.031 1.461 1 96.94 465 SER B C 1
ATOM 10815 O O . SER B 1 465 ? -29.75 -33.188 2.33 1 96.94 465 SER B O 1
ATOM 10817 N N . LEU B 1 466 ? -29.266 -34.094 0.341 1 97.88 466 LEU B N 1
ATOM 10818 C CA . LEU B 1 466 ? -28.391 -33.031 -0.13 1 97.88 466 LEU B CA 1
ATOM 10819 C C . LEU B 1 466 ? -29 -32.312 -1.335 1 97.88 466 LEU B C 1
ATOM 10821 O O . LEU B 1 466 ? -29.328 -32.938 -2.338 1 97.88 466 LEU B O 1
ATOM 10825 N N . VAL B 1 467 ? -29.219 -31.031 -1.229 1 97.5 467 VAL B N 1
ATOM 10826 C CA . VAL B 1 467 ? -29.688 -30.219 -2.34 1 97.5 467 VAL B CA 1
ATOM 10827 C C . VAL B 1 467 ? -28.656 -29.141 -2.676 1 97.5 467 VAL B C 1
ATOM 10829 O O . VAL B 1 467 ? -27.859 -28.75 -1.817 1 97.5 467 VAL B O 1
ATOM 10832 N N . SER B 1 468 ? -28.594 -28.766 -3.926 1 97.38 468 SER B N 1
ATOM 10833 C CA . SER B 1 468 ? -27.531 -27.828 -4.289 1 97.38 468 SER B CA 1
ATOM 10834 C C . SER B 1 468 ? -28.016 -26.828 -5.328 1 97.38 468 SER B C 1
ATOM 10836 O O . SER B 1 468 ? -28.984 -27.078 -6.047 1 97.38 468 SER B O 1
ATOM 10838 N N . SER B 1 469 ? -27.391 -25.656 -5.359 1 97.69 469 SER B N 1
ATOM 10839 C CA . SER B 1 469 ? -27.562 -24.594 -6.34 1 97.69 469 SER B CA 1
ATOM 10840 C C . SER B 1 469 ? -26.328 -23.719 -6.438 1 97.69 469 SER B C 1
ATOM 10842 O O . SER B 1 469 ? -25.688 -23.406 -5.426 1 97.69 469 SER B O 1
ATOM 10844 N N . TRP B 1 470 ? -25.938 -23.266 -7.641 1 97.75 470 TRP B N 1
ATOM 10845 C CA . TRP B 1 470 ? -24.734 -22.453 -7.805 1 97.75 470 TRP B CA 1
ATOM 10846 C C . TRP B 1 470 ? -24.969 -21.031 -7.312 1 97.75 470 TRP B C 1
ATOM 10848 O O . TRP B 1 470 ? -24.109 -20.453 -6.633 1 97.75 470 TRP B O 1
ATOM 10858 N N . GLY B 1 471 ? -26 -20.453 -7.734 1 97.81 471 GLY B N 1
ATOM 10859 C CA . GLY B 1 471 ? -26.438 -19.141 -7.273 1 97.81 471 GLY B CA 1
ATOM 10860 C C . GLY B 1 471 ? -25.625 -18 -7.832 1 97.81 471 GLY B C 1
ATOM 10861 O O . GLY B 1 471 ? -26.078 -16.859 -7.879 1 97.81 471 GLY B O 1
ATOM 10862 N N . ALA B 1 472 ? -24.312 -18.219 -8.25 1 97.62 472 ALA B N 1
ATOM 10863 C CA . ALA B 1 472 ? -23.422 -17.203 -8.828 1 97.62 472 ALA B CA 1
ATOM 10864 C C . ALA B 1 472 ? -22.281 -17.859 -9.609 1 97.62 472 ALA B C 1
ATOM 10866 O O . ALA B 1 472 ? -22 -19.047 -9.422 1 97.62 472 ALA B O 1
ATOM 10867 N N . ASP B 1 473 ? -21.641 -17.047 -10.531 1 96.44 473 ASP B N 1
ATOM 10868 C CA . ASP B 1 473 ? -20.422 -17.5 -11.195 1 96.44 473 ASP B CA 1
ATOM 10869 C C . ASP B 1 473 ? -19.219 -17.438 -10.258 1 96.44 473 ASP B C 1
ATOM 10871 O O . ASP B 1 473 ? -19.312 -16.875 -9.164 1 96.44 473 ASP B O 1
ATOM 10875 N N . THR B 1 474 ? -18.172 -18.094 -10.664 1 95.5 474 THR B N 1
ATOM 10876 C CA . THR B 1 474 ? -16.953 -18.125 -9.844 1 95.5 474 THR B CA 1
ATOM 10877 C C . THR B 1 474 ? -16.344 -16.734 -9.727 1 95.5 474 THR B C 1
ATOM 10879 O O . THR B 1 474 ? -15.609 -16.453 -8.781 1 95.5 474 THR B O 1
ATOM 10882 N N . TRP B 1 475 ? -16.672 -15.906 -10.742 1 94.25 475 TRP B N 1
ATOM 10883 C CA . TRP B 1 475 ? -16.234 -14.516 -10.727 1 94.25 475 TRP B CA 1
ATOM 10884 C C . TRP B 1 475 ? -17.234 -13.625 -11.469 1 94.25 475 TRP B C 1
ATOM 10886 O O . TRP B 1 475 ? -18.453 -13.805 -11.352 1 94.25 475 TRP B O 1
ATOM 10896 N N . MET B 1 476 ? -16.719 -12.641 -12.258 1 93.88 476 MET B N 1
ATOM 10897 C CA . MET B 1 476 ? -17.594 -11.547 -12.68 1 93.88 476 MET B CA 1
ATOM 10898 C C . MET B 1 476 ? -18.203 -11.828 -14.055 1 93.88 476 MET B C 1
ATOM 10900 O O . MET B 1 476 ? -18.844 -10.961 -14.641 1 93.88 476 MET B O 1
ATOM 10904 N N . TYR B 1 477 ? -17.984 -13.039 -14.602 1 94.31 477 TYR B N 1
ATOM 10905 C CA . TYR B 1 477 ? -18.531 -13.352 -15.922 1 94.31 477 TYR B CA 1
ATOM 10906 C C . TYR B 1 477 ? -18.969 -14.805 -16 1 94.31 477 TYR B C 1
ATOM 10908 O O . TYR B 1 477 ? -18.562 -15.633 -15.172 1 94.31 477 TYR B O 1
ATOM 10916 N N . THR B 1 478 ? -19.781 -15.148 -17 1 95.5 478 THR B N 1
ATOM 10917 C CA . THR B 1 478 ? -20.234 -16.516 -17.25 1 95.5 478 THR B CA 1
ATOM 10918 C C . THR B 1 478 ? -19.125 -17.344 -17.859 1 95.5 478 THR B C 1
ATOM 10920 O O . THR B 1 478 ? -18.828 -17.234 -19.062 1 95.5 478 THR B O 1
ATOM 10923 N N . ALA B 1 479 ? -18.594 -18.281 -17.062 1 93.75 479 ALA B N 1
ATOM 10924 C CA . ALA B 1 479 ? -17.422 -19.031 -17.484 1 93.75 479 ALA B CA 1
ATOM 10925 C C . ALA B 1 479 ? -17.797 -20.422 -17.969 1 93.75 479 ALA B C 1
ATOM 10927 O O . ALA B 1 479 ? -18.922 -20.875 -17.75 1 93.75 479 ALA B O 1
ATOM 10928 N N . GLN B 1 480 ? -16.859 -21.031 -18.625 1 95.75 480 GLN B N 1
ATOM 10929 C CA . GLN B 1 480 ? -16.953 -22.422 -19.047 1 95.75 480 GLN B CA 1
ATOM 10930 C C . GLN B 1 480 ? -16.422 -23.359 -17.969 1 95.75 480 GLN B C 1
ATOM 10932 O O . GLN B 1 480 ? -15.266 -23.266 -17.562 1 95.75 480 GLN B O 1
ATOM 10937 N N . HIS B 1 481 ? -17.312 -24.203 -17.5 1 95.69 481 HIS B N 1
ATOM 10938 C CA . HIS B 1 481 ? -16.875 -25.188 -16.5 1 95.69 481 HIS B CA 1
ATOM 10939 C C . HIS B 1 481 ? -17.062 -26.609 -17 1 95.69 481 HIS B C 1
ATOM 10941 O O . HIS B 1 481 ? -18.125 -26.953 -17.531 1 95.69 481 HIS B O 1
ATOM 10947 N N . GLY B 1 482 ? -16 -27.422 -16.875 1 94.94 482 GLY B N 1
ATOM 10948 C CA . GLY B 1 482 ? -16.125 -28.812 -17.266 1 94.94 482 GLY B CA 1
ATOM 10949 C C . GLY B 1 482 ? -17.156 -29.578 -16.453 1 94.94 482 GLY B C 1
ATOM 10950 O O . GLY B 1 482 ? -17.297 -29.344 -15.242 1 94.94 482 GLY B O 1
ATOM 10951 N N . ILE B 1 483 ? -17.891 -30.422 -17.109 1 95.69 483 ILE B N 1
ATOM 10952 C CA . ILE B 1 483 ? -18.859 -31.266 -16.406 1 95.69 483 ILE B CA 1
ATOM 10953 C C . ILE B 1 483 ? -18.125 -32.375 -15.656 1 95.69 483 ILE B C 1
ATOM 10955 O O . ILE B 1 483 ? -17.359 -33.156 -16.266 1 95.69 483 ILE B O 1
ATOM 10959 N N . PRO B 1 484 ? -18.281 -32.438 -14.367 1 94.69 484 PRO B N 1
ATOM 10960 C CA . PRO B 1 484 ? -17.578 -33.469 -13.602 1 94.69 484 PRO B CA 1
ATOM 10961 C C . PRO B 1 484 ? -17.906 -34.875 -14.07 1 94.69 484 PRO B C 1
ATOM 10963 O O . PRO B 1 484 ? -19.047 -35.156 -14.406 1 94.69 484 PRO B O 1
ATOM 10966 N N . GLY B 1 485 ? -16.922 -35.781 -14 1 94.75 485 GLY B N 1
ATOM 10967 C CA . GLY B 1 485 ? -17.016 -37.125 -14.562 1 94.75 485 GLY B CA 1
ATOM 10968 C C . GLY B 1 485 ? -18.031 -38 -13.867 1 94.75 485 GLY B C 1
ATOM 10969 O O . GLY B 1 485 ? -18.641 -38.875 -14.484 1 94.75 485 GLY B O 1
ATOM 10970 N N . TYR B 1 486 ? -18.312 -37.781 -12.578 1 95.44 486 TYR B N 1
ATOM 10971 C CA . TYR B 1 486 ? -19.219 -38.656 -11.836 1 95.44 486 TYR B CA 1
ATOM 10972 C C . TYR B 1 486 ? -20.656 -38.469 -12.297 1 95.44 486 TYR B C 1
ATOM 10974 O O . TYR B 1 486 ? -21.531 -39.281 -11.992 1 95.44 486 TYR B O 1
ATOM 10982 N N . LEU B 1 487 ? -20.953 -37.375 -13.094 1 96.62 487 LEU B N 1
ATOM 10983 C CA . LEU B 1 487 ? -22.281 -37.094 -13.617 1 96.62 487 LEU B CA 1
ATOM 10984 C C . LEU B 1 487 ? -22.438 -37.656 -15.023 1 96.62 487 LEU B C 1
ATOM 10986 O O . LEU B 1 487 ? -23.531 -37.594 -15.594 1 96.62 487 LEU B O 1
ATOM 10990 N N . LEU B 1 488 ? -21.359 -38.125 -15.609 1 97.38 488 LEU B N 1
ATOM 10991 C CA . LEU B 1 488 ? -21.359 -38.719 -16.938 1 97.38 488 LEU B CA 1
ATOM 10992 C C . LEU B 1 488 ? -21.219 -40.25 -16.828 1 97.38 488 LEU B C 1
ATOM 10994 O O . LEU B 1 488 ? -20.484 -40.75 -15.961 1 97.38 488 LEU B O 1
ATOM 10998 N N . SER B 1 489 ? -21.922 -40.969 -17.688 1 97.56 489 SER B N 1
ATOM 10999 C CA . SER B 1 489 ? -21.828 -42.406 -17.641 1 97.56 489 SER B CA 1
ATOM 11000 C C . SER B 1 489 ? -21.953 -43 -19.047 1 97.56 489 SER B C 1
ATOM 11002 O O . SER B 1 489 ? -22.5 -42.375 -19.953 1 97.56 489 SER B O 1
ATOM 11004 N N . SER B 1 490 ? -21.438 -44.125 -19.266 1 97 490 SER B N 1
ATOM 11005 C CA . SER B 1 490 ? -21.594 -44.969 -20.438 1 97 490 SER B CA 1
ATOM 11006 C C . SER B 1 490 ? -22.031 -46.375 -20.031 1 97 490 SER B C 1
ATOM 11008 O O . SER B 1 490 ? -21.375 -47.031 -19.219 1 97 490 SER B O 1
ATOM 11010 N N . ASN B 1 491 ? -23.125 -46.812 -20.625 1 94.31 491 ASN B N 1
ATOM 11011 C CA . ASN B 1 491 ? -23.703 -48.125 -20.312 1 94.31 491 ASN B CA 1
ATOM 11012 C C . ASN B 1 491 ? -23.875 -48.312 -18.812 1 94.31 491 ASN B C 1
ATOM 11014 O O . ASN B 1 491 ? -23.516 -49.375 -18.266 1 94.31 491 ASN B O 1
ATOM 11018 N N . GLY B 1 492 ? -24.203 -47.25 -18.172 1 92.5 492 GLY B N 1
ATOM 11019 C CA . GLY B 1 492 ? -24.531 -47.312 -16.766 1 92.5 492 GLY B CA 1
ATOM 11020 C C . GLY B 1 492 ? -23.328 -47.156 -15.859 1 92.5 492 GLY B C 1
ATOM 11021 O O . GLY B 1 492 ? -23.469 -47.062 -14.641 1 92.5 492 GLY B O 1
ATOM 11022 N N . ILE B 1 493 ? -22.188 -47.062 -16.359 1 95.38 493 ILE B N 1
ATOM 11023 C CA . ILE B 1 493 ? -20.984 -46.938 -15.562 1 95.38 493 ILE B CA 1
ATOM 11024 C C . ILE B 1 493 ? -20.547 -45.469 -15.508 1 95.38 493 ILE B C 1
ATOM 11026 O O . ILE B 1 493 ? -20.219 -44.875 -16.531 1 95.38 493 ILE B O 1
ATOM 11030 N N . PRO B 1 494 ? -20.453 -44.969 -14.32 1 94.25 494 PRO B N 1
ATOM 11031 C CA . PRO B 1 494 ? -20.078 -43.562 -14.203 1 94.25 494 PRO B CA 1
ATOM 11032 C C . PRO B 1 494 ? -18.594 -43.312 -14.469 1 94.25 494 PRO B C 1
ATOM 11034 O O . PRO B 1 494 ? -17.781 -44.219 -14.336 1 94.25 494 PRO B O 1
ATOM 11037 N N . GLY B 1 495 ? -18.203 -42.062 -14.766 1 93.38 495 GLY B N 1
ATOM 11038 C CA . GLY B 1 495 ? -16.812 -41.688 -14.883 1 93.38 495 GLY B CA 1
ATOM 11039 C C . GLY B 1 495 ? -16.484 -41 -16.188 1 93.38 495 GLY B C 1
ATOM 11040 O O . GLY B 1 495 ? -15.352 -40.531 -16.391 1 93.38 495 GLY B O 1
ATOM 11041 N N . GLY B 1 496 ? -17.375 -40.906 -17.094 1 96.25 496 GLY B N 1
ATOM 11042 C CA . GLY B 1 496 ? -17.156 -40.281 -18.406 1 96.25 496 GLY B CA 1
ATOM 11043 C C . GLY B 1 496 ? -18.047 -40.875 -19.484 1 96.25 496 GLY B C 1
ATOM 11044 O O . GLY B 1 496 ? -18.938 -41.688 -19.203 1 96.25 496 GLY B O 1
ATOM 11045 N N . LEU B 1 497 ? -17.828 -40.406 -20.688 1 98.12 497 LEU B N 1
ATOM 11046 C CA . LEU B 1 497 ? -18.5 -40.906 -21.875 1 98.12 497 LEU B CA 1
ATOM 11047 C C . LEU B 1 497 ? -17.609 -41.875 -22.641 1 98.12 497 LEU B C 1
ATOM 11049 O O . LEU B 1 497 ? -16.391 -41.906 -22.438 1 98.12 497 LEU B O 1
ATOM 11053 N N . LEU B 1 498 ? -18.234 -42.719 -23.438 1 98.25 498 LEU B N 1
ATOM 11054 C CA . LEU B 1 498 ? -17.438 -43.594 -24.281 1 98.25 498 LEU B CA 1
ATOM 11055 C C . LEU B 1 498 ? -16.891 -42.875 -25.5 1 98.25 498 LEU B C 1
ATOM 11057 O O . LEU B 1 498 ? -17.672 -42.438 -26.359 1 98.25 498 LEU B O 1
ATOM 11061 N N . ALA B 1 499 ? -15.664 -42.75 -25.562 1 98.12 499 ALA B N 1
ATOM 11062 C CA . ALA B 1 499 ? -14.992 -42.094 -26.672 1 98.12 499 ALA B CA 1
ATOM 11063 C C . ALA B 1 499 ? -14.562 -43.125 -27.734 1 98.12 499 ALA B C 1
ATOM 11065 O O . ALA B 1 499 ? -13.945 -44.125 -27.406 1 98.12 499 ALA B O 1
ATOM 11066 N N . THR B 1 500 ? -14.867 -42.906 -28.922 1 98.38 500 THR B N 1
ATOM 11067 C CA . THR B 1 500 ? -14.336 -43.625 -30.078 1 98.38 500 THR B CA 1
ATOM 11068 C C . THR B 1 500 ? -13.43 -42.719 -30.906 1 98.38 500 THR B C 1
ATOM 11070 O O . THR B 1 500 ? -13.883 -41.75 -31.5 1 98.38 500 THR B O 1
ATOM 11073 N N . TYR B 1 501 ? -12.195 -43.094 -30.938 1 98.19 501 TYR B N 1
ATOM 11074 C CA . TYR B 1 501 ? -11.203 -42.312 -31.672 1 98.19 501 TYR B CA 1
ATOM 11075 C C . TYR B 1 501 ? -11.039 -42.844 -33.094 1 98.19 501 TYR B C 1
ATOM 11077 O O . TYR B 1 501 ? -10.945 -44.062 -33.312 1 98.19 501 TYR B O 1
ATOM 11085 N N . TYR B 1 502 ? -10.984 -41.938 -34.094 1 97.88 502 TYR B N 1
ATOM 11086 C CA . TYR B 1 502 ? -10.82 -42.25 -35.5 1 97.88 502 TYR B CA 1
ATOM 11087 C C . TYR B 1 502 ? -9.531 -41.656 -36.031 1 97.88 502 TYR B C 1
ATOM 11089 O O . TYR B 1 502 ? -9.156 -40.531 -35.688 1 97.88 502 TYR B O 1
ATOM 11097 N N . SER B 1 503 ? -8.859 -42.344 -36.875 1 95.44 503 SER B N 1
ATOM 11098 C CA . SER B 1 503 ? -7.547 -41.938 -37.375 1 95.44 503 SER B CA 1
ATOM 11099 C C . SER B 1 503 ? -7.676 -40.844 -38.438 1 95.44 503 SER B C 1
ATOM 11101 O O . SER B 1 503 ? -6.672 -40.25 -38.844 1 95.44 503 SER B O 1
ATOM 11103 N N . ASP B 1 504 ? -8.898 -40.531 -38.812 1 93.56 504 ASP B N 1
ATOM 11104 C CA . ASP B 1 504 ? -9.125 -39.469 -39.781 1 93.56 504 ASP B CA 1
ATOM 11105 C C . ASP B 1 504 ? -10.07 -38.406 -39.219 1 93.56 504 ASP B C 1
ATOM 11107 O O . ASP B 1 504 ? -10.602 -38.562 -38.125 1 93.56 504 ASP B O 1
ATOM 11111 N N . ILE B 1 505 ? -10.32 -37.375 -40.031 1 95.12 505 ILE B N 1
ATOM 11112 C CA . ILE B 1 505 ? -11.086 -36.219 -39.562 1 95.12 505 ILE B CA 1
ATOM 11113 C C . ILE B 1 505 ? -12.57 -36.438 -39.844 1 95.12 505 ILE B C 1
ATOM 11115 O O . ILE B 1 505 ? -13.406 -35.594 -39.469 1 95.12 505 ILE B O 1
ATOM 11119 N N . ASN B 1 506 ? -12.953 -37.562 -40.469 1 95 506 ASN B N 1
ATOM 11120 C CA . ASN B 1 506 ? -14.32 -37.719 -40.969 1 95 506 ASN B CA 1
ATOM 11121 C C . ASN B 1 506 ? -15.055 -38.844 -40.281 1 95 506 ASN B C 1
ATOM 11123 O O . ASN B 1 506 ? -16.047 -39.375 -40.812 1 95 506 ASN B O 1
ATOM 11127 N N . PHE B 1 507 ? -14.602 -39.375 -39.219 1 96.88 507 PHE B N 1
ATOM 11128 C CA . PHE B 1 507 ? -15.227 -40.375 -38.375 1 96.88 507 PHE B CA 1
ATOM 11129 C C . PHE B 1 507 ? -15.297 -41.719 -39.094 1 96.88 507 PHE B C 1
ATOM 11131 O O . PHE B 1 507 ? -16.266 -42.469 -38.969 1 96.88 507 PHE B O 1
ATOM 11138 N N . LEU B 1 508 ? -14.484 -42.25 -39.938 1 93.19 508 LEU B N 1
ATOM 11139 C CA . LEU B 1 508 ? -14.586 -43.469 -40.719 1 93.19 508 LEU B CA 1
ATOM 11140 C C . LEU B 1 508 ? -13.625 -44.531 -40.219 1 93.19 508 LEU B C 1
ATOM 11142 O O . LEU B 1 508 ? -13.914 -45.719 -40.312 1 93.19 508 LEU B O 1
ATOM 11146 N N . ASP B 1 509 ? -12.562 -44.438 -39.656 1 91.12 509 ASP B N 1
ATOM 11147 C CA . ASP B 1 509 ? -11.531 -45.406 -39.25 1 91.12 509 ASP B CA 1
ATOM 11148 C C . ASP B 1 509 ? -11.336 -45.375 -37.719 1 91.12 509 ASP B C 1
ATOM 11150 O O . ASP B 1 509 ? -10.328 -44.875 -37.219 1 91.12 509 ASP B O 1
ATOM 11154 N N . ALA B 1 510 ? -12.32 -46.156 -37.031 1 96.69 510 ALA B N 1
ATOM 11155 C CA . ALA B 1 510 ? -12.211 -46.219 -35.594 1 96.69 510 ALA B CA 1
ATOM 11156 C C . ALA B 1 510 ? -10.977 -47.031 -35.156 1 96.69 510 ALA B C 1
ATOM 11158 O O . ALA B 1 510 ? -10.711 -48.094 -35.719 1 96.69 510 ALA B O 1
ATOM 11159 N N . VAL B 1 511 ? -10.289 -46.594 -34.25 1 97.12 511 VAL B N 1
ATOM 11160 C CA . VAL B 1 511 ? -9.031 -47.188 -33.875 1 97.12 511 VAL B CA 1
ATOM 11161 C C . VAL B 1 511 ? -9.164 -47.812 -32.469 1 97.12 511 VAL B C 1
ATOM 11163 O O . VAL B 1 511 ? -8.773 -48.938 -32.219 1 97.12 511 VAL B O 1
ATOM 11166 N N . PHE B 1 512 ? -9.625 -47.062 -31.438 1 96.12 512 PHE B N 1
ATOM 11167 C CA . PHE B 1 512 ? -9.812 -47.562 -30.078 1 96.12 512 PHE B CA 1
ATOM 11168 C C . PHE B 1 512 ? -10.93 -46.812 -29.375 1 96.12 512 PHE B C 1
ATOM 11170 O O . PHE B 1 512 ? -11.391 -45.781 -29.844 1 96.12 512 PHE B O 1
ATOM 11177 N N . GLN B 1 513 ? -11.391 -47.375 -28.281 1 96.5 513 GLN B N 1
ATOM 11178 C CA . GLN B 1 513 ? -12.414 -46.781 -27.422 1 96.5 513 GLN B CA 1
ATOM 11179 C C . GLN B 1 513 ? -11.914 -46.656 -25.984 1 96.5 513 GLN B C 1
ATOM 11181 O O . GLN B 1 513 ? -11.141 -47.5 -25.516 1 96.5 513 GLN B O 1
ATOM 11186 N N . VAL B 1 514 ? -12.281 -45.656 -25.328 1 95.31 514 VAL B N 1
ATOM 11187 C CA . VAL B 1 514 ? -11.945 -45.438 -23.922 1 95.31 514 VAL B CA 1
ATOM 11188 C C . VAL B 1 514 ? -13.023 -44.594 -23.266 1 95.31 514 VAL B C 1
ATOM 11190 O O . VAL B 1 514 ? -13.617 -43.719 -23.906 1 95.31 514 VAL B O 1
ATOM 11193 N N . GLN B 1 515 ? -13.375 -44.812 -22.016 1 95.75 515 GLN B N 1
ATOM 11194 C CA . GLN B 1 515 ? -14.281 -43.938 -21.266 1 95.75 515 GLN B CA 1
ATOM 11195 C C . GLN B 1 515 ? -13.531 -42.75 -20.672 1 95.75 515 GLN B C 1
ATOM 11197 O O . GLN B 1 515 ? -12.547 -42.906 -19.953 1 95.75 515 GLN B O 1
ATOM 11202 N N . GLU B 1 516 ? -13.93 -41.562 -20.969 1 94.62 516 GLU B N 1
ATOM 11203 C CA . GLU B 1 516 ? -13.266 -40.344 -20.516 1 94.62 516 GLU B CA 1
ATOM 11204 C C . GLU B 1 516 ? -14.188 -39.156 -20.656 1 94.62 516 GLU B C 1
ATOM 11206 O O . GLU B 1 516 ? -15.289 -39.25 -21.188 1 94.62 516 GLU B O 1
ATOM 11211 N N . GLN B 1 517 ? -13.773 -38.031 -20.047 1 93.94 517 GLN B N 1
ATOM 11212 C CA . GLN B 1 517 ? -14.477 -36.75 -20.203 1 93.94 517 GLN B CA 1
ATOM 11213 C C . GLN B 1 517 ? -13.984 -36 -21.438 1 93.94 517 GLN B C 1
ATOM 11215 O O . GLN B 1 517 ? -12.781 -36 -21.719 1 93.94 517 GLN B O 1
ATOM 11220 N N . PRO B 1 518 ? -14.906 -35.438 -22.203 1 95.62 518 PRO B N 1
ATOM 11221 C CA . PRO B 1 518 ? -14.469 -34.625 -23.344 1 95.62 518 PRO B CA 1
ATOM 11222 C C . PRO B 1 518 ? -13.852 -33.312 -22.922 1 95.62 518 PRO B C 1
ATOM 11224 O O . PRO B 1 518 ? -14.203 -32.25 -23.469 1 95.62 518 PRO B O 1
ATOM 11227 N N . ASN B 1 519 ? -13.094 -33.188 -21.938 1 94.88 519 ASN B N 1
ATOM 11228 C CA . ASN B 1 519 ? -12.219 -32.094 -21.484 1 94.88 519 ASN B CA 1
ATOM 11229 C C . ASN B 1 519 ? -10.75 -32.531 -21.516 1 94.88 519 ASN B C 1
ATOM 11231 O O . ASN B 1 519 ? -10.219 -33.031 -20.531 1 94.88 519 ASN B O 1
ATOM 11235 N N . ARG B 1 520 ? -10.141 -32.156 -22.656 1 91.06 520 ARG B N 1
ATOM 11236 C CA . ARG B 1 520 ? -8.828 -32.719 -22.938 1 91.06 520 ARG B CA 1
ATOM 11237 C C . ARG B 1 520 ? -8 -31.781 -23.812 1 91.06 520 ARG B C 1
ATOM 11239 O O . ARG B 1 520 ? -8.555 -30.938 -24.516 1 91.06 520 ARG B O 1
ATOM 11246 N N . ASP B 1 521 ? -6.75 -31.969 -23.656 1 91.56 521 ASP B N 1
ATOM 11247 C CA . ASP B 1 521 ? -5.781 -31.438 -24.609 1 91.56 521 ASP B CA 1
ATOM 11248 C C . ASP B 1 521 ? -4.723 -32.5 -24.953 1 91.56 521 ASP B C 1
ATOM 11250 O O . ASP B 1 521 ? -4.434 -33.375 -24.141 1 91.56 521 ASP B O 1
ATOM 11254 N N . TRP B 1 522 ? -4.102 -32.469 -26.141 1 90.94 522 TRP B N 1
ATOM 11255 C CA . TRP B 1 522 ? -3.193 -33.531 -26.562 1 90.94 522 TRP B CA 1
ATOM 11256 C C . TRP B 1 522 ? -1.78 -33 -26.766 1 90.94 522 TRP B C 1
ATOM 11258 O O . TRP B 1 522 ? -0.932 -33.656 -27.359 1 90.94 522 TRP B O 1
ATOM 11268 N N . GLY B 1 523 ? -1.469 -31.828 -26.188 1 90 523 GLY B N 1
ATOM 11269 C CA . GLY B 1 523 ? -0.141 -31.25 -26.328 1 90 523 GLY B CA 1
ATOM 11270 C C . GLY B 1 523 ? 0.297 -31.109 -27.781 1 90 523 GLY B C 1
ATOM 11271 O O . GLY B 1 523 ? -0.453 -30.609 -28.609 1 90 523 GLY B O 1
ATOM 11272 N N . ILE B 1 524 ? 1.562 -31.562 -28.047 1 92.19 524 ILE B N 1
ATOM 11273 C CA . ILE B 1 524 ? 2.08 -31.391 -29.406 1 92.19 524 ILE B CA 1
ATOM 11274 C C . ILE B 1 524 ? 2.154 -32.75 -30.094 1 92.19 524 ILE B C 1
ATOM 11276 O O . ILE B 1 524 ? 2.838 -32.906 -31.109 1 92.19 524 ILE B O 1
ATOM 11280 N N . TYR B 1 525 ? 1.513 -33.781 -29.516 1 92.56 525 TYR B N 1
ATOM 11281 C CA . TYR B 1 525 ? 1.467 -35.125 -30.094 1 92.56 525 TYR B CA 1
ATOM 11282 C C . TYR B 1 525 ? 0.029 -35.562 -30.344 1 92.56 525 TYR B C 1
ATOM 11284 O O . TYR B 1 525 ? -0.906 -35.031 -29.75 1 92.56 525 TYR B O 1
ATOM 11292 N N . PRO B 1 526 ? -0.188 -36.469 -31.281 1 91.62 526 PRO B N 1
ATOM 11293 C CA . PRO B 1 526 ? -1.525 -37.062 -31.438 1 91.62 526 PRO B CA 1
ATOM 11294 C C . PRO B 1 526 ? -1.917 -37.938 -30.266 1 91.62 526 PRO B C 1
ATOM 11296 O O . PRO B 1 526 ? -1.061 -38.312 -29.453 1 91.62 526 PRO B O 1
ATOM 11299 N N . PRO B 1 527 ? -3.264 -38.219 -30.109 1 92.19 527 PRO B N 1
ATOM 11300 C CA . PRO B 1 527 ? -3.611 -39.25 -29.156 1 92.19 527 PRO B CA 1
ATOM 11301 C C . PRO B 1 527 ? -2.799 -40.531 -29.359 1 92.19 527 PRO B C 1
ATOM 11303 O O . PRO B 1 527 ? -2.535 -40.938 -30.5 1 92.19 527 PRO B O 1
ATOM 11306 N N . LEU B 1 528 ? -2.42 -41.125 -28.203 1 87.94 528 LEU B N 1
ATOM 11307 C CA . LEU B 1 528 ? -1.625 -42.344 -28.297 1 87.94 528 LEU B CA 1
ATOM 11308 C C . LEU B 1 528 ? -2.326 -43.375 -29.172 1 87.94 528 LEU B C 1
ATOM 11310 O O . LEU B 1 528 ? -3.535 -43.594 -29.047 1 87.94 528 LEU B O 1
ATOM 11314 N N . SER B 1 529 ? -1.75 -43.938 -30.125 1 88.81 529 SER B N 1
ATOM 11315 C CA . SER B 1 529 ? -2.211 -45 -31.016 1 88.81 529 SER B CA 1
ATOM 11316 C C . SER B 1 529 ? -2.736 -44.438 -32.344 1 88.81 529 SER B C 1
ATOM 11318 O O . SER B 1 529 ? -3.086 -45.188 -33.25 1 88.81 529 SER B O 1
ATOM 11320 N N . LEU B 1 530 ? -2.967 -43.156 -32.344 1 93.94 530 LEU B N 1
ATOM 11321 C CA . LEU B 1 530 ? -3.365 -42.562 -33.625 1 93.94 530 LEU B CA 1
ATOM 11322 C C . LEU B 1 530 ? -2.146 -42.094 -34.406 1 93.94 530 LEU B C 1
ATOM 11324 O O . LEU B 1 530 ? -1.173 -41.625 -33.812 1 93.94 530 LEU B O 1
ATOM 11328 N N . PRO B 1 531 ? -2.186 -42.125 -35.688 1 90.44 531 PRO B N 1
ATOM 11329 C CA . PRO B 1 531 ? -1 -41.844 -36.5 1 90.44 531 PRO B CA 1
ATOM 11330 C C . PRO B 1 531 ? -0.824 -40.344 -36.781 1 90.44 531 PRO B C 1
ATOM 11332 O O . PRO B 1 531 ? 0.226 -39.938 -37.281 1 90.44 531 PRO B O 1
ATOM 11335 N N . SER B 1 532 ? -1.857 -39.5 -36.5 1 92.25 532 SER B N 1
ATOM 11336 C CA . SER B 1 532 ? -1.823 -38.125 -36.969 1 92.25 532 SER B CA 1
ATOM 11337 C C . SER B 1 532 ? -2.479 -37.188 -35.938 1 92.25 532 SER B C 1
ATOM 11339 O O . SER B 1 532 ? -3.357 -37.625 -35.188 1 92.25 532 SER B O 1
ATOM 11341 N N . ASN B 1 533 ? -2.002 -35.875 -36.062 1 93.62 533 ASN B N 1
ATOM 11342 C CA . ASN B 1 533 ? -2.648 -34.844 -35.281 1 93.62 533 ASN B CA 1
ATOM 11343 C C . ASN B 1 533 ? -3.998 -34.438 -35.875 1 93.62 533 ASN B C 1
ATOM 11345 O O . ASN B 1 533 ? -4.742 -33.688 -35.281 1 93.62 533 ASN B O 1
ATOM 11349 N N . ASN B 1 534 ? -4.273 -34.938 -37.094 1 95.38 534 ASN B N 1
ATOM 11350 C CA . ASN B 1 534 ? -5.598 -34.844 -37.688 1 95.38 534 ASN B CA 1
ATOM 11351 C C . ASN B 1 534 ? -6.441 -36.094 -37.406 1 95.38 534 ASN B C 1
ATOM 11353 O O . ASN B 1 534 ? -6.145 -37.188 -37.906 1 95.38 534 ASN B O 1
ATOM 11357 N N . PHE B 1 535 ? -7.363 -35.969 -36.562 1 96.5 535 PHE B N 1
ATOM 11358 C CA . PHE B 1 535 ? -8.172 -37.094 -36.094 1 96.5 535 PHE B CA 1
ATOM 11359 C C . PHE B 1 535 ? -9.57 -36.625 -35.688 1 96.5 535 PHE B C 1
ATOM 11361 O O . PHE B 1 535 ? -9.875 -35.406 -35.781 1 96.5 535 PHE B O 1
ATOM 11368 N N . SER B 1 536 ? -10.422 -37.5 -35.406 1 97.88 536 SER B N 1
ATOM 11369 C CA . SER B 1 536 ? -11.742 -37.188 -34.906 1 97.88 536 SER B CA 1
ATOM 11370 C C . SER B 1 536 ? -12.141 -38.125 -33.781 1 97.88 536 SER B C 1
ATOM 11372 O O . SER B 1 536 ? -11.562 -39.188 -33.625 1 97.88 536 SER B O 1
ATOM 11374 N N . VAL B 1 537 ? -12.992 -37.719 -32.938 1 98.31 537 VAL B N 1
ATOM 11375 C CA . VAL B 1 537 ? -13.477 -38.5 -31.812 1 98.31 537 VAL B CA 1
ATOM 11376 C C . VAL B 1 537 ? -14.977 -38.281 -31.625 1 98.31 537 VAL B C 1
ATOM 11378 O O . VAL B 1 537 ? -15.469 -37.156 -31.797 1 98.31 537 VAL B O 1
ATOM 11381 N N . VAL B 1 538 ? -15.727 -39.312 -31.328 1 98.62 538 VAL B N 1
ATOM 11382 C CA . VAL B 1 538 ? -17.109 -39.219 -30.906 1 98.62 538 VAL B CA 1
ATOM 11383 C C . VAL B 1 538 ? -17.25 -39.719 -29.469 1 98.62 538 VAL B C 1
ATOM 11385 O O . VAL B 1 538 ? -16.797 -40.812 -29.141 1 98.62 538 VAL B O 1
ATOM 11388 N N . TRP B 1 539 ? -17.766 -38.938 -28.578 1 98.62 539 TRP B N 1
ATOM 11389 C CA . TRP B 1 539 ? -18.109 -39.344 -27.219 1 98.62 539 TRP B CA 1
ATOM 11390 C C . TRP B 1 539 ? -19.609 -39.594 -27.094 1 98.62 539 TRP B C 1
ATOM 11392 O O . TRP B 1 539 ? -20.422 -38.781 -27.562 1 98.62 539 TRP B O 1
ATOM 11402 N N . GLU B 1 540 ? -20 -40.656 -26.469 1 98.31 540 GLU B N 1
ATOM 11403 C CA . GLU B 1 540 ? -21.406 -41 -26.281 1 98.31 540 GLU B CA 1
ATOM 11404 C C . GLU B 1 540 ? -21.672 -41.531 -24.891 1 98.31 540 GLU B C 1
ATOM 11406 O O . GLU B 1 540 ? -20.859 -42.25 -24.328 1 98.31 540 GLU B O 1
ATOM 11411 N N . GLY B 1 541 ? -22.766 -41.125 -24.344 1 98.5 541 GLY B N 1
ATOM 11412 C CA . GLY B 1 541 ? -23.188 -41.594 -23.031 1 98.5 541 GLY B CA 1
ATOM 11413 C C . GLY B 1 541 ? -24.359 -40.781 -22.484 1 98.5 541 GLY B C 1
ATOM 11414 O O . GLY B 1 541 ? -25.25 -40.375 -23.219 1 98.5 541 GLY B O 1
ATOM 11415 N N . GLU B 1 542 ? -24.375 -40.75 -21.203 1 98.25 542 GLU B N 1
ATOM 11416 C CA . GLU B 1 542 ? -25.484 -40.094 -20.531 1 98.25 542 GLU B CA 1
ATOM 11417 C C . GLU B 1 542 ? -24.984 -39.062 -19.516 1 98.25 542 GLU B C 1
ATOM 11419 O O . GLU B 1 542 ? -23.875 -39.188 -18.984 1 98.25 542 GLU B O 1
ATOM 11424 N N . LEU B 1 543 ? -25.766 -38.031 -19.281 1 98.12 543 LEU B N 1
ATOM 11425 C CA . LEU B 1 543 ? -25.531 -37 -18.297 1 98.12 543 LEU B CA 1
ATOM 11426 C C . LEU B 1 543 ? -26.656 -36.938 -17.266 1 98.12 543 LEU B C 1
ATOM 11428 O O . LEU B 1 543 ? -27.828 -36.906 -17.641 1 98.12 543 LEU B O 1
ATOM 11432 N N . GLU B 1 544 ? -26.312 -37.062 -16.062 1 96.81 544 GLU B N 1
ATOM 11433 C CA . GLU B 1 544 ? -27.25 -36.844 -14.977 1 96.81 544 GLU B CA 1
ATOM 11434 C C . GLU B 1 544 ? -27.234 -35.375 -14.547 1 96.81 544 GLU B C 1
ATOM 11436 O O . GLU B 1 544 ? -26.172 -34.812 -14.242 1 96.81 544 GLU B O 1
ATOM 11441 N N . VAL B 1 545 ? -28.391 -34.719 -14.531 1 96.38 545 VAL B N 1
ATOM 11442 C CA . VAL B 1 545 ? -28.484 -33.312 -14.219 1 96.38 545 VAL B CA 1
ATOM 11443 C C . VAL B 1 545 ? -28.469 -33.094 -12.703 1 96.38 545 VAL B C 1
ATOM 11445 O O . VAL B 1 545 ? -29.312 -33.656 -11.984 1 96.38 545 VAL B O 1
ATOM 11448 N N . PRO B 1 546 ? -27.469 -32.312 -12.172 1 94.81 546 PRO B N 1
ATOM 11449 C CA . PRO B 1 546 ? -27.344 -32.094 -10.719 1 94.81 546 PRO B CA 1
ATOM 11450 C C . PRO B 1 546 ? -28.078 -30.859 -10.227 1 94.81 546 PRO B C 1
ATOM 11452 O O . PRO B 1 546 ? -27.516 -30.078 -9.461 1 94.81 546 PRO B O 1
ATOM 11455 N N . VAL B 1 547 ? -29.266 -30.609 -10.625 1 94.19 547 VAL B N 1
ATOM 11456 C CA . VAL B 1 547 ? -30.047 -29.453 -10.227 1 94.19 547 VAL B CA 1
ATOM 11457 C C . VAL B 1 547 ? -31.172 -29.891 -9.281 1 94.19 547 VAL B C 1
ATOM 11459 O O . VAL B 1 547 ? -31.781 -30.938 -9.477 1 94.19 547 VAL B O 1
ATOM 11462 N N . ASP B 1 548 ? -31.375 -29.094 -8.305 1 94.5 548 ASP B N 1
ATOM 11463 C CA . ASP B 1 548 ? -32.438 -29.328 -7.328 1 94.5 548 ASP B CA 1
ATOM 11464 C C . ASP B 1 548 ? -33.406 -28.156 -7.293 1 94.5 548 ASP B C 1
ATOM 11466 O O . ASP B 1 548 ? -33.062 -27.016 -7.617 1 94.5 548 ASP B O 1
ATOM 11470 N N . GLY B 1 549 ? -34.625 -28.406 -6.84 1 91.88 549 GLY B N 1
ATOM 11471 C CA . GLY B 1 549 ? -35.656 -27.359 -6.816 1 91.88 549 GLY B CA 1
ATOM 11472 C C . GLY B 1 549 ? -36.25 -27.078 -8.188 1 91.88 549 GLY B C 1
ATOM 11473 O O . GLY B 1 549 ? -36.594 -28 -8.914 1 91.88 549 GLY B O 1
ATOM 11474 N N . ASN B 1 550 ? -36.312 -25.719 -8.492 1 91.69 550 ASN B N 1
ATOM 11475 C CA . ASN B 1 550 ? -36.875 -25.297 -9.781 1 91.69 550 ASN B CA 1
ATOM 11476 C C . ASN B 1 550 ? -35.844 -25.469 -10.898 1 91.69 550 ASN B C 1
ATOM 11478 O O . ASN B 1 550 ? -34.625 -25.578 -10.641 1 91.69 550 ASN B O 1
ATOM 11482 N N . ASN B 1 551 ? -36.375 -25.5 -12.117 1 94.94 551 ASN B N 1
ATOM 11483 C CA . ASN B 1 551 ? -35.5 -25.594 -13.281 1 94.94 551 ASN B CA 1
ATOM 11484 C C . ASN B 1 551 ? -34.531 -24.422 -13.336 1 94.94 551 ASN B C 1
ATOM 11486 O O . ASN B 1 551 ? -34.812 -23.328 -12.867 1 94.94 551 ASN B O 1
ATOM 11490 N N . VAL B 1 552 ? -33.375 -24.719 -13.828 1 96.75 552 VAL B N 1
ATOM 11491 C CA . VAL B 1 552 ? -32.344 -23.703 -13.969 1 96.75 552 VAL B CA 1
ATOM 11492 C C . VAL B 1 552 ? -32.125 -23.391 -15.445 1 96.75 552 VAL B C 1
ATOM 11494 O O . VAL B 1 552 ? -31.844 -24.281 -16.25 1 96.75 552 VAL B O 1
ATOM 11497 N N . ASP B 1 553 ? -32.312 -22.109 -15.812 1 97.44 553 ASP B N 1
ATOM 11498 C CA . ASP B 1 553 ? -32 -21.641 -17.156 1 97.44 553 ASP B CA 1
ATOM 11499 C C . ASP B 1 553 ? -30.531 -21.281 -17.281 1 97.44 553 ASP B C 1
ATOM 11501 O O . ASP B 1 553 ? -30.141 -20.109 -17.109 1 97.44 553 ASP B O 1
ATOM 11505 N N . GLY B 1 554 ? -29.656 -22.344 -17.594 1 97.81 554 GLY B N 1
ATOM 11506 C CA . GLY B 1 554 ? -28.219 -22.172 -17.688 1 97.81 554 GLY B CA 1
ATOM 11507 C C . GLY B 1 554 ? -27.688 -22.297 -19.094 1 97.81 554 GLY B C 1
ATOM 11508 O O . GLY B 1 554 ? -28.297 -21.797 -20.047 1 97.81 554 GLY B O 1
ATOM 11509 N N . TYR B 1 555 ? -26.484 -22.828 -19.172 1 98.25 555 TYR B N 1
ATOM 11510 C CA . TYR B 1 555 ? -25.828 -23 -20.453 1 98.25 555 TYR B CA 1
ATOM 11511 C C . TYR B 1 555 ? -25.234 -24.391 -20.594 1 98.25 555 TYR B C 1
ATOM 11513 O O . TYR B 1 555 ? -24.922 -25.047 -19.578 1 98.25 555 TYR B O 1
ATOM 11521 N N . ILE B 1 556 ? -25.078 -24.891 -21.766 1 98.25 556 ILE B N 1
ATOM 11522 C CA . ILE B 1 556 ? -24.281 -26.062 -22.125 1 98.25 556 ILE B CA 1
ATOM 11523 C C . ILE B 1 556 ? -23.547 -25.797 -23.438 1 98.25 556 ILE B C 1
ATOM 11525 O O . ILE B 1 556 ? -23.922 -24.906 -24.203 1 98.25 556 ILE B O 1
ATOM 11529 N N . GLY B 1 557 ? -22.406 -26.422 -23.547 1 98.38 557 GLY B N 1
ATOM 11530 C CA . GLY B 1 557 ? -21.734 -26.203 -24.812 1 98.38 557 GLY B CA 1
ATOM 11531 C C . GLY B 1 557 ? -20.5 -27.062 -25 1 98.38 557 GLY B C 1
ATOM 11532 O O . GLY B 1 557 ? -20.219 -27.938 -24.172 1 98.38 557 GLY B O 1
ATOM 11533 N N . ILE B 1 558 ? -19.875 -26.906 -26.141 1 98.19 558 ILE B N 1
ATOM 11534 C CA . ILE B 1 558 ? -18.609 -27.531 -26.531 1 98.19 558 ILE B CA 1
ATOM 11535 C C . ILE B 1 558 ? -17.656 -26.469 -27.078 1 98.19 558 ILE B C 1
ATOM 11537 O O . ILE B 1 558 ? -17.953 -25.797 -28.062 1 98.19 558 ILE B O 1
ATOM 11541 N N . ALA B 1 559 ? -16.562 -26.281 -26.375 1 97.25 559 ALA B N 1
ATOM 11542 C CA . ALA B 1 559 ? -15.539 -25.328 -26.781 1 97.25 559 ALA B CA 1
ATOM 11543 C C . ALA B 1 559 ? -14.312 -26.031 -27.344 1 97.25 559 ALA B C 1
ATOM 11545 O O . ALA B 1 559 ? -13.953 -27.125 -26.891 1 97.25 559 ALA B O 1
ATOM 11546 N N . VAL B 1 560 ? -13.68 -25.406 -28.359 1 96.69 560 VAL B N 1
ATOM 11547 C CA . VAL B 1 560 ? -12.531 -26.016 -29 1 96.69 560 VAL B CA 1
ATOM 11548 C C . VAL B 1 560 ? -11.453 -24.969 -29.266 1 96.69 560 VAL B C 1
ATOM 11550 O O . VAL B 1 560 ? -11.75 -23.766 -29.312 1 96.69 560 VAL B O 1
ATOM 11553 N N . TYR B 1 561 ? -10.289 -25.438 -29.344 1 94.19 561 TYR B N 1
ATOM 11554 C CA . TYR B 1 561 ? -9.172 -24.578 -29.75 1 94.19 561 TYR B CA 1
ATOM 11555 C C . TYR B 1 561 ? -9.25 -24.25 -31.234 1 94.19 561 TYR B C 1
ATOM 11557 O O . TYR B 1 561 ? -10.141 -24.719 -31.938 1 94.19 561 TYR B O 1
ATOM 11565 N N . ALA B 1 562 ? -8.352 -23.359 -31.672 1 92.38 562 ALA B N 1
ATOM 11566 C CA . ALA B 1 562 ? -8.289 -22.969 -33.094 1 92.38 562 ALA B CA 1
ATOM 11567 C C . ALA B 1 562 ? -8.117 -24.188 -34 1 92.38 562 ALA B C 1
ATOM 11569 O O . ALA B 1 562 ? -7.422 -25.141 -33.625 1 92.38 562 ALA B O 1
ATOM 11570 N N . ASN B 1 563 ? -8.727 -24.234 -35.094 1 92.62 563 ASN B N 1
ATOM 11571 C CA . ASN B 1 563 ? -8.625 -25.234 -36.156 1 92.62 563 ASN B CA 1
ATOM 11572 C C . ASN B 1 563 ? -9.281 -26.547 -35.75 1 92.62 563 ASN B C 1
ATOM 11574 O O . ASN B 1 563 ? -8.852 -27.625 -36.188 1 92.62 563 ASN B O 1
ATOM 11578 N N . ASN B 1 564 ? -10.086 -26.531 -34.781 1 96.31 564 ASN B N 1
ATOM 11579 C CA . ASN B 1 564 ? -10.898 -27.672 -34.375 1 96.31 564 ASN B CA 1
ATOM 11580 C C . ASN B 1 564 ? -12.391 -27.375 -34.469 1 96.31 564 ASN B C 1
ATOM 11582 O O . ASN B 1 564 ? -12.789 -26.203 -34.562 1 96.31 564 ASN B O 1
ATOM 11586 N N . THR B 1 565 ? -13.188 -28.359 -34.625 1 97.31 565 THR B N 1
ATOM 11587 C CA . THR B 1 565 ? -14.633 -28.188 -34.594 1 97.31 565 THR B CA 1
ATOM 11588 C C . THR B 1 565 ? -15.266 -29.125 -33.562 1 97.31 565 THR B C 1
ATOM 11590 O O . THR B 1 565 ? -14.656 -30.125 -33.188 1 97.31 565 THR B O 1
ATOM 11593 N N . GLY B 1 566 ? -16.375 -28.812 -33.062 1 98.12 566 GLY B N 1
ATOM 11594 C CA . GLY B 1 566 ? -17.141 -29.609 -32.125 1 98.12 566 GLY B CA 1
ATOM 11595 C C . GLY B 1 566 ? -18.641 -29.469 -32.281 1 98.12 566 GLY B C 1
ATOM 11596 O O . GLY B 1 566 ? -19.141 -28.375 -32.625 1 98.12 566 GLY B O 1
ATOM 11597 N N . ARG B 1 567 ? -19.391 -30.531 -32.156 1 98.44 567 ARG B N 1
ATOM 11598 C CA . ARG B 1 567 ? -20.844 -30.547 -32.156 1 98.44 567 ARG B CA 1
ATOM 11599 C C . ARG B 1 567 ? -21.359 -31.297 -30.922 1 98.44 567 ARG B C 1
ATOM 11601 O O . ARG B 1 567 ? -20.828 -32.344 -30.562 1 98.44 567 ARG B O 1
ATOM 11608 N N . LEU B 1 568 ? -22.281 -30.719 -30.297 1 98.75 568 LEU B N 1
ATOM 11609 C CA . LEU B 1 568 ? -22.891 -31.312 -29.109 1 98.75 568 LEU B CA 1
ATOM 11610 C C . LEU B 1 568 ? -24.359 -31.625 -29.359 1 98.75 568 LEU B C 1
ATOM 11612 O O . LEU B 1 568 ? -25.141 -30.734 -29.703 1 98.75 568 LEU B O 1
ATOM 11616 N N . TYR B 1 569 ? -24.734 -32.906 -29.234 1 98.69 569 TYR B N 1
ATOM 11617 C CA . TYR B 1 569 ? -26.125 -33.344 -29.297 1 98.69 569 TYR B CA 1
ATOM 11618 C C . TYR B 1 569 ? -26.641 -33.75 -27.922 1 98.69 569 TYR B C 1
ATOM 11620 O O . TYR B 1 569 ? -25.969 -34.5 -27.203 1 98.69 569 TYR B O 1
ATOM 11628 N N . VAL B 1 570 ? -27.688 -33.281 -27.547 1 98.62 570 VAL B N 1
ATOM 11629 C CA . VAL B 1 570 ? -28.406 -33.688 -26.359 1 98.62 570 VAL B CA 1
ATOM 11630 C C . VAL B 1 570 ? -29.75 -34.312 -26.75 1 98.62 570 VAL B C 1
ATOM 11632 O O . VAL B 1 570 ? -30.578 -33.656 -27.406 1 98.62 570 VAL B O 1
ATOM 11635 N N . ASP B 1 571 ? -29.984 -35.562 -26.391 1 98.12 571 ASP B N 1
ATOM 11636 C CA . ASP B 1 571 ? -31.203 -36.281 -26.766 1 98.12 571 ASP B CA 1
ATOM 11637 C C . ASP B 1 571 ? -31.422 -36.25 -28.281 1 98.12 571 ASP B C 1
ATOM 11639 O O . ASP B 1 571 ? -32.531 -35.938 -28.734 1 98.12 571 ASP B O 1
ATOM 11643 N N . ASP B 1 572 ? -30.406 -36.344 -28.969 1 97.56 572 ASP B N 1
ATOM 11644 C CA . ASP B 1 572 ? -30.359 -36.5 -30.422 1 97.56 572 ASP B CA 1
ATOM 11645 C C . ASP B 1 572 ? -30.672 -35.188 -31.125 1 97.56 572 ASP B C 1
ATOM 11647 O O . ASP B 1 572 ? -30.953 -35.156 -32.312 1 97.56 572 ASP B O 1
ATOM 11651 N N . VAL B 1 573 ? -30.578 -34.094 -30.359 1 98.19 573 VAL B N 1
ATOM 11652 C CA . VAL B 1 573 ? -30.781 -32.781 -30.938 1 98.19 573 VAL B CA 1
ATOM 11653 C C . VAL B 1 573 ? -29.484 -31.984 -30.875 1 98.19 573 VAL B C 1
ATOM 11655 O O . VAL B 1 573 ? -28.844 -31.906 -29.812 1 98.19 573 VAL B O 1
ATOM 11658 N N . LEU B 1 574 ? -29.047 -31.375 -31.984 1 98.31 574 LEU B N 1
ATOM 11659 C CA . LEU B 1 574 ? -27.891 -30.484 -31.984 1 98.31 574 LEU B CA 1
ATOM 11660 C C . LEU B 1 574 ? -28.172 -29.25 -31.141 1 98.31 574 LEU B C 1
ATOM 11662 O O . LEU B 1 574 ? -29.047 -28.453 -31.484 1 98.31 574 LEU B O 1
ATOM 11666 N N . VAL B 1 575 ? -27.453 -29.047 -30.062 1 98.06 575 VAL B N 1
ATOM 11667 C CA . VAL B 1 575 ? -27.75 -27.984 -29.125 1 98.06 575 VAL B CA 1
ATOM 11668 C C . VAL B 1 575 ? -26.688 -26.906 -29.203 1 98.06 575 VAL B C 1
ATOM 11670 O O . VAL B 1 575 ? -26.953 -25.734 -28.906 1 98.06 575 VAL B O 1
ATOM 11673 N N . ALA B 1 576 ? -25.453 -27.266 -29.5 1 98.25 576 ALA B N 1
ATOM 11674 C CA . ALA B 1 576 ? -24.328 -26.328 -29.578 1 98.25 576 ALA B CA 1
ATOM 11675 C C . ALA B 1 576 ? -23.281 -26.812 -30.578 1 98.25 576 ALA B C 1
ATOM 11677 O O . ALA B 1 576 ? -23.172 -28.016 -30.844 1 98.25 576 ALA B O 1
ATOM 11678 N N . GLN B 1 577 ? -22.547 -25.906 -31.109 1 97.75 577 GLN B N 1
ATOM 11679 C CA . GLN B 1 577 ? -21.484 -26.25 -32.062 1 97.75 577 GLN B CA 1
ATOM 11680 C C . GLN B 1 577 ? -20.375 -25.188 -32.031 1 97.75 577 GLN B C 1
ATOM 11682 O O . GLN B 1 577 ? -20.641 -24.016 -31.781 1 97.75 577 GLN B O 1
ATOM 11687 N N . SER B 1 578 ? -19.203 -25.578 -32.125 1 97.75 578 SER B N 1
ATOM 11688 C CA . SER B 1 578 ? -18.031 -24.75 -32.375 1 97.75 578 SER B CA 1
ATOM 11689 C C . SER B 1 578 ? -17.484 -24.969 -33.781 1 97.75 578 SER B C 1
ATOM 11691 O O . SER B 1 578 ? -16.938 -26.031 -34.094 1 97.75 578 SER B O 1
ATOM 11693 N N . GLU B 1 579 ? -17.625 -23.922 -34.562 1 95.75 579 GLU B N 1
ATOM 11694 C CA . GLU B 1 579 ? -17.234 -24.016 -35.969 1 95.75 579 GLU B CA 1
ATOM 11695 C C . GLU B 1 579 ? -15.742 -23.781 -36.156 1 95.75 579 GLU B C 1
ATOM 11697 O O . GLU B 1 579 ? -15.07 -23.297 -35.219 1 95.75 579 GLU B O 1
ATOM 11702 N N . LEU B 1 580 ? -15.336 -24.25 -37.281 1 93.69 580 LEU B N 1
ATOM 11703 C CA . LEU B 1 580 ? -13.93 -24.031 -37.625 1 93.69 580 LEU B CA 1
ATOM 11704 C C . LEU B 1 580 ? -13.578 -22.547 -37.594 1 93.69 580 LEU B C 1
ATOM 11706 O O . LEU B 1 580 ? -14.281 -21.734 -38.219 1 93.69 580 LEU B O 1
ATOM 11710 N N . SER B 1 581 ? -12.688 -22.219 -36.844 1 91.81 581 SER B N 1
ATOM 11711 C CA . SER B 1 581 ? -12.242 -20.828 -36.75 1 91.81 581 SER B CA 1
ATOM 11712 C C . SER B 1 581 ? -10.758 -20.75 -36.375 1 91.81 581 SER B C 1
ATOM 11714 O O . SER B 1 581 ? -10.172 -21.734 -35.938 1 91.81 581 SER B O 1
ATOM 11716 N N . ASP B 1 582 ? -10.109 -19.578 -36.594 1 89.06 582 ASP B N 1
ATOM 11717 C CA . ASP B 1 582 ? -8.695 -19.359 -36.312 1 89.06 582 ASP B CA 1
ATOM 11718 C C . ASP B 1 582 ? -8.484 -19 -34.844 1 89.06 582 ASP B C 1
ATOM 11720 O O . ASP B 1 582 ? -7.348 -18.984 -34.375 1 89.06 582 ASP B O 1
ATOM 11724 N N . THR B 1 583 ? -9.445 -18.797 -34.094 1 89.25 583 THR B N 1
ATOM 11725 C CA . THR B 1 583 ? -9.273 -18.359 -32.719 1 89.25 583 THR B CA 1
ATOM 11726 C C . THR B 1 583 ? -9.852 -19.406 -31.766 1 89.25 583 THR B C 1
ATOM 11728 O O . THR B 1 583 ? -9.508 -19.422 -30.578 1 89.25 583 THR B O 1
ATOM 11731 N N . GLY B 1 584 ? -10.633 -20.312 -32.156 1 93.81 584 GLY B N 1
ATOM 11732 C CA . GLY B 1 584 ? -11.305 -21.266 -31.312 1 93.81 584 GLY B CA 1
ATOM 11733 C C . GLY B 1 584 ? -12.406 -20.656 -30.469 1 93.81 584 GLY B C 1
ATOM 11734 O O . GLY B 1 584 ? -12.812 -19.516 -30.703 1 93.81 584 GLY B O 1
ATOM 11735 N N . THR B 1 585 ? -12.961 -21.359 -29.531 1 96.56 585 THR B N 1
ATOM 11736 C CA . THR B 1 585 ? -14.062 -20.906 -28.688 1 96.56 585 THR B CA 1
ATOM 11737 C C . THR B 1 585 ? -13.773 -21.156 -27.219 1 96.56 585 THR B C 1
ATOM 11739 O O . THR B 1 585 ? -14.617 -20.906 -26.359 1 96.56 585 THR B O 1
ATOM 11742 N N . VAL B 1 586 ? -12.602 -21.688 -26.891 1 94.75 586 VAL B N 1
ATOM 11743 C CA . VAL B 1 586 ? -12.195 -21.828 -25.5 1 94.75 586 VAL B CA 1
ATOM 11744 C C . VAL B 1 586 ? -11.875 -20.453 -24.906 1 94.75 586 VAL B C 1
ATOM 11746 O O . VAL B 1 586 ? -11.062 -19.703 -25.469 1 94.75 586 VAL B O 1
ATOM 11749 N N . MET B 1 587 ? -12.5 -20.125 -23.828 1 92.19 587 MET B N 1
ATOM 11750 C CA . MET B 1 587 ? -12.242 -18.844 -23.172 1 92.19 587 MET B CA 1
ATOM 11751 C C . MET B 1 587 ? -10.906 -18.875 -22.438 1 92.19 587 MET B C 1
ATOM 11753 O O . MET B 1 587 ? -10.461 -19.938 -21.984 1 92.19 587 MET B O 1
ATOM 11757 N N . GLY B 1 588 ? -10.297 -17.672 -22.406 1 87.81 588 GLY B N 1
ATOM 11758 C CA . GLY B 1 588 ? -9.133 -17.562 -21.547 1 87.81 588 GLY B CA 1
ATOM 11759 C C . GLY B 1 588 ? -9.461 -17.703 -20.062 1 87.81 588 GLY B C 1
ATOM 11760 O O . GLY B 1 588 ? -10.609 -17.516 -19.656 1 87.81 588 GLY B O 1
ATOM 11761 N N . ASN B 1 589 ? -8.461 -18.094 -19.312 1 84.62 589 ASN B N 1
ATOM 11762 C CA . ASN B 1 589 ? -8.656 -18.328 -17.891 1 84.62 589 ASN B CA 1
ATOM 11763 C C . ASN B 1 589 ? -8.992 -17.047 -17.141 1 84.62 589 ASN B C 1
ATOM 11765 O O . ASN B 1 589 ? -9.75 -17.062 -16.172 1 84.62 589 ASN B O 1
ATOM 11769 N N . ILE B 1 590 ? -8.32 -16.016 -17.438 1 92.75 590 ILE B N 1
ATOM 11770 C CA . ILE B 1 590 ? -8.562 -14.711 -16.844 1 92.75 590 ILE B CA 1
ATOM 11771 C C . ILE B 1 590 ? -8.93 -13.703 -17.922 1 92.75 590 ILE B C 1
ATOM 11773 O O . ILE B 1 590 ? -8.109 -13.383 -18.797 1 92.75 590 ILE B O 1
ATOM 11777 N N . GLN B 1 591 ? -10.109 -13.219 -17.859 1 93.31 591 GLN B N 1
ATOM 11778 C CA . GLN B 1 591 ? -10.555 -12.219 -18.828 1 93.31 591 GLN B CA 1
ATOM 11779 C C . GLN B 1 591 ? -10.203 -10.812 -18.359 1 93.31 591 GLN B C 1
ATOM 11781 O O . GLN B 1 591 ? -10.219 -10.523 -17.156 1 93.31 591 GLN B O 1
ATOM 11786 N N . SER B 1 592 ? -9.867 -9.992 -19.297 1 93.12 592 SER B N 1
ATOM 11787 C CA . SER B 1 592 ? -9.562 -8.602 -18.953 1 93.12 592 SER B CA 1
ATOM 11788 C C . SER B 1 592 ? -10.789 -7.895 -18.391 1 93.12 592 SER B C 1
ATOM 11790 O O . SER B 1 592 ? -11.922 -8.289 -18.672 1 93.12 592 SER B O 1
ATOM 11792 N N . LEU B 1 593 ? -10.555 -6.918 -17.609 1 94.31 593 LEU B N 1
ATOM 11793 C CA . LEU B 1 593 ? -11.648 -6.121 -17.078 1 94.31 593 LEU B CA 1
ATOM 11794 C C . LEU B 1 593 ? -12.516 -5.574 -18.203 1 94.31 593 LEU B C 1
ATOM 11796 O O . LEU B 1 593 ? -13.75 -5.555 -18.094 1 94.31 593 LEU B O 1
ATOM 11800 N N . ASN B 1 594 ? -11.93 -5.133 -19.312 1 92.88 594 ASN B N 1
ATOM 11801 C CA . ASN B 1 594 ? -12.68 -4.598 -20.438 1 92.88 594 ASN B CA 1
ATOM 11802 C C . ASN B 1 594 ? -13.617 -5.645 -21.031 1 92.88 594 ASN B C 1
ATOM 11804 O O . ASN B 1 594 ? -14.758 -5.332 -21.391 1 92.88 594 ASN B O 1
ATOM 11808 N N . TYR B 1 595 ? -13.078 -6.84 -21.172 1 93.69 595 TYR B N 1
ATOM 11809 C CA . TYR B 1 595 ? -13.922 -7.926 -21.656 1 93.69 595 TYR B CA 1
ATOM 11810 C C . TYR B 1 595 ? -15.109 -8.148 -20.734 1 93.69 595 TYR B C 1
ATOM 11812 O O . TYR B 1 595 ? -16.234 -8.312 -21.188 1 93.69 595 TYR B O 1
ATOM 11820 N N . VAL B 1 596 ? -14.875 -8.195 -19.469 1 94.44 596 VAL B N 1
ATOM 11821 C CA . VAL B 1 596 ? -15.898 -8.5 -18.484 1 94.44 596 VAL B CA 1
ATOM 11822 C C . VAL B 1 596 ? -16.984 -7.434 -18.531 1 94.44 596 VAL B C 1
ATOM 11824 O O . VAL B 1 596 ? -18.188 -7.758 -18.5 1 94.44 596 VAL B O 1
ATOM 11827 N N . LEU B 1 597 ? -16.609 -6.195 -18.609 1 92.62 597 LEU B N 1
ATOM 11828 C CA . LEU B 1 597 ? -17.578 -5.094 -18.641 1 92.62 597 LEU B CA 1
ATOM 11829 C C . LEU B 1 597 ? -18.484 -5.191 -19.859 1 92.62 597 LEU B C 1
ATOM 11831 O O . LEU B 1 597 ? -19.656 -4.832 -19.797 1 92.62 597 LEU B O 1
ATOM 11835 N N . ALA B 1 598 ? -17.938 -5.793 -20.875 1 94 598 ALA B N 1
ATOM 11836 C CA . ALA B 1 598 ? -18.688 -5.863 -22.125 1 94 598 ALA B CA 1
ATOM 11837 C C . ALA B 1 598 ? -19.484 -7.168 -22.219 1 94 598 ALA B C 1
ATOM 11839 O O . ALA B 1 598 ? -20.547 -7.211 -22.844 1 94 598 ALA B O 1
ATOM 11840 N N . ASN B 1 599 ? -18.953 -8.289 -21.484 1 93.5 599 ASN B N 1
ATOM 11841 C CA . ASN B 1 599 ? -19.453 -9.617 -21.828 1 93.5 599 ASN B CA 1
ATOM 11842 C C . ASN B 1 599 ? -19.859 -10.398 -20.578 1 93.5 599 ASN B C 1
ATOM 11844 O O . ASN B 1 599 ? -20.094 -11.609 -20.656 1 93.5 599 ASN B O 1
ATOM 11848 N N . ALA B 1 600 ? -20.031 -9.836 -19.516 1 91.62 600 ALA B N 1
ATOM 11849 C CA . ALA B 1 600 ? -20.188 -10.516 -18.234 1 91.62 600 ALA B CA 1
ATOM 11850 C C . ALA B 1 600 ? -21.344 -11.508 -18.281 1 91.62 600 ALA B C 1
ATOM 11852 O O . ALA B 1 600 ? -21.266 -12.586 -17.688 1 91.62 600 ALA B O 1
ATOM 11853 N N . THR B 1 601 ? -22.438 -11.25 -19 1 92.12 601 THR B N 1
ATOM 11854 C CA . THR B 1 601 ? -23.641 -12.086 -18.969 1 92.12 601 THR B CA 1
ATOM 11855 C C . THR B 1 601 ? -23.891 -12.688 -20.359 1 92.12 601 THR B C 1
ATOM 11857 O O . THR B 1 601 ? -24.984 -13.195 -20.625 1 92.12 601 THR B O 1
ATOM 11860 N N . SER B 1 602 ? -22.906 -12.578 -21.203 1 94.56 602 SER B N 1
ATOM 11861 C CA . SER B 1 602 ? -23.062 -13.102 -22.547 1 94.56 602 SER B CA 1
ATOM 11862 C C . SER B 1 602 ? -22.969 -14.625 -22.578 1 94.56 602 SER B C 1
ATOM 11864 O O . SER B 1 602 ? -22.391 -15.227 -21.656 1 94.56 602 SER B O 1
ATOM 11866 N N . THR B 1 603 ? -23.625 -15.242 -23.594 1 96.38 603 THR B N 1
ATOM 11867 C CA . THR B 1 603 ? -23.422 -16.656 -23.844 1 96.38 603 THR B CA 1
ATOM 11868 C C . THR B 1 603 ? -21.953 -16.969 -24.078 1 96.38 603 THR B C 1
ATOM 11870 O O . THR B 1 603 ? -21.297 -16.344 -24.906 1 96.38 603 THR B O 1
ATOM 11873 N N . PRO B 1 604 ? -21.453 -17.953 -23.297 1 95.75 604 PRO B N 1
ATOM 11874 C CA . PRO B 1 604 ? -20.062 -18.312 -23.562 1 95.75 604 PRO B CA 1
ATOM 11875 C C . PRO B 1 604 ? -19.844 -18.812 -25 1 95.75 604 PRO B C 1
ATOM 11877 O O . PRO B 1 604 ? -20.688 -19.531 -25.531 1 95.75 604 PRO B O 1
ATOM 11880 N N . PRO B 1 605 ? -18.688 -18.5 -25.547 1 95.81 605 PRO B N 1
ATOM 11881 C CA . PRO B 1 605 ? -18.422 -19.031 -26.875 1 95.81 605 PRO B CA 1
ATOM 11882 C C . PRO B 1 605 ? -18.547 -20.562 -26.938 1 95.81 605 PRO B C 1
ATOM 11884 O O . PRO B 1 605 ? -18.109 -21.25 -26.016 1 95.81 605 PRO B O 1
ATOM 11887 N N . GLY B 1 606 ? -19.188 -21.094 -28 1 97.56 606 GLY B N 1
ATOM 11888 C CA . GLY B 1 606 ? -19.375 -22.516 -28.172 1 97.56 606 GLY B CA 1
ATOM 11889 C C . GLY B 1 606 ? -20.547 -23.062 -27.375 1 97.56 606 GLY B C 1
ATOM 11890 O O . GLY B 1 606 ? -20.75 -24.281 -27.312 1 97.56 606 GLY B O 1
ATOM 11891 N N . GLY B 1 607 ? -21.281 -22.203 -26.766 1 97.69 607 GLY B N 1
ATOM 11892 C CA . GLY B 1 607 ? -22.359 -22.656 -25.906 1 97.69 607 GLY B CA 1
ATOM 11893 C C . GLY B 1 607 ? -23.719 -22.141 -26.328 1 97.69 607 GLY B C 1
ATOM 11894 O O . GLY B 1 607 ? -23.844 -21.422 -27.328 1 97.69 607 GLY B O 1
ATOM 11895 N N . ALA B 1 608 ? -24.797 -22.547 -25.672 1 97.94 608 ALA B N 1
ATOM 11896 C CA . ALA B 1 608 ? -26.188 -22.109 -25.844 1 97.94 608 ALA B CA 1
ATOM 11897 C C . ALA B 1 608 ? -26.953 -22.203 -24.531 1 97.94 608 ALA B C 1
ATOM 11899 O O . ALA B 1 608 ? -26.609 -22.984 -23.656 1 97.94 608 ALA B O 1
ATOM 11900 N N . PRO B 1 609 ? -27.969 -21.344 -24.453 1 97.5 609 PRO B N 1
ATOM 11901 C CA . PRO B 1 609 ? -28.859 -21.531 -23.297 1 97.5 609 PRO B CA 1
ATOM 11902 C C . PRO B 1 609 ? -29.469 -22.922 -23.234 1 97.5 609 PRO B C 1
ATOM 11904 O O . PRO B 1 609 ? -29.781 -23.516 -24.266 1 97.5 609 PRO B O 1
ATOM 11907 N N . PHE B 1 610 ? -29.625 -23.438 -22.141 1 98 610 PHE B N 1
ATOM 11908 C CA . PHE B 1 610 ? -30.172 -24.781 -21.906 1 98 610 PHE B CA 1
ATOM 11909 C C . PHE B 1 610 ? -30.922 -24.844 -20.594 1 98 610 PHE B C 1
ATOM 11911 O O . PHE B 1 610 ? -30.422 -24.375 -19.562 1 98 610 PHE B O 1
ATOM 11918 N N . ILE B 1 611 ? -32.125 -25.391 -20.562 1 97.5 611 ILE B N 1
ATOM 11919 C CA . ILE B 1 611 ? -32.938 -25.531 -19.344 1 97.5 611 ILE B CA 1
ATOM 11920 C C . ILE B 1 611 ? -32.562 -26.828 -18.641 1 97.5 611 ILE B C 1
ATOM 11922 O O . ILE B 1 611 ? -32.812 -27.922 -19.188 1 97.5 611 ILE B O 1
ATOM 11926 N N . TRP B 1 612 ? -32.031 -26.734 -17.516 1 97.56 612 TRP B N 1
ATOM 11927 C CA . TRP B 1 612 ? -31.703 -27.875 -16.688 1 97.56 612 TRP B CA 1
ATOM 11928 C C . TRP B 1 612 ? -32.844 -28.234 -15.758 1 97.56 612 TRP B C 1
ATOM 11930 O O . TRP B 1 612 ? -33.219 -27.453 -14.883 1 97.56 612 TRP B O 1
ATOM 11940 N N . ARG B 1 613 ? -33.406 -29.406 -15.922 1 95.81 613 ARG B N 1
ATOM 11941 C CA . ARG B 1 613 ? -34.531 -29.859 -15.125 1 95.81 613 ARG B CA 1
ATOM 11942 C C . ARG B 1 613 ? -34.094 -30.812 -14.023 1 95.81 613 ARG B C 1
ATOM 11944 O O . ARG B 1 613 ? -33.312 -31.719 -14.266 1 95.81 613 ARG B O 1
ATOM 11951 N N . ALA B 1 614 ? -34.594 -30.578 -12.844 1 91.19 614 ALA B N 1
ATOM 11952 C CA . ALA B 1 614 ? -34.219 -31.406 -11.688 1 91.19 614 ALA B CA 1
ATOM 11953 C C . ALA B 1 614 ? -34.5 -32.875 -11.961 1 91.19 614 ALA B C 1
ATOM 11955 O O . ALA B 1 614 ? -35.594 -33.219 -12.406 1 91.19 614 ALA B O 1
ATOM 11956 N N . GLY B 1 615 ? -33.469 -33.719 -11.797 1 86.5 615 GLY B N 1
ATOM 11957 C CA . GLY B 1 615 ? -33.625 -35.156 -11.867 1 86.5 615 GLY B CA 1
ATOM 11958 C C . GLY B 1 615 ? -33.562 -35.688 -13.281 1 86.5 615 GLY B C 1
ATOM 11959 O O . GLY B 1 615 ? -33.625 -36.906 -13.5 1 86.5 615 GLY B O 1
ATOM 11960 N N . ALA B 1 616 ? -33.375 -34.906 -14.195 1 95.69 616 ALA B N 1
ATOM 11961 C CA . ALA B 1 616 ? -33.344 -35.312 -15.594 1 95.69 616 ALA B CA 1
ATOM 11962 C C . ALA B 1 616 ? -32.062 -36.062 -15.922 1 95.69 616 ALA B C 1
ATOM 11964 O O . ALA B 1 616 ? -31.031 -35.875 -15.266 1 95.69 616 ALA B O 1
ATOM 11965 N N . ARG B 1 617 ? -32.125 -36.969 -16.875 1 96.62 617 ARG B N 1
ATOM 11966 C CA . ARG B 1 617 ? -31.016 -37.625 -17.531 1 96.62 617 ARG B CA 1
ATOM 11967 C C . ARG B 1 617 ? -31.062 -37.406 -19.047 1 96.62 617 ARG B C 1
ATOM 11969 O O . ARG B 1 617 ? -32.156 -37.438 -19.641 1 96.62 617 ARG B O 1
ATOM 11976 N N . HIS B 1 618 ? -30 -37.156 -19.594 1 98.19 618 HIS B N 1
ATOM 11977 C CA . HIS B 1 618 ? -29.938 -36.875 -21.016 1 98.19 618 HIS B CA 1
ATOM 11978 C C . HIS B 1 618 ? -28.938 -37.75 -21.719 1 98.19 618 HIS B C 1
ATOM 11980 O O . HIS B 1 618 ? -27.875 -38.062 -21.156 1 98.19 618 HIS B O 1
ATOM 11986 N N . LYS B 1 619 ? -29.281 -38.156 -22.906 1 98.25 619 LYS B N 1
ATOM 11987 C CA . LYS B 1 619 ? -28.297 -38.75 -23.797 1 98.25 619 LYS B CA 1
ATOM 11988 C C . LYS B 1 619 ? -27.391 -37.656 -24.406 1 98.25 619 LYS B C 1
ATOM 11990 O O . LYS B 1 619 ? -27.875 -36.656 -24.891 1 98.25 619 LYS B O 1
ATOM 11995 N N . LEU B 1 620 ? -26.141 -37.906 -24.312 1 98.5 620 LEU B N 1
ATOM 11996 C CA . LEU B 1 620 ? -25.188 -36.969 -24.891 1 98.5 620 LEU B CA 1
ATOM 11997 C C . LEU B 1 620 ? -24.391 -37.625 -26.016 1 98.5 620 LEU B C 1
ATOM 11999 O O . LEU B 1 620 ? -24.031 -38.781 -25.938 1 98.5 620 LEU B O 1
ATOM 12003 N N . ARG B 1 621 ? -24.109 -36.906 -27.047 1 98.62 621 ARG B N 1
ATOM 12004 C CA . ARG B 1 621 ? -23.156 -37.25 -28.109 1 98.62 621 ARG B CA 1
ATOM 12005 C C . ARG B 1 621 ? -22.344 -36.031 -28.5 1 98.62 621 ARG B C 1
ATOM 12007 O O . ARG B 1 621 ? -22.891 -34.969 -28.781 1 98.62 621 ARG B O 1
ATOM 12014 N N . VAL B 1 622 ? -21.078 -36.094 -28.453 1 98.62 622 VAL B N 1
ATOM 12015 C CA . VAL B 1 622 ? -20.156 -35.031 -28.812 1 98.62 622 VAL B CA 1
ATOM 12016 C C . VAL B 1 622 ? -19.281 -35.469 -29.984 1 98.62 622 VAL B C 1
ATOM 12018 O O . VAL B 1 622 ? -18.688 -36.562 -29.938 1 98.62 622 VAL B O 1
ATOM 12021 N N . GLU B 1 623 ? -19.188 -34.688 -30.984 1 98.56 623 GLU B N 1
ATOM 12022 C CA . GLU B 1 623 ? -18.297 -34.906 -32.125 1 98.56 623 GLU B CA 1
ATOM 12023 C C . GLU B 1 623 ? -17.188 -33.875 -32.188 1 98.56 623 GLU B C 1
ATOM 12025 O O . GLU B 1 623 ? -17.453 -32.656 -32.062 1 98.56 623 GLU B O 1
ATOM 12030 N N . PHE B 1 624 ? -16.031 -34.281 -32.219 1 97.88 624 PHE B N 1
ATOM 12031 C CA . PHE B 1 624 ? -14.859 -33.406 -32.25 1 97.88 624 PHE B CA 1
ATOM 12032 C C . PHE B 1 624 ? -13.977 -33.75 -33.438 1 97.88 624 PHE B C 1
ATOM 12034 O O . PHE B 1 624 ? -13.742 -34.906 -33.75 1 97.88 624 PHE B O 1
ATOM 12041 N N . GLN B 1 625 ? -13.531 -32.781 -34.219 1 97.38 625 GLN B N 1
ATOM 12042 C CA . GLN B 1 625 ? -12.578 -32.906 -35.312 1 97.38 625 GLN B CA 1
ATOM 12043 C C . GLN B 1 625 ? -11.383 -32 -35.094 1 97.38 625 GLN B C 1
ATOM 12045 O O . GLN B 1 625 ? -11.547 -30.797 -34.844 1 97.38 625 GLN B O 1
ATOM 12050 N N . ALA B 1 626 ? -10.195 -32.531 -35.156 1 96.19 626 ALA B N 1
ATOM 12051 C CA . ALA B 1 626 ? -8.953 -31.781 -35.094 1 96.19 626 ALA B CA 1
ATOM 12052 C C . ALA B 1 626 ? -8.281 -31.672 -36.438 1 96.19 626 ALA B C 1
ATOM 12054 O O . ALA B 1 626 ? -7.973 -32.688 -37.062 1 96.19 626 ALA B O 1
ATOM 12055 N N . TRP B 1 627 ? -8.172 -30.359 -36.906 1 91.5 627 TRP B N 1
ATOM 12056 C CA . TRP B 1 627 ? -7.441 -30.062 -38.125 1 91.5 627 TRP B CA 1
ATOM 12057 C C . TRP B 1 627 ? -6.121 -29.359 -37.812 1 91.5 627 TRP B C 1
ATOM 12059 O O . TRP B 1 627 ? -6.051 -28.125 -37.812 1 91.5 627 TRP B O 1
ATOM 12069 N N . ASN B 1 628 ? -5.141 -30 -37.344 1 83.38 628 ASN B N 1
ATOM 12070 C CA . ASN B 1 628 ? -3.896 -29.359 -36.938 1 83.38 628 ASN B CA 1
ATOM 12071 C C . ASN B 1 628 ? -2.699 -29.891 -37.719 1 83.38 628 ASN B C 1
ATOM 12073 O O . ASN B 1 628 ? -2.361 -31.062 -37.625 1 83.38 628 ASN B O 1
ATOM 12077 N N . LEU B 1 629 ? -2.125 -28.969 -38.562 1 78.81 629 LEU B N 1
ATOM 12078 C CA . LEU B 1 629 ? -0.929 -29.391 -39.281 1 78.81 629 LEU B CA 1
ATOM 12079 C C . LEU B 1 629 ? 0.117 -28.281 -39.281 1 78.81 629 LEU B C 1
ATOM 12081 O O . LEU B 1 629 ? 1.107 -28.359 -40 1 78.81 629 LEU B O 1
ATOM 12085 N N . TRP B 1 630 ? -0.165 -27.328 -38.344 1 84.75 630 TRP B N 1
ATOM 12086 C CA . TRP B 1 630 ? 0.744 -26.188 -38.375 1 84.75 630 TRP B CA 1
ATOM 12087 C C . TRP B 1 630 ? 1.645 -26.172 -37.156 1 84.75 630 TRP B C 1
ATOM 12089 O O . TRP B 1 630 ? 1.282 -26.703 -36.094 1 84.75 630 TRP B O 1
ATOM 12099 N N . GLN B 1 631 ? 2.723 -25.453 -37.312 1 88.38 631 GLN B N 1
ATOM 12100 C CA . GLN B 1 631 ? 3.664 -25.297 -36.219 1 88.38 631 GLN B CA 1
ATOM 12101 C C . GLN B 1 631 ? 3.07 -24.422 -35.094 1 88.38 631 GLN B C 1
ATOM 12103 O O . GLN B 1 631 ? 2.422 -23.406 -35.375 1 88.38 631 GLN B O 1
ATOM 12108 N N . LYS B 1 632 ? 3.293 -24.828 -33.875 1 90.75 632 LYS B N 1
ATOM 12109 C CA . LYS B 1 632 ? 2.82 -24.062 -32.719 1 90.75 632 LYS B CA 1
ATOM 12110 C C . LYS B 1 632 ? 3.779 -22.922 -32.375 1 90.75 632 LYS B C 1
ATOM 12112 O O . LYS B 1 632 ? 4.898 -22.875 -32.906 1 90.75 632 LYS B O 1
ATOM 12117 N N . VAL B 1 633 ? 3.25 -21.922 -31.594 1 87.25 633 VAL B N 1
ATOM 12118 C CA . VAL B 1 633 ? 4.02 -20.75 -31.188 1 87.25 633 VAL B CA 1
ATOM 12119 C C . VAL B 1 633 ? 4.195 -20.766 -29.672 1 87.25 633 VAL B C 1
ATOM 12121 O O . VAL B 1 633 ? 3.227 -20.938 -28.922 1 87.25 633 VAL B O 1
ATOM 12124 N N . GLU B 1 634 ? 5.438 -20.609 -29.312 1 86.69 634 GLU B N 1
ATOM 12125 C CA . GLU B 1 634 ? 5.762 -20.609 -27.875 1 86.69 634 GLU B CA 1
ATOM 12126 C C . GLU B 1 634 ? 4.992 -19.5 -27.156 1 86.69 634 GLU B C 1
ATOM 12128 O O . GLU B 1 634 ? 4.801 -18.406 -27.688 1 86.69 634 GLU B O 1
ATOM 12133 N N . ASN B 1 635 ? 4.465 -19.75 -25.875 1 76.88 635 ASN B N 1
ATOM 12134 C CA . ASN B 1 635 ? 3.803 -18.859 -24.938 1 76.88 635 ASN B CA 1
ATOM 12135 C C . ASN B 1 635 ? 2.479 -18.344 -25.484 1 76.88 635 ASN B C 1
ATOM 12137 O O . ASN B 1 635 ? 1.886 -17.422 -24.922 1 76.88 635 ASN B O 1
ATOM 12141 N N . VAL B 1 636 ? 1.972 -18.719 -26.625 1 73.06 636 VAL B N 1
ATOM 12142 C CA . VAL B 1 636 ? 0.75 -18.203 -27.219 1 73.06 636 VAL B CA 1
ATOM 12143 C C . VAL B 1 636 ? -0.173 -19.359 -27.594 1 73.06 636 VAL B C 1
ATOM 12145 O O . VAL B 1 636 ? -1.353 -19.359 -27.234 1 73.06 636 VAL B O 1
ATOM 12148 N N . ASN B 1 637 ? 0.302 -20.312 -28.344 1 77.5 637 ASN B N 1
ATOM 12149 C CA . ASN B 1 637 ? -0.38 -21.5 -28.844 1 77.5 637 ASN B CA 1
ATOM 12150 C C . ASN B 1 637 ? 0.524 -22.734 -28.797 1 77.5 637 ASN B C 1
ATOM 12152 O O . ASN B 1 637 ? 1.013 -23.188 -29.828 1 77.5 637 ASN B O 1
ATOM 12156 N N . SER B 1 638 ? 0.53 -23.344 -27.625 1 83.94 638 SER B N 1
ATOM 12157 C CA . SER B 1 638 ? 1.57 -24.344 -27.406 1 83.94 638 SER B CA 1
ATOM 12158 C C . SER B 1 638 ? 1.002 -25.75 -27.5 1 83.94 638 SER B C 1
ATOM 12160 O O . SER B 1 638 ? 1.691 -26.734 -27.172 1 83.94 638 SER B O 1
ATOM 12162 N N . ILE B 1 639 ? -0.313 -25.953 -27.938 1 89.44 639 ILE B N 1
ATOM 12163 C CA . ILE B 1 639 ? -0.896 -27.281 -28.016 1 89.44 639 ILE B CA 1
ATOM 12164 C C . ILE B 1 639 ? -1.601 -27.484 -29.359 1 89.44 639 ILE B C 1
ATOM 12166 O O . ILE B 1 639 ? -2.1 -26.516 -29.938 1 89.44 639 ILE B O 1
ATOM 12170 N N . ASN B 1 640 ? -1.695 -28.719 -29.812 1 89.62 640 ASN B N 1
ATOM 12171 C CA . ASN B 1 640 ? -2.285 -29.047 -31.094 1 89.62 640 ASN B CA 1
ATOM 12172 C C . ASN B 1 640 ? -3.803 -28.875 -31.078 1 89.62 640 ASN B C 1
ATOM 12174 O O . ASN B 1 640 ? -4.383 -28.328 -32.031 1 89.62 640 ASN B O 1
ATOM 12178 N N . ALA B 1 641 ? -4.367 -29.406 -30.016 1 93.06 641 ALA B N 1
ATOM 12179 C CA . ALA B 1 641 ? -5.828 -29.406 -29.953 1 93.06 641 ALA B CA 1
ATOM 12180 C C . ALA B 1 641 ? -6.316 -29.422 -28.5 1 93.06 641 ALA B C 1
ATOM 12182 O O . ALA B 1 641 ? -5.613 -29.891 -27.609 1 93.06 641 ALA B O 1
ATOM 12183 N N . GLN B 1 642 ? -7.484 -28.922 -28.359 1 93.75 642 GLN B N 1
ATOM 12184 C CA . GLN B 1 642 ? -8.156 -28.875 -27.062 1 93.75 642 GLN B CA 1
ATOM 12185 C C . GLN B 1 642 ? -9.672 -28.875 -27.219 1 93.75 642 GLN B C 1
ATOM 12187 O O . GLN B 1 642 ? -10.195 -28.281 -28.172 1 93.75 642 GLN B O 1
ATOM 12192 N N . VAL B 1 643 ? -10.367 -29.562 -26.359 1 96.12 643 VAL B N 1
ATOM 12193 C CA . VAL B 1 643 ? -11.828 -29.625 -26.375 1 96.12 643 VAL B CA 1
ATOM 12194 C C . VAL B 1 643 ? -12.359 -29.562 -24.938 1 96.12 643 VAL B C 1
ATOM 12196 O O . VAL B 1 643 ? -11.758 -30.125 -24.016 1 96.12 643 VAL B O 1
ATOM 12199 N N . GLU B 1 644 ? -13.492 -28.922 -24.766 1 96.44 644 GLU B N 1
ATOM 12200 C CA . GLU B 1 644 ? -14.141 -28.812 -23.469 1 96.44 644 GLU B CA 1
ATOM 12201 C C . GLU B 1 644 ? -15.656 -28.969 -23.578 1 96.44 644 GLU B C 1
ATOM 12203 O O . GLU B 1 644 ? -16.312 -28.125 -24.203 1 96.44 644 GLU B O 1
ATOM 12208 N N . LEU B 1 645 ? -16.188 -30.031 -23.141 1 97.44 645 LEU B N 1
ATOM 12209 C CA . LEU B 1 645 ? -17.609 -30.078 -22.844 1 97.44 645 LEU B CA 1
ATOM 12210 C C . LEU B 1 645 ? -17.922 -29.312 -21.562 1 97.44 645 LEU B C 1
ATOM 12212 O O . LEU B 1 645 ? -17.453 -29.688 -20.484 1 97.44 645 LEU B O 1
ATOM 12216 N N . PHE B 1 646 ? -18.688 -28.234 -21.719 1 96.81 646 PHE B N 1
ATOM 12217 C CA . PHE B 1 646 ? -18.844 -27.375 -20.547 1 96.81 646 PHE B CA 1
ATOM 12218 C C . PHE B 1 646 ? -20.312 -27.094 -20.266 1 96.81 646 PHE B C 1
ATOM 12220 O O . PHE B 1 646 ? -21.172 -27.312 -21.109 1 96.81 646 PHE B O 1
ATOM 12227 N N . TRP B 1 647 ? -20.547 -26.688 -19.109 1 96.94 647 TRP B N 1
ATOM 12228 C CA . TRP B 1 647 ? -21.844 -26.172 -18.688 1 96.94 647 TRP B CA 1
ATOM 12229 C C . TRP B 1 647 ? -21.672 -24.953 -17.781 1 96.94 647 TRP B C 1
ATOM 12231 O O . TRP B 1 647 ? -20.547 -24.531 -17.5 1 96.94 647 TRP B O 1
ATOM 12241 N N . ASN B 1 648 ? -22.656 -24.281 -17.5 1 97.06 648 ASN B N 1
ATOM 12242 C CA . ASN B 1 648 ? -22.828 -23.234 -16.484 1 97.06 648 ASN B CA 1
ATOM 12243 C C . ASN B 1 648 ? -24.234 -23.266 -15.883 1 97.06 648 ASN B C 1
ATOM 12245 O O . ASN B 1 648 ? -25.219 -23.031 -16.578 1 97.06 648 ASN B O 1
ATOM 12249 N N . LEU B 1 649 ? -24.328 -23.531 -14.633 1 97.06 649 LEU B N 1
ATOM 12250 C CA . LEU B 1 649 ? -25.609 -23.766 -13.992 1 97.06 649 LEU B CA 1
ATOM 12251 C C . LEU B 1 649 ? -26.094 -22.516 -13.273 1 97.06 649 LEU B C 1
ATOM 12253 O O . LEU B 1 649 ? -26.891 -22.594 -12.328 1 97.06 649 LEU B O 1
ATOM 12257 N N . VAL B 1 650 ? -25.578 -21.375 -13.602 1 97.25 650 VAL B N 1
ATOM 12258 C CA . VAL B 1 650 ? -26.078 -20.094 -13.094 1 97.25 650 VAL B CA 1
ATOM 12259 C C . VAL B 1 650 ? -27.328 -19.703 -13.883 1 97.25 650 VAL B C 1
ATOM 12261 O O . VAL B 1 650 ? -27.281 -19.547 -15.102 1 97.25 650 VAL B O 1
ATOM 12264 N N . ASP B 1 651 ? -28.422 -19.562 -13.195 1 97.06 651 ASP B N 1
ATOM 12265 C CA . ASP B 1 651 ? -29.656 -19.172 -13.867 1 97.06 651 ASP B CA 1
ATOM 12266 C C . ASP B 1 651 ? -29.547 -17.781 -14.477 1 97.06 651 ASP B C 1
ATOM 12268 O O . ASP B 1 651 ? -29.125 -16.844 -13.812 1 97.06 651 ASP B O 1
ATOM 12272 N N . ARG B 1 652 ? -29.938 -17.656 -15.68 1 95.56 652 ARG B N 1
ATOM 12273 C CA . ARG B 1 652 ? -29.75 -16.406 -16.422 1 95.56 652 ARG B CA 1
ATOM 12274 C C . ARG B 1 652 ? -30.688 -15.32 -15.922 1 95.56 652 ARG B C 1
ATOM 12276 O O . ARG B 1 652 ? -30.422 -14.125 -16.109 1 95.56 652 ARG B O 1
ATOM 12283 N N . THR B 1 653 ? -31.781 -15.719 -15.258 1 93.88 653 THR B N 1
ATOM 12284 C CA . THR B 1 653 ? -32.812 -14.758 -14.906 1 93.88 653 THR B CA 1
ATOM 12285 C C . THR B 1 653 ? -32.812 -14.469 -13.406 1 93.88 653 THR B C 1
ATOM 12287 O O . THR B 1 653 ? -33.031 -13.336 -12.984 1 93.88 653 THR B O 1
ATOM 12290 N N . ASP B 1 654 ? -32.562 -15.539 -12.609 1 96.5 654 ASP B N 1
ATOM 12291 C CA . ASP B 1 654 ? -32.688 -15.383 -11.164 1 96.5 654 ASP B CA 1
ATOM 12292 C C . ASP B 1 654 ? -31.781 -16.359 -10.43 1 96.5 654 ASP B C 1
ATOM 12294 O O . ASP B 1 654 ? -32.25 -17.188 -9.648 1 96.5 654 ASP B O 1
ATOM 12298 N N . ALA B 1 655 ? -30.531 -16.203 -10.656 1 96.88 655 ALA B N 1
ATOM 12299 C CA . ALA B 1 655 ? -29.562 -17.125 -10.078 1 96.88 655 ALA B CA 1
ATOM 12300 C C . ALA B 1 655 ? -29.641 -17.125 -8.555 1 96.88 655 ALA B C 1
ATOM 12302 O O . ALA B 1 655 ? -29.688 -18.188 -7.926 1 96.88 655 ALA B O 1
ATOM 12303 N N . VAL B 1 656 ? -29.688 -15.938 -7.902 1 98.25 656 VAL B N 1
ATOM 12304 C CA . VAL B 1 656 ? -29.703 -15.805 -6.449 1 98.25 656 VAL B CA 1
ATOM 12305 C C . VAL B 1 656 ? -31.016 -16.359 -5.898 1 98.25 656 VAL B C 1
ATOM 12307 O O . VAL B 1 656 ? -31.016 -17.078 -4.898 1 98.25 656 VAL B O 1
ATOM 12310 N N . GLY B 1 657 ? -32.156 -16.016 -6.566 1 97.69 657 GLY B N 1
ATOM 12311 C CA . GLY B 1 657 ? -33.469 -16.5 -6.117 1 97.69 657 GLY B CA 1
ATOM 12312 C C . GLY B 1 657 ? -33.562 -18.016 -6.105 1 97.69 657 GLY B C 1
ATOM 12313 O O . GLY B 1 657 ? -34.125 -18.594 -5.176 1 97.69 657 GLY B O 1
ATOM 12314 N N . LYS B 1 658 ? -33.062 -18.75 -7.102 1 96.81 658 LYS B N 1
ATOM 12315 C CA . LYS B 1 658 ? -33.062 -20.219 -7.148 1 96.81 658 LYS B CA 1
ATOM 12316 C C . LYS B 1 658 ? -32.281 -20.797 -5.965 1 96.81 658 LYS B C 1
ATOM 12318 O O . LYS B 1 658 ? -32.719 -21.797 -5.379 1 96.81 658 LYS B O 1
ATOM 12323 N N . ALA B 1 659 ? -31.125 -20.188 -5.707 1 98.19 659 ALA B N 1
ATOM 12324 C CA . ALA B 1 659 ? -30.312 -20.656 -4.586 1 98.19 659 ALA B CA 1
ATOM 12325 C C . ALA B 1 659 ? -31.031 -20.453 -3.26 1 98.19 659 ALA B C 1
ATOM 12327 O O . ALA B 1 659 ? -30.969 -21.328 -2.381 1 98.19 659 ALA B O 1
ATOM 12328 N N . VAL B 1 660 ? -31.656 -19.281 -3.094 1 98.44 660 VAL B N 1
ATOM 12329 C CA . VAL B 1 660 ? -32.406 -18.984 -1.878 1 98.44 660 VAL B CA 1
ATOM 12330 C C . VAL B 1 660 ? -33.531 -20 -1.692 1 98.44 660 VAL B C 1
ATOM 12332 O O . VAL B 1 660 ? -33.75 -20.484 -0.583 1 98.44 660 VAL B O 1
ATOM 12335 N N . ASP B 1 661 ? -34.25 -20.391 -2.789 1 97.38 661 ASP B N 1
ATOM 12336 C CA . ASP B 1 661 ? -35.344 -21.359 -2.73 1 97.38 661 ASP B CA 1
ATOM 12337 C C . ASP B 1 661 ? -34.844 -22.719 -2.223 1 97.38 661 ASP B C 1
ATOM 12339 O O . ASP B 1 661 ? -35.469 -23.328 -1.361 1 97.38 661 ASP B O 1
ATOM 12343 N N . VAL B 1 662 ? -33.75 -23.156 -2.719 1 97.06 662 VAL B N 1
ATOM 12344 C CA . VAL B 1 662 ? -33.156 -24.422 -2.352 1 97.06 662 VAL B CA 1
ATOM 12345 C C . VAL B 1 662 ? -32.688 -24.375 -0.897 1 97.06 662 VAL B C 1
ATOM 12347 O O . VAL B 1 662 ? -32.906 -25.312 -0.133 1 97.06 662 VAL B O 1
ATOM 12350 N N . ALA B 1 663 ? -32.062 -23.297 -0.461 1 98.25 663 ALA B N 1
ATOM 12351 C CA . ALA B 1 663 ? -31.484 -23.141 0.869 1 98.25 663 ALA B CA 1
ATOM 12352 C C . ALA B 1 663 ? -32.562 -22.984 1.928 1 98.25 663 ALA B C 1
ATOM 12354 O O . ALA B 1 663 ? -32.406 -23.422 3.07 1 98.25 663 ALA B O 1
ATOM 12355 N N . ASN B 1 664 ? -33.656 -22.328 1.5 1 97.38 664 ASN B N 1
ATOM 12356 C CA . ASN B 1 664 ? -34.719 -22.031 2.443 1 97.38 664 ASN B CA 1
ATOM 12357 C C . ASN B 1 664 ? -35.312 -23.297 3.068 1 97.38 664 ASN B C 1
ATOM 12359 O O . ASN B 1 664 ? -35.812 -23.266 4.195 1 97.38 664 ASN B O 1
ATOM 12363 N N . GLU B 1 665 ? -35.188 -24.391 2.406 1 94.31 665 GLU B N 1
ATOM 12364 C CA . GLU B 1 665 ? -35.781 -25.641 2.857 1 94.31 665 GLU B CA 1
ATOM 12365 C C . GLU B 1 665 ? -34.812 -26.469 3.666 1 94.31 665 GLU B C 1
ATOM 12367 O O . GLU B 1 665 ? -35.156 -27.516 4.223 1 94.31 665 GLU B O 1
ATOM 12372 N N . ALA B 1 666 ? -33.625 -26.047 3.832 1 98.06 666 ALA B N 1
ATOM 12373 C CA . ALA B 1 666 ? -32.562 -26.844 4.445 1 98.06 666 ALA B CA 1
ATOM 12374 C C . ALA B 1 666 ? -32.406 -26.5 5.926 1 98.06 666 ALA B C 1
ATOM 12376 O O . ALA B 1 666 ? -32.844 -25.422 6.367 1 98.06 666 ALA B O 1
ATOM 12377 N N . ASP B 1 667 ? -31.844 -27.375 6.703 1 98.12 667 ASP B N 1
ATOM 12378 C CA . ASP B 1 667 ? -31.547 -27.156 8.117 1 98.12 667 ASP B CA 1
ATOM 12379 C C . ASP B 1 667 ? -30.203 -26.438 8.297 1 98.12 667 ASP B C 1
ATOM 12381 O O . ASP B 1 667 ? -30.016 -25.719 9.281 1 98.12 667 ASP B O 1
ATOM 12385 N N . VAL B 1 668 ? -29.297 -26.688 7.418 1 98.38 668 VAL B N 1
ATOM 12386 C CA . VAL B 1 668 ? -27.969 -26.062 7.41 1 98.38 668 VAL B CA 1
ATOM 12387 C C . VAL B 1 668 ? -27.547 -25.781 5.973 1 98.38 668 VAL B C 1
ATOM 12389 O O . VAL B 1 668 ? -27.875 -26.531 5.059 1 98.38 668 VAL B O 1
ATOM 12392 N N . VAL B 1 669 ? -26.875 -24.609 5.773 1 98.81 669 VAL B N 1
ATOM 12393 C CA . VAL B 1 669 ? -26.391 -24.234 4.453 1 98.81 669 VAL B CA 1
ATOM 12394 C C . VAL B 1 669 ? -24.859 -24.281 4.438 1 98.81 669 VAL B C 1
ATOM 12396 O O . VAL B 1 669 ? -24.203 -23.672 5.289 1 98.81 669 VAL B O 1
ATOM 12399 N N . VAL B 1 670 ? -24.266 -25.047 3.586 1 98.88 670 VAL B N 1
ATOM 12400 C CA . VAL B 1 670 ? -22.859 -24.953 3.234 1 98.88 670 VAL B CA 1
ATOM 12401 C C . VAL B 1 670 ? -22.672 -24.016 2.051 1 98.88 670 VAL B C 1
ATOM 12403 O O . VAL B 1 670 ? -23.094 -24.312 0.934 1 98.88 670 VAL B O 1
ATOM 12406 N N . LEU B 1 671 ? -22.141 -22.859 2.287 1 98.88 671 LEU B N 1
ATOM 12407 C CA . LEU B 1 671 ? -21.953 -21.828 1.273 1 98.88 671 LEU B CA 1
ATOM 12408 C C . LEU B 1 671 ? -20.516 -21.859 0.741 1 98.88 671 LEU B C 1
ATOM 12410 O O . LEU B 1 671 ? -19.594 -21.375 1.405 1 98.88 671 LEU B O 1
ATOM 12414 N N . ALA B 1 672 ? -20.328 -22.391 -0.458 1 98.81 672 ALA B N 1
ATOM 12415 C CA . ALA B 1 672 ? -19.031 -22.562 -1.09 1 98.81 672 ALA B CA 1
ATOM 12416 C C . ALA B 1 672 ? -18.734 -21.406 -2.047 1 98.81 672 ALA B C 1
ATOM 12418 O O . ALA B 1 672 ? -19.203 -21.406 -3.191 1 98.81 672 ALA B O 1
ATOM 12419 N N . VAL B 1 673 ? -17.938 -20.422 -1.599 1 98.69 673 VAL B N 1
ATOM 12420 C CA . VAL B 1 673 ? -17.656 -19.203 -2.359 1 98.69 673 VAL B CA 1
ATOM 12421 C C . VAL B 1 673 ? -16.156 -18.938 -2.357 1 98.69 673 VAL B C 1
ATOM 12423 O O . VAL B 1 673 ? -15.375 -19.703 -1.797 1 98.69 673 VAL B O 1
ATOM 12426 N N . GLY B 1 674 ? -15.727 -17.938 -3.055 1 97.88 674 GLY B N 1
ATOM 12427 C CA . GLY B 1 674 ? -14.328 -17.547 -3.1 1 97.88 674 GLY B CA 1
ATOM 12428 C C . GLY B 1 674 ? -13.852 -17.203 -4.496 1 97.88 674 GLY B C 1
ATOM 12429 O O . GLY B 1 674 ? -14.469 -16.375 -5.18 1 97.88 674 GLY B O 1
ATOM 12430 N N . ALA B 1 675 ? -12.664 -17.828 -4.844 1 96.56 675 ALA B N 1
ATOM 12431 C CA . ALA B 1 675 ? -12.047 -17.469 -6.121 1 96.56 675 ALA B CA 1
ATOM 12432 C C . ALA B 1 675 ? -11.539 -18.719 -6.848 1 96.56 675 ALA B C 1
ATOM 12434 O O . ALA B 1 675 ? -11.406 -19.781 -6.242 1 96.56 675 ALA B O 1
ATOM 12435 N N . SER B 1 676 ? -11.312 -18.531 -8.094 1 94.94 676 SER B N 1
ATOM 12436 C CA . SER B 1 676 ? -10.688 -19.516 -8.984 1 94.94 676 SER B CA 1
ATOM 12437 C C . SER B 1 676 ? -9.609 -18.859 -9.844 1 94.94 676 SER B C 1
ATOM 12439 O O . SER B 1 676 ? -9.25 -17.703 -9.633 1 94.94 676 SER B O 1
ATOM 12441 N N . TRP B 1 677 ? -9.031 -19.609 -10.68 1 91.44 677 TRP B N 1
ATOM 12442 C CA . TRP B 1 677 ? -8.016 -19.094 -11.594 1 91.44 677 TRP B CA 1
ATOM 12443 C C . TRP B 1 677 ? -8.531 -17.891 -12.359 1 91.44 677 TRP B C 1
ATOM 12445 O O . TRP B 1 677 ? -7.742 -17.047 -12.797 1 91.44 677 TRP B O 1
ATOM 12455 N N . SER B 1 678 ? -9.859 -17.703 -12.492 1 91.38 678 SER B N 1
ATOM 12456 C CA . SER B 1 678 ? -10.469 -16.594 -13.234 1 91.38 678 SER B CA 1
ATOM 12457 C C . SER B 1 678 ? -10.211 -15.258 -12.562 1 91.38 678 SER B C 1
ATOM 12459 O O . SER B 1 678 ? -10.43 -14.203 -13.156 1 91.38 678 SER B O 1
ATOM 12461 N N . SER B 1 679 ? -9.648 -15.312 -11.375 1 93.31 679 SER B N 1
ATOM 12462 C CA . SER B 1 679 ? -9.375 -14.07 -10.672 1 93.31 679 SER B CA 1
ATOM 12463 C C . SER B 1 679 ? -8.039 -14.141 -9.93 1 93.31 679 SER B C 1
ATOM 12465 O O . SER B 1 679 ? -7.52 -13.117 -9.484 1 93.31 679 SER B O 1
ATOM 12467 N N . ASP B 1 680 ? -7.562 -15.359 -9.672 1 93.5 680 ASP B N 1
ATOM 12468 C CA . ASP B 1 680 ? -6.359 -15.578 -8.875 1 93.5 680 ASP B CA 1
ATOM 12469 C C . ASP B 1 680 ? -5.281 -16.281 -9.695 1 93.5 680 ASP B C 1
ATOM 12471 O O . ASP B 1 680 ? -5.242 -17.516 -9.75 1 93.5 680 ASP B O 1
ATOM 12475 N N . GLY B 1 681 ? -4.488 -15.68 -10.344 1 93.5 681 GLY B N 1
ATOM 12476 C CA . GLY B 1 681 ? -3.393 -16.234 -11.125 1 93.5 681 GLY B CA 1
ATOM 12477 C C . GLY B 1 681 ? -2.443 -15.18 -11.656 1 93.5 681 GLY B C 1
ATOM 12478 O O . GLY B 1 681 ? -2.557 -14 -11.305 1 93.5 681 GLY B O 1
ATOM 12479 N N . GLU B 1 682 ? -1.562 -15.625 -12.391 1 92.44 682 GLU B N 1
ATOM 12480 C CA . GLU B 1 682 ? -0.6 -14.703 -12.984 1 92.44 682 GLU B CA 1
ATOM 12481 C C . GLU B 1 682 ? -1.306 -13.617 -13.797 1 92.44 682 GLU B C 1
ATOM 12483 O O . GLU B 1 682 ? -2.082 -13.914 -14.703 1 92.44 682 GLU B O 1
ATOM 12488 N N . SER B 1 683 ? -1.146 -12.383 -13.398 1 91.12 683 SER B N 1
ATOM 12489 C CA . SER B 1 683 ? -1.733 -11.195 -14.008 1 91.12 683 SER B CA 1
ATOM 12490 C C . SER B 1 683 ? -3.225 -11.094 -13.703 1 91.12 683 SER B C 1
ATOM 12492 O O . SER B 1 683 ? -3.938 -10.297 -14.312 1 91.12 683 SER B O 1
ATOM 12494 N N . GLY B 1 684 ? -3.711 -12.086 -12.859 1 94.75 684 GLY B N 1
ATOM 12495 C CA . GLY B 1 684 ? -5.047 -11.977 -12.297 1 94.75 684 GLY B CA 1
ATOM 12496 C C . GLY B 1 684 ? -5.07 -11.273 -10.953 1 94.75 684 GLY B C 1
ATOM 12497 O O . GLY B 1 684 ? -5.473 -11.867 -9.945 1 94.75 684 GLY B O 1
ATOM 12498 N N . ASP B 1 685 ? -4.648 -10 -10.945 1 96.94 685 ASP B N 1
ATOM 12499 C CA . ASP B 1 685 ? -4.551 -9.203 -9.734 1 96.94 685 ASP B CA 1
ATOM 12500 C C . ASP B 1 685 ? -5.906 -8.602 -9.352 1 96.94 685 ASP B C 1
ATOM 12502 O O . ASP B 1 685 ? -6.676 -8.195 -10.227 1 96.94 685 ASP B O 1
ATOM 12506 N N . ARG B 1 686 ? -6.18 -8.648 -8.031 1 96.44 686 ARG B N 1
ATOM 12507 C CA . ARG B 1 686 ? -7.441 -8.109 -7.531 1 96.44 686 ARG B CA 1
ATOM 12508 C C . ARG B 1 686 ? -7.199 -6.902 -6.629 1 96.44 686 ARG B C 1
ATOM 12510 O O . ARG B 1 686 ? -6.312 -6.93 -5.773 1 96.44 686 ARG B O 1
ATOM 12517 N N . ALA B 1 687 ? -8.047 -5.941 -6.77 1 96.25 687 ALA B N 1
ATOM 12518 C CA . ALA B 1 687 ? -7.895 -4.727 -5.977 1 96.25 687 ALA B CA 1
ATOM 12519 C C . ALA B 1 687 ? -8.578 -4.867 -4.621 1 96.25 687 ALA B C 1
ATOM 12521 O O . ALA B 1 687 ? -8.023 -4.465 -3.592 1 96.25 687 ALA B O 1
ATOM 12522 N N . THR B 1 688 ? -9.773 -5.359 -4.328 1 93.75 688 THR B N 1
ATOM 12523 C CA . THR B 1 688 ? -10.648 -5.188 -3.174 1 93.75 688 THR B CA 1
ATOM 12524 C C . THR B 1 688 ? -10.508 -6.367 -2.213 1 93.75 688 THR B C 1
ATOM 12526 O O . THR B 1 688 ? -10.898 -6.273 -1.047 1 93.75 688 THR B O 1
ATOM 12529 N N . LEU B 1 689 ? -10.062 -7.547 -2.453 1 96.06 689 LEU B N 1
ATOM 12530 C CA . LEU B 1 689 ? -9.828 -8.75 -1.67 1 96.06 689 LEU B CA 1
ATOM 12531 C C . LEU B 1 689 ? -11.133 -9.305 -1.103 1 96.06 689 LEU B C 1
ATOM 12533 O O . LEU B 1 689 ? -11.117 -10.117 -0.177 1 96.06 689 LEU B O 1
ATOM 12537 N N . GLY B 1 690 ? -12.328 -8.844 -1.483 1 96.69 690 GLY B N 1
ATOM 12538 C CA . GLY B 1 690 ? -13.609 -9.414 -1.107 1 96.69 690 GLY B CA 1
ATOM 12539 C C . GLY B 1 690 ? -14.086 -10.5 -2.057 1 96.69 690 GLY B C 1
ATOM 12540 O O . GLY B 1 690 ? -13.305 -11.008 -2.871 1 96.69 690 GLY B O 1
ATOM 12541 N N . LEU B 1 691 ? -15.328 -10.953 -1.844 1 97.88 691 LEU B N 1
ATOM 12542 C CA . LEU B 1 691 ? -15.984 -11.766 -2.863 1 97.88 691 LEU B CA 1
ATOM 12543 C C . LEU B 1 691 ? -16.344 -10.922 -4.082 1 97.88 691 LEU B C 1
ATOM 12545 O O . LEU B 1 691 ? -16.406 -9.695 -3.994 1 97.88 691 LEU B O 1
ATOM 12549 N N . SER B 1 692 ? -16.453 -11.547 -5.246 1 96.62 692 SER B N 1
ATOM 12550 C CA . SER B 1 692 ? -16.953 -10.812 -6.402 1 96.62 692 SER B CA 1
ATOM 12551 C C . SER B 1 692 ? -18.328 -10.242 -6.145 1 96.62 692 SER B C 1
ATOM 12553 O O . SER B 1 692 ? -19.031 -10.688 -5.23 1 96.62 692 SER B O 1
ATOM 12555 N N . VAL B 1 693 ? -18.719 -9.281 -6.914 1 95.44 693 VAL B N 1
ATOM 12556 C CA . VAL B 1 693 ? -19.984 -8.578 -6.719 1 95.44 693 VAL B CA 1
ATOM 12557 C C . VAL B 1 693 ? -21.141 -9.578 -6.77 1 95.44 693 VAL B C 1
ATOM 12559 O O . VAL B 1 693 ? -22.062 -9.492 -5.973 1 95.44 693 VAL B O 1
ATOM 12562 N N . ASN B 1 694 ? -21.156 -10.531 -7.688 1 96.25 694 ASN B N 1
ATOM 12563 C CA . ASN B 1 694 ? -22.234 -11.516 -7.816 1 96.25 694 ASN B CA 1
ATOM 12564 C C . ASN B 1 694 ? -22.25 -12.484 -6.641 1 96.25 694 ASN B C 1
ATOM 12566 O O . ASN B 1 694 ? -23.312 -12.859 -6.156 1 96.25 694 ASN B O 1
ATOM 12570 N N . GLN B 1 695 ? -21.109 -12.891 -6.148 1 98.12 695 GLN B N 1
ATOM 12571 C CA . GLN B 1 695 ? -21.047 -13.766 -4.984 1 98.12 695 GLN B CA 1
ATOM 12572 C C . GLN B 1 695 ? -21.469 -13.031 -3.717 1 98.12 695 GLN B C 1
ATOM 12574 O O . GLN B 1 695 ? -22.031 -13.625 -2.801 1 98.12 695 GLN B O 1
ATOM 12579 N N . THR B 1 696 ? -21.109 -11.734 -3.637 1 98.5 696 THR B N 1
ATOM 12580 C CA . THR B 1 696 ? -21.531 -10.914 -2.51 1 98.5 696 THR B CA 1
ATOM 12581 C C . THR B 1 696 ? -23.062 -10.867 -2.426 1 98.5 696 THR B C 1
ATOM 12583 O O . THR B 1 696 ? -23.625 -11.008 -1.345 1 98.5 696 THR B O 1
ATOM 12586 N N . LYS B 1 697 ? -23.734 -10.672 -3.553 1 98.12 697 LYS B N 1
ATOM 12587 C CA . LYS B 1 697 ? -25.188 -10.68 -3.594 1 98.12 697 LYS B CA 1
ATOM 12588 C C . LYS B 1 697 ? -25.75 -12.016 -3.113 1 98.12 697 LYS B C 1
ATOM 12590 O O . LYS B 1 697 ? -26.719 -12.055 -2.367 1 98.12 697 LYS B O 1
ATOM 12595 N N . LEU B 1 698 ? -25.141 -13.055 -3.553 1 98.69 698 LEU B N 1
ATOM 12596 C CA . LEU B 1 698 ? -25.562 -14.391 -3.145 1 98.69 698 LEU B CA 1
ATOM 12597 C C . LEU B 1 698 ? -25.406 -14.578 -1.641 1 98.69 698 LEU B C 1
ATOM 12599 O O . LEU B 1 698 ? -26.328 -15.023 -0.961 1 98.69 698 LEU B O 1
ATOM 12603 N N . ALA B 1 699 ? -24.188 -14.273 -1.162 1 98.81 699 ALA B N 1
ATOM 12604 C CA . ALA B 1 699 ? -23.906 -14.438 0.261 1 98.81 699 ALA B CA 1
ATOM 12605 C C . ALA B 1 699 ? -24.875 -13.633 1.113 1 98.81 699 ALA B C 1
ATOM 12607 O O . ALA B 1 699 ? -25.406 -14.133 2.104 1 98.81 699 ALA B O 1
ATOM 12608 N N . ASP B 1 700 ? -25.078 -12.383 0.725 1 98.69 700 ASP B N 1
ATOM 12609 C CA . ASP B 1 700 ? -26.016 -11.531 1.449 1 98.69 700 ASP B CA 1
ATOM 12610 C C . ASP B 1 700 ? -27.391 -12.188 1.541 1 98.69 700 ASP B C 1
ATOM 12612 O O . ASP B 1 700 ? -28 -12.203 2.607 1 98.69 700 ASP B O 1
ATOM 12616 N N . ALA B 1 701 ? -27.906 -12.703 0.436 1 98.81 701 ALA B N 1
ATOM 12617 C CA . ALA B 1 701 ? -29.234 -13.305 0.374 1 98.81 701 ALA B CA 1
ATOM 12618 C C . ALA B 1 701 ? -29.297 -14.562 1.234 1 98.81 701 ALA B C 1
ATOM 12620 O O . ALA B 1 701 ? -30.312 -14.82 1.896 1 98.81 701 ALA B O 1
ATOM 12621 N N . ILE B 1 702 ? -28.312 -15.359 1.201 1 98.81 702 ILE B N 1
ATOM 12622 C CA . ILE B 1 702 ? -28.281 -16.609 1.962 1 98.81 702 ILE B CA 1
ATOM 12623 C C . ILE B 1 702 ? -28.234 -16.297 3.457 1 98.81 702 ILE B C 1
ATOM 12625 O O . ILE B 1 702 ? -28.953 -16.906 4.246 1 98.81 702 ILE B O 1
ATOM 12629 N N . PHE B 1 703 ? -27.391 -15.375 3.889 1 98.69 703 PHE B N 1
ATOM 12630 C CA . PHE B 1 703 ? -27.297 -15.008 5.297 1 98.69 703 PHE B CA 1
ATOM 12631 C C . PHE B 1 703 ? -28.594 -14.383 5.785 1 98.69 703 PHE B C 1
ATOM 12633 O O . PHE B 1 703 ? -28.922 -14.477 6.969 1 98.69 703 PHE B O 1
ATOM 12640 N N . ALA B 1 704 ? -29.281 -13.742 4.891 1 98.44 704 ALA B N 1
ATOM 12641 C CA . ALA B 1 704 ? -30.562 -13.117 5.238 1 98.44 704 ALA B CA 1
ATOM 12642 C C . ALA B 1 704 ? -31.594 -14.164 5.633 1 98.44 704 ALA B C 1
ATOM 12644 O O . ALA B 1 704 ? -32.594 -13.836 6.285 1 98.44 704 ALA B O 1
ATOM 12645 N N . LEU B 1 705 ? -31.438 -15.469 5.273 1 98.25 705 LEU B N 1
ATOM 12646 C CA . LEU B 1 705 ? -32.344 -16.547 5.625 1 98.25 705 LEU B CA 1
ATOM 12647 C C . LEU B 1 705 ? -32.281 -16.859 7.117 1 98.25 705 LEU B C 1
ATOM 12649 O O . LEU B 1 705 ? -33.156 -17.516 7.664 1 98.25 705 LEU B O 1
ATOM 12653 N N . ARG B 1 706 ? -31.25 -16.453 7.863 1 96.62 706 ARG B N 1
ATOM 12654 C CA . ARG B 1 706 ? -31.031 -16.625 9.297 1 96.62 706 ARG B CA 1
ATOM 12655 C C . ARG B 1 706 ? -30.969 -18.094 9.672 1 96.62 706 ARG B C 1
ATOM 12657 O O . ARG B 1 706 ? -31.547 -18.516 10.672 1 96.62 706 ARG B O 1
ATOM 12664 N N . LYS B 1 707 ? -30.406 -18.922 8.734 1 97 707 LYS B N 1
ATOM 12665 C CA . LYS B 1 707 ? -30.047 -20.312 8.977 1 97 707 LYS B CA 1
ATOM 12666 C C . LYS B 1 707 ? -28.562 -20.453 9.281 1 97 707 LYS B C 1
ATOM 12668 O O . LYS B 1 707 ? -27.766 -19.578 8.938 1 97 707 LYS B O 1
ATOM 12673 N N . PRO B 1 708 ? -28.188 -21.531 10.047 1 98.19 708 PRO B N 1
ATOM 12674 C CA . PRO B 1 708 ? -26.75 -21.75 10.195 1 98.19 708 PRO B CA 1
ATOM 12675 C C . PRO B 1 708 ? -26.031 -21.891 8.852 1 98.19 708 PRO B C 1
ATOM 12677 O O . PRO B 1 708 ? -26.438 -22.703 8.016 1 98.19 708 PRO B O 1
ATOM 12680 N N . VAL B 1 709 ? -25.016 -21.031 8.633 1 98.88 709 VAL B N 1
ATOM 12681 C CA . VAL B 1 709 ? -24.25 -21.047 7.398 1 98.88 709 VAL B CA 1
ATOM 12682 C C . VAL B 1 709 ? -22.812 -21.469 7.695 1 98.88 709 VAL B C 1
ATOM 12684 O O . VAL B 1 709 ? -22.141 -20.875 8.547 1 98.88 709 VAL B O 1
ATOM 12687 N N . VAL B 1 710 ? -22.344 -22.516 7.09 1 98.88 710 VAL B N 1
ATOM 12688 C CA . VAL B 1 710 ? -20.938 -22.906 7.082 1 98.88 710 VAL B CA 1
ATOM 12689 C C . VAL B 1 710 ? -20.266 -22.375 5.82 1 98.88 710 VAL B C 1
ATOM 12691 O O . VAL B 1 710 ? -20.562 -22.812 4.711 1 98.88 710 VAL B O 1
ATOM 12694 N N . LEU B 1 711 ? -19.375 -21.453 5.992 1 98.88 711 LEU B N 1
ATOM 12695 C CA . LEU B 1 711 ? -18.656 -20.859 4.875 1 98.88 711 LEU B CA 1
ATOM 12696 C C . LEU B 1 711 ? -17.484 -21.75 4.457 1 98.88 711 LEU B C 1
ATOM 12698 O O . LEU B 1 711 ? -16.656 -22.125 5.289 1 98.88 711 LEU B O 1
ATOM 12702 N N . VAL B 1 712 ? -17.422 -22.156 3.229 1 98.88 712 VAL B N 1
ATOM 12703 C CA . VAL B 1 712 ? -16.281 -22.844 2.627 1 98.88 712 VAL B CA 1
ATOM 12704 C C . VAL B 1 712 ? -15.609 -21.922 1.605 1 98.88 712 VAL B C 1
ATOM 12706 O O . VAL B 1 712 ? -16.156 -21.672 0.532 1 98.88 712 VAL B O 1
ATOM 12709 N N . LEU B 1 713 ? -14.438 -21.516 1.934 1 98.81 713 LEU B N 1
ATOM 12710 C CA . LEU B 1 713 ? -13.711 -20.578 1.082 1 98.81 713 LEU B CA 1
ATOM 12711 C C . LEU B 1 713 ? -12.648 -21.297 0.262 1 98.81 713 LEU B C 1
ATOM 12713 O O . LEU B 1 713 ? -11.867 -22.094 0.804 1 98.81 713 LEU B O 1
ATOM 12717 N N . GLU B 1 714 ? -12.617 -21.078 -0.985 1 98.12 714 GLU B N 1
ATOM 12718 C CA . GLU B 1 714 ? -11.539 -21.484 -1.88 1 98.12 714 GLU B CA 1
ATOM 12719 C C . GLU B 1 714 ? -10.906 -20.297 -2.576 1 98.12 714 GLU B C 1
ATOM 12721 O O . GLU B 1 714 ? -11.57 -19.281 -2.807 1 98.12 714 GLU B O 1
ATOM 12726 N N . GLY B 1 715 ? -9.656 -20.422 -2.926 1 96.81 715 GLY B N 1
ATOM 12727 C CA . GLY B 1 715 ? -8.945 -19.344 -3.59 1 96.81 715 GLY B CA 1
ATOM 12728 C C . GLY B 1 715 ? -7.477 -19.281 -3.215 1 96.81 715 GLY B C 1
ATOM 12729 O O . GLY B 1 715 ? -6.984 -20.125 -2.459 1 96.81 715 GLY B O 1
ATOM 12730 N N . GLY B 1 716 ? -6.746 -18.359 -3.811 1 95.94 716 GLY B N 1
ATOM 12731 C CA . GLY B 1 716 ? -5.305 -18.281 -3.643 1 95.94 716 GLY B CA 1
ATOM 12732 C C . GLY B 1 716 ? -4.863 -17.125 -2.775 1 95.94 716 GLY B C 1
ATOM 12733 O O . GLY B 1 716 ? -3.664 -16.891 -2.594 1 95.94 716 GLY B O 1
ATOM 12734 N N . ARG B 1 717 ? -5.77 -16.328 -2.227 1 95.56 717 ARG B N 1
ATOM 12735 C CA . ARG B 1 717 ? -5.496 -15.125 -1.446 1 95.56 717 ARG B CA 1
ATOM 12736 C C . ARG B 1 717 ? -6.488 -14.984 -0.298 1 95.56 717 ARG B C 1
ATOM 12738 O O . ARG B 1 717 ? -7.535 -15.625 -0.292 1 95.56 717 ARG B O 1
ATOM 12745 N N . PRO B 1 718 ? -6.172 -14.109 0.709 1 96.69 718 PRO B N 1
ATOM 12746 C CA . PRO B 1 718 ? -7.125 -13.891 1.801 1 96.69 718 PRO B CA 1
ATOM 12747 C C . PRO B 1 718 ? -8.398 -13.188 1.342 1 96.69 718 PRO B C 1
ATOM 12749 O O . PRO B 1 718 ? -8.375 -12.43 0.37 1 96.69 718 PRO B O 1
ATOM 12752 N N . PHE B 1 719 ? -9.477 -13.477 2.035 1 98.25 719 PHE B N 1
ATOM 12753 C CA . PHE B 1 719 ? -10.742 -12.781 1.799 1 98.25 719 PHE B CA 1
ATOM 12754 C C . PHE B 1 719 ? -11.047 -11.812 2.936 1 98.25 719 PHE B C 1
ATOM 12756 O O . PHE B 1 719 ? -11.281 -12.234 4.07 1 98.25 719 PHE B O 1
ATOM 12763 N N . ALA B 1 720 ? -11.016 -10.531 2.676 1 97.94 720 ALA B N 1
ATOM 12764 C CA . ALA B 1 720 ? -11.367 -9.5 3.65 1 97.94 720 ALA B CA 1
ATOM 12765 C C . ALA B 1 720 ? -12.883 -9.336 3.754 1 97.94 720 ALA B C 1
ATOM 12767 O O . ALA B 1 720 ? -13.445 -8.375 3.234 1 97.94 720 ALA B O 1
ATOM 12768 N N . ILE B 1 721 ? -13.547 -10.234 4.473 1 98.44 721 ILE B N 1
ATOM 12769 C CA . ILE B 1 721 ? -15 -10.266 4.555 1 98.44 721 ILE B CA 1
ATOM 12770 C C . ILE B 1 721 ? -15.43 -10.438 6.012 1 98.44 721 ILE B C 1
ATOM 12772 O O . ILE B 1 721 ? -16.219 -11.336 6.332 1 98.44 721 ILE B O 1
ATOM 12776 N N . PRO B 1 722 ? -15.008 -9.562 6.875 1 97.44 722 PRO B N 1
ATOM 12777 C CA . PRO B 1 722 ? -15.273 -9.703 8.305 1 97.44 722 PRO B CA 1
ATOM 12778 C C . PRO B 1 722 ? -16.75 -9.828 8.625 1 97.44 722 PRO B C 1
ATOM 12780 O O . PRO B 1 722 ? -17.125 -10.5 9.594 1 97.44 722 PRO B O 1
ATOM 12783 N N . GLU B 1 723 ? -17.641 -9.211 7.855 1 97.06 723 GLU B N 1
ATOM 12784 C CA . GLU B 1 723 ? -19.078 -9.273 8.086 1 97.06 723 GLU B CA 1
ATOM 12785 C C . GLU B 1 723 ? -19.594 -10.703 8 1 97.06 723 GLU B C 1
ATOM 12787 O O . GLU B 1 723 ? -20.438 -11.117 8.797 1 97.06 723 GLU B O 1
ATOM 12792 N N . TYR B 1 724 ? -19.141 -11.461 7.039 1 98.62 724 TYR B N 1
ATOM 12793 C CA . TYR B 1 724 ? -19.562 -12.844 6.879 1 98.62 724 TYR B CA 1
ATOM 12794 C C . TYR B 1 724 ? -18.953 -13.734 7.957 1 98.62 724 TYR B C 1
ATOM 12796 O O . TYR B 1 724 ? -19.594 -14.68 8.43 1 98.62 724 TYR B O 1
ATOM 12804 N N . TYR B 1 725 ? -17.688 -13.438 8.359 1 98.56 725 TYR B N 1
ATOM 12805 C CA . TYR B 1 725 ? -17.078 -14.195 9.445 1 98.56 725 TYR B CA 1
ATOM 12806 C C . TYR B 1 725 ? -17.859 -14.023 10.734 1 98.56 725 TYR B C 1
ATOM 12808 O O . TYR B 1 725 ? -18.016 -14.977 11.508 1 98.56 725 TYR B O 1
ATOM 12816 N N . SER B 1 726 ? -18.328 -12.781 10.969 1 97.81 726 SER B N 1
ATOM 12817 C CA . SER B 1 726 ? -19.062 -12.492 12.188 1 97.81 726 SER B CA 1
ATOM 12818 C C . SER B 1 726 ? -20.406 -13.203 12.203 1 97.81 726 SER B C 1
ATOM 12820 O O . SER B 1 726 ? -20.922 -13.562 13.266 1 97.81 726 SER B O 1
ATOM 12822 N N . LYS B 1 727 ? -21 -13.492 11.039 1 98.12 727 LYS B N 1
ATOM 12823 C CA . LYS B 1 727 ? -22.359 -14.008 10.938 1 98.12 727 LYS B CA 1
ATOM 12824 C C . LYS B 1 727 ? -22.375 -15.523 10.781 1 98.12 727 LYS B C 1
ATOM 12826 O O . LYS B 1 727 ? -23.359 -16.188 11.117 1 98.12 727 LYS B O 1
ATOM 12831 N N . CYS B 1 728 ? -21.359 -16.094 10.25 1 98.75 728 CYS B N 1
ATOM 12832 C CA . CYS B 1 728 ? -21.375 -17.516 9.906 1 98.75 728 CYS B CA 1
ATOM 12833 C C . CYS B 1 728 ? -21.328 -18.375 11.156 1 98.75 728 CYS B C 1
ATOM 12835 O O . CYS B 1 728 ? -20.875 -17.938 12.211 1 98.75 728 CYS B O 1
ATOM 12837 N N . ALA B 1 729 ? -21.875 -19.594 11.055 1 98.75 729 ALA B N 1
ATOM 12838 C CA . ALA B 1 729 ? -21.766 -20.578 12.125 1 98.75 729 ALA B CA 1
ATOM 12839 C C . ALA B 1 729 ? -20.359 -21.172 12.188 1 98.75 729 ALA B C 1
ATOM 12841 O O . ALA B 1 729 ? -19.844 -21.438 13.273 1 98.75 729 ALA B O 1
ATOM 12842 N N . ALA B 1 730 ? -19.781 -21.406 11.062 1 98.88 730 ALA B N 1
ATOM 12843 C CA . ALA B 1 730 ? -18.406 -21.875 10.914 1 98.88 730 ALA B CA 1
ATOM 12844 C C . ALA B 1 730 ? -17.797 -21.406 9.594 1 98.88 730 ALA B C 1
ATOM 12846 O O . ALA B 1 730 ? -18.531 -21.031 8.672 1 98.88 730 ALA B O 1
ATOM 12847 N N . ALA B 1 731 ? -16.531 -21.375 9.516 1 98.88 731 ALA B N 1
ATOM 12848 C CA . ALA B 1 731 ? -15.828 -21.016 8.281 1 98.88 731 ALA B CA 1
ATOM 12849 C C . ALA B 1 731 ? -14.539 -21.828 8.133 1 98.88 731 ALA B C 1
ATOM 12851 O O . ALA B 1 731 ? -13.75 -21.938 9.078 1 98.88 731 ALA B O 1
ATOM 12852 N N . ILE B 1 732 ? -14.352 -22.391 6.957 1 98.75 732 ILE B N 1
ATOM 12853 C CA . ILE B 1 732 ? -13.078 -23.047 6.645 1 98.75 732 ILE B CA 1
ATOM 12854 C C . ILE B 1 732 ? -12.477 -22.422 5.391 1 98.75 732 ILE B C 1
ATOM 12856 O O . ILE B 1 732 ? -13.203 -21.969 4.504 1 98.75 732 ILE B O 1
ATOM 12860 N N . ASN B 1 733 ? -11.219 -22.328 5.352 1 98.88 733 ASN B N 1
ATOM 12861 C CA . ASN B 1 733 ? -10.453 -21.938 4.172 1 98.88 733 ASN B CA 1
ATOM 12862 C C . ASN B 1 733 ? -9.695 -23.125 3.58 1 98.88 733 ASN B C 1
ATOM 12864 O O . ASN B 1 733 ? -8.805 -23.688 4.223 1 98.88 733 ASN B O 1
ATOM 12868 N N . ALA B 1 734 ? -10.055 -23.469 2.361 1 98.69 734 ALA B N 1
ATOM 12869 C CA . ALA B 1 734 ? -9.492 -24.672 1.745 1 98.69 734 ALA B CA 1
ATOM 12870 C C . ALA B 1 734 ? -8.477 -24.312 0.668 1 98.69 734 ALA B C 1
ATOM 12872 O O . ALA B 1 734 ? -7.836 -25.188 0.088 1 98.69 734 ALA B O 1
ATOM 12873 N N . PHE B 1 735 ? -8.312 -22.984 0.408 1 98.38 735 PHE B N 1
ATOM 12874 C CA . PHE B 1 735 ? -7.398 -22.547 -0.638 1 98.38 735 PHE B CA 1
ATOM 12875 C C . PHE B 1 735 ? -7.719 -23.234 -1.962 1 98.38 735 PHE B C 1
ATOM 12877 O O . PHE B 1 735 ? -8.891 -23.375 -2.322 1 98.38 735 PHE B O 1
ATOM 12884 N N . PHE B 1 736 ? -6.723 -23.422 -2.854 1 98.12 736 PHE B N 1
ATOM 12885 C CA . PHE B 1 736 ? -6.82 -24.328 -3.99 1 98.12 736 PHE B CA 1
ATOM 12886 C C . PHE B 1 736 ? -6.391 -25.734 -3.6 1 98.12 736 PHE B C 1
ATOM 12888 O O . PHE B 1 736 ? -5.199 -26.047 -3.631 1 98.12 736 PHE B O 1
ATOM 12895 N N . PRO B 1 737 ? -7.34 -26.562 -3.359 1 97.88 737 PRO B N 1
ATOM 12896 C CA . PRO B 1 737 ? -7.031 -27.781 -2.602 1 97.88 737 PRO B CA 1
ATOM 12897 C C . PRO B 1 737 ? -6.539 -28.922 -3.488 1 97.88 737 PRO B C 1
ATOM 12899 O O . PRO B 1 737 ? -6.164 -29.984 -2.986 1 97.88 737 PRO B O 1
ATOM 12902 N N . GLY B 1 738 ? -6.457 -28.797 -4.805 1 97.06 738 GLY B N 1
ATOM 12903 C CA . GLY B 1 738 ? -5.969 -29.844 -5.691 1 97.06 738 GLY B CA 1
ATOM 12904 C C . GLY B 1 738 ? -7.039 -30.859 -6.066 1 97.06 738 GLY B C 1
ATOM 12905 O O . GLY B 1 738 ? -8.234 -30.594 -5.898 1 97.06 738 GLY B O 1
ATOM 12906 N N . GLN B 1 739 ? -6.625 -32 -6.621 1 96.44 739 GLN B N 1
ATOM 12907 C CA . GLN B 1 739 ? -7.527 -32.938 -7.27 1 96.44 739 GLN B CA 1
ATOM 12908 C C . GLN B 1 739 ? -8.453 -33.594 -6.25 1 96.44 739 GLN B C 1
ATOM 12910 O O . GLN B 1 739 ? -9.586 -33.969 -6.578 1 96.44 739 GLN B O 1
ATOM 12915 N N . SER B 1 740 ? -7.969 -33.688 -4.98 1 97.31 740 SER B N 1
ATOM 12916 C CA . SER B 1 740 ? -8.75 -34.375 -3.957 1 97.31 740 SER B CA 1
ATOM 12917 C C . SER B 1 740 ? -9.5 -33.375 -3.078 1 97.31 740 SER B C 1
ATOM 12919 O O . SER B 1 740 ? -9.938 -33.719 -1.979 1 97.31 740 SER B O 1
ATOM 12921 N N . GLY B 1 741 ? -9.562 -32.125 -3.555 1 97.75 741 GLY B N 1
ATOM 12922 C CA . GLY B 1 741 ? -10.102 -31.031 -2.75 1 97.75 741 GLY B CA 1
ATOM 12923 C C . GLY B 1 741 ? -11.523 -31.297 -2.275 1 97.75 741 GLY B C 1
ATOM 12924 O O . GLY B 1 741 ? -11.852 -31.016 -1.119 1 97.75 741 GLY B O 1
ATOM 12925 N N . GLY B 1 742 ? -12.43 -31.75 -3.178 1 98.25 742 GLY B N 1
ATOM 12926 C CA . GLY B 1 742 ? -13.797 -32.062 -2.791 1 98.25 742 GLY B CA 1
ATOM 12927 C C . GLY B 1 742 ? -13.898 -33.031 -1.637 1 98.25 742 GLY B C 1
ATOM 12928 O O . GLY B 1 742 ? -14.625 -32.781 -0.672 1 98.25 742 GLY B O 1
ATOM 12929 N N . GLN B 1 743 ? -13.141 -34.094 -1.744 1 98.38 743 GLN B N 1
ATOM 12930 C CA . GLN B 1 743 ? -13.141 -35.125 -0.698 1 98.38 743 GLN B CA 1
ATOM 12931 C C . GLN B 1 743 ? -12.578 -34.562 0.607 1 98.38 743 GLN B C 1
ATOM 12933 O O . GLN B 1 743 ? -13.117 -34.844 1.684 1 98.38 743 GLN B O 1
ATOM 12938 N N . ALA B 1 744 ? -11.477 -33.844 0.525 1 98.81 744 ALA B N 1
ATOM 12939 C CA . ALA B 1 744 ? -10.867 -33.25 1.72 1 98.81 744 ALA B CA 1
ATOM 12940 C C . ALA B 1 744 ? -11.844 -32.344 2.453 1 98.81 744 ALA B C 1
ATOM 12942 O O . ALA B 1 744 ? -11.945 -32.375 3.68 1 98.81 744 ALA B O 1
ATOM 12943 N N . ILE B 1 745 ? -12.516 -31.469 1.749 1 98.88 745 ILE B N 1
ATOM 12944 C CA . ILE B 1 745 ? -13.484 -30.531 2.33 1 98.88 745 ILE B CA 1
ATOM 12945 C C . ILE B 1 745 ? -14.609 -31.312 3.004 1 98.88 745 ILE B C 1
ATOM 12947 O O . ILE B 1 745 ? -14.984 -31.016 4.137 1 98.88 745 ILE B O 1
ATOM 12951 N N . ALA B 1 746 ? -15.133 -32.344 2.311 1 98.81 746 ALA B N 1
ATOM 12952 C CA . ALA B 1 746 ? -16.188 -33.156 2.891 1 98.81 746 ALA B CA 1
ATOM 12953 C C . ALA B 1 746 ? -15.711 -33.844 4.172 1 98.81 746 ALA B C 1
ATOM 12955 O O . ALA B 1 746 ? -16.453 -33.938 5.152 1 98.81 746 ALA B O 1
ATOM 12956 N N . ASP B 1 747 ? -14.477 -34.375 4.117 1 98.75 747 ASP B N 1
ATOM 12957 C CA . ASP B 1 747 ? -13.922 -35.031 5.293 1 98.75 747 ASP B CA 1
ATOM 12958 C C . ASP B 1 747 ? -13.898 -34.094 6.496 1 98.75 747 ASP B C 1
ATOM 12960 O O . ASP B 1 747 ? -14.172 -34.5 7.621 1 98.75 747 ASP B O 1
ATOM 12964 N N . VAL B 1 748 ? -13.531 -32.875 6.297 1 98.81 748 VAL B N 1
ATOM 12965 C CA . VAL B 1 748 ? -13.484 -31.875 7.371 1 98.81 748 VAL B CA 1
ATOM 12966 C C . VAL B 1 748 ? -14.906 -31.516 7.805 1 98.81 748 VAL B C 1
ATOM 12968 O O . VAL B 1 748 ? -15.195 -31.438 9 1 98.81 748 VAL B O 1
ATOM 12971 N N . LEU B 1 749 ? -15.82 -31.266 6.836 1 98.81 749 LEU B N 1
ATOM 12972 C CA . LEU B 1 749 ? -17.188 -30.875 7.141 1 98.81 749 LEU B CA 1
ATOM 12973 C C . LEU B 1 749 ? -17.859 -31.922 8.031 1 98.81 749 LEU B C 1
ATOM 12975 O O . LEU B 1 749 ? -18.578 -31.562 8.969 1 98.81 749 LEU B O 1
ATOM 12979 N N . PHE B 1 750 ? -17.656 -33.219 7.754 1 98.5 750 PHE B N 1
ATOM 12980 C CA . PHE B 1 750 ? -18.375 -34.281 8.453 1 98.5 750 PHE B CA 1
ATOM 12981 C C . PHE B 1 750 ? -17.516 -34.875 9.57 1 98.5 750 PHE B C 1
ATOM 12983 O O . PHE B 1 750 ? -17.984 -35.719 10.328 1 98.5 750 PHE B O 1
ATOM 12990 N N . GLY B 1 751 ? -16.234 -34.438 9.711 1 97.81 751 GLY B N 1
ATOM 12991 C CA . GLY B 1 751 ? -15.438 -34.75 10.883 1 97.81 751 GLY B CA 1
ATOM 12992 C C . GLY B 1 751 ? -14.562 -36 10.688 1 97.81 751 GLY B C 1
ATOM 12993 O O . GLY B 1 751 ? -13.938 -36.469 11.633 1 97.81 751 GLY B O 1
ATOM 12994 N N . ASP B 1 752 ? -14.562 -36.531 9.461 1 97.5 752 ASP B N 1
ATOM 12995 C CA . ASP B 1 752 ? -13.656 -37.656 9.18 1 97.5 752 ASP B CA 1
ATOM 12996 C C . ASP B 1 752 ? -12.195 -37.219 9.297 1 97.5 752 ASP B C 1
ATOM 12998 O O . ASP B 1 752 ? -11.305 -38.031 9.469 1 97.5 752 ASP B O 1
ATOM 13002 N N . PHE B 1 753 ? -11.969 -35.969 9.195 1 98.12 753 PHE B N 1
ATOM 13003 C CA . PHE B 1 753 ? -10.648 -35.375 9.422 1 98.12 753 PHE B CA 1
ATOM 13004 C C . PHE B 1 753 ? -10.758 -34.125 10.289 1 98.12 753 PHE B C 1
ATOM 13006 O O . PHE B 1 753 ? -11.641 -33.312 10.07 1 98.12 753 PHE B O 1
ATOM 13013 N N . ASN B 1 754 ? -9.93 -34.062 11.344 1 98.56 754 ASN B N 1
ATOM 13014 C CA . ASN B 1 754 ? -9.82 -32.875 12.188 1 98.56 754 ASN B CA 1
ATOM 13015 C C . ASN B 1 754 ? -8.844 -31.844 11.602 1 98.56 754 ASN B C 1
ATOM 13017 O O . ASN B 1 754 ? -7.637 -32.094 11.57 1 98.56 754 ASN B O 1
ATOM 13021 N N . PRO B 1 755 ? -9.406 -30.703 11.109 1 98.38 755 PRO B N 1
ATOM 13022 C CA . PRO B 1 755 ? -8.508 -29.719 10.5 1 98.38 755 PRO B CA 1
ATOM 13023 C C . PRO B 1 755 ? -7.484 -29.172 11.492 1 98.38 755 PRO B C 1
ATOM 13025 O O . PRO B 1 755 ? -7.734 -29.141 12.695 1 98.38 755 PRO B O 1
ATOM 13028 N N . GLY B 1 756 ? -6.371 -28.734 10.984 1 98.19 756 GLY B N 1
ATOM 13029 C CA . GLY B 1 756 ? -5.305 -28.219 11.828 1 98.19 756 GLY B CA 1
ATOM 13030 C C . GLY B 1 756 ? -4.41 -27.219 11.102 1 98.19 756 GLY B C 1
ATOM 13031 O O . GLY B 1 756 ? -3.334 -26.875 11.594 1 98.19 756 GLY B O 1
ATOM 13032 N N . GLY B 1 757 ? -4.797 -26.781 9.852 1 98.56 757 GLY B N 1
ATOM 13033 C CA . GLY B 1 757 ? -4.035 -25.781 9.133 1 98.56 757 GLY B CA 1
ATOM 13034 C C . GLY B 1 757 ? -3.965 -24.453 9.859 1 98.56 757 GLY B C 1
ATOM 13035 O O . GLY B 1 757 ? -4.746 -24.203 10.781 1 98.56 757 GLY B O 1
ATOM 13036 N N . ARG B 1 758 ? -2.979 -23.641 9.562 1 98.81 758 ARG B N 1
ATOM 13037 C CA . ARG B 1 758 ? -2.785 -22.312 10.125 1 98.81 758 ARG B CA 1
ATOM 13038 C C . ARG B 1 758 ? -2.715 -21.25 9.023 1 98.81 758 ARG B C 1
ATOM 13040 O O . ARG B 1 758 ? -2.166 -21.516 7.949 1 98.81 758 ARG B O 1
ATOM 13047 N N . VAL B 1 759 ? -3.219 -20.094 9.32 1 98.5 759 VAL B N 1
ATOM 13048 C CA . VAL B 1 759 ? -3.244 -18.969 8.391 1 98.5 759 VAL B CA 1
ATOM 13049 C C . VAL B 1 759 ? -1.817 -18.594 7.992 1 98.5 759 VAL B C 1
ATOM 13051 O O . VAL B 1 759 ? -1.033 -18.141 8.828 1 98.5 759 VAL B O 1
ATOM 13054 N N . PRO B 1 760 ? -1.477 -18.766 6.684 1 98.56 760 PRO B N 1
ATOM 13055 C CA . PRO B 1 760 ? -0.117 -18.438 6.25 1 98.56 760 PRO B CA 1
ATOM 13056 C C . PRO B 1 760 ? 0.029 -16.969 5.828 1 98.56 760 PRO B C 1
ATOM 13058 O O . PRO B 1 760 ? 1.149 -16.484 5.684 1 98.56 760 PRO B O 1
ATOM 13061 N N . LEU B 1 761 ? -1.068 -16.297 5.504 1 98.19 761 LEU B N 1
ATOM 13062 C CA . LEU B 1 761 ? -1.185 -14.891 5.156 1 98.19 761 LEU B CA 1
ATOM 13063 C C . LEU B 1 761 ? -2.199 -14.195 6.059 1 98.19 761 LEU B C 1
ATOM 13065 O O . LEU B 1 761 ? -3.371 -14.57 6.09 1 98.19 761 LEU B O 1
ATOM 13069 N N . SER B 1 762 ? -1.76 -13.156 6.754 1 98.31 762 SER B N 1
ATOM 13070 C CA . SER B 1 762 ? -2.699 -12.414 7.59 1 98.31 762 SER B CA 1
ATOM 13071 C C . SER B 1 762 ? -3.896 -11.938 6.777 1 98.31 762 SER B C 1
ATOM 13073 O O . SER B 1 762 ? -3.742 -11.477 5.641 1 98.31 762 SER B O 1
ATOM 13075 N N . VAL B 1 763 ? -5.125 -12.094 7.316 1 98.25 763 VAL B N 1
ATOM 13076 C CA . VAL B 1 763 ? -6.363 -11.711 6.648 1 98.25 763 VAL B CA 1
ATOM 13077 C C . VAL B 1 763 ? -6.77 -10.297 7.082 1 98.25 763 VAL B C 1
ATOM 13079 O O . VAL B 1 763 ? -7.23 -10.102 8.211 1 98.25 763 VAL B O 1
ATOM 13082 N N . SER B 1 764 ? -6.676 -9.352 6.176 1 97.19 764 SER B N 1
ATOM 13083 C CA . SER B 1 764 ? -7.031 -7.973 6.504 1 97.19 764 SER B CA 1
ATOM 13084 C C . SER B 1 764 ? -8.523 -7.836 6.773 1 97.19 764 SER B C 1
ATOM 13086 O O . SER B 1 764 ? -9.336 -8.57 6.203 1 97.19 764 SER B O 1
ATOM 13088 N N . TYR B 1 765 ? -8.875 -6.902 7.641 1 96.62 765 TYR B N 1
ATOM 13089 C CA . TYR B 1 765 ? -10.273 -6.551 7.859 1 96.62 765 TYR B CA 1
ATOM 13090 C C . TYR B 1 765 ? -10.875 -5.898 6.621 1 96.62 765 TYR B C 1
ATOM 13092 O O . TYR B 1 765 ? -12.031 -6.152 6.277 1 96.62 765 TYR B O 1
ATOM 13100 N N . ASP B 1 766 ? -10.109 -5.082 5.996 1 96.69 766 ASP B N 1
ATOM 13101 C CA . ASP B 1 766 ? -10.422 -4.301 4.801 1 96.69 766 ASP B CA 1
ATOM 13102 C C . ASP B 1 766 ? -9.172 -4.086 3.945 1 96.69 766 ASP B C 1
ATOM 13104 O O . ASP B 1 766 ? -8.055 -4.031 4.469 1 96.69 766 ASP B O 1
ATOM 13108 N N . VAL B 1 767 ? -9.391 -4.031 2.582 1 96.88 767 VAL B N 1
ATOM 13109 C CA . VAL B 1 767 ? -8.25 -3.799 1.702 1 96.88 767 VAL B CA 1
ATOM 13110 C C . VAL B 1 767 ? -7.57 -2.482 2.07 1 96.88 767 VAL B C 1
ATOM 13112 O O . VAL B 1 767 ? -6.359 -2.324 1.883 1 96.88 767 VAL B O 1
ATOM 13115 N N . ALA B 1 768 ? -8.266 -1.564 2.721 1 96.69 768 ALA B N 1
ATOM 13116 C CA . ALA B 1 768 ? -7.773 -0.245 3.102 1 96.69 768 ALA B CA 1
ATOM 13117 C C . ALA B 1 768 ? -6.691 -0.353 4.172 1 96.69 768 ALA B C 1
ATOM 13119 O O . ALA B 1 768 ? -5.934 0.596 4.395 1 96.69 768 ALA B O 1
ATOM 13120 N N . GLN B 1 769 ? -6.516 -1.515 4.812 1 95.88 769 GLN B N 1
ATOM 13121 C CA . GLN B 1 769 ? -5.531 -1.74 5.863 1 95.88 769 GLN B CA 1
ATOM 13122 C C . GLN B 1 769 ? -4.16 -2.053 5.273 1 95.88 769 GLN B C 1
ATOM 13124 O O . GLN B 1 769 ? -3.148 -1.999 5.977 1 95.88 769 GLN B O 1
ATOM 13129 N N . LEU B 1 770 ? -4.086 -2.406 4 1 95.88 770 LEU B N 1
ATOM 13130 C CA . LEU B 1 770 ? -2.84 -2.908 3.428 1 95.88 770 LEU B CA 1
ATOM 13131 C C . LEU B 1 770 ? -1.749 -1.843 3.48 1 95.88 770 LEU B C 1
ATOM 13133 O O . LEU B 1 770 ? -2.037 -0.648 3.383 1 95.88 770 LEU B O 1
ATOM 13137 N N . PRO B 1 771 ? -0.509 -2.305 3.604 1 94.56 771 PRO B N 1
ATOM 13138 C CA . PRO B 1 771 ? -0.084 -3.699 3.752 1 94.56 771 PRO B CA 1
ATOM 13139 C C . PRO B 1 771 ? -0.321 -4.242 5.16 1 94.56 771 PRO B C 1
ATOM 13141 O O . PRO B 1 771 ? -0.261 -3.486 6.133 1 94.56 771 PRO B O 1
ATOM 13144 N N . VAL B 1 772 ? -0.598 -5.547 5.289 1 93.81 772 VAL B N 1
ATOM 13145 C CA . VAL B 1 772 ? -0.85 -6.191 6.574 1 93.81 772 VAL B CA 1
ATOM 13146 C C . VAL B 1 772 ? -0.076 -7.508 6.652 1 93.81 772 VAL B C 1
ATOM 13148 O O . VAL B 1 772 ? -0.282 -8.406 5.832 1 93.81 772 VAL B O 1
ATOM 13151 N N . TYR B 1 773 ? 0.818 -7.66 7.504 1 95.81 773 TYR B N 1
ATOM 13152 C CA . TYR B 1 773 ? 1.514 -8.891 7.867 1 95.81 773 TYR B CA 1
ATOM 13153 C C . TYR B 1 773 ? 1.897 -8.883 9.344 1 95.81 773 TYR B C 1
ATOM 13155 O O . TYR B 1 773 ? 1.859 -7.84 9.992 1 95.81 773 TYR B O 1
ATOM 13163 N N . TYR B 1 774 ? 2.223 -10.016 9.938 1 97.38 774 TYR B N 1
ATOM 13164 C CA . TYR B 1 774 ? 2.262 -10.188 11.391 1 97.38 774 TYR B CA 1
ATOM 13165 C C . TYR B 1 774 ? 3.527 -9.578 11.977 1 97.38 774 TYR B C 1
ATOM 13167 O O . TYR B 1 774 ? 3.539 -9.156 13.133 1 97.38 774 TYR B O 1
ATOM 13175 N N . ASN B 1 775 ? 4.641 -9.602 11.195 1 97.5 775 ASN B N 1
ATOM 13176 C CA . ASN B 1 775 ? 5.918 -9.141 11.734 1 97.5 775 ASN B CA 1
ATOM 13177 C C . ASN B 1 775 ? 6.105 -7.641 11.516 1 97.5 775 ASN B C 1
ATOM 13179 O O . ASN B 1 775 ? 7.121 -7.215 10.961 1 97.5 775 ASN B O 1
ATOM 13183 N N . TYR B 1 776 ? 5.207 -6.863 12.023 1 95.69 776 TYR B N 1
ATOM 13184 C CA . TYR B 1 776 ? 5.219 -5.41 11.898 1 95.69 776 TYR B CA 1
ATOM 13185 C C . TYR B 1 776 ? 6.113 -4.781 12.961 1 95.69 776 TYR B C 1
ATOM 13187 O O . TYR B 1 776 ? 6.43 -5.414 13.969 1 95.69 776 TYR B O 1
ATOM 13195 N N . LYS B 1 777 ? 6.574 -3.604 12.719 1 96.81 777 LYS B N 1
ATOM 13196 C CA . LYS B 1 777 ? 7.262 -2.754 13.688 1 96.81 777 LYS B CA 1
ATOM 13197 C C . LYS B 1 777 ? 6.262 -1.993 14.562 1 96.81 777 LYS B C 1
ATOM 13199 O O . LYS B 1 777 ? 5.125 -1.753 14.141 1 96.81 777 LYS B O 1
ATOM 13204 N N . PHE B 1 778 ? 6.695 -1.599 15.695 1 95.88 778 PHE B N 1
ATOM 13205 C CA . PHE B 1 778 ? 5.801 -0.963 16.656 1 95.88 778 PHE B CA 1
ATOM 13206 C C . PHE B 1 778 ? 5.098 0.234 16.031 1 95.88 778 PHE B C 1
ATOM 13208 O O . PHE B 1 778 ? 3.879 0.379 16.156 1 95.88 778 PHE B O 1
ATOM 13215 N N . THR B 1 779 ? 5.754 1.059 15.305 1 96.31 779 THR B N 1
ATOM 13216 C CA . THR B 1 779 ? 5.223 2.312 14.789 1 96.31 779 THR B CA 1
ATOM 13217 C C . THR B 1 779 ? 4.184 2.049 13.695 1 96.31 779 THR B C 1
ATOM 13219 O O . THR B 1 779 ? 3.365 2.918 13.391 1 96.31 779 THR B O 1
ATOM 13222 N N . ASP B 1 780 ? 4.16 0.886 13.102 1 95.56 780 ASP B N 1
ATOM 13223 C CA . ASP B 1 780 ? 3.254 0.55 12.008 1 95.56 780 ASP B CA 1
ATOM 13224 C C . ASP B 1 780 ? 1.813 0.442 12.5 1 95.56 780 ASP B C 1
ATOM 13226 O O . ASP B 1 780 ? 0.872 0.565 11.711 1 95.56 780 ASP B O 1
ATOM 13230 N N . HIS B 1 781 ? 1.596 0.147 13.812 1 93.31 781 HIS B N 1
ATOM 13231 C CA . HIS B 1 781 ? 0.262 -0.002 14.383 1 93.31 781 HIS B CA 1
ATOM 13232 C C . HIS B 1 781 ? 0.146 0.734 15.719 1 93.31 781 HIS B C 1
ATOM 13234 O O . HIS B 1 781 ? -0.6 0.311 16.609 1 93.31 781 HIS B O 1
ATOM 13240 N N . ALA B 1 782 ? 0.94 1.767 15.82 1 91.94 782 ALA B N 1
ATOM 13241 C CA . ALA B 1 782 ? 0.943 2.502 17.078 1 91.94 782 ALA B CA 1
ATOM 13242 C C . ALA B 1 782 ? -0.428 3.107 17.359 1 91.94 782 ALA B C 1
ATOM 13244 O O . ALA B 1 782 ? -0.818 3.26 18.531 1 91.94 782 ALA B O 1
ATOM 13245 N N . ARG B 1 783 ? -1.137 3.457 16.359 1 92.25 783 ARG B N 1
ATOM 13246 C CA . ARG B 1 783 ? -2.48 4.02 16.453 1 92.25 783 ARG B CA 1
ATOM 13247 C C . ARG B 1 783 ? -3.408 3.414 15.414 1 92.25 783 ARG B C 1
ATOM 13249 O O . ARG B 1 783 ? -2.975 3.086 14.305 1 92.25 783 ARG B O 1
ATOM 13256 N N . ASN B 1 784 ? -4.719 3.262 15.805 1 95.69 784 ASN B N 1
ATOM 13257 C CA . ASN B 1 784 ? -5.734 2.902 14.82 1 95.69 784 ASN B CA 1
ATOM 13258 C C . ASN B 1 784 ? -6.039 4.062 13.875 1 95.69 784 ASN B C 1
ATOM 13260 O O . ASN B 1 784 ? -5.738 5.215 14.188 1 95.69 784 ASN B O 1
ATOM 13264 N N . TYR B 1 785 ? -6.559 3.744 12.695 1 96.88 785 TYR B N 1
ATOM 13265 C CA . TYR B 1 785 ? -7.145 4.789 11.867 1 96.88 785 TYR B CA 1
ATOM 13266 C C . TYR B 1 785 ? -8.32 5.449 12.57 1 96.88 785 TYR B C 1
ATOM 13268 O O . TYR B 1 785 ? -8.836 4.922 13.555 1 96.88 785 TYR B O 1
ATOM 13276 N N . THR B 1 786 ? -8.75 6.602 12.109 1 96.12 786 THR B N 1
ATOM 13277 C CA . THR B 1 786 ? -9.906 7.281 12.672 1 96.12 786 THR B CA 1
ATOM 13278 C C . THR B 1 786 ? -11.195 6.547 12.312 1 96.12 786 THR B C 1
ATOM 13280 O O . THR B 1 786 ? 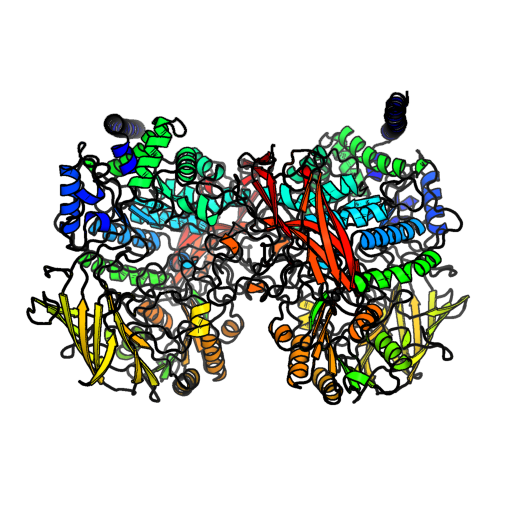-12.227 6.723 12.969 1 96.12 786 THR B O 1
ATOM 13283 N N . ASP B 1 787 ? -11.117 5.664 11.281 1 96.12 787 ASP B N 1
ATOM 13284 C CA . ASP B 1 787 ? -12.359 5.094 10.773 1 96.12 787 ASP B CA 1
ATOM 13285 C C . ASP B 1 787 ? -12.289 3.568 10.734 1 96.12 787 ASP B C 1
ATOM 13287 O O . ASP B 1 787 ? -13.273 2.906 10.406 1 96.12 787 ASP B O 1
ATOM 13291 N N . LEU B 1 788 ? -11.164 3.01 11.07 1 95.06 788 LEU B N 1
ATOM 13292 C CA . LEU B 1 788 ? -11.008 1.562 10.992 1 95.06 788 LEU B CA 1
ATOM 13293 C C . LEU B 1 788 ? -9.938 1.076 11.969 1 95.06 788 LEU B C 1
ATOM 13295 O O . LEU B 1 788 ? -8.93 1.756 12.18 1 95.06 788 LEU B O 1
ATOM 13299 N N . ASN B 1 789 ? -10.172 -0.12 12.57 1 93.69 789 ASN B N 1
ATOM 13300 C CA . ASN B 1 789 ? -9.109 -0.772 13.32 1 93.69 789 ASN B CA 1
ATOM 13301 C C . ASN B 1 789 ? -7.941 -1.163 12.422 1 93.69 789 ASN B C 1
ATOM 13303 O O . ASN B 1 789 ? -8.148 -1.613 11.297 1 93.69 789 ASN B O 1
ATOM 13307 N N . SER B 1 790 ? -6.688 -1.062 12.883 1 93.62 790 SER B N 1
ATOM 13308 C CA . SER B 1 790 ? -5.516 -1.195 12.023 1 93.62 790 SER B CA 1
ATOM 13309 C C . SER B 1 790 ? -4.996 -2.629 12.016 1 93.62 790 SER B C 1
ATOM 13311 O O . SER B 1 790 ? -4.039 -2.943 11.305 1 93.62 790 SER B O 1
ATOM 13313 N N . PHE B 1 791 ? -5.527 -3.596 12.766 1 95.12 791 PHE B N 1
ATOM 13314 C CA . PHE B 1 791 ? -5.035 -4.965 12.844 1 95.12 791 PHE B CA 1
ATOM 13315 C C . PHE B 1 791 ? -5.879 -5.895 11.984 1 95.12 791 PHE B C 1
ATOM 13317 O O . PHE B 1 791 ? -7.039 -5.598 11.688 1 95.12 791 PHE B O 1
ATOM 13324 N N . PRO B 1 792 ? -5.312 -7.039 11.5 1 96.38 792 PRO B N 1
ATOM 13325 C CA . PRO B 1 792 ? -6.047 -7.984 10.656 1 96.38 792 PRO B CA 1
ATOM 13326 C C . PRO B 1 792 ? -7.152 -8.711 11.414 1 96.38 792 PRO B C 1
ATOM 13328 O O . PRO B 1 792 ? -7.164 -8.711 12.648 1 96.38 792 PRO B O 1
ATOM 13331 N N . THR B 1 793 ? -8.094 -9.328 10.641 1 97.44 793 THR B N 1
ATOM 13332 C CA . THR B 1 793 ? -9.141 -10.18 11.203 1 97.44 793 THR B CA 1
ATOM 13333 C C . THR B 1 793 ? -8.547 -11.461 11.773 1 97.44 793 THR B C 1
ATOM 13335 O O . THR B 1 793 ? -8.898 -11.883 12.875 1 97.44 793 THR B O 1
ATOM 13338 N N . TYR B 1 794 ? -7.691 -12.133 11.016 1 98.12 794 TYR B N 1
ATOM 13339 C CA . TYR B 1 794 ? -6.922 -13.297 11.43 1 98.12 794 TYR B CA 1
ATOM 13340 C C . TYR B 1 794 ? -5.438 -13.094 11.156 1 98.12 794 TYR B C 1
ATOM 13342 O O . TYR B 1 794 ? -5.047 -12.719 10.047 1 98.12 794 TYR B O 1
ATOM 13350 N N . SER B 1 795 ? -4.629 -13.328 12.133 1 97.94 795 SER B N 1
ATOM 13351 C CA . SER B 1 795 ? -3.189 -13.125 11.992 1 97.94 795 SER B CA 1
ATOM 13352 C C . SER B 1 795 ? -2.49 -14.414 11.578 1 97.94 795 SER B C 1
ATOM 13354 O O . SER B 1 795 ? -3.031 -15.508 11.766 1 97.94 795 SER B O 1
ATOM 13356 N N . PHE B 1 796 ? -1.283 -14.266 11.062 1 98.56 796 PHE B N 1
ATOM 13357 C CA . PHE B 1 796 ? -0.395 -15.367 10.688 1 98.56 796 PHE B CA 1
ATOM 13358 C C . PHE B 1 796 ? -0.315 -16.391 11.805 1 98.56 796 PHE B C 1
ATOM 13360 O O . PHE B 1 796 ? -0.18 -16.047 12.977 1 98.56 796 PHE B O 1
ATOM 13367 N N . GLY B 1 797 ? -0.558 -17.641 11.43 1 98.75 797 GLY B N 1
ATOM 13368 C CA . GLY B 1 797 ? -0.404 -18.734 12.375 1 98.75 797 GLY B CA 1
ATOM 13369 C C . GLY B 1 797 ? -1.695 -19.094 13.078 1 98.75 797 GLY B C 1
ATOM 13370 O O . GLY B 1 797 ? -1.751 -20.094 13.805 1 98.75 797 GLY B O 1
ATOM 13371 N N . TYR B 1 798 ? -2.748 -18.344 12.828 1 98.62 798 TYR B N 1
ATOM 13372 C CA . TYR B 1 798 ? -4.035 -18.594 13.461 1 98.62 798 TYR B CA 1
ATOM 13373 C C . TYR B 1 798 ? -4.734 -19.781 12.836 1 98.62 798 TYR B C 1
ATOM 13375 O O . TYR B 1 798 ? -4.656 -20 11.625 1 98.62 798 TYR B O 1
ATOM 13383 N N . GLY B 1 799 ? -5.453 -20.547 13.555 1 98.5 799 GLY B N 1
ATOM 13384 C CA . GLY B 1 799 ? -6.297 -21.656 13.117 1 98.5 799 GLY B CA 1
ATOM 13385 C C . GLY B 1 799 ? -6.871 -22.453 14.266 1 98.5 799 GLY B C 1
ATOM 13386 O O . GLY B 1 799 ? -6.203 -22.656 15.281 1 98.5 799 GLY B O 1
ATOM 13387 N N . LEU B 1 800 ? -8.062 -22.938 14.094 1 98.31 800 LEU B N 1
ATOM 13388 C CA . LEU B 1 800 ? -8.758 -23.688 15.133 1 98.31 800 LEU B CA 1
ATOM 13389 C C . LEU B 1 800 ? -8.656 -25.188 14.867 1 98.31 800 LEU B C 1
ATOM 13391 O O . LEU B 1 800 ? -7.984 -25.609 13.922 1 98.31 800 LEU B O 1
ATOM 13395 N N . SER B 1 801 ? -9.125 -25.984 15.742 1 98.25 801 SER B N 1
ATOM 13396 C CA . SER B 1 801 ? -9.234 -27.438 15.711 1 98.25 801 SER B CA 1
ATOM 13397 C C . SER B 1 801 ? -10.5 -27.922 16.406 1 98.25 801 SER B C 1
ATOM 13399 O O . SER B 1 801 ? -11.133 -27.156 17.141 1 98.25 801 SER B O 1
ATOM 13401 N N . TYR B 1 802 ? -10.969 -29.156 16.156 1 98.12 802 TYR B N 1
ATOM 13402 C CA . TYR B 1 802 ? -12.133 -29.734 16.828 1 98.12 802 TYR B CA 1
ATOM 13403 C C . TYR B 1 802 ? -11.75 -30.25 18.219 1 98.12 802 TYR B C 1
ATOM 13405 O O . TYR B 1 802 ? -12.625 -30.641 19 1 98.12 802 TYR B O 1
ATOM 13413 N N . THR B 1 803 ? -10.477 -30.234 18.469 1 97.5 803 THR B N 1
ATOM 13414 C CA . THR B 1 803 ? -10 -30.625 19.797 1 97.5 803 THR B CA 1
ATOM 13415 C C . THR B 1 803 ? -9.164 -29.516 20.422 1 97.5 803 THR B C 1
ATOM 13417 O O . THR B 1 803 ? -9.062 -28.422 19.859 1 97.5 803 THR B O 1
ATOM 13420 N N . THR B 1 804 ? -8.727 -29.703 21.625 1 96.81 804 THR B N 1
ATOM 13421 C CA . THR B 1 804 ? -7.941 -28.703 22.359 1 96.81 804 THR B CA 1
ATOM 13422 C C . THR B 1 804 ? -6.594 -29.281 22.781 1 96.81 804 THR B C 1
ATOM 13424 O O . THR B 1 804 ? -6.43 -30.5 22.859 1 96.81 804 THR B O 1
ATOM 13427 N N . PHE B 1 805 ? -5.684 -28.422 22.984 1 98.06 805 PHE B N 1
ATOM 13428 C CA . PHE B 1 805 ? -4.328 -28.828 23.328 1 98.06 805 PHE B CA 1
ATOM 13429 C C . PHE B 1 805 ? -3.795 -28 24.484 1 98.06 805 PHE B C 1
ATOM 13431 O O . PHE B 1 805 ? -4.223 -26.859 24.703 1 98.06 805 PHE B O 1
ATOM 13438 N N . SER B 1 806 ? -2.912 -28.516 25.25 1 97.81 806 SER B N 1
ATOM 13439 C CA . SER B 1 806 ? -2.127 -27.781 26.25 1 97.81 806 SER B CA 1
ATOM 13440 C C . SER B 1 806 ? -0.632 -28 26.031 1 97.81 806 SER B C 1
ATOM 13442 O O . SER B 1 806 ? -0.222 -28.953 25.375 1 97.81 806 SER B O 1
ATOM 13444 N N . VAL B 1 807 ? 0.176 -27.062 26.453 1 97.81 807 VAL B N 1
ATOM 13445 C CA . VAL B 1 807 ? 1.626 -27.125 26.297 1 97.81 807 VAL B CA 1
ATOM 13446 C C . VAL B 1 807 ? 2.291 -26.938 27.672 1 97.81 807 VAL B C 1
ATOM 13448 O O . VAL B 1 807 ? 1.812 -26.172 28.5 1 97.81 807 VAL B O 1
ATOM 13451 N N . GLN B 1 808 ? 3.383 -27.688 27.891 1 97.69 808 GLN B N 1
ATOM 13452 C CA . GLN B 1 808 ? 4.141 -27.578 29.125 1 97.69 808 GLN B CA 1
ATOM 13453 C C . GLN B 1 808 ? 5.637 -27.75 28.875 1 97.69 808 GLN B C 1
ATOM 13455 O O . GLN B 1 808 ? 6.039 -28.266 27.828 1 97.69 808 GLN B O 1
ATOM 13460 N N . ASN B 1 809 ? 6.484 -27.234 29.75 1 98 809 ASN B N 1
ATOM 13461 C CA . ASN B 1 809 ? 7.926 -27.469 29.812 1 98 809 ASN B CA 1
ATOM 13462 C C . ASN B 1 809 ? 8.641 -26.922 28.578 1 98 809 ASN B C 1
ATOM 13464 O O . ASN B 1 809 ? 9.492 -27.609 28.016 1 98 809 ASN B O 1
ATOM 13468 N N . PHE B 1 810 ? 8.203 -25.781 28.141 1 98.31 810 PHE B N 1
ATOM 13469 C CA . PHE B 1 810 ? 8.906 -25.109 27.047 1 98.31 810 PHE B CA 1
ATOM 13470 C C . PHE B 1 810 ? 10.32 -24.719 27.469 1 98.31 810 PHE B C 1
ATOM 13472 O O . PHE B 1 810 ? 10.508 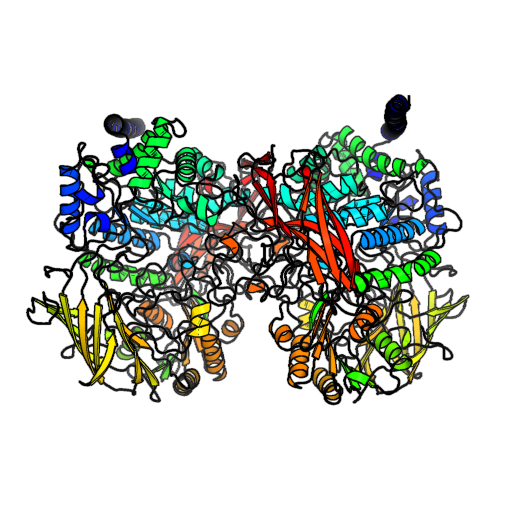-24.078 28.5 1 98.31 810 PHE B O 1
ATOM 13479 N N . ASN B 1 811 ? 11.336 -25.125 26.75 1 97.44 811 ASN B N 1
ATOM 13480 C CA . ASN B 1 811 ? 12.727 -24.812 27.047 1 97.44 811 ASN B CA 1
ATOM 13481 C C . ASN B 1 811 ? 13.578 -24.766 25.781 1 97.44 811 ASN B C 1
ATOM 13483 O O . ASN B 1 811 ? 13.094 -25.078 24.688 1 97.44 811 ASN B O 1
ATOM 13487 N N . ALA B 1 812 ? 14.828 -24.312 25.875 1 97.62 812 ALA B N 1
ATOM 13488 C CA . ALA B 1 812 ? 15.742 -24.188 24.75 1 97.62 812 ALA B CA 1
ATOM 13489 C C . ALA B 1 812 ? 17.172 -24.5 25.172 1 97.62 812 ALA B C 1
ATOM 13491 O O . ALA B 1 812 ? 17.578 -24.172 26.281 1 97.62 812 ALA B O 1
ATOM 13492 N N . THR B 1 813 ? 17.891 -25.172 24.344 1 96.88 813 THR B N 1
ATOM 13493 C CA . THR B 1 813 ? 19.328 -25.391 24.469 1 96.88 813 THR B CA 1
ATOM 13494 C C . THR B 1 813 ? 20.031 -25.109 23.141 1 96.88 813 THR B C 1
ATOM 13496 O O . THR B 1 813 ? 19.375 -25.031 22.094 1 96.88 813 THR B O 1
ATOM 13499 N N . SER B 1 814 ? 21.219 -24.766 23.172 1 95.94 814 SER B N 1
ATOM 13500 C CA . SER B 1 814 ? 21.984 -24.656 21.953 1 95.94 814 SER B CA 1
ATOM 13501 C C . SER B 1 814 ? 23.016 -25.781 21.828 1 95.94 814 SER B C 1
ATOM 13503 O O . SER B 1 814 ? 23.281 -26.5 22.797 1 95.94 814 SER B O 1
ATOM 13505 N N . SER B 1 815 ? 23.562 -26 20.656 1 91.81 815 SER B N 1
ATOM 13506 C CA . SER B 1 815 ? 24.578 -27.031 20.453 1 91.81 815 SER B CA 1
ATOM 13507 C C . SER B 1 815 ? 25.812 -26.75 21.297 1 91.81 815 SER B C 1
ATOM 13509 O O . SER B 1 815 ? 26.594 -27.672 21.578 1 91.81 815 SER B O 1
ATOM 13511 N N . GLY B 1 816 ? 26 -25.453 21.766 1 85.94 816 GLY B N 1
ATOM 13512 C CA . GLY B 1 816 ? 27.156 -25.094 22.562 1 85.94 816 GLY B CA 1
ATOM 13513 C C . GLY B 1 816 ? 26.859 -25.031 24.047 1 85.94 816 GLY B C 1
ATOM 13514 O O . GLY B 1 816 ? 27.766 -24.859 24.859 1 85.94 816 GLY B O 1
ATOM 13515 N N . GLY B 1 817 ? 25.719 -25.062 24.484 1 82.69 817 GLY B N 1
ATOM 13516 C CA . GLY B 1 817 ? 25.469 -25.016 25.922 1 82.69 817 GLY B CA 1
ATOM 13517 C C . GLY B 1 817 ? 24.031 -24.641 26.266 1 82.69 817 GLY B C 1
ATOM 13518 O O . GLY B 1 817 ? 23.156 -24.656 25.391 1 82.69 817 GLY B O 1
ATOM 13519 N N . VAL B 1 818 ? 23.969 -24.375 27.672 1 86.62 818 VAL B N 1
ATOM 13520 C CA . VAL B 1 818 ? 22.656 -24.094 28.203 1 86.62 818 VAL B CA 1
ATOM 13521 C C . VAL B 1 818 ? 22.484 -22.594 28.391 1 86.62 818 VAL B C 1
ATOM 13523 O O . VAL B 1 818 ? 23.391 -21.922 28.906 1 86.62 818 VAL B O 1
ATOM 13526 N N . LYS B 1 819 ? 21.438 -21.953 27.844 1 91.31 819 LYS B N 1
ATOM 13527 C CA . LYS B 1 819 ? 20.969 -20.578 28.031 1 91.31 819 LYS B CA 1
ATOM 13528 C C . LYS B 1 819 ? 21.828 -19.594 27.25 1 91.31 819 LYS B C 1
ATOM 13530 O O . LYS B 1 819 ? 21.703 -18.375 27.422 1 91.31 819 LYS B O 1
ATOM 13535 N N . THR B 1 820 ? 22.797 -20.078 26.547 1 96.56 820 THR B N 1
ATOM 13536 C CA . THR B 1 820 ? 23.641 -19.219 25.703 1 96.56 820 THR B CA 1
ATOM 13537 C C . THR B 1 820 ? 23.766 -19.797 24.297 1 96.56 820 THR B C 1
ATOM 13539 O O . THR B 1 820 ? 23.484 -20.984 24.078 1 96.56 820 THR B O 1
ATOM 13542 N N . PHE B 1 821 ? 24.094 -19.016 23.344 1 97.56 821 PHE B N 1
ATOM 13543 C CA . PHE B 1 821 ? 24.406 -19.484 22 1 97.56 821 PHE B CA 1
ATOM 13544 C C . PHE B 1 821 ? 25.359 -18.516 21.297 1 97.56 821 PHE B C 1
ATOM 13546 O O . PHE B 1 821 ? 25.594 -17.406 21.781 1 97.56 821 PHE B O 1
ATOM 13553 N N . THR B 1 822 ? 26.094 -18.969 20.266 1 96.88 822 THR B N 1
ATOM 13554 C CA . THR B 1 822 ? 27.016 -18.172 19.453 1 96.88 822 THR B CA 1
ATOM 13555 C C . THR B 1 822 ? 26.828 -18.484 17.969 1 96.88 822 THR B C 1
ATOM 13557 O O . THR B 1 822 ? 26 -19.328 17.609 1 96.88 822 THR B O 1
ATOM 13560 N N . SER B 1 823 ? 27.578 -17.766 17.141 1 96.81 823 SER B N 1
ATOM 13561 C CA . SER B 1 823 ? 27.562 -18 15.703 1 96.81 823 SER B CA 1
ATOM 13562 C C . SER B 1 823 ? 27.906 -19.453 15.375 1 96.81 823 SER B C 1
ATOM 13564 O O . SER B 1 823 ? 28.781 -20.047 16.016 1 96.81 823 SER B O 1
ATOM 13566 N N . GLY B 1 824 ? 27.219 -19.969 14.375 1 96.5 824 GLY B N 1
ATOM 13567 C CA . GLY B 1 824 ? 27.484 -21.312 13.906 1 96.5 824 GLY B CA 1
ATOM 13568 C C . GLY B 1 824 ? 26.672 -22.375 14.625 1 96.5 824 GLY B C 1
ATOM 13569 O O . GLY B 1 824 ? 26.625 -23.531 14.188 1 96.5 824 GLY B O 1
ATOM 13570 N N . GLU B 1 825 ? 25.969 -22 15.703 1 97.69 825 GLU B N 1
ATOM 13571 C CA . GLU B 1 825 ? 25.25 -22.984 16.516 1 97.69 825 GLU B CA 1
ATOM 13572 C C . GLU B 1 825 ? 23.797 -23.125 16.078 1 97.69 825 GLU B C 1
ATOM 13574 O O . GLU B 1 825 ? 23.312 -22.328 15.266 1 97.69 825 GLU B O 1
ATOM 13579 N N . THR B 1 826 ? 23.219 -24.141 16.5 1 98.12 826 THR B N 1
ATOM 13580 C CA . THR B 1 826 ? 21.781 -24.391 16.359 1 98.12 826 THR B CA 1
ATOM 13581 C C . THR B 1 826 ? 21.109 -24.406 17.719 1 98.12 826 THR B C 1
ATOM 13583 O O . THR B 1 826 ? 21.562 -25.094 18.641 1 98.12 826 THR B O 1
ATOM 13586 N N . ILE B 1 827 ? 20.125 -23.578 17.859 1 98.56 827 ILE B N 1
ATOM 13587 C CA . ILE B 1 827 ? 19.297 -23.609 19.062 1 98.56 827 ILE B CA 1
ATOM 13588 C C . ILE B 1 827 ? 18.188 -24.656 18.906 1 98.56 827 ILE B C 1
ATOM 13590 O O . ILE B 1 827 ? 17.531 -24.703 17.859 1 98.56 827 ILE B O 1
ATOM 13594 N N . THR B 1 828 ? 17.969 -25.516 19.875 1 98.5 828 THR B N 1
ATOM 13595 C CA . THR B 1 828 ? 16.906 -26.531 19.875 1 98.5 828 THR B CA 1
ATOM 13596 C C . THR B 1 828 ? 15.859 -26.219 20.938 1 98.5 828 THR B C 1
ATOM 13598 O O . THR B 1 828 ? 16.172 -26.125 22.125 1 98.5 828 THR B O 1
ATOM 13601 N N . PHE B 1 829 ? 14.656 -25.984 20.531 1 98.56 829 PHE B N 1
ATOM 13602 C CA . PHE B 1 829 ? 13.523 -25.797 21.422 1 98.56 829 PHE B CA 1
ATOM 13603 C C . PHE B 1 829 ? 12.789 -27.109 21.672 1 98.56 829 PHE B C 1
ATOM 13605 O O . PHE B 1 829 ? 12.711 -27.953 20.766 1 98.56 829 PHE B O 1
ATOM 13612 N N . ARG B 1 830 ? 12.25 -27.281 22.812 1 98.25 830 ARG B N 1
ATOM 13613 C CA . ARG B 1 830 ? 11.438 -28.453 23.156 1 98.25 830 ARG B CA 1
ATOM 13614 C C . ARG B 1 830 ? 10.188 -28.031 23.938 1 98.25 830 ARG B C 1
ATOM 13616 O O . ARG B 1 830 ? 10.242 -27.125 24.766 1 98.25 830 ARG B O 1
ATOM 13623 N N . VAL B 1 831 ? 9.109 -28.672 23.703 1 98.56 831 VAL B N 1
ATOM 13624 C CA . VAL B 1 831 ? 7.867 -28.453 24.438 1 98.56 831 VAL B CA 1
ATOM 13625 C C . VAL B 1 831 ? 7.035 -29.734 24.453 1 98.56 831 VAL B C 1
ATOM 13627 O O . VAL B 1 831 ? 7.023 -30.484 23.469 1 98.56 831 VAL B O 1
ATOM 13630 N N . GLU B 1 832 ? 6.383 -30.016 25.531 1 98.62 832 GLU B N 1
ATOM 13631 C CA . GLU B 1 832 ? 5.422 -31.109 25.625 1 98.62 832 GLU B CA 1
ATOM 13632 C C . GLU B 1 832 ? 4.02 -30.641 25.234 1 98.62 832 GLU B C 1
ATOM 13634 O O . GLU B 1 832 ? 3.502 -29.688 25.797 1 98.62 832 GLU B O 1
ATOM 13639 N N . VAL B 1 833 ? 3.467 -31.297 24.297 1 98.69 833 VAL B N 1
ATOM 13640 C CA . VAL B 1 833 ? 2.111 -31 23.859 1 98.69 833 VAL B CA 1
ATOM 13641 C C . VAL B 1 833 ? 1.179 -32.156 24.203 1 98.69 833 VAL B C 1
ATOM 13643 O O . VAL B 1 833 ? 1.498 -33.312 23.953 1 98.69 833 VAL B O 1
ATOM 13646 N N . THR B 1 834 ? 0.058 -31.844 24.797 1 98.69 834 THR B N 1
ATOM 13647 C CA . THR B 1 834 ? -0.954 -32.844 25.141 1 98.69 834 THR B CA 1
ATOM 13648 C C . THR B 1 834 ? -2.275 -32.531 24.453 1 98.69 834 THR B C 1
ATOM 13650 O O . THR B 1 834 ? -2.758 -31.391 24.5 1 98.69 834 THR B O 1
ATOM 13653 N N . ASN B 1 835 ? -2.842 -33.531 23.703 1 98.62 835 ASN B N 1
ATOM 13654 C CA . ASN B 1 835 ? -4.215 -33.406 23.234 1 98.62 835 ASN B CA 1
ATOM 13655 C C . ASN B 1 835 ? -5.219 -33.656 24.359 1 98.62 835 ASN B C 1
ATOM 13657 O O . ASN B 1 835 ? -5.379 -34.781 24.844 1 98.62 835 ASN B O 1
ATOM 13661 N N . GLU B 1 836 ? -5.887 -32.625 24.719 1 97.81 836 GLU B N 1
ATOM 13662 C CA . GLU B 1 836 ? -6.773 -32.688 25.875 1 97.81 836 GLU B CA 1
ATOM 13663 C C . GLU B 1 836 ? -8.18 -33.125 25.469 1 97.81 836 GLU B C 1
ATOM 13665 O O . GLU B 1 836 ? -9.031 -33.375 26.328 1 97.81 836 GLU B O 1
ATOM 13670 N N . GLY B 1 837 ? -8.43 -33.25 24.219 1 96.12 837 GLY B N 1
ATOM 13671 C CA . GLY B 1 837 ? -9.773 -33.562 23.75 1 96.12 837 GLY B CA 1
ATOM 13672 C C . GLY B 1 837 ? -9.977 -35.031 23.484 1 96.12 837 GLY B C 1
ATOM 13673 O O . GLY B 1 837 ? -9.148 -35.875 23.875 1 96.12 837 GLY B O 1
ATOM 13674 N N . ASN B 1 838 ? -11.133 -35.406 22.844 1 94 838 ASN B N 1
ATOM 13675 C CA . ASN B 1 838 ? -11.531 -36.781 22.625 1 94 838 ASN B CA 1
ATOM 13676 C C . ASN B 1 838 ? -11.375 -37.188 21.156 1 94 838 ASN B C 1
ATOM 13678 O O . ASN B 1 838 ? -11.781 -38.281 20.75 1 94 838 ASN B O 1
ATOM 13682 N N . LEU B 1 839 ? -10.82 -36.312 20.375 1 96.81 839 LEU B N 1
ATOM 13683 C CA . LEU B 1 839 ? -10.578 -36.562 18.969 1 96.81 839 LEU B CA 1
ATOM 13684 C C . LEU B 1 839 ? -9.086 -36.5 18.641 1 96.81 839 LEU B C 1
ATOM 13686 O O . LEU B 1 839 ? -8.344 -35.75 19.297 1 96.81 839 LEU B O 1
ATOM 13690 N N . THR B 1 840 ? -8.703 -37.312 17.656 1 97.38 840 THR B N 1
ATOM 13691 C CA . THR B 1 840 ? -7.359 -37.125 17.109 1 97.38 840 THR B CA 1
ATOM 13692 C C . THR B 1 840 ? -7.223 -35.719 16.484 1 97.38 840 THR B C 1
ATOM 13694 O O . THR B 1 840 ? -8.203 -35.188 15.977 1 97.38 840 THR B O 1
ATOM 13697 N N . GLY B 1 841 ? -6.094 -35.156 16.609 1 97.75 841 GLY B N 1
ATOM 13698 C CA . GLY B 1 841 ? -5.84 -33.844 16.031 1 97.75 841 GLY B CA 1
ATOM 13699 C C . GLY B 1 841 ? -4.363 -33.5 15.93 1 97.75 841 GLY B C 1
ATOM 13700 O O . GLY B 1 841 ? -3.51 -34.375 16.188 1 97.75 841 GLY B O 1
ATOM 13701 N N . SER B 1 842 ? -4.141 -32.312 15.422 1 98.31 842 SER B N 1
ATOM 13702 C CA . SER B 1 842 ? -2.756 -31.891 15.289 1 98.31 842 SER B CA 1
ATOM 13703 C C . SER B 1 842 ? -2.557 -30.5 15.875 1 98.31 842 SER B C 1
ATOM 13705 O O . SER B 1 842 ? -3.502 -29.703 15.969 1 98.31 842 SER B O 1
ATOM 13707 N N . TYR B 1 843 ? -1.331 -30.234 16.359 1 98.19 843 TYR B N 1
ATOM 13708 C CA . TYR B 1 843 ? -0.91 -28.984 16.969 1 98.19 843 TYR B CA 1
ATOM 13709 C C . TYR B 1 843 ? 0.333 -28.438 16.281 1 98.19 843 TYR B C 1
ATOM 13711 O O . TYR B 1 843 ? 1.25 -29.188 15.945 1 98.19 843 TYR B O 1
ATOM 13719 N N . VAL B 1 844 ? 0.345 -27.141 15.922 1 98.62 844 VAL B N 1
ATOM 13720 C CA . VAL B 1 844 ? 1.518 -26.469 15.367 1 98.62 844 VAL B CA 1
ATOM 13721 C C . VAL B 1 844 ? 2.186 -25.625 16.453 1 98.62 844 VAL B C 1
ATOM 13723 O O . VAL B 1 844 ? 1.673 -24.562 16.812 1 98.62 844 VAL B O 1
ATOM 13726 N N . ALA B 1 845 ? 3.314 -26.078 16.953 1 98.62 845 ALA B N 1
ATOM 13727 C CA . ALA B 1 845 ? 4.129 -25.266 17.844 1 98.62 845 ALA B CA 1
ATOM 13728 C C . ALA B 1 845 ? 4.871 -24.172 17.078 1 98.62 845 ALA B C 1
ATOM 13730 O O . ALA B 1 845 ? 5.504 -24.453 16.062 1 98.62 845 ALA B O 1
ATOM 13731 N N . GLN B 1 846 ? 4.73 -22.922 17.484 1 98.75 846 GLN B N 1
ATOM 13732 C CA . GLN B 1 846 ? 5.359 -21.781 16.828 1 98.75 846 GLN B CA 1
ATOM 13733 C C . GLN B 1 846 ? 6.211 -21 17.828 1 98.75 846 GLN B C 1
ATOM 13735 O O . GLN B 1 846 ? 5.703 -20.5 18.828 1 98.75 846 GLN B O 1
ATOM 13740 N N . VAL B 1 847 ? 7.504 -20.828 17.578 1 98.88 847 VAL B N 1
ATOM 13741 C CA . VAL B 1 847 ? 8.398 -20.062 18.422 1 98.88 847 VAL B CA 1
ATOM 13742 C C . VAL B 1 847 ? 8.734 -18.734 17.734 1 98.88 847 VAL B C 1
ATOM 13744 O O . VAL B 1 847 ? 9.141 -18.703 16.578 1 98.88 847 VAL B O 1
ATOM 13747 N N . TYR B 1 848 ? 8.539 -17.672 18.453 1 98.81 848 TYR B N 1
ATOM 13748 C CA . TYR B 1 848 ? 8.812 -16.328 17.953 1 98.81 848 TYR B CA 1
ATOM 13749 C C . TYR B 1 848 ? 9.914 -15.648 18.766 1 98.81 848 TYR B C 1
ATOM 13751 O O . TYR B 1 848 ? 9.984 -15.812 19.984 1 98.81 848 TYR B O 1
ATOM 13759 N N . LEU B 1 849 ? 10.781 -14.984 18.078 1 98.75 849 LEU B N 1
ATOM 13760 C CA . LEU B 1 849 ? 11.688 -14.047 18.734 1 98.75 849 LEU B CA 1
ATOM 13761 C C . LEU B 1 849 ? 10.984 -12.734 19.047 1 98.75 849 LEU B C 1
ATOM 13763 O O . LEU B 1 849 ? 10.422 -12.094 18.156 1 98.75 849 LEU B O 1
ATOM 13767 N N . LEU B 1 850 ? 10.984 -12.352 20.328 1 98.31 850 LEU B N 1
ATOM 13768 C CA . LEU B 1 850 ? 10.414 -11.07 20.719 1 98.31 850 LEU B CA 1
ATOM 13769 C C . LEU B 1 850 ? 11.414 -9.938 20.484 1 98.31 850 LEU B C 1
ATOM 13771 O O . LEU B 1 850 ? 12.625 -10.164 20.484 1 98.31 850 LEU B O 1
ATOM 13775 N N . VAL B 1 851 ? 10.906 -8.742 20.312 1 96.81 851 VAL B N 1
ATOM 13776 C CA . VAL B 1 851 ? 11.734 -7.578 20.031 1 96.81 851 VAL B CA 1
ATOM 13777 C C . VAL B 1 851 ? 12.68 -7.316 21.203 1 96.81 851 VAL B C 1
ATOM 13779 O O . VAL B 1 851 ? 12.312 -7.543 22.359 1 96.81 851 VAL B O 1
ATOM 13782 N N . ARG B 1 852 ? 13.891 -6.914 20.875 1 96.25 852 ARG B N 1
ATOM 13783 C CA . ARG B 1 852 ? 14.922 -6.473 21.812 1 96.25 852 ARG B CA 1
ATOM 13784 C C . ARG B 1 852 ? 15.586 -5.188 21.328 1 96.25 852 ARG B C 1
ATOM 13786 O O . ARG B 1 852 ? 15.359 -4.754 20.188 1 96.25 852 ARG B O 1
ATOM 13793 N N . VAL B 1 853 ? 16.359 -4.535 22.219 1 96.88 853 VAL B N 1
ATOM 13794 C CA . VAL B 1 853 ? 17.141 -3.387 21.766 1 96.88 853 VAL B CA 1
ATOM 13795 C C . VAL B 1 853 ? 18.156 -3.824 20.719 1 96.88 853 VAL B C 1
ATOM 13797 O O . VAL B 1 853 ? 18.859 -4.816 20.906 1 96.88 853 VAL B O 1
ATOM 13800 N N . SER B 1 854 ? 18.109 -3.232 19.609 1 96.94 854 SER B N 1
ATOM 13801 C CA . SER B 1 854 ? 18.984 -3.496 18.469 1 96.94 854 SER B CA 1
ATOM 13802 C C . SER B 1 854 ? 19.547 -2.203 17.891 1 96.94 854 SER B C 1
ATOM 13804 O O . SER B 1 854 ? 19.062 -1.113 18.219 1 96.94 854 SER B O 1
ATOM 13806 N N . THR B 1 855 ? 20.594 -2.303 17.109 1 95.56 855 THR B N 1
ATOM 13807 C CA . THR B 1 855 ? 21.172 -1.127 16.453 1 95.56 855 THR B CA 1
ATOM 13808 C C . THR B 1 855 ? 20.234 -0.604 15.367 1 95.56 855 THR B C 1
ATOM 13810 O O . THR B 1 855 ? 20.344 0.549 14.945 1 95.56 855 THR B O 1
ATOM 13813 N N . ILE B 1 856 ? 19.375 -1.429 14.867 1 97.75 856 ILE B N 1
ATOM 13814 C CA . ILE B 1 856 ? 18.375 -1.041 13.867 1 97.75 856 ILE B CA 1
ATOM 13815 C C . ILE B 1 856 ? 16.984 -1.417 14.359 1 97.75 856 ILE B C 1
ATOM 13817 O O . ILE B 1 856 ? 16.844 -2.174 15.328 1 97.75 856 ILE B O 1
ATOM 13821 N N . VAL B 1 857 ? 15.938 -0.895 13.742 1 98.31 857 VAL B N 1
ATOM 13822 C CA . VAL B 1 857 ? 14.555 -1.165 14.133 1 98.31 857 VAL B CA 1
ATOM 13823 C C . VAL B 1 857 ? 14.18 -2.59 13.742 1 98.31 857 VAL B C 1
ATOM 13825 O O . VAL B 1 857 ? 14.445 -3.023 12.617 1 98.31 857 VAL B O 1
ATOM 13828 N N . ARG B 1 858 ? 13.594 -3.309 14.609 1 97.38 858 ARG B N 1
ATOM 13829 C CA . ARG B 1 858 ? 13.211 -4.699 14.383 1 97.38 858 ARG B CA 1
ATOM 13830 C C . ARG B 1 858 ? 11.711 -4.891 14.555 1 97.38 858 ARG B C 1
ATOM 13832 O O . ARG B 1 858 ? 11.047 -4.082 15.219 1 97.38 858 ARG B O 1
ATOM 13839 N N . PRO B 1 859 ? 11.141 -5.969 13.969 1 97.06 859 PRO B N 1
ATOM 13840 C CA . PRO B 1 859 ? 9.734 -6.27 14.227 1 97.06 859 PRO B CA 1
ATOM 13841 C C . PRO B 1 859 ? 9.461 -6.66 15.68 1 97.06 859 PRO B C 1
ATOM 13843 O O . PRO B 1 859 ? 10.367 -7.137 16.375 1 97.06 859 PRO B O 1
ATOM 13846 N N . GLN B 1 860 ? 8.203 -6.547 16.109 1 97.06 860 GLN B N 1
ATOM 13847 C CA . GLN B 1 860 ? 7.801 -6.875 17.484 1 97.06 860 GLN B CA 1
ATOM 13848 C C . GLN B 1 860 ? 7.91 -8.375 17.734 1 97.06 860 GLN B C 1
ATOM 13850 O O . GLN B 1 860 ? 8.18 -8.797 18.859 1 97.06 860 GLN B O 1
ATOM 13855 N N . LYS B 1 861 ? 7.617 -9.164 16.719 1 97.81 861 LYS B N 1
ATOM 13856 C CA . LYS B 1 861 ? 7.703 -10.625 16.734 1 97.81 861 LYS B CA 1
ATOM 13857 C C . LYS B 1 861 ? 8.227 -11.164 15.406 1 97.81 861 LYS B C 1
ATOM 13859 O O . LYS B 1 861 ? 7.906 -10.625 14.344 1 97.81 861 LYS B O 1
ATOM 13864 N N . GLN B 1 862 ? 8.984 -12.18 15.422 1 98.44 862 GLN B N 1
ATOM 13865 C CA . GLN B 1 862 ? 9.477 -12.883 14.234 1 98.44 862 GLN B CA 1
ATOM 13866 C C . GLN B 1 862 ? 9.492 -14.391 14.461 1 98.44 862 GLN B C 1
ATOM 13868 O O . GLN B 1 862 ? 10.141 -14.875 15.398 1 98.44 862 GLN B O 1
ATOM 13873 N N . LEU B 1 863 ? 8.695 -15.133 13.633 1 98.88 863 LEU B N 1
ATOM 13874 C CA . LEU B 1 863 ? 8.797 -16.594 13.672 1 98.88 863 LEU B CA 1
ATOM 13875 C C . LEU B 1 863 ? 10.242 -17.031 13.492 1 98.88 863 LEU B C 1
ATOM 13877 O O . LEU B 1 863 ? 10.961 -16.516 12.633 1 98.88 863 LEU B O 1
ATOM 13881 N N . VAL B 1 864 ? 10.695 -18.047 14.359 1 98.81 864 VAL B N 1
ATOM 13882 C CA . VAL B 1 864 ? 12.078 -18.484 14.195 1 98.81 864 VAL B CA 1
ATOM 13883 C C . VAL B 1 864 ? 12.117 -20.016 14.086 1 98.81 864 VAL B C 1
ATOM 13885 O O . VAL B 1 864 ? 13.102 -20.578 13.609 1 98.81 864 VAL B O 1
ATOM 13888 N N . ALA B 1 865 ? 11.07 -20.688 14.547 1 98.75 865 ALA B N 1
ATOM 13889 C CA . ALA B 1 865 ? 10.977 -22.141 14.461 1 98.75 865 ALA B CA 1
ATOM 13890 C C . ALA B 1 865 ? 9.531 -22.609 14.594 1 98.75 865 ALA B C 1
ATOM 13892 O O . ALA B 1 865 ? 8.711 -21.938 15.227 1 98.75 865 ALA B O 1
ATOM 13893 N N . PHE B 1 866 ? 9.227 -23.703 14.062 1 98.81 866 PHE B N 1
ATOM 13894 C CA . PHE B 1 866 ? 7.906 -24.312 14.195 1 98.81 866 PHE B CA 1
ATOM 13895 C C . PHE B 1 866 ? 7.961 -25.797 13.914 1 98.81 866 PHE B C 1
ATOM 13897 O O . PHE B 1 866 ? 8.938 -26.297 13.336 1 98.81 866 PHE B O 1
ATOM 13904 N N . ASP B 1 867 ? 6.965 -26.484 14.32 1 98.5 867 ASP B N 1
ATOM 13905 C CA . ASP B 1 867 ? 6.746 -27.891 13.969 1 98.5 867 ASP B CA 1
ATOM 13906 C C . ASP B 1 867 ? 5.289 -28.297 14.203 1 98.5 867 ASP B C 1
ATOM 13908 O O . ASP B 1 867 ? 4.645 -27.797 15.125 1 98.5 867 ASP B O 1
ATOM 13912 N N . ARG B 1 868 ? 4.781 -29.094 13.336 1 98.56 868 ARG B N 1
ATOM 13913 C CA . ARG B 1 868 ? 3.455 -29.688 13.508 1 98.56 868 ARG B CA 1
ATOM 13914 C C . ARG B 1 868 ? 3.553 -31.094 14.078 1 98.56 868 ARG B C 1
ATOM 13916 O O . ARG B 1 868 ? 4.34 -31.906 13.594 1 98.56 868 ARG B O 1
ATOM 13923 N N . VAL B 1 869 ? 2.717 -31.406 15.109 1 98.44 869 VAL B N 1
ATOM 13924 C CA . VAL B 1 869 ? 2.699 -32.719 15.727 1 98.44 869 VAL B CA 1
ATOM 13925 C C . VAL B 1 869 ? 1.28 -33.281 15.703 1 98.44 869 VAL B C 1
ATOM 13927 O O . VAL B 1 869 ? 0.311 -32.562 15.914 1 98.44 869 VAL B O 1
ATOM 13930 N N . TYR B 1 870 ? 1.149 -34.531 15.328 1 98.12 870 TYR B N 1
ATOM 13931 C CA . TYR B 1 870 ? -0.121 -35.25 15.336 1 98.12 870 TYR B CA 1
ATOM 13932 C C . TYR B 1 870 ? -0.269 -36.094 16.594 1 98.12 870 TYR B C 1
ATOM 13934 O O . TYR B 1 870 ? 0.656 -36.812 16.984 1 98.12 870 TYR B O 1
ATOM 13942 N N . LEU B 1 871 ? -1.445 -35.938 17.234 1 98.56 871 LEU B N 1
ATOM 13943 C CA . LEU B 1 871 ? -1.665 -36.594 18.531 1 98.56 871 LEU B CA 1
ATOM 13944 C C . LEU B 1 871 ? -3.027 -37.25 18.578 1 98.56 871 LEU B C 1
ATOM 13946 O O . LEU B 1 871 ? -4.027 -36.688 18.141 1 98.56 871 LEU B O 1
ATOM 13950 N N . ASP B 1 872 ? -3.021 -38.469 19.094 1 98.12 872 ASP B N 1
ATOM 13951 C CA . ASP B 1 872 ? -4.289 -39.094 19.453 1 98.12 872 ASP B CA 1
ATOM 13952 C C . ASP B 1 872 ? -4.918 -38.438 20.672 1 98.12 872 ASP B C 1
ATOM 13954 O O . ASP B 1 872 ? -4.277 -37.625 21.344 1 98.12 872 ASP B O 1
ATOM 13958 N N . ALA B 1 873 ? -6.215 -38.781 20.938 1 97.88 873 ALA B N 1
ATOM 13959 C CA . ALA B 1 873 ? -6.898 -38.25 22.125 1 97.88 873 ALA B CA 1
ATOM 13960 C C . ALA B 1 873 ? -6.145 -38.625 23.391 1 97.88 873 ALA B C 1
ATOM 13962 O O . ALA B 1 873 ? -5.801 -39.781 23.609 1 97.88 873 ALA B O 1
ATOM 13963 N N . GLY B 1 874 ? -5.773 -37.656 24.141 1 97.75 874 GLY B N 1
ATOM 13964 C CA . GLY B 1 874 ? -5.137 -37.875 25.438 1 97.75 874 GLY B CA 1
ATOM 13965 C C . GLY B 1 874 ? -3.633 -38.062 25.344 1 97.75 874 GLY B C 1
ATOM 13966 O O . GLY B 1 874 ? -2.936 -38.094 26.359 1 97.75 874 GLY B O 1
ATOM 13967 N N . GLN B 1 875 ? -3.096 -38.125 24.188 1 98.56 875 GLN B N 1
ATOM 13968 C CA . GLN B 1 875 ? -1.682 -38.406 23.984 1 98.56 875 GLN B CA 1
ATOM 13969 C C . GLN B 1 875 ? -0.82 -37.188 24.25 1 98.56 875 GLN B C 1
ATOM 13971 O O . GLN B 1 875 ? -1.244 -36.062 23.984 1 98.56 875 GLN B O 1
ATOM 13976 N N . THR B 1 876 ? 0.311 -37.344 24.812 1 98.56 876 THR B N 1
ATOM 13977 C CA . THR B 1 876 ? 1.337 -36.344 25 1 98.56 876 THR B CA 1
ATOM 13978 C C . THR B 1 876 ? 2.576 -36.656 24.172 1 98.56 876 THR B C 1
ATOM 13980 O O . THR B 1 876 ? 3.014 -37.812 24.125 1 98.56 876 THR B O 1
ATOM 13983 N N . LYS B 1 877 ? 3.121 -35.719 23.438 1 98.62 877 LYS B N 1
ATOM 13984 C CA . LYS B 1 877 ? 4.367 -35.875 22.688 1 98.62 877 LYS B CA 1
ATOM 13985 C C . LYS B 1 877 ? 5.285 -34.656 22.922 1 98.62 877 LYS B C 1
ATOM 13987 O O . LYS B 1 877 ? 4.82 -33.562 23.219 1 98.62 877 LYS B O 1
ATOM 13992 N N . VAL B 1 878 ? 6.559 -34.875 22.844 1 98.44 878 VAL B N 1
ATOM 13993 C CA . VAL B 1 878 ? 7.547 -33.812 22.875 1 98.44 878 VAL B CA 1
ATOM 13994 C C . VAL B 1 878 ? 7.832 -33.312 21.453 1 98.44 878 VAL B C 1
ATOM 13996 O O . VAL B 1 878 ? 8.188 -34.125 20.594 1 98.44 878 VAL B O 1
ATOM 13999 N N . VAL B 1 879 ? 7.605 -32.094 21.266 1 98.38 879 VAL B N 1
ATOM 14000 C CA . VAL B 1 879 ? 7.922 -31.469 19.984 1 98.38 879 VAL B CA 1
ATOM 14001 C C . VAL B 1 879 ? 9.297 -30.812 20.062 1 98.38 879 VAL B C 1
ATOM 14003 O O . VAL B 1 879 ? 9.578 -30.047 20.984 1 98.38 879 VAL B O 1
ATOM 14006 N N . THR B 1 880 ? 10.148 -31.094 19.141 1 98.19 880 THR B N 1
ATOM 14007 C CA . THR B 1 880 ? 11.477 -30.5 19.031 1 98.19 880 THR B CA 1
ATOM 14008 C C . THR B 1 880 ? 11.57 -29.609 17.797 1 98.19 880 THR B C 1
ATOM 14010 O O . THR B 1 880 ? 11.18 -30.016 16.703 1 98.19 880 THR B O 1
ATOM 14013 N N . MET B 1 881 ? 12.07 -28.391 17.906 1 98.38 881 MET B N 1
ATOM 14014 C CA . MET B 1 881 ? 12.234 -27.422 16.828 1 98.38 881 MET B CA 1
ATOM 14015 C C . MET B 1 881 ? 13.648 -26.844 16.828 1 98.38 881 MET B C 1
ATOM 14017 O O . MET B 1 881 ? 14.227 -26.609 17.891 1 98.38 881 MET B O 1
ATOM 14021 N N . GLU B 1 882 ? 14.188 -26.641 15.703 1 98.19 882 GLU B N 1
ATOM 14022 C CA . GLU B 1 882 ? 15.562 -26.156 15.586 1 98.19 882 GLU B CA 1
ATOM 14023 C C . GLU B 1 882 ? 15.617 -24.781 14.938 1 98.19 882 GLU B C 1
ATOM 14025 O O . GLU B 1 882 ? 14.82 -24.484 14.055 1 98.19 882 GLU B O 1
ATOM 14030 N N . LEU B 1 883 ? 16.547 -23.969 15.359 1 98.56 883 LEU B N 1
ATOM 14031 C CA . LEU B 1 883 ? 16.844 -22.641 14.828 1 98.56 883 LEU B CA 1
ATOM 14032 C C . LEU B 1 883 ? 18.328 -22.516 14.508 1 98.56 883 LEU B C 1
ATOM 14034 O O . LEU B 1 883 ? 19.156 -22.5 15.406 1 98.56 883 LEU B O 1
ATOM 14038 N N . GLU B 1 884 ? 18.641 -22.422 13.211 1 98.31 884 GLU B N 1
ATOM 14039 C CA . GLU B 1 884 ? 20 -22.109 12.82 1 98.31 884 GLU B CA 1
ATOM 14040 C C . GLU B 1 884 ? 20.328 -20.641 13.094 1 98.31 884 GLU B C 1
ATOM 14042 O O . GLU B 1 884 ? 19.812 -19.75 12.43 1 98.31 884 GLU B O 1
ATOM 14047 N N . VAL B 1 885 ? 21.25 -20.406 13.977 1 98.25 885 VAL B N 1
ATOM 14048 C CA . VAL B 1 885 ? 21.531 -19.062 14.492 1 98.25 885 VAL B CA 1
ATOM 14049 C C . VAL B 1 885 ? 21.984 -18.156 13.352 1 98.25 885 VAL B C 1
ATOM 14051 O O . VAL B 1 885 ? 21.406 -17.078 13.148 1 98.25 885 VAL B O 1
ATOM 14054 N N . ASP B 1 886 ? 22.922 -18.547 12.516 1 97.75 886 ASP B N 1
ATOM 14055 C CA . ASP B 1 886 ? 23.531 -17.688 11.508 1 97.75 886 ASP B CA 1
ATOM 14056 C C . ASP B 1 886 ? 22.547 -17.406 10.367 1 97.75 886 ASP B C 1
ATOM 14058 O O . ASP B 1 886 ? 22.594 -16.344 9.742 1 97.75 886 ASP B O 1
ATOM 14062 N N . ARG B 1 887 ? 21.688 -18.281 10.102 1 98 887 ARG B N 1
ATOM 14063 C CA . ARG B 1 887 ? 20.766 -18.109 8.984 1 98 887 ARG B CA 1
ATOM 14064 C C . ARG B 1 887 ? 19.625 -17.172 9.344 1 98 887 ARG B C 1
ATOM 14066 O O . ARG B 1 887 ? 19.172 -16.391 8.5 1 98 887 ARG B O 1
ATOM 14073 N N . TYR B 1 888 ? 19.156 -17.219 10.594 1 98.38 888 TYR B N 1
ATOM 14074 C CA . TYR B 1 888 ? 17.859 -16.609 10.836 1 98.38 888 TYR B CA 1
ATOM 14075 C C . TYR B 1 888 ? 17.969 -15.477 11.859 1 98.38 888 TYR B C 1
ATOM 14077 O O . TYR B 1 888 ? 17.031 -14.703 12.055 1 98.38 888 TYR B O 1
ATOM 14085 N N . LEU B 1 889 ? 19.125 -15.289 12.547 1 98.19 889 LEU B N 1
ATOM 14086 C CA . LEU B 1 889 ? 19.156 -14.312 13.633 1 98.19 889 LEU B CA 1
ATOM 14087 C C . LEU B 1 889 ? 20.078 -13.148 13.281 1 98.19 889 LEU B C 1
ATOM 14089 O O . LEU B 1 889 ? 20.062 -12.109 13.953 1 98.19 889 LEU B O 1
ATOM 14093 N N . ARG B 1 890 ? 20.906 -13.227 12.227 1 97.69 890 ARG B N 1
ATOM 14094 C CA . ARG B 1 890 ? 21.797 -12.133 11.867 1 97.69 890 ARG B CA 1
ATOM 14095 C C . ARG B 1 890 ? 21.031 -10.953 11.297 1 97.69 890 ARG B C 1
ATOM 14097 O O . ARG B 1 890 ? 19.984 -11.133 10.672 1 97.69 890 ARG B O 1
ATOM 14104 N N . ILE B 1 891 ? 21.516 -9.773 11.484 1 97.19 891 ILE B N 1
ATOM 14105 C CA . ILE B 1 891 ? 20.953 -8.547 10.938 1 97.19 891 ILE B CA 1
ATOM 14106 C C . ILE B 1 891 ? 21.984 -7.852 10.055 1 97.19 891 ILE B C 1
ATOM 14108 O O . ILE B 1 891 ? 23.125 -8.281 9.969 1 97.19 891 ILE B O 1
ATOM 14112 N N . ILE B 1 892 ? 21.547 -6.844 9.289 1 97.25 892 ILE B N 1
ATOM 14113 C CA . ILE B 1 892 ? 22.422 -5.879 8.625 1 97.25 892 ILE B CA 1
ATOM 14114 C C . ILE B 1 892 ? 22.453 -4.582 9.43 1 97.25 892 ILE B C 1
ATOM 14116 O O . ILE B 1 892 ? 21.469 -3.846 9.484 1 97.25 892 ILE B O 1
ATOM 14120 N N . ASN B 1 893 ? 23.562 -4.309 10.031 1 96.56 893 ASN B N 1
ATOM 14121 C CA . ASN B 1 893 ? 23.672 -3.166 10.93 1 96.56 893 ASN B CA 1
ATOM 14122 C C . ASN B 1 893 ? 23.656 -1.847 10.164 1 96.56 893 ASN B C 1
ATOM 14124 O O . ASN B 1 893 ? 23.359 -1.824 8.961 1 96.56 893 ASN B O 1
ATOM 14128 N N . ARG B 1 894 ? 23.906 -0.677 10.805 1 96.19 894 ARG B N 1
ATOM 14129 C CA . ARG B 1 894 ? 23.781 0.651 10.219 1 96.19 894 ARG B CA 1
ATOM 14130 C C . ARG B 1 894 ? 24.875 0.891 9.172 1 96.19 894 ARG B C 1
ATOM 14132 O O . ARG B 1 894 ? 24.734 1.781 8.328 1 96.19 894 ARG B O 1
ATOM 14139 N N . LYS B 1 895 ? 25.938 0.065 9.188 1 94.56 895 LYS B N 1
ATOM 14140 C CA . LYS B 1 895 ? 27.047 0.169 8.234 1 94.56 895 LYS B CA 1
ATOM 14141 C C . LYS B 1 895 ? 26.859 -0.812 7.078 1 94.56 895 LYS B C 1
ATOM 14143 O O . LYS B 1 895 ? 27.766 -0.998 6.266 1 94.56 895 LYS B O 1
ATOM 14148 N N . TYR B 1 896 ? 25.703 -1.5 7.023 1 93.44 896 TYR B N 1
ATOM 14149 C CA . TYR B 1 896 ? 25.359 -2.482 6 1 93.44 896 TYR B CA 1
ATOM 14150 C C . TYR B 1 896 ? 26.266 -3.711 6.102 1 93.44 896 TYR B C 1
ATOM 14152 O O . TYR B 1 896 ? 26.672 -4.277 5.086 1 93.44 896 TYR B O 1
ATOM 14160 N N . GLU B 1 897 ? 26.625 -4.098 7.289 1 96.06 897 GLU B N 1
ATOM 14161 C CA . GLU B 1 897 ? 27.406 -5.297 7.566 1 96.06 897 GLU B CA 1
ATOM 14162 C C . GLU B 1 897 ? 26.578 -6.348 8.289 1 96.06 897 GLU B C 1
ATOM 14164 O O . GLU B 1 897 ? 25.75 -6.008 9.141 1 96.06 897 GLU B O 1
ATOM 14169 N N . TRP B 1 898 ? 26.781 -7.594 7.914 1 96.88 898 TRP B N 1
ATOM 14170 C CA . TRP B 1 898 ? 26.141 -8.688 8.641 1 96.88 898 TRP B CA 1
ATOM 14171 C C . TRP B 1 898 ? 26.672 -8.766 10.07 1 96.88 898 TRP B C 1
ATOM 14173 O O . TRP B 1 898 ? 27.875 -8.656 10.312 1 96.88 898 TRP B O 1
ATOM 14183 N N . GLU B 1 899 ? 25.75 -8.883 10.984 1 96.88 899 GLU B N 1
ATOM 14184 C CA . GLU B 1 899 ? 26.125 -8.93 12.391 1 96.88 899 GLU B CA 1
ATOM 14185 C C . GLU B 1 899 ? 25.188 -9.828 13.188 1 96.88 899 GLU B C 1
ATOM 14187 O O . GLU B 1 899 ? 23.969 -9.828 12.961 1 96.88 899 GLU B O 1
ATOM 14192 N N . LEU B 1 900 ? 25.703 -10.734 13.984 1 98.19 900 LEU B N 1
ATOM 14193 C CA . LEU B 1 900 ? 24.969 -11.383 15.062 1 98.19 900 LEU B CA 1
ATOM 14194 C C . LEU B 1 900 ? 25.109 -10.617 16.375 1 98.19 900 LEU B C 1
ATOM 14196 O O . LEU B 1 900 ? 26.172 -10.648 17 1 98.19 900 LEU B O 1
ATOM 14200 N N . GLU B 1 901 ? 24.078 -9.914 16.797 1 97.75 901 GLU B N 1
ATOM 14201 C CA . GLU B 1 901 ? 24.172 -9.031 17.953 1 97.75 901 GLU B CA 1
ATOM 14202 C C . GLU B 1 901 ? 24.266 -9.828 19.25 1 97.75 901 GLU B C 1
ATOM 14204 O O . GLU B 1 901 ? 23.578 -10.836 19.406 1 97.75 901 GLU B O 1
ATOM 14209 N N . ARG B 1 902 ? 25.094 -9.406 20.125 1 97.38 902 ARG B N 1
ATOM 14210 C CA . ARG B 1 902 ? 25.203 -10.008 21.453 1 97.38 902 ARG B CA 1
ATOM 14211 C C . ARG B 1 902 ? 24.062 -9.562 22.359 1 97.38 902 ARG B C 1
ATOM 14213 O O . ARG B 1 902 ? 23.406 -8.555 22.094 1 97.38 902 ARG B O 1
ATOM 14220 N N . GLY B 1 903 ? 23.812 -10.359 23.359 1 96.56 903 GLY B N 1
ATOM 14221 C CA . GLY B 1 903 ? 22.875 -9.93 24.375 1 96.56 903 GLY B CA 1
ATOM 14222 C C . GLY B 1 903 ? 21.734 -10.922 24.594 1 96.56 903 GLY B C 1
ATOM 14223 O O . GLY B 1 903 ? 21.875 -12.109 24.297 1 96.56 903 GLY B O 1
ATOM 14224 N N . GLU B 1 904 ? 20.719 -10.375 25.188 1 97.06 904 GLU B N 1
ATOM 14225 C CA . GLU B 1 904 ? 19.578 -11.195 25.594 1 97.06 904 GLU B CA 1
ATOM 14226 C C . GLU B 1 904 ? 18.594 -11.398 24.453 1 97.06 904 GLU B C 1
ATOM 14228 O O . GLU B 1 904 ? 18.25 -10.445 23.75 1 97.06 904 GLU B O 1
ATOM 14233 N N . TYR B 1 905 ? 18.234 -12.602 24.203 1 98.25 905 TYR B N 1
ATOM 14234 C CA . TYR B 1 905 ? 17.188 -12.984 23.25 1 98.25 905 TYR B CA 1
ATOM 14235 C C . TYR B 1 905 ? 16.047 -13.703 23.969 1 98.25 905 TYR B C 1
ATOM 14237 O O . TYR B 1 905 ? 16.281 -14.727 24.625 1 98.25 905 TYR B O 1
ATOM 14245 N N . VAL B 1 906 ? 14.797 -13.195 23.844 1 98.56 906 VAL B N 1
ATOM 14246 C CA . VAL B 1 906 ? 13.633 -13.859 24.406 1 98.56 906 VAL B CA 1
ATOM 14247 C C . VAL B 1 906 ? 12.859 -14.578 23.312 1 98.56 906 VAL B C 1
ATOM 14249 O O . VAL B 1 906 ? 12.367 -13.938 22.375 1 98.56 906 VAL B O 1
ATOM 14252 N N . PHE B 1 907 ? 12.82 -15.891 23.375 1 98.69 907 PHE B N 1
ATOM 14253 C CA . PHE B 1 907 ? 12.039 -16.734 22.469 1 98.69 907 PHE B CA 1
ATOM 14254 C C . PHE B 1 907 ? 10.742 -17.172 23.141 1 98.69 907 PHE B C 1
ATOM 14256 O O . PHE B 1 907 ? 10.758 -17.75 24.219 1 98.69 907 PHE B O 1
ATOM 14263 N N . ALA B 1 908 ? 9.602 -16.906 22.469 1 98.75 908 ALA B N 1
ATOM 14264 C CA . ALA B 1 908 ? 8.297 -17.203 23.062 1 98.75 908 ALA B CA 1
ATOM 14265 C C . ALA B 1 908 ? 7.535 -18.219 22.203 1 98.75 908 ALA B C 1
ATOM 14267 O O . ALA B 1 908 ? 7.59 -18.156 20.969 1 98.75 908 ALA B O 1
ATOM 14268 N N . LEU B 1 909 ? 6.938 -19.219 22.844 1 98.62 909 LEU B N 1
ATOM 14269 C CA . LEU B 1 909 ? 5.973 -20.109 22.219 1 98.62 909 LEU B CA 1
ATOM 14270 C C . LEU B 1 909 ? 4.598 -19.453 22.141 1 98.62 909 LEU B C 1
ATOM 14272 O O . LEU B 1 909 ? 3.969 -19.188 23.156 1 98.62 909 LEU B O 1
ATOM 14276 N N . LEU B 1 910 ? 4.137 -19.109 20.891 1 97.81 910 LEU B N 1
ATOM 14277 C CA . LEU B 1 910 ? 2.871 -18.406 20.703 1 97.81 910 LEU B CA 1
ATOM 14278 C C . LEU B 1 910 ? 1.864 -19.266 19.953 1 97.81 910 LEU B C 1
ATOM 14280 O O . LEU B 1 910 ? 2.25 -20.141 19.188 1 97.81 910 LEU B O 1
ATOM 14284 N N . GLU B 1 911 ? 0.557 -18.984 20.172 1 95.69 911 GLU B N 1
ATOM 14285 C CA . GLU B 1 911 ? -0.504 -19.656 19.422 1 95.69 911 GLU B CA 1
ATOM 14286 C C . GLU B 1 911 ? -0.593 -19.141 17.984 1 95.69 911 GLU B C 1
ATOM 14288 O O . GLU B 1 911 ? -1.073 -19.844 17.094 1 95.69 911 GLU B O 1
ATOM 14293 N N . HIS B 1 912 ? -0.262 -17.953 17.734 1 97.69 912 HIS B N 1
ATOM 14294 C CA . HIS B 1 912 ? -0.214 -17.281 16.453 1 97.69 912 HIS B CA 1
ATOM 14295 C C . HIS B 1 912 ? 0.58 -15.984 16.531 1 97.69 912 HIS B C 1
ATOM 14297 O O . HIS B 1 912 ? 1.013 -15.578 17.609 1 97.69 912 HIS B O 1
ATOM 14303 N N . GLY B 1 913 ? 0.775 -15.305 15.391 1 97.56 913 GLY B N 1
ATOM 14304 C CA . GLY B 1 913 ? 1.63 -14.133 15.336 1 97.56 913 GLY B CA 1
ATOM 14305 C C . GLY B 1 913 ? 0.887 -12.844 15.625 1 97.56 913 GLY B C 1
ATOM 14306 O O . GLY B 1 913 ? 1.45 -11.75 15.5 1 97.56 913 GLY B O 1
ATOM 14307 N N . GLY B 1 914 ? -0.367 -12.867 16.031 1 96.12 914 GLY B N 1
ATOM 14308 C CA . GLY B 1 914 ? -1.186 -11.688 16.25 1 96.12 914 GLY B CA 1
ATOM 14309 C C . GLY B 1 914 ? -0.869 -10.961 17.547 1 96.12 914 GLY B C 1
ATOM 14310 O O . GLY B 1 914 ? -0.168 -11.5 18.406 1 96.12 914 GLY B O 1
ATOM 14311 N N . PRO B 1 915 ? -1.337 -9.727 17.688 1 93.06 915 PRO B N 1
ATOM 14312 C CA . PRO B 1 915 ? -1.02 -8.93 18.875 1 93.06 915 PRO B CA 1
ATOM 14313 C C . PRO B 1 915 ? -1.62 -9.508 20.156 1 93.06 915 PRO B C 1
ATOM 14315 O O . PRO B 1 915 ? -1.123 -9.242 21.25 1 93.06 915 PRO B O 1
ATOM 14318 N N . ASP B 1 916 ? -2.602 -10.297 20.016 1 92.25 916 ASP B N 1
ATOM 14319 C CA . ASP B 1 916 ? -3.316 -10.797 21.188 1 92.25 916 ASP B CA 1
ATOM 14320 C C . ASP B 1 916 ? -2.727 -12.117 21.672 1 92.25 916 ASP B C 1
ATOM 14322 O O . ASP B 1 916 ? -3.146 -12.656 22.703 1 92.25 916 ASP B O 1
ATOM 14326 N N . ALA B 1 917 ? -1.771 -12.664 20.953 1 95.25 917 ALA B N 1
ATOM 14327 C CA . ALA B 1 917 ? -1.133 -13.898 21.406 1 95.25 917 ALA B CA 1
ATOM 14328 C C . ALA B 1 917 ? -0.307 -13.664 22.672 1 95.25 917 ALA B C 1
ATOM 14330 O O . ALA B 1 917 ? 0.475 -12.711 22.734 1 95.25 917 ALA B O 1
ATOM 14331 N N . THR B 1 918 ? -0.448 -14.5 23.719 1 93.19 918 THR B N 1
ATOM 14332 C CA . THR B 1 918 ? 0.279 -14.352 24.969 1 93.19 918 THR B CA 1
ATOM 14333 C C . THR B 1 918 ? 1.747 -14.727 24.797 1 93.19 918 THR B C 1
ATOM 14335 O O . THR B 1 918 ? 2.064 -15.711 24.125 1 93.19 918 THR B O 1
ATOM 14338 N N . THR B 1 919 ? 2.623 -13.938 25.344 1 95.06 919 THR B N 1
ATOM 14339 C CA . THR B 1 919 ? 4.059 -14.164 25.234 1 95.06 919 THR B CA 1
ATOM 14340 C C . THR B 1 919 ? 4.625 -14.727 26.531 1 95.06 919 THR B C 1
ATOM 14342 O O . THR B 1 919 ? 5.844 -14.781 26.719 1 95.06 919 THR B O 1
ATOM 14345 N N . GLY B 1 920 ? 3.732 -15.148 27.469 1 95.69 920 GLY B N 1
ATOM 14346 C CA . GLY B 1 920 ? 4.137 -15.562 28.797 1 95.69 920 GLY B CA 1
ATOM 14347 C C . GLY B 1 920 ? 4.945 -16.844 28.797 1 95.69 920 GLY B C 1
ATOM 14348 O O . GLY B 1 920 ? 5.75 -17.078 29.703 1 95.69 920 GLY B O 1
ATOM 14349 N N . THR B 1 921 ? 4.641 -17.797 27.906 1 97.94 921 THR B N 1
ATOM 14350 C CA . THR B 1 921 ? 5.441 -19 27.75 1 97.94 921 THR B CA 1
ATOM 14351 C C . THR B 1 921 ? 6.688 -18.734 26.922 1 97.94 921 THR B C 1
ATOM 14353 O O . THR B 1 921 ? 6.633 -18.766 25.688 1 97.94 921 THR B O 1
ATOM 14356 N N . ASN B 1 922 ? 7.84 -18.406 27.562 1 98.25 922 ASN B N 1
ATOM 14357 C CA . ASN B 1 922 ? 9.047 -17.984 26.844 1 98.25 922 ASN B CA 1
ATOM 14358 C C . ASN B 1 922 ? 10.312 -18.453 27.562 1 98.25 922 ASN B C 1
ATOM 14360 O O . ASN B 1 922 ? 10.242 -18.984 28.672 1 98.25 922 ASN B O 1
ATOM 14364 N N . VAL B 1 923 ? 11.391 -18.422 26.922 1 98.06 923 VAL B N 1
ATOM 14365 C CA . VAL B 1 923 ? 12.727 -18.734 27.422 1 98.06 923 VAL B CA 1
ATOM 14366 C C . VAL B 1 923 ? 13.711 -17.672 26.984 1 98.06 923 VAL B C 1
ATOM 14368 O O . VAL B 1 923 ? 13.633 -17.172 25.859 1 98.06 923 VAL B O 1
ATOM 14371 N N . THR B 1 924 ? 14.594 -17.234 27.828 1 97.81 924 THR B N 1
ATOM 14372 C CA . THR B 1 924 ? 15.617 -16.234 27.531 1 97.81 924 THR B CA 1
ATOM 14373 C C . THR B 1 924 ? 16.969 -16.906 27.312 1 97.81 924 THR B C 1
ATOM 14375 O O . THR B 1 924 ? 17.391 -17.734 28.125 1 97.81 924 THR B O 1
ATOM 14378 N N . MET B 1 925 ? 17.547 -16.672 26.234 1 97.62 925 MET B N 1
ATOM 14379 C CA . MET B 1 925 ? 18.906 -17.109 25.922 1 97.62 925 MET B CA 1
ATOM 14380 C C . MET B 1 925 ? 19.828 -15.914 25.734 1 97.62 925 MET B C 1
ATOM 14382 O O . MET B 1 925 ? 19.375 -14.812 25.438 1 97.62 925 MET B O 1
ATOM 14386 N N . PHE B 1 926 ? 21.125 -16.094 25.953 1 97.38 926 PHE B N 1
ATOM 14387 C CA . PHE B 1 926 ? 22.094 -15.016 25.797 1 97.38 926 PHE B CA 1
ATOM 14388 C C . PHE B 1 926 ? 23.062 -15.305 24.656 1 97.38 926 PHE B C 1
ATOM 14390 O O . PHE B 1 926 ? 23.719 -16.344 24.656 1 97.38 926 PHE B O 1
ATOM 14397 N N . CYS B 1 927 ? 23.109 -14.453 23.688 1 97.56 927 CYS B N 1
ATOM 14398 C CA . CYS B 1 927 ? 24.047 -14.578 22.562 1 97.56 927 CYS B CA 1
ATOM 14399 C C . CYS B 1 927 ? 25.422 -14.039 22.953 1 97.56 927 CYS B C 1
ATOM 14401 O O . CYS B 1 927 ? 25.547 -12.875 23.344 1 97.56 927 CYS B O 1
ATOM 14403 N N . LEU B 1 928 ? 26.453 -14.75 22.766 1 94.75 928 LEU B N 1
ATOM 14404 C CA . LEU B 1 928 ? 27.812 -14.367 23.125 1 94.75 928 LEU B CA 1
ATOM 14405 C C . LEU B 1 928 ? 28.562 -13.844 21.906 1 94.75 928 LEU B C 1
ATOM 14407 O O . LEU B 1 928 ? 29.703 -13.375 22.031 1 94.75 928 LEU B O 1
ATOM 14411 N N . GLY B 1 929 ? 28 -13.82 20.828 1 90 929 GLY B N 1
ATOM 14412 C CA . GLY B 1 929 ? 28.625 -13.32 19.609 1 90 929 GLY B CA 1
ATOM 14413 C C . GLY B 1 929 ? 29.25 -14.422 18.766 1 90 929 GLY B C 1
ATOM 14414 O O . GLY B 1 929 ? 29.609 -15.477 19.297 1 90 929 GLY B O 1
#

pLDDT: mean 95.28, std 8.1, range [26.52, 98.94]

Secondary structure (DSSP, 8-state):
--THHHHHHHHHHHHHHHHHHHHHHHHHHHHHHH--HHHHHHHT-EEETHHHHTTTTSSTTHHHHTTTSTTT---EEES---SSHHHHHHHHHHHHHH-SS-PPPEEEEE-SSB-TTSSS-BPPPHHHHHHTT-HHHHHHHHHHHHHHHHTTT--EEE--B------TTSGGGGGS--S-HHHHHHHHHHHHHHHHTTT-TTSTT--EEEEEEETTTTSBGGG-TTPPB-BS-HHHIIIIISHHHHHHHHHH---EEEE-SSEETTEEGGG-HHHHHHHHHTT--SEEE--TTTTTHHHHTS---SSHHHHHHHHHHHT--B-SSSS-HHHHHHHHHHHHHTTSS-HHHHHHHHHHHHHHHHHTTTTT--SPPTT--HHHHHHHHHHHHHHHHHHH-EEEEEGGG--S--HHHHT--EEEEESTTTTS----SSSSGGG----TT---HHHHHHHHHHHH-TTSEEEEE--S-SSSS---EEPPGGGEEETTEESSEEEEEESSTTS--EEEEEEE-SEEE-TTSPPTT-S-S-EEEEEEEEEE----SS-EEEEEEEEE-TTEEEEEEETTEEEEEE---SS-SPPPSS--HHHHHHHTTSPPTTEEEEEE-TT-EEEEEEEEEE---S--BTTTB--S-EEEEEEE---TTTHHHHHHHHHHT-SEEEEEEE--TTTSSTT---SS-S--HHHHHHHHHHHTT-S-EEEEEESSS----HHHHHH-SEEEEEES--TTHHHHHHHHHHTSS------SS-B-SSGGG-S--SS--GGGGSS--SSS-SS-SB-TT--B-SS-EEEEEEEEEETTEESEE-TT-EEEEEEEEEE-SSS-EEEEEEEEEEP---SS---SEEEEEEEEEEE-TT-EEEEEEEEEHHHHT-EE-TTS-EE---EEEEEEEESSSSTTS---SEEEEEE--/--HHHHHHHHHHHHHHHHHHHHHHHHHHHHHHHH--HHHHHHHT-EEETHHHHTTTTSSTTHHHHTTTSTTT---EEES---SSHHHHHHHHHHHHHH-SS-PPPEEEEE-SSB-TTSSS-BPPPHHHHHHHT-HHHHHHHHHHHHHHHHTTT--EEE--B------TTSGGGGGS--S-HHHHHHHHHHHHHHHHTTT-TTSTT--EEEEEEETTTTSBGGG-TTPPB-BS-HHHIIIIISHHHHHHHHHH---EEEE-SSEETTEEGGG-HHHHHHHHHTT--SEEE--TTTTTHHHHTS---SSHHHHHHHHHHHT--B-SSSS-HHHHHHHHHHHHHTTSS-HHHHHHHHHHHHHHHHHTTTTT--SPPTT--HHHHHHHHHHHHHHHHHHH-EEEEEGGG-PSP-HHHHT--EEEEESTTTTS----SSSSGGGTPPPTT---HHHHHHHHHHHH-TTSEEEEE--S-SSSS---EEPPGGGEEETTEESSEEEEEESSTTS--EEEEEEE-SEEE-TTSPPTT-S-S-EEEEEEEEEE----SS-EEEEEEEEE-TTEEEEEEETTEEEEEE---SS-SPPPSS--HHHHHHHTTSPPTTEEEEEEPTT-EEEEEEEEEE---S--BTTTB--S-EEEEEEE---TTTHHHHHHHHHHT-SEEEEEEE--TTTSBTTB--SS-S--HHHHHHHHHHHTT-S-EEEEEESSS----HHHHHH-SEEEEEES--TTHHHHHHHHHHTSS------SS-B-SSGGG-S--SS--GGGGSS--SSS-SS-SB-TT--B-SS-EEEEEEEEEETTEESEE-TT-EEEEEEEEEE-SSS-EEEEEEEEEEP---SS---SEEEEEEEEEEE-TT-EEEEEEEEEHHHHT-EE-TTS-EE---EEEEEEEESSSSTTS---SEEEEEE--

Solvent-accessible surface area (backbone atoms only — not comparable to full-atom values): 88951 Å² total; per-residue (Å²): 124,73,68,65,56,55,58,55,51,54,51,47,52,54,47,50,50,48,48,54,49,47,53,50,49,52,51,49,51,54,52,56,69,70,48,49,69,61,39,39,48,28,46,28,37,48,37,51,37,45,52,26,28,26,38,78,51,69,46,76,24,37,63,68,64,28,58,90,40,64,44,42,32,56,27,28,35,28,83,64,70,43,90,45,53,64,60,53,39,50,52,50,49,53,34,30,72,49,12,75,82,46,54,60,58,46,31,37,38,47,36,73,40,23,39,65,70,46,66,53,56,41,33,27,25,34,27,23,48,32,10,29,54,39,46,67,61,39,19,52,51,18,33,51,40,13,36,51,30,19,45,40,53,27,43,30,29,58,17,46,47,60,25,42,32,57,27,62,33,22,17,51,34,22,53,10,31,20,49,44,47,54,60,29,20,49,44,43,20,22,26,19,16,17,17,5,54,67,51,40,37,52,43,82,48,21,12,36,15,20,40,25,40,44,66,53,59,28,26,20,34,51,11,28,66,53,6,42,31,45,47,54,29,69,58,49,41,62,68,38,45,43,44,24,56,54,42,18,44,76,64,3,33,35,44,31,38,24,28,22,69,23,28,53,59,44,29,46,37,60,56,26,64,70,63,46,50,50,40,58,72,69,63,63,72,40,35,34,30,38,29,82,38,36,58,46,31,38,39,81,58,46,26,43,26,88,44,73,55,52,36,49,46,46,29,49,73,51,61,43,38,29,46,29,69,47,62,57,67,68,60,49,47,52,42,49,52,49,32,38,73,72,56,79,33,52,62,68,55,51,52,52,41,27,47,26,48,52,49,51,41,53,50,44,30,34,83,80,58,69,58,66,66,85,86,65,51,49,67,60,51,33,62,68,44,49,65,54,24,31,52,49,18,37,42,15,20,21,32,75,45,55,49,91,59,49,60,42,50,46,41,82,86,68,71,43,51,30,40,14,38,30,21,44,50,28,64,37,57,51,27,25,58,88,30,58,72,51,7,39,51,74,37,85,83,49,38,22,35,47,58,32,41,51,54,49,30,60,72,76,35,67,81,43,46,80,41,42,35,27,25,25,50,63,45,78,36,56,61,84,36,61,65,55,35,80,39,19,18,32,96,83,42,66,50,9,21,39,31,41,35,14,52,32,61,77,68,74,47,76,73,54,71,50,72,37,58,66,49,49,67,44,40,70,45,42,58,89,92,44,87,38,45,34,19,16,38,39,33,36,31,35,37,53,45,88,44,42,74,68,68,33,48,18,35,36,28,22,20,20,31,41,38,19,32,29,39,29,25,51,69,86,35,83,65,23,52,22,64,76,34,88,71,36,30,57,75,71,44,55,62,53,43,70,52,36,76,73,42,26,85,44,79,45,59,20,38,29,81,39,79,45,46,48,73,39,72,40,44,37,37,37,40,39,30,34,60,38,69,60,70,58,41,80,98,77,40,72,52,56,43,40,38,32,42,26,33,34,71,40,26,76,86,47,21,43,60,56,27,44,59,49,39,69,74,29,64,36,33,39,39,24,47,52,47,40,18,56,43,30,14,84,71,16,13,35,43,57,43,51,62,42,74,56,40,44,55,32,50,54,55,52,58,68,67,75,54,54,30,36,38,39,33,30,22,46,56,59,62,28,48,54,72,56,65,73,66,36,29,21,29,34,41,40,29,17,18,12,36,21,25,12,43,25,52,35,29,38,46,53,48,79,36,54,36,42,2,24,32,34,48,36,20,40,48,39,49,38,45,46,68,58,61,53,59,40,40,58,43,50,61,70,61,52,22,52,77,40,78,64,63,54,72,42,31,22,43,35,53,40,55,87,46,48,71,48,75,46,77,66,45,64,35,25,77,80,35,78,47,32,43,39,72,83,31,41,36,40,34,37,31,36,39,31,27,72,29,88,43,56,38,49,49,66,51,34,32,24,39,47,59,59,74,33,86,38,50,59,37,50,38,40,73,58,33,56,42,57,48,79,35,48,49,63,34,68,50,76,49,70,30,63,30,53,37,62,80,71,61,44,44,66,44,94,83,72,40,82,41,60,73,61,43,78,44,45,40,20,53,30,74,30,49,39,92,81,42,59,64,80,54,52,45,69,34,34,32,74,70,122,74,70,67,52,58,56,54,53,53,51,46,54,53,47,50,50,50,48,54,48,47,52,50,48,50,51,48,52,55,53,54,68,70,47,50,70,61,37,38,46,27,46,27,39,48,38,51,37,46,54,25,28,25,38,77,50,68,47,74,24,38,65,68,63,27,58,91,38,66,45,42,32,56,27,26,35,28,82,63,68,43,93,45,55,63,60,52,37,51,52,49,50,52,34,30,73,48,11,76,82,46,51,59,57,46,31,37,37,47,35,70,40,23,38,65,71,47,65,52,57,41,32,28,23,33,29,22,48,34,10,31,54,38,45,66,62,39,19,51,51,18,33,50,40,13,35,51,30,21,43,39,55,27,42,30,28,57,17,46,47,60,26,41,33,53,27,64,30,21,17,50,34,21,52,10,30,21,48,45,47,55,62,30,19,49,46,42,19,23,26,20,17,16,16,4,55,67,50,40,36,52,42,82,50,20,13,36,16,18,39,25,40,44,65,52,58,28,24,22,34,55,11,29,64,52,6,42,32,44,48,54,29,70,58,48,41,62,69,38,44,43,43,22,56,54,42,18,43,76,64,2,33,36,46,31,37,24,29,22,69,22,30,54,58,44,29,45,38,58,57,27,66,69,63,47,49,49,42,58,72,69,63,64,74,40,34,35,28,38,29,84,38,36,58,46,29,37,40,80,57,44,26,42,25,88,43,72,55,50,35,51,47,48,28,49,74,52,61,43,38,30,46,29,68,49,61,57,67,66,61,50,46,54,41,49,53,51,32,38,73,72,56,79,34,52,64,66,55,52,50,54,41,27,46,25,45,52,47,52,40,52,50,44,30,34,82,80,57,70,58,64,66,86,87,67,52,50,67,60,52,34,63,67,44,48,65,53,24,32,52,49,19,37,43,16,21,22,31,76,45,53,49,91,60,49,60,43,49,45,42,80,86,68,72,43,52,30,40,14,38,30,22,43,48,27,64,37,58,51,27,25,58,90,29,59,70,52,7,38,52,75,35,85,82,49,38,21,34,46,59,33,41,50,53,49,30,60,72,76,36,67,82,41,45,79,41,41,34,28,24,25,50,62,44,78,33,56,60,86,36,60,66,55,34,80,39,19,18,33,98,85,41,65,50,10,23,39,30,41,35,15,54,32,62,77,68,76,45,75,73,53,73,49,71,38,58,66,50,48,67,46,42,67,44,41,59,90,92,42,85,36,45,34,20,16,37,40,33,36,30,35,37,53,45,86,45,41,73,68,68,32,48,17,36,36,29,24,21,20,30,41,38,19,31,29,39,30,24,51,70,86,36,82,65,25,51,20,64,75,35,88,71,37,32,58,76,71,46,54,62,52,42,70,52,36,76,75,41,24,84,44,79,43,60,20,38,30,80,40,76,44,45,49,74,40,72,39,43,38,39,37,40,39,30,35,58,38,71,60,70,57,40,81,98,76,40,70,51,54,44,38,38,32,41,26,34,36,71,39,26,77,85,47,21,44,59,56,27,44,60,49,40,70,73,29,63,34,31,40,41,23,46,54,46,38,21,56,43,29,14,84,73,17,13,35,41,58,42,51,63,40,74,52,42,43,54,33,50,54,55,52,59,70,66,75,54,54,31,34,37,38,34,31,22,48,57,58,63,30,47,54,71,57,64,72,66,36,30,23,29,36,41,41,28,16,16,13,35,22,24,12,43,26,52,34,28,38,46,53,48,79,36,52,35,44,2,24,33,34,47,36,20,39,48,39,49,36,47,45,66,58,61,52,59,42,40,57,44,50,60,68,61,55,23,51,77,40,78,65,63,54,72,41,33,22,43,35,52,41,54,88,47,47,70,50,77,45,77,66,45,62,36,24,77,80,35,78,47,33,41,39,72,83,30,40,37,39,36,37,32,35,38,31,28,71,28,88,44,57,37,49,48,67,53,34,32,23,38,47,60,60,73,32,85,37,51,60,35,51,38,39,73,58,35,58,42,56,47,78,34,48,49,64,33,69,49,75,48,70,30,61,30,55,37,62,80,72,62,44,44,66,43,95,83,73,40,84,41,61,74,62,42,76,43,45,40,19,51,29,74,32,50,37,91,82,42,60,64,81,54,50,43,69,31,32,32,75,71

Sequence (1858 aa):
MVFKLTTAVLAVVFCVKACFNLDKDLFLDDLVNKMTIPELVMQLHLMFADNVVGPRSENELYDFAMQSAPTAGIGVIHDWYPTDPAYYNKLQKLNLDKSRLGVPFMQLGECVHGVGSFKQSIFPQAIGMGASFDREMVHQVGRAIGEEARAIGIHVCLAPVLDLGKEPRWGRVQEAWGEDFVLTSHMGVAFASGLSKNGSWGDPDAAVPVMKHFAAHGSPHGGINAASFMGHGLRQVMVEMLVPFKAVFELGGARGVMMAYHELDEIPAHVHPLLYDALDEWDFDGFIMADDTGMRMLNVRHTVSNSPADTIQQWFNAGGNLQFYDYDLPTYLNCTIDLIANGTVAESTLRSHARRILGVKYDLGLFNDPYIPNGVDYKNLTAEHTPLTLDAARRSIVLLENKNSTLPIRPTKQGISKIALIGPFSDILNYGDYSGSWGEYPVSNSSTIRQAMKDYLSTNHPNVSLVSSWGADTWMYTAQHGIPGYLLSSNGIPGGLLATYYSDINFLDAVFQVQEQPNRDWGIYPPLSLPSNNFSVVWEGELEVPVDGNNVDGYIGIAVYANNTGRLYVDDVLVAQSELSDTGTVMGNIQSLNYVLANATSTPPGGAPFIWRAGARHKLRVEFQAWNLWQKVENVNSINAQVELFWNLVDRTDAVGKAVDVANEADVVVLAVGASWSSDGESGDRATLGLSVNQTKLADAIFALRKPVVLVLEGGRPFAIPEYYSKCAAAINAFFPGQSGGQAIADVLFGDFNPGGRVPLSVSYDVAQLPVYYNYKFTDHARNYTDLNSFPTYSFGYGLSYTTFSVQNFNATSSGGVKTFTSGETITFRVEVTNEGNLTGSYVAQVYLLVRVSTIVRPQKQLVAFDRVYLDAGQTKVVTMELEVDRYLRIINRKYEWELERGEYVFALLEHGGPDATTGTNVTMFCLGMVFKLTTAVLAVVFCVKACFNLDKDLFLDDLVNKMTIPELVMQLHLMFADNVVGPRSENELYDFAMQSAPTAGIGVIHDWYPTDPAYYNKLQKLNLDKSRLGVPFMQLGECVHGVGSFKQSIFPQAIGMGASFDREMVHQVGRAIGEEARAIGIHVCLAPVLDLGKEPRWGRVQEAWGEDFVLTSHMGVAFASGLSKNGSWGDPDAAVPVMKHFAAHGSPHGGINAASFMGHGLRQVMVEMLVPFKAVFELGGARGVMMAYHELDEIPAHVHPLLYDALDEWDFDGFIMADDTGMRMLNVRHTVSNSPADTIQQWFNAGGNLQFYDYDLPTYLNCTIDLIANGTVAESTLRSHARRILGVKYDLGLFNDPYIPNGVDYKNLTAEHTPLTLDAARRSIVLLENKNSTLPIRPTKQGISKIALIGPFSDILNYGDYSGSWGEYPVSNSSTIRQAMKDYLSTNHPNVSLVSSWGADTWMYTAQHGIPGYLLSSNGIPGGLLATYYSDINFLDAVFQVQEQPNRDWGIYPPLSLPSNNFSVVWEGELEVPVDGNNVDGYIGIAVYANNTGRLYVDDVLVAQSELSDTGTVMGNIQSLNYVLANATSTPPGGAPFIWRAGARHKLRVEFQAWNLWQKVENVNSINAQVELFWNLVDRTDAVGKAVDVANEADVVVLAVGASWSSDGESGDRATLGLSVNQTKLADAIFALRKPVVLVLEGGRPFAIPEYYSKCAAAINAFFPGQSGGQAIADVLFGDFNPGGRVPLSVSYDVAQLPVYYNYKFTDHARNYTDLNSFPTYSFGYGLSYTTFSVQNFNATSSGGVKTFTSGETITFRVEVTNEGNLTGSYVAQVYLLVRVSTIVRPQKQLVAFDRVYLDAGQTKVVTMELEVDRYLRIINRKYEWELERGEYVFALLEHGGPDATTGTNVTMFCLG

Nearest PDB structures (foldseek):
  7zb3-assembly1_A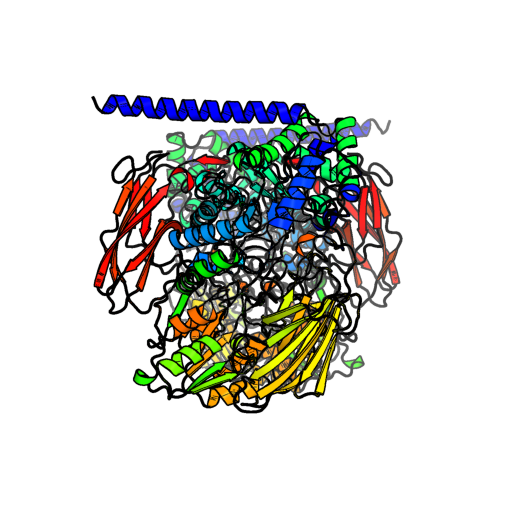  TM=8.945E-01  e=6.399E-66  Thermotoga maritima MSB8
  7zdy-assembly1_W  TM=8.961E-01  e=2.562E-65  Thermotoga maritima MSB8
  7zdy-assembly1_Y  TM=8.970E-01  e=2.562E-65  Thermotoga maritima MSB8
  7zeq-assembly1_X  TM=9.000E-01  e=2.876E-65  Thermotoga maritima MSB8
  7zb3-assembly1_B  TM=8.962E-01  e=2.715E-65  Thermotoga maritima MSB8

Foldseek 3Di:
DVVVVVVVVVVVVVVVVVVVVVVLVVVLVVLLVVDDLLLLLLLQEEAEPLCQCALLSNSVNNCVQCVVPFQNFHAEYELDFDLDLCSVQVNQVVRQVSHPSSQGHAYEFEQLQATLQLFFFGFAAQQLLLLLLALQLLLQSLLLRLQLCLLRQHQAYADQELAAQLPQLAQALSSANFNFQQSSLSSRLSNLCNQQVFQQLQPSSHHAYEYDDLWNQNQADLNFHQHAHDDPAVQCCVFTTCLSVLSCQVGRNHQHYEYGQHDHPLHGRLQDQVSLVVCVVSVRLHAYEYDALSLLCCPPPSNVAPDPLRSLLSNLVSRHGHYHPNDRSVSSSVSSVVCCVVPSDPPVSSSSSSSNSSSSCVSNCCVPPVGNDPPRNSVVSRVVCLVSSLVSLLSSKFWDFAAPNPPQPDCVVVVFQEEEEEAQQQFFAFQFPSNPFLNGQAYPPFGGQNRQLVVCCVVPPVRRYYAYAHLFHQAQAFAWTFHAQQQWDAPPHTRAFKKFKALAQPPDRTFDIDGHHQFDFDFSDPPPPHSRLWIKMKTKTKGWFRHDDAKAFWKWFKWKAAQKKKFKDKQNHTFWIWDHDRGTQHDHSADDPVCSVVHRLHARGGMDTDIGGPGDMIIMMMMMTFDFRGRADPPPGRGRMGMGGGIGRQHSPRSLVSSLVRLLPGQEYEYEHEHHNRQRHRSSRRNKLAGHPSSVVNLVSNLVSVHAYEYEYEASGAHLDVVSVVRHNIYMYSYSRTRHNSNSVSCRNNVVRKHDGWNSYFHANTSVLPSAALQAFCVSQVDQDPVDHNHGPGYGLDGDTSWDKDKDDWAKAKPVGHQEDEAPIKIKIKIKMWTAGQAKDKAKWWKWKADDDDQDTGTRIHTFWIHMDTDHHGDMDMDMIMGNCQSNQWGQHPVRDTDRDWFKIKMATWSGSHPPTDRVRIGIGTYPD/DVVVVVVVVVVVVVVVVVVVVVVLVVVLVVLLVPDDLLLLLLLQEEAEPLCQCAALSNSVNNCVQCVVPFQNFHAEYELDFDLDLCSVQVNQVVRQVSHPSSHGHAYEFEQLQATLQLQFFFFAAQQLLLLLLALQLLLQSLLLRLQLCLLRQHQAYADQELAAQLDQLAQALSSHNFNFQQSSLSSRLSNLCNQQVFQQLQDSSHHAYEYDDLWNQNQADLNFHQHAHDDPAVQCCVFTTCLSVLSCQVGRNHQHYEYGQHDHPLHGRLQDQVSLVVCVVSVRLHAYEYDALSLLCCVPPSNVAPDPLRSLLSNLVSRHGHYHPNDRSVSSSVSSVVCCVVPSDPPVSSSSSSSNSSSSCVSNCCVPPVGNDPPRRSVVSRVVCLVSSLVSLLSSKFWDDAAPNPPQPDCVVVVFQEEEEEAQQQFFAFQFPSNPALNGQAYPPFGGQNRQLVVVCVVPPVRRYYAYAHLFHQFQAFAWTFHAQQQWDAPPHTRAFKKFKALAQPPDRTFDIDGHHQFDFDFSDPPPPHSRLWIKMKTKTKGWFRHDDAKAFWKWFKWKAAQKKKFKDKQNHTFWIWDHDRGTQHDHNADDPVCSVVHRLHARGGMDTDIGGPGDMIIMMMMMTFDTRGRADPPPGRGRMGMGGGIGRQHSPRSLVSSLVRLLPGQEYEYEHEHHNRQRDRSSRRNKLAGHPSSVVNLVSNLVSVHAYEYEYEASGAHLDVVSVVRHNIYMYSYSRTRHNSNSVSCRNNVVRKHDGWNSYFHANTSVLPSAALQDFCVSQVDQDPVDGNHGPGYGLDGDTSWDKDKDDWAKAKPVGHQEDEAPIKIKIKIKMWTAGQAKDKAKWWKWKADDDDQDTGTRIHTFWIHMDTDHHGDMDMDMIMGNCQSNQWGQHPVRDTDRDWFKIKMATWSGSHPPTDRVRIGIGTYPD

Radius of gyration: 37.55 Å; Cα contacts (8 Å, |Δi|>4): 5096; chains: 2; bounding box: 80×101×82 Å